Protein AF-A0A077ZGN5-F1 (afdb_monomer)

Radius of gyration: 46.31 Å; Cα contacts (8 Å, |Δi|>4): 3207; chains: 1; bounding box: 130×139×120 Å

InterPro domains:
  IPR006133 DNA-directed DNA polymerase, family B, exonuclease domain [PF03104] (182-387)
  IPR006172 DNA-directed DNA polymerase, family B [SM00486] (228-822)
  IPR012337 Ribonuclease H-like superfamily [SSF53098] (50-478)
  IPR013697 DNA polymerase epsilon, catalytic subunit A, C-terminal [PF08490] (1438-1797)
  IPR013697 DNA polymerase epsilon, catalytic subunit A, C-terminal [SM01159] (1409-1797)
  IPR023211 DNA polymerase, palm domain superfamily [G3DSA:3.90.1600.10] (574-827)
  IPR029703 DNA polymerase epsilon catalytic subunit [PTHR10670] (8-1166)
  IPR036397 Ribonuclease H superfamily [G3DSA:3.30.420.10] (228-456)
  IPR042087 DNA polymerase family B, thumb domain [G3DSA:1.10.132.60] (891-1021)
  IPR043502 DNA/RNA polymerase superfamily [SSF56672] (457-1084)
  IPR054475 DNA polymerase-epsilon, zinc finger domain [PF22912] (2025-2072)
  IPR055191 DNA polymerase epsilon ,catalytic subunit A, thumb domain [PF22634] (914-1092)

Structure (mmCIF, N/CA/C/O backbone):
data_AF-A0A077ZGN5-F1
#
_entry.id   AF-A0A077ZGN5-F1
#
loop_
_atom_site.group_PDB
_atom_site.id
_atom_site.type_symbol
_atom_site.label_atom_id
_atom_site.label_alt_id
_atom_site.label_comp_id
_atom_site.label_asym_id
_atom_site.label_entity_id
_atom_site.label_seq_id
_atom_site.pdbx_PDB_ins_code
_atom_site.Cartn_x
_atom_site.Cartn_y
_atom_site.Cartn_z
_atom_site.occupancy
_atom_site.B_iso_or_equiv
_atom_site.auth_seq_id
_atom_site.auth_comp_id
_atom_site.auth_asym_id
_atom_site.auth_atom_id
_atom_site.pdbx_PDB_model_num
ATOM 1 N N . MET A 1 1 ? 32.884 -0.379 -13.557 1.00 33.12 1 MET A N 1
ATOM 2 C CA . MET A 1 1 ? 32.643 -0.501 -15.014 1.00 33.12 1 MET A CA 1
ATOM 3 C C . MET A 1 1 ? 33.493 -1.662 -15.497 1.00 33.12 1 MET A C 1
ATOM 5 O O . MET A 1 1 ? 34.596 -1.796 -14.981 1.00 33.12 1 MET A O 1
ATOM 9 N N . SER A 1 2 ? 33.015 -2.511 -16.408 1.00 39.38 2 SER A N 1
ATOM 10 C CA . SER A 1 2 ? 33.924 -3.398 -17.147 1.00 39.38 2 SER A CA 1
ATOM 11 C C . SER A 1 2 ? 34.939 -2.524 -17.891 1.00 39.38 2 SER A C 1
ATOM 13 O O . SER A 1 2 ? 34.586 -1.433 -18.343 1.00 39.38 2 SER A O 1
ATOM 15 N N . LYS A 1 3 ? 36.203 -2.956 -17.979 1.00 46.12 3 LYS A N 1
ATOM 16 C CA . LYS A 1 3 ? 37.184 -2.264 -18.827 1.00 46.12 3 LYS A CA 1
ATOM 17 C C . LYS A 1 3 ? 36.670 -2.357 -20.266 1.00 46.12 3 LYS A C 1
ATOM 19 O O . LYS A 1 3 ? 36.548 -3.466 -20.777 1.00 46.12 3 LYS A O 1
ATOM 24 N N . GLU A 1 4 ? 36.330 -1.224 -20.884 1.00 55.44 4 GLU A N 1
ATOM 25 C CA . GLU A 1 4 ? 35.968 -1.194 -22.306 1.00 55.44 4 GLU A CA 1
ATOM 26 C C . GLU A 1 4 ? 37.134 -1.789 -23.102 1.00 55.44 4 GLU A C 1
ATOM 28 O O . GLU A 1 4 ? 38.270 -1.318 -22.995 1.00 55.44 4 GLU A O 1
ATOM 33 N N . THR A 1 5 ? 36.862 -2.853 -23.858 1.00 67.31 5 THR A N 1
ATOM 34 C CA . THR A 1 5 ? 37.852 -3.482 -24.736 1.00 67.31 5 THR A CA 1
ATOM 35 C C . THR A 1 5 ? 38.357 -2.463 -25.763 1.00 67.31 5 THR A C 1
ATOM 37 O O . THR A 1 5 ? 37.595 -1.573 -26.151 1.00 67.31 5 THR A O 1
ATOM 40 N N . PRO A 1 6 ? 39.602 -2.579 -26.265 1.00 67.12 6 PRO A N 1
ATOM 41 C CA . PRO A 1 6 ? 40.129 -1.654 -27.274 1.00 67.12 6 PRO A CA 1
ATOM 42 C C . PRO A 1 6 ? 39.190 -1.493 -28.479 1.00 67.12 6 PRO A C 1
ATOM 44 O O . PRO A 1 6 ? 38.904 -0.374 -28.889 1.00 67.12 6 PRO A O 1
ATOM 47 N N . GLN A 1 7 ? 38.599 -2.601 -28.939 1.00 71.88 7 GLN A N 1
ATOM 48 C CA . GLN A 1 7 ? 37.568 -2.642 -29.985 1.00 71.88 7 GLN A CA 1
ATOM 49 C C . GLN A 1 7 ? 36.347 -1.757 -29.674 1.00 71.88 7 GLN A C 1
ATOM 51 O O . GLN A 1 7 ? 35.871 -1.049 -30.554 1.00 71.88 7 GLN A O 1
ATOM 56 N N . LEU A 1 8 ? 35.870 -1.744 -28.422 1.00 78.75 8 LEU A N 1
ATOM 57 C CA . LEU A 1 8 ? 34.728 -0.928 -27.987 1.00 78.75 8 LEU A CA 1
ATOM 58 C C . LEU A 1 8 ? 35.086 0.561 -27.967 1.00 78.75 8 LEU A C 1
ATOM 60 O O . LEU A 1 8 ? 34.256 1.390 -28.330 1.00 78.75 8 LEU A O 1
ATOM 64 N N . LYS A 1 9 ? 36.328 0.904 -27.597 1.00 78.31 9 LYS A N 1
ATOM 65 C CA . LYS A 1 9 ? 36.830 2.284 -27.664 1.00 78.31 9 LYS A CA 1
ATOM 66 C C . LYS A 1 9 ? 36.965 2.775 -29.108 1.00 78.31 9 LYS A C 1
ATOM 68 O O . LYS A 1 9 ? 36.558 3.897 -29.389 1.00 78.31 9 LYS A O 1
ATOM 73 N N . THR A 1 10 ? 37.480 1.945 -30.018 1.00 82.75 10 THR A N 1
ATOM 74 C CA . THR A 1 10 ? 37.566 2.271 -31.452 1.00 82.75 10 THR A CA 1
ATOM 75 C C . THR A 1 10 ? 36.180 2.409 -32.080 1.00 82.75 10 THR A C 1
ATOM 77 O O . THR A 1 10 ? 35.907 3.420 -32.717 1.00 82.75 10 THR A O 1
ATOM 80 N N . LEU A 1 11 ? 35.276 1.451 -31.843 1.00 88.69 11 LEU A N 1
ATOM 81 C CA . LEU A 1 11 ? 33.892 1.515 -32.322 1.00 88.69 11 LEU A CA 1
ATOM 82 C C . LEU A 1 11 ? 33.195 2.789 -31.832 1.00 88.69 11 LEU A C 1
ATOM 84 O O . LEU A 1 11 ? 32.582 3.504 -32.618 1.00 88.69 11 LEU A O 1
ATOM 88 N N . ARG A 1 12 ? 33.349 3.114 -30.546 1.00 88.56 12 ARG A N 1
ATOM 89 C CA . ARG A 1 12 ? 32.798 4.333 -29.958 1.00 88.56 12 ARG A CA 1
ATOM 90 C C . ARG A 1 12 ? 33.368 5.607 -30.585 1.00 88.56 12 ARG A C 1
ATOM 92 O O . ARG A 1 12 ? 32.591 6.508 -30.872 1.00 88.56 12 ARG A O 1
ATOM 99 N N . ALA A 1 13 ? 34.677 5.680 -30.824 1.00 86.81 13 ALA A N 1
ATOM 100 C CA . ALA A 1 13 ? 35.282 6.830 -31.495 1.00 86.81 13 ALA A CA 1
ATOM 101 C C . ALA A 1 13 ? 34.743 7.000 -32.927 1.00 86.81 13 ALA A C 1
ATOM 103 O O . ALA A 1 13 ? 34.440 8.118 -33.331 1.00 86.81 13 ALA A O 1
ATOM 104 N N . ASN A 1 14 ? 34.541 5.898 -33.659 1.00 90.38 14 ASN A N 1
ATOM 105 C CA . ASN A 1 14 ? 33.934 5.921 -34.992 1.00 90.38 14 ASN A CA 1
ATOM 106 C C . ASN A 1 14 ? 32.471 6.399 -34.950 1.00 90.38 14 ASN A C 1
ATOM 108 O O . ASN A 1 14 ? 32.060 7.184 -35.799 1.00 90.38 14 ASN A O 1
ATOM 112 N N . ILE A 1 15 ? 31.691 5.961 -33.954 1.00 91.81 15 ILE A N 1
ATOM 113 C CA . ILE A 1 15 ? 30.323 6.450 -33.726 1.00 91.81 15 ILE A CA 1
ATOM 114 C C . ILE A 1 15 ? 30.344 7.956 -33.428 1.00 91.81 15 ILE A C 1
ATOM 116 O O . ILE A 1 15 ? 29.611 8.712 -34.051 1.00 91.81 15 ILE A O 1
ATOM 120 N N . GLU A 1 16 ? 31.193 8.415 -32.508 1.00 91.75 16 GLU A N 1
ATOM 121 C CA . GLU A 1 16 ? 31.276 9.831 -32.129 1.00 91.75 16 GLU A CA 1
ATOM 122 C C . GLU A 1 16 ? 31.710 10.717 -33.310 1.00 91.75 16 GLU A C 1
ATOM 124 O O . GLU A 1 16 ? 31.123 11.781 -33.498 1.00 91.75 16 GLU A O 1
ATOM 129 N N . HIS A 1 17 ? 32.631 10.243 -34.158 1.00 92.19 17 HIS A N 1
ATOM 130 C CA . HIS A 1 17 ? 33.021 10.898 -35.411 1.00 92.19 17 HIS A CA 1
ATOM 131 C C . HIS A 1 17 ? 31.844 11.046 -36.391 1.00 92.19 17 HIS A C 1
ATOM 133 O O . HIS A 1 17 ? 31.600 12.143 -36.889 1.00 92.19 17 HIS A O 1
ATOM 139 N N . ARG A 1 18 ? 31.040 9.989 -36.610 1.00 91.50 18 ARG A N 1
ATOM 140 C CA . ARG A 1 18 ? 29.837 10.068 -37.472 1.00 91.50 18 ARG A CA 1
ATOM 141 C C . ARG A 1 18 ? 28.792 11.068 -36.970 1.00 91.50 18 ARG A C 1
ATOM 143 O O . ARG A 1 18 ? 28.032 11.590 -37.771 1.00 91.50 18 ARG A O 1
ATOM 150 N N . PHE A 1 19 ? 28.764 11.355 -35.668 1.00 91.94 19 PHE A N 1
ATOM 151 C CA . PHE A 1 19 ? 27.883 12.368 -35.077 1.00 91.94 19 PHE A CA 1
ATOM 152 C C . PHE A 1 19 ? 28.540 13.764 -34.975 1.00 91.94 19 PHE A C 1
ATOM 154 O O . PHE A 1 19 ? 27.957 14.676 -34.392 1.00 91.94 19 PHE A O 1
ATOM 161 N N . GLY A 1 20 ? 29.752 13.949 -35.513 1.00 91.38 20 GLY A N 1
ATOM 162 C CA . GLY A 1 20 ? 30.503 15.209 -35.468 1.00 91.38 20 GLY A CA 1
ATOM 163 C C . GLY A 1 20 ? 31.164 15.524 -34.119 1.00 91.38 20 GLY A C 1
ATOM 164 O O . GLY A 1 20 ? 31.721 16.602 -33.941 1.00 91.38 20 GLY A O 1
ATOM 165 N N . TYR A 1 21 ? 31.142 14.605 -33.153 1.00 93.56 21 TYR A N 1
ATOM 166 C CA . TYR A 1 21 ? 31.715 14.795 -31.817 1.00 93.56 21 TYR A CA 1
ATOM 167 C C . TYR A 1 21 ? 33.172 14.324 -31.731 1.00 93.56 21 TYR A C 1
ATOM 169 O O . TYR A 1 21 ? 33.561 13.556 -30.844 1.00 93.56 21 TYR A O 1
ATOM 177 N N . ASP A 1 22 ? 33.994 14.823 -32.651 1.00 90.44 22 ASP A N 1
ATOM 178 C CA . ASP A 1 22 ? 35.429 14.562 -32.667 1.00 90.44 22 ASP A CA 1
ATOM 179 C C . ASP A 1 22 ? 36.154 15.192 -31.472 1.00 90.44 22 ASP A C 1
ATOM 181 O O . ASP A 1 22 ? 35.799 16.262 -30.964 1.00 90.44 22 ASP A O 1
ATOM 185 N N . LEU A 1 23 ? 37.216 14.515 -31.024 1.00 90.19 23 LEU A N 1
ATOM 186 C CA . LEU A 1 23 ? 38.133 15.050 -30.023 1.00 90.19 23 LEU A CA 1
ATOM 187 C C . LEU A 1 23 ? 39.096 16.032 -30.704 1.00 90.19 23 LEU A C 1
ATOM 189 O O . LEU A 1 23 ? 39.974 15.614 -31.463 1.00 90.19 23 LEU A O 1
ATOM 193 N N . LEU A 1 24 ? 38.942 17.327 -30.417 1.00 87.12 24 LEU A N 1
ATOM 194 C CA . LEU A 1 24 ? 39.786 18.381 -30.994 1.00 87.12 24 LEU A CA 1
ATOM 195 C C . LEU A 1 24 ? 41.272 18.153 -30.680 1.00 87.12 24 LEU A C 1
ATOM 197 O O . LEU A 1 24 ? 41.619 17.738 -29.578 1.00 87.12 24 LEU A O 1
ATOM 201 N N . LYS A 1 25 ? 42.157 18.460 -31.633 1.00 85.75 25 LYS A N 1
ATOM 202 C CA . LYS A 1 25 ? 43.623 18.367 -31.487 1.00 85.75 25 LYS A CA 1
ATOM 203 C C . LYS A 1 25 ? 44.263 19.753 -31.596 1.00 85.75 25 LYS A C 1
ATOM 205 O O . LYS A 1 25 ? 43.663 20.652 -32.179 1.00 85.75 25 LYS A O 1
ATOM 210 N N . GLY A 1 26 ? 45.479 19.912 -31.074 1.00 87.25 26 GLY A N 1
ATOM 211 C CA . GLY A 1 26 ? 46.165 21.201 -31.011 1.00 87.25 26 GLY A CA 1
ATOM 212 C C . GLY A 1 26 ? 45.600 22.130 -29.934 1.00 87.25 26 GLY A C 1
ATOM 213 O O . GLY A 1 26 ? 44.792 21.720 -29.099 1.00 87.25 26 GLY A O 1
ATOM 214 N N . SER A 1 27 ? 46.062 23.383 -29.939 1.00 89.06 27 SER A N 1
ATOM 215 C CA . SER A 1 27 ? 45.557 24.442 -29.056 1.00 89.06 27 SER A CA 1
ATOM 216 C C . SER A 1 27 ? 44.293 25.059 -29.652 1.00 89.06 27 SER A C 1
ATOM 218 O O . SER A 1 27 ? 44.310 25.499 -30.802 1.00 89.06 27 SER A O 1
ATOM 220 N N . VAL A 1 28 ? 43.202 25.089 -28.888 1.00 87.44 28 VAL A N 1
ATOM 221 C CA . VAL A 1 28 ? 41.900 25.599 -29.335 1.00 87.44 28 VAL A CA 1
ATOM 222 C C . VAL A 1 28 ? 41.256 26.450 -28.246 1.00 87.44 28 VAL A C 1
ATOM 224 O O . VAL A 1 28 ? 41.211 26.048 -27.084 1.00 87.44 28 VAL A O 1
ATOM 227 N N . GLN A 1 29 ? 40.694 27.593 -28.640 1.00 92.62 29 GLN A N 1
ATOM 228 C CA . GLN A 1 29 ? 39.832 28.429 -27.808 1.00 92.62 29 GLN A CA 1
ATOM 229 C C . GLN A 1 29 ? 38.495 28.632 -28.534 1.00 92.62 29 GLN A C 1
ATOM 231 O O . GLN A 1 29 ? 38.480 29.119 -29.663 1.00 92.62 29 GLN A O 1
ATOM 236 N N . LYS A 1 30 ? 37.380 28.218 -27.920 1.00 92.69 30 LYS A N 1
ATOM 237 C CA . LYS A 1 30 ? 36.035 28.240 -28.528 1.00 92.69 30 LYS A CA 1
ATOM 238 C C . LYS A 1 30 ? 34.957 28.660 -27.530 1.00 92.69 30 LYS A C 1
ATOM 240 O O . LYS A 1 30 ? 35.049 28.337 -26.347 1.00 92.69 30 LYS A O 1
ATOM 245 N N . THR A 1 31 ? 33.908 29.317 -28.021 1.00 94.06 31 THR A N 1
ATOM 246 C CA . THR A 1 31 ? 32.672 29.589 -27.269 1.00 94.06 31 THR A CA 1
ATOM 247 C C . THR A 1 31 ? 31.606 28.583 -27.689 1.00 94.06 31 THR A C 1
ATOM 249 O O . THR A 1 31 ? 31.195 28.570 -28.848 1.00 94.06 31 THR A O 1
ATOM 252 N N . ALA A 1 32 ? 31.161 27.729 -26.767 1.00 94.38 32 ALA A N 1
ATOM 253 C CA . ALA A 1 32 ? 30.221 26.655 -27.074 1.00 94.38 32 ALA A CA 1
ATOM 254 C C . ALA A 1 32 ? 29.284 26.323 -25.903 1.00 94.38 32 ALA A C 1
ATOM 256 O O . ALA A 1 32 ? 29.592 26.560 -24.733 1.00 94.38 32 ALA A O 1
ATOM 257 N N . TRP A 1 33 ? 28.127 25.761 -26.228 1.00 94.44 33 TRP A N 1
ATOM 258 C CA . TRP A 1 33 ? 27.101 25.328 -25.290 1.00 94.44 33 TRP A CA 1
ATOM 259 C C . TRP A 1 33 ? 27.307 23.866 -24.905 1.00 94.44 33 TRP A C 1
ATOM 261 O O . TRP A 1 33 ? 27.490 23.009 -25.771 1.00 94.44 33 TRP A O 1
ATOM 271 N N . LEU A 1 34 ? 27.282 23.568 -23.607 1.00 95.06 34 LEU A N 1
ATOM 272 C CA . LEU A 1 34 ? 27.459 22.208 -23.103 1.00 95.06 34 LEU A CA 1
ATOM 273 C C . LEU A 1 34 ? 26.127 21.446 -23.143 1.00 95.06 34 LEU A C 1
ATOM 275 O O . LEU A 1 34 ? 25.253 21.702 -22.311 1.00 95.06 34 LEU A O 1
ATOM 279 N N . ILE A 1 35 ? 25.988 20.490 -24.068 1.00 94.69 35 ILE A N 1
ATOM 280 C CA . ILE A 1 35 ? 24.760 19.688 -24.214 1.00 94.69 35 ILE A CA 1
ATOM 281 C C . ILE A 1 35 ? 24.757 18.412 -23.363 1.00 94.69 35 ILE A C 1
ATOM 283 O O . ILE A 1 35 ? 23.716 18.038 -22.827 1.00 94.69 35 ILE A O 1
ATOM 287 N N . ASN A 1 36 ? 25.899 17.737 -23.220 1.00 94.44 36 ASN A N 1
ATOM 288 C CA . ASN A 1 36 ? 25.973 16.448 -22.528 1.00 94.44 36 ASN A CA 1
ATOM 289 C C . ASN A 1 36 ? 27.353 16.247 -21.882 1.00 94.44 36 ASN A C 1
ATOM 291 O O . ASN A 1 36 ? 28.352 16.793 -22.358 1.00 94.44 36 ASN A O 1
ATOM 295 N N . CYS A 1 37 ? 27.438 15.458 -20.809 1.00 94.69 37 CYS A N 1
ATOM 296 C CA . CYS A 1 37 ? 28.719 15.089 -20.205 1.00 94.69 37 CYS A CA 1
ATOM 297 C C . CYS A 1 37 ? 28.693 13.683 -19.587 1.00 94.69 37 CYS A C 1
ATOM 299 O O . CYS A 1 37 ? 27.693 13.260 -19.021 1.00 94.69 37 CYS A O 1
ATOM 301 N N . HIS A 1 38 ? 29.802 12.943 -19.709 1.00 93.50 38 HIS A N 1
ATOM 302 C CA . HIS A 1 38 ? 29.876 11.525 -19.324 1.00 93.50 38 HIS A CA 1
ATOM 303 C C . HIS A 1 38 ? 31.197 11.162 -18.646 1.00 93.50 38 HIS A C 1
ATOM 305 O O . HIS A 1 38 ? 32.275 11.548 -19.094 1.00 93.50 38 HIS A O 1
ATOM 311 N N . ALA A 1 39 ? 31.139 10.333 -17.602 1.00 92.69 39 ALA A N 1
ATOM 312 C CA . ALA A 1 39 ? 32.334 9.763 -16.974 1.00 92.69 39 ALA A CA 1
ATOM 313 C C . ALA A 1 39 ? 33.069 8.789 -17.920 1.00 92.69 39 ALA A C 1
ATOM 315 O O . ALA A 1 39 ? 32.441 7.982 -18.612 1.00 92.69 39 ALA A O 1
ATOM 316 N N . THR A 1 40 ? 34.400 8.817 -17.930 1.00 90.94 40 THR A N 1
ATOM 317 C CA . THR A 1 40 ? 35.251 7.988 -18.797 1.00 90.94 40 THR A CA 1
ATOM 318 C C . THR A 1 40 ? 36.558 7.577 -18.113 1.00 90.94 40 THR A C 1
ATOM 320 O O . THR A 1 40 ? 36.898 8.073 -17.035 1.00 90.94 40 THR A O 1
ATOM 323 N N . ALA A 1 41 ? 37.301 6.662 -18.741 1.00 88.19 41 ALA A N 1
ATOM 324 C CA . ALA A 1 41 ? 38.596 6.188 -18.255 1.00 88.19 41 ALA A CA 1
ATOM 325 C C . ALA A 1 41 ? 39.651 6.153 -19.375 1.00 88.19 41 ALA A C 1
ATOM 327 O O . ALA A 1 41 ? 39.541 5.401 -20.353 1.00 88.19 41 ALA A O 1
ATOM 328 N N . LEU A 1 42 ? 40.691 6.962 -19.195 1.00 87.12 42 LEU A N 1
ATOM 329 C CA . LEU A 1 42 ? 41.886 7.044 -20.030 1.00 87.12 42 LEU A CA 1
ATOM 330 C C . LEU A 1 42 ? 42.991 6.132 -19.474 1.00 87.12 42 LEU A C 1
ATOM 332 O O . LEU A 1 42 ? 42.871 5.595 -18.373 1.00 87.12 42 LEU A O 1
ATOM 336 N N . THR A 1 43 ? 44.080 5.991 -20.223 1.00 83.62 43 THR A N 1
ATOM 337 C CA . THR A 1 43 ? 45.317 5.346 -19.766 1.00 83.62 43 THR A CA 1
ATOM 338 C C . THR A 1 43 ? 46.424 6.400 -19.760 1.00 83.62 43 THR A C 1
ATOM 340 O O . THR A 1 43 ? 46.508 7.178 -20.711 1.00 83.62 43 THR A O 1
ATOM 343 N N . ASN A 1 44 ? 47.229 6.482 -18.696 1.00 81.81 44 ASN A N 1
ATOM 344 C CA . ASN A 1 44 ? 48.384 7.386 -18.652 1.00 81.81 44 ASN A CA 1
ATOM 345 C C . ASN A 1 44 ? 49.624 6.772 -19.335 1.00 81.81 44 ASN A C 1
ATOM 347 O O . ASN A 1 44 ? 49.578 5.645 -19.829 1.00 81.81 44 ASN A O 1
ATOM 351 N N . SER A 1 45 ? 50.732 7.519 -19.344 1.00 78.56 45 SER A N 1
ATOM 352 C CA . SER A 1 45 ? 52.051 7.075 -19.828 1.00 78.56 45 SER A CA 1
ATOM 353 C C . SER A 1 45 ? 52.516 5.750 -19.221 1.00 78.56 45 SER A C 1
ATOM 355 O O . SER A 1 45 ? 53.166 4.958 -19.895 1.00 78.56 45 SER A O 1
ATOM 357 N N . ASP A 1 46 ? 52.145 5.494 -17.969 1.00 78.88 46 ASP A N 1
ATOM 358 C CA . ASP A 1 46 ? 52.633 4.373 -17.160 1.00 78.88 46 ASP A CA 1
ATOM 359 C C . ASP A 1 46 ? 51.699 3.149 -17.252 1.00 78.88 46 ASP A C 1
ATOM 361 O O . ASP A 1 46 ? 51.802 2.210 -16.463 1.00 78.88 46 ASP A O 1
ATOM 365 N N . GLY A 1 47 ? 50.726 3.171 -18.172 1.00 79.81 47 GLY A N 1
ATOM 366 C CA . GLY A 1 47 ? 49.739 2.104 -18.354 1.00 79.81 47 GLY A CA 1
ATOM 367 C C . GLY A 1 47 ? 48.618 2.069 -17.303 1.00 79.81 47 GLY A C 1
ATOM 368 O O . GLY A 1 47 ? 47.746 1.198 -17.370 1.00 79.81 47 GLY A O 1
ATOM 369 N N . ARG A 1 48 ? 48.589 3.005 -16.345 1.00 83.44 48 ARG A N 1
ATOM 370 C CA . ARG A 1 48 ? 47.557 3.084 -15.297 1.00 83.44 48 ARG A CA 1
ATOM 371 C C . ARG A 1 48 ? 46.277 3.726 -15.822 1.00 83.44 48 ARG A C 1
ATOM 373 O O . ARG A 1 48 ? 46.301 4.608 -16.680 1.00 83.44 48 ARG A O 1
ATOM 380 N N . SER A 1 49 ? 45.137 3.300 -15.280 1.00 86.62 49 SER A N 1
ATOM 381 C CA . SER A 1 49 ? 43.839 3.901 -15.600 1.00 86.62 49 SER A CA 1
ATOM 382 C C . SER A 1 49 ? 43.699 5.261 -14.914 1.00 86.62 49 SER A C 1
ATOM 384 O O . SER A 1 49 ? 43.964 5.378 -13.724 1.00 86.62 49 SER A O 1
ATOM 386 N N . VAL A 1 50 ? 43.207 6.269 -15.633 1.00 91.62 50 VAL A N 1
ATOM 387 C CA . VAL A 1 50 ? 42.949 7.620 -15.109 1.00 91.62 50 VAL A CA 1
ATOM 388 C C . VAL A 1 50 ? 41.517 8.033 -15.426 1.00 91.62 50 VAL A C 1
ATOM 390 O O . VAL A 1 50 ? 41.046 7.835 -16.545 1.00 91.62 50 VAL A O 1
ATOM 393 N N . SER A 1 51 ? 40.811 8.604 -14.454 1.00 94.25 51 SER A N 1
ATOM 394 C CA . SER A 1 51 ? 39.437 9.084 -14.656 1.00 94.25 51 SER A CA 1
ATOM 395 C C . SER A 1 51 ? 39.417 10.422 -15.386 1.00 94.25 51 SER A C 1
ATOM 397 O O . SER A 1 51 ? 40.212 11.318 -15.090 1.00 94.25 51 SER A O 1
ATOM 399 N N . ALA A 1 52 ? 38.472 10.573 -16.307 1.00 93.38 52 ALA A N 1
ATOM 400 C CA . ALA A 1 52 ? 38.180 11.845 -16.952 1.00 93.38 52 ALA A CA 1
ATOM 401 C C . ALA A 1 52 ? 36.673 11.998 -17.187 1.00 93.38 52 ALA A C 1
ATOM 403 O O . ALA A 1 52 ? 35.929 11.016 -17.175 1.00 93.38 52 ALA A O 1
ATOM 404 N N . VAL A 1 53 ? 36.219 13.225 -17.417 1.00 94.62 53 VAL A N 1
ATOM 405 C CA . VAL A 1 53 ? 34.869 13.518 -17.915 1.00 94.62 53 VAL A CA 1
ATOM 406 C C . VAL A 1 53 ? 34.976 13.969 -19.365 1.00 94.62 53 VAL A C 1
ATOM 408 O O . VAL A 1 53 ? 35.837 14.780 -19.706 1.00 94.62 53 VAL A O 1
ATOM 411 N N . GLU A 1 54 ? 34.117 13.418 -20.213 1.00 94.25 54 GLU A N 1
ATOM 412 C CA . GLU A 1 54 ? 33.910 13.861 -21.589 1.00 94.25 54 GLU A CA 1
ATOM 413 C C . GLU A 1 54 ? 32.789 14.896 -21.612 1.00 94.25 54 GLU A C 1
ATOM 415 O O . GLU A 1 54 ? 31.727 14.662 -21.038 1.00 94.25 54 GLU A O 1
ATOM 420 N N . TYR A 1 55 ? 33.043 16.028 -22.260 1.00 95.00 55 TYR A N 1
ATOM 421 C CA . TYR A 1 55 ? 32.112 17.139 -22.432 1.00 95.00 55 TYR A CA 1
ATOM 422 C C . TYR A 1 55 ? 31.797 17.288 -23.919 1.00 95.00 55 TYR A C 1
ATOM 424 O O . TYR A 1 55 ? 32.721 17.408 -24.724 1.00 95.00 55 TYR A O 1
ATOM 432 N N . TYR A 1 56 ? 30.511 17.279 -24.265 1.00 95.31 56 TYR A N 1
ATOM 433 C CA . TYR A 1 56 ? 30.006 17.374 -25.634 1.00 95.31 56 TYR A CA 1
ATOM 434 C C . TYR A 1 56 ? 29.456 18.786 -25.862 1.00 95.31 56 TYR A C 1
ATOM 436 O O . TYR A 1 56 ? 28.577 19.238 -25.123 1.00 95.31 56 TYR A O 1
ATOM 444 N N . PHE A 1 57 ? 29.994 19.489 -26.856 1.00 94.81 57 PHE A N 1
ATOM 445 C CA . PHE A 1 57 ? 29.757 20.912 -27.088 1.00 94.81 57 PHE A CA 1
ATOM 446 C C . PHE A 1 57 ? 29.113 21.184 -28.450 1.00 94.81 57 PHE A C 1
ATOM 448 O O . PHE A 1 57 ? 29.416 20.504 -29.430 1.00 94.81 57 PHE A O 1
ATOM 455 N N . ILE A 1 58 ? 28.259 22.210 -28.495 1.00 93.69 58 ILE A N 1
ATOM 456 C CA . ILE A 1 58 ? 27.646 22.756 -29.713 1.00 93.69 58 ILE A CA 1
ATOM 457 C C . ILE A 1 58 ? 27.995 24.247 -29.817 1.00 93.69 58 ILE A C 1
ATOM 459 O O . ILE A 1 58 ? 27.745 25.024 -28.896 1.00 93.69 58 ILE A O 1
ATOM 463 N N . GLU A 1 59 ? 28.596 24.651 -30.927 1.00 91.62 59 GLU A N 1
ATOM 464 C CA . GLU A 1 59 ? 28.938 26.035 -31.260 1.00 91.62 59 GLU A CA 1
ATOM 465 C C . GLU A 1 59 ? 27.721 26.792 -31.812 1.00 91.62 59 GLU A C 1
ATOM 467 O O . GLU A 1 59 ? 26.780 26.199 -32.336 1.00 91.62 59 GLU A O 1
ATOM 472 N N . GLY A 1 60 ? 27.744 28.128 -31.754 1.00 83.12 60 GLY A N 1
ATOM 473 C CA . GLY A 1 60 ? 26.642 28.964 -32.260 1.00 83.12 60 GLY A CA 1
ATOM 474 C C . GLY A 1 60 ? 26.377 28.855 -33.770 1.00 83.12 60 GLY A C 1
ATOM 475 O O . GLY A 1 60 ? 25.330 29.293 -34.230 1.00 83.12 60 GLY A O 1
ATOM 476 N N . ASN A 1 61 ? 27.300 28.261 -34.532 1.00 82.94 61 ASN A N 1
ATOM 477 C CA . ASN A 1 61 ? 27.169 27.961 -35.961 1.00 82.94 61 ASN A CA 1
ATOM 478 C C . ASN A 1 61 ? 26.782 26.492 -36.249 1.00 82.94 61 ASN A C 1
ATOM 480 O O . ASN A 1 61 ? 26.886 26.058 -37.392 1.00 82.94 61 ASN A O 1
ATOM 484 N N . GLY A 1 62 ? 26.406 25.713 -35.228 1.00 83.69 62 GLY A N 1
ATOM 485 C CA . GLY A 1 62 ? 26.095 24.283 -35.352 1.00 83.69 62 GLY A CA 1
ATOM 486 C C . GLY A 1 62 ? 27.314 23.351 -35.349 1.00 83.69 62 GLY A C 1
ATOM 487 O O . GLY A 1 62 ? 27.140 22.136 -35.419 1.00 83.69 62 GLY A O 1
ATOM 488 N N . GLY A 1 63 ? 28.539 23.881 -35.239 1.00 89.75 63 GLY A N 1
ATOM 489 C CA . GLY A 1 63 ? 29.753 23.077 -35.090 1.00 89.75 63 GLY A CA 1
ATOM 490 C C . GLY A 1 63 ? 29.712 22.211 -33.828 1.00 89.75 63 GLY A C 1
ATOM 491 O O . GLY A 1 63 ? 29.347 22.684 -32.752 1.00 89.75 63 GLY A O 1
ATOM 492 N N . LYS A 1 64 ? 30.079 20.935 -33.952 1.00 93.62 64 LYS A N 1
ATOM 493 C CA . LYS A 1 64 ? 30.077 19.957 -32.854 1.00 93.62 64 LYS A CA 1
ATOM 494 C C . LYS A 1 64 ? 31.506 19.545 -32.536 1.00 93.62 64 LYS A C 1
ATOM 496 O O . LYS A 1 64 ? 32.357 19.507 -33.422 1.00 93.62 64 LYS A O 1
ATOM 501 N N . PHE A 1 65 ? 31.780 19.275 -31.264 1.00 94.38 65 PHE A N 1
ATOM 502 C CA . PHE A 1 65 ? 33.053 18.705 -30.826 1.00 94.38 65 PHE A CA 1
ATOM 503 C C . PHE A 1 65 ? 32.957 18.163 -29.399 1.00 94.38 65 PHE A C 1
ATOM 505 O O . PHE A 1 65 ? 32.049 18.521 -28.642 1.00 94.38 65 PHE A O 1
ATOM 512 N N . LYS A 1 66 ? 33.925 17.338 -28.991 1.00 94.50 66 LYS A N 1
ATOM 513 C CA . LYS A 1 66 ? 34.079 16.938 -27.587 1.00 94.50 66 LYS A CA 1
ATOM 514 C C . LYS A 1 66 ? 35.463 17.251 -27.030 1.00 94.50 66 LYS A C 1
ATOM 516 O O . LYS A 1 66 ? 36.450 17.331 -27.760 1.00 94.50 66 LYS A O 1
ATOM 521 N N . LEU A 1 67 ? 35.530 17.391 -25.708 1.00 94.94 67 LEU A N 1
ATOM 522 C CA . LEU A 1 67 ? 36.765 17.600 -24.952 1.00 94.94 67 LEU A CA 1
ATOM 523 C C . LEU A 1 67 ? 36.793 16.740 -23.681 1.00 94.94 67 LEU A C 1
ATOM 525 O O . LEU A 1 67 ? 35.759 16.349 -23.141 1.00 94.94 67 LEU A O 1
ATOM 529 N N . LEU A 1 68 ? 37.998 16.462 -23.193 1.00 93.94 68 LEU A N 1
ATOM 530 C CA . LEU A 1 68 ? 38.286 15.665 -22.004 1.00 93.94 68 LEU A CA 1
ATOM 531 C C . LEU A 1 68 ? 38.756 16.559 -20.855 1.00 93.94 68 LEU A C 1
ATOM 533 O O . LEU A 1 68 ? 39.677 17.354 -21.020 1.00 93.94 68 LEU A O 1
ATOM 537 N N . ARG A 1 69 ? 38.222 16.360 -19.649 1.00 92.56 69 ARG A N 1
ATOM 538 C CA . ARG A 1 69 ? 38.817 16.893 -18.414 1.00 92.56 69 ARG A CA 1
ATOM 539 C C . ARG A 1 69 ? 39.263 15.746 -17.523 1.00 92.56 69 ARG A C 1
ATOM 541 O O . ARG A 1 69 ? 38.428 15.013 -16.999 1.00 92.56 69 ARG A O 1
ATOM 548 N N . ILE A 1 70 ? 40.572 15.597 -17.337 1.00 91.81 70 ILE A N 1
ATOM 549 C CA . ILE A 1 70 ? 41.116 14.715 -16.299 1.00 91.81 70 ILE A CA 1
ATOM 550 C C . ILE A 1 70 ? 40.852 15.376 -14.944 1.00 91.81 70 ILE A C 1
ATOM 552 O O . ILE A 1 70 ? 41.140 16.557 -14.758 1.00 91.81 70 ILE A O 1
ATOM 556 N N . PHE A 1 71 ? 40.300 14.617 -14.001 1.00 93.06 71 PHE A N 1
ATOM 557 C CA . PHE A 1 71 ? 40.037 15.093 -12.644 1.00 93.06 71 PHE A CA 1
ATOM 558 C C . PHE A 1 71 ? 40.222 13.929 -11.670 1.00 93.06 71 PHE A C 1
ATOM 560 O O . PHE A 1 71 ? 39.577 12.892 -11.838 1.00 93.06 71 PHE A O 1
ATOM 567 N N . LYS A 1 72 ? 41.098 14.075 -10.670 1.00 94.00 72 LYS A N 1
ATOM 568 C CA . LYS A 1 72 ? 41.384 13.011 -9.694 1.00 94.00 72 LYS A CA 1
ATOM 569 C C . LYS A 1 72 ? 40.128 12.743 -8.842 1.00 94.00 72 LYS A C 1
ATOM 571 O O . LYS A 1 72 ? 39.665 13.666 -8.170 1.00 94.00 72 LYS A O 1
ATOM 576 N N . PRO A 1 73 ? 39.539 11.529 -8.856 1.00 96.12 73 PRO A N 1
ATOM 577 C CA . PRO A 1 73 ? 38.500 11.167 -7.895 1.00 96.12 73 PRO A CA 1
ATOM 578 C C . PRO A 1 73 ? 39.049 11.263 -6.468 1.00 96.12 73 PRO A C 1
ATOM 580 O O . PRO A 1 73 ? 40.228 10.982 -6.248 1.00 96.12 73 PRO A O 1
ATOM 583 N N . TYR A 1 74 ? 38.207 11.615 -5.497 1.00 97.12 74 TYR A N 1
ATOM 584 C CA .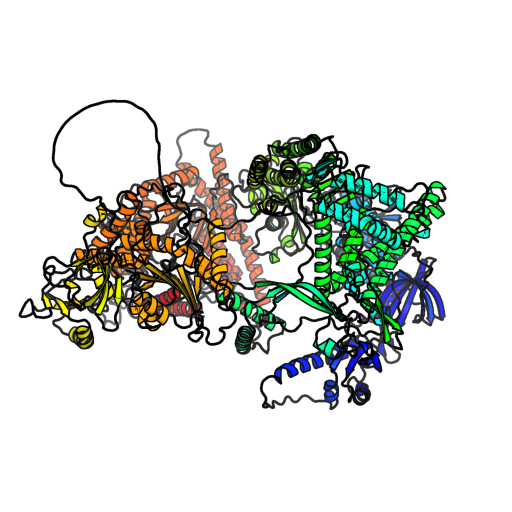 TYR A 1 74 ? 38.601 11.660 -4.089 1.00 97.12 74 TYR A CA 1
ATOM 585 C C . TYR A 1 74 ? 37.425 11.409 -3.141 1.00 97.12 74 TYR A C 1
ATOM 587 O O . TYR A 1 74 ? 36.261 11.550 -3.521 1.00 97.12 74 TYR A O 1
ATOM 595 N N . PHE A 1 75 ? 37.755 11.092 -1.891 1.00 96.94 75 PHE A N 1
ATOM 596 C CA . PHE A 1 75 ? 36.861 11.186 -0.735 1.00 96.94 75 PHE A CA 1
ATOM 597 C C . PHE A 1 75 ? 37.652 11.632 0.504 1.00 96.94 75 PHE A C 1
ATOM 599 O O . PHE A 1 75 ? 38.882 11.727 0.463 1.00 96.94 75 PHE A O 1
ATOM 606 N N . TYR A 1 76 ? 36.951 11.912 1.602 1.00 96.38 76 TYR A N 1
ATOM 607 C CA . TYR A 1 76 ? 37.562 12.345 2.860 1.00 96.38 76 TYR A CA 1
ATOM 608 C C . TYR A 1 76 ? 37.498 11.245 3.926 1.00 96.38 76 TYR A C 1
ATOM 610 O O . TYR A 1 76 ? 36.482 10.557 4.042 1.00 96.38 76 TYR A O 1
ATOM 618 N N . ILE A 1 77 ? 38.541 11.126 4.749 1.00 94.06 77 ILE A N 1
ATOM 619 C CA . ILE A 1 77 ? 38.556 10.304 5.970 1.00 94.06 77 ILE A CA 1
ATOM 620 C C . ILE A 1 77 ? 38.967 11.139 7.181 1.00 94.06 77 ILE A C 1
ATOM 622 O O . ILE A 1 77 ? 39.862 11.972 7.087 1.00 94.06 77 ILE A O 1
ATOM 626 N N . ALA A 1 78 ? 38.297 10.948 8.315 1.00 90.44 78 ALA A N 1
ATOM 627 C CA . ALA A 1 78 ? 38.694 11.552 9.582 1.00 90.44 78 ALA A CA 1
ATOM 628 C C . ALA A 1 78 ? 39.555 10.556 10.357 1.00 90.44 78 ALA A C 1
ATOM 630 O O . ALA A 1 78 ? 39.126 9.426 10.597 1.00 90.44 78 ALA A O 1
ATOM 631 N N . VAL A 1 79 ? 40.735 10.991 10.781 1.00 88.81 79 VAL A N 1
ATOM 632 C CA . VAL A 1 79 ? 41.650 10.230 11.640 1.00 88.81 79 VAL A CA 1
ATOM 633 C C . VAL A 1 79 ? 41.628 10.861 13.033 1.00 88.81 79 VAL A C 1
ATOM 635 O O . VAL A 1 79 ? 41.328 12.048 13.172 1.00 88.81 79 VAL A O 1
ATOM 638 N N . GLN A 1 80 ? 41.893 10.074 14.073 1.00 86.88 80 GLN A N 1
ATOM 639 C CA . GLN A 1 80 ? 42.112 10.598 15.423 1.00 86.88 80 GLN A CA 1
ATOM 640 C C . GLN A 1 80 ? 43.263 11.621 15.410 1.00 86.88 80 GLN A C 1
ATOM 642 O O . GLN A 1 80 ? 44.329 11.347 14.861 1.00 86.88 80 GLN A O 1
ATOM 647 N N . SER A 1 81 ? 43.041 12.809 15.984 1.00 80.19 81 SER A N 1
ATOM 648 C CA . SER A 1 81 ? 43.909 13.983 15.789 1.00 80.19 81 SER A CA 1
ATOM 649 C C . SER A 1 81 ? 45.373 13.752 16.171 1.00 80.19 81 SER A C 1
ATOM 651 O O . SER A 1 81 ? 46.261 14.296 15.525 1.00 80.19 81 SER A O 1
ATOM 653 N N . GLU A 1 82 ? 45.619 12.948 17.204 1.00 84.94 82 GLU A N 1
ATOM 654 C CA . GLU A 1 82 ? 46.958 12.634 17.722 1.00 84.94 82 GLU A CA 1
ATOM 655 C C . GLU A 1 82 ? 47.765 11.679 16.824 1.00 84.94 82 GLU A C 1
ATOM 657 O O . GLU A 1 82 ? 48.989 11.686 16.875 1.00 84.94 82 GLU A O 1
ATOM 662 N N . TYR A 1 83 ? 47.094 10.937 15.936 1.00 88.44 83 TYR A N 1
ATOM 663 C CA . TYR A 1 83 ? 47.708 10.021 14.965 1.00 88.44 83 TYR A CA 1
ATOM 664 C C . TYR A 1 83 ? 47.674 10.563 13.523 1.00 88.44 83 TYR A C 1
ATOM 666 O O . TYR A 1 83 ? 47.993 9.841 12.579 1.00 88.44 83 TYR A O 1
ATOM 674 N N . MET A 1 84 ? 47.267 11.823 13.315 1.00 85.81 84 MET A N 1
ATOM 675 C CA . MET A 1 84 ? 47.027 12.389 11.978 1.00 85.81 84 MET A CA 1
ATOM 676 C C . MET A 1 84 ? 48.287 12.369 11.094 1.00 85.81 84 MET A C 1
ATOM 678 O O . MET A 1 84 ? 48.219 11.918 9.949 1.00 85.81 84 MET A O 1
ATOM 682 N N . ASP A 1 85 ? 49.434 12.794 11.631 1.00 84.31 85 ASP A N 1
ATOM 683 C CA . ASP A 1 85 ? 50.708 12.877 10.895 1.00 84.31 85 ASP A CA 1
ATOM 684 C C . ASP A 1 85 ? 51.361 11.497 10.684 1.00 84.31 85 ASP A C 1
ATOM 686 O O . ASP A 1 85 ? 51.962 11.220 9.638 1.00 84.31 85 ASP A O 1
ATOM 690 N N . GLU A 1 86 ? 51.196 10.589 11.650 1.00 85.75 86 GLU A N 1
ATOM 691 C CA . GLU A 1 86 ? 51.677 9.207 11.553 1.00 85.75 86 GLU A CA 1
ATOM 692 C C . GLU A 1 86 ? 50.863 8.408 10.521 1.00 85.75 86 GLU A C 1
ATOM 694 O O . GLU A 1 86 ? 51.417 7.711 9.661 1.00 85.75 86 GLU A O 1
ATOM 699 N N . PHE A 1 87 ? 49.539 8.582 10.529 1.00 87.38 87 PHE A N 1
ATOM 700 C CA . PHE A 1 87 ? 48.652 8.033 9.511 1.00 87.38 87 PHE A CA 1
ATOM 701 C C . PHE A 1 87 ? 48.964 8.624 8.126 1.00 87.38 87 PHE A C 1
ATOM 703 O O . PHE A 1 87 ? 49.083 7.886 7.148 1.00 87.38 87 PHE A O 1
ATOM 710 N N . ALA A 1 88 ? 49.184 9.940 8.023 1.00 85.38 88 ALA A N 1
ATOM 711 C CA . ALA A 1 88 ? 49.583 10.583 6.768 1.00 85.38 88 ALA A CA 1
ATOM 712 C C . ALA A 1 88 ? 50.854 9.960 6.168 1.00 85.38 88 ALA A C 1
ATOM 714 O O . ALA A 1 88 ? 50.909 9.669 4.973 1.00 85.38 88 ALA A O 1
ATOM 715 N N . SER A 1 89 ? 51.841 9.686 7.021 1.00 85.31 89 SER A N 1
ATOM 716 C CA . SER A 1 89 ? 53.127 9.086 6.648 1.00 85.31 89 SER A CA 1
ATOM 717 C C . SER A 1 89 ? 53.039 7.593 6.288 1.00 85.31 89 SER A C 1
ATOM 719 O O . SER A 1 89 ? 53.973 7.037 5.698 1.00 85.31 89 SER A O 1
ATOM 721 N N . SER A 1 90 ? 51.937 6.919 6.635 1.00 84.62 90 SER A N 1
ATOM 722 C CA . SER A 1 90 ? 51.710 5.492 6.372 1.00 84.62 90 SER A CA 1
ATOM 723 C C . SER A 1 90 ? 50.721 5.213 5.233 1.00 84.62 90 SER A C 1
ATOM 725 O O . SER A 1 90 ? 50.820 4.143 4.635 1.00 84.62 90 SER A O 1
ATOM 727 N N . VAL A 1 91 ? 49.863 6.162 4.827 1.00 87.75 91 VAL A N 1
ATOM 728 C CA . VAL A 1 91 ? 48.931 6.016 3.680 1.00 87.75 91 VAL A CA 1
ATOM 729 C C . VAL A 1 91 ? 49.572 5.395 2.420 1.00 87.75 91 VAL A C 1
ATOM 731 O O . VAL A 1 91 ? 48.992 4.437 1.900 1.00 87.75 91 VAL A O 1
ATOM 734 N N . PRO A 1 92 ? 50.763 5.826 1.941 1.00 81.38 92 PRO A N 1
ATOM 735 C CA . PRO A 1 92 ? 51.397 5.231 0.755 1.00 81.38 92 PRO A CA 1
ATOM 736 C C . PRO A 1 92 ? 51.868 3.780 0.948 1.00 81.38 92 PRO A C 1
ATOM 738 O O . PRO A 1 92 ? 52.098 3.075 -0.031 1.00 81.38 92 PRO A O 1
ATOM 741 N N . LYS A 1 93 ? 52.033 3.331 2.200 1.00 83.19 93 LYS A N 1
ATOM 742 C CA . LYS A 1 93 ? 52.410 1.955 2.565 1.00 83.19 93 LYS A CA 1
ATOM 743 C C . LYS A 1 93 ? 51.172 1.066 2.700 1.00 83.19 93 LYS A C 1
ATOM 745 O O . LYS A 1 93 ? 51.191 -0.064 2.225 1.00 83.19 93 LYS A O 1
ATOM 750 N N . ILE A 1 94 ? 50.103 1.593 3.307 1.00 84.75 94 ILE A N 1
ATOM 751 C CA . ILE A 1 94 ? 48.822 0.898 3.516 1.00 84.75 94 ILE A CA 1
ATOM 752 C C . ILE A 1 94 ? 48.130 0.647 2.168 1.00 84.75 94 ILE A C 1
ATOM 754 O O . ILE A 1 94 ? 47.826 -0.491 1.829 1.00 84.75 94 ILE A O 1
ATOM 758 N N . PHE A 1 95 ? 47.940 1.699 1.366 1.00 87.62 95 PHE A N 1
ATOM 759 C CA . PHE A 1 95 ? 47.214 1.649 0.090 1.00 87.62 95 PHE A CA 1
ATOM 760 C C . PHE A 1 95 ? 48.160 1.748 -1.115 1.00 87.62 95 PHE A C 1
ATOM 762 O O . PHE A 1 95 ? 47.906 2.489 -2.072 1.00 87.62 95 PHE A O 1
ATOM 769 N N . SER A 1 96 ? 49.284 1.029 -1.040 1.00 80.56 96 SER A N 1
ATOM 770 C CA . SER A 1 96 ? 50.371 1.107 -2.019 1.00 80.56 96 SER A CA 1
ATOM 771 C C . SER A 1 96 ? 49.881 0.855 -3.449 1.00 80.56 96 SER A C 1
ATOM 773 O O . SER A 1 96 ? 49.240 -0.153 -3.744 1.00 80.56 96 SER A O 1
ATOM 775 N N . GLY A 1 97 ? 50.157 1.810 -4.341 1.00 83.75 97 GLY A N 1
ATOM 776 C CA . GLY A 1 97 ? 49.737 1.780 -5.744 1.00 83.75 97 GLY A CA 1
ATOM 777 C C . GLY A 1 97 ? 48.272 2.154 -6.021 1.00 83.75 97 GLY A C 1
ATOM 778 O O . GLY A 1 97 ? 47.932 2.307 -7.192 1.00 83.75 97 GLY A O 1
ATOM 779 N N . LEU A 1 98 ? 47.428 2.334 -4.995 1.00 89.94 98 LEU A N 1
ATOM 780 C CA . LEU A 1 98 ? 46.011 2.705 -5.140 1.00 89.94 98 LEU A CA 1
ATOM 781 C C . LEU A 1 98 ? 45.754 4.188 -4.846 1.00 89.94 98 LEU A C 1
ATOM 783 O O . LEU A 1 98 ? 45.055 4.854 -5.612 1.00 89.94 98 LEU A O 1
ATOM 787 N N . VAL A 1 99 ? 46.311 4.716 -3.751 1.00 91.94 99 VAL A N 1
ATOM 788 C CA . VAL A 1 99 ? 46.241 6.152 -3.435 1.00 91.94 99 VAL A CA 1
ATOM 789 C C . VAL A 1 99 ? 47.351 6.885 -4.183 1.00 91.94 99 VAL A C 1
ATOM 791 O O . VAL A 1 99 ? 48.521 6.524 -4.100 1.00 91.94 99 VAL A O 1
ATOM 794 N N . GLU A 1 100 ? 46.964 7.930 -4.907 1.00 89.75 100 GLU A N 1
ATOM 795 C CA . GLU A 1 100 ? 47.850 8.754 -5.732 1.00 89.75 100 GLU A CA 1
ATOM 796 C C . GLU A 1 100 ? 48.473 9.894 -4.918 1.00 89.75 100 GLU A C 1
ATOM 798 O O . GLU A 1 100 ? 49.667 10.159 -5.013 1.00 89.75 100 GLU A O 1
ATOM 803 N N . SER A 1 101 ? 47.664 10.582 -4.107 1.00 91.88 101 SER A N 1
ATOM 804 C CA . SER A 1 101 ? 48.145 11.626 -3.200 1.00 91.88 101 SER A CA 1
ATOM 805 C C . SER A 1 101 ? 47.163 11.870 -2.057 1.00 91.88 101 SER A C 1
ATOM 807 O O . SER A 1 101 ? 45.946 11.889 -2.257 1.00 91.88 101 SER A O 1
ATOM 809 N N . SER A 1 102 ? 47.686 12.114 -0.861 1.00 91.12 102 SER A N 1
ATOM 810 C CA . SER A 1 102 ? 46.912 12.428 0.341 1.00 91.12 102 SER A CA 1
ATOM 811 C C . SER A 1 102 ? 47.237 13.835 0.838 1.00 91.12 102 SER A C 1
ATOM 813 O O . SER A 1 102 ? 48.409 14.192 0.927 1.00 91.12 102 SER A O 1
ATOM 815 N N . GLU A 1 103 ? 46.217 14.627 1.165 1.00 92.44 103 GLU A N 1
ATOM 816 C CA . GLU A 1 103 ? 46.368 15.999 1.670 1.00 92.44 103 GLU A CA 1
ATOM 817 C C . GLU A 1 103 ? 45.485 16.237 2.905 1.00 92.44 103 GLU A C 1
ATOM 819 O O . GLU A 1 103 ? 44.320 15.826 2.944 1.00 92.44 103 GLU A O 1
ATOM 824 N N . VAL A 1 104 ? 46.037 16.898 3.924 1.00 91.44 104 VAL A N 1
ATOM 825 C CA . VAL A 1 104 ? 45.312 17.246 5.154 1.00 91.44 104 VAL A CA 1
ATOM 826 C C . VAL A 1 104 ? 44.501 18.517 4.909 1.00 91.44 104 VAL A C 1
ATOM 828 O O . VAL A 1 104 ? 45.053 19.554 4.548 1.00 91.44 104 VAL A O 1
ATOM 831 N N . VAL A 1 105 ? 43.185 18.447 5.109 1.00 93.19 105 VAL A N 1
ATOM 832 C CA . VAL A 1 105 ? 42.248 19.549 4.859 1.00 93.19 105 VAL A CA 1
ATOM 833 C C . VAL A 1 105 ? 41.316 19.784 6.043 1.00 93.19 105 VAL A C 1
ATOM 835 O O . VAL A 1 105 ? 40.926 18.867 6.762 1.00 93.19 105 VAL A O 1
ATOM 838 N N . TRP A 1 106 ? 40.904 21.037 6.215 1.00 93.38 106 TRP A N 1
ATOM 839 C CA . TRP A 1 106 ? 39.993 21.456 7.277 1.00 93.38 106 TRP A CA 1
ATOM 840 C C . TRP A 1 106 ? 38.656 21.871 6.673 1.00 93.38 106 TRP A C 1
ATOM 842 O O . TRP A 1 106 ? 38.584 22.892 5.988 1.00 93.38 106 TRP A O 1
ATOM 852 N N . LYS A 1 107 ? 37.599 21.098 6.943 1.00 93.81 107 LYS A N 1
ATOM 853 C CA . LYS A 1 107 ? 36.247 21.315 6.397 1.00 93.81 107 LYS A CA 1
ATOM 854 C C . LYS A 1 107 ? 35.283 21.818 7.470 1.00 93.81 107 LYS A C 1
ATOM 856 O O . LYS A 1 107 ? 35.394 21.442 8.641 1.00 93.81 107 LYS A O 1
ATOM 861 N N . ASN A 1 108 ? 34.300 22.622 7.066 1.00 92.25 108 ASN A N 1
ATOM 862 C CA . ASN A 1 108 ? 33.160 22.945 7.921 1.00 92.25 108 ASN A CA 1
ATOM 863 C C . ASN A 1 108 ? 32.303 21.681 8.083 1.00 92.25 108 ASN A C 1
ATOM 865 O O . ASN A 1 108 ? 31.695 21.214 7.123 1.00 92.25 108 ASN A O 1
ATOM 869 N N . ASP A 1 109 ? 32.262 21.108 9.283 1.00 92.06 109 ASP A N 1
ATOM 870 C CA . ASP A 1 109 ? 31.452 19.928 9.585 1.00 92.06 109 ASP A CA 1
ATOM 871 C C . ASP A 1 109 ? 30.343 20.317 10.559 1.00 92.06 109 ASP A C 1
ATOM 873 O O . ASP A 1 109 ? 30.593 20.543 11.741 1.00 92.06 109 ASP A O 1
ATOM 877 N N . LEU A 1 110 ? 29.114 20.425 10.050 1.00 91.44 110 LEU A N 1
ATOM 878 C CA . LEU A 1 110 ? 27.960 20.848 10.846 1.00 91.44 110 LEU A CA 1
ATOM 879 C C . LEU A 1 110 ? 27.515 19.777 11.862 1.00 91.44 110 LEU A C 1
ATOM 881 O O . LEU A 1 110 ? 26.759 20.092 12.777 1.00 91.44 110 LEU A O 1
ATOM 885 N N . GLU A 1 111 ? 28.012 18.537 11.755 1.00 87.94 111 GLU A N 1
ATOM 886 C CA . GLU A 1 111 ? 27.822 17.500 12.778 1.00 87.94 111 GLU A CA 1
ATOM 887 C C . GLU A 1 111 ? 28.822 17.634 13.947 1.00 87.94 111 GLU A C 1
ATOM 889 O O . GLU A 1 111 ? 28.674 16.946 14.962 1.00 87.94 111 GLU A O 1
ATOM 894 N N . LEU A 1 112 ? 29.834 18.514 13.863 1.00 86.50 112 LEU A N 1
ATOM 895 C CA . LEU A 1 112 ? 30.643 18.857 15.036 1.00 86.50 112 LEU A CA 1
ATOM 896 C C . LEU A 1 112 ? 29.787 19.591 16.073 1.00 86.50 112 LEU A C 1
ATOM 898 O O . LEU A 1 112 ? 29.197 20.646 15.813 1.00 86.50 112 LEU A O 1
ATOM 902 N N . ALA A 1 113 ? 29.816 19.086 17.306 1.00 79.31 113 ALA A N 1
ATOM 903 C CA . ALA A 1 113 ? 29.347 19.847 18.452 1.00 79.31 113 ALA A CA 1
ATOM 904 C C . ALA A 1 113 ? 30.135 21.166 18.541 1.00 79.31 113 ALA A C 1
ATOM 906 O O . ALA A 1 113 ? 31.364 21.156 18.509 1.00 79.31 113 ALA A O 1
ATOM 907 N N . ASN A 1 114 ? 29.422 22.290 18.670 1.00 84.50 114 ASN A N 1
ATOM 908 C CA . ASN A 1 114 ? 29.997 23.639 18.708 1.00 84.50 114 ASN A CA 1
ATOM 909 C C . ASN A 1 114 ? 30.716 24.104 17.419 1.00 84.50 114 ASN A C 1
ATOM 911 O O . ASN A 1 114 ? 31.593 24.967 17.489 1.00 84.50 114 ASN A O 1
ATOM 915 N N . HIS A 1 115 ? 30.329 23.617 16.233 1.00 86.81 115 HIS A N 1
ATOM 916 C CA . HIS A 1 115 ? 30.858 24.130 14.956 1.00 86.81 115 HIS A CA 1
ATOM 917 C C . HIS A 1 115 ? 30.696 25.666 14.808 1.00 86.81 115 HIS A C 1
ATOM 919 O O . HIS A 1 115 ? 31.519 26.317 14.169 1.00 86.81 115 HIS A O 1
ATOM 925 N N . LEU A 1 116 ? 29.696 26.278 15.467 1.00 87.94 116 LEU A N 1
ATOM 926 C CA . LEU A 1 116 ? 29.473 27.735 15.503 1.00 87.94 116 LEU A CA 1
ATOM 927 C C . LEU A 1 116 ? 30.626 28.541 16.128 1.00 87.94 116 LEU A C 1
ATOM 929 O O . LEU A 1 116 ? 30.741 29.739 15.876 1.00 87.94 116 LEU A O 1
ATOM 933 N N . SER A 1 117 ? 31.516 27.901 16.892 1.00 85.69 117 SER A N 1
ATOM 934 C CA . SER A 1 117 ? 32.787 28.506 17.317 1.00 85.69 117 SER A CA 1
ATOM 935 C C . SER A 1 117 ? 33.747 28.788 16.148 1.00 85.69 117 SER A C 1
ATOM 937 O O . SER A 1 117 ? 34.720 29.526 16.307 1.00 85.69 117 SER A O 1
ATOM 939 N N . GLY A 1 118 ? 33.480 28.240 14.958 1.00 83.00 118 GLY A N 1
ATOM 940 C CA . GLY A 1 118 ? 34.395 28.183 13.817 1.00 83.00 118 GLY A CA 1
ATOM 941 C C . GLY A 1 118 ? 35.338 26.977 13.848 1.00 83.00 118 GLY A C 1
ATOM 942 O O . GLY A 1 118 ? 36.257 26.919 13.035 1.00 83.00 118 GLY A O 1
ATOM 943 N N . ALA A 1 119 ? 35.135 26.031 14.771 1.00 84.50 119 ALA A N 1
ATOM 944 C CA . ALA A 1 119 ? 35.852 24.763 14.786 1.00 84.50 119 ALA A CA 1
ATOM 945 C C . ALA A 1 119 ? 35.545 23.955 13.513 1.00 84.50 119 ALA A C 1
ATOM 947 O O . ALA A 1 119 ? 34.411 23.530 13.287 1.00 84.50 119 ALA A O 1
ATOM 948 N N . LYS A 1 120 ? 36.576 23.733 12.695 1.00 89.00 120 LYS A N 1
ATOM 949 C CA . LYS A 1 120 ? 36.543 22.832 11.537 1.00 89.00 120 LYS A CA 1
ATOM 950 C C . LYS A 1 120 ? 36.976 21.425 11.946 1.00 89.00 120 LYS A C 1
ATOM 952 O O . LYS A 1 120 ? 37.774 21.272 12.870 1.00 89.00 120 LYS A O 1
ATOM 957 N N . ARG A 1 121 ? 36.506 20.395 11.236 1.00 90.62 121 ARG A N 1
ATOM 958 C CA . ARG A 1 121 ? 37.030 19.029 11.398 1.00 90.62 121 ARG A CA 1
ATOM 959 C C . ARG A 1 121 ? 38.202 18.828 10.439 1.00 90.62 121 ARG A C 1
ATOM 961 O O . ARG A 1 121 ? 38.103 19.172 9.259 1.00 90.62 121 ARG A O 1
ATOM 968 N N . CYS A 1 122 ? 39.290 18.270 10.961 1.00 91.19 122 CYS A N 1
ATOM 969 C CA . CYS A 1 122 ? 40.415 17.810 10.160 1.00 91.19 122 CYS A CA 1
ATOM 970 C C . CYS A 1 122 ? 40.035 16.509 9.437 1.00 91.19 122 CYS A C 1
ATOM 972 O O . CYS A 1 122 ? 39.475 15.592 10.043 1.00 91.19 122 CYS A O 1
ATOM 974 N N . TYR A 1 123 ? 40.322 16.448 8.143 1.00 94.00 123 TYR A N 1
ATOM 975 C CA . TYR A 1 123 ? 40.091 15.302 7.276 1.00 94.00 123 TYR A CA 1
ATOM 976 C C . TYR A 1 123 ? 41.327 15.091 6.396 1.00 94.00 123 TYR A C 1
ATOM 978 O O . TYR A 1 123 ? 41.878 16.049 5.859 1.00 94.00 123 TYR A O 1
ATOM 986 N N . MET A 1 124 ? 41.724 13.843 6.162 1.00 93.06 124 MET A N 1
ATOM 987 C CA . MET A 1 124 ? 42.616 13.511 5.054 1.00 93.06 124 MET A CA 1
ATOM 988 C C . MET A 1 124 ? 41.779 13.339 3.786 1.00 93.06 124 MET A C 1
ATOM 990 O O . MET A 1 124 ? 40.869 12.507 3.744 1.00 93.06 124 MET A O 1
ATOM 994 N N . LYS A 1 125 ? 42.084 14.102 2.737 1.00 95.44 125 LYS A N 1
ATOM 995 C CA . LYS A 1 125 ? 41.540 13.886 1.395 1.00 95.44 125 LYS A CA 1
ATOM 996 C C . LYS A 1 125 ? 42.443 12.902 0.661 1.00 95.44 125 LYS A C 1
ATOM 998 O O . LYS A 1 125 ? 43.607 13.199 0.397 1.00 95.44 125 LYS A O 1
ATOM 1003 N N . LEU A 1 126 ? 41.904 11.729 0.336 1.00 95.56 126 LEU A N 1
ATOM 1004 C CA . LEU A 1 126 ? 42.595 10.730 -0.476 1.00 95.56 126 LEU A CA 1
ATOM 1005 C C . LEU A 1 126 ? 42.223 10.948 -1.939 1.00 95.56 126 LEU A C 1
ATOM 1007 O O . LEU A 1 126 ? 41.052 10.835 -2.299 1.00 95.56 126 LEU A O 1
ATOM 1011 N N . ASN A 1 127 ? 43.211 11.275 -2.767 1.00 95.69 127 ASN A N 1
ATOM 1012 C CA . ASN A 1 127 ? 43.060 11.422 -4.208 1.00 95.69 127 ASN A CA 1
ATOM 1013 C C . ASN A 1 127 ? 43.515 10.133 -4.908 1.00 95.69 127 ASN A C 1
ATOM 1015 O O . ASN A 1 127 ? 44.501 9.507 -4.512 1.00 95.69 127 ASN A O 1
ATOM 1019 N N . PHE A 1 128 ? 42.818 9.771 -5.980 1.00 95.69 128 PHE A N 1
ATOM 1020 C CA . PHE A 1 128 ? 43.027 8.547 -6.753 1.00 95.69 128 PHE A CA 1
ATOM 1021 C C . PHE A 1 128 ? 43.312 8.880 -8.225 1.00 95.69 128 PHE A C 1
ATOM 1023 O O . PHE A 1 128 ? 42.964 9.963 -8.703 1.00 95.69 128 PHE A O 1
ATOM 1030 N N . LEU A 1 129 ? 43.906 7.944 -8.973 1.00 92.81 129 LEU A N 1
ATOM 1031 C CA . LEU A 1 129 ? 43.969 8.039 -10.437 1.00 92.81 129 LEU A CA 1
ATOM 1032 C C . LEU A 1 129 ? 42.633 7.605 -11.058 1.00 92.81 129 LEU A C 1
ATOM 1034 O O . LEU A 1 129 ? 42.038 8.347 -11.850 1.00 92.81 129 LEU A O 1
ATOM 1038 N N . SER A 1 130 ? 42.114 6.435 -10.670 1.00 93.56 130 SER A N 1
ATOM 1039 C CA . SER A 1 130 ? 40.853 5.905 -11.188 1.00 93.56 130 SER A CA 1
ATOM 1040 C C . SER A 1 130 ? 39.736 5.812 -10.138 1.00 93.56 130 SER A C 1
ATOM 1042 O O . SER A 1 130 ? 39.969 5.623 -8.945 1.00 93.56 130 SER A O 1
ATOM 1044 N N . VAL A 1 131 ? 38.479 5.862 -10.597 1.00 92.31 131 VAL A N 1
ATOM 1045 C CA . VAL A 1 131 ? 37.308 5.507 -9.771 1.00 92.31 131 VAL A CA 1
ATOM 1046 C C . VAL A 1 131 ? 37.380 4.041 -9.305 1.00 92.31 131 VAL A C 1
ATOM 1048 O O . VAL A 1 131 ? 36.786 3.697 -8.288 1.00 92.31 131 VAL A O 1
ATOM 1051 N N . SER A 1 132 ? 38.119 3.170 -10.006 1.00 90.62 132 SER A N 1
ATOM 1052 C CA . SER A 1 132 ? 38.322 1.774 -9.590 1.00 90.62 132 SER A CA 1
ATOM 1053 C C . SER A 1 132 ? 39.181 1.672 -8.327 1.00 90.62 132 SER A C 1
ATOM 1055 O O . SER A 1 132 ? 38.870 0.880 -7.437 1.00 90.62 132 SER A O 1
ATOM 1057 N N . ASP A 1 133 ? 40.227 2.493 -8.229 1.00 93.31 133 ASP A N 1
ATOM 1058 C CA . ASP A 1 133 ? 41.129 2.521 -7.070 1.00 93.31 133 ASP A CA 1
ATOM 1059 C C . ASP A 1 133 ? 40.398 3.128 -5.865 1.00 93.31 133 ASP A C 1
ATOM 1061 O O . ASP A 1 133 ? 40.410 2.552 -4.777 1.00 93.31 133 ASP A O 1
ATOM 1065 N N . LEU A 1 134 ? 39.641 4.210 -6.105 1.00 95.00 134 LEU A N 1
ATOM 1066 C CA . LEU A 1 134 ? 38.737 4.817 -5.124 1.00 95.00 134 LEU A CA 1
ATOM 1067 C C . LEU A 1 134 ? 37.761 3.786 -4.546 1.00 95.00 134 LEU A C 1
ATOM 1069 O O . LEU A 1 134 ? 37.632 3.681 -3.330 1.00 95.00 134 LEU A O 1
ATOM 1073 N N . VAL A 1 135 ? 37.076 3.020 -5.403 1.00 92.50 135 VAL A N 1
ATOM 1074 C CA . VAL A 1 135 ? 36.119 1.985 -4.976 1.00 92.50 135 VAL A CA 1
ATOM 1075 C C . VAL A 1 135 ? 36.805 0.890 -4.156 1.00 92.50 135 VAL A C 1
ATOM 1077 O O . VAL A 1 135 ? 36.269 0.492 -3.127 1.00 92.50 135 VAL A O 1
ATOM 1080 N N . SER A 1 136 ? 38.001 0.455 -4.560 1.00 91.50 136 SER A N 1
ATOM 1081 C CA . SER A 1 136 ? 38.752 -0.593 -3.855 1.00 91.50 136 SER A CA 1
ATOM 1082 C C . SER A 1 136 ? 39.109 -0.174 -2.424 1.00 91.50 136 SER A C 1
ATOM 1084 O O . SER A 1 136 ? 38.810 -0.902 -1.477 1.00 91.50 136 SER A O 1
ATOM 1086 N N . VAL A 1 137 ? 39.669 1.031 -2.258 1.00 92.75 137 VAL A N 1
ATOM 1087 C CA . VAL A 1 137 ? 40.055 1.574 -0.943 1.00 92.75 137 VAL A CA 1
ATOM 1088 C C . VAL A 1 137 ? 38.827 1.929 -0.099 1.00 92.75 137 VAL A C 1
ATOM 1090 O O . VAL A 1 137 ? 38.790 1.633 1.094 1.00 92.75 137 VAL A O 1
ATOM 1093 N N . ARG A 1 138 ? 37.774 2.492 -0.709 1.00 93.00 138 ARG A N 1
ATOM 1094 C CA . ARG A 1 138 ? 36.480 2.725 -0.045 1.00 93.00 138 ARG A CA 1
ATOM 1095 C C . ARG A 1 138 ? 35.933 1.435 0.564 1.00 93.00 138 ARG A C 1
ATOM 1097 O O . ARG A 1 138 ? 35.543 1.441 1.727 1.00 93.00 138 ARG A O 1
ATOM 1104 N N . ASP A 1 139 ? 35.884 0.351 -0.207 1.00 90.88 139 ASP A N 1
ATOM 1105 C CA . ASP A 1 139 ? 35.273 -0.903 0.239 1.00 90.88 139 ASP A CA 1
ATOM 1106 C C . ASP A 1 139 ? 36.084 -1.563 1.358 1.00 90.88 139 ASP A C 1
ATOM 1108 O O . ASP A 1 139 ? 35.520 -2.219 2.229 1.00 90.88 139 ASP A O 1
ATOM 1112 N N . GLU A 1 140 ? 37.406 -1.393 1.382 1.00 88.25 140 GLU A N 1
ATOM 1113 C CA . GLU A 1 140 ? 38.248 -1.787 2.518 1.00 88.25 140 GLU A CA 1
ATOM 1114 C C . GLU A 1 140 ? 37.961 -0.956 3.783 1.00 88.25 140 GLU A C 1
ATOM 1116 O O . GLU A 1 140 ? 37.694 -1.530 4.841 1.00 88.25 140 GLU A O 1
ATOM 1121 N N . ILE A 1 141 ? 37.925 0.377 3.670 1.00 89.62 141 ILE A N 1
ATOM 1122 C CA . ILE A 1 141 ? 37.676 1.280 4.806 1.00 89.62 141 ILE A CA 1
ATOM 1123 C C . ILE A 1 141 ? 36.260 1.106 5.374 1.00 89.62 141 ILE A C 1
ATOM 1125 O O . ILE A 1 141 ? 36.102 1.061 6.592 1.00 89.62 141 ILE A O 1
ATOM 1129 N N . ILE A 1 142 ? 35.233 0.964 4.526 1.00 85.50 142 ILE A N 1
ATOM 1130 C CA . ILE A 1 142 ? 33.851 0.729 4.979 1.00 85.50 142 ILE A CA 1
ATOM 1131 C C . ILE A 1 142 ? 33.765 -0.581 5.769 1.00 85.50 142 ILE A C 1
ATOM 1133 O O . ILE A 1 142 ? 33.298 -0.552 6.904 1.00 85.50 142 ILE A O 1
ATOM 1137 N N . ARG A 1 143 ? 34.311 -1.692 5.249 1.00 80.88 143 ARG A N 1
ATOM 1138 C CA . ARG A 1 143 ? 34.333 -2.982 5.968 1.00 80.88 143 ARG A CA 1
ATOM 1139 C C . ARG A 1 143 ? 35.026 -2.881 7.332 1.00 80.88 143 ARG A C 1
ATOM 1141 O O . ARG A 1 143 ? 34.556 -3.478 8.300 1.00 80.88 143 ARG A O 1
ATOM 1148 N N . LYS A 1 144 ? 36.120 -2.115 7.437 1.00 79.88 144 LYS A N 1
ATOM 1149 C CA . LYS A 1 144 ? 36.815 -1.884 8.714 1.00 79.88 144 LYS A CA 1
ATOM 1150 C C . LYS A 1 144 ? 35.963 -1.048 9.679 1.00 79.88 144 LYS A C 1
ATOM 1152 O O . LYS A 1 144 ? 35.765 -1.480 10.813 1.00 79.88 144 LYS A O 1
ATOM 1157 N N . LEU A 1 145 ? 35.408 0.084 9.237 1.00 81.00 145 LEU A N 1
ATOM 1158 C CA . LEU A 1 145 ? 34.542 0.942 10.060 1.00 81.00 145 LEU A CA 1
ATOM 1159 C C . LEU A 1 145 ? 33.281 0.207 10.545 1.00 81.00 145 LEU A C 1
ATOM 1161 O O . LEU A 1 145 ? 32.898 0.350 11.706 1.00 81.00 145 LEU A O 1
ATOM 1165 N N . GLU A 1 146 ? 32.675 -0.621 9.691 1.00 74.75 146 GLU A N 1
ATOM 1166 C CA . GLU A 1 146 ? 31.565 -1.506 10.057 1.00 74.75 146 GLU A CA 1
ATOM 1167 C C . GLU A 1 146 ? 32.000 -2.495 11.152 1.00 74.75 146 GLU A C 1
ATOM 1169 O O . GLU A 1 146 ? 31.374 -2.527 12.212 1.00 74.75 146 GLU A O 1
ATOM 1174 N N . SER A 1 147 ? 33.130 -3.198 10.987 1.00 71.81 147 SER A N 1
ATOM 1175 C CA . SER A 1 147 ? 33.637 -4.137 12.007 1.00 71.81 147 SER A CA 1
ATOM 1176 C C . SER A 1 147 ? 33.958 -3.476 13.360 1.00 71.81 147 SER A C 1
ATOM 1178 O O . SER A 1 147 ? 33.617 -4.012 14.414 1.00 71.81 147 SER A O 1
ATOM 1180 N N . MET A 1 148 ? 34.534 -2.267 13.362 1.00 67.44 148 MET A N 1
ATOM 1181 C CA . MET A 1 148 ? 34.791 -1.506 14.594 1.00 67.44 148 MET A CA 1
ATOM 1182 C C . MET A 1 148 ? 33.492 -1.055 15.277 1.00 67.44 148 MET A C 1
ATOM 1184 O O . MET A 1 148 ? 33.444 -0.935 16.504 1.00 67.44 148 MET A O 1
ATOM 1188 N N . SER A 1 149 ? 32.433 -0.801 14.501 1.00 56.97 149 SER A N 1
ATOM 1189 C CA . SER A 1 149 ? 31.120 -0.451 15.047 1.00 56.97 149 SER A CA 1
ATOM 1190 C C . SER A 1 149 ? 30.434 -1.637 15.738 1.00 56.97 149 SER A C 1
ATOM 1192 O O . SER A 1 149 ? 29.756 -1.428 16.742 1.00 56.97 149 SER A O 1
ATOM 1194 N N . GLU A 1 150 ? 30.674 -2.871 15.277 1.00 53.50 150 GLU A N 1
ATOM 1195 C CA . GLU A 1 150 ? 30.183 -4.090 15.935 1.00 53.50 150 GLU A CA 1
ATOM 1196 C C . GLU A 1 150 ? 30.912 -4.350 17.267 1.00 53.50 150 GLU A C 1
ATOM 1198 O O . GLU A 1 150 ? 30.258 -4.584 18.285 1.00 53.50 150 GLU A O 1
ATOM 1203 N N . HIS A 1 151 ? 32.245 -4.212 17.314 1.00 46.59 151 HIS A N 1
ATOM 1204 C CA . HIS A 1 151 ? 33.027 -4.414 18.547 1.00 46.59 151 HIS A CA 1
ATOM 1205 C C . HIS A 1 151 ? 32.683 -3.419 19.671 1.00 46.59 151 HIS A C 1
ATOM 1207 O O . HIS A 1 151 ? 32.565 -3.803 20.834 1.00 46.59 151 HIS A O 1
ATOM 1213 N N . LYS A 1 152 ? 32.396 -2.149 19.352 1.00 40.94 152 LYS A N 1
ATOM 1214 C CA . LYS A 1 152 ? 31.948 -1.176 20.373 1.00 40.94 152 LYS A CA 1
ATOM 1215 C C . LYS A 1 152 ? 30.595 -1.523 21.014 1.00 40.94 152 LYS A C 1
ATOM 1217 O O . LYS A 1 152 ? 30.264 -0.957 22.054 1.00 40.94 152 LYS A O 1
ATOM 1222 N N . PHE A 1 153 ? 29.819 -2.441 20.430 1.00 36.34 153 PHE A N 1
ATOM 1223 C CA . PHE A 1 153 ? 28.602 -2.978 21.043 1.00 36.34 153 PHE A CA 1
ATOM 1224 C C . PHE A 1 153 ? 28.845 -4.212 21.929 1.00 36.34 153 PHE A C 1
ATOM 1226 O O . PHE A 1 153 ? 28.021 -4.454 22.815 1.00 36.34 153 PHE A O 1
ATOM 1233 N N . SER A 1 154 ? 29.940 -4.966 21.743 1.00 35.44 154 SER A N 1
ATOM 1234 C CA . SER A 1 154 ? 30.291 -6.078 22.641 1.00 35.44 154 SER A CA 1
ATOM 1235 C C . SER A 1 154 ? 30.871 -5.583 23.960 1.00 35.44 154 SER A C 1
ATOM 1237 O O . SER A 1 154 ? 30.409 -6.016 25.007 1.00 35.44 154 SER A O 1
ATOM 1239 N N . ASP A 1 155 ? 31.787 -4.613 23.938 1.00 32.31 155 ASP A N 1
ATOM 1240 C CA . ASP A 1 155 ? 32.544 -4.208 25.140 1.00 32.31 155 ASP A CA 1
ATOM 1241 C C . ASP A 1 155 ? 31.683 -3.524 26.222 1.00 32.31 155 ASP A C 1
ATOM 1243 O O . ASP A 1 155 ? 32.089 -3.399 27.376 1.00 32.31 155 ASP A O 1
ATOM 1247 N N . ALA A 1 156 ? 30.451 -3.131 25.882 1.00 38.38 156 ALA A N 1
ATOM 1248 C CA . ALA A 1 156 ? 29.451 -2.675 26.845 1.00 38.38 156 ALA A CA 1
ATOM 1249 C C . ALA A 1 156 ? 28.806 -3.818 27.666 1.00 38.38 156 ALA A C 1
ATOM 1251 O O . ALA A 1 156 ? 28.049 -3.535 28.595 1.00 38.38 156 ALA A O 1
ATOM 1252 N N . ASN A 1 157 ? 29.059 -5.092 27.337 1.00 29.66 157 ASN A N 1
ATOM 1253 C CA . ASN A 1 157 ? 28.579 -6.263 28.074 1.00 29.66 157 ASN A CA 1
ATOM 1254 C C . ASN A 1 157 ? 29.659 -7.353 28.174 1.00 29.66 157 ASN A C 1
ATOM 1256 O O . ASN A 1 157 ? 30.016 -7.976 27.181 1.00 29.66 157 ASN A O 1
ATOM 1260 N N . SER A 1 158 ? 30.040 -7.678 29.413 1.00 29.53 158 SER A N 1
ATOM 1261 C CA . SER A 1 158 ? 30.998 -8.721 29.824 1.00 29.53 158 SER A CA 1
ATOM 1262 C C . SER A 1 158 ? 32.465 -8.494 29.434 1.00 29.53 158 SER A C 1
ATOM 1264 O O . SER A 1 158 ? 32.837 -8.467 28.268 1.00 29.53 158 SER A O 1
ATOM 1266 N N . GLY A 1 159 ? 33.317 -8.399 30.457 1.00 30.03 159 GLY A N 1
ATOM 1267 C CA . GLY A 1 159 ? 34.747 -8.653 30.302 1.00 30.03 159 GLY A CA 1
ATOM 1268 C C . GLY A 1 159 ? 35.061 -10.155 30.319 1.00 30.03 159 GLY A C 1
ATOM 1269 O O . GLY A 1 159 ? 34.189 -10.973 30.607 1.00 30.03 159 GLY A O 1
ATOM 1270 N N . ILE A 1 160 ? 36.350 -10.462 30.136 1.00 27.75 160 ILE A N 1
ATOM 1271 C CA . ILE A 1 160 ? 36.989 -11.793 30.099 1.00 27.75 160 ILE A CA 1
ATOM 1272 C C . ILE A 1 160 ? 37.000 -12.467 28.709 1.00 27.75 160 ILE A C 1
ATOM 1274 O O . ILE A 1 160 ? 36.112 -13.221 28.333 1.00 27.75 160 ILE A O 1
ATOM 1278 N N . ASN A 1 161 ? 38.115 -12.223 28.009 1.00 31.14 161 ASN A N 1
ATOM 1279 C CA . ASN A 1 161 ? 38.902 -13.141 27.170 1.00 31.14 161 ASN A CA 1
ATOM 1280 C C . ASN A 1 161 ? 38.249 -14.413 26.591 1.00 31.14 161 ASN A C 1
ATOM 1282 O O . ASN A 1 161 ? 38.017 -15.380 27.315 1.00 31.14 161 ASN A O 1
ATOM 1286 N N . THR A 1 162 ? 38.333 -14.541 25.262 1.00 28.95 162 THR A N 1
ATOM 1287 C CA . THR A 1 162 ? 38.736 -15.809 24.622 1.00 28.95 162 THR A CA 1
ATOM 1288 C C . THR A 1 162 ? 39.700 -15.565 23.460 1.00 28.95 162 THR A C 1
ATOM 1290 O O . THR A 1 162 ? 39.314 -15.004 22.436 1.00 28.95 162 THR A O 1
ATOM 1293 N N . ASN A 1 163 ? 40.939 -16.048 23.593 1.00 31.98 163 ASN A N 1
ATOM 1294 C CA . ASN A 1 163 ? 41.877 -16.172 22.477 1.00 31.98 163 ASN A CA 1
ATOM 1295 C C . ASN A 1 163 ? 41.424 -17.307 21.545 1.00 31.98 163 ASN A C 1
ATOM 1297 O O . ASN A 1 163 ? 41.337 -18.454 21.978 1.00 31.98 163 ASN A O 1
ATOM 1301 N N . ALA A 1 164 ? 41.216 -17.012 20.263 1.00 28.89 164 ALA A N 1
ATOM 1302 C CA . ALA A 1 164 ? 41.047 -18.017 19.215 1.00 28.89 164 ALA A CA 1
ATOM 1303 C C . ALA A 1 164 ? 41.846 -17.590 17.977 1.00 28.89 164 ALA A C 1
ATOM 1305 O O . ALA A 1 164 ? 41.438 -16.707 17.224 1.00 28.89 164 ALA A O 1
ATOM 1306 N N . GLY A 1 165 ? 43.028 -18.183 17.802 1.00 30.69 165 GLY A N 1
ATOM 1307 C CA . GLY A 1 165 ? 43.954 -17.803 16.739 1.00 30.69 165 GLY A CA 1
ATOM 1308 C C . GLY A 1 165 ? 43.426 -18.159 15.350 1.00 30.69 165 GLY A C 1
ATOM 1309 O O . GLY A 1 165 ? 43.157 -19.322 15.064 1.00 30.69 165 GLY A O 1
ATOM 1310 N N . ASN A 1 166 ? 43.360 -17.165 14.464 1.00 29.94 166 ASN A N 1
ATOM 1311 C CA . ASN A 1 166 ? 43.248 -17.371 13.024 1.00 29.94 166 ASN A CA 1
ATOM 1312 C C . ASN A 1 166 ? 44.467 -16.737 12.355 1.00 29.94 166 ASN A C 1
ATOM 1314 O O . ASN A 1 166 ? 44.540 -15.522 12.185 1.00 29.94 166 ASN A O 1
ATOM 1318 N N . ILE A 1 167 ? 45.433 -17.579 11.990 1.00 30.16 167 ILE A N 1
ATOM 1319 C CA . ILE A 1 167 ? 46.659 -17.164 11.309 1.00 30.16 167 ILE A CA 1
ATOM 1320 C C . ILE A 1 167 ? 46.285 -16.673 9.906 1.00 30.16 167 ILE A C 1
ATOM 1322 O O . ILE A 1 167 ? 45.994 -17.460 9.005 1.00 30.16 167 ILE A O 1
ATOM 1326 N N . ARG A 1 168 ? 46.305 -15.354 9.715 1.00 31.91 168 ARG A N 1
ATOM 1327 C CA . ARG A 1 168 ? 46.347 -14.702 8.405 1.00 31.91 168 ARG A CA 1
ATOM 1328 C C . ARG A 1 168 ? 47.481 -13.693 8.438 1.00 31.91 168 ARG A C 1
ATOM 1330 O O . ARG A 1 168 ? 47.544 -12.891 9.360 1.00 31.91 168 ARG A O 1
ATOM 1337 N N . PHE A 1 169 ? 48.367 -13.781 7.451 1.00 32.19 169 PHE A N 1
ATOM 1338 C CA . PHE A 1 169 ? 49.577 -12.972 7.322 1.00 32.19 169 PHE A CA 1
ATOM 1339 C C . PHE A 1 169 ? 49.256 -11.470 7.391 1.00 32.19 169 PHE A C 1
ATOM 1341 O O . PHE A 1 169 ? 48.840 -10.868 6.402 1.00 32.19 169 PHE A O 1
ATOM 1348 N N . SER A 1 170 ? 49.422 -10.877 8.572 1.00 39.09 170 SER A N 1
ATOM 1349 C CA . SER A 1 170 ? 49.188 -9.459 8.819 1.00 39.09 170 SER A CA 1
ATOM 1350 C C . SER A 1 170 ? 50.433 -8.665 8.441 1.00 39.09 170 SER A C 1
ATOM 1352 O O . SER A 1 170 ? 51.443 -8.706 9.147 1.00 39.09 170 SER A O 1
ATOM 1354 N N . ASN A 1 171 ? 50.359 -7.904 7.348 1.00 48.59 171 ASN A N 1
ATOM 1355 C CA . ASN A 1 171 ? 51.291 -6.799 7.141 1.00 48.59 171 ASN A CA 1
ATOM 1356 C C . ASN A 1 171 ? 51.157 -5.847 8.339 1.00 48.59 171 ASN A C 1
ATOM 1358 O O . ASN A 1 171 ? 50.045 -5.414 8.644 1.00 48.59 171 ASN A O 1
ATOM 1362 N N . GLY A 1 172 ? 52.274 -5.489 8.982 1.00 56.97 172 GLY A N 1
ATOM 1363 C CA . GLY A 1 172 ? 52.321 -4.677 10.213 1.00 56.97 172 GLY A CA 1
ATOM 1364 C C . GLY A 1 172 ? 51.831 -3.225 10.088 1.00 56.97 172 GLY A C 1
ATOM 1365 O O . GLY A 1 172 ? 52.164 -2.396 10.919 1.00 56.97 172 GLY A O 1
ATOM 1366 N N . TYR A 1 173 ? 51.067 -2.905 9.042 1.00 60.84 173 TYR A N 1
ATOM 1367 C CA . TYR A 1 173 ? 50.439 -1.606 8.807 1.00 60.84 173 TYR A CA 1
ATOM 1368 C C . TYR A 1 173 ? 48.923 -1.615 9.081 1.00 60.84 173 TYR A C 1
ATOM 1370 O O . TYR A 1 173 ? 48.272 -0.588 8.913 1.00 60.84 173 TYR A O 1
ATOM 1378 N N . GLN A 1 174 ? 48.338 -2.751 9.484 1.00 67.19 174 GLN A N 1
ATOM 1379 C CA . GLN A 1 174 ? 46.895 -2.842 9.753 1.00 67.19 174 GLN A CA 1
ATOM 1380 C C . GLN A 1 174 ? 46.442 -2.076 11.005 1.00 67.19 174 GLN A C 1
ATOM 1382 O O . GLN A 1 174 ? 45.291 -1.648 11.038 1.00 67.19 174 GLN A O 1
ATOM 1387 N N . GLU A 1 175 ? 47.328 -1.837 11.975 1.00 74.81 175 GLU A N 1
ATOM 1388 C CA . GLU A 1 175 ? 47.036 -1.050 13.187 1.00 74.81 175 GLU A CA 1
ATOM 1389 C C . GLU A 1 175 ? 46.665 0.406 12.850 1.00 74.81 175 GLU A C 1
ATOM 1391 O O . GLU A 1 175 ? 45.743 0.968 13.436 1.00 74.81 175 GLU A O 1
ATOM 1396 N N . TYR A 1 176 ? 47.271 0.988 11.807 1.00 79.56 176 TYR A N 1
ATOM 1397 C CA . TYR A 1 176 ? 46.935 2.334 11.326 1.00 79.56 176 TYR A CA 1
ATOM 1398 C C . TYR A 1 176 ? 45.469 2.483 10.897 1.00 79.56 176 TYR A C 1
ATOM 1400 O O . TYR A 1 176 ? 44.895 3.568 10.999 1.00 79.56 176 TYR A O 1
ATOM 1408 N N . MET A 1 177 ? 44.831 1.402 10.437 1.00 82.62 177 MET A N 1
ATOM 1409 C CA . MET A 1 177 ? 43.426 1.431 10.016 1.00 82.62 177 MET A CA 1
ATOM 1410 C C . MET A 1 177 ? 42.463 1.619 11.198 1.00 82.62 177 MET A C 1
ATOM 1412 O O . MET A 1 177 ? 41.344 2.082 10.985 1.00 82.62 177 MET A O 1
ATOM 1416 N N . ASP A 1 178 ? 42.882 1.313 12.432 1.00 83.25 178 ASP A N 1
ATOM 1417 C CA . ASP A 1 178 ? 42.091 1.541 13.651 1.00 83.25 178 ASP A CA 1
ATOM 1418 C C . ASP A 1 178 ? 42.042 3.025 14.073 1.00 83.25 178 ASP A C 1
ATOM 1420 O O . ASP A 1 178 ? 41.184 3.427 14.864 1.00 83.25 178 ASP A O 1
ATOM 1424 N N . TYR A 1 179 ? 42.900 3.880 13.502 1.00 86.12 179 TYR A N 1
ATOM 1425 C CA . TYR A 1 179 ? 42.867 5.329 13.736 1.00 86.12 179 TYR A CA 1
ATOM 1426 C C . TYR A 1 179 ? 41.800 6.053 12.895 1.00 86.12 179 TYR A C 1
ATOM 1428 O O . TYR A 1 179 ? 41.480 7.214 13.174 1.00 86.12 179 TYR A O 1
ATOM 1436 N N . ILE A 1 180 ? 41.220 5.393 11.883 1.00 88.25 180 ILE A N 1
ATOM 1437 C CA . ILE A 1 180 ? 40.160 5.959 11.038 1.00 88.25 180 ILE A CA 1
ATOM 1438 C C . ILE A 1 180 ? 38.835 5.965 11.814 1.00 88.25 180 ILE A C 1
ATOM 1440 O O . ILE A 1 180 ? 38.355 4.938 12.283 1.00 88.25 180 ILE A O 1
ATOM 1444 N N . THR A 1 181 ? 38.205 7.136 11.920 1.00 86.88 181 THR A N 1
ATOM 1445 C CA . THR A 1 181 ? 36.947 7.334 12.666 1.00 86.88 181 THR A CA 1
ATOM 1446 C C . THR A 1 181 ? 35.728 7.499 11.762 1.00 86.88 181 THR A C 1
ATOM 1448 O O . THR A 1 181 ? 34.646 7.011 12.090 1.00 86.88 181 THR A O 1
ATOM 1451 N N . HIS A 1 182 ? 35.887 8.166 10.615 1.00 86.88 182 HIS A N 1
ATOM 1452 C CA . HIS A 1 182 ? 34.809 8.427 9.660 1.00 86.88 182 HIS A CA 1
ATOM 1453 C C . HIS A 1 182 ? 35.326 8.439 8.217 1.00 86.88 182 HIS A C 1
ATOM 1455 O O . HIS A 1 182 ? 36.478 8.781 7.965 1.00 86.88 182 HIS A O 1
ATOM 1461 N N . ILE A 1 183 ? 34.430 8.166 7.269 1.00 93.38 183 ILE A N 1
ATOM 1462 C CA . ILE A 1 183 ? 34.607 8.380 5.826 1.00 93.38 183 ILE A CA 1
ATOM 1463 C C . ILE A 1 183 ? 33.441 9.248 5.319 1.00 93.38 183 ILE A C 1
ATOM 1465 O O . ILE A 1 183 ? 32.315 9.087 5.796 1.00 93.38 183 ILE A O 1
ATOM 1469 N N . ARG A 1 184 ? 33.688 10.188 4.399 1.00 94.31 184 ARG A N 1
ATOM 1470 C CA . ARG A 1 184 ? 32.695 11.143 3.863 1.00 94.31 184 ARG A CA 1
ATOM 1471 C C . ARG A 1 184 ? 32.803 11.278 2.349 1.00 94.31 184 ARG A C 1
ATOM 1473 O O . ARG A 1 184 ? 33.889 11.154 1.792 1.00 94.31 184 ARG A O 1
ATOM 1480 N N . GLU A 1 185 ? 31.681 11.599 1.702 1.00 94.62 185 GLU A N 1
ATOM 1481 C CA . GLU A 1 185 ? 31.600 11.965 0.272 1.00 94.62 185 GLU A CA 1
ATOM 1482 C C . GLU A 1 185 ? 32.069 10.879 -0.725 1.00 94.62 185 GLU A C 1
ATOM 1484 O O . GLU A 1 185 ? 32.324 11.156 -1.896 1.00 94.62 185 GLU A O 1
ATOM 1489 N N . TYR A 1 186 ? 32.121 9.623 -0.278 1.00 93.25 186 TYR A N 1
ATOM 1490 C CA . TYR A 1 186 ? 32.580 8.456 -1.043 1.00 93.25 186 TYR A CA 1
ATOM 1491 C C . TYR A 1 186 ? 31.534 7.862 -2.008 1.00 93.25 186 TYR A C 1
ATOM 1493 O O . TYR A 1 186 ? 31.855 6.984 -2.810 1.00 93.25 186 TYR A O 1
ATOM 1501 N N . ASP A 1 187 ? 30.270 8.282 -1.898 1.00 91.75 187 ASP A N 1
ATOM 1502 C CA . ASP A 1 187 ? 29.115 7.745 -2.633 1.00 91.75 187 ASP A CA 1
ATOM 1503 C C . ASP A 1 187 ? 28.621 8.677 -3.758 1.00 91.75 187 ASP A C 1
ATOM 1505 O O . ASP A 1 187 ? 27.549 8.468 -4.328 1.00 91.75 187 ASP A O 1
ATOM 1509 N N . ILE A 1 188 ? 29.387 9.722 -4.084 1.00 93.81 188 ILE A N 1
ATOM 1510 C CA . ILE A 1 188 ? 29.025 10.702 -5.114 1.00 93.81 188 ILE A CA 1
ATOM 1511 C C . ILE A 1 188 ? 29.426 10.177 -6.502 1.00 93.81 188 ILE A C 1
ATOM 1513 O O . ILE A 1 188 ? 30.588 9.810 -6.698 1.00 93.81 188 ILE A O 1
ATOM 1517 N N . PRO A 1 189 ? 28.515 10.160 -7.497 1.00 93.44 189 PRO A N 1
ATOM 1518 C CA . PRO A 1 189 ? 28.871 9.806 -8.867 1.00 93.44 189 PRO A CA 1
ATOM 1519 C C . PRO A 1 189 ? 29.962 10.732 -9.414 1.00 93.44 189 PRO A C 1
ATOM 1521 O O . PRO A 1 189 ? 29.907 11.947 -9.245 1.00 93.44 189 PRO A O 1
ATOM 1524 N N . TYR A 1 190 ? 30.952 10.162 -10.099 1.00 95.12 190 TYR A N 1
ATOM 1525 C CA . TYR A 1 190 ? 32.167 10.890 -10.468 1.00 95.12 190 TYR A CA 1
ATOM 1526 C C . TYR A 1 190 ? 31.918 12.133 -11.344 1.00 95.12 190 TYR A C 1
ATOM 1528 O O . TYR A 1 190 ? 32.475 13.187 -11.058 1.00 95.12 190 TYR A O 1
ATOM 1536 N N . HIS A 1 191 ? 31.051 12.059 -12.359 1.00 94.19 191 HIS A N 1
ATOM 1537 C CA . HIS A 1 191 ? 30.740 13.224 -13.200 1.00 94.19 191 HIS A CA 1
ATOM 1538 C C . HIS A 1 191 ? 30.008 14.326 -12.406 1.00 94.19 191 HIS A C 1
ATOM 1540 O O . HIS A 1 191 ? 30.363 15.494 -12.533 1.00 94.19 191 HIS A O 1
ATOM 1546 N N . VAL A 1 192 ? 29.084 13.951 -11.506 1.00 95.38 192 VAL A N 1
ATOM 1547 C CA . VAL A 1 192 ? 28.413 14.869 -10.564 1.00 95.38 192 VAL A CA 1
ATOM 1548 C C . VAL A 1 192 ? 29.431 15.555 -9.650 1.00 95.38 192 VAL A C 1
ATOM 1550 O O . VAL A 1 192 ? 29.357 16.765 -9.458 1.00 95.38 192 VAL A O 1
ATOM 1553 N N . ARG A 1 193 ? 30.421 14.814 -9.130 1.00 95.25 193 ARG A N 1
ATOM 1554 C CA . ARG A 1 193 ? 31.548 15.376 -8.367 1.00 95.25 193 ARG A CA 1
ATOM 1555 C C . ARG A 1 193 ? 32.303 16.425 -9.188 1.00 95.25 193 ARG A C 1
ATOM 1557 O O . ARG A 1 193 ? 32.468 17.542 -8.716 1.00 95.25 193 ARG A O 1
ATOM 1564 N N . VAL A 1 194 ? 32.733 16.101 -10.410 1.00 95.12 194 VAL A N 1
ATOM 1565 C CA . VAL A 1 194 ? 33.464 17.067 -11.253 1.00 95.12 194 VAL A CA 1
ATOM 1566 C C . VAL A 1 194 ? 32.599 18.296 -11.551 1.00 95.12 194 VAL A C 1
ATOM 1568 O O . VAL A 1 194 ? 33.098 19.416 -11.477 1.00 95.12 194 VAL A O 1
ATOM 1571 N N . ALA A 1 195 ? 31.306 18.118 -11.829 1.00 95.38 195 ALA A N 1
ATOM 1572 C CA . ALA A 1 195 ? 30.372 19.215 -12.067 1.00 95.38 195 ALA A CA 1
ATOM 1573 C C . ALA A 1 195 ? 30.214 20.136 -10.840 1.00 95.38 195 ALA A C 1
ATOM 1575 O O . ALA A 1 195 ? 30.309 21.352 -10.995 1.00 95.38 195 ALA A O 1
ATOM 1576 N N . ILE A 1 196 ? 30.043 19.585 -9.629 1.00 94.94 196 ILE A N 1
ATOM 1577 C CA . ILE A 1 196 ? 29.998 20.350 -8.364 1.00 94.94 196 ILE A CA 1
ATOM 1578 C C . ILE A 1 196 ? 31.295 21.144 -8.171 1.00 94.94 196 ILE A C 1
ATOM 1580 O O . ILE A 1 196 ? 31.252 22.366 -8.017 1.00 94.94 196 ILE A O 1
ATOM 1584 N N . ASP A 1 197 ? 32.439 20.462 -8.220 1.00 94.25 197 ASP A N 1
ATOM 1585 C CA . ASP A 1 197 ? 33.737 21.045 -7.880 1.00 94.25 197 ASP A CA 1
ATOM 1586 C C . ASP A 1 197 ? 34.183 22.127 -8.874 1.00 94.25 197 ASP A C 1
ATOM 1588 O O . ASP A 1 197 ? 34.839 23.096 -8.496 1.00 94.25 197 ASP A O 1
ATOM 1592 N N . THR A 1 198 ? 33.819 21.973 -10.151 1.00 92.12 198 THR A N 1
ATOM 1593 C CA . THR A 1 198 ? 34.205 22.899 -11.230 1.00 92.12 198 THR A CA 1
ATOM 1594 C C . THR A 1 198 ? 33.126 23.923 -11.586 1.00 92.12 198 THR A C 1
ATOM 1596 O O . THR A 1 198 ? 33.411 24.851 -12.339 1.00 92.12 198 THR A O 1
ATOM 1599 N N . LYS A 1 199 ? 31.900 23.771 -11.061 1.00 91.88 199 LYS A N 1
ATOM 1600 C CA . LYS A 1 199 ? 30.696 24.549 -11.419 1.00 91.88 199 LYS A CA 1
ATOM 1601 C C . LYS A 1 199 ? 30.407 24.587 -12.932 1.00 91.88 199 LYS A C 1
ATOM 1603 O O . LYS A 1 199 ? 29.958 25.600 -13.471 1.00 91.88 199 LYS A O 1
ATOM 1608 N N . VAL A 1 200 ? 30.658 23.467 -13.614 1.00 94.06 200 VAL A N 1
ATOM 1609 C CA . VAL A 1 200 ? 30.358 23.271 -15.042 1.00 94.06 200 VAL A CA 1
ATOM 1610 C C . VAL A 1 200 ? 29.125 22.380 -15.182 1.00 94.06 200 VAL A C 1
ATOM 1612 O O . VAL A 1 200 ? 29.192 21.193 -14.863 1.00 94.06 200 VAL A O 1
ATOM 1615 N N . PHE A 1 201 ? 28.013 22.943 -15.662 1.00 95.12 201 PHE A N 1
ATOM 1616 C CA . PHE A 1 201 ? 26.711 22.279 -15.783 1.00 95.12 201 PHE A CA 1
ATOM 1617 C C . PHE A 1 201 ? 26.214 22.270 -17.234 1.00 95.12 201 PHE A C 1
ATOM 1619 O O . PHE A 1 201 ? 26.479 23.188 -18.011 1.00 95.12 201 PHE A O 1
ATOM 1626 N N . VAL A 1 202 ? 25.462 21.228 -17.589 1.00 95.00 202 VAL A N 1
ATOM 1627 C CA . VAL A 1 202 ? 24.782 21.127 -18.886 1.00 95.00 202 VAL A CA 1
ATOM 1628 C C . VAL A 1 202 ? 23.740 22.241 -19.030 1.00 95.00 202 VAL A C 1
ATOM 1630 O O . VAL A 1 202 ? 23.099 22.648 -18.063 1.00 95.00 202 VAL A O 1
ATOM 1633 N N . GLY A 1 203 ? 23.537 22.726 -20.252 1.00 92.00 203 GLY A N 1
ATOM 1634 C CA . GLY A 1 203 ? 22.545 23.755 -20.557 1.00 92.00 203 GLY A CA 1
ATOM 1635 C C . GLY A 1 203 ? 23.080 25.188 -20.527 1.00 92.00 203 GLY A C 1
ATOM 1636 O O . GLY A 1 203 ? 22.297 26.121 -20.717 1.00 92.00 203 GLY A O 1
ATOM 1637 N N . MET A 1 204 ? 24.387 25.379 -20.318 1.00 93.31 204 MET A N 1
ATOM 1638 C CA . MET A 1 204 ? 25.043 26.690 -20.233 1.00 93.31 204 MET A CA 1
ATOM 1639 C C . MET A 1 204 ? 26.128 26.870 -21.308 1.00 93.31 204 MET A C 1
ATOM 1641 O O . MET A 1 204 ? 26.707 25.899 -21.800 1.00 93.31 204 MET A O 1
ATOM 1645 N N . TRP A 1 205 ? 26.407 28.128 -21.656 1.00 95.12 205 TRP A N 1
ATOM 1646 C CA . TRP A 1 205 ? 27.479 28.518 -22.576 1.00 95.12 205 TRP A CA 1
ATOM 1647 C C . TRP A 1 205 ? 28.806 28.718 -21.848 1.00 95.12 205 TRP A C 1
ATOM 1649 O O . TRP A 1 205 ? 28.856 29.334 -20.782 1.00 95.12 205 TRP A O 1
ATOM 1659 N N . TYR A 1 206 ? 29.891 28.255 -22.462 1.00 95.38 206 TYR A N 1
ATOM 1660 C CA . TYR A 1 206 ? 31.239 28.351 -21.922 1.00 95.38 206 TYR A CA 1
ATOM 1661 C C . TYR A 1 206 ? 32.236 28.830 -22.976 1.00 95.38 206 TYR A C 1
ATOM 1663 O O . TYR A 1 206 ? 32.203 28.385 -24.122 1.00 95.38 206 TYR A O 1
ATOM 1671 N N . ASN A 1 207 ? 33.177 29.672 -22.555 1.00 95.06 207 ASN A N 1
ATOM 1672 C CA . ASN A 1 207 ? 34.457 29.825 -23.238 1.00 95.06 207 ASN A CA 1
ATOM 1673 C C . ASN A 1 207 ? 35.376 28.703 -22.755 1.00 95.06 207 ASN A C 1
ATOM 1675 O O . ASN A 1 207 ? 35.605 28.573 -21.551 1.00 95.06 207 ASN A O 1
ATOM 1679 N N . VAL A 1 208 ? 35.873 27.885 -23.677 1.00 94.00 208 VAL A N 1
ATOM 1680 C CA . VAL A 1 208 ? 36.695 26.709 -23.383 1.00 94.00 208 VAL A CA 1
ATOM 1681 C C . VAL A 1 208 ? 38.038 26.846 -24.084 1.00 94.00 208 VAL A C 1
ATOM 1683 O O . VAL A 1 208 ? 38.084 27.035 -25.300 1.00 94.00 208 VAL A O 1
ATOM 1686 N N . THR A 1 209 ? 39.117 26.708 -23.318 1.00 93.56 209 THR A N 1
ATOM 1687 C CA . THR A 1 209 ? 40.494 26.651 -23.818 1.00 93.56 209 THR A CA 1
ATOM 1688 C C . THR A 1 209 ? 41.019 25.235 -23.603 1.00 93.56 209 THR A C 1
ATOM 1690 O O . THR A 1 209 ? 40.950 24.706 -22.491 1.00 93.56 209 THR A O 1
ATOM 1693 N N . ALA A 1 210 ? 41.537 24.600 -24.650 1.00 92.94 210 ALA A N 1
ATOM 1694 C CA . ALA A 1 210 ? 41.994 23.215 -24.622 1.00 92.94 210 ALA A CA 1
ATOM 1695 C C . ALA A 1 210 ? 43.287 23.016 -25.418 1.00 92.94 210 ALA A C 1
ATOM 1697 O O . ALA A 1 210 ? 43.550 23.735 -26.378 1.00 92.94 210 ALA A O 1
ATOM 1698 N N . LEU A 1 211 ? 44.065 22.004 -25.032 1.00 91.69 211 LEU A N 1
ATOM 1699 C CA . LEU A 1 211 ? 45.257 21.547 -25.744 1.00 91.69 211 LEU A CA 1
ATOM 1700 C C . LEU A 1 211 ? 45.179 20.030 -25.935 1.00 91.69 211 LEU A C 1
ATOM 1702 O O . LEU A 1 211 ? 45.007 19.290 -24.964 1.00 91.69 211 LEU A O 1
ATOM 1706 N N . ASP A 1 212 ? 45.273 19.573 -27.183 1.00 89.25 212 ASP A N 1
ATOM 1707 C CA . ASP A 1 212 ? 45.214 18.155 -27.572 1.00 89.25 212 ASP A CA 1
ATOM 1708 C C . ASP A 1 212 ? 44.036 17.403 -26.933 1.00 89.25 212 ASP A C 1
ATOM 1710 O O . ASP A 1 212 ? 44.167 16.342 -26.313 1.00 89.25 212 ASP A O 1
ATOM 1714 N N . GLY A 1 213 ? 42.860 18.019 -27.047 1.00 88.00 213 GLY A N 1
ATOM 1715 C CA . GLY A 1 213 ? 41.584 17.482 -26.587 1.00 88.00 213 GLY A CA 1
ATOM 1716 C C . GLY A 1 213 ? 41.357 17.600 -25.086 1.00 88.00 213 GLY A C 1
ATOM 1717 O O . GLY A 1 213 ? 40.273 17.260 -24.615 1.00 88.00 213 GLY A O 1
ATOM 1718 N N . LYS A 1 214 ? 42.341 18.083 -24.319 1.00 90.81 214 LYS A N 1
ATOM 1719 C CA . LYS A 1 214 ? 42.256 18.238 -22.864 1.00 90.81 214 LYS A CA 1
ATOM 1720 C C . LYS A 1 214 ? 41.904 19.679 -22.508 1.00 90.81 214 LYS A C 1
ATOM 1722 O O . LYS A 1 214 ? 42.612 20.602 -22.903 1.00 90.81 214 LYS A O 1
ATOM 1727 N N . ILE A 1 215 ? 40.829 19.869 -21.744 1.00 91.38 215 ILE A N 1
ATOM 1728 C CA . ILE A 1 215 ? 40.411 21.182 -21.236 1.00 91.38 215 ILE A CA 1
ATOM 1729 C C . ILE A 1 215 ? 41.492 21.719 -20.291 1.00 91.38 215 ILE A C 1
ATOM 1731 O O . ILE A 1 215 ? 41.783 21.093 -19.269 1.00 91.38 215 ILE A O 1
ATOM 1735 N N . LEU A 1 216 ? 42.044 22.886 -20.625 1.00 89.62 216 LEU A N 1
ATOM 1736 C CA . LEU A 1 216 ? 42.911 23.682 -19.756 1.00 89.62 216 LEU A CA 1
ATOM 1737 C C . LEU A 1 216 ? 42.064 24.619 -18.886 1.00 89.62 216 LEU A C 1
ATOM 1739 O O . LEU A 1 216 ? 42.229 24.660 -17.669 1.00 89.62 216 LEU A O 1
ATOM 1743 N N . GLU A 1 217 ? 41.112 25.319 -19.505 1.00 90.81 217 GLU A N 1
ATOM 1744 C CA . GLU A 1 217 ? 40.246 26.307 -18.859 1.00 90.81 217 GLU A CA 1
ATOM 1745 C C . GLU A 1 217 ? 38.815 26.223 -19.406 1.00 90.81 217 GLU A C 1
ATOM 1747 O O . GLU A 1 217 ? 38.597 25.891 -20.573 1.00 90.81 217 GLU A O 1
ATOM 1752 N N . ILE A 1 218 ? 37.827 26.508 -18.555 1.00 92.56 218 ILE A N 1
ATOM 1753 C CA . ILE A 1 218 ? 36.410 26.546 -18.922 1.00 92.56 218 ILE A CA 1
ATOM 1754 C C . ILE A 1 218 ? 35.670 27.587 -18.073 1.00 92.56 218 ILE A C 1
ATOM 1756 O O . ILE A 1 218 ? 35.578 27.452 -16.853 1.00 92.56 218 ILE A O 1
ATOM 1760 N N . CYS A 1 219 ? 35.144 28.624 -18.726 1.00 92.94 219 CYS A N 1
ATOM 1761 C CA . CYS A 1 219 ? 34.614 29.831 -18.088 1.00 92.94 219 CYS A CA 1
ATOM 1762 C C . CYS A 1 219 ? 33.178 30.125 -18.546 1.00 92.94 219 CYS A C 1
ATOM 1764 O O . CYS A 1 219 ? 32.894 30.160 -19.741 1.00 92.94 219 CYS A O 1
ATOM 1766 N N . LEU A 1 220 ? 32.263 30.310 -17.588 1.00 93.06 220 LEU A N 1
ATOM 1767 C CA . LEU A 1 220 ? 30.820 30.467 -17.822 1.00 93.06 220 LEU A CA 1
ATOM 1768 C C . LEU A 1 220 ? 30.465 31.827 -18.449 1.00 93.06 220 LEU A C 1
ATOM 1770 O O . LEU A 1 220 ? 30.755 32.873 -17.868 1.00 93.06 220 LEU A O 1
ATOM 1774 N N . MET A 1 221 ? 29.718 31.802 -19.554 1.00 91.19 221 MET A N 1
ATOM 1775 C CA . MET A 1 221 ? 29.150 32.984 -20.210 1.00 91.19 221 MET A CA 1
ATOM 1776 C C . MET A 1 221 ? 27.768 33.311 -19.626 1.00 91.19 221 MET A C 1
ATOM 1778 O O . MET A 1 221 ? 26.750 32.793 -20.080 1.00 91.19 221 MET A O 1
ATOM 1782 N N . LYS A 1 222 ? 27.725 34.161 -18.592 1.00 79.25 222 LYS A N 1
ATOM 1783 C CA . LYS A 1 222 ? 26.493 34.459 -17.829 1.00 79.25 222 LYS A CA 1
ATOM 1784 C C . LYS A 1 222 ? 25.409 35.187 -18.631 1.00 79.25 222 LYS A C 1
ATOM 1786 O O . LYS A 1 222 ? 24.229 34.964 -18.377 1.00 79.25 222 LYS A O 1
ATOM 1791 N N . ASP A 1 223 ? 25.805 36.028 -19.583 1.00 79.00 223 ASP A N 1
ATOM 1792 C CA . ASP A 1 223 ? 24.880 36.906 -20.315 1.00 79.00 223 ASP A CA 1
ATOM 1793 C C . ASP A 1 223 ? 24.192 36.198 -21.498 1.00 79.00 223 ASP A C 1
ATOM 1795 O O . ASP A 1 223 ? 23.170 36.661 -22.008 1.00 79.00 223 ASP A O 1
ATOM 1799 N N . MET A 1 224 ? 24.714 35.040 -21.925 1.00 81.81 224 MET A N 1
ATOM 1800 C CA . MET A 1 224 ? 24.174 34.268 -23.045 1.00 81.81 224 MET A CA 1
ATOM 1801 C C . MET A 1 224 ? 23.137 33.247 -22.549 1.00 81.81 224 MET A C 1
ATOM 1803 O O . MET A 1 224 ? 23.439 32.083 -22.304 1.00 81.81 224 MET A O 1
ATOM 1807 N N . LEU A 1 225 ? 21.891 33.699 -22.378 1.00 75.31 225 LEU A N 1
ATOM 1808 C CA . LEU A 1 225 ? 20.771 32.861 -21.913 1.00 75.31 225 LEU A CA 1
ATOM 1809 C C . LEU A 1 225 ? 20.005 32.146 -23.045 1.00 75.31 225 LEU A C 1
ATOM 1811 O O . LEU A 1 225 ? 19.240 31.216 -22.783 1.00 75.31 225 LEU A O 1
ATOM 1815 N N . SER A 1 226 ? 20.178 32.578 -24.295 1.00 74.44 226 SER A N 1
ATOM 1816 C CA . SER A 1 226 ? 19.602 31.932 -25.481 1.00 74.44 226 SER A CA 1
ATOM 1817 C C . SER A 1 226 ? 20.221 30.551 -25.699 1.00 74.44 226 SER A C 1
ATOM 1819 O O . SER A 1 226 ? 21.443 30.420 -25.692 1.00 74.44 226 SER A O 1
ATOM 1821 N N . ARG A 1 227 ? 19.401 29.522 -25.921 1.00 79.00 227 ARG A N 1
ATOM 1822 C CA . ARG A 1 227 ? 19.886 28.175 -26.273 1.00 79.00 227 ARG A CA 1
ATOM 1823 C C . ARG A 1 227 ? 20.272 28.120 -27.761 1.00 79.00 227 ARG A C 1
ATOM 1825 O O . ARG A 1 227 ? 19.651 28.846 -28.537 1.00 79.00 227 ARG A O 1
ATOM 1832 N N . PRO A 1 228 ? 21.251 27.288 -28.162 1.00 80.75 228 PRO A N 1
ATOM 1833 C CA . PRO A 1 228 ? 21.418 26.923 -29.568 1.00 80.75 228 PRO A CA 1
ATOM 1834 C C . PRO A 1 228 ? 20.220 26.082 -30.042 1.00 80.75 228 PRO A C 1
ATOM 1836 O O . PRO A 1 228 ? 19.419 25.620 -29.225 1.00 80.75 228 PRO A O 1
ATOM 1839 N N . GLU A 1 229 ? 20.133 25.842 -31.347 1.00 80.38 229 GLU A N 1
ATOM 1840 C CA . GLU A 1 229 ? 19.196 24.888 -31.950 1.00 80.38 229 GLU A CA 1
ATOM 1841 C C . GLU A 1 229 ? 19.937 23.553 -32.184 1.00 80.38 229 GLU A C 1
ATOM 1843 O O . GLU A 1 229 ? 20.647 23.422 -33.181 1.00 80.38 229 GLU A O 1
ATOM 1848 N N . PRO A 1 230 ? 19.878 22.579 -31.249 1.00 90.06 230 PRO A N 1
ATOM 1849 C CA . PRO A 1 230 ? 20.459 21.255 -31.468 1.00 90.06 230 PRO A CA 1
ATOM 1850 C C . PRO A 1 230 ? 19.662 20.485 -32.527 1.00 90.06 230 PRO A C 1
ATOM 1852 O O . PRO A 1 230 ? 18.451 20.668 -32.644 1.00 90.06 230 PRO A O 1
ATOM 1855 N N . SER A 1 231 ? 20.321 19.568 -33.237 1.00 92.31 231 SER A N 1
ATOM 1856 C CA . SER A 1 231 ? 19.651 18.655 -34.164 1.00 92.31 231 SER A CA 1
ATOM 1857 C C . SER A 1 231 ? 18.804 17.653 -33.374 1.00 92.31 231 SER A C 1
ATOM 1859 O O . SER A 1 231 ? 19.328 16.885 -32.563 1.00 92.31 231 SER A O 1
ATOM 1861 N N . ILE A 1 232 ? 17.490 17.681 -33.574 1.00 95.19 232 ILE A N 1
ATOM 1862 C CA . ILE A 1 232 ? 16.507 16.892 -32.830 1.00 95.19 232 ILE A CA 1
ATOM 1863 C C . ILE A 1 232 ? 15.799 15.944 -33.791 1.00 95.19 232 ILE A C 1
ATOM 1865 O O . ILE A 1 232 ? 15.166 16.388 -34.750 1.00 95.19 232 ILE A O 1
ATOM 1869 N N . LEU A 1 233 ? 15.862 14.647 -33.481 1.00 97.44 233 LEU A N 1
ATOM 1870 C CA . LEU A 1 233 ? 15.111 13.596 -34.162 1.00 97.44 233 LEU A CA 1
ATOM 1871 C C . LEU A 1 233 ? 14.055 13.033 -33.206 1.00 97.44 233 LEU A C 1
ATOM 1873 O O . LEU A 1 233 ? 14.394 12.433 -32.189 1.00 97.44 233 LEU A O 1
ATOM 1877 N N . ALA A 1 234 ? 12.776 13.217 -33.513 1.00 97.62 234 ALA A N 1
ATOM 1878 C CA . ALA A 1 234 ? 11.681 12.552 -32.808 1.00 97.62 234 ALA A CA 1
ATOM 1879 C C . ALA A 1 234 ? 11.147 11.415 -33.671 1.00 97.62 234 ALA A C 1
ATOM 1881 O O . ALA A 1 234 ? 10.875 11.668 -34.838 1.00 97.62 234 ALA A O 1
ATOM 1882 N N . PHE A 1 235 ? 10.994 10.205 -33.135 1.00 97.31 235 PHE A N 1
ATOM 1883 C CA . PHE A 1 235 ? 10.464 9.074 -33.901 1.00 97.31 235 PHE A CA 1
ATOM 1884 C C . PHE A 1 235 ? 9.444 8.252 -33.120 1.00 97.31 235 PHE A C 1
ATOM 1886 O O . PHE A 1 235 ? 9.402 8.296 -31.888 1.00 97.31 235 PHE A O 1
ATOM 1893 N N . ASP A 1 236 ? 8.651 7.512 -33.884 1.00 96.81 236 ASP A N 1
ATOM 1894 C CA . ASP A 1 236 ? 7.640 6.560 -33.447 1.00 96.81 236 ASP A CA 1
ATOM 1895 C C . ASP A 1 236 ? 7.632 5.375 -34.439 1.00 96.81 236 ASP A C 1
ATOM 1897 O O . ASP A 1 236 ? 8.009 5.542 -35.610 1.00 96.81 236 ASP A O 1
ATOM 1901 N N . ILE A 1 237 ? 7.288 4.167 -33.980 1.00 96.50 237 ILE A N 1
ATOM 1902 C CA . ILE A 1 237 ? 7.272 2.963 -34.825 1.00 96.50 237 ILE A CA 1
ATOM 1903 C C . ILE A 1 237 ? 5.918 2.275 -34.777 1.00 96.50 237 ILE A C 1
ATOM 1905 O O . ILE A 1 237 ? 5.340 2.079 -33.712 1.00 96.50 237 ILE A O 1
ATOM 1909 N N . GLU A 1 238 ? 5.482 1.798 -35.938 1.00 95.19 238 GLU A N 1
ATOM 1910 C CA . GLU A 1 238 ? 4.343 0.898 -36.036 1.00 95.19 238 GLU A CA 1
ATOM 1911 C C . GLU A 1 238 ? 4.812 -0.490 -36.462 1.00 95.19 238 GLU A C 1
ATOM 1913 O O . GLU A 1 238 ? 5.662 -0.644 -37.349 1.00 95.19 238 GLU A O 1
ATOM 1918 N N . CYS A 1 239 ? 4.248 -1.513 -35.823 1.00 94.94 239 CYS A N 1
ATOM 1919 C CA . CYS A 1 239 ? 4.646 -2.911 -35.971 1.00 94.94 239 CYS A CA 1
ATOM 1920 C C . CYS A 1 239 ? 3.456 -3.778 -36.386 1.00 94.94 239 CYS A C 1
ATOM 1922 O O . CYS A 1 239 ? 2.311 -3.504 -36.020 1.00 94.94 239 CYS A O 1
ATOM 1924 N N . THR A 1 240 ? 3.723 -4.886 -37.082 1.00 92.62 240 THR A N 1
ATOM 1925 C CA . THR A 1 240 ? 2.729 -5.956 -37.174 1.00 92.62 240 THR A CA 1
ATOM 1926 C C . THR A 1 240 ? 2.415 -6.494 -35.783 1.00 92.62 240 THR A C 1
ATOM 1928 O O . THR A 1 240 ? 3.195 -6.350 -34.839 1.00 92.62 240 THR A O 1
ATOM 1931 N N . LYS A 1 241 ? 1.249 -7.119 -35.653 1.00 86.44 241 LYS A N 1
ATOM 1932 C CA . LYS A 1 241 ? 0.890 -7.900 -34.474 1.00 86.44 241 LYS A CA 1
ATOM 1933 C C . LYS A 1 241 ? -0.132 -8.957 -34.830 1.00 86.44 241 LYS A C 1
ATOM 1935 O O . LYS A 1 241 ? -0.967 -8.761 -35.718 1.00 86.44 241 LYS A O 1
ATOM 1940 N N . ALA A 1 242 ? -0.130 -10.049 -34.078 1.00 76.94 242 ALA A N 1
ATOM 1941 C CA . ALA A 1 242 ? -1.277 -10.943 -34.049 1.00 76.94 242 ALA A CA 1
ATOM 1942 C C . ALA A 1 242 ? -2.516 -10.212 -33.490 1.00 76.94 242 ALA A C 1
ATOM 1944 O O . ALA A 1 242 ? -2.417 -9.398 -32.565 1.00 76.94 242 ALA A O 1
ATOM 1945 N N . ALA A 1 243 ? -3.695 -10.528 -34.032 1.00 70.69 243 ALA A N 1
ATOM 1946 C CA . ALA A 1 243 ? -4.957 -9.926 -33.605 1.00 70.69 243 ALA A CA 1
ATOM 1947 C C . ALA A 1 243 ? -5.153 -10.048 -32.082 1.00 70.69 243 ALA A C 1
ATOM 1949 O O . ALA A 1 243 ? -4.948 -11.112 -31.493 1.00 70.69 243 ALA A O 1
ATOM 1950 N N . LEU A 1 244 ? -5.547 -8.939 -31.456 1.00 71.00 244 LEU A N 1
ATOM 1951 C CA . LEU A 1 244 ? -5.782 -8.755 -30.021 1.00 71.00 244 LEU A CA 1
ATOM 1952 C C . LEU A 1 244 ? -4.555 -8.965 -29.110 1.00 71.00 244 LEU A C 1
ATOM 1954 O O . LEU A 1 244 ? -4.694 -8.936 -27.886 1.00 71.00 244 LEU A O 1
ATOM 1958 N N . LYS A 1 245 ? -3.348 -9.118 -29.673 1.00 73.00 245 LYS A N 1
ATOM 1959 C CA . LYS A 1 245 ? -2.077 -9.155 -28.929 1.00 73.00 245 LYS A CA 1
ATOM 1960 C C . LYS A 1 245 ? -1.315 -7.831 -29.025 1.00 73.00 245 LYS A C 1
ATOM 1962 O O . LYS A 1 245 ? -1.593 -7.000 -29.890 1.00 73.00 245 LYS A O 1
ATOM 1967 N N . PHE A 1 246 ? -0.343 -7.654 -28.131 1.00 78.31 246 PHE A N 1
ATOM 1968 C CA . PHE A 1 246 ? 0.742 -6.685 -28.313 1.00 78.31 246 PHE A CA 1
ATOM 1969 C C . PHE A 1 246 ? 1.777 -7.236 -29.314 1.00 78.31 246 PHE A C 1
ATOM 1971 O O . PHE A 1 246 ? 1.936 -8.458 -29.353 1.00 78.31 246 PHE A O 1
ATOM 1978 N N . PRO A 1 247 ? 2.479 -6.375 -30.078 1.00 83.00 247 PRO A N 1
ATOM 1979 C CA . PRO A 1 247 ? 3.570 -6.791 -30.963 1.00 83.00 247 PRO A CA 1
ATOM 1980 C C . PRO A 1 247 ? 4.667 -7.564 -30.213 1.00 83.00 247 PRO A C 1
ATOM 1982 O O . PRO A 1 247 ? 5.117 -7.114 -29.154 1.00 83.00 247 PRO A O 1
ATOM 1985 N N . ASP A 1 248 ? 5.129 -8.688 -30.766 1.00 86.75 248 ASP A N 1
ATOM 1986 C CA . ASP A 1 248 ? 6.255 -9.467 -30.230 1.00 86.75 248 ASP A CA 1
ATOM 1987 C C . ASP A 1 248 ? 7.478 -9.367 -31.160 1.00 86.75 248 ASP A C 1
ATOM 1989 O O . ASP A 1 248 ? 7.462 -9.930 -32.258 1.00 86.75 248 ASP A O 1
ATOM 1993 N N . PRO A 1 249 ? 8.584 -8.721 -30.742 1.00 89.69 249 PRO A N 1
ATOM 1994 C CA . PRO A 1 249 ? 9.738 -8.511 -31.615 1.00 89.69 249 PRO A CA 1
ATOM 1995 C C . PRO A 1 249 ? 10.437 -9.805 -32.061 1.00 89.69 249 PRO A C 1
ATOM 1997 O O . PRO A 1 249 ? 11.270 -9.764 -32.967 1.00 89.69 249 PRO A O 1
ATOM 2000 N N . SER A 1 250 ? 10.133 -10.964 -31.469 1.00 86.94 250 SER A N 1
ATOM 2001 C CA . SER A 1 250 ? 10.695 -12.240 -31.920 1.00 86.94 250 SER A CA 1
ATOM 2002 C C . SER A 1 250 ? 10.177 -12.691 -33.292 1.00 86.94 250 SER A C 1
ATOM 2004 O O . SER A 1 250 ? 10.883 -13.434 -33.975 1.00 86.94 250 SER A O 1
ATOM 2006 N N . PHE A 1 251 ? 9.003 -12.221 -33.737 1.00 88.12 251 PHE A N 1
ATOM 2007 C CA . PHE A 1 251 ? 8.439 -12.570 -35.051 1.00 88.12 251 PHE A CA 1
ATOM 2008 C C . PHE A 1 251 ? 7.640 -11.457 -35.745 1.00 88.12 251 PHE A C 1
ATOM 2010 O O . PHE A 1 251 ? 7.519 -11.516 -36.966 1.00 88.12 251 PHE A O 1
ATOM 2017 N N . ASP A 1 252 ? 7.115 -10.463 -35.026 1.00 94.38 252 ASP A N 1
ATOM 2018 C CA . ASP A 1 252 ? 6.440 -9.316 -35.637 1.00 94.38 252 ASP A CA 1
ATOM 2019 C C . ASP A 1 252 ? 7.448 -8.339 -36.255 1.00 94.38 252 ASP A C 1
ATOM 2021 O O . ASP A 1 252 ? 8.496 -8.056 -35.674 1.00 94.38 252 ASP A O 1
ATOM 2025 N N . ASN A 1 253 ? 7.114 -7.806 -37.430 1.00 94.44 253 ASN A N 1
ATOM 2026 C CA . ASN A 1 253 ? 7.975 -6.920 -38.208 1.00 94.44 253 ASN A CA 1
ATOM 2027 C C . ASN A 1 253 ? 7.606 -5.451 -37.966 1.00 94.44 253 ASN A C 1
ATOM 2029 O O . ASN A 1 253 ? 6.428 -5.112 -37.838 1.00 94.44 253 ASN A O 1
ATOM 2033 N N . ILE A 1 254 ? 8.583 -4.549 -38.022 1.00 97.25 254 ILE A N 1
ATOM 2034 C CA . ILE A 1 254 ? 8.325 -3.108 -38.133 1.00 97.25 254 ILE A CA 1
ATOM 2035 C C . ILE A 1 254 ? 7.712 -2.831 -39.516 1.00 97.25 254 ILE A C 1
ATOM 2037 O O . ILE A 1 254 ? 8.272 -3.215 -40.548 1.00 97.25 254 ILE A O 1
ATOM 2041 N N . MET A 1 255 ? 6.542 -2.189 -39.542 1.00 94.88 255 MET A N 1
ATOM 2042 C CA . MET A 1 255 ? 5.803 -1.862 -40.768 1.00 94.88 255 MET A CA 1
ATOM 2043 C C . MET A 1 255 ? 6.000 -0.411 -41.213 1.00 94.88 255 MET A C 1
ATOM 2045 O O . MET A 1 255 ? 6.026 -0.147 -42.416 1.00 94.88 255 MET A O 1
ATOM 2049 N N . MET A 1 256 ? 6.163 0.515 -40.263 1.00 97.12 256 MET A N 1
ATOM 2050 C CA . MET A 1 256 ? 6.461 1.921 -40.535 1.00 97.12 256 MET A CA 1
ATOM 2051 C C . MET A 1 256 ? 7.385 2.499 -39.457 1.00 97.12 256 MET A C 1
ATOM 2053 O O . MET A 1 256 ? 7.250 2.163 -38.281 1.00 97.12 256 MET A O 1
ATOM 2057 N N . ILE A 1 257 ? 8.284 3.407 -39.845 1.00 98.00 257 ILE A N 1
ATOM 2058 C CA . ILE A 1 257 ? 8.984 4.305 -38.912 1.00 98.00 257 ILE A CA 1
ATOM 2059 C C . ILE A 1 257 ? 8.682 5.734 -39.343 1.00 98.00 257 ILE A C 1
ATOM 2061 O O . ILE A 1 257 ? 9.113 6.159 -40.419 1.00 98.00 257 ILE A O 1
ATOM 2065 N N . SER A 1 258 ? 7.952 6.471 -38.511 1.00 97.50 258 SER A N 1
ATOM 2066 C CA . SER A 1 258 ? 7.686 7.892 -38.722 1.00 97.50 258 SER A CA 1
ATOM 2067 C C . SER A 1 258 ? 8.614 8.720 -37.841 1.00 97.50 258 SER A C 1
ATOM 2069 O O . SER A 1 258 ? 8.897 8.369 -36.694 1.00 97.50 258 SER A O 1
ATOM 2071 N N . TYR A 1 259 ? 9.157 9.809 -38.381 1.00 97.38 259 TYR A N 1
ATOM 2072 C CA . TYR A 1 259 ? 10.077 10.652 -37.629 1.00 97.38 259 TYR A CA 1
ATOM 2073 C C . TYR A 1 259 ? 10.126 12.083 -38.144 1.00 97.38 259 TYR A C 1
ATOM 2075 O O . TYR A 1 259 ? 9.924 12.357 -39.322 1.00 97.38 259 TYR A O 1
ATOM 2083 N N . MET A 1 260 ? 10.418 13.013 -37.240 1.00 97.25 260 MET A N 1
ATOM 2084 C CA . MET A 1 260 ? 10.687 14.409 -37.554 1.00 97.25 260 MET A CA 1
ATOM 2085 C C . MET A 1 260 ? 12.133 14.750 -37.232 1.00 97.25 260 MET A C 1
ATOM 2087 O O . MET A 1 260 ? 12.617 14.433 -36.146 1.00 97.25 260 MET A O 1
ATOM 2091 N N . VAL A 1 261 ? 12.789 15.457 -38.146 1.00 95.56 261 VAL A N 1
ATOM 2092 C CA . VAL A 1 261 ? 14.133 16.012 -37.989 1.00 95.56 261 VAL A CA 1
ATOM 2093 C C . VAL A 1 261 ? 14.032 17.523 -38.116 1.00 95.56 261 VAL A C 1
ATOM 2095 O O . VAL A 1 261 ? 13.745 18.036 -39.195 1.00 95.56 261 VAL A O 1
ATOM 2098 N N . ASN A 1 262 ? 14.254 18.246 -37.018 1.00 91.19 262 ASN A N 1
ATOM 2099 C CA . ASN A 1 262 ? 14.249 19.718 -36.986 1.00 91.19 262 ASN A CA 1
ATOM 2100 C C . ASN A 1 262 ? 12.984 20.375 -37.593 1.00 91.19 262 ASN A C 1
ATOM 2102 O O . ASN A 1 262 ? 13.036 21.504 -38.072 1.00 91.19 262 ASN A O 1
ATOM 2106 N N . GLY A 1 263 ? 11.840 19.680 -37.559 1.00 89.69 263 GLY A N 1
ATOM 2107 C CA . GLY A 1 263 ? 10.558 20.129 -38.121 1.00 89.69 263 GLY A CA 1
ATOM 2108 C C . GLY A 1 263 ? 10.210 19.549 -39.498 1.00 89.69 263 GLY A C 1
ATOM 2109 O O . GLY A 1 263 ? 9.045 19.576 -39.872 1.00 89.69 263 GLY A O 1
ATOM 2110 N N . GLN A 1 264 ? 11.163 18.948 -40.216 1.00 94.56 264 GLN A N 1
ATOM 2111 C CA . GLN A 1 264 ? 10.877 18.200 -41.444 1.00 94.56 264 GLN A CA 1
ATOM 2112 C C . GLN A 1 264 ? 10.470 16.762 -41.104 1.00 94.56 264 GLN A C 1
ATOM 2114 O O . GLN A 1 264 ? 11.181 16.072 -40.373 1.00 94.56 264 GLN A O 1
ATOM 2119 N N . GLY A 1 265 ? 9.346 16.301 -41.646 1.00 96.44 265 GLY A N 1
ATOM 2120 C CA . GLY A 1 265 ? 8.854 14.938 -41.488 1.00 96.44 265 GLY A CA 1
ATOM 2121 C C . GLY A 1 265 ? 9.447 13.955 -42.501 1.00 96.44 265 GLY A C 1
ATOM 2122 O O . GLY A 1 265 ? 9.718 14.295 -43.659 1.00 96.44 265 GLY A O 1
ATOM 2123 N N . TYR A 1 266 ? 9.598 12.710 -42.058 1.00 98.12 266 TYR A N 1
ATOM 2124 C CA . TYR A 1 266 ? 9.979 11.549 -42.852 1.00 98.12 266 TYR A CA 1
ATOM 2125 C C . TYR A 1 266 ? 9.179 10.316 -42.420 1.00 98.12 266 TYR A C 1
ATOM 2127 O O . TYR A 1 266 ? 8.828 10.164 -41.247 1.00 98.12 266 TYR A O 1
ATOM 2135 N N . LEU A 1 267 ? 8.896 9.428 -43.368 1.00 97.94 267 LEU A N 1
ATOM 2136 C CA . LEU A 1 267 ? 8.197 8.167 -43.128 1.00 97.94 267 LEU A CA 1
ATOM 2137 C C . LEU A 1 267 ? 8.864 7.066 -43.951 1.00 97.94 267 LEU A C 1
ATOM 2139 O O . LEU A 1 267 ? 8.987 7.202 -45.164 1.00 97.94 267 LEU A O 1
ATOM 2143 N N . ILE A 1 268 ? 9.293 5.980 -43.313 1.00 98.19 268 ILE A N 1
ATOM 2144 C CA . ILE A 1 268 ? 9.801 4.794 -44.014 1.00 98.19 268 ILE A CA 1
ATOM 2145 C C . ILE A 1 268 ? 8.737 3.704 -43.943 1.00 98.19 268 ILE A C 1
ATOM 2147 O O . ILE A 1 268 ? 8.228 3.408 -42.862 1.00 98.19 268 ILE A O 1
ATOM 2151 N N . ILE A 1 269 ? 8.418 3.120 -45.095 1.00 97.75 269 ILE A N 1
ATOM 2152 C CA . ILE A 1 269 ? 7.374 2.117 -45.303 1.00 97.75 269 ILE A CA 1
ATOM 2153 C C . ILE A 1 269 ? 8.015 0.766 -45.621 1.00 97.75 269 ILE A C 1
ATOM 2155 O O . ILE A 1 269 ? 8.871 0.685 -46.497 1.00 97.75 269 ILE A O 1
ATOM 2159 N N . ASN A 1 270 ? 7.554 -0.298 -44.962 1.00 96.88 270 ASN A N 1
ATOM 2160 C CA . ASN A 1 270 ? 7.885 -1.682 -45.301 1.00 96.88 270 ASN A CA 1
ATOM 2161 C C . ASN A 1 270 ? 6.857 -2.243 -46.300 1.00 96.88 270 ASN A C 1
ATOM 2163 O O . ASN A 1 270 ? 5.740 -2.625 -45.926 1.00 96.88 270 ASN A O 1
ATOM 2167 N N . ARG A 1 271 ? 7.237 -2.318 -47.577 1.00 96.06 271 ARG A N 1
ATOM 2168 C CA . ARG A 1 271 ? 6.372 -2.775 -48.678 1.00 96.06 271 ARG A CA 1
ATOM 2169 C C . ARG A 1 271 ? 6.071 -4.278 -48.662 1.00 96.06 271 ARG A C 1
ATOM 2171 O O . ARG A 1 271 ? 5.171 -4.707 -49.375 1.00 96.06 271 ARG A O 1
ATOM 2178 N N . ALA A 1 272 ? 6.732 -5.066 -47.810 1.00 92.81 272 ALA A N 1
ATOM 2179 C CA . ALA A 1 272 ? 6.340 -6.452 -47.549 1.00 92.81 272 ALA A CA 1
ATOM 2180 C C . ALA A 1 272 ? 5.098 -6.573 -46.635 1.00 92.81 272 ALA A C 1
ATOM 2182 O O . ALA A 1 272 ? 4.514 -7.654 -46.535 1.00 92.81 272 ALA A O 1
ATOM 2183 N N . VAL A 1 273 ? 4.688 -5.487 -45.962 1.00 92.12 273 VAL A N 1
ATOM 2184 C CA . VAL A 1 273 ? 3.503 -5.443 -45.080 1.00 92.12 273 VAL A CA 1
ATOM 2185 C C . VAL A 1 273 ? 2.414 -4.525 -45.636 1.00 92.12 273 VAL A C 1
ATOM 2187 O O . VAL A 1 273 ? 1.244 -4.914 -45.669 1.00 92.12 273 VAL A O 1
ATOM 2190 N N . VAL A 1 274 ? 2.802 -3.317 -46.047 1.00 94.06 274 VAL A N 1
ATOM 2191 C CA . VAL A 1 274 ? 1.915 -2.299 -46.630 1.00 94.06 274 VAL A CA 1
ATOM 2192 C C . VAL A 1 274 ? 1.586 -2.677 -48.081 1.00 94.06 274 VAL A C 1
ATOM 2194 O O . VAL A 1 274 ? 2.432 -3.273 -48.739 1.00 94.06 274 VAL A O 1
ATOM 2197 N N . SER A 1 275 ? 0.389 -2.380 -48.603 1.00 91.56 275 SER A N 1
ATOM 2198 C CA . SER A 1 275 ? -0.046 -2.844 -49.941 1.00 91.56 275 SER A CA 1
ATOM 2199 C C . SER A 1 275 ? 0.422 -1.991 -51.126 1.00 91.56 275 SER A C 1
ATOM 2201 O O . SER A 1 275 ? 0.904 -2.555 -52.113 1.00 91.56 275 SER A O 1
ATOM 2203 N N . GLU A 1 276 ? 0.357 -0.663 -51.033 1.00 92.00 276 GLU A N 1
ATOM 2204 C CA . GLU A 1 276 ? 0.756 0.273 -52.099 1.00 92.00 276 GLU A CA 1
ATOM 2205 C C . GLU A 1 276 ? 1.897 1.217 -51.675 1.00 92.00 276 GLU A C 1
ATOM 2207 O O . GLU A 1 276 ? 2.260 1.283 -50.498 1.00 92.00 276 GLU A O 1
ATOM 2212 N N . ASP A 1 277 ? 2.510 1.889 -52.652 1.00 94.50 277 ASP A N 1
ATOM 2213 C CA . ASP A 1 277 ? 3.522 2.920 -52.408 1.00 94.50 277 ASP A CA 1
ATOM 2214 C C . ASP A 1 277 ? 2.824 4.188 -51.900 1.00 94.50 277 ASP A C 1
ATOM 2216 O O . ASP A 1 277 ? 1.833 4.628 -52.479 1.00 94.50 277 ASP A O 1
ATOM 2220 N N . ILE A 1 278 ? 3.352 4.793 -50.837 1.00 94.44 278 ILE A N 1
ATOM 2221 C CA . ILE A 1 278 ? 2.818 6.036 -50.272 1.00 94.44 278 ILE A CA 1
ATOM 2222 C C . ILE A 1 278 ? 3.594 7.232 -50.835 1.00 94.44 278 ILE A C 1
ATOM 2224 O O . ILE A 1 278 ? 4.825 7.258 -50.780 1.00 94.44 278 ILE A O 1
ATOM 2228 N N . GLU A 1 279 ? 2.877 8.217 -51.381 1.00 93.12 279 GLU A N 1
ATOM 2229 C CA . GLU A 1 279 ? 3.449 9.467 -51.899 1.00 93.12 279 GLU A CA 1
ATOM 2230 C C . GLU A 1 279 ? 3.771 10.468 -50.774 1.00 93.12 279 GLU A C 1
ATOM 2232 O O . GLU A 1 279 ? 3.262 10.366 -49.657 1.00 93.12 279 GLU A O 1
ATOM 2237 N N . ASN A 1 280 ? 4.602 11.475 -51.068 1.00 95.81 280 ASN A N 1
ATOM 2238 C CA . ASN A 1 280 ? 4.883 12.573 -50.138 1.00 95.81 280 ASN A CA 1
ATOM 2239 C C . ASN A 1 280 ? 3.606 13.369 -49.826 1.00 95.81 280 ASN A C 1
ATOM 2241 O O . ASN A 1 280 ? 2.873 13.752 -50.737 1.00 95.81 280 ASN A O 1
ATOM 2245 N N . PHE A 1 281 ? 3.368 13.679 -48.550 1.00 95.56 281 PHE A N 1
ATOM 2246 C CA . PHE A 1 281 ? 2.149 14.363 -48.108 1.00 95.56 281 PHE A CA 1
ATOM 2247 C C . PHE A 1 281 ? 2.405 15.329 -46.945 1.00 95.56 281 PHE A C 1
ATOM 2249 O O . PHE A 1 281 ? 3.491 15.372 -46.370 1.00 95.56 281 PHE A O 1
ATOM 2256 N N . GLU A 1 282 ? 1.397 16.126 -46.596 1.00 91.75 282 GLU A N 1
ATOM 2257 C CA . GLU A 1 282 ? 1.440 17.054 -45.466 1.00 91.75 282 GLU A CA 1
ATOM 2258 C C . GLU A 1 282 ? 0.461 16.631 -44.365 1.00 91.75 282 GLU A C 1
ATOM 2260 O O . GLU A 1 282 ? -0.703 16.327 -44.625 1.00 91.75 282 GLU A O 1
ATOM 2265 N N . TYR A 1 283 ? 0.931 16.668 -43.119 1.00 92.50 283 TYR A N 1
ATOM 2266 C CA . TYR A 1 283 ? 0.140 16.526 -41.907 1.00 92.50 283 TYR A CA 1
ATOM 2267 C C . TYR A 1 283 ? 0.414 17.703 -40.955 1.00 92.50 283 TYR A C 1
ATOM 2269 O O . TYR A 1 283 ? 1.253 17.631 -40.057 1.00 92.50 283 TYR A O 1
ATOM 2277 N N . THR A 1 284 ? -0.330 18.793 -41.153 1.00 92.06 284 THR A N 1
ATOM 2278 C CA . THR A 1 284 ? -0.241 20.031 -40.360 1.00 92.06 284 THR A CA 1
ATOM 2279 C C . THR A 1 284 ? -1.523 20.218 -39.531 1.00 92.06 284 THR A C 1
ATOM 2281 O O . THR A 1 284 ? -2.459 20.888 -39.973 1.00 92.06 284 THR A O 1
ATOM 2284 N N . PRO A 1 285 ? -1.633 19.636 -38.316 1.00 88.69 285 PRO A N 1
ATOM 2285 C CA . PRO A 1 285 ? -2.857 19.708 -37.504 1.00 88.69 285 PRO A CA 1
ATOM 2286 C C . PRO A 1 285 ? -3.199 21.122 -37.001 1.00 88.69 285 PRO A C 1
ATOM 2288 O O . PRO A 1 285 ? -4.342 21.388 -36.628 1.00 88.69 285 PRO A O 1
ATOM 2291 N N . LYS A 1 286 ? -2.221 22.038 -36.965 1.00 87.75 286 LYS A N 1
ATOM 2292 C CA . LYS A 1 286 ? -2.409 23.487 -36.767 1.00 87.75 286 LYS A CA 1
ATOM 2293 C C . LYS A 1 286 ? -1.304 24.256 -37.499 1.00 87.75 286 LYS A C 1
ATOM 2295 O O . LYS A 1 286 ? -0.191 23.745 -37.530 1.00 87.75 286 LYS A O 1
ATOM 2300 N N . PRO A 1 287 ? -1.515 25.525 -37.901 1.00 79.56 287 PRO A N 1
ATOM 2301 C CA . PRO A 1 287 ? -0.494 26.352 -38.570 1.00 79.56 287 PRO A CA 1
ATOM 2302 C C . PRO A 1 287 ? 0.825 26.575 -37.805 1.00 79.56 287 PRO A C 1
ATOM 2304 O O . PRO A 1 287 ? 1.764 27.134 -38.343 1.00 79.56 287 PRO A O 1
ATOM 2307 N N . GLN A 1 288 ? 0.891 26.211 -36.523 1.00 81.19 288 GLN A N 1
ATOM 2308 C CA . GLN A 1 288 ? 2.102 26.296 -35.692 1.00 81.19 288 GLN A CA 1
ATOM 2309 C C . GLN A 1 288 ? 2.789 24.936 -35.466 1.00 81.19 288 GLN A C 1
ATOM 2311 O O . GLN A 1 288 ? 3.760 24.866 -34.715 1.00 81.19 288 GLN A O 1
ATOM 2316 N N . PHE A 1 289 ? 2.227 23.869 -36.038 1.00 89.62 289 PHE A N 1
ATOM 2317 C CA . PHE A 1 289 ? 2.647 22.475 -35.921 1.00 89.62 289 PHE A CA 1
ATOM 2318 C C . PHE A 1 289 ? 2.693 21.866 -37.332 1.00 89.62 289 PHE A C 1
ATOM 2320 O O . PHE A 1 289 ? 1.892 20.996 -37.663 1.00 89.62 289 PHE A O 1
ATOM 2327 N N . GLU A 1 290 ? 3.565 22.416 -38.175 1.00 88.44 290 GLU A N 1
ATOM 2328 C CA . GLU A 1 290 ? 3.780 21.986 -39.561 1.00 88.44 290 GLU A CA 1
ATOM 2329 C C . GLU A 1 290 ? 4.372 20.570 -39.617 1.00 88.44 290 GLU A C 1
ATOM 2331 O O . GLU A 1 290 ? 5.123 20.153 -38.732 1.00 88.44 290 GLU A O 1
ATOM 2336 N N . GLY A 1 291 ? 4.027 19.818 -40.659 1.00 90.31 291 GLY A N 1
ATOM 2337 C CA . GLY A 1 291 ? 4.496 18.446 -40.826 1.00 90.31 291 GLY A CA 1
ATOM 2338 C C . GLY A 1 291 ? 4.479 18.014 -42.282 1.00 90.31 291 GLY A C 1
ATOM 2339 O O . GLY A 1 291 ? 3.608 17.256 -42.689 1.00 90.31 291 GLY A O 1
ATOM 2340 N N . HIS A 1 292 ? 5.437 18.478 -43.080 1.00 92.81 292 HIS A N 1
ATOM 2341 C CA . HIS A 1 292 ? 5.636 17.966 -44.439 1.00 92.81 292 HIS A CA 1
ATOM 2342 C C . HIS A 1 292 ? 6.426 16.653 -44.374 1.00 92.81 292 HIS A C 1
ATOM 2344 O O . HIS A 1 292 ? 7.492 16.629 -43.764 1.00 92.81 292 HIS A O 1
ATOM 2350 N N . PHE A 1 293 ? 5.930 15.575 -44.987 1.00 97.12 293 PHE A N 1
ATOM 2351 C CA . PHE A 1 293 ? 6.525 14.238 -44.918 1.00 97.12 293 PHE A CA 1
ATOM 2352 C C . PHE A 1 293 ? 7.080 13.771 -46.265 1.00 97.12 293 PHE A C 1
ATOM 2354 O O . PHE A 1 293 ? 6.346 13.611 -47.241 1.00 97.12 293 PHE A O 1
ATOM 2361 N N . THR A 1 294 ? 8.386 13.493 -46.280 1.00 97.06 294 THR A N 1
ATOM 2362 C CA . THR A 1 294 ? 9.055 12.765 -47.366 1.00 97.06 294 THR A CA 1
ATOM 2363 C C . THR A 1 294 ? 9.002 11.269 -47.074 1.00 97.06 294 THR A C 1
ATOM 2365 O O . THR A 1 294 ? 9.419 10.833 -45.998 1.00 97.06 294 THR A O 1
ATOM 2368 N N . VAL A 1 295 ? 8.500 10.480 -48.018 1.00 97.38 295 VAL A N 1
ATOM 2369 C CA . VAL A 1 295 ? 8.204 9.060 -47.816 1.00 97.38 295 VAL A CA 1
ATOM 2370 C C . VAL A 1 295 ? 9.200 8.177 -48.570 1.00 97.38 295 VAL A C 1
ATOM 2372 O O . VAL A 1 295 ? 9.529 8.425 -49.728 1.00 97.38 295 VAL A O 1
ATOM 2375 N N . PHE A 1 296 ? 9.684 7.131 -47.901 1.00 97.44 296 PHE A N 1
ATOM 2376 C CA . PHE A 1 296 ? 10.597 6.132 -48.448 1.00 97.44 296 PHE A CA 1
ATOM 2377 C C . PHE A 1 296 ? 9.904 4.765 -48.472 1.00 97.44 296 PHE A C 1
ATOM 2379 O O . PHE A 1 296 ? 9.686 4.155 -47.425 1.00 97.44 296 PHE A O 1
ATOM 2386 N N . ASN A 1 297 ? 9.558 4.285 -49.666 1.00 97.19 297 ASN A N 1
ATOM 2387 C CA . ASN A 1 297 ? 8.942 2.974 -49.870 1.00 97.19 297 ASN A CA 1
ATOM 2388 C C . ASN A 1 297 ? 10.040 1.908 -50.023 1.00 97.19 297 ASN A C 1
ATOM 2390 O O . ASN A 1 297 ? 10.576 1.712 -51.110 1.00 97.19 297 ASN A O 1
ATOM 2394 N N . GLU A 1 298 ? 10.405 1.254 -48.918 1.00 98.00 298 GLU A N 1
ATOM 2395 C CA . GLU A 1 298 ? 11.470 0.246 -48.862 1.00 98.00 298 GLU A CA 1
ATOM 2396 C C . GLU A 1 298 ? 10.900 -1.174 -49.009 1.00 98.00 298 GLU A C 1
ATOM 2398 O O . GLU A 1 298 ? 9.791 -1.470 -48.563 1.00 98.00 298 GLU A O 1
ATOM 2403 N N . ALA A 1 299 ? 11.654 -2.072 -49.650 1.00 95.56 299 ALA A N 1
ATOM 2404 C CA . ALA A 1 299 ? 11.138 -3.375 -50.084 1.00 95.56 299 ALA A CA 1
ATOM 2405 C C . ALA A 1 299 ? 10.727 -4.314 -48.929 1.00 95.56 299 ALA A C 1
ATOM 2407 O O . ALA A 1 299 ? 9.745 -5.045 -49.053 1.00 95.56 299 ALA A O 1
ATOM 2408 N N . ASP A 1 300 ? 11.471 -4.295 -47.821 1.00 96.00 300 ASP A N 1
ATOM 2409 C CA . ASP A 1 300 ? 11.272 -5.154 -46.652 1.00 96.00 300 ASP A CA 1
ATOM 2410 C C . ASP A 1 300 ? 11.720 -4.465 -45.340 1.00 96.00 300 ASP A C 1
ATOM 2412 O O . ASP A 1 300 ? 12.124 -3.299 -45.326 1.00 96.00 300 ASP A O 1
ATOM 2416 N N . GLU A 1 301 ? 11.639 -5.178 -44.209 1.00 96.94 301 GLU A N 1
ATOM 2417 C CA . GLU A 1 301 ? 12.033 -4.657 -42.888 1.00 96.94 301 GLU A CA 1
ATOM 2418 C C . GLU A 1 301 ? 13.542 -4.364 -42.781 1.00 96.94 301 GLU A C 1
ATOM 2420 O O . GLU A 1 301 ? 13.942 -3.425 -42.090 1.00 96.94 301 GLU A O 1
ATOM 2425 N N . LEU A 1 302 ? 14.386 -5.140 -43.471 1.00 96.88 302 LEU A N 1
ATOM 2426 C CA . LEU A 1 302 ? 15.839 -4.959 -43.460 1.00 96.88 302 LEU A CA 1
ATOM 2427 C C . LEU A 1 302 ? 16.223 -3.681 -44.215 1.00 96.88 302 LEU A C 1
ATOM 2429 O O . LEU A 1 302 ? 17.031 -2.896 -43.717 1.00 96.88 302 LEU A O 1
ATOM 2433 N N . ALA A 1 303 ? 15.603 -3.438 -45.370 1.00 97.44 303 ALA A N 1
ATOM 2434 C CA . ALA A 1 303 ? 15.740 -2.199 -46.125 1.00 97.44 303 ALA A CA 1
ATOM 2435 C C . ALA A 1 303 ? 15.198 -0.989 -45.339 1.00 97.44 303 ALA A C 1
ATOM 2437 O O . ALA A 1 303 ? 15.865 0.045 -45.281 1.00 97.44 303 ALA A O 1
ATOM 2438 N N . LEU A 1 304 ? 14.058 -1.133 -44.648 1.00 98.00 304 LEU A N 1
ATOM 2439 C CA . LEU A 1 304 ? 13.503 -0.098 -43.765 1.00 98.00 304 LEU A CA 1
ATOM 2440 C C . LEU A 1 304 ? 14.462 0.271 -42.620 1.00 98.00 304 LEU A C 1
ATOM 2442 O O . LEU A 1 304 ? 14.720 1.457 -42.395 1.00 98.00 304 LEU A O 1
ATOM 2446 N N . LEU A 1 305 ? 15.024 -0.716 -41.912 1.00 97.62 305 LEU A N 1
ATOM 2447 C CA . LEU A 1 305 ? 15.971 -0.460 -40.820 1.00 97.62 305 LEU A CA 1
ATOM 2448 C C . LEU A 1 305 ? 17.300 0.098 -41.340 1.00 97.62 305 LEU A C 1
ATOM 2450 O O . LEU A 1 305 ? 17.847 1.016 -40.730 1.00 97.62 305 LEU A O 1
ATOM 2454 N N . GLY A 1 306 ? 17.781 -0.388 -42.488 1.00 96.44 306 GLY A N 1
ATOM 2455 C CA . GLY A 1 306 ? 18.942 0.170 -43.183 1.00 96.44 306 GLY A CA 1
ATOM 2456 C C . GLY A 1 306 ? 18.744 1.650 -43.523 1.00 96.44 306 GLY A C 1
ATOM 2457 O O . GLY A 1 306 ? 19.535 2.488 -43.093 1.00 96.44 306 GLY A O 1
ATOM 2458 N N . ARG A 1 307 ? 17.633 1.999 -44.190 1.00 97.38 307 ARG A N 1
ATOM 2459 C CA . ARG A 1 307 ? 17.262 3.388 -44.511 1.00 97.38 307 ARG A CA 1
ATOM 2460 C C . ARG A 1 307 ? 17.188 4.266 -43.267 1.00 97.38 307 ARG A C 1
ATOM 2462 O O . ARG A 1 307 ? 17.704 5.386 -43.289 1.00 97.38 307 ARG A O 1
ATOM 2469 N N . PHE A 1 308 ? 16.558 3.776 -42.198 1.00 97.56 308 PHE A N 1
ATOM 2470 C CA . PHE A 1 308 ? 16.457 4.517 -40.944 1.00 97.56 308 PHE A CA 1
ATOM 2471 C C . PHE A 1 308 ? 17.843 4.769 -40.351 1.00 97.56 308 PHE A C 1
ATOM 2473 O O . PHE A 1 308 ? 18.164 5.910 -40.027 1.00 97.56 308 PHE A O 1
ATOM 2480 N N . PHE A 1 309 ? 18.695 3.744 -40.269 1.00 96.94 309 PHE A N 1
ATOM 2481 C CA . PHE A 1 309 ? 20.030 3.870 -39.690 1.00 96.94 309 PHE A CA 1
ATOM 2482 C C . PHE A 1 309 ? 20.962 4.752 -40.529 1.00 96.94 309 PHE A C 1
ATOM 2484 O O . PHE A 1 309 ? 21.731 5.528 -39.957 1.00 96.94 309 PHE A O 1
ATOM 2491 N N . ASP A 1 310 ? 20.888 4.682 -41.857 1.00 95.62 310 ASP A N 1
ATOM 2492 C CA . ASP A 1 310 ? 21.659 5.536 -42.764 1.00 95.62 310 ASP A CA 1
ATOM 2493 C C . ASP A 1 310 ? 21.234 7.003 -42.641 1.00 95.62 310 ASP A C 1
ATOM 2495 O O . ASP A 1 310 ? 22.078 7.886 -42.467 1.00 95.62 310 ASP A O 1
ATOM 2499 N N . HIS A 1 311 ? 19.926 7.283 -42.666 1.00 95.94 311 HIS A N 1
ATOM 2500 C CA . HIS A 1 311 ? 19.436 8.656 -42.559 1.00 95.94 311 HIS A CA 1
ATOM 2501 C C . HIS A 1 311 ? 19.683 9.240 -41.156 1.00 95.94 311 HIS A C 1
ATOM 2503 O O . HIS A 1 311 ? 20.105 10.387 -41.036 1.00 95.94 311 HIS A O 1
ATOM 2509 N N . PHE A 1 312 ? 19.528 8.446 -40.092 1.00 95.56 312 PHE A N 1
ATOM 2510 C CA . PHE A 1 312 ? 19.868 8.845 -38.721 1.00 95.56 312 PHE A CA 1
ATOM 2511 C C . PHE A 1 312 ? 21.353 9.216 -38.591 1.00 95.56 312 PHE A C 1
ATOM 2513 O O . PHE A 1 312 ? 21.685 10.224 -37.968 1.00 95.56 312 PHE A O 1
ATOM 2520 N N . GLN A 1 313 ? 22.254 8.438 -39.205 1.00 93.19 313 GLN A N 1
ATOM 2521 C CA . GLN A 1 313 ? 23.684 8.758 -39.252 1.00 93.19 313 GLN A CA 1
ATOM 2522 C C . GLN A 1 313 ? 23.963 10.031 -40.065 1.00 93.19 313 GLN A C 1
ATOM 2524 O O . GLN A 1 313 ? 24.758 10.853 -39.622 1.00 93.19 313 GLN A O 1
ATOM 2529 N N . GLY A 1 314 ? 23.288 10.234 -41.202 1.00 92.19 314 GLY A N 1
ATOM 2530 C CA . GLY A 1 314 ? 23.426 11.450 -42.017 1.00 92.19 314 GLY A CA 1
ATOM 2531 C C . GLY A 1 314 ? 22.909 12.726 -41.336 1.00 92.19 314 GLY A C 1
ATOM 2532 O O . GLY A 1 314 ? 23.486 13.795 -41.512 1.00 92.19 314 GLY A O 1
ATOM 2533 N N . VAL A 1 315 ? 21.853 12.614 -40.524 1.00 92.38 315 VAL A N 1
ATOM 2534 C CA . VAL A 1 315 ? 21.278 13.712 -39.722 1.00 92.38 315 VAL A CA 1
ATOM 2535 C C . VAL A 1 315 ? 22.110 14.027 -38.477 1.00 92.38 315 VAL A C 1
ATOM 2537 O O . VAL A 1 315 ? 22.086 15.164 -37.997 1.00 92.38 315 VAL A O 1
ATOM 2540 N N . ALA A 1 316 ? 22.819 13.027 -37.941 1.00 93.56 316 ALA A N 1
ATOM 2541 C CA . ALA A 1 316 ? 23.637 13.126 -36.734 1.00 93.56 316 ALA A CA 1
ATOM 2542 C C . ALA A 1 316 ? 22.913 13.862 -35.579 1.00 93.56 316 ALA A C 1
ATOM 2544 O O . ALA A 1 316 ? 23.385 14.917 -35.137 1.00 93.56 316 ALA A O 1
ATOM 2545 N N . PRO A 1 317 ? 21.749 13.371 -35.103 1.00 95.00 317 PRO A N 1
ATOM 2546 C CA . PRO A 1 317 ? 20.962 14.074 -34.097 1.00 95.00 317 PRO A CA 1
ATOM 2547 C C . PRO A 1 317 ? 21.715 14.174 -32.766 1.00 95.00 317 PRO A C 1
ATOM 2549 O O . PRO A 1 317 ? 22.338 13.221 -32.300 1.00 95.00 317 PRO A O 1
ATOM 2552 N N . ASP A 1 318 ? 21.602 15.330 -32.126 1.00 94.56 318 ASP A N 1
ATOM 2553 C CA . ASP A 1 318 ? 22.145 15.620 -30.797 1.00 94.56 318 ASP A CA 1
ATOM 2554 C C . ASP A 1 318 ? 21.201 15.136 -29.690 1.00 94.56 318 ASP A C 1
ATOM 2556 O O . ASP A 1 318 ? 21.614 14.801 -28.575 1.00 94.56 318 ASP A O 1
ATOM 2560 N N . ILE A 1 319 ? 19.906 15.096 -30.007 1.00 95.94 319 ILE A N 1
ATOM 2561 C CA . ILE A 1 319 ? 18.845 14.642 -29.118 1.00 95.94 319 ILE A CA 1
ATOM 2562 C C . ILE A 1 319 ? 17.887 13.759 -29.906 1.00 95.94 319 ILE A C 1
ATOM 2564 O O . ILE A 1 319 ? 17.397 14.152 -30.965 1.00 95.94 319 ILE A O 1
ATOM 2568 N N . VAL A 1 320 ? 17.572 12.595 -29.345 1.00 97.31 320 VAL A N 1
ATOM 2569 C CA . VAL A 1 320 ? 16.530 11.710 -29.862 1.00 97.31 320 VAL A CA 1
ATOM 2570 C C . VAL A 1 320 ? 15.361 11.676 -28.896 1.00 97.31 320 VAL A C 1
ATOM 2572 O O . VAL A 1 320 ? 15.541 11.578 -27.681 1.00 97.31 320 VAL A O 1
ATOM 2575 N N . VAL A 1 321 ? 14.156 11.777 -29.438 1.00 97.88 321 VAL A N 1
ATOM 2576 C CA . VAL A 1 321 ? 12.905 11.915 -28.699 1.00 97.88 321 VAL A CA 1
ATOM 2577 C C . VAL A 1 321 ? 11.993 10.747 -29.056 1.00 97.88 321 VAL A C 1
ATOM 2579 O O . VAL A 1 321 ? 11.812 10.436 -30.229 1.00 97.88 321 VAL A O 1
ATOM 2582 N N . THR A 1 322 ? 11.401 10.128 -28.041 1.00 97.06 322 THR A N 1
ATOM 2583 C CA . THR A 1 322 ? 10.391 9.068 -28.184 1.00 97.06 322 THR A CA 1
ATOM 2584 C C . THR A 1 322 ? 9.248 9.324 -27.207 1.00 97.06 322 THR A C 1
ATOM 2586 O O . THR A 1 322 ? 9.373 10.149 -26.289 1.00 97.06 322 THR A O 1
ATOM 2589 N N . TYR A 1 323 ? 8.145 8.592 -27.348 1.00 94.69 323 TYR A N 1
ATOM 2590 C CA . TYR A 1 323 ? 7.097 8.546 -26.336 1.00 94.69 323 TYR A CA 1
ATOM 2591 C C . TYR A 1 323 ? 6.940 7.114 -25.824 1.00 94.69 323 TYR A C 1
ATOM 2593 O O . TYR A 1 323 ? 6.269 6.305 -26.443 1.00 94.69 323 TYR A O 1
ATOM 2601 N N . ASN A 1 324 ? 7.509 6.815 -24.648 1.00 91.56 324 ASN A N 1
ATOM 2602 C CA . ASN A 1 324 ? 7.603 5.467 -24.065 1.00 91.56 324 ASN A CA 1
ATOM 2603 C C . ASN A 1 324 ? 8.652 4.544 -24.739 1.00 91.56 324 ASN A C 1
ATOM 2605 O O . ASN A 1 324 ? 8.693 3.343 -24.458 1.00 91.56 324 ASN A O 1
ATOM 2609 N N . GLY A 1 325 ? 9.589 5.098 -25.515 1.00 92.31 325 GLY A N 1
ATOM 2610 C CA . GLY A 1 325 ? 10.600 4.321 -26.244 1.00 92.31 325 GLY A CA 1
ATOM 2611 C C . GLY A 1 325 ? 11.654 3.606 -25.405 1.00 92.31 325 GLY A C 1
ATOM 2612 O O . GLY A 1 325 ? 12.245 2.643 -25.880 1.00 92.31 325 GLY A O 1
ATOM 2613 N N . ASP A 1 326 ? 11.856 3.975 -24.132 1.00 91.06 326 ASP A N 1
ATOM 2614 C CA . ASP A 1 326 ? 12.641 3.144 -23.195 1.00 91.06 326 ASP A CA 1
ATOM 2615 C C . ASP A 1 326 ? 11.994 1.754 -22.968 1.00 91.06 326 ASP A C 1
ATOM 2617 O O . ASP A 1 326 ? 12.674 0.828 -22.526 1.00 91.06 326 ASP A O 1
ATOM 2621 N N . ALA A 1 327 ? 10.683 1.616 -23.209 1.00 87.56 327 ALA A N 1
ATOM 2622 C CA . ALA A 1 327 ? 9.895 0.421 -22.901 1.00 87.56 327 ALA A CA 1
ATOM 2623 C C . ALA A 1 327 ? 9.308 -0.296 -24.130 1.00 87.56 327 ALA A C 1
ATOM 2625 O O . ALA A 1 327 ? 8.955 -1.467 -23.994 1.00 87.56 327 ALA A O 1
ATOM 2626 N N . PHE A 1 328 ? 9.207 0.366 -25.288 1.00 92.00 328 PHE A N 1
ATOM 2627 C CA . PHE A 1 328 ? 8.690 -0.226 -26.528 1.00 92.00 328 PHE A CA 1
ATOM 2628 C C . PHE A 1 328 ? 9.638 -0.012 -27.718 1.00 92.00 328 PHE A C 1
ATOM 2630 O O . PHE A 1 328 ? 10.338 -0.955 -28.080 1.00 92.00 328 PHE A O 1
ATOM 2637 N N . ASP A 1 329 ? 9.729 1.211 -28.251 1.00 95.50 329 ASP A N 1
ATOM 2638 C CA . ASP A 1 329 ? 10.393 1.508 -29.535 1.00 95.50 329 ASP A CA 1
ATOM 2639 C C . ASP A 1 329 ? 11.835 0.989 -29.622 1.00 95.50 329 ASP A C 1
ATOM 2641 O O . ASP A 1 329 ? 12.175 0.210 -30.514 1.00 95.50 329 ASP A O 1
ATOM 2645 N N . TRP A 1 330 ? 12.694 1.366 -28.665 1.00 96.25 330 TRP A N 1
ATOM 2646 C CA . TRP A 1 330 ? 14.089 0.927 -28.674 1.00 96.25 330 TRP A CA 1
ATOM 2647 C C . TRP A 1 330 ? 14.251 -0.577 -28.418 1.00 96.25 330 TRP A C 1
ATOM 2649 O O . TRP A 1 330 ? 14.966 -1.197 -29.201 1.00 96.25 330 TRP A O 1
ATOM 2659 N N . PRO A 1 331 ? 13.618 -1.201 -27.396 1.00 94.56 331 PRO A N 1
ATOM 2660 C CA . PRO A 1 331 ? 13.623 -2.658 -27.253 1.00 94.56 331 PRO A CA 1
ATOM 2661 C C . PRO A 1 331 ? 13.197 -3.415 -28.515 1.00 94.56 331 PRO A C 1
ATOM 2663 O O . PRO A 1 331 ? 13.774 -4.460 -28.813 1.00 94.56 331 PRO A O 1
ATOM 2666 N N . PHE A 1 332 ? 12.197 -2.907 -29.243 1.00 96.44 332 PHE A N 1
ATOM 2667 C CA . PHE A 1 332 ? 11.689 -3.548 -30.453 1.00 96.44 332 PHE A CA 1
ATOM 2668 C C . PHE A 1 332 ? 12.698 -3.421 -31.601 1.00 96.44 332 PHE A C 1
ATOM 2670 O O . PHE A 1 332 ? 13.104 -4.438 -32.159 1.00 96.44 332 PHE A O 1
ATOM 2677 N N . ILE A 1 333 ? 13.187 -2.206 -31.886 1.00 96.94 333 ILE A N 1
ATOM 2678 C CA . ILE A 1 333 ? 14.233 -1.968 -32.897 1.00 96.94 333 ILE A CA 1
ATOM 2679 C C . ILE A 1 333 ? 15.492 -2.792 -32.598 1.00 96.94 333 ILE A C 1
ATOM 2681 O O . ILE A 1 333 ? 16.020 -3.422 -33.504 1.00 96.94 333 ILE A O 1
ATOM 2685 N N . ASP A 1 334 ? 15.967 -2.822 -31.350 1.00 96.06 334 ASP A N 1
ATOM 2686 C CA . ASP A 1 334 ? 17.178 -3.551 -30.935 1.00 96.06 334 ASP A CA 1
ATOM 2687 C C . ASP A 1 334 ? 17.054 -5.062 -31.204 1.00 96.06 334 ASP A C 1
ATOM 2689 O O . ASP A 1 334 ? 17.958 -5.694 -31.757 1.00 96.06 334 ASP A O 1
ATOM 2693 N N . ALA A 1 335 ? 15.891 -5.637 -30.887 1.00 95.69 335 ALA A N 1
ATOM 2694 C CA . ALA A 1 335 ? 15.594 -7.043 -31.129 1.00 95.69 335 ALA A CA 1
ATOM 2695 C C . ALA A 1 335 ? 15.418 -7.372 -32.625 1.00 95.69 335 ALA A C 1
ATOM 2697 O O . ALA A 1 335 ? 15.974 -8.372 -33.082 1.00 95.69 335 ALA A O 1
ATOM 2698 N N . ARG A 1 336 ? 14.712 -6.533 -33.401 1.00 96.38 336 ARG A N 1
ATOM 2699 C CA . ARG A 1 336 ? 14.539 -6.718 -34.857 1.00 96.38 336 ARG A CA 1
ATOM 2700 C C . ARG A 1 336 ? 15.838 -6.532 -35.627 1.00 96.38 336 ARG A C 1
ATOM 2702 O O . ARG A 1 336 ? 16.184 -7.381 -36.442 1.00 96.38 336 ARG A O 1
ATOM 2709 N N . ALA A 1 337 ? 16.600 -5.488 -35.305 1.00 95.56 337 ALA A N 1
ATOM 2710 C CA . ALA A 1 337 ? 17.945 -5.272 -35.825 1.00 95.56 337 ALA A CA 1
ATOM 2711 C C . ALA A 1 337 ? 18.823 -6.505 -35.564 1.00 95.56 337 ALA A C 1
ATOM 2713 O O . ALA A 1 337 ? 19.358 -7.080 -36.510 1.00 95.56 337 ALA A O 1
ATOM 2714 N N . SER A 1 338 ? 18.870 -6.986 -34.315 1.00 94.38 338 SER A N 1
ATOM 2715 C CA . SER A 1 338 ? 19.641 -8.180 -33.945 1.00 94.38 338 SER A CA 1
ATOM 2716 C C . SER A 1 338 ? 19.204 -9.437 -34.710 1.00 94.38 338 SER A C 1
ATOM 2718 O O . SER A 1 338 ? 20.055 -10.205 -35.159 1.00 94.38 338 SER A O 1
ATOM 2720 N N . ALA A 1 339 ? 17.895 -9.651 -34.890 1.00 93.19 339 ALA A N 1
ATOM 2721 C CA . ALA A 1 339 ? 17.350 -10.781 -35.649 1.00 93.19 339 ALA A CA 1
ATOM 2722 C C . ALA A 1 339 ? 17.702 -10.723 -37.149 1.00 93.19 339 ALA A C 1
ATOM 2724 O O . ALA A 1 339 ? 17.873 -11.765 -37.780 1.00 93.19 339 ALA A O 1
ATOM 2725 N N . LEU A 1 340 ? 17.858 -9.514 -37.696 1.00 94.25 340 LEU A N 1
ATOM 2726 C CA . LEU A 1 340 ? 18.235 -9.239 -39.086 1.00 94.25 340 LEU A CA 1
ATOM 2727 C C . LEU A 1 340 ? 19.754 -9.041 -39.286 1.00 94.25 340 LEU A C 1
ATOM 2729 O O . LEU A 1 340 ? 20.194 -8.716 -40.386 1.00 94.25 340 LEU A O 1
ATOM 2733 N N . GLY A 1 341 ? 20.574 -9.259 -38.249 1.00 92.88 341 GLY A N 1
ATOM 2734 C CA . GLY A 1 341 ? 22.039 -9.174 -38.325 1.00 92.88 341 GLY A CA 1
ATOM 2735 C C . GLY A 1 341 ? 22.631 -7.760 -38.222 1.00 92.88 341 GLY A C 1
ATOM 2736 O O . GLY A 1 341 ? 23.815 -7.576 -38.502 1.00 92.88 341 GLY A O 1
ATOM 2737 N N . LEU A 1 342 ? 21.837 -6.771 -37.807 1.00 93.69 342 LEU A N 1
ATOM 2738 C CA . LEU A 1 342 ? 22.255 -5.392 -37.553 1.00 93.69 342 LEU A CA 1
ATOM 2739 C C . LEU A 1 342 ? 22.541 -5.169 -36.054 1.00 93.69 342 LEU A C 1
ATOM 2741 O O . LEU A 1 342 ? 21.766 -5.582 -35.196 1.00 93.69 342 LEU A O 1
ATOM 2745 N N . ASP A 1 343 ? 23.623 -4.457 -35.724 1.00 92.69 343 ASP A N 1
ATOM 2746 C CA . ASP A 1 343 ? 23.953 -4.051 -34.346 1.00 92.69 343 ASP A CA 1
ATOM 2747 C C . ASP A 1 343 ? 23.550 -2.582 -34.121 1.00 92.69 343 ASP A C 1
ATOM 2749 O O . ASP A 1 343 ? 24.155 -1.656 -34.674 1.00 92.69 343 ASP A O 1
ATOM 2753 N N . LEU A 1 344 ? 22.526 -2.370 -33.285 1.00 94.75 344 LEU A N 1
ATOM 2754 C CA . LEU A 1 344 ? 21.977 -1.050 -32.962 1.00 94.75 344 LEU A CA 1
ATOM 2755 C C . LEU A 1 344 ? 23.014 -0.111 -32.321 1.00 94.75 344 LEU A C 1
ATOM 2757 O O . LEU A 1 344 ? 23.036 1.091 -32.611 1.00 94.75 344 LEU A O 1
ATOM 2761 N N . TYR A 1 345 ? 23.894 -0.644 -31.470 1.00 94.38 345 TYR A N 1
ATOM 2762 C CA . TYR A 1 345 ? 24.943 0.146 -30.836 1.00 94.38 345 TYR A CA 1
ATOM 2763 C C . TYR A 1 345 ? 26.034 0.504 -31.844 1.00 94.38 345 TYR A C 1
ATOM 2765 O O . TYR A 1 345 ? 26.475 1.653 -31.876 1.00 94.38 345 TYR A O 1
ATOM 2773 N N . ALA A 1 346 ? 26.440 -0.436 -32.700 1.00 91.19 346 ALA A N 1
ATOM 2774 C CA . ALA A 1 346 ? 27.436 -0.186 -33.738 1.00 91.19 346 ALA A CA 1
ATOM 2775 C C . ALA A 1 346 ? 26.949 0.795 -34.818 1.00 91.19 346 ALA A C 1
ATOM 2777 O O . ALA A 1 346 ? 27.772 1.529 -35.372 1.00 91.19 346 ALA A O 1
ATOM 2778 N N . ALA A 1 347 ? 25.641 0.844 -35.096 1.00 92.06 347 ALA A N 1
ATOM 2779 C CA . ALA A 1 347 ? 25.024 1.815 -35.998 1.00 92.06 347 ALA A CA 1
ATOM 2780 C C . ALA A 1 347 ? 24.838 3.195 -35.333 1.00 92.06 347 ALA A C 1
ATOM 2782 O O . ALA A 1 347 ? 25.438 4.183 -35.765 1.00 92.06 347 ALA A O 1
ATOM 2783 N N . LEU A 1 348 ? 24.042 3.271 -34.259 1.00 94.06 348 LEU A N 1
ATOM 2784 C CA . LEU A 1 348 ? 23.520 4.539 -33.721 1.00 94.06 348 LEU A CA 1
ATOM 2785 C C . LEU A 1 348 ? 24.137 4.960 -32.375 1.00 94.06 348 LEU A C 1
ATOM 2787 O O . LEU A 1 348 ? 23.921 6.077 -31.904 1.00 94.06 348 LEU A O 1
ATOM 2791 N N . GLY A 1 349 ? 24.894 4.079 -31.718 1.00 92.94 349 GLY A N 1
ATOM 2792 C CA . GLY A 1 349 ? 25.469 4.322 -30.391 1.00 92.94 349 GLY A CA 1
ATOM 2793 C C . GLY A 1 349 ? 24.485 4.215 -29.222 1.00 92.94 349 GLY A C 1
ATOM 2794 O O . GLY A 1 349 ? 24.879 4.477 -28.083 1.00 92.94 349 GLY A O 1
ATOM 2795 N N . PHE A 1 350 ? 23.238 3.808 -29.470 1.00 95.06 350 PHE A N 1
ATOM 2796 C CA . PHE A 1 350 ? 22.253 3.525 -28.427 1.00 95.06 350 PHE A CA 1
ATOM 2797 C C . PHE A 1 350 ? 22.384 2.094 -27.918 1.00 95.06 350 PHE A C 1
ATOM 2799 O O . PHE A 1 350 ? 22.607 1.164 -28.685 1.00 95.06 350 PHE A O 1
ATOM 2806 N N . ARG A 1 351 ? 22.260 1.917 -26.602 1.00 92.69 351 ARG A N 1
ATOM 2807 C CA . ARG A 1 351 ? 22.202 0.599 -25.960 1.00 92.69 351 ARG A CA 1
ATOM 2808 C C . ARG A 1 351 ? 21.431 0.660 -24.652 1.00 92.69 351 ARG A C 1
ATOM 2810 O O . ARG A 1 351 ? 21.393 1.705 -23.996 1.00 92.69 351 ARG A O 1
ATOM 2817 N N . ARG A 1 352 ? 20.893 -0.485 -24.243 1.00 91.06 352 ARG A N 1
ATOM 2818 C CA . ARG A 1 352 ? 20.217 -0.655 -22.958 1.00 91.06 352 ARG A CA 1
ATOM 2819 C C . ARG A 1 352 ? 21.206 -0.621 -21.790 1.00 91.06 352 ARG A C 1
ATOM 2821 O O . ARG A 1 352 ? 22.236 -1.297 -21.812 1.00 91.06 352 ARG A O 1
ATOM 2828 N N . ASP A 1 353 ? 20.898 0.152 -20.754 1.00 87.44 353 ASP A N 1
ATOM 2829 C CA . ASP A 1 353 ? 21.689 0.222 -19.525 1.00 87.44 353 ASP A CA 1
ATOM 2830 C C . ASP A 1 353 ? 21.192 -0.745 -18.426 1.00 87.44 353 ASP A C 1
ATOM 2832 O O . ASP A 1 353 ? 20.280 -1.550 -18.620 1.00 87.44 353 ASP A O 1
ATOM 2836 N N . LYS A 1 354 ? 21.799 -0.673 -17.233 1.00 77.81 354 LYS A N 1
ATOM 2837 C CA . LYS A 1 354 ? 21.440 -1.528 -16.083 1.00 77.81 354 LYS A CA 1
ATOM 2838 C C . LYS A 1 354 ? 20.056 -1.250 -15.480 1.00 77.81 354 LYS A C 1
ATOM 2840 O O . LYS A 1 354 ? 19.563 -2.091 -14.737 1.00 77.81 354 LYS A O 1
ATOM 2845 N N . MET A 1 355 ? 19.474 -0.079 -15.736 1.00 80.75 355 MET A N 1
ATOM 2846 C CA . MET A 1 355 ? 18.104 0.279 -15.348 1.00 80.75 355 MET A CA 1
ATOM 2847 C C . MET A 1 355 ? 17.091 -0.160 -16.419 1.00 80.75 355 MET A C 1
ATOM 2849 O O . MET A 1 355 ? 15.887 -0.021 -16.220 1.00 80.75 355 MET A O 1
ATOM 2853 N N . GLY A 1 356 ? 17.571 -0.717 -17.537 1.00 83.81 356 GLY A N 1
ATOM 2854 C CA . GLY A 1 356 ? 16.758 -1.127 -18.672 1.00 83.81 356 GLY A CA 1
ATOM 2855 C C . GLY A 1 356 ? 16.469 0.001 -19.661 1.00 83.81 356 GLY A C 1
ATOM 2856 O O . GLY A 1 356 ? 15.617 -0.200 -20.519 1.00 83.81 356 GLY A O 1
ATOM 2857 N N . GLU A 1 357 ? 17.151 1.144 -19.543 1.00 91.38 357 GLU A N 1
ATOM 2858 C CA . GLU A 1 357 ? 16.881 2.390 -20.273 1.00 91.38 357 GLU A CA 1
ATOM 2859 C C . GLU A 1 357 ? 17.844 2.531 -21.461 1.00 91.38 357 GLU A C 1
ATOM 2861 O O . GLU A 1 357 ? 19.030 2.218 -21.326 1.00 91.38 357 GLU A O 1
ATOM 2866 N N . TYR A 1 358 ? 17.366 3.000 -22.615 1.00 94.75 358 TYR A N 1
ATOM 2867 C CA . TYR A 1 358 ? 18.206 3.148 -23.808 1.00 94.75 358 TYR A CA 1
ATOM 2868 C C . TYR A 1 358 ? 18.870 4.519 -23.812 1.00 94.75 358 TYR A C 1
ATOM 2870 O O . TYR A 1 358 ? 18.200 5.547 -23.705 1.00 94.75 358 TYR A O 1
ATOM 2878 N N . LYS A 1 359 ? 20.204 4.533 -23.887 1.00 93.19 359 LYS A N 1
ATOM 2879 C CA . LYS A 1 359 ? 21.021 5.751 -23.800 1.00 93.19 359 LYS A CA 1
ATOM 2880 C C . LYS A 1 359 ? 22.188 5.699 -24.779 1.00 93.19 359 LYS A C 1
ATOM 2882 O O . LYS A 1 359 ? 22.726 4.629 -25.067 1.00 93.19 359 LYS A O 1
ATOM 2887 N N . SER A 1 360 ? 22.601 6.880 -25.219 1.00 92.94 360 SER A N 1
ATOM 2888 C CA . SER A 1 360 ? 23.830 7.143 -25.965 1.00 92.94 360 SER A CA 1
ATOM 2889 C C . SER A 1 360 ? 24.627 8.235 -25.228 1.00 92.94 360 SER A C 1
ATOM 2891 O O . SER A 1 360 ? 24.147 8.814 -24.250 1.00 92.94 360 SER A O 1
ATOM 2893 N N . ARG A 1 361 ? 25.889 8.459 -25.613 1.00 90.44 361 ARG A N 1
ATOM 2894 C CA . ARG A 1 361 ? 26.756 9.478 -24.984 1.00 90.44 361 ARG A CA 1
ATOM 2895 C C . ARG A 1 361 ? 26.786 10.775 -25.778 1.00 90.44 361 ARG A C 1
ATOM 2897 O O . ARG A 1 361 ? 26.688 11.851 -25.198 1.00 90.44 361 ARG A O 1
ATOM 2904 N N . GLN A 1 362 ? 26.911 10.648 -27.094 1.00 88.31 362 GLN A N 1
ATOM 2905 C CA . GLN A 1 362 ? 26.924 11.763 -28.034 1.00 88.31 362 GLN A CA 1
ATOM 2906 C C . GLN A 1 362 ? 25.516 12.257 -28.397 1.00 88.31 362 GLN A C 1
ATOM 2908 O O . GLN A 1 362 ? 25.372 13.390 -28.828 1.00 88.31 362 GLN A O 1
ATOM 2913 N N . CYS A 1 363 ? 24.486 11.432 -28.180 1.00 94.19 363 CYS A N 1
ATOM 2914 C CA . CYS A 1 363 ? 23.089 11.782 -28.422 1.00 94.19 363 CYS A CA 1
ATOM 2915 C C . CYS A 1 363 ? 22.251 11.511 -27.161 1.00 94.19 363 CYS A C 1
ATOM 2917 O O . CYS A 1 363 ? 22.305 10.409 -26.610 1.00 94.19 363 CYS A O 1
ATOM 2919 N N . SER A 1 364 ? 21.505 12.500 -26.668 1.00 94.81 364 SER A N 1
ATOM 2920 C CA . SER A 1 364 ? 20.691 12.356 -25.447 1.00 94.81 364 SER A CA 1
ATOM 2921 C C . SER A 1 364 ? 19.320 11.737 -25.740 1.00 94.81 364 SER A C 1
ATOM 2923 O O . SER A 1 364 ? 18.662 12.157 -26.690 1.00 94.81 364 SER A O 1
ATOM 2925 N N . HIS A 1 365 ? 18.835 10.799 -24.910 1.00 96.56 365 HIS A N 1
ATOM 2926 C CA . HIS A 1 365 ? 17.521 10.169 -25.114 1.00 96.56 365 HIS A CA 1
ATOM 2927 C C . HIS A 1 365 ? 16.427 10.799 -24.243 1.00 96.56 365 HIS A C 1
ATOM 2929 O O . HIS A 1 365 ? 16.357 10.599 -23.027 1.00 96.56 365 HIS A O 1
ATOM 2935 N N . MET A 1 366 ? 15.515 11.512 -24.897 1.00 96.19 366 MET A N 1
ATOM 2936 C CA . MET A 1 366 ? 14.397 12.221 -24.289 1.00 96.19 366 MET A CA 1
ATOM 2937 C C . MET A 1 366 ? 13.078 11.460 -24.462 1.00 96.19 366 MET A C 1
ATOM 2939 O O . MET A 1 366 ? 12.218 11.866 -25.239 1.00 96.19 366 MET A O 1
ATOM 2943 N N . ASP A 1 367 ? 12.892 10.387 -23.689 1.00 95.25 367 ASP A N 1
ATOM 2944 C CA . ASP A 1 367 ? 11.584 9.734 -23.540 1.00 95.25 367 ASP A CA 1
ATOM 2945 C C . ASP A 1 367 ? 10.586 10.703 -22.864 1.00 95.25 367 ASP A C 1
ATOM 2947 O O . ASP A 1 367 ? 10.579 10.900 -21.639 1.00 95.25 367 ASP A O 1
ATOM 2951 N N . VAL A 1 368 ? 9.722 11.321 -23.677 1.00 94.44 368 VAL A N 1
ATOM 2952 C CA . VAL A 1 368 ? 8.709 12.311 -23.270 1.00 94.44 368 VAL A CA 1
ATOM 2953 C C . VAL A 1 368 ? 7.782 11.743 -22.195 1.00 94.44 368 VAL A C 1
ATOM 2955 O O . VAL A 1 368 ? 7.345 12.473 -21.296 1.00 94.44 368 VAL A O 1
ATOM 2958 N N . TYR A 1 369 ? 7.539 10.431 -22.202 1.00 92.44 369 TYR A N 1
ATOM 2959 C CA . TYR A 1 369 ? 6.667 9.770 -21.238 1.00 92.44 369 TYR A CA 1
ATOM 2960 C C . TYR A 1 369 ? 7.207 9.848 -19.798 1.00 92.44 369 TYR A C 1
ATOM 2962 O O . TYR A 1 369 ? 6.430 9.915 -18.837 1.00 92.44 369 TYR A O 1
ATOM 2970 N N . ARG A 1 370 ? 8.534 9.939 -19.610 1.00 90.19 370 ARG A N 1
ATOM 2971 C CA . ARG A 1 370 ? 9.156 10.180 -18.291 1.00 90.19 370 ARG A CA 1
ATOM 2972 C C . ARG A 1 370 ? 8.822 11.570 -17.750 1.00 90.19 370 ARG A C 1
ATOM 2974 O O . ARG A 1 370 ? 8.530 11.709 -16.560 1.00 90.19 370 ARG A O 1
ATOM 2981 N N . TRP A 1 371 ? 8.799 12.587 -18.615 1.00 89.19 371 TRP A N 1
ATOM 2982 C CA . TRP A 1 371 ? 8.372 13.940 -18.248 1.00 89.19 371 TRP A CA 1
ATOM 2983 C C . TRP A 1 371 ? 6.866 13.986 -17.954 1.00 89.19 371 TRP A C 1
ATOM 2985 O O . TRP A 1 371 ? 6.465 14.512 -16.915 1.00 89.19 371 TRP A O 1
ATOM 2995 N N . VAL A 1 372 ? 6.045 13.352 -18.799 1.00 84.62 372 VAL A N 1
ATOM 2996 C CA . VAL A 1 372 ? 4.582 13.230 -18.636 1.00 84.62 372 VAL A CA 1
ATOM 2997 C C . VAL A 1 372 ? 4.214 12.596 -17.291 1.00 84.62 372 VAL A C 1
ATOM 2999 O O . VAL A 1 372 ? 3.382 13.133 -16.561 1.00 84.62 372 VAL A O 1
ATOM 3002 N N . LYS A 1 373 ? 4.894 11.508 -16.900 1.00 78.06 373 LYS A N 1
ATOM 3003 C CA . LYS A 1 373 ? 4.732 10.862 -15.583 1.00 78.06 373 LYS A CA 1
ATOM 3004 C C . LYS A 1 373 ? 5.066 11.778 -14.397 1.00 78.06 373 LYS A C 1
ATOM 3006 O O . LYS A 1 373 ? 4.561 11.540 -13.300 1.00 78.06 373 LYS A O 1
ATOM 3011 N N . ARG A 1 374 ? 5.911 12.799 -14.592 1.00 75.00 374 ARG A N 1
ATOM 3012 C CA . ARG A 1 374 ? 6.323 13.770 -13.563 1.00 75.00 374 ARG A CA 1
ATOM 3013 C C . ARG A 1 374 ? 5.404 14.996 -13.487 1.00 75.00 374 ARG A C 1
ATOM 3015 O O . ARG A 1 374 ? 5.363 15.636 -12.434 1.00 75.00 374 ARG A O 1
ATOM 3022 N N . ASP A 1 375 ? 4.667 15.333 -14.547 1.00 69.62 375 ASP A N 1
ATOM 3023 C CA . ASP A 1 375 ? 3.746 16.474 -14.532 1.00 69.62 375 ASP A CA 1
ATOM 3024 C C . ASP A 1 375 ? 2.512 16.199 -13.653 1.00 69.62 375 ASP A C 1
ATOM 3026 O O . ASP A 1 375 ? 1.584 15.479 -14.016 1.00 69.62 375 ASP A O 1
ATOM 3030 N N . SER A 1 376 ? 2.494 16.838 -12.482 1.00 58.00 376 SER A N 1
ATOM 3031 C CA . SER A 1 376 ? 1.404 16.753 -11.501 1.00 58.00 376 SER A CA 1
ATOM 3032 C C . SER A 1 376 ? 0.117 17.498 -11.889 1.00 58.00 376 SER A C 1
ATOM 3034 O O . SER A 1 376 ? -0.901 17.321 -11.215 1.00 58.00 376 SER A O 1
ATOM 3036 N N . TYR A 1 377 ? 0.134 18.326 -12.940 1.00 58.16 377 TYR A N 1
ATOM 3037 C CA . TYR A 1 377 ? -1.048 19.043 -13.434 1.00 58.16 377 TYR A CA 1
ATOM 3038 C C . TYR A 1 377 ? -1.767 18.281 -14.551 1.00 58.16 377 TYR A C 1
ATOM 3040 O O . TYR A 1 377 ? -2.989 18.408 -14.680 1.00 58.16 377 TYR A O 1
ATOM 3048 N N . LEU A 1 378 ? -1.035 17.477 -15.328 1.00 61.72 378 LEU A N 1
ATOM 3049 C CA . LEU A 1 378 ? -1.603 16.611 -16.356 1.00 61.72 378 LEU A CA 1
ATOM 3050 C C . LEU A 1 378 ? -2.308 15.416 -15.685 1.00 61.72 378 LEU A C 1
ATOM 3052 O O . LEU A 1 378 ? -1.663 14.663 -14.948 1.00 61.72 378 LEU A O 1
ATOM 3056 N N . PRO A 1 379 ? -3.624 15.211 -15.900 1.00 57.47 379 PRO A N 1
ATOM 3057 C CA . PRO A 1 379 ? -4.334 14.081 -15.318 1.00 57.47 379 PRO A CA 1
ATOM 3058 C C . PRO A 1 379 ? -3.665 12.771 -15.713 1.00 57.47 379 PRO A C 1
ATOM 3060 O O . PRO A 1 379 ? -3.323 12.578 -16.874 1.00 57.47 379 PRO A O 1
ATOM 3063 N N . MET A 1 380 ? -3.551 11.827 -14.778 1.00 56.34 380 MET A N 1
ATOM 3064 C CA . MET A 1 380 ? -2.934 10.531 -15.071 1.00 56.34 380 MET A CA 1
ATOM 3065 C C . MET A 1 380 ? -3.618 9.801 -16.246 1.00 56.34 380 MET A C 1
ATOM 3067 O O . MET A 1 380 ? -2.964 9.040 -16.954 1.00 56.34 380 MET A O 1
ATOM 3071 N N . GLY A 1 381 ? -4.922 10.007 -16.474 1.00 57.16 381 GLY A N 1
ATOM 3072 C CA . GLY A 1 381 ? -5.636 9.454 -17.636 1.00 57.16 381 GLY A CA 1
ATOM 3073 C C . GLY A 1 381 ? -5.218 10.054 -18.985 1.00 57.16 381 GLY A C 1
ATOM 3074 O O . GLY A 1 381 ? -5.401 9.407 -20.004 1.00 57.16 381 GLY A O 1
ATOM 3075 N N . SER A 1 382 ? -4.607 11.239 -18.980 1.00 63.59 382 SER A N 1
ATOM 3076 C CA . SER A 1 382 ? -4.095 11.963 -20.150 1.00 63.59 382 SER A CA 1
ATOM 3077 C C . SER A 1 382 ? -2.594 11.715 -20.376 1.00 63.59 382 SER A C 1
ATOM 3079 O O . SER A 1 382 ? -1.889 12.584 -20.874 1.00 63.59 382 SER A O 1
ATOM 3081 N N . HIS A 1 383 ? -2.085 10.559 -19.932 1.00 76.88 383 HIS A N 1
ATOM 3082 C CA . HIS A 1 383 ? -0.676 10.147 -20.064 1.00 76.88 383 HIS A CA 1
ATOM 3083 C C . HIS A 1 383 ? -0.431 9.198 -21.255 1.00 76.88 383 HIS A C 1
ATOM 3085 O O . HIS A 1 383 ? 0.629 8.589 -21.313 1.00 76.88 383 HIS A O 1
ATOM 3091 N N . ASN A 1 384 ? -1.393 9.013 -22.162 1.00 80.31 384 ASN A N 1
ATOM 3092 C CA . ASN A 1 384 ? -1.096 8.487 -23.499 1.00 80.31 384 ASN A CA 1
ATOM 3093 C C . ASN A 1 384 ? -0.788 9.664 -24.440 1.00 80.31 384 ASN A C 1
ATOM 3095 O O . ASN A 1 384 ? -1.154 10.804 -24.136 1.00 80.31 384 ASN A O 1
ATOM 3099 N N . LEU A 1 385 ? -0.112 9.400 -25.560 1.00 85.44 385 LEU A N 1
ATOM 3100 C CA . LEU A 1 385 ? 0.337 10.439 -26.489 1.00 85.44 385 LEU A CA 1
ATOM 3101 C C . LEU A 1 385 ? -0.837 11.303 -26.973 1.00 85.44 385 LEU A C 1
ATOM 3103 O O . LEU A 1 385 ? -0.847 12.508 -26.724 1.00 85.44 385 LEU A O 1
ATOM 3107 N N . LYS A 1 386 ? -1.889 10.676 -27.514 1.00 85.69 386 LYS A N 1
ATOM 3108 C CA . LYS A 1 386 ? -3.077 11.358 -28.056 1.00 85.69 386 LYS A CA 1
ATOM 3109 C C . LYS A 1 386 ? -3.744 12.318 -27.055 1.00 85.69 386 LYS A C 1
ATOM 3111 O O . LYS A 1 386 ? -3.934 13.498 -27.353 1.00 85.69 386 LYS A O 1
ATOM 3116 N N . ALA A 1 387 ? -4.052 11.871 -25.830 1.00 76.06 387 ALA A N 1
ATOM 3117 C CA . ALA A 1 387 ? -4.696 12.738 -24.837 1.00 76.06 387 ALA A CA 1
ATOM 3118 C C . ALA A 1 387 ? -3.722 13.723 -24.166 1.00 76.06 387 ALA A C 1
ATOM 3120 O O . ALA A 1 387 ? -4.160 14.774 -23.697 1.00 76.06 387 ALA A O 1
ATOM 3121 N N . CYS A 1 388 ? -2.419 13.426 -24.127 1.00 82.75 388 CYS A N 1
ATOM 3122 C CA . CYS A 1 388 ? -1.398 14.397 -23.735 1.00 82.75 388 CYS A CA 1
ATOM 3123 C C . CYS A 1 388 ? -1.361 15.553 -24.746 1.00 82.75 388 CYS A C 1
ATOM 3125 O O . CYS A 1 388 ? -1.473 16.712 -24.351 1.00 82.75 388 CYS A O 1
ATOM 3127 N N . THR A 1 389 ? -1.323 15.239 -26.042 1.00 86.81 389 THR A N 1
ATOM 3128 C CA . THR A 1 389 ? -1.398 16.187 -27.164 1.00 86.81 389 THR A CA 1
ATOM 3129 C C . THR A 1 389 ? -2.665 17.035 -27.113 1.00 86.81 389 THR A C 1
ATOM 3131 O O . THR A 1 389 ? -2.558 18.261 -27.072 1.00 86.81 389 THR A O 1
ATOM 3134 N N . ARG A 1 390 ? -3.848 16.424 -26.959 1.00 82.81 390 ARG A N 1
ATOM 3135 C CA . ARG A 1 390 ? -5.117 17.147 -26.745 1.00 82.81 390 ARG A CA 1
ATOM 3136 C C . ARG A 1 390 ? -5.050 18.127 -25.570 1.00 82.81 390 ARG A C 1
ATOM 3138 O O . ARG A 1 390 ? -5.501 19.260 -25.683 1.00 82.81 390 ARG A O 1
ATOM 3145 N N . MET A 1 391 ? -4.458 17.723 -24.445 1.00 76.31 391 MET A N 1
ATOM 3146 C CA . MET A 1 391 ? -4.371 18.548 -23.229 1.00 76.31 391 MET A CA 1
ATOM 3147 C C . MET A 1 391 ? -3.250 19.602 -23.239 1.00 76.31 391 MET A C 1
ATOM 3149 O O . MET A 1 391 ? -3.298 20.531 -22.432 1.00 76.31 391 MET A O 1
ATOM 3153 N N . LYS A 1 392 ? -2.216 19.439 -24.073 1.00 82.44 392 LYS A N 1
ATOM 3154 C CA . LYS A 1 392 ? -1.005 20.280 -24.083 1.00 82.44 392 LYS A CA 1
ATOM 3155 C C . LYS A 1 392 ? -0.862 21.101 -25.363 1.00 82.44 392 LYS A C 1
ATOM 3157 O O . LYS A 1 392 ? -0.678 22.306 -25.283 1.00 82.44 392 LYS A O 1
ATOM 3162 N N . LEU A 1 393 ? -0.977 20.473 -26.530 1.00 86.62 393 LEU A N 1
ATOM 3163 C CA . LEU A 1 393 ? -0.919 21.131 -27.843 1.00 86.62 393 LEU A CA 1
ATOM 3164 C C . LEU A 1 393 ? -2.312 21.602 -28.322 1.00 86.62 393 LEU A C 1
ATOM 3166 O O . LEU A 1 393 ? -2.433 22.471 -29.193 1.00 86.62 393 LEU A O 1
ATOM 3170 N N . GLY A 1 394 ? -3.383 21.084 -27.711 1.00 81.38 394 GLY A N 1
ATOM 3171 C CA . GLY A 1 394 ? -4.746 21.592 -27.887 1.00 81.38 394 GLY A CA 1
ATOM 3172 C C . GLY A 1 394 ? -5.372 21.257 -29.239 1.00 81.38 394 GLY A C 1
ATOM 3173 O O . GLY A 1 394 ? -6.200 22.035 -29.711 1.00 81.38 394 GLY A O 1
ATOM 3174 N N . TYR A 1 395 ? -4.925 20.190 -29.898 1.00 86.12 395 TYR A N 1
ATOM 3175 C CA . TYR A 1 395 ? -5.533 19.637 -31.111 1.00 86.12 395 TYR A CA 1
ATOM 3176 C C . TYR A 1 395 ? -5.815 18.146 -30.919 1.00 86.12 395 TYR A C 1
ATOM 3178 O O . TYR A 1 395 ? -5.246 17.521 -30.022 1.00 86.12 395 TYR A O 1
ATOM 3186 N N . ASP A 1 396 ? -6.682 17.597 -31.762 1.00 81.69 396 ASP A N 1
ATOM 3187 C CA . ASP A 1 396 ? -6.989 16.173 -31.811 1.00 81.69 396 ASP A CA 1
ATOM 3188 C C . ASP A 1 396 ? -6.085 15.477 -32.837 1.00 81.69 396 ASP A C 1
ATOM 3190 O O . ASP A 1 396 ? -6.262 15.703 -34.033 1.00 81.69 396 ASP A O 1
ATOM 3194 N N . PRO A 1 397 ? -5.076 14.693 -32.408 1.00 84.19 397 PRO A N 1
ATOM 3195 C CA . PRO A 1 397 ? -4.286 13.882 -33.327 1.00 84.19 397 PRO A CA 1
ATOM 3196 C C . PRO A 1 397 ? -5.135 12.740 -33.893 1.00 84.19 397 PRO A C 1
ATOM 3198 O O . PRO A 1 397 ? -6.031 12.241 -33.208 1.00 84.19 397 PRO A O 1
ATOM 3201 N N . VAL A 1 398 ? -4.818 12.303 -35.116 1.00 81.75 398 VAL A N 1
ATOM 3202 C CA . VAL A 1 398 ? -5.446 11.132 -35.748 1.00 81.75 398 VAL A CA 1
ATOM 3203 C C . VAL A 1 398 ? -5.279 9.920 -34.833 1.00 81.75 398 VAL A C 1
ATOM 3205 O O . VAL A 1 398 ? -4.168 9.631 -34.394 1.00 81.75 398 VAL A O 1
ATOM 3208 N N . ASP A 1 399 ? -6.372 9.220 -34.546 1.00 79.44 399 ASP A N 1
ATOM 3209 C CA . ASP A 1 399 ? -6.413 8.044 -33.674 1.00 79.44 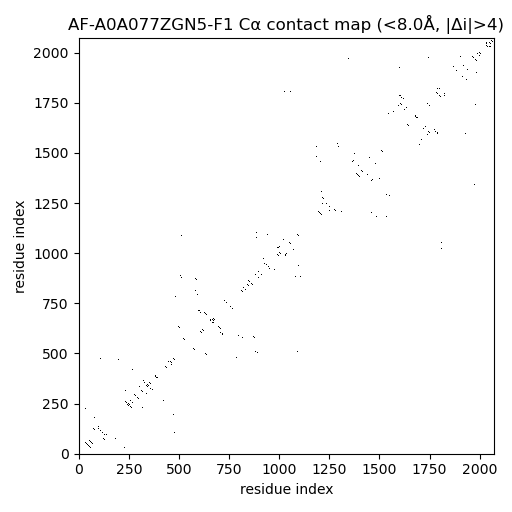399 ASP A CA 1
ATOM 3210 C C . ASP A 1 399 ? -6.966 6.867 -34.489 1.00 79.44 399 ASP A C 1
ATOM 3212 O O . ASP A 1 399 ? -7.999 7.007 -35.146 1.00 79.44 399 ASP A O 1
ATOM 3216 N N . LEU A 1 400 ? -6.263 5.735 -34.483 1.00 77.88 400 LEU A N 1
ATOM 3217 C CA . LEU A 1 400 ? -6.700 4.480 -35.097 1.00 77.88 400 LEU A CA 1
ATOM 3218 C C . LEU A 1 400 ? -6.744 3.401 -34.023 1.00 77.88 400 LEU A C 1
ATOM 3220 O O . LEU A 1 400 ? -5.962 3.413 -33.071 1.00 77.88 400 LEU A O 1
ATOM 3224 N N . ASP A 1 401 ? -7.655 2.445 -34.180 1.00 74.38 401 ASP A N 1
ATOM 3225 C CA . ASP A 1 401 ? -7.664 1.291 -33.299 1.00 74.38 401 ASP A CA 1
ATOM 3226 C C . ASP A 1 401 ? -6.444 0.404 -33.604 1.00 74.38 401 ASP A C 1
ATOM 3228 O O . ASP A 1 401 ? -6.226 0.071 -34.771 1.00 74.38 401 ASP A O 1
ATOM 3232 N N . PRO A 1 402 ? -5.655 -0.034 -32.604 1.00 75.06 402 PRO A N 1
ATOM 3233 C CA . PRO A 1 402 ? -4.491 -0.877 -32.861 1.00 75.06 402 PRO A CA 1
ATOM 3234 C C . PRO A 1 402 ? -4.808 -2.184 -33.600 1.00 75.06 402 PRO A C 1
ATOM 3236 O O . PRO A 1 402 ? -3.924 -2.746 -34.237 1.00 75.06 402 PRO A O 1
ATOM 3239 N N . GLU A 1 403 ? -6.046 -2.687 -33.526 1.00 79.06 403 GLU A N 1
ATOM 3240 C CA . GLU A 1 403 ? -6.469 -3.864 -34.300 1.00 79.06 403 GLU A CA 1
ATOM 3241 C C . GLU A 1 403 ? -6.684 -3.573 -35.791 1.00 79.06 403 GLU A C 1
ATOM 3243 O O . GLU A 1 403 ? -6.511 -4.470 -36.615 1.00 79.06 403 GLU A O 1
ATOM 3248 N N . ASP A 1 404 ? -7.006 -2.328 -36.142 1.00 83.19 404 ASP A N 1
ATOM 3249 C CA . ASP A 1 404 ? -7.274 -1.911 -37.517 1.00 83.19 404 ASP A CA 1
ATOM 3250 C C . ASP A 1 404 ? -5.983 -1.608 -38.295 1.00 83.19 404 ASP A C 1
ATOM 3252 O O . ASP A 1 404 ? -6.001 -1.615 -39.523 1.00 83.19 404 ASP A O 1
ATOM 3256 N N . LEU A 1 405 ? -4.847 -1.397 -37.616 1.00 85.50 405 LEU A N 1
ATOM 3257 C CA . LEU A 1 405 ? -3.573 -1.005 -38.239 1.00 85.50 405 LEU A CA 1
ATOM 3258 C C . LEU A 1 405 ? -3.090 -1.979 -39.321 1.00 85.50 405 LEU A C 1
ATOM 3260 O O . LEU A 1 405 ? -2.788 -1.556 -40.436 1.00 85.50 405 LEU A O 1
ATOM 3264 N N . VAL A 1 406 ? -3.033 -3.282 -39.025 1.00 87.38 406 VAL A N 1
ATOM 3265 C CA . VAL A 1 406 ? -2.520 -4.290 -39.974 1.00 87.38 406 VAL A CA 1
ATOM 3266 C C . VAL A 1 406 ? -3.499 -4.551 -41.137 1.00 87.38 406 VAL A C 1
ATOM 3268 O O . VAL A 1 406 ? -3.035 -4.626 -42.277 1.00 87.38 406 VAL A O 1
ATOM 3271 N N . PRO A 1 407 ? -4.831 -4.646 -40.926 1.00 85.94 407 PRO A N 1
ATOM 3272 C CA . PRO A 1 407 ? -5.803 -4.654 -42.023 1.00 85.94 407 PRO A CA 1
ATOM 3273 C C . PRO A 1 407 ? -5.769 -3.377 -42.876 1.00 85.94 407 PRO A C 1
ATOM 3275 O O . PRO A 1 407 ? -5.650 -3.455 -44.099 1.00 85.94 407 PRO A O 1
ATOM 3278 N N . MET A 1 408 ? -5.795 -2.188 -42.262 1.00 88.69 408 MET A N 1
ATOM 3279 C CA . MET A 1 408 ? -5.775 -0.919 -42.997 1.00 88.69 408 MET A CA 1
ATOM 3280 C C . MET A 1 408 ? -4.436 -0.661 -43.696 1.00 88.69 408 MET A C 1
ATOM 3282 O O . MET A 1 408 ? -4.433 -0.006 -44.731 1.00 88.69 408 MET A O 1
ATOM 3286 N N . ALA A 1 409 ? -3.316 -1.230 -43.240 1.00 89.50 409 ALA A N 1
ATOM 3287 C CA . ALA A 1 409 ? -2.055 -1.199 -43.988 1.00 89.50 409 ALA A CA 1
ATOM 3288 C C . ALA A 1 409 ? -2.145 -1.934 -45.340 1.00 89.50 409 ALA A C 1
ATOM 3290 O O . ALA A 1 409 ? -1.298 -1.729 -46.207 1.00 89.50 409 ALA A O 1
ATOM 3291 N N . ARG A 1 410 ? -3.171 -2.772 -45.537 1.00 88.69 410 ARG A N 1
ATOM 3292 C CA . ARG A 1 410 ? -3.465 -3.448 -46.807 1.00 88.69 410 ARG A CA 1
ATOM 3293 C C . ARG A 1 410 ? -4.622 -2.809 -47.574 1.00 88.69 410 ARG A C 1
ATOM 3295 O O . ARG A 1 410 ? -4.587 -2.795 -48.799 1.00 88.69 410 ARG A O 1
ATOM 3302 N N . GLU A 1 411 ? -5.631 -2.293 -46.877 1.00 89.94 411 GLU A N 1
ATOM 3303 C CA . GLU A 1 411 ? -6.856 -1.762 -47.499 1.00 89.94 411 GLU A CA 1
ATOM 3304 C C . GLU A 1 411 ? -6.867 -0.238 -47.699 1.00 89.94 411 GLU A C 1
ATOM 3306 O O . GLU A 1 411 ? -7.539 0.255 -48.602 1.00 89.94 411 GLU A O 1
ATOM 3311 N N . LYS A 1 412 ? -6.195 0.518 -46.821 1.00 91.50 412 LYS A N 1
ATOM 3312 C CA . LYS A 1 412 ? -6.215 1.993 -46.740 1.00 91.50 412 LYS A CA 1
ATOM 3313 C C . LYS A 1 412 ? -4.865 2.549 -46.248 1.00 91.50 412 LYS A C 1
ATOM 3315 O O . LYS A 1 412 ? -4.824 3.283 -45.251 1.00 91.50 412 LYS A O 1
ATOM 3320 N N . PRO A 1 413 ? -3.736 2.204 -46.886 1.00 92.25 413 PRO A N 1
ATOM 3321 C CA . PRO A 1 413 ? -2.420 2.453 -46.308 1.00 92.25 413 PRO A CA 1
ATOM 3322 C C . PRO A 1 413 ? -2.090 3.948 -46.174 1.00 92.25 413 PRO A C 1
ATOM 3324 O O . PRO A 1 413 ? -1.438 4.319 -45.200 1.00 92.25 413 PRO A O 1
ATOM 3327 N N . GLN A 1 414 ? -2.632 4.831 -47.026 1.00 90.56 414 GLN A N 1
ATOM 3328 C CA . GLN A 1 414 ? -2.520 6.291 -46.854 1.00 90.56 414 GLN A CA 1
ATOM 3329 C C . GLN A 1 414 ? -3.122 6.790 -45.523 1.00 90.56 414 GLN A C 1
ATOM 3331 O O . GLN A 1 414 ? -2.609 7.732 -44.910 1.00 90.56 414 GLN A O 1
ATOM 3336 N N . THR A 1 415 ? -4.200 6.163 -45.038 1.00 89.38 415 THR A N 1
ATOM 3337 C CA . THR A 1 415 ? -4.804 6.493 -43.735 1.00 89.38 415 THR A CA 1
ATOM 3338 C C . THR A 1 415 ? -3.896 6.059 -42.584 1.00 89.38 415 THR A C 1
ATOM 3340 O O . THR A 1 415 ? -3.712 6.821 -41.637 1.00 89.38 415 THR A O 1
ATOM 3343 N N . VAL A 1 416 ? -3.270 4.882 -42.690 1.00 91.75 416 VAL A N 1
ATOM 3344 C CA . VAL A 1 416 ? -2.310 4.387 -41.687 1.00 91.75 416 VAL A CA 1
ATOM 3345 C C . VAL A 1 416 ? -1.031 5.226 -41.677 1.00 91.75 416 VAL A C 1
ATOM 3347 O O . VAL A 1 416 ? -0.558 5.591 -40.605 1.00 91.75 416 VAL A O 1
ATOM 3350 N N . ALA A 1 417 ? -0.530 5.625 -42.849 1.00 92.50 417 ALA A N 1
ATOM 3351 C CA . ALA A 1 417 ? 0.582 6.564 -42.978 1.00 92.50 417 ALA A CA 1
ATOM 3352 C C . ALA A 1 417 ? 0.275 7.899 -42.278 1.00 92.50 417 ALA A C 1
ATOM 3354 O O . ALA A 1 417 ? 1.078 8.369 -41.474 1.00 92.50 417 ALA A O 1
ATOM 3355 N N . SER A 1 418 ? -0.916 8.466 -42.509 1.00 90.88 418 SER A N 1
ATOM 3356 C CA . SER A 1 418 ? -1.371 9.715 -41.870 1.00 90.88 418 SER A CA 1
ATOM 3357 C C . SER A 1 418 ? -1.494 9.601 -40.343 1.00 90.88 418 SER A C 1
ATOM 3359 O O . SER A 1 418 ? -1.197 10.550 -39.619 1.00 90.88 418 SER A O 1
ATOM 3361 N N . TYR A 1 419 ? -1.911 8.437 -39.841 1.00 91.69 419 TYR A N 1
ATOM 3362 C CA . TYR A 1 419 ? -1.940 8.145 -38.409 1.00 91.69 419 TYR A CA 1
ATOM 3363 C C . TYR A 1 419 ? -0.524 8.027 -37.820 1.00 91.69 419 TYR A C 1
ATOM 3365 O O . TYR A 1 419 ? -0.240 8.699 -36.830 1.00 91.69 419 TYR A O 1
ATOM 3373 N N . SER A 1 420 ? 0.374 7.258 -38.450 1.00 92.56 420 SER A N 1
ATOM 3374 C CA . SER A 1 420 ? 1.734 7.031 -37.940 1.00 92.56 420 SER A CA 1
ATOM 3375 C C . SER A 1 420 ? 2.508 8.347 -37.835 1.00 92.56 420 SER A C 1
ATOM 3377 O O . SER A 1 420 ? 3.046 8.673 -36.777 1.00 92.56 420 SER A O 1
ATOM 3379 N N . VAL A 1 421 ? 2.474 9.187 -38.879 1.00 94.69 421 VAL A N 1
ATOM 3380 C CA . VAL A 1 421 ? 3.139 10.501 -38.827 1.00 94.69 421 VAL A CA 1
ATOM 3381 C C . VAL A 1 421 ? 2.547 11.431 -37.768 1.00 94.69 421 VAL A C 1
ATOM 3383 O O . VAL A 1 421 ? 3.269 12.270 -37.225 1.00 94.69 421 VAL A O 1
ATOM 3386 N N . SER A 1 422 ? 1.267 11.269 -37.405 1.00 93.25 422 SER A N 1
ATOM 3387 C CA . SER A 1 422 ? 0.656 12.072 -36.346 1.00 93.25 422 SER A CA 1
ATOM 3388 C C . SER A 1 422 ? 1.319 11.865 -34.987 1.00 93.25 422 SER A C 1
ATOM 3390 O O . SER A 1 422 ? 1.282 12.797 -34.179 1.00 93.25 422 SER A O 1
ATOM 3392 N N . ASP A 1 423 ? 1.898 10.697 -34.708 1.00 91.62 423 ASP A N 1
ATOM 3393 C CA . ASP A 1 423 ? 2.558 10.436 -33.428 1.00 91.62 423 ASP A CA 1
ATOM 3394 C C . ASP A 1 423 ? 4.003 10.937 -33.393 1.00 91.62 423 ASP A C 1
ATOM 3396 O O . ASP A 1 423 ? 4.409 11.517 -32.379 1.00 91.62 423 ASP A O 1
ATOM 3400 N N . ALA A 1 424 ? 4.726 10.908 -34.518 1.00 93.25 424 ALA A N 1
ATOM 3401 C CA . ALA A 1 424 ? 5.974 11.659 -34.657 1.00 93.25 424 ALA A CA 1
ATOM 3402 C C . ALA A 1 424 ? 5.753 13.177 -34.479 1.00 93.25 424 ALA A C 1
ATOM 3404 O O . ALA A 1 424 ? 6.456 13.806 -33.683 1.00 93.25 424 ALA A O 1
ATOM 3405 N N . VAL A 1 425 ? 4.734 13.762 -35.132 1.00 95.06 425 VAL A N 1
ATOM 3406 C CA . VAL A 1 425 ? 4.369 15.189 -34.982 1.00 95.06 425 VAL A CA 1
ATOM 3407 C C . VAL A 1 425 ? 3.985 15.526 -33.540 1.00 95.06 425 VAL A C 1
ATOM 3409 O O . VAL A 1 425 ? 4.491 16.492 -32.958 1.00 95.06 425 VAL A O 1
ATOM 3412 N N . ALA A 1 426 ? 3.126 14.717 -32.920 1.00 94.56 426 ALA A N 1
ATOM 3413 C CA . ALA A 1 426 ? 2.735 14.892 -31.527 1.00 94.56 426 ALA A CA 1
ATOM 3414 C C . ALA A 1 426 ? 3.943 14.831 -30.573 1.00 94.56 426 ALA A C 1
ATOM 3416 O O . ALA A 1 426 ? 4.104 15.709 -29.719 1.00 94.56 426 ALA A O 1
ATOM 3417 N N . THR A 1 427 ? 4.812 13.833 -30.735 1.00 95.19 427 THR A N 1
ATOM 3418 C CA . THR A 1 427 ? 6.001 13.615 -29.900 1.00 95.19 427 THR A CA 1
ATOM 3419 C C . THR A 1 427 ? 7.018 14.745 -30.053 1.00 95.19 427 THR A C 1
ATOM 3421 O O . THR A 1 427 ? 7.475 15.295 -29.043 1.00 95.19 427 THR A O 1
ATOM 3424 N N . TYR A 1 428 ? 7.305 15.166 -31.290 1.00 96.12 428 TYR A N 1
ATOM 3425 C CA . TYR A 1 428 ? 8.201 16.283 -31.594 1.00 96.12 428 TYR A CA 1
ATOM 3426 C C . TYR A 1 428 ? 7.731 17.587 -30.936 1.00 96.12 428 TYR A C 1
ATOM 3428 O O . TYR A 1 428 ? 8.473 18.209 -30.170 1.00 96.12 428 TYR A O 1
ATOM 3436 N N . TYR A 1 429 ? 6.473 17.985 -31.152 1.00 94.88 429 TYR A N 1
ATOM 3437 C CA . TYR A 1 429 ? 5.972 19.255 -30.625 1.00 94.88 429 TYR A CA 1
ATOM 3438 C C . TYR A 1 429 ? 5.703 19.236 -29.115 1.00 94.88 429 TYR A C 1
ATOM 3440 O O . TYR A 1 429 ? 5.879 20.272 -28.464 1.00 94.88 429 TYR A O 1
ATOM 3448 N N . LEU A 1 430 ? 5.363 18.088 -28.511 1.00 92.69 430 LEU A N 1
ATOM 3449 C CA . LEU A 1 430 ? 5.345 17.943 -27.049 1.00 92.69 430 LEU A CA 1
ATOM 3450 C C . LEU A 1 430 ? 6.742 18.164 -26.461 1.00 92.69 430 LEU A C 1
ATOM 3452 O O . LEU A 1 430 ? 6.887 18.879 -25.461 1.00 92.69 430 LEU A O 1
ATOM 3456 N N . TYR A 1 431 ? 7.770 17.589 -27.091 1.00 94.06 431 TYR A N 1
ATOM 3457 C CA . TYR A 1 431 ? 9.150 17.777 -26.672 1.00 94.06 431 TYR A CA 1
ATOM 3458 C C . TYR A 1 431 ? 9.588 19.237 -26.801 1.00 94.06 431 TYR A C 1
ATOM 3460 O O . TYR A 1 431 ? 9.962 19.840 -25.793 1.00 94.06 431 TYR A O 1
ATOM 3468 N N . MET A 1 432 ? 9.464 19.826 -27.992 1.00 90.31 432 MET A N 1
ATOM 3469 C CA . MET A 1 432 ? 9.891 21.201 -28.274 1.00 90.31 432 MET A CA 1
ATOM 3470 C C . MET A 1 432 ? 9.181 22.240 -27.402 1.00 90.31 432 MET A C 1
ATOM 3472 O O . MET A 1 432 ? 9.817 23.159 -26.886 1.00 90.31 432 MET A O 1
ATOM 3476 N N . THR A 1 433 ? 7.873 22.080 -27.181 1.00 86.00 433 THR A N 1
ATOM 3477 C CA . THR A 1 433 ? 7.070 23.067 -26.441 1.00 86.00 433 THR A CA 1
ATOM 3478 C C . THR A 1 433 ? 7.255 22.961 -24.924 1.00 86.00 433 THR A C 1
ATOM 3480 O O . THR A 1 433 ? 7.273 23.983 -24.237 1.00 86.00 433 THR A O 1
ATOM 3483 N N . TYR A 1 434 ? 7.389 21.744 -24.374 1.00 85.88 434 TYR A N 1
ATOM 3484 C CA . TYR A 1 434 ? 7.313 21.519 -22.921 1.00 85.88 434 TYR A CA 1
ATOM 3485 C C . TYR A 1 434 ? 8.523 20.817 -22.302 1.00 85.88 434 TYR A C 1
ATOM 3487 O O . TYR A 1 434 ? 8.947 21.199 -21.208 1.00 85.88 434 TYR A O 1
ATOM 3495 N N . VAL A 1 435 ? 9.077 19.793 -22.954 1.00 90.38 435 VAL A N 1
ATOM 3496 C CA . VAL A 1 435 ? 10.132 18.960 -22.351 1.00 90.38 435 VAL A CA 1
ATOM 3497 C C . VAL A 1 435 ? 11.503 19.601 -22.523 1.00 90.38 435 VAL A C 1
ATOM 3499 O O . VAL A 1 435 ? 12.180 19.820 -21.518 1.00 90.38 435 VAL A O 1
ATOM 3502 N N . HIS A 1 436 ? 11.891 19.961 -23.751 1.00 91.88 436 HIS A N 1
ATOM 3503 C CA . HIS A 1 436 ? 13.172 20.601 -24.054 1.00 91.88 436 HIS A CA 1
ATOM 3504 C C . HIS A 1 436 ? 13.423 21.826 -23.163 1.00 91.88 436 HIS A C 1
ATOM 3506 O O . HIS A 1 436 ? 14.452 21.855 -22.475 1.00 91.88 436 HIS A O 1
ATOM 3512 N N . PRO A 1 437 ? 12.494 22.806 -23.059 1.00 88.44 437 PRO A N 1
ATOM 3513 C CA . PRO A 1 437 ? 12.765 24.001 -22.276 1.00 88.44 437 PRO A CA 1
ATOM 3514 C C . PRO A 1 437 ? 12.893 23.687 -20.784 1.00 88.44 437 PRO A C 1
ATOM 3516 O O . PRO A 1 437 ? 13.720 24.278 -20.096 1.00 88.44 437 PRO A O 1
ATOM 3519 N N . PHE A 1 438 ? 12.105 22.737 -20.277 1.00 89.31 438 PHE A N 1
ATOM 3520 C CA . PHE A 1 438 ? 12.093 22.388 -18.861 1.00 89.31 438 PHE A CA 1
ATOM 3521 C C . PHE A 1 438 ? 13.314 21.565 -18.427 1.00 89.31 438 PHE A C 1
ATOM 3523 O O . PHE A 1 438 ? 13.880 21.838 -17.369 1.00 89.31 438 PHE A O 1
ATOM 3530 N N . ILE A 1 439 ? 13.736 20.575 -19.224 1.00 92.69 439 ILE A N 1
ATOM 3531 C CA . ILE A 1 439 ? 14.884 19.717 -18.896 1.00 92.69 439 ILE A CA 1
ATOM 3532 C C . ILE A 1 439 ? 16.174 20.531 -18.874 1.00 92.69 439 ILE A C 1
ATOM 3534 O O . ILE A 1 439 ? 16.882 20.493 -17.869 1.00 92.69 439 ILE A O 1
ATOM 3538 N N . PHE A 1 440 ? 16.455 21.335 -19.903 1.00 92.31 440 PHE A N 1
ATOM 3539 C CA . PHE A 1 440 ? 17.681 22.135 -19.904 1.00 92.31 440 PHE A CA 1
ATOM 3540 C C . PHE A 1 440 ? 17.660 23.253 -18.849 1.00 92.31 440 PHE A C 1
ATOM 3542 O O . PHE A 1 440 ? 18.692 23.501 -18.237 1.00 92.31 440 PHE A O 1
ATOM 3549 N N . SER A 1 441 ? 16.501 23.843 -18.518 1.00 90.81 441 SER A N 1
ATOM 3550 C CA . SER A 1 441 ? 16.382 24.748 -17.355 1.00 90.81 441 SER A CA 1
ATOM 3551 C C . SER A 1 441 ? 16.601 24.075 -15.995 1.00 90.81 441 SER A C 1
ATOM 3553 O O . SER A 1 441 ? 16.928 24.761 -15.029 1.00 90.81 441 SER A O 1
ATOM 3555 N N . LEU A 1 442 ? 16.422 22.755 -15.885 1.00 91.44 442 LEU A N 1
ATOM 3556 C CA . LEU A 1 442 ? 16.856 22.000 -14.707 1.00 91.44 442 LEU A CA 1
ATOM 3557 C C . LEU A 1 442 ? 18.356 21.672 -14.771 1.00 91.44 442 LEU A C 1
ATOM 3559 O O . LEU A 1 442 ? 19.015 21.722 -13.738 1.00 91.44 442 LEU A O 1
ATOM 3563 N N . CYS A 1 443 ? 18.919 21.399 -15.950 1.00 93.31 443 CYS A N 1
ATOM 3564 C CA . CYS A 1 443 ? 20.356 21.141 -16.106 1.00 93.31 443 CYS A CA 1
ATOM 3565 C C . CYS A 1 443 ? 21.212 22.361 -15.718 1.00 93.31 443 CYS A C 1
ATOM 3567 O O . CYS A 1 443 ? 22.207 22.200 -15.024 1.00 93.31 443 CYS A O 1
ATOM 3569 N N . THR A 1 444 ? 20.766 23.594 -16.002 1.00 90.06 444 THR A N 1
ATOM 3570 C CA . THR A 1 444 ? 21.460 24.825 -15.552 1.00 90.06 444 THR A CA 1
ATOM 3571 C C . THR A 1 444 ? 21.517 25.001 -14.024 1.00 90.06 444 THR A C 1
ATOM 3573 O O . THR A 1 444 ? 22.148 25.930 -13.527 1.00 90.06 444 THR A O 1
ATOM 3576 N N . ILE A 1 445 ? 20.802 24.159 -13.273 1.00 87.75 445 ILE A N 1
ATOM 3577 C CA . ILE A 1 445 ? 20.674 24.184 -11.808 1.00 87.75 445 ILE A CA 1
ATOM 3578 C C . ILE A 1 445 ? 21.316 22.944 -11.169 1.00 87.75 445 ILE A C 1
ATOM 3580 O O . ILE A 1 445 ? 21.825 23.011 -10.051 1.00 87.75 445 ILE A O 1
ATOM 3584 N N . ILE A 1 446 ? 21.221 21.798 -11.843 1.00 94.25 446 ILE A N 1
ATOM 3585 C CA . ILE A 1 446 ? 21.541 20.480 -11.304 1.00 94.25 446 ILE A CA 1
ATOM 3586 C C . ILE A 1 446 ? 22.838 19.969 -11.946 1.00 94.25 446 ILE A C 1
ATOM 3588 O O . ILE A 1 446 ? 22.925 19.947 -13.169 1.00 94.25 446 ILE A O 1
ATOM 3592 N N . PRO A 1 447 ? 23.816 19.475 -11.161 1.00 94.81 447 PRO A N 1
ATOM 3593 C CA . PRO A 1 447 ? 25.091 18.944 -11.659 1.00 94.81 447 PRO A CA 1
ATOM 3594 C C . PRO A 1 447 ? 24.949 17.551 -12.318 1.00 94.81 447 PRO A C 1
ATOM 3596 O O . PRO A 1 447 ? 25.618 16.607 -11.905 1.00 94.81 447 PRO A O 1
ATOM 3599 N N . MET A 1 448 ? 24.035 17.391 -13.280 1.00 95.19 448 MET A N 1
ATOM 3600 C CA . MET A 1 448 ? 23.696 16.128 -13.957 1.00 95.19 448 MET A CA 1
ATOM 3601 C C . MET A 1 448 ? 23.372 16.369 -15.436 1.00 95.19 448 MET A C 1
ATOM 3603 O O . MET A 1 448 ? 22.921 17.449 -15.821 1.00 95.19 448 MET A O 1
ATOM 3607 N N . GLU A 1 449 ? 23.575 15.344 -16.254 1.00 93.94 449 GLU A N 1
ATOM 3608 C CA . GLU A 1 449 ? 23.253 15.311 -17.677 1.00 93.94 449 GLU A CA 1
ATOM 3609 C C . GLU A 1 449 ? 21.733 15.167 -17.933 1.00 93.94 449 GLU A C 1
ATOM 3611 O O . GLU A 1 449 ? 20.977 14.750 -17.042 1.00 93.94 449 GLU A O 1
ATOM 3616 N N . PRO A 1 450 ? 21.222 15.514 -19.133 1.00 94.38 450 PRO A N 1
ATOM 3617 C CA . PRO A 1 450 ? 19.787 15.708 -19.322 1.00 94.38 450 PRO A CA 1
ATOM 3618 C C . PRO A 1 450 ? 19.015 14.378 -19.255 1.00 94.38 450 PRO A C 1
ATOM 3620 O O . PRO A 1 450 ? 17.880 14.351 -18.772 1.00 94.38 450 PRO A O 1
ATOM 3623 N N . ASP A 1 451 ? 19.650 13.264 -19.636 1.00 93.12 451 ASP A N 1
ATOM 3624 C CA . ASP A 1 451 ? 19.135 11.899 -19.478 1.00 93.12 451 ASP A CA 1
ATOM 3625 C C . ASP A 1 451 ? 18.850 11.524 -18.015 1.00 93.12 451 ASP A C 1
ATOM 3627 O O . ASP A 1 451 ? 17.847 10.858 -17.733 1.00 93.12 451 ASP A O 1
ATOM 3631 N N . GLU A 1 452 ? 19.700 11.957 -17.077 1.00 92.69 452 GLU A N 1
ATOM 3632 C CA . GLU A 1 452 ? 19.489 11.767 -15.640 1.00 92.69 452 GLU A CA 1
ATOM 3633 C C . GLU A 1 452 ? 18.447 12.746 -15.089 1.00 92.69 452 GLU A C 1
ATOM 3635 O O . GLU A 1 452 ? 17.582 12.348 -14.304 1.00 92.69 452 GLU A O 1
ATOM 3640 N N . VAL A 1 453 ? 18.483 14.014 -15.509 1.00 93.94 453 VAL A N 1
ATOM 3641 C CA . VAL A 1 453 ? 17.537 15.060 -15.072 1.00 93.94 453 VAL A CA 1
ATOM 3642 C C . VAL A 1 453 ? 16.098 14.756 -15.507 1.00 93.94 453 VAL A C 1
ATOM 3644 O O . VAL A 1 453 ? 15.148 15.090 -14.790 1.00 93.94 453 VAL A O 1
ATOM 3647 N N . LEU A 1 454 ? 15.906 14.089 -16.646 1.00 93.00 454 LEU A N 1
ATOM 3648 C CA . LEU A 1 454 ? 14.609 13.582 -17.096 1.00 93.00 454 LEU A CA 1
ATOM 3649 C C . LEU A 1 454 ? 14.071 12.471 -16.181 1.00 93.00 454 LEU A C 1
ATOM 3651 O O . LEU A 1 454 ? 12.884 12.471 -15.846 1.00 93.00 454 LEU A O 1
ATOM 3655 N N . ARG A 1 455 ? 14.941 11.546 -15.764 1.00 89.75 455 ARG A N 1
ATOM 3656 C CA . ARG A 1 455 ? 14.556 10.275 -15.129 1.00 89.75 455 ARG A CA 1
ATOM 3657 C C . ARG A 1 455 ? 14.596 10.303 -13.593 1.00 89.75 455 ARG A C 1
ATOM 3659 O O . ARG A 1 455 ? 13.881 9.537 -12.948 1.00 89.75 455 ARG A O 1
ATOM 3666 N N . LYS A 1 456 ? 15.363 11.210 -12.976 1.00 89.12 456 LYS A N 1
ATOM 3667 C CA . LYS A 1 456 ? 15.457 11.362 -11.511 1.00 89.12 456 LYS A CA 1
ATOM 3668 C C . LYS A 1 456 ? 14.293 12.168 -10.919 1.00 89.12 456 LYS A C 1
ATOM 3670 O O . LYS A 1 456 ? 13.842 13.186 -11.448 1.00 89.12 456 LYS A O 1
ATOM 3675 N N . GLY A 1 457 ? 13.818 11.720 -9.754 1.00 85.38 457 GLY A N 1
ATOM 3676 C CA . GLY A 1 457 ? 12.755 12.390 -9.000 1.00 85.38 457 GLY A CA 1
ATOM 3677 C C . GLY A 1 457 ? 13.220 13.696 -8.344 1.00 85.38 457 GLY A C 1
ATOM 3678 O O . GLY A 1 457 ? 14.374 13.824 -7.938 1.00 85.38 457 GLY A O 1
ATOM 3679 N N . SER A 1 458 ? 12.304 14.652 -8.161 1.00 84.62 458 SER A N 1
ATOM 3680 C CA . SER A 1 458 ? 12.627 16.029 -7.740 1.00 84.62 458 SER A CA 1
ATOM 3681 C C . SER A 1 458 ? 13.401 16.151 -6.417 1.00 84.62 458 SER A C 1
ATOM 3683 O O . SER A 1 458 ? 14.216 17.054 -6.268 1.00 84.62 458 SER A O 1
ATOM 3685 N N . GLY A 1 459 ? 13.209 15.227 -5.469 1.00 88.12 459 GLY A N 1
ATOM 3686 C CA . GLY A 1 459 ? 13.991 15.186 -4.226 1.00 88.12 459 GLY A CA 1
ATOM 3687 C C . GLY A 1 459 ? 15.456 14.761 -4.415 1.00 88.12 459 GLY A C 1
ATOM 3688 O O . GLY A 1 459 ? 16.304 15.184 -3.644 1.00 88.12 459 GLY A O 1
ATOM 3689 N N . THR A 1 460 ? 15.777 13.976 -5.448 1.00 89.75 460 THR A N 1
ATOM 3690 C CA . THR A 1 460 ? 17.169 13.639 -5.805 1.00 89.75 460 THR A CA 1
ATOM 3691 C C . THR A 1 460 ? 17.850 14.821 -6.496 1.00 89.75 460 THR A C 1
ATOM 3693 O O . THR A 1 460 ? 19.016 15.094 -6.235 1.00 89.75 460 THR A O 1
ATOM 3696 N N . LEU A 1 461 ? 17.101 15.575 -7.309 1.00 92.19 461 LEU A N 1
ATOM 3697 C CA . LEU A 1 461 ? 17.559 16.859 -7.849 1.00 92.19 461 LEU A CA 1
ATOM 3698 C C . LEU A 1 461 ? 17.799 17.869 -6.701 1.00 92.19 461 LEU A C 1
ATOM 3700 O O . LEU A 1 461 ? 18.829 18.530 -6.654 1.00 92.19 461 LEU A O 1
ATOM 3704 N N . CYS A 1 462 ? 16.906 17.919 -5.707 1.00 92.00 462 CYS A N 1
ATOM 3705 C CA . CYS A 1 462 ? 17.081 18.739 -4.503 1.00 92.00 462 CYS A CA 1
ATOM 3706 C C . CYS A 1 462 ? 18.352 18.379 -3.704 1.00 92.00 462 CYS A C 1
ATOM 3708 O O . CYS A 1 462 ? 19.049 19.280 -3.245 1.00 92.00 462 CYS A O 1
ATOM 3710 N N . GLU A 1 463 ? 18.684 17.088 -3.560 1.00 93.62 463 GLU A N 1
ATOM 3711 C CA . GLU A 1 463 ? 19.952 16.644 -2.951 1.00 93.62 463 GLU A CA 1
ATOM 3712 C C . GLU A 1 463 ? 21.166 17.143 -3.747 1.00 93.62 463 GLU A C 1
ATOM 3714 O O . GLU A 1 463 ? 22.125 17.637 -3.161 1.00 93.62 463 GLU A O 1
ATOM 3719 N N . ALA A 1 464 ? 21.112 17.050 -5.078 1.00 94.25 464 ALA A N 1
ATOM 3720 C CA . ALA A 1 464 ? 22.192 17.474 -5.963 1.00 94.25 464 ALA A CA 1
ATOM 3721 C C . ALA A 1 464 ? 22.459 18.987 -5.890 1.00 94.25 464 ALA A C 1
ATOM 3723 O O . ALA A 1 464 ? 23.614 19.390 -5.776 1.00 94.25 464 ALA A O 1
ATOM 3724 N N . LEU A 1 465 ? 21.404 19.810 -5.862 1.00 94.19 465 LEU A N 1
ATOM 3725 C CA . LEU A 1 465 ? 21.517 21.250 -5.618 1.00 94.19 465 LEU A CA 1
ATOM 3726 C C . LEU A 1 465 ? 22.156 21.545 -4.251 1.00 94.19 465 LEU A C 1
ATOM 3728 O O . LEU A 1 465 ? 23.090 22.335 -4.158 1.00 94.19 465 LEU A O 1
ATOM 3732 N N . LEU A 1 466 ? 21.684 20.888 -3.188 1.00 95.06 466 LEU A N 1
ATOM 3733 C CA . LEU A 1 466 ? 22.223 21.098 -1.842 1.00 95.06 466 LEU A CA 1
ATOM 3734 C C . LEU A 1 466 ? 23.696 20.676 -1.721 1.00 95.06 466 LEU A C 1
ATOM 3736 O O . LEU A 1 466 ? 24.420 21.279 -0.938 1.00 95.06 466 LEU A O 1
ATOM 3740 N N . MET A 1 467 ? 24.164 19.699 -2.509 1.00 95.69 467 MET A N 1
ATOM 3741 C CA . MET A 1 467 ? 25.593 19.365 -2.609 1.00 95.69 467 MET A CA 1
ATOM 3742 C C . MET A 1 467 ? 26.411 20.470 -3.298 1.00 95.69 467 MET A C 1
ATOM 3744 O O . MET A 1 467 ? 27.490 20.798 -2.810 1.00 95.69 467 MET A O 1
ATOM 3748 N N . VAL A 1 468 ? 25.906 21.093 -4.374 1.00 94.88 468 VAL A N 1
ATOM 3749 C CA . VAL A 1 468 ? 26.566 22.257 -5.010 1.00 94.88 468 VAL A CA 1
ATOM 3750 C C . VAL A 1 468 ? 26.729 23.400 -4.006 1.00 94.88 468 VAL A C 1
ATOM 3752 O O . VAL A 1 468 ? 27.826 23.936 -3.842 1.00 94.88 468 VAL A O 1
ATOM 3755 N N . GLU A 1 469 ? 25.647 23.750 -3.312 1.00 94.31 469 GLU A N 1
ATOM 3756 C CA . GLU A 1 469 ? 25.626 24.882 -2.382 1.00 94.31 469 GLU A CA 1
ATOM 3757 C C . GLU A 1 469 ? 26.426 24.580 -1.101 1.00 94.31 469 GLU A C 1
ATOM 3759 O O . GLU A 1 469 ? 27.144 25.448 -0.607 1.00 94.31 469 GLU A O 1
ATOM 3764 N N . ALA A 1 470 ? 26.398 23.346 -0.582 1.00 94.81 470 ALA A N 1
ATOM 3765 C CA . ALA A 1 470 ? 27.256 22.934 0.533 1.00 94.81 470 ALA A CA 1
ATOM 3766 C C . ALA A 1 470 ? 28.750 23.023 0.169 1.00 94.81 470 ALA A C 1
ATOM 3768 O O . ALA A 1 470 ? 29.543 23.552 0.952 1.00 94.81 470 ALA A O 1
ATOM 3769 N N . PHE A 1 471 ? 29.129 22.583 -1.039 1.00 95.12 471 PHE A N 1
ATOM 3770 C CA . PHE A 1 471 ? 30.515 22.643 -1.508 1.00 95.12 471 PHE A CA 1
ATOM 3771 C C . PHE A 1 471 ? 31.031 24.082 -1.570 1.00 95.12 471 PHE A C 1
ATOM 3773 O O . PHE A 1 471 ? 32.123 24.365 -1.078 1.00 95.12 471 PHE A O 1
ATOM 3780 N N . SER A 1 472 ? 30.231 25.018 -2.097 1.00 92.44 472 SER A N 1
ATOM 3781 C CA . SER A 1 472 ? 30.631 26.429 -2.171 1.00 92.44 472 SER A CA 1
ATOM 3782 C C . SER A 1 472 ? 30.744 27.141 -0.821 1.00 92.44 472 SER A C 1
ATOM 3784 O O . SER A 1 472 ? 31.336 28.214 -0.773 1.00 92.44 472 SER A O 1
ATOM 3786 N N . HIS A 1 473 ? 30.225 26.551 0.259 1.00 91.12 473 HIS A N 1
ATOM 3787 C CA . HIS A 1 473 ? 30.387 27.035 1.635 1.00 91.12 473 HIS A CA 1
ATOM 3788 C C . HIS A 1 473 ? 31.443 26.232 2.432 1.00 91.12 473 HIS A C 1
ATOM 3790 O O . HIS A 1 473 ? 31.513 26.332 3.658 1.00 91.12 473 HIS A O 1
ATOM 3796 N N . ASP A 1 474 ? 32.269 25.427 1.749 1.00 93.69 474 ASP A N 1
ATOM 3797 C CA . ASP A 1 474 ? 33.303 24.564 2.341 1.00 93.69 474 ASP A CA 1
ATOM 3798 C C . ASP A 1 474 ? 32.762 23.521 3.351 1.00 93.69 474 ASP A C 1
ATOM 3800 O O . ASP A 1 474 ? 33.476 23.034 4.232 1.00 93.69 474 ASP A O 1
ATOM 3804 N N . ILE A 1 475 ? 31.486 23.147 3.214 1.00 95.00 475 ILE A N 1
ATOM 3805 C CA . ILE A 1 475 ? 30.802 22.196 4.098 1.00 95.00 475 ILE A CA 1
ATOM 3806 C C . ILE A 1 475 ? 31.055 20.765 3.614 1.00 95.00 475 ILE A C 1
ATOM 3808 O O . ILE A 1 475 ? 30.838 20.468 2.440 1.00 95.00 475 ILE A O 1
ATOM 3812 N N . VAL A 1 476 ? 31.493 19.876 4.513 1.00 94.69 476 VAL A N 1
ATOM 3813 C CA . VAL A 1 476 ? 31.579 18.431 4.227 1.00 94.69 476 VAL A CA 1
ATOM 3814 C C . VAL A 1 476 ? 30.176 17.825 4.198 1.00 94.69 476 VAL A C 1
ATOM 3816 O O . VAL A 1 476 ? 29.341 18.124 5.055 1.00 94.69 476 VAL A O 1
ATOM 3819 N N . PHE A 1 477 ? 29.873 16.990 3.208 1.00 94.81 477 PHE A N 1
ATOM 3820 C CA . PHE A 1 477 ? 28.511 16.475 3.067 1.00 94.81 477 PHE A CA 1
ATOM 3821 C C . PHE A 1 477 ? 28.233 15.374 4.102 1.00 94.81 477 PHE A C 1
ATOM 3823 O O . PHE A 1 477 ? 29.088 14.508 4.332 1.00 94.81 477 PHE A O 1
ATOM 3830 N N . PRO A 1 478 ? 27.016 15.320 4.674 1.00 91.50 478 PRO A N 1
ATOM 3831 C CA . PRO A 1 478 ? 26.610 14.182 5.480 1.00 91.50 478 PRO A CA 1
ATOM 3832 C C . PRO A 1 478 ? 26.657 12.891 4.657 1.00 91.50 478 PRO A C 1
ATOM 3834 O O . PRO A 1 478 ? 26.370 12.870 3.449 1.00 91.50 478 PRO A O 1
ATOM 3837 N N . ASN A 1 479 ? 26.951 11.783 5.332 1.00 89.19 479 ASN A N 1
ATOM 3838 C CA . ASN A 1 479 ? 26.657 10.480 4.754 1.00 89.19 479 ASN A CA 1
ATOM 3839 C C . ASN A 1 479 ? 25.136 10.322 4.682 1.00 89.19 479 ASN A C 1
ATOM 3841 O O . ASN A 1 479 ? 24.407 10.845 5.526 1.00 89.19 479 ASN A O 1
ATOM 3845 N N . LYS A 1 480 ? 24.640 9.602 3.675 1.00 85.50 480 LYS A N 1
ATOM 3846 C CA . LYS A 1 480 ? 23.218 9.251 3.629 1.00 85.50 480 LYS A CA 1
ATOM 3847 C C . LYS A 1 480 ? 22.892 8.439 4.871 1.00 85.50 480 LYS A C 1
ATOM 3849 O O . LYS A 1 480 ? 23.583 7.459 5.152 1.00 85.50 480 LYS A O 1
ATOM 3854 N N . LYS A 1 481 ? 21.860 8.843 5.614 1.00 67.25 481 LYS A N 1
ATOM 3855 C CA . LYS A 1 481 ? 21.418 8.055 6.760 1.00 67.25 481 LYS A CA 1
ATOM 3856 C C . LYS A 1 481 ? 20.978 6.678 6.259 1.00 67.25 481 LYS A C 1
ATOM 3858 O O . LYS A 1 481 ? 20.084 6.561 5.420 1.00 67.25 481 LYS A O 1
ATOM 3863 N N . GLY A 1 482 ? 21.659 5.641 6.741 1.00 57.00 482 GLY A N 1
ATOM 3864 C CA . GLY A 1 482 ? 21.266 4.259 6.499 1.00 57.00 482 GLY A CA 1
ATOM 3865 C C . GLY A 1 482 ? 19.966 3.921 7.230 1.00 57.00 482 GLY A C 1
ATOM 3866 O O . GLY A 1 482 ? 19.311 4.780 7.825 1.00 57.00 482 GLY A O 1
ATOM 3867 N N . PHE A 1 483 ? 19.607 2.640 7.245 1.00 51.72 483 PHE A N 1
ATOM 3868 C CA . PHE A 1 483 ? 18.650 2.160 8.238 1.00 51.72 483 PHE A CA 1
ATOM 3869 C C . PHE A 1 483 ? 19.313 2.268 9.617 1.00 51.72 483 PHE A C 1
ATOM 3871 O O . PHE A 1 483 ? 20.143 1.433 9.966 1.00 51.72 483 PHE A O 1
ATOM 3878 N N . GLU A 1 484 ? 18.992 3.334 10.358 1.00 49.81 484 GLU A N 1
ATOM 3879 C CA . GLU A 1 484 ? 19.494 3.539 11.719 1.00 49.81 484 GLU A CA 1
ATOM 3880 C C . GLU A 1 484 ? 19.195 2.321 12.606 1.00 49.81 484 GLU A C 1
ATOM 3882 O O . GLU A 1 484 ? 18.212 1.595 12.410 1.00 49.81 484 GLU A O 1
ATOM 3887 N N . THR A 1 485 ? 20.048 2.113 13.611 1.00 52.53 485 THR A N 1
ATOM 3888 C CA . THR A 1 485 ? 19.865 1.094 14.645 1.00 52.53 485 THR A CA 1
ATOM 3889 C C . THR A 1 485 ? 18.462 1.190 15.237 1.00 52.53 485 THR A C 1
ATOM 3891 O O . THR A 1 485 ? 17.990 2.281 15.552 1.00 52.53 485 THR A O 1
ATOM 3894 N N . LYS A 1 486 ? 17.803 0.034 15.396 1.00 67.06 486 LYS A N 1
ATOM 3895 C CA . LYS A 1 486 ? 16.417 -0.101 15.873 1.00 67.06 486 LYS A CA 1
ATOM 3896 C C . LYS A 1 486 ? 16.115 0.835 17.054 1.00 67.06 486 LYS A C 1
ATOM 3898 O O . LYS A 1 486 ? 16.548 0.590 18.181 1.00 67.06 486 LYS A O 1
ATOM 3903 N N . GLN A 1 487 ? 15.386 1.914 16.765 1.00 73.00 487 GLN A N 1
ATOM 3904 C CA . GLN A 1 487 ? 15.057 2.953 17.735 1.00 73.00 487 GLN A CA 1
ATOM 3905 C C . GLN A 1 487 ? 13.931 2.503 18.668 1.00 73.00 487 GLN A C 1
ATOM 3907 O O . GLN A 1 487 ? 12.993 1.817 18.260 1.00 73.00 487 GLN A O 1
ATOM 3912 N N . PHE A 1 488 ? 13.995 2.958 19.916 1.00 81.81 488 PHE A N 1
ATOM 3913 C CA . PHE A 1 488 ? 12.943 2.754 20.903 1.00 81.81 488 PHE A CA 1
ATOM 3914 C C . PHE A 1 488 ? 12.326 4.099 21.280 1.00 81.81 488 PHE A C 1
ATOM 3916 O O . PHE A 1 488 ? 13.029 5.107 21.352 1.00 81.81 488 PHE A O 1
ATOM 3923 N N . THR A 1 489 ? 11.026 4.110 21.561 1.00 82.50 489 THR A N 1
ATOM 3924 C CA . THR A 1 489 ? 10.369 5.234 22.236 1.00 82.50 489 THR A CA 1
ATOM 3925 C C . THR A 1 489 ? 10.980 5.458 23.626 1.00 82.50 489 THR A C 1
ATOM 3927 O O . THR A 1 489 ? 11.674 4.593 24.166 1.00 82.50 489 THR A O 1
ATOM 3930 N N . THR A 1 490 ? 10.720 6.615 24.240 1.00 75.38 490 THR A N 1
ATOM 3931 C CA . THR A 1 490 ? 11.237 6.955 25.582 1.00 75.38 490 THR A CA 1
ATOM 3932 C C . THR A 1 490 ? 10.756 6.000 26.680 1.00 75.38 490 THR A C 1
ATOM 3934 O O . THR A 1 490 ? 11.479 5.773 27.644 1.00 75.38 490 THR A O 1
ATOM 3937 N N . ASP A 1 491 ? 9.583 5.389 26.506 1.00 81.50 491 ASP A N 1
ATOM 3938 C CA . ASP A 1 491 ? 9.027 4.312 27.338 1.00 81.50 491 ASP A CA 1
ATOM 3939 C C . ASP A 1 491 ? 9.446 2.893 26.891 1.00 81.50 491 ASP A C 1
ATOM 3941 O O . ASP A 1 491 ? 9.028 1.897 27.477 1.00 81.50 491 ASP A O 1
ATOM 3945 N N . GLY A 1 492 ? 10.341 2.780 25.905 1.00 82.50 492 GLY A N 1
ATOM 3946 C CA . GLY A 1 492 ? 11.065 1.548 25.598 1.00 82.50 492 GLY A CA 1
ATOM 3947 C C . GLY A 1 492 ? 10.398 0.597 24.603 1.00 82.50 492 GLY A C 1
ATOM 3948 O O . GLY A 1 492 ? 10.773 -0.574 24.589 1.00 82.50 492 GLY A O 1
ATOM 3949 N N . HIS A 1 493 ? 9.466 1.053 23.763 1.00 87.44 493 HIS A N 1
ATOM 3950 C CA . HIS A 1 493 ? 8.845 0.251 22.697 1.00 87.44 493 HIS A CA 1
ATOM 3951 C C . HIS A 1 493 ? 9.569 0.410 21.357 1.00 87.44 493 HIS A C 1
ATOM 3953 O O . HIS A 1 493 ? 9.991 1.509 21.002 1.00 87.44 493 HIS A O 1
ATOM 3959 N N . LEU A 1 494 ? 9.716 -0.676 20.595 1.00 84.75 494 LEU A N 1
ATOM 3960 C CA . LEU A 1 494 ? 10.438 -0.660 19.317 1.00 84.75 494 LEU A CA 1
ATOM 3961 C C . LEU A 1 494 ? 9.631 0.058 18.221 1.00 84.75 494 LEU A C 1
ATOM 3963 O O . LEU A 1 494 ? 8.509 -0.338 17.907 1.00 84.75 494 LEU A O 1
ATOM 3967 N N . ILE A 1 495 ? 10.220 1.071 17.585 1.00 86.25 495 ILE A N 1
ATOM 3968 C CA . ILE A 1 495 ? 9.607 1.813 16.476 1.00 86.25 495 ILE A CA 1
ATOM 3969 C C . ILE A 1 495 ? 9.842 1.047 15.163 1.00 86.25 495 ILE A C 1
ATOM 3971 O O . ILE A 1 495 ? 10.983 0.836 14.754 1.00 86.25 495 ILE A O 1
ATOM 3975 N N . MET A 1 496 ? 8.769 0.627 14.482 1.00 82.38 496 MET A N 1
ATOM 3976 C CA . MET A 1 496 ? 8.848 -0.023 13.163 1.00 82.38 496 MET A CA 1
ATOM 3977 C C . MET A 1 496 ? 8.950 1.005 12.035 1.00 82.38 496 MET A C 1
ATOM 3979 O O . MET A 1 496 ? 9.828 0.939 11.171 1.00 82.38 496 MET A O 1
ATOM 3983 N N . SER A 1 497 ? 8.022 1.958 12.033 1.00 83.12 497 SER A N 1
ATOM 3984 C CA . SER A 1 497 ? 7.968 3.056 11.075 1.00 83.12 497 SER A CA 1
ATOM 3985 C C . SER A 1 497 ? 7.568 4.336 11.799 1.00 83.12 497 SER A C 1
ATOM 3987 O O . SER A 1 497 ? 6.934 4.304 12.850 1.00 83.12 497 SER A O 1
ATOM 3989 N N . GLU A 1 498 ? 7.982 5.482 11.276 1.00 85.25 498 GLU A N 1
ATOM 3990 C CA . GLU A 1 498 ? 7.618 6.774 11.848 1.00 85.25 498 GLU A CA 1
ATOM 3991 C C . GLU A 1 498 ? 7.587 7.863 10.780 1.00 85.25 498 GLU A C 1
ATOM 3993 O O . GLU A 1 498 ? 8.248 7.783 9.743 1.00 85.25 498 GLU A O 1
ATOM 3998 N N . THR A 1 499 ? 6.741 8.853 11.034 1.00 87.56 499 THR A N 1
ATOM 3999 C CA . THR A 1 499 ? 6.435 9.993 10.174 1.00 87.56 499 THR A CA 1
ATOM 4000 C C . THR A 1 499 ? 5.914 11.138 11.050 1.00 87.56 499 THR A C 1
ATOM 4002 O O . THR A 1 499 ? 5.774 11.001 12.263 1.00 87.56 499 THR A O 1
ATOM 4005 N N . TYR A 1 500 ? 5.572 12.272 10.451 1.00 88.25 500 TYR A N 1
ATOM 4006 C CA . TYR A 1 500 ? 4.779 13.327 11.085 1.00 88.25 500 TYR A CA 1
ATOM 4007 C C . TYR A 1 500 ? 3.332 13.332 10.556 1.00 88.25 500 TYR A C 1
ATOM 4009 O O . TYR A 1 500 ? 3.019 12.701 9.539 1.00 88.25 500 TYR A O 1
ATOM 4017 N N . VAL A 1 501 ? 2.435 14.063 11.223 1.00 79.81 501 VAL A N 1
ATOM 4018 C CA . VAL A 1 501 ? 1.079 14.343 10.722 1.00 79.81 501 VAL A CA 1
ATOM 4019 C C . VAL A 1 501 ? 1.122 15.548 9.781 1.00 79.81 501 VAL A C 1
ATOM 4021 O O . VAL A 1 501 ? 1.358 16.679 10.203 1.00 79.81 501 VAL A O 1
ATOM 4024 N N . GLY A 1 502 ? 0.913 15.297 8.488 1.00 69.75 502 GLY A N 1
ATOM 4025 C CA . GLY A 1 502 ? 0.844 16.339 7.462 1.00 69.75 502 GLY A CA 1
ATOM 4026 C C . GLY A 1 502 ? -0.408 17.224 7.563 1.00 69.75 502 GLY A C 1
ATOM 4027 O O . GLY A 1 502 ? -1.379 16.887 8.240 1.00 69.75 502 GLY A O 1
ATOM 4028 N N . GLY A 1 503 ? -0.398 18.349 6.841 1.00 63.28 503 GLY A N 1
ATOM 4029 C CA . GLY A 1 503 ? -1.503 19.313 6.835 1.00 63.28 503 GLY A CA 1
ATOM 4030 C C . GLY A 1 503 ? -2.843 18.715 6.379 1.00 63.28 503 GLY A C 1
ATOM 4031 O O . GLY A 1 503 ? -2.923 17.980 5.390 1.00 63.28 503 GLY A O 1
ATOM 4032 N N . HIS A 1 504 ? -3.916 19.055 7.095 1.00 57.88 504 HIS A N 1
ATOM 4033 C CA . HIS A 1 504 ? -5.272 18.560 6.851 1.00 57.88 504 HIS A CA 1
ATOM 4034 C C . HIS A 1 504 ? -6.112 19.651 6.174 1.00 57.88 504 HIS A C 1
ATOM 4036 O O . HIS A 1 504 ? -6.225 20.753 6.698 1.00 57.88 504 HIS A O 1
ATOM 4042 N N . VAL A 1 505 ? -6.676 19.349 5.001 1.00 57.19 505 VAL A N 1
ATOM 4043 C CA . VAL A 1 505 ? -7.470 20.286 4.184 1.00 57.19 505 VAL A CA 1
ATOM 4044 C C . VAL A 1 505 ? -8.855 19.689 3.976 1.00 57.19 505 VAL A C 1
ATOM 4046 O O . VAL A 1 505 ? -8.957 18.588 3.432 1.00 57.19 505 VAL A O 1
ATOM 4049 N N . GLU A 1 506 ? -9.898 20.406 4.384 1.00 62.06 506 GLU A N 1
ATOM 4050 C CA . GLU A 1 506 ? -11.299 19.985 4.301 1.00 62.06 506 GLU A CA 1
ATOM 4051 C C . GLU A 1 506 ? -12.169 21.123 3.765 1.00 62.06 506 GLU A C 1
ATOM 4053 O O . GLU A 1 506 ? -11.961 22.270 4.154 1.00 62.06 506 GLU A O 1
ATOM 4058 N N . ALA A 1 507 ? -13.173 20.804 2.946 1.00 65.25 507 ALA A N 1
ATOM 4059 C CA . ALA A 1 507 ? -14.270 21.735 2.688 1.00 65.25 507 ALA A CA 1
ATOM 4060 C C . ALA A 1 507 ? -15.172 21.839 3.935 1.00 65.25 507 ALA A C 1
ATOM 4062 O O . ALA A 1 507 ? -15.438 20.830 4.599 1.00 65.25 507 ALA A O 1
ATOM 4063 N N . LEU A 1 508 ? -15.606 23.057 4.259 1.00 63.94 508 LEU A N 1
ATOM 4064 C CA . LEU A 1 508 ? -16.532 23.337 5.359 1.00 63.94 508 LEU A CA 1
ATOM 4065 C C . LEU A 1 508 ? -17.971 23.039 4.968 1.00 63.94 508 LEU A C 1
ATOM 4067 O O . LEU A 1 508 ? -18.667 22.277 5.639 1.00 63.94 508 LEU A O 1
ATOM 4071 N N . GLU A 1 509 ? -18.350 23.621 3.841 1.00 75.56 509 GLU A N 1
ATOM 4072 C CA . GLU A 1 509 ? -19.656 23.523 3.224 1.00 75.56 509 GLU A CA 1
ATOM 4073 C C . GLU A 1 509 ? -19.521 22.877 1.845 1.00 75.56 509 GLU A C 1
ATOM 4075 O O . GLU A 1 509 ? -18.429 22.759 1.278 1.00 75.56 509 GLU A O 1
ATOM 4080 N N . CYS A 1 510 ? -20.647 22.417 1.320 1.00 85.12 510 CYS A N 1
ATOM 4081 C CA . CYS A 1 510 ? -20.769 21.868 -0.020 1.00 85.12 510 CYS A CA 1
ATOM 4082 C C . CYS A 1 510 ? -22.005 22.479 -0.669 1.00 85.12 510 CYS A C 1
ATOM 4084 O O . CYS A 1 510 ? -23.043 22.606 -0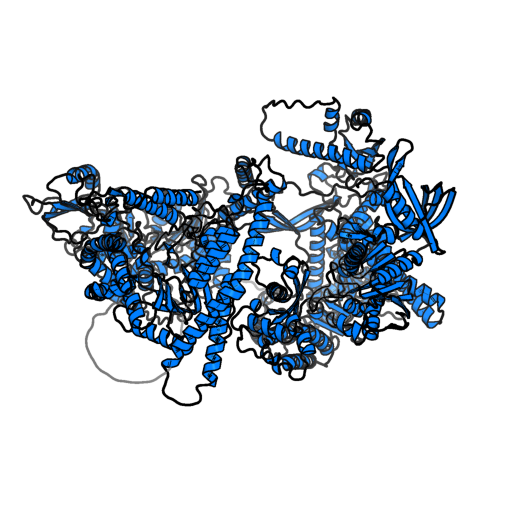.021 1.00 85.12 510 CYS A O 1
ATOM 4086 N N . GLY A 1 511 ? -21.885 22.856 -1.932 1.00 90.00 511 GLY A N 1
ATOM 4087 C CA . GLY A 1 511 ? -22.844 23.723 -2.585 1.00 90.00 511 GLY A CA 1
ATOM 4088 C C . GLY A 1 511 ? -22.302 24.314 -3.874 1.00 90.00 511 GLY A C 1
ATOM 4089 O O . GLY A 1 511 ? -21.147 24.090 -4.257 1.00 90.00 511 GLY A O 1
ATOM 4090 N N . VAL A 1 512 ? -23.155 25.096 -4.516 1.00 90.88 512 VAL A N 1
ATOM 4091 C CA . VAL A 1 512 ? -22.793 26.000 -5.602 1.00 90.88 512 VAL A CA 1
ATOM 4092 C C . VAL A 1 512 ? -22.831 27.413 -5.047 1.00 90.88 512 VAL A C 1
ATOM 4094 O O . VAL A 1 512 ? -23.807 27.804 -4.409 1.00 90.88 512 VAL A O 1
ATOM 4097 N N . PHE A 1 513 ? -21.772 28.169 -5.296 1.00 89.94 513 PHE A N 1
ATOM 4098 C CA . PHE A 1 513 ? -21.642 29.568 -4.916 1.00 89.94 513 PHE A CA 1
ATOM 4099 C C . PHE A 1 513 ? -21.415 30.350 -6.213 1.00 89.94 513 PHE A C 1
ATOM 4101 O O . PHE A 1 513 ? -20.523 29.988 -6.984 1.00 89.94 513 PHE A O 1
ATOM 4108 N N . LYS A 1 514 ? -22.224 31.380 -6.491 1.00 91.00 514 LYS A N 1
ATOM 4109 C CA . LYS A 1 514 ? -22.073 32.262 -7.664 1.00 91.00 514 LYS A CA 1
ATOM 4110 C C . LYS A 1 514 ? -22.111 33.723 -7.222 1.00 91.00 514 LYS A C 1
ATOM 4112 O O . LYS A 1 514 ? -22.942 34.079 -6.396 1.00 91.00 514 LYS A O 1
ATOM 4117 N N . ALA A 1 515 ? -21.267 34.564 -7.813 1.00 88.69 515 ALA A N 1
ATOM 4118 C CA . ALA A 1 515 ? -21.153 35.987 -7.477 1.00 88.69 515 ALA A CA 1
ATOM 4119 C C . ALA A 1 515 ? -22.386 36.838 -7.865 1.00 88.69 515 ALA A C 1
ATOM 4121 O O . ALA A 1 515 ? -22.476 38.010 -7.512 1.00 88.69 515 ALA A O 1
ATOM 4122 N N . ASP A 1 516 ? -23.340 36.278 -8.615 1.00 87.94 516 ASP A N 1
ATOM 4123 C CA . ASP A 1 516 ? -24.567 36.954 -9.045 1.00 87.94 516 ASP A CA 1
ATOM 4124 C C . ASP A 1 516 ? -25.812 36.611 -8.202 1.00 87.94 516 ASP A C 1
ATOM 4126 O O . ASP A 1 516 ? -26.801 37.347 -8.296 1.00 87.94 516 ASP A O 1
ATOM 4130 N N . ILE A 1 517 ? -25.754 35.567 -7.362 1.00 89.19 517 ILE A N 1
ATOM 4131 C CA . ILE A 1 517 ? -26.856 35.093 -6.505 1.00 89.19 517 ILE A CA 1
ATOM 4132 C C . ILE A 1 517 ? -26.609 35.519 -5.046 1.00 89.19 517 ILE A C 1
ATOM 4134 O O . ILE A 1 517 ? -25.534 35.227 -4.529 1.00 89.19 517 ILE A O 1
ATOM 4138 N N . PRO A 1 518 ? -27.570 36.167 -4.357 1.00 84.12 518 PRO A N 1
ATOM 4139 C CA . PRO A 1 518 ? -27.420 36.519 -2.945 1.00 84.12 518 PRO A CA 1
ATOM 4140 C C . PRO A 1 518 ? -27.268 35.303 -2.018 1.00 84.12 518 PRO A C 1
ATOM 4142 O O . PRO A 1 518 ? -28.002 34.325 -2.157 1.00 84.12 518 PRO A O 1
ATOM 4145 N N . ASN A 1 519 ? -26.372 35.411 -1.036 1.00 83.31 519 ASN A N 1
ATOM 4146 C CA . ASN A 1 519 ? -26.185 34.453 0.056 1.00 83.31 519 ASN A CA 1
ATOM 4147 C C . ASN A 1 519 ? -26.546 35.101 1.402 1.00 83.31 519 ASN A C 1
ATOM 4149 O O . ASN A 1 519 ? -26.388 36.309 1.571 1.00 83.31 519 ASN A O 1
ATOM 4153 N N . GLU A 1 520 ? -27.003 34.299 2.365 1.00 81.56 520 GLU A N 1
ATOM 4154 C CA . GLU A 1 520 ? -27.176 34.730 3.759 1.00 81.56 520 GLU A CA 1
ATOM 4155 C C . GLU A 1 520 ? -25.823 34.703 4.492 1.00 81.56 520 GLU A C 1
ATOM 4157 O O . GLU A 1 520 ? -25.108 33.701 4.454 1.00 81.56 520 GLU A O 1
ATOM 4162 N N . PHE A 1 521 ? -25.479 35.800 5.169 1.00 79.38 521 PHE A N 1
ATOM 4163 C CA . PHE A 1 521 ? -24.276 35.939 5.988 1.00 79.38 521 PHE A CA 1
ATOM 4164 C C . PHE A 1 521 ? -24.656 36.213 7.445 1.00 79.38 521 PHE A C 1
ATOM 4166 O O . PHE A 1 521 ? -25.567 36.997 7.713 1.00 79.38 521 PHE A O 1
ATOM 4173 N N . HIS A 1 522 ? -23.912 35.596 8.367 1.00 82.50 522 HIS A N 1
ATOM 4174 C CA . HIS A 1 522 ? -24.058 35.742 9.816 1.00 82.50 522 HIS A CA 1
ATOM 4175 C C . HIS A 1 522 ? -22.715 36.169 10.416 1.00 82.50 522 HIS A C 1
ATOM 4177 O O . HIS A 1 522 ? -21.849 35.332 10.678 1.00 82.50 522 HIS A O 1
ATOM 4183 N N . LEU A 1 523 ? -22.515 37.475 10.579 1.00 84.12 523 LEU A N 1
ATOM 4184 C CA . LEU A 1 523 ? -21.222 38.052 10.940 1.00 84.12 523 LEU A CA 1
ATOM 4185 C C . LEU A 1 523 ? -21.044 38.198 12.458 1.00 84.12 523 LEU A C 1
ATOM 4187 O O . LEU A 1 523 ? -21.974 38.501 13.204 1.00 84.12 523 LEU A O 1
ATOM 4191 N N . ASN A 1 524 ? -19.812 38.042 12.934 1.00 87.81 524 ASN A N 1
ATOM 4192 C CA . ASN A 1 524 ? -19.463 38.242 14.333 1.00 87.81 524 ASN A CA 1
ATOM 4193 C C . ASN A 1 524 ? -19.115 39.719 14.594 1.00 87.81 524 ASN A C 1
ATOM 4195 O O . ASN A 1 524 ? -17.985 40.156 14.362 1.00 87.81 524 ASN A O 1
ATOM 4199 N N . SER A 1 525 ? -20.072 40.490 15.126 1.00 87.31 525 SER A N 1
ATOM 4200 C CA . SER A 1 525 ? -19.891 41.920 15.433 1.00 87.31 525 SER A CA 1
ATOM 4201 C C . SER A 1 525 ? -18.691 42.219 16.346 1.00 87.31 525 SER A C 1
ATOM 4203 O O . SER A 1 525 ? -18.112 43.296 16.237 1.00 87.31 525 SER A O 1
ATOM 4205 N N . ALA A 1 526 ? -18.271 41.289 17.216 1.00 89.19 526 ALA A N 1
ATOM 4206 C CA . ALA A 1 526 ? -17.085 41.486 18.057 1.00 89.19 526 ALA A CA 1
ATOM 4207 C C . ALA A 1 526 ? -15.782 41.397 17.243 1.00 89.19 526 ALA A C 1
ATOM 4209 O O . ALA A 1 526 ? -14.873 42.205 17.431 1.00 89.19 526 ALA A O 1
ATOM 4210 N N . THR A 1 527 ? -15.707 40.460 16.295 1.00 87.44 527 THR A N 1
ATOM 4211 C CA . THR A 1 527 ? -14.554 40.326 15.394 1.00 87.44 527 THR A CA 1
ATOM 4212 C C . THR A 1 527 ? -14.502 41.490 14.399 1.00 87.44 527 THR A C 1
ATOM 4214 O O . THR A 1 527 ? -13.427 42.026 14.145 1.00 87.44 527 THR A O 1
ATOM 4217 N N . LEU A 1 528 ? -15.656 41.970 13.919 1.00 88.44 528 LEU A N 1
ATOM 4218 C CA . LEU A 1 528 ? -15.740 43.192 13.108 1.00 88.44 528 LEU A CA 1
ATOM 4219 C C . LEU A 1 528 ? -15.317 44.451 13.880 1.00 88.44 528 LEU A C 1
ATOM 4221 O O . LEU A 1 528 ? -14.607 45.280 13.318 1.00 88.44 528 LEU A O 1
ATOM 4225 N N . GLN A 1 529 ? -15.675 44.581 15.164 1.00 92.94 529 GLN A N 1
ATOM 4226 C CA . GLN A 1 529 ? -15.177 45.678 16.001 1.00 92.94 529 GLN A CA 1
ATOM 4227 C C . GLN A 1 529 ? -13.646 45.636 16.117 1.00 92.94 529 GLN A C 1
ATOM 4229 O O . GLN A 1 529 ? -12.997 46.647 15.872 1.00 92.94 529 GLN A O 1
ATOM 4234 N N . SER A 1 530 ? -13.058 44.457 16.349 1.00 89.31 530 SER A N 1
ATOM 4235 C CA . SER A 1 530 ? -11.596 44.299 16.365 1.00 89.31 530 SER A CA 1
ATOM 4236 C C . SER A 1 530 ? -10.931 44.715 15.044 1.00 89.31 530 SER A C 1
ATOM 4238 O O . SER A 1 530 ? -9.819 45.232 15.075 1.00 89.31 530 SER A O 1
ATOM 4240 N N . LEU A 1 531 ? -11.581 44.516 13.889 1.00 89.00 531 LEU A N 1
ATOM 4241 C CA . LEU A 1 531 ? -11.061 44.983 12.596 1.00 89.00 531 LEU A CA 1
ATOM 4242 C C . LEU A 1 531 ? -11.173 46.501 12.414 1.00 89.00 531 LEU A C 1
ATOM 4244 O O . LEU A 1 531 ? -10.306 47.086 11.770 1.00 89.00 531 LEU A O 1
ATOM 4248 N N . ILE A 1 532 ? -12.208 47.139 12.973 1.00 88.56 532 ILE A N 1
ATOM 4249 C CA . ILE A 1 532 ? -12.343 48.606 13.008 1.00 88.56 532 ILE A CA 1
ATOM 4250 C C . ILE A 1 532 ? -11.224 49.214 13.861 1.00 88.56 532 ILE A C 1
ATOM 4252 O O . ILE A 1 532 ? -10.608 50.200 13.450 1.00 88.56 532 ILE A O 1
ATOM 4256 N N . ASP A 1 533 ? -10.946 48.603 15.014 1.00 91.56 533 ASP A N 1
ATOM 4257 C CA . ASP A 1 533 ? -9.932 49.059 15.967 1.00 91.56 533 ASP A CA 1
ATOM 4258 C C . ASP A 1 533 ? -8.505 48.880 15.401 1.00 91.56 533 ASP A C 1
ATOM 4260 O O . ASP A 1 533 ? -7.679 49.788 15.491 1.00 91.56 533 ASP A O 1
ATOM 4264 N N . GLU A 1 534 ? -8.222 47.751 14.733 1.00 90.00 534 GLU A N 1
ATOM 4265 C CA . GLU A 1 534 ? -6.921 47.446 14.101 1.00 90.00 534 GLU A CA 1
ATOM 4266 C C . GLU A 1 534 ? -6.775 47.995 12.658 1.00 90.00 534 GLU A C 1
ATOM 4268 O O . GLU A 1 534 ? -5.756 47.760 11.996 1.00 90.00 534 GLU A O 1
ATOM 4273 N N . LEU A 1 535 ? -7.765 48.736 12.136 1.00 88.12 535 LEU A N 1
ATOM 4274 C CA . LEU A 1 535 ? -7.829 49.162 10.729 1.00 88.12 535 LEU A CA 1
ATOM 4275 C C . LEU A 1 535 ? -6.608 49.981 10.290 1.00 88.12 535 LEU A C 1
ATOM 4277 O O . LEU A 1 535 ? -5.942 49.628 9.314 1.00 88.12 535 LEU A O 1
ATOM 4281 N N . SER A 1 536 ? -6.305 51.063 11.010 1.00 84.88 536 SER A N 1
ATOM 4282 C CA . SER A 1 536 ? -5.226 51.988 10.641 1.00 84.88 536 SER A CA 1
ATOM 4283 C C . SER A 1 536 ? -3.856 51.296 10.657 1.00 84.88 536 SER A C 1
ATOM 4285 O O . SER A 1 536 ? -3.046 51.519 9.758 1.00 84.88 536 SER A O 1
ATOM 4287 N N . GLU A 1 537 ? -3.610 50.414 11.633 1.00 86.06 537 GLU A N 1
ATOM 4288 C CA . GLU A 1 537 ? -2.382 49.611 11.710 1.00 86.06 537 GLU A CA 1
ATOM 4289 C C . GLU A 1 537 ? -2.295 48.614 10.544 1.00 86.06 537 GLU A C 1
ATOM 4291 O O . GLU A 1 537 ? -1.245 48.482 9.913 1.00 86.06 537 GLU A O 1
ATOM 4296 N N . THR A 1 538 ? -3.412 47.965 10.203 1.00 86.75 538 THR A N 1
ATOM 4297 C CA . THR A 1 538 ? -3.496 46.988 9.109 1.00 86.75 538 THR A CA 1
ATOM 4298 C C . THR A 1 538 ? -3.186 47.617 7.747 1.00 86.75 538 THR A C 1
ATOM 4300 O O . THR A 1 538 ? -2.406 47.052 6.975 1.00 86.75 538 THR A O 1
ATOM 4303 N N . VAL A 1 539 ? -3.741 48.800 7.448 1.00 81.75 539 VAL A N 1
ATOM 4304 C CA . VAL A 1 539 ? -3.461 49.507 6.183 1.00 81.75 539 VAL A CA 1
ATOM 4305 C C . VAL A 1 539 ? -2.017 50.018 6.155 1.00 81.75 539 VAL A C 1
ATOM 4307 O O . VAL A 1 539 ? -1.315 49.770 5.176 1.00 81.75 539 VAL A O 1
ATOM 4310 N N . GLN A 1 540 ? -1.518 50.629 7.241 1.00 81.25 540 GLN A N 1
ATOM 4311 C CA . GLN A 1 540 ? -0.106 51.037 7.337 1.00 81.25 540 GLN A CA 1
ATOM 4312 C C . GLN A 1 540 ? 0.856 49.860 7.132 1.00 81.25 540 GLN A C 1
ATOM 4314 O O . GLN A 1 540 ? 1.884 50.006 6.469 1.00 81.25 540 GLN A O 1
ATOM 4319 N N . TYR A 1 541 ? 0.543 48.689 7.692 1.00 81.44 541 TYR A N 1
ATOM 4320 C CA . TYR A 1 541 ? 1.352 47.490 7.513 1.00 81.44 541 TYR A CA 1
ATOM 4321 C C . TYR A 1 541 ? 1.390 47.033 6.050 1.00 81.44 541 TYR A C 1
ATOM 4323 O O . TYR A 1 541 ? 2.471 46.717 5.548 1.00 81.44 541 TYR A O 1
ATOM 4331 N N . ALA A 1 542 ? 0.253 47.018 5.355 1.00 79.38 542 ALA A N 1
ATOM 4332 C CA . ALA A 1 542 ? 0.212 46.621 3.952 1.00 79.38 542 ALA A CA 1
ATOM 4333 C C . ALA A 1 542 ? 0.974 47.601 3.045 1.00 79.38 542 ALA A C 1
ATOM 4335 O O . ALA A 1 542 ? 1.797 47.148 2.255 1.00 79.38 542 ALA A O 1
ATOM 4336 N N . CYS A 1 543 ? 0.825 48.917 3.226 1.00 76.19 543 CYS A N 1
ATOM 4337 C CA . CYS A 1 543 ? 1.604 49.904 2.464 1.00 76.19 543 CYS A CA 1
ATOM 4338 C C . CYS A 1 543 ? 3.120 49.745 2.680 1.00 76.19 543 CYS A C 1
ATOM 4340 O O . CYS A 1 543 ? 3.880 49.669 1.716 1.00 76.19 543 CYS A O 1
ATOM 4342 N N . ARG A 1 544 ? 3.558 49.574 3.939 1.00 75.38 544 ARG A N 1
ATOM 4343 C CA . ARG A 1 544 ? 4.967 49.287 4.273 1.00 75.38 544 ARG A CA 1
ATOM 4344 C C . ARG A 1 544 ? 5.467 47.963 3.682 1.00 75.38 544 ARG A C 1
ATOM 4346 O O . ARG A 1 544 ? 6.656 47.836 3.413 1.00 75.38 544 ARG A O 1
ATOM 4353 N N . SER A 1 545 ? 4.590 46.972 3.507 1.00 73.25 545 SER A N 1
ATOM 4354 C CA . SER A 1 545 ? 4.946 45.660 2.940 1.00 73.25 545 SER A CA 1
ATOM 4355 C C . SER A 1 545 ? 5.157 45.706 1.427 1.00 73.25 545 SER A C 1
ATOM 4357 O O . SER A 1 545 ? 5.983 44.957 0.914 1.00 73.25 545 SER A O 1
ATOM 4359 N N . GLU A 1 546 ? 4.466 46.613 0.736 1.00 69.19 546 GLU A N 1
ATOM 4360 C CA . GLU A 1 546 ? 4.674 46.928 -0.685 1.00 69.19 546 GLU A CA 1
ATOM 4361 C C . GLU A 1 546 ? 5.817 47.949 -0.906 1.00 69.19 546 GLU A C 1
ATOM 4363 O O . GLU A 1 546 ? 6.097 48.335 -2.038 1.00 69.19 546 GLU A O 1
ATOM 4368 N N . GLY A 1 547 ? 6.506 48.376 0.162 1.00 68.00 547 GLY A N 1
ATOM 4369 C CA . GLY A 1 547 ? 7.670 49.270 0.097 1.00 68.00 547 GLY A CA 1
ATOM 4370 C C . GLY A 1 547 ? 7.350 50.758 -0.079 1.00 68.00 547 GLY A C 1
ATOM 4371 O O . GLY A 1 547 ? 8.263 51.529 -0.358 1.00 68.00 547 GLY A O 1
ATOM 4372 N N . ILE A 1 548 ? 6.088 51.155 0.092 1.00 70.62 548 ILE A N 1
ATOM 4373 C CA . ILE A 1 548 ? 5.605 52.527 -0.116 1.00 70.62 548 ILE A CA 1
ATOM 4374 C C . ILE A 1 548 ? 5.822 53.345 1.160 1.00 70.62 548 ILE A C 1
ATOM 4376 O O . ILE A 1 548 ? 5.491 52.892 2.265 1.00 70.62 548 ILE A O 1
ATOM 4380 N N . SER A 1 549 ? 6.376 54.546 1.011 1.00 69.62 549 SER A N 1
ATOM 4381 C CA . SER A 1 549 ? 6.573 55.490 2.113 1.00 69.62 549 SER A CA 1
ATOM 4382 C C . SER A 1 549 ? 5.219 56.075 2.540 1.00 69.62 549 SER A C 1
ATOM 4384 O O . SER A 1 549 ? 4.316 56.241 1.726 1.00 69.62 549 SER A O 1
ATOM 4386 N N . PHE A 1 550 ? 5.021 56.367 3.830 1.00 68.62 550 PHE A N 1
ATOM 4387 C CA . PHE A 1 550 ? 3.727 56.902 4.290 1.00 68.62 550 PHE A CA 1
ATOM 4388 C C . PHE A 1 550 ? 3.474 58.315 3.738 1.00 68.62 550 PHE A C 1
ATOM 4390 O O . PHE A 1 550 ? 2.335 58.711 3.511 1.00 68.62 550 PHE A O 1
ATOM 4397 N N . GLU A 1 551 ? 4.559 59.035 3.474 1.00 70.69 551 GLU A N 1
ATOM 4398 C CA . GLU A 1 551 ? 4.615 60.366 2.882 1.00 70.69 551 GLU A CA 1
ATOM 4399 C C . GLU A 1 551 ? 4.169 60.380 1.404 1.00 70.69 551 GLU A C 1
ATOM 4401 O O . GLU A 1 551 ? 3.760 61.425 0.908 1.00 70.69 551 GLU A O 1
ATOM 4406 N N . GLU A 1 552 ? 4.191 59.233 0.713 1.00 69.12 552 GLU A N 1
ATOM 4407 C CA . GLU A 1 552 ? 3.717 59.068 -0.674 1.00 69.12 552 GLU A CA 1
ATOM 4408 C C . GLU A 1 552 ? 2.188 58.843 -0.772 1.00 69.12 552 GLU A C 1
ATOM 4410 O O . GLU A 1 552 ? 1.643 58.762 -1.874 1.00 69.12 552 GLU A O 1
ATOM 4415 N N . ILE A 1 553 ? 1.475 58.709 0.357 1.00 68.75 553 ILE A N 1
ATOM 4416 C CA . ILE A 1 553 ? 0.061 58.294 0.401 1.00 68.75 553 ILE A CA 1
ATOM 4417 C C . ILE A 1 553 ? -0.856 59.477 0.735 1.00 68.75 553 ILE A C 1
ATOM 4419 O O . ILE A 1 553 ? -1.351 59.616 1.855 1.00 68.75 553 ILE A O 1
ATOM 4423 N N . GLU A 1 554 ? -1.140 60.304 -0.270 1.00 72.94 554 GLU A N 1
ATOM 4424 C CA . GLU A 1 554 ? -1.956 61.523 -0.130 1.00 72.94 554 GLU A CA 1
ATOM 4425 C C . GLU A 1 554 ? -3.356 61.275 0.471 1.00 72.94 554 GLU A C 1
ATOM 4427 O O . GLU A 1 554 ? -3.839 62.079 1.267 1.00 72.94 554 GLU A O 1
ATOM 4432 N N . ASN A 1 555 ? -4.008 60.152 0.138 1.00 75.94 555 ASN A N 1
ATOM 4433 C CA . ASN A 1 555 ? -5.398 59.866 0.521 1.00 75.94 555 ASN A CA 1
ATOM 4434 C C . ASN A 1 555 ? -5.566 58.813 1.637 1.00 75.94 555 ASN A C 1
ATOM 4436 O O . ASN A 1 555 ? -6.619 58.180 1.745 1.00 75.94 555 ASN A O 1
ATOM 4440 N N . PHE A 1 556 ? -4.552 58.614 2.490 1.00 78.62 556 PHE A N 1
ATOM 4441 C CA . PHE A 1 556 ? -4.578 57.568 3.525 1.00 78.62 556 PHE A CA 1
ATOM 4442 C C . PHE A 1 556 ? -5.800 57.645 4.463 1.00 78.62 556 PHE A C 1
ATOM 4444 O O . PHE A 1 556 ? -6.400 56.609 4.763 1.00 78.62 556 PHE A O 1
ATOM 4451 N N . SER A 1 557 ? -6.179 58.847 4.929 1.00 79.00 557 SER A N 1
ATOM 4452 C CA . SER A 1 557 ? -7.329 58.999 5.840 1.00 79.00 557 SER A CA 1
ATOM 4453 C C . SER A 1 557 ? -8.635 58.638 5.144 1.00 79.00 557 SER A C 1
ATOM 4455 O O . SER A 1 557 ? -9.360 57.791 5.647 1.00 79.00 557 SER A O 1
ATOM 4457 N N . GLU A 1 558 ? -8.883 59.197 3.956 1.00 78.19 558 GLU A N 1
ATOM 4458 C CA . GLU A 1 558 ? -10.082 58.935 3.148 1.00 78.19 558 GLU A CA 1
ATOM 4459 C C . GLU A 1 558 ? -10.265 57.431 2.882 1.00 78.19 558 GLU A C 1
ATOM 4461 O O . GLU A 1 558 ? -11.342 56.879 3.109 1.00 78.19 558 GLU A O 1
ATOM 4466 N N . ALA A 1 559 ? -9.188 56.742 2.492 1.00 76.00 559 ALA A N 1
ATOM 4467 C CA . ALA A 1 559 ? -9.190 55.297 2.287 1.00 76.00 559 ALA A CA 1
ATOM 4468 C C . ALA A 1 559 ? -9.521 54.511 3.572 1.00 76.00 559 ALA A C 1
ATOM 4470 O O . ALA A 1 559 ? -10.250 53.518 3.526 1.00 76.00 559 ALA A O 1
ATOM 4471 N N . CYS A 1 560 ? -9.010 54.946 4.729 1.00 82.12 560 CYS A N 1
ATOM 4472 C CA . CYS A 1 560 ? -9.346 54.333 6.013 1.00 82.12 560 CYS A CA 1
ATOM 4473 C C . CYS A 1 560 ? -10.786 54.642 6.444 1.00 82.12 560 CYS A C 1
ATOM 4475 O O . CYS A 1 560 ? -11.449 53.764 6.988 1.00 82.12 560 CYS A O 1
ATOM 4477 N N . ASP A 1 561 ? -11.287 55.850 6.204 1.00 84.50 561 ASP A N 1
ATOM 4478 C CA . ASP A 1 561 ? -12.643 56.258 6.571 1.00 84.50 561 ASP A CA 1
ATOM 4479 C C . ASP A 1 561 ? -13.705 55.531 5.727 1.00 84.50 561 ASP A C 1
ATOM 4481 O O . ASP A 1 561 ? -14.694 55.048 6.282 1.00 84.50 561 ASP A O 1
ATOM 4485 N N . ASP A 1 562 ? -13.459 55.313 4.430 1.00 81.69 562 ASP A N 1
ATOM 4486 C CA . ASP A 1 562 ? -14.309 54.477 3.568 1.00 81.69 562 ASP A CA 1
ATOM 4487 C C . ASP A 1 562 ? -14.372 53.010 4.041 1.00 81.69 562 ASP A C 1
ATOM 4489 O O . ASP A 1 562 ? -15.459 52.434 4.168 1.00 81.69 562 ASP A O 1
ATOM 4493 N N . ILE A 1 563 ? -13.225 52.398 4.372 1.00 83.50 563 ILE A N 1
ATOM 4494 C CA . ILE A 1 563 ? -13.198 51.031 4.925 1.00 83.50 563 ILE A CA 1
ATOM 4495 C C . ILE A 1 563 ? -13.900 50.991 6.294 1.00 83.50 563 ILE A C 1
ATOM 4497 O O . ILE A 1 563 ? -14.681 50.074 6.557 1.00 83.50 563 ILE A O 1
ATOM 4501 N N . ARG A 1 564 ? -13.681 51.995 7.153 1.00 88.00 564 ARG A N 1
ATOM 4502 C CA . ARG A 1 564 ? -14.291 52.102 8.489 1.00 88.00 564 ARG A CA 1
ATOM 4503 C C . ARG A 1 564 ? -15.813 52.168 8.417 1.00 88.00 564 ARG A C 1
ATOM 4505 O O . ARG A 1 564 ? -16.475 51.414 9.126 1.00 88.00 564 ARG A O 1
ATOM 4512 N N . LEU A 1 565 ? -16.371 53.013 7.548 1.00 86.94 565 LEU A N 1
ATOM 4513 C CA . LEU A 1 565 ? -17.820 53.134 7.348 1.00 86.94 565 LEU A CA 1
ATOM 4514 C C . LEU A 1 565 ? -18.450 51.805 6.903 1.00 86.94 565 LEU A C 1
ATOM 4516 O O . LEU A 1 565 ? -19.523 51.431 7.381 1.00 86.94 565 LEU A O 1
ATOM 4520 N N . LYS A 1 566 ? -17.761 51.050 6.042 1.00 85.12 566 LYS A N 1
ATOM 4521 C CA . LYS A 1 566 ? -18.225 49.740 5.560 1.00 85.12 566 LYS A CA 1
ATOM 4522 C C . LYS A 1 566 ? -18.142 48.660 6.639 1.00 85.12 566 LYS A C 1
ATOM 4524 O O . LYS A 1 566 ? -19.091 47.896 6.796 1.00 85.12 566 LYS A O 1
ATOM 4529 N N . LEU A 1 567 ? -17.072 48.633 7.437 1.00 87.44 567 LEU A N 1
ATOM 4530 C CA . LEU A 1 567 ? -16.965 47.736 8.595 1.00 87.44 567 LEU A CA 1
ATOM 4531 C C . LEU A 1 567 ? -18.013 48.050 9.676 1.00 87.44 567 LEU A C 1
ATOM 4533 O O . LEU A 1 567 ? -18.589 47.123 10.241 1.00 87.44 567 LEU A O 1
ATOM 4537 N N . ILE A 1 568 ? -18.318 49.329 9.923 1.00 88.88 568 ILE A N 1
ATOM 4538 C CA . ILE A 1 568 ? -19.418 49.756 10.808 1.00 88.88 568 ILE A CA 1
ATOM 4539 C C . ILE A 1 568 ? -20.762 49.232 10.281 1.00 88.88 568 ILE A C 1
ATOM 4541 O O . ILE A 1 568 ? -21.510 48.602 11.025 1.00 88.88 568 ILE A O 1
ATOM 4545 N N . ASN A 1 569 ? -21.042 49.401 8.984 1.00 87.00 569 ASN A N 1
ATOM 4546 C CA . ASN A 1 569 ? -22.270 48.898 8.366 1.00 87.00 569 ASN A CA 1
ATOM 4547 C C . ASN A 1 569 ? -22.423 47.366 8.498 1.00 87.00 569 ASN A C 1
ATOM 4549 O O . ASN A 1 569 ? -23.528 46.887 8.767 1.00 87.00 569 ASN A O 1
ATOM 4553 N N . LEU A 1 570 ? -21.327 46.611 8.352 1.00 86.69 570 LEU A N 1
ATOM 4554 C CA . LEU A 1 570 ? -21.282 45.159 8.574 1.00 86.69 570 LEU A CA 1
ATOM 4555 C C . LEU A 1 570 ? -21.503 44.796 10.054 1.00 86.69 570 LEU A C 1
ATOM 4557 O O . LEU A 1 570 ? -22.265 43.880 10.346 1.00 86.69 570 LEU A O 1
ATOM 4561 N N . ARG A 1 571 ? -20.875 45.523 10.990 1.00 88.06 571 ARG A N 1
ATOM 4562 C CA . ARG A 1 571 ? -20.975 45.286 12.443 1.00 88.06 571 ARG A CA 1
ATOM 4563 C C . ARG A 1 571 ? -22.398 45.490 12.959 1.00 88.06 571 ARG A C 1
ATOM 4565 O O . ARG A 1 571 ? -22.857 44.696 13.782 1.00 88.06 571 ARG A O 1
ATOM 4572 N N . ASP A 1 572 ? -23.051 46.545 12.475 1.00 90.25 572 ASP A N 1
ATOM 4573 C CA . ASP A 1 572 ? -24.371 46.999 12.925 1.00 90.25 572 ASP A CA 1
ATOM 4574 C C . ASP A 1 572 ? -25.522 46.254 12.228 1.00 90.25 572 ASP A C 1
ATOM 4576 O O . ASP A 1 572 ? -26.638 46.229 12.739 1.00 90.25 572 ASP A O 1
ATOM 4580 N N . ASN A 1 573 ? -25.246 45.599 11.094 1.00 86.75 573 ASN A N 1
ATOM 4581 C CA . ASN A 1 573 ? -26.190 44.740 10.374 1.00 86.75 573 ASN A CA 1
ATOM 4582 C C . ASN A 1 573 ? -25.519 43.378 10.075 1.00 86.75 573 ASN A C 1
ATOM 4584 O O . ASN A 1 573 ? -25.188 43.107 8.914 1.00 86.75 573 ASN A O 1
ATOM 4588 N N . PRO A 1 574 ? -25.248 42.554 11.111 1.00 84.00 574 PRO A N 1
ATOM 4589 C CA . PRO A 1 574 ? -24.442 41.338 10.983 1.00 84.00 574 PRO A CA 1
ATOM 4590 C C . PRO A 1 574 ? -25.170 40.188 10.277 1.00 84.00 574 PRO A C 1
ATOM 4592 O O . PRO A 1 574 ? -24.513 39.346 9.670 1.00 84.00 574 PRO A O 1
ATOM 4595 N N . ASP A 1 575 ? -26.502 40.159 10.342 1.00 86.00 575 ASP A N 1
ATOM 4596 C CA . ASP A 1 575 ? -27.352 39.225 9.603 1.00 86.00 575 ASP A CA 1
ATOM 4597 C C . ASP A 1 575 ? -27.848 39.916 8.325 1.00 86.00 575 ASP A C 1
ATOM 4599 O O . ASP A 1 575 ? -28.599 40.893 8.395 1.00 86.00 575 ASP A O 1
ATOM 4603 N N . ARG A 1 576 ? -27.405 39.450 7.152 1.00 82.69 576 ARG A N 1
ATOM 4604 C CA . ARG A 1 576 ? -27.643 40.128 5.861 1.00 82.69 576 ARG A CA 1
ATOM 4605 C C . ARG A 1 576 ? -27.689 39.163 4.678 1.00 82.69 576 ARG A C 1
ATOM 4607 O O . ARG A 1 576 ? -27.166 38.056 4.755 1.00 82.69 576 ARG A O 1
ATOM 4614 N N . SER A 1 577 ? -28.304 39.598 3.576 1.00 82.25 577 SER A N 1
ATOM 4615 C CA . SER A 1 577 ? -28.387 38.846 2.318 1.00 82.25 577 SER A CA 1
ATOM 4616 C C . SER A 1 577 ? -27.812 39.678 1.171 1.00 82.25 577 SER A C 1
ATOM 4618 O O . SER A 1 577 ? -28.481 40.567 0.650 1.00 82.25 577 SER A O 1
ATOM 4620 N N . ASP A 1 578 ? -26.561 39.398 0.807 1.00 82.62 578 ASP A N 1
ATOM 4621 C CA . ASP A 1 578 ? -25.776 40.167 -0.167 1.00 82.62 578 ASP A CA 1
ATOM 4622 C C . ASP A 1 578 ? -25.227 39.246 -1.272 1.00 82.62 578 ASP A C 1
ATOM 4624 O O . ASP A 1 578 ? -25.147 38.026 -1.112 1.00 82.62 578 ASP A O 1
ATOM 4628 N N . LYS A 1 579 ? -24.840 39.813 -2.422 1.00 82.44 579 LYS A N 1
ATOM 4629 C CA . LYS A 1 579 ? -24.166 39.050 -3.490 1.00 82.44 579 LYS A CA 1
ATOM 4630 C C . LYS A 1 579 ? -22.699 38.788 -3.102 1.00 82.44 579 LYS A C 1
ATOM 4632 O O . LYS A 1 579 ? -21.988 39.760 -2.848 1.00 82.44 579 LYS A O 1
ATOM 4637 N N . PRO A 1 580 ? -22.238 37.523 -3.063 1.00 83.19 580 PRO A N 1
ATOM 4638 C CA . PRO A 1 580 ? -20.908 37.166 -2.580 1.00 83.19 580 PRO A CA 1
ATOM 4639 C C . PRO A 1 580 ? -19.811 37.580 -3.563 1.00 83.19 580 PRO A C 1
ATOM 4641 O O . PRO A 1 580 ? -20.036 37.687 -4.773 1.00 83.19 580 PRO A O 1
ATOM 4644 N N . LEU A 1 581 ? -18.586 37.722 -3.060 1.00 80.00 581 LEU A N 1
ATOM 4645 C CA . LEU A 1 581 ? -17.396 37.853 -3.895 1.00 80.00 581 LEU A CA 1
ATOM 4646 C C . LEU A 1 581 ? -16.487 36.652 -3.641 1.00 80.00 581 LEU A C 1
ATOM 4648 O O . LEU A 1 581 ? -15.849 36.534 -2.601 1.00 80.00 581 LEU A O 1
ATOM 4652 N N . ILE A 1 582 ? -16.403 35.768 -4.631 1.00 83.44 582 ILE A N 1
ATOM 4653 C CA . ILE A 1 582 ? -15.739 34.472 -4.490 1.00 83.44 582 ILE A CA 1
ATOM 4654 C C . ILE A 1 582 ? -14.238 34.629 -4.742 1.00 83.44 582 ILE A C 1
ATOM 4656 O O . ILE A 1 582 ? -13.835 35.016 -5.839 1.00 83.44 582 ILE A O 1
ATOM 4660 N N . TYR A 1 583 ? -13.399 34.274 -3.769 1.00 80.38 583 TYR A N 1
ATOM 4661 C CA . TYR A 1 583 ? -11.937 34.343 -3.886 1.00 80.38 583 TYR A CA 1
ATOM 4662 C C . TYR A 1 583 ? -11.251 33.049 -3.457 1.00 80.38 583 TYR A C 1
ATOM 4664 O O . TYR A 1 583 ? -11.753 32.291 -2.628 1.00 80.38 583 TYR A O 1
ATOM 4672 N N . HIS A 1 584 ? -10.051 32.832 -3.991 1.00 77.75 584 HIS A N 1
ATOM 4673 C CA . HIS A 1 584 ? -9.136 31.795 -3.536 1.00 77.75 584 HIS A CA 1
ATOM 4674 C C . HIS A 1 584 ? -8.028 32.441 -2.692 1.00 77.75 584 HIS A C 1
ATOM 4676 O O . HIS A 1 584 ? -7.276 33.289 -3.170 1.00 77.75 584 HIS A O 1
ATOM 4682 N N . LEU A 1 585 ? -7.966 32.056 -1.416 1.00 78.69 585 LEU A N 1
ATOM 4683 C CA . LEU A 1 585 ? -6.995 32.548 -0.438 1.00 78.69 585 LEU A CA 1
ATOM 4684 C C . LEU A 1 585 ? -5.855 31.522 -0.321 1.00 78.69 585 LEU A C 1
ATOM 4686 O O . LEU A 1 585 ? -6.003 30.524 0.389 1.00 78.69 585 LEU A O 1
ATOM 4690 N N . ASP A 1 586 ? -4.735 31.741 -1.014 1.00 80.50 586 ASP A N 1
ATOM 4691 C CA . ASP A 1 586 ? -3.556 30.858 -0.955 1.00 80.50 586 ASP A CA 1
ATOM 4692 C C . ASP A 1 586 ? -2.430 31.493 -0.132 1.00 80.50 586 ASP A C 1
ATOM 4694 O O . ASP A 1 586 ? -2.345 32.711 -0.008 1.00 80.50 586 ASP A O 1
ATOM 4698 N N . VAL A 1 587 ? -1.529 30.680 0.420 1.00 83.50 587 VAL A N 1
ATOM 4699 C CA . VAL A 1 587 ? -0.319 31.172 1.090 1.00 83.50 587 VAL A CA 1
ATOM 4700 C C . VAL A 1 587 ? 0.856 31.057 0.124 1.00 83.50 587 VAL A C 1
ATOM 4702 O O . VAL A 1 587 ? 1.386 29.963 -0.117 1.00 83.50 587 VAL A O 1
ATOM 4705 N N . GLY A 1 588 ? 1.291 32.205 -0.398 1.00 78.25 588 GLY A N 1
ATOM 4706 C CA . GLY A 1 588 ? 2.370 32.327 -1.371 1.00 78.25 588 GLY A CA 1
ATOM 4707 C C . GLY A 1 588 ? 3.615 31.564 -0.924 1.00 78.25 588 GLY A C 1
ATOM 4708 O O . GLY A 1 588 ? 4.212 31.869 0.109 1.00 78.25 588 GLY A O 1
ATOM 4709 N N . ALA A 1 589 ? 3.983 30.520 -1.678 1.00 80.75 589 ALA A N 1
ATOM 4710 C CA . ALA A 1 589 ? 5.108 29.624 -1.385 1.00 80.75 589 ALA A CA 1
ATOM 4711 C C . ALA A 1 589 ? 5.189 29.167 0.095 1.00 80.75 589 ALA A C 1
ATOM 4713 O O . ALA A 1 589 ? 6.271 29.159 0.686 1.00 80.75 589 ALA A O 1
ATOM 4714 N N . MET A 1 590 ? 4.051 28.767 0.684 1.00 88.75 590 MET A N 1
ATOM 4715 C CA . MET A 1 590 ? 3.887 28.462 2.115 1.00 88.75 590 MET A CA 1
ATOM 4716 C C . MET A 1 590 ? 5.053 27.704 2.768 1.00 88.75 590 MET A C 1
ATOM 4718 O O . MET A 1 590 ? 5.634 28.197 3.730 1.00 88.75 590 MET A O 1
ATOM 4722 N N . TYR A 1 591 ? 5.411 26.511 2.278 1.00 90.50 591 TYR A N 1
ATOM 4723 C CA . TYR A 1 591 ? 6.447 25.693 2.924 1.00 90.50 591 TYR A CA 1
ATOM 4724 C C . TYR A 1 591 ? 7.848 26.340 2.871 1.00 90.50 591 TYR A C 1
ATOM 4726 O O . TYR A 1 591 ? 8.460 26.454 3.933 1.00 90.50 591 TYR A O 1
ATOM 4734 N N . PRO A 1 592 ? 8.348 26.828 1.713 1.00 91.75 592 PRO A N 1
ATOM 4735 C CA . PRO A 1 592 ? 9.536 27.683 1.658 1.00 91.75 592 PRO A CA 1
ATOM 4736 C C . PRO A 1 592 ? 9.499 28.864 2.631 1.00 91.75 592 PRO A C 1
ATOM 4738 O O . PRO A 1 592 ? 10.446 29.052 3.384 1.00 91.75 592 PRO A O 1
ATOM 4741 N N . ASN A 1 593 ? 8.411 29.632 2.679 1.00 92.81 593 ASN A N 1
ATOM 4742 C CA . ASN A 1 593 ? 8.345 30.824 3.525 1.00 92.81 593 ASN A CA 1
ATOM 4743 C C . ASN A 1 593 ? 8.238 30.493 5.028 1.00 92.81 593 ASN A C 1
ATOM 4745 O O . ASN A 1 593 ? 8.794 31.219 5.850 1.00 92.81 593 ASN A O 1
ATOM 4749 N N . ILE A 1 594 ? 7.636 29.362 5.416 1.00 94.69 594 ILE A N 1
ATOM 4750 C CA . ILE A 1 594 ? 7.716 28.838 6.794 1.00 94.69 594 ILE A CA 1
ATOM 4751 C C . ILE A 1 594 ? 9.160 28.463 7.152 1.00 94.69 594 ILE A C 1
ATOM 4753 O O . ILE A 1 594 ? 9.613 28.784 8.256 1.00 94.69 594 ILE A O 1
ATOM 4757 N N . ILE A 1 595 ? 9.878 27.817 6.223 1.00 94.56 595 ILE A N 1
ATOM 4758 C CA . ILE A 1 595 ? 11.290 27.450 6.385 1.00 94.56 595 ILE A CA 1
ATOM 4759 C C . ILE A 1 595 ? 12.158 28.695 6.582 1.00 94.56 595 ILE A C 1
ATOM 4761 O O . ILE A 1 595 ? 12.901 28.765 7.561 1.00 94.56 595 ILE A O 1
ATOM 4765 N N . LEU A 1 596 ? 12.024 29.682 5.693 1.00 94.75 596 LEU A N 1
ATOM 4766 C CA . LEU A 1 596 ? 12.777 30.933 5.745 1.00 94.75 596 LEU A CA 1
ATOM 4767 C C . LEU A 1 596 ? 12.482 31.711 7.029 1.00 94.75 596 LEU A C 1
ATOM 4769 O O . LEU A 1 596 ? 13.408 32.046 7.756 1.00 94.75 596 LEU A O 1
ATOM 4773 N N . THR A 1 597 ? 11.204 31.907 7.362 1.00 95.56 597 THR A N 1
ATOM 4774 C CA . THR A 1 597 ? 10.767 32.654 8.555 1.00 95.56 597 THR A CA 1
ATOM 4775 C C . THR A 1 597 ? 11.336 32.082 9.853 1.00 95.56 597 THR A C 1
ATOM 4777 O O . THR A 1 597 ? 11.748 32.833 10.731 1.00 95.56 597 THR A O 1
ATOM 4780 N N . ASN A 1 598 ? 11.403 30.755 9.987 1.00 95.50 598 ASN A N 1
ATOM 4781 C CA . ASN A 1 598 ? 11.816 30.090 11.229 1.00 95.50 598 ASN A CA 1
ATOM 4782 C C . ASN A 1 598 ? 13.259 29.547 11.205 1.00 95.50 598 ASN A C 1
ATOM 4784 O O . ASN A 1 598 ? 13.650 28.822 12.122 1.00 95.50 598 ASN A O 1
ATOM 4788 N N . ARG A 1 599 ? 14.041 29.892 10.167 1.00 94.88 599 ARG A N 1
ATOM 4789 C CA . ARG A 1 599 ? 15.414 29.409 9.911 1.00 94.88 599 ARG A CA 1
ATOM 4790 C C . ARG A 1 599 ? 15.530 27.872 9.966 1.00 94.88 599 ARG A C 1
ATOM 4792 O O . ARG A 1 599 ? 16.488 27.325 10.505 1.00 94.88 599 ARG A O 1
ATOM 4799 N N . LEU A 1 600 ? 14.524 27.168 9.437 1.00 95.06 600 LEU A N 1
ATOM 4800 C CA . LEU A 1 600 ? 14.411 25.709 9.540 1.00 95.06 600 LEU A CA 1
ATOM 4801 C C . LEU A 1 600 ? 15.374 25.006 8.580 1.00 95.06 600 LEU A C 1
ATOM 4803 O O . LEU A 1 600 ? 15.237 25.085 7.363 1.00 95.06 600 LEU A O 1
ATOM 4807 N N . GLN A 1 601 ? 16.321 24.265 9.137 1.00 94.19 601 GLN A N 1
ATOM 4808 C CA . GLN A 1 601 ? 17.275 23.457 8.385 1.00 94.19 601 GLN A CA 1
ATOM 4809 C C . GLN A 1 601 ? 17.744 22.278 9.247 1.00 94.19 601 GLN A C 1
ATOM 4811 O O . 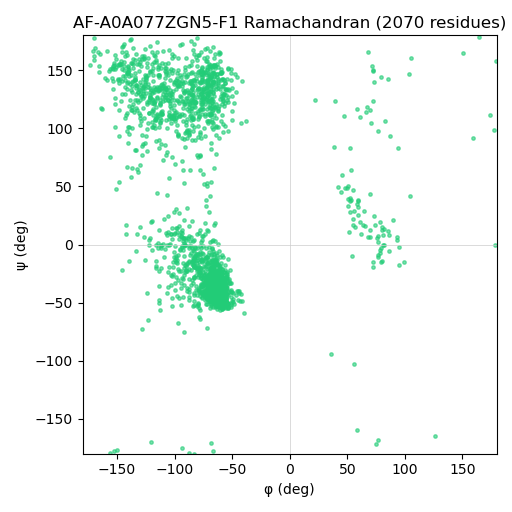GLN A 1 601 ? 17.726 22.402 10.474 1.00 94.19 601 GLN A O 1
ATOM 4816 N N . PRO A 1 602 ? 18.169 21.143 8.662 1.00 93.50 602 PRO A N 1
ATOM 4817 C CA . PRO A 1 602 ? 18.419 19.929 9.442 1.00 93.50 602 PRO A CA 1
ATOM 4818 C C . PRO A 1 602 ? 19.518 20.063 10.506 1.00 93.50 602 PRO A C 1
ATOM 4820 O O . PRO A 1 602 ? 19.368 19.490 11.577 1.00 93.50 602 PRO A O 1
ATOM 4823 N N . SER A 1 603 ? 20.565 20.868 10.282 1.00 92.12 603 SER A N 1
ATOM 4824 C CA . SER A 1 603 ? 21.592 21.128 11.308 1.00 92.12 603 SER A CA 1
ATOM 4825 C C . SER A 1 603 ? 21.127 22.070 12.430 1.00 92.12 603 SER A C 1
ATOM 4827 O O . SER A 1 603 ? 21.690 22.043 13.518 1.00 92.12 603 SER A O 1
ATOM 4829 N N . ALA A 1 604 ? 20.059 22.853 12.218 1.00 94.06 604 ALA A N 1
ATOM 4830 C CA . ALA A 1 604 ? 19.498 23.723 13.255 1.00 94.06 604 ALA A CA 1
ATOM 4831 C C . ALA A 1 604 ? 18.665 22.947 14.286 1.00 94.06 604 ALA A C 1
ATOM 4833 O O . ALA A 1 604 ? 18.329 23.506 15.329 1.00 94.06 604 ALA A O 1
ATOM 4834 N N . VAL A 1 605 ? 18.310 21.689 14.007 1.00 93.75 605 VAL A N 1
ATOM 4835 C CA . VAL A 1 605 ? 17.609 20.807 14.945 1.00 93.75 605 VAL A CA 1
ATOM 4836 C C . VAL A 1 605 ? 18.604 20.336 16.004 1.00 93.75 605 VAL A C 1
ATOM 4838 O O . VAL A 1 605 ? 19.406 19.435 15.773 1.00 93.75 605 VAL A O 1
ATOM 4841 N N . VAL A 1 606 ? 18.562 20.974 17.174 1.00 92.06 606 VAL A N 1
ATOM 4842 C CA . VAL A 1 606 ? 19.517 20.747 18.267 1.00 92.06 606 VAL A CA 1
ATOM 4843 C C . VAL A 1 606 ? 18.834 20.179 19.509 1.00 92.06 606 VAL A C 1
ATOM 4845 O O . VAL A 1 606 ? 17.634 20.341 19.723 1.00 92.06 606 VAL A O 1
ATOM 4848 N N . ASN A 1 607 ? 19.622 19.512 20.349 1.00 89.44 607 ASN A N 1
ATOM 4849 C CA . ASN A 1 607 ? 19.208 19.021 21.661 1.00 89.44 607 ASN A CA 1
ATOM 4850 C C . ASN A 1 607 ? 20.092 19.623 22.766 1.00 89.44 607 ASN A C 1
ATOM 4852 O O . ASN A 1 607 ? 21.121 20.244 22.485 1.00 89.44 607 ASN A O 1
ATOM 4856 N N . GLU A 1 608 ? 19.716 19.405 24.025 1.00 86.62 608 GLU A N 1
ATOM 4857 C CA . GLU A 1 608 ? 20.424 19.943 25.194 1.00 86.62 608 GLU A CA 1
ATOM 4858 C C . GLU A 1 608 ? 21.917 19.581 25.217 1.00 86.62 608 GLU A C 1
ATOM 4860 O O . GLU A 1 608 ? 22.732 20.418 25.588 1.00 86.62 608 GLU A O 1
ATOM 4865 N N . SER A 1 609 ? 22.312 18.391 24.745 1.00 87.50 609 SER A N 1
ATOM 4866 C CA . SER A 1 609 ? 23.725 17.974 24.711 1.00 87.50 609 SER A CA 1
ATOM 4867 C C . SER A 1 609 ? 24.565 18.721 23.664 1.00 87.50 609 SER A C 1
ATOM 4869 O O . SER A 1 609 ? 25.770 18.902 23.852 1.00 87.50 609 SER A O 1
ATOM 4871 N N . ILE A 1 610 ? 23.937 19.175 22.572 1.00 87.69 610 ILE A N 1
ATOM 4872 C CA . ILE A 1 610 ? 24.567 20.019 21.547 1.00 87.69 610 ILE A CA 1
ATOM 4873 C C . ILE A 1 610 ? 24.648 21.460 22.063 1.00 87.69 610 ILE A C 1
ATOM 4875 O O . ILE A 1 610 ? 25.710 22.079 21.980 1.00 87.69 610 ILE A O 1
ATOM 4879 N N . CYS A 1 611 ? 23.564 21.968 22.664 1.00 89.25 611 CYS A N 1
ATOM 4880 C CA . CYS A 1 611 ? 23.546 23.283 23.303 1.00 89.25 611 CYS A CA 1
ATOM 4881 C C . CYS A 1 611 ? 24.587 23.380 24.428 1.00 89.25 611 CYS A C 1
ATOM 4883 O O . CYS A 1 611 ? 25.375 24.316 24.423 1.00 89.25 611 CYS A O 1
ATOM 4885 N N . ALA A 1 612 ? 24.683 22.395 25.324 1.00 88.62 612 ALA A N 1
ATOM 4886 C CA . ALA A 1 612 ? 25.633 22.385 26.441 1.00 88.62 612 ALA A CA 1
ATOM 4887 C C . ALA A 1 612 ? 27.104 22.524 26.009 1.00 88.62 612 ALA A C 1
ATOM 4889 O O . ALA A 1 612 ? 27.913 23.074 26.751 1.00 88.62 612 ALA A O 1
ATOM 4890 N N . LYS A 1 613 ? 27.451 22.058 24.802 1.00 89.19 613 LYS A N 1
ATOM 4891 C CA . LYS A 1 613 ? 28.802 22.174 24.227 1.00 89.19 613 LYS A CA 1
ATOM 4892 C C . LYS A 1 613 ? 29.022 23.483 23.458 1.00 89.19 613 LYS A C 1
ATOM 4894 O O . LYS A 1 613 ? 30.159 23.805 23.131 1.00 89.19 613 LYS A O 1
ATOM 4899 N N . CYS A 1 614 ? 27.960 24.220 23.129 1.00 89.69 614 CYS A N 1
ATOM 4900 C CA . CYS A 1 614 ? 28.014 25.423 22.304 1.00 89.69 614 CYS A CA 1
ATOM 4901 C C . CYS A 1 614 ? 28.583 26.627 23.074 1.00 89.69 614 CYS A C 1
ATOM 4903 O O . CYS A 1 614 ? 28.078 26.991 24.134 1.00 89.69 614 CYS A O 1
ATOM 4905 N N . ILE A 1 615 ? 29.553 27.334 22.484 1.00 88.25 615 ILE A N 1
ATOM 4906 C CA . ILE A 1 615 ? 30.197 28.532 23.061 1.00 88.25 615 ILE A CA 1
ATOM 4907 C C . ILE A 1 615 ? 29.213 29.688 23.333 1.00 88.25 615 ILE A C 1
ATOM 4909 O O . ILE A 1 615 ? 29.477 30.578 24.141 1.00 88.25 615 ILE A O 1
ATOM 4913 N N . TYR A 1 616 ? 28.058 29.667 22.665 1.00 88.44 616 TYR A N 1
ATOM 4914 C CA . TYR A 1 616 ? 26.987 30.651 22.812 1.00 88.44 616 TYR A CA 1
ATOM 4915 C C . TYR A 1 616 ? 25.906 30.257 23.830 1.00 88.44 616 TYR A C 1
ATOM 4917 O O . TYR A 1 616 ? 24.971 31.032 24.024 1.00 88.44 616 TYR A O 1
ATOM 4925 N N . ASN A 1 617 ? 25.995 29.085 24.467 1.00 87.56 617 ASN A N 1
ATOM 4926 C CA . ASN A 1 617 ? 25.006 28.613 25.438 1.00 87.56 617 ASN A CA 1
ATOM 4927 C C . ASN A 1 617 ? 25.216 29.257 26.816 1.00 87.56 617 ASN A C 1
ATOM 4929 O O . ASN A 1 617 ? 25.742 28.653 27.747 1.00 87.56 617 ASN A O 1
ATOM 4933 N N . ARG A 1 618 ? 24.815 30.524 26.908 1.00 85.38 618 ARG A N 1
ATOM 4934 C CA . ARG A 1 618 ? 24.760 31.322 28.136 1.00 85.38 618 ARG A CA 1
ATOM 4935 C C . ARG A 1 618 ? 23.315 31.381 28.665 1.00 85.38 618 ARG A C 1
ATOM 4937 O O . ARG A 1 618 ? 22.394 31.143 27.883 1.00 85.38 618 ARG A O 1
ATOM 4944 N N . PRO A 1 619 ? 23.078 31.735 29.943 1.00 80.75 619 PRO A N 1
ATOM 4945 C CA . PRO A 1 619 ? 21.720 31.846 30.496 1.00 80.75 619 PRO A CA 1
ATOM 4946 C C . PRO A 1 619 ? 20.794 32.820 29.741 1.00 80.75 619 PRO A C 1
ATOM 4948 O O . PRO A 1 619 ? 19.579 32.666 29.777 1.00 80.75 619 PRO A O 1
ATOM 4951 N N . ASP A 1 620 ? 21.359 33.799 29.029 1.00 82.88 620 ASP A N 1
ATOM 4952 C CA . ASP A 1 620 ? 20.667 34.802 28.210 1.00 82.88 620 ASP A CA 1
ATOM 4953 C C . ASP A 1 620 ? 20.546 34.423 26.714 1.00 82.88 620 ASP A C 1
ATOM 4955 O O . ASP A 1 620 ? 20.184 35.258 25.880 1.00 82.88 620 ASP A O 1
ATOM 4959 N N . ALA A 1 621 ? 20.854 33.177 26.330 1.00 85.62 621 ALA A N 1
ATOM 4960 C CA . ALA A 1 621 ? 20.953 32.748 24.933 1.00 85.62 621 ALA A CA 1
ATOM 4961 C C . ALA A 1 621 ? 19.605 32.716 24.178 1.00 85.62 621 ALA A C 1
ATOM 4963 O O . ALA A 1 621 ? 18.980 31.671 23.996 1.00 85.62 621 ALA A O 1
ATOM 4964 N N . LYS A 1 622 ? 19.218 33.859 23.599 1.00 90.31 622 LYS A N 1
ATOM 4965 C CA . LYS A 1 622 ? 18.002 34.044 22.775 1.00 90.31 622 LYS A CA 1
ATOM 4966 C C . LYS A 1 622 ? 17.935 33.221 21.474 1.00 90.31 622 LYS A C 1
ATOM 4968 O O . LYS A 1 622 ? 16.987 33.374 20.715 1.00 90.31 622 LYS A O 1
ATOM 4973 N N . CYS A 1 623 ? 18.925 32.388 21.149 1.00 92.12 623 CYS A N 1
ATOM 4974 C CA . CYS A 1 623 ? 18.955 31.636 19.887 1.00 92.12 623 CYS A CA 1
ATOM 4975 C C . CYS A 1 623 ? 18.147 30.328 19.894 1.00 92.12 623 CYS A C 1
ATOM 4977 O O . CYS A 1 623 ? 17.989 29.719 18.838 1.00 92.12 623 CYS A O 1
ATOM 4979 N N . GLN A 1 624 ? 17.656 29.876 21.048 1.00 92.00 624 GLN A N 1
ATOM 4980 C CA . GLN A 1 624 ? 16.941 28.606 21.180 1.00 92.00 624 GLN A CA 1
ATOM 4981 C C . GLN A 1 624 ? 15.435 28.804 20.943 1.00 92.00 624 GLN A C 1
ATOM 4983 O O . GLN A 1 624 ? 14.708 29.201 21.851 1.00 92.00 624 GLN A O 1
ATOM 4988 N N . LYS A 1 625 ? 14.942 28.530 19.725 1.00 93.31 625 LYS A N 1
ATOM 4989 C CA . LYS A 1 625 ? 13.504 28.618 19.414 1.00 93.31 625 LYS A CA 1
ATOM 4990 C C . LYS A 1 625 ? 12.834 27.252 19.536 1.00 93.31 625 LYS A C 1
ATOM 4992 O O . LYS A 1 625 ? 13.051 26.383 18.697 1.00 93.31 625 LYS A O 1
ATOM 4997 N N . MET A 1 626 ? 11.987 27.068 20.547 1.00 93.75 626 MET A N 1
ATOM 4998 C CA . MET A 1 626 ? 11.168 25.857 20.683 1.00 93.75 626 MET A CA 1
ATOM 4999 C C . MET A 1 626 ? 10.011 25.876 19.679 1.00 93.75 626 MET A C 1
ATOM 5001 O O . MET A 1 626 ? 9.236 26.832 19.653 1.00 93.75 626 MET A O 1
ATOM 5005 N N . MET A 1 627 ? 9.867 24.820 18.876 1.00 95.94 627 MET A N 1
ATOM 5006 C CA . MET A 1 627 ? 8.766 24.673 17.917 1.00 95.94 627 MET A CA 1
ATOM 5007 C C . MET A 1 627 ? 8.038 23.338 18.080 1.00 95.94 627 MET A C 1
ATOM 5009 O O . MET A 1 627 ? 8.653 22.305 18.348 1.00 95.94 627 MET A O 1
ATOM 5013 N N . GLU A 1 628 ? 6.715 23.373 17.916 1.00 94.75 628 GLU A N 1
ATOM 5014 C CA . GLU A 1 628 ? 5.831 22.210 18.011 1.00 94.75 628 GLU A CA 1
ATOM 5015 C C . GLU A 1 628 ? 5.632 21.530 16.652 1.00 94.75 628 GLU A C 1
ATOM 5017 O O . GLU A 1 628 ? 5.450 22.177 15.618 1.00 94.75 628 GLU A O 1
ATOM 5022 N N . TRP A 1 629 ? 5.620 20.200 16.670 1.00 94.38 629 TRP A N 1
ATOM 5023 C CA . TRP A 1 629 ? 5.252 19.353 15.540 1.00 94.38 629 TRP A CA 1
ATOM 5024 C C . TRP A 1 629 ? 4.550 18.094 16.031 1.00 94.38 629 TRP A C 1
ATOM 5026 O O . TRP A 1 629 ? 4.584 17.768 17.215 1.00 94.38 629 TRP A O 1
ATOM 5036 N N . VAL A 1 630 ? 3.894 17.376 15.121 1.00 92.25 630 VAL A N 1
ATOM 5037 C CA . VAL A 1 630 ? 3.117 16.185 15.477 1.00 92.25 630 VAL A CA 1
ATOM 5038 C C . VAL A 1 630 ? 3.785 14.948 14.895 1.00 92.25 630 VAL A C 1
ATOM 5040 O O . VAL A 1 630 ? 3.695 14.707 13.692 1.00 92.25 630 VAL A O 1
ATOM 5043 N N . TRP A 1 631 ? 4.448 14.169 15.744 1.00 93.19 631 TRP A N 1
ATOM 5044 C CA . TRP A 1 631 ? 5.017 12.866 15.402 1.00 93.19 631 TRP A CA 1
ATOM 5045 C C . TRP A 1 631 ? 3.921 11.804 15.309 1.00 93.19 631 TRP A C 1
ATOM 5047 O O . TRP A 1 631 ? 2.921 11.865 16.027 1.00 93.19 631 TRP A O 1
ATOM 5057 N N . ARG A 1 632 ? 4.116 10.810 14.442 1.00 88.00 632 ARG A N 1
ATOM 5058 C CA . ARG A 1 632 ? 3.266 9.628 14.307 1.00 88.00 632 ARG A CA 1
ATOM 5059 C C . ARG A 1 632 ? 4.113 8.385 14.024 1.00 88.00 632 ARG A C 1
ATOM 5061 O O . ARG A 1 632 ? 4.641 8.237 12.924 1.00 88.00 632 ARG A O 1
ATOM 5068 N N . GLY A 1 633 ? 4.178 7.471 14.987 1.00 87.94 633 GLY A N 1
ATOM 5069 C CA . GLY A 1 633 ? 4.885 6.194 14.867 1.00 87.94 633 GLY A CA 1
ATOM 5070 C C . GLY A 1 633 ? 3.955 4.993 14.735 1.00 87.94 633 GLY A C 1
ATOM 5071 O O . GLY A 1 633 ? 2.880 4.963 15.334 1.00 87.94 633 GLY A O 1
ATOM 5072 N N . GLU A 1 634 ? 4.402 3.996 13.978 1.00 90.25 634 GLU A N 1
ATOM 5073 C CA . GLU A 1 634 ? 3.995 2.596 14.075 1.00 90.25 634 GLU A CA 1
ATOM 5074 C C . GLU A 1 634 ? 4.992 1.889 15.002 1.00 90.25 634 GLU A C 1
ATOM 5076 O O . GLU A 1 634 ? 6.172 1.749 14.666 1.00 90.25 634 GLU A O 1
ATOM 5081 N N . ILE A 1 635 ? 4.541 1.467 16.179 1.00 90.38 635 ILE A N 1
ATOM 5082 C CA . ILE A 1 635 ? 5.384 0.834 17.200 1.00 90.38 635 ILE A CA 1
ATOM 5083 C C . ILE A 1 635 ? 4.980 -0.625 17.407 1.00 90.38 635 ILE A C 1
ATOM 5085 O O . ILE A 1 635 ? 3.803 -0.970 17.328 1.00 90.38 635 ILE A O 1
ATOM 5089 N N . LEU A 1 636 ? 5.947 -1.494 17.695 1.00 87.94 636 LEU A N 1
ATOM 5090 C CA . LEU A 1 636 ? 5.675 -2.816 18.253 1.00 87.94 636 LEU A CA 1
ATOM 5091 C C . LEU A 1 636 ? 5.325 -2.639 19.736 1.00 87.94 636 LEU A C 1
ATOM 5093 O O . LEU A 1 636 ? 6.107 -2.016 20.454 1.00 87.94 636 LEU A O 1
ATOM 5097 N N . PRO A 1 637 ? 4.214 -3.211 20.238 1.00 87.69 637 PRO A N 1
ATOM 5098 C CA . PRO A 1 637 ? 3.885 -3.089 21.655 1.00 87.69 637 PRO A CA 1
ATOM 5099 C C . PRO A 1 637 ? 4.832 -3.885 22.578 1.00 87.69 637 PRO A C 1
ATOM 5101 O O . PRO A 1 637 ? 4.770 -3.715 23.791 1.00 87.69 637 PRO A O 1
ATOM 5104 N N . ALA A 1 638 ? 5.755 -4.688 22.029 1.00 86.50 638 ALA A N 1
ATOM 5105 C CA . ALA A 1 638 ? 6.862 -5.285 22.780 1.00 86.50 638 ALA A CA 1
ATOM 5106 C C . ALA A 1 638 ? 7.850 -4.222 23.274 1.00 86.50 638 ALA A C 1
ATOM 5108 O O . ALA A 1 638 ? 8.273 -3.343 22.517 1.00 86.50 638 ALA A O 1
ATOM 5109 N N . ASN A 1 639 ? 8.236 -4.320 24.544 1.00 87.19 639 ASN A N 1
ATOM 5110 C CA . ASN A 1 639 ? 9.221 -3.430 25.147 1.00 87.19 639 ASN A CA 1
ATOM 5111 C C . ASN A 1 639 ? 10.669 -3.919 24.918 1.00 87.19 639 ASN A C 1
ATOM 5113 O O . ASN A 1 639 ? 10.930 -5.003 24.390 1.00 87.19 639 ASN A O 1
ATOM 5117 N N . LYS A 1 640 ? 11.642 -3.112 25.350 1.00 84.56 640 LYS A N 1
ATOM 5118 C CA . LYS A 1 640 ? 13.080 -3.346 25.155 1.00 84.56 640 LYS A CA 1
ATOM 5119 C C . LYS A 1 640 ? 13.625 -4.608 25.841 1.00 84.56 640 LYS A C 1
ATOM 5121 O O . LYS A 1 640 ? 14.625 -5.143 25.362 1.00 84.56 640 LYS A O 1
ATOM 5126 N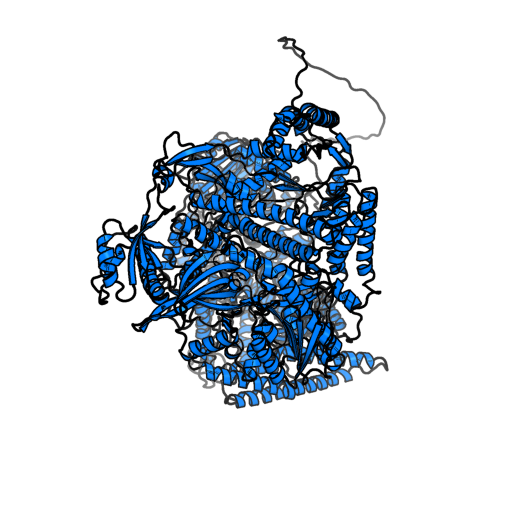 N . SER A 1 641 ? 13.024 -5.098 26.931 1.00 83.88 641 SER A N 1
ATOM 5127 C CA . SER A 1 641 ? 13.455 -6.354 27.570 1.00 83.88 641 SER A CA 1
ATOM 5128 C C . SER A 1 641 ? 12.848 -7.577 26.881 1.00 83.88 641 SER A C 1
ATOM 5130 O O . SER A 1 641 ? 13.575 -8.522 26.593 1.00 83.88 641 SER A O 1
ATOM 5132 N N . GLU A 1 642 ? 11.570 -7.528 26.504 1.00 89.56 642 GLU A N 1
ATOM 5133 C CA . GLU A 1 642 ? 10.913 -8.569 25.697 1.00 89.56 642 GLU A CA 1
ATOM 5134 C C . GLU A 1 642 ? 11.609 -8.729 24.334 1.00 89.56 642 GLU A C 1
ATOM 5136 O O . GLU A 1 642 ? 11.928 -9.842 23.918 1.00 89.56 642 GLU A O 1
ATOM 5141 N N . TYR A 1 643 ? 11.960 -7.610 23.695 1.00 85.56 643 TYR A N 1
ATOM 5142 C CA . TYR A 1 643 ? 12.791 -7.561 22.492 1.00 85.56 643 TYR A CA 1
ATOM 5143 C C . TYR A 1 643 ? 14.157 -8.245 22.679 1.00 85.56 643 TYR A C 1
ATOM 5145 O O . TYR A 1 643 ? 14.539 -9.090 21.870 1.00 85.56 643 TYR A O 1
ATOM 5153 N N . ARG A 1 644 ? 14.888 -7.925 23.761 1.00 85.31 644 ARG A N 1
ATOM 5154 C CA . ARG A 1 644 ? 16.182 -8.561 24.081 1.00 85.31 644 ARG A CA 1
ATOM 5155 C C . ARG A 1 644 ? 16.039 -10.067 24.308 1.00 85.31 644 ARG A C 1
ATOM 5157 O O . ARG A 1 644 ? 16.874 -10.824 23.823 1.00 85.31 644 ARG A O 1
ATOM 5164 N N . ASN A 1 645 ? 14.977 -10.500 24.985 1.00 86.31 645 ASN A N 1
ATOM 5165 C CA . ASN A 1 645 ? 14.700 -11.917 25.221 1.00 86.31 645 ASN A CA 1
ATOM 5166 C C . ASN A 1 645 ? 14.428 -12.664 23.906 1.00 86.31 645 ASN A C 1
ATOM 5168 O O . ASN A 1 645 ? 14.958 -13.752 23.702 1.00 86.31 645 ASN A O 1
ATOM 5172 N N . ILE A 1 646 ? 13.670 -12.064 22.982 1.00 87.06 646 ILE A N 1
ATOM 5173 C CA . ILE A 1 646 ? 13.435 -12.621 21.641 1.00 87.06 646 ILE A CA 1
ATOM 5174 C C . ILE A 1 646 ? 14.744 -12.708 20.846 1.00 87.06 646 ILE A C 1
ATOM 5176 O O . ILE A 1 646 ? 15.006 -13.729 20.217 1.00 87.06 646 ILE A O 1
ATOM 5180 N N . LEU A 1 647 ? 15.603 -11.688 20.918 1.00 84.50 647 LEU A N 1
ATOM 5181 C CA . LEU A 1 647 ? 16.931 -11.715 20.297 1.00 84.50 647 LEU A CA 1
ATOM 5182 C C . LEU A 1 647 ? 17.837 -12.813 20.878 1.00 84.50 647 LEU A C 1
ATOM 5184 O O . LEU A 1 647 ? 18.562 -13.455 20.123 1.00 84.50 647 LEU A O 1
ATOM 5188 N N . HIS A 1 648 ? 17.760 -13.073 22.186 1.00 84.31 648 HIS A N 1
ATOM 5189 C CA . HIS A 1 648 ? 18.483 -14.168 22.839 1.00 84.31 648 HIS A CA 1
ATOM 5190 C C . HIS A 1 648 ? 17.910 -15.555 22.484 1.00 84.31 648 HIS A C 1
ATOM 5192 O O . HIS A 1 648 ? 18.654 -16.529 22.382 1.00 84.31 648 HIS A O 1
ATOM 5198 N N . GLN A 1 649 ? 16.597 -15.679 22.269 1.00 86.25 649 GLN A N 1
ATOM 5199 C CA . GLN A 1 649 ? 16.016 -16.914 21.730 1.00 86.25 649 GLN A CA 1
ATOM 5200 C C . GLN A 1 649 ? 16.538 -17.159 20.311 1.00 86.25 649 GLN A C 1
ATOM 5202 O O . GLN A 1 649 ? 17.154 -18.192 20.050 1.00 86.25 649 GLN A O 1
ATOM 5207 N N . LEU A 1 650 ? 16.403 -16.161 19.432 1.00 87.50 650 LEU A N 1
ATOM 5208 C CA . LEU A 1 650 ? 16.883 -16.232 18.053 1.00 87.50 650 LEU A CA 1
ATOM 5209 C C . LEU A 1 650 ? 18.384 -16.549 17.987 1.00 87.50 650 LEU A C 1
ATOM 5211 O O . LEU A 1 650 ? 18.767 -17.421 17.217 1.00 87.50 650 LEU A O 1
ATOM 5215 N N . SER A 1 651 ? 19.234 -15.932 18.818 1.00 80.81 651 SER A N 1
ATOM 5216 C CA . SER A 1 651 ? 20.687 -16.178 18.801 1.00 80.81 651 SER A CA 1
ATOM 5217 C C . SER A 1 651 ? 21.079 -17.640 19.066 1.00 80.81 651 SER A C 1
ATOM 5219 O O . SER A 1 651 ? 22.092 -18.098 18.531 1.00 80.81 651 SER A O 1
ATOM 5221 N N . SER A 1 652 ? 20.262 -18.375 19.830 1.00 81.62 652 SER A N 1
ATOM 5222 C CA . SER A 1 652 ? 20.446 -19.802 20.129 1.00 81.62 652 SER A CA 1
ATOM 5223 C C . SER A 1 652 ? 19.915 -20.754 19.043 1.00 81.62 652 SER A C 1
ATOM 5225 O O . SER A 1 652 ? 20.324 -21.916 18.975 1.00 81.62 652 SER A O 1
ATOM 5227 N N . GLU A 1 653 ? 19.027 -20.277 18.168 1.00 87.19 653 GLU A N 1
ATOM 5228 C CA . GLU A 1 653 ? 18.338 -21.085 17.161 1.00 87.19 653 GLU A CA 1
ATOM 5229 C C . GLU A 1 653 ? 19.150 -21.262 15.860 1.00 87.19 653 GLU A C 1
ATOM 5231 O O . GLU A 1 653 ? 20.028 -20.464 15.514 1.00 87.19 653 GLU A O 1
ATOM 5236 N N . ARG A 1 654 ? 18.828 -22.325 15.103 1.00 83.00 654 ARG A N 1
ATOM 5237 C CA . ARG A 1 654 ? 19.375 -22.598 13.761 1.00 83.00 654 ARG A CA 1
ATOM 5238 C C . ARG A 1 654 ? 18.299 -22.471 12.684 1.00 83.00 654 ARG A C 1
ATOM 5240 O O . ARG A 1 654 ? 17.305 -23.196 12.694 1.00 83.00 654 ARG A O 1
ATOM 5247 N N . PHE A 1 655 ? 18.563 -21.629 11.697 1.00 79.94 655 PHE A N 1
ATOM 5248 C CA . PHE A 1 655 ? 17.630 -21.226 10.651 1.00 79.94 655 PHE A CA 1
ATOM 5249 C C . PHE A 1 655 ? 17.993 -21.869 9.315 1.00 79.94 655 PHE A C 1
ATOM 5251 O O . PHE A 1 655 ? 19.165 -22.127 9.027 1.00 79.94 655 PHE A O 1
ATOM 5258 N N . ALA A 1 656 ? 16.981 -22.142 8.492 1.00 73.62 656 ALA A N 1
ATOM 5259 C CA . ALA A 1 656 ? 17.200 -22.578 7.120 1.00 73.62 656 ALA A CA 1
ATOM 5260 C C . ALA A 1 656 ? 17.720 -21.405 6.280 1.00 73.62 656 ALA A C 1
ATOM 5262 O O . ALA A 1 656 ? 17.218 -20.284 6.395 1.00 73.62 656 ALA A O 1
ATOM 5263 N N . SER A 1 657 ? 18.722 -21.679 5.447 1.00 54.03 657 SER A N 1
ATOM 5264 C CA . SER A 1 657 ? 19.172 -20.736 4.428 1.00 54.03 657 SER A CA 1
ATOM 5265 C C . SER A 1 657 ? 18.132 -20.659 3.312 1.00 54.03 657 SER A C 1
ATOM 5267 O O . SER A 1 657 ? 17.467 -21.646 3.003 1.00 54.03 657 SER A O 1
ATOM 5269 N N . SER A 1 658 ? 18.047 -19.497 2.674 1.00 56.28 658 SER A N 1
ATOM 5270 C CA . SER A 1 658 ? 17.277 -19.250 1.446 1.00 56.28 658 SER A CA 1
ATOM 5271 C C . SER A 1 658 ? 17.565 -20.238 0.292 1.00 56.28 658 SER A C 1
ATOM 5273 O O . SER A 1 658 ? 16.714 -20.429 -0.574 1.00 56.28 658 SER A O 1
ATOM 5275 N N . SER A 1 659 ? 18.720 -20.917 0.291 1.00 50.22 659 SER A N 1
ATOM 5276 C CA . SER A 1 659 ? 19.021 -22.041 -0.609 1.00 50.22 659 SER A CA 1
ATOM 5277 C C . SER A 1 659 ? 18.686 -23.394 0.030 1.00 50.22 659 SER A C 1
ATOM 5279 O O . SER A 1 659 ? 19.258 -23.757 1.060 1.00 50.22 659 SER A O 1
ATOM 5281 N N . VAL A 1 660 ? 17.833 -24.178 -0.642 1.00 53.44 660 VAL A N 1
ATOM 5282 C CA . VAL A 1 660 ? 17.311 -25.495 -0.207 1.00 53.44 660 VAL A CA 1
ATOM 5283 C C . VAL A 1 660 ? 18.411 -26.525 0.119 1.00 53.44 660 VAL A C 1
ATOM 5285 O O . VAL A 1 660 ? 18.169 -27.469 0.866 1.00 53.44 660 VAL A O 1
ATOM 5288 N N . VAL A 1 661 ? 19.624 -26.346 -0.415 1.00 51.44 661 VAL A N 1
ATOM 5289 C CA . VAL A 1 661 ? 20.747 -27.296 -0.284 1.00 51.44 661 VAL A CA 1
ATOM 5290 C C . VAL A 1 661 ? 21.736 -26.900 0.829 1.00 51.44 661 VAL A C 1
ATOM 5292 O O . VAL A 1 661 ? 22.573 -27.705 1.233 1.00 51.44 661 VAL A O 1
ATOM 5295 N N . ALA A 1 662 ? 21.669 -25.673 1.358 1.00 49.72 662 ALA A N 1
ATOM 5296 C CA . ALA A 1 662 ? 22.654 -25.182 2.323 1.00 49.72 662 ALA A CA 1
ATOM 5297 C C . ALA A 1 662 ? 22.321 -25.583 3.782 1.00 49.72 662 ALA A C 1
ATOM 5299 O O . ALA A 1 662 ? 21.159 -25.531 4.194 1.00 49.72 662 ALA A O 1
ATOM 5300 N N . PRO A 1 663 ? 23.327 -25.942 4.608 1.00 67.19 663 PRO A N 1
ATOM 5301 C CA . PRO A 1 663 ? 23.106 -26.362 5.992 1.00 67.19 663 PRO A CA 1
ATOM 5302 C C . PRO A 1 663 ? 22.500 -25.242 6.849 1.00 67.19 663 PRO A C 1
ATOM 5304 O O . PRO A 1 663 ? 22.819 -24.062 6.674 1.00 67.19 663 PRO A O 1
ATOM 5307 N N . LYS A 1 664 ? 21.652 -25.621 7.819 1.00 75.75 664 LYS A N 1
ATOM 5308 C CA . LYS A 1 664 ? 21.042 -24.674 8.766 1.00 75.75 664 LYS A CA 1
ATOM 5309 C C . LYS A 1 664 ? 22.119 -23.952 9.578 1.00 75.75 664 LYS A C 1
ATOM 5311 O O . LYS A 1 664 ? 22.921 -24.600 10.253 1.00 75.75 664 LYS A O 1
ATOM 5316 N N . ARG A 1 665 ? 22.099 -22.620 9.552 1.00 79.75 665 ARG A N 1
ATOM 5317 C CA . ARG A 1 665 ? 23.080 -21.753 10.222 1.00 79.75 665 ARG A CA 1
ATOM 5318 C C . ARG A 1 665 ? 22.483 -21.197 11.510 1.00 79.75 665 ARG A C 1
ATOM 5320 O O . ARG A 1 665 ? 21.281 -20.953 11.570 1.00 79.75 665 ARG A O 1
ATOM 5327 N N . TYR A 1 666 ? 23.302 -20.981 12.535 1.00 85.69 666 TYR A N 1
ATOM 5328 C CA . TYR A 1 666 ? 22.871 -20.191 13.692 1.00 85.69 666 TYR A CA 1
ATOM 5329 C C . TYR A 1 666 ? 22.564 -18.749 13.273 1.00 85.69 666 TYR A C 1
ATOM 5331 O O . TYR A 1 666 ? 23.144 -18.262 12.303 1.00 85.69 666 TYR A O 1
ATOM 5339 N N . PHE A 1 667 ? 21.712 -18.048 14.025 1.00 82.44 667 PHE A N 1
ATOM 5340 C CA . PHE A 1 667 ? 21.333 -16.657 13.733 1.00 82.44 667 PHE A CA 1
ATOM 5341 C C . PHE A 1 667 ? 22.527 -15.729 13.485 1.00 82.44 667 PHE A C 1
ATOM 5343 O O . PHE A 1 667 ? 22.500 -14.935 12.551 1.00 82.44 667 PHE A O 1
ATOM 5350 N N . HIS A 1 668 ? 23.610 -15.860 14.261 1.00 81.12 668 HIS A N 1
ATOM 5351 C CA . HIS A 1 668 ? 24.818 -15.046 14.083 1.00 81.12 668 HIS A CA 1
ATOM 5352 C C . HIS A 1 668 ? 25.475 -15.227 12.696 1.00 81.12 668 HIS A C 1
ATOM 5354 O O . HIS A 1 668 ? 26.032 -14.267 12.165 1.00 81.12 668 HIS A O 1
ATOM 5360 N N . ALA A 1 669 ? 25.334 -16.410 12.085 1.00 79.19 669 ALA A N 1
ATOM 5361 C CA . ALA A 1 669 ? 25.892 -16.796 10.784 1.00 79.19 669 ALA A CA 1
ATOM 5362 C C . ALA A 1 669 ? 24.910 -16.644 9.592 1.00 79.19 669 ALA A C 1
ATOM 5364 O O . ALA A 1 669 ? 25.211 -17.087 8.477 1.00 79.19 669 ALA A O 1
ATOM 5365 N N . LEU A 1 670 ? 23.738 -16.040 9.812 1.00 78.94 670 LEU A N 1
ATOM 5366 C CA . LEU A 1 670 ? 22.835 -15.569 8.753 1.00 78.94 670 LEU A CA 1
ATOM 5367 C C . LEU A 1 670 ? 23.276 -14.206 8.194 1.00 78.94 670 LEU A C 1
ATOM 5369 O O . LEU A 1 670 ? 24.001 -13.460 8.862 1.00 78.94 670 LEU A O 1
ATOM 5373 N N . SER A 1 671 ? 22.791 -13.848 6.998 1.00 74.75 671 SER A N 1
ATOM 5374 C CA . SER A 1 671 ? 22.941 -12.476 6.486 1.00 74.75 671 SER A CA 1
ATOM 5375 C C . SER A 1 671 ? 22.149 -11.472 7.339 1.00 74.75 671 SER A C 1
ATOM 5377 O O . SER A 1 671 ? 21.219 -11.846 8.054 1.00 74.75 671 SER A O 1
ATOM 5379 N N . ASN A 1 672 ? 22.488 -10.181 7.272 1.00 67.88 672 ASN A N 1
ATOM 5380 C CA . ASN A 1 672 ? 21.763 -9.154 8.033 1.00 67.88 672 ASN A CA 1
ATOM 5381 C C . ASN A 1 672 ? 20.299 -8.997 7.578 1.00 67.88 672 ASN A C 1
ATOM 5383 O O . ASN A 1 672 ? 19.436 -8.712 8.405 1.00 67.88 672 ASN A O 1
ATOM 5387 N N . GLU A 1 673 ? 20.004 -9.270 6.306 1.00 68.56 673 GLU A N 1
ATOM 5388 C CA . GLU A 1 673 ? 18.639 -9.304 5.765 1.00 68.56 673 GLU A CA 1
ATOM 5389 C C . GLU A 1 673 ? 17.859 -10.513 6.306 1.00 68.56 673 GLU A C 1
ATOM 5391 O O . GLU A 1 673 ? 16.768 -10.339 6.847 1.00 68.56 673 GLU A O 1
ATOM 5396 N N . GLU A 1 674 ? 18.449 -11.718 6.268 1.00 76.50 674 GLU A N 1
ATOM 5397 C CA . GLU A 1 674 ? 17.855 -12.936 6.843 1.00 76.50 674 GLU A CA 1
ATOM 5398 C C . GLU A 1 674 ? 17.602 -12.757 8.355 1.00 76.50 674 GLU A C 1
ATOM 5400 O O . GLU A 1 674 ? 16.498 -13.029 8.832 1.00 76.50 674 GLU A O 1
ATOM 5405 N N . LYS A 1 675 ? 18.581 -12.227 9.110 1.00 78.25 675 LYS A N 1
ATOM 5406 C CA . LYS A 1 675 ? 18.434 -11.882 10.539 1.00 78.25 675 LYS A CA 1
ATOM 5407 C C . LYS A 1 675 ? 17.229 -10.971 10.762 1.00 78.25 675 LYS A C 1
ATOM 5409 O O . LYS A 1 675 ? 16.357 -11.296 11.566 1.00 78.25 675 LYS A O 1
ATOM 5414 N N . GLN A 1 676 ? 17.168 -9.849 10.044 1.00 72.38 676 GLN A N 1
ATOM 5415 C CA . GLN A 1 676 ? 16.133 -8.831 10.219 1.00 72.38 676 GLN A CA 1
ATOM 5416 C C . GLN A 1 676 ? 14.740 -9.350 9.825 1.00 72.38 676 GLN A C 1
ATOM 5418 O O . GLN A 1 676 ? 13.748 -8.981 10.458 1.00 72.38 676 GLN A O 1
ATOM 5423 N N . GLU A 1 677 ? 14.647 -10.238 8.832 1.00 77.81 677 GLU A N 1
ATOM 5424 C CA . GLU A 1 677 ? 13.393 -10.875 8.433 1.00 77.81 677 GLU A CA 1
ATOM 5425 C C . GLU A 1 677 ? 12.877 -11.850 9.503 1.00 77.81 677 GLU A C 1
ATOM 5427 O O . GLU A 1 677 ? 11.740 -11.705 9.963 1.00 77.81 677 GLU A O 1
ATOM 5432 N N . TYR A 1 678 ? 13.708 -12.800 9.957 1.00 83.94 678 TYR A N 1
ATOM 5433 C CA . TYR A 1 678 ? 13.338 -13.748 11.017 1.00 83.94 678 TYR A CA 1
ATOM 5434 C C . TYR A 1 678 ? 12.998 -13.035 12.330 1.00 83.94 678 TYR A C 1
ATOM 5436 O O . TYR A 1 678 ? 12.021 -13.389 12.993 1.00 83.94 678 TYR A O 1
ATOM 5444 N N . GLU A 1 679 ? 13.755 -11.997 12.682 1.00 82.88 679 GLU A N 1
ATOM 5445 C CA . GLU A 1 679 ? 13.536 -11.198 13.883 1.00 82.88 679 GLU A CA 1
ATOM 5446 C C . GLU A 1 679 ? 12.216 -10.414 13.812 1.00 82.88 679 GLU A C 1
ATOM 5448 O O . GLU A 1 679 ? 11.391 -10.512 14.720 1.00 82.88 679 GLU A O 1
ATOM 5453 N N . ASN A 1 680 ? 11.945 -9.708 12.706 1.00 79.69 680 ASN A N 1
ATOM 5454 C CA . ASN A 1 680 ? 10.679 -8.994 12.513 1.00 79.69 680 ASN A CA 1
ATOM 5455 C C . ASN A 1 680 ? 9.475 -9.951 12.465 1.00 79.69 680 ASN A C 1
ATOM 5457 O O . ASN A 1 680 ? 8.395 -9.603 12.948 1.00 79.69 680 ASN A O 1
ATOM 5461 N N . ARG A 1 681 ? 9.645 -11.160 11.909 1.00 82.12 681 ARG A N 1
ATOM 5462 C CA . ARG A 1 681 ? 8.624 -12.221 11.888 1.00 82.12 681 ARG A CA 1
ATOM 5463 C C . ARG A 1 681 ? 8.325 -12.717 13.307 1.00 82.12 681 ARG A C 1
ATOM 5465 O O . ARG A 1 681 ? 7.165 -12.729 13.717 1.00 82.12 681 ARG A O 1
ATOM 5472 N N . ARG A 1 682 ? 9.363 -13.040 14.090 1.00 89.06 682 ARG A N 1
ATOM 5473 C CA . ARG A 1 682 ? 9.234 -13.487 15.489 1.00 89.06 682 ARG A CA 1
ATOM 5474 C C . ARG A 1 682 ? 8.638 -12.396 16.382 1.00 89.06 682 ARG A C 1
ATOM 5476 O O . ARG A 1 682 ? 7.741 -12.701 17.162 1.00 89.06 682 ARG A O 1
ATOM 5483 N N . LEU A 1 683 ? 9.052 -11.137 16.220 1.00 84.50 683 LEU A N 1
ATOM 5484 C CA . LEU A 1 683 ? 8.493 -9.985 16.938 1.00 84.50 683 LEU A CA 1
ATOM 5485 C C . LEU A 1 683 ? 7.018 -9.742 16.598 1.00 84.50 683 LEU A C 1
ATOM 5487 O O . LEU A 1 683 ? 6.217 -9.560 17.508 1.00 84.50 683 LEU A O 1
ATOM 5491 N N . LYS A 1 684 ? 6.618 -9.783 15.318 1.00 84.06 684 LYS A N 1
ATOM 5492 C CA . LYS A 1 684 ? 5.202 -9.635 14.930 1.00 84.06 684 LYS A CA 1
ATOM 5493 C C . LYS A 1 684 ? 4.328 -10.760 15.480 1.00 84.06 684 LYS A C 1
ATOM 5495 O O . LYS A 1 684 ? 3.221 -10.478 15.936 1.00 84.06 684 LYS A O 1
ATOM 5500 N N . ASN A 1 685 ? 4.815 -12.002 15.471 1.00 84.06 685 ASN A N 1
ATOM 5501 C CA . ASN A 1 685 ? 4.088 -13.137 16.044 1.00 84.06 685 ASN A CA 1
ATOM 5502 C C . ASN A 1 685 ? 4.001 -13.029 17.573 1.00 84.06 685 ASN A C 1
ATOM 5504 O O . ASN A 1 685 ? 2.911 -13.171 18.121 1.00 84.06 685 ASN A O 1
ATOM 5508 N N . TYR A 1 686 ? 5.094 -12.672 18.259 1.00 88.69 686 TYR A N 1
ATOM 5509 C CA . TYR A 1 686 ? 5.069 -12.372 19.695 1.00 88.69 686 TYR A CA 1
ATOM 5510 C C . TYR A 1 686 ? 4.071 -11.254 20.019 1.00 88.69 686 TYR A C 1
ATOM 5512 O O . TYR A 1 686 ? 3.239 -11.419 20.904 1.00 88.69 686 TYR A O 1
ATOM 5520 N N . CYS A 1 687 ? 4.074 -10.153 19.264 1.00 83.44 687 CYS A N 1
ATOM 5521 C CA . CYS A 1 687 ? 3.146 -9.049 19.493 1.00 83.44 687 CYS A CA 1
ATOM 5522 C C . CYS A 1 687 ? 1.681 -9.417 19.210 1.00 83.44 687 CYS A C 1
ATOM 5524 O O . CYS A 1 687 ? 0.801 -8.965 19.939 1.00 83.44 687 CYS A O 1
ATOM 5526 N N . ARG A 1 688 ? 1.399 -10.273 18.216 1.00 81.25 688 ARG A N 1
ATOM 5527 C CA . ARG A 1 688 ? 0.054 -10.845 18.022 1.00 81.25 688 ARG A CA 1
ATOM 5528 C C . ARG A 1 688 ? -0.363 -11.722 19.204 1.00 81.25 688 ARG A C 1
ATOM 5530 O O . ARG A 1 688 ? -1.463 -11.525 19.705 1.00 81.25 688 ARG A O 1
ATOM 5537 N N . LYS A 1 689 ? 0.500 -12.642 19.657 1.00 83.94 689 LYS A N 1
ATOM 5538 C CA . LYS A 1 689 ? 0.217 -13.559 20.779 1.00 83.94 689 LYS A CA 1
ATOM 5539 C C . LYS A 1 689 ? 0.030 -12.835 22.104 1.00 83.94 689 LYS A C 1
ATOM 5541 O O . LYS A 1 689 ? -0.921 -13.114 22.818 1.00 83.94 689 LYS A O 1
ATOM 5546 N N . ALA A 1 690 ? 0.933 -11.915 22.426 1.00 82.25 690 ALA A N 1
ATOM 5547 C CA . ALA A 1 690 ? 0.830 -11.102 23.621 1.00 82.25 690 ALA A CA 1
ATOM 5548 C C . ALA A 1 690 ? -0.305 -10.075 23.458 1.00 82.25 690 ALA A C 1
ATOM 5550 O O . ALA A 1 690 ? -1.357 -10.176 24.079 1.00 82.25 690 ALA A O 1
ATOM 5551 N N . TYR A 1 691 ? -0.120 -9.060 22.621 1.00 81.00 691 TYR A N 1
ATOM 5552 C CA . TYR A 1 691 ? -0.936 -7.841 22.664 1.00 81.00 691 TYR A CA 1
ATOM 5553 C C . TYR A 1 691 ? -2.189 -7.879 21.781 1.00 81.00 691 TYR A C 1
ATOM 5555 O O . TYR A 1 691 ? -2.876 -6.863 21.662 1.00 81.00 691 TYR A O 1
ATOM 5563 N N . GLY A 1 692 ? -2.473 -9.007 21.121 1.00 78.56 692 GLY A N 1
ATOM 5564 C CA . GLY A 1 692 ? -3.592 -9.158 20.185 1.00 78.56 692 GLY A CA 1
ATOM 5565 C C . GLY A 1 692 ? -3.448 -8.346 18.890 1.00 78.56 692 GLY A C 1
ATOM 5566 O O . GLY A 1 692 ? -4.384 -8.286 18.094 1.00 78.56 692 GLY A O 1
ATOM 5567 N N . ARG A 1 693 ? -2.296 -7.695 18.664 1.00 77.56 693 ARG A N 1
ATOM 5568 C CA . ARG A 1 693 ? -2.050 -6.781 17.536 1.00 77.56 693 ARG A CA 1
ATOM 5569 C C . ARG A 1 693 ? -0.570 -6.716 17.172 1.00 77.56 693 ARG A C 1
ATOM 5571 O O . ARG A 1 693 ? 0.298 -6.718 18.037 1.00 77.56 693 ARG A O 1
ATOM 5578 N N . SER A 1 694 ? -0.268 -6.654 15.876 1.00 82.12 694 SER A N 1
ATOM 5579 C CA . SER A 1 694 ? 1.117 -6.666 15.379 1.00 82.12 694 SER A CA 1
ATOM 5580 C C . SER A 1 694 ? 1.844 -5.322 15.479 1.00 82.12 694 SER A C 1
ATOM 5582 O O . SER A 1 694 ? 3.065 -5.311 15.376 1.00 82.12 694 SER A O 1
ATOM 5584 N N . HIS A 1 695 ? 1.117 -4.216 15.636 1.00 83.25 695 HIS A N 1
ATOM 5585 C CA . HIS A 1 695 ? 1.645 -2.862 15.806 1.00 83.25 695 HIS A CA 1
ATOM 5586 C C . HIS A 1 695 ? 0.594 -1.959 16.469 1.00 83.25 695 HIS A C 1
ATOM 5588 O O . HIS A 1 695 ? -0.589 -2.302 16.482 1.00 83.25 695 HIS A O 1
ATOM 5594 N N . ASP A 1 696 ? 1.020 -0.790 16.937 1.00 84.62 696 ASP A N 1
ATOM 5595 C CA . ASP A 1 696 ? 0.178 0.325 17.372 1.00 84.62 696 ASP A CA 1
ATOM 5596 C C . ASP A 1 696 ? 0.539 1.613 16.629 1.00 84.62 696 ASP A C 1
ATOM 5598 O O . ASP A 1 696 ? 1.712 1.874 16.365 1.00 84.62 696 ASP A O 1
ATOM 5602 N N . TYR A 1 697 ? -0.458 2.456 16.346 1.00 85.69 697 TYR A N 1
ATOM 5603 C CA . TYR A 1 697 ? -0.232 3.812 15.841 1.00 85.69 697 TYR A CA 1
ATOM 5604 C C . TYR A 1 697 ? -0.340 4.829 16.975 1.00 85.69 697 TYR A C 1
ATOM 5606 O O . TYR A 1 697 ? -1.425 5.065 17.505 1.00 85.69 697 TYR A O 1
ATOM 5614 N N . ARG A 1 698 ? 0.773 5.486 17.301 1.00 85.75 698 ARG A N 1
ATOM 5615 C CA . ARG A 1 698 ? 0.851 6.539 18.322 1.00 85.75 698 ARG A CA 1
ATOM 5616 C C . ARG A 1 698 ? 1.068 7.889 17.651 1.00 85.75 698 ARG A C 1
ATOM 5618 O O . ARG A 1 698 ? 1.808 7.974 16.679 1.00 85.75 698 ARG A O 1
ATOM 5625 N N . THR A 1 699 ? 0.396 8.934 18.127 1.00 88.31 699 THR A N 1
ATOM 5626 C CA . THR A 1 699 ? 0.524 10.308 17.609 1.00 88.31 699 THR A CA 1
ATOM 5627 C C . THR A 1 699 ? 0.758 11.257 18.777 1.00 88.31 699 THR A C 1
ATOM 5629 O O . THR A 1 699 ? 0.022 11.197 19.757 1.00 88.31 699 THR A O 1
ATOM 5632 N N . GLU A 1 700 ? 1.780 12.106 18.692 1.00 89.88 700 GLU A N 1
ATOM 5633 C CA . GLU A 1 700 ? 2.247 12.946 19.803 1.00 89.88 700 GLU A CA 1
ATOM 5634 C C . GLU A 1 700 ? 2.600 14.348 19.319 1.00 89.88 700 GLU A C 1
ATOM 5636 O O . GLU A 1 700 ? 3.270 14.491 18.297 1.00 89.88 700 GLU A O 1
ATOM 5641 N N . ILE A 1 701 ? 2.228 15.381 20.079 1.00 92.06 701 ILE A N 1
ATOM 5642 C CA . ILE A 1 701 ? 2.822 16.711 19.903 1.00 92.06 701 ILE A CA 1
ATOM 5643 C C . ILE A 1 701 ? 4.194 16.683 20.578 1.00 92.06 701 ILE A C 1
ATOM 5645 O O . ILE A 1 701 ? 4.289 16.497 21.790 1.00 92.06 701 ILE A O 1
ATOM 5649 N N . ARG A 1 702 ? 5.255 16.854 19.791 1.00 92.62 702 ARG A N 1
ATOM 5650 C CA . ARG A 1 702 ? 6.640 16.954 20.256 1.00 92.62 702 ARG A CA 1
ATOM 5651 C C . ARG A 1 702 ? 7.136 18.386 20.096 1.00 92.62 702 ARG A C 1
ATOM 5653 O O . ARG A 1 702 ? 6.682 19.121 19.218 1.00 92.62 702 ARG A O 1
ATOM 5660 N N . LYS A 1 703 ? 8.075 18.775 20.958 1.00 93.25 703 LYS A N 1
ATOM 5661 C CA . LYS A 1 703 ? 8.766 20.066 20.902 1.00 93.25 703 LYS A CA 1
ATOM 5662 C C . LYS A 1 703 ? 10.220 19.835 20.528 1.00 93.25 703 LYS A C 1
ATOM 5664 O O . LYS A 1 703 ? 10.848 18.924 21.059 1.00 93.25 703 LYS A O 1
ATOM 5669 N N . THR A 1 704 ? 10.739 20.666 19.636 1.00 94.19 704 THR A N 1
ATOM 5670 C CA . THR A 1 704 ? 12.119 20.586 19.151 1.00 94.19 704 THR A CA 1
ATOM 5671 C C . THR A 1 704 ? 12.751 21.970 19.171 1.00 94.19 704 THR A C 1
ATOM 5673 O O . THR A 1 704 ? 12.114 22.951 18.781 1.00 94.19 704 THR A O 1
ATOM 5676 N N . THR A 1 705 ? 14.001 22.044 19.623 1.00 94.81 705 THR A N 1
ATOM 5677 C CA . THR A 1 705 ? 14.784 23.279 19.659 1.00 94.81 705 THR A CA 1
ATOM 5678 C C . THR A 1 705 ? 15.394 23.549 18.288 1.00 94.81 705 THR A C 1
ATOM 5680 O O . THR A 1 705 ? 16.152 22.732 17.766 1.00 94.81 705 THR A O 1
ATOM 5683 N N . ILE A 1 706 ? 15.086 24.709 17.712 1.00 96.06 706 ILE A N 1
ATOM 5684 C CA . ILE A 1 706 ? 15.670 25.194 16.461 1.00 96.06 706 ILE A CA 1
ATOM 5685 C C . ILE A 1 706 ? 16.678 26.295 16.780 1.00 96.06 706 ILE A C 1
ATOM 5687 O O . ILE A 1 706 ? 16.304 27.377 17.246 1.00 96.06 706 ILE A O 1
ATOM 5691 N N . CYS A 1 707 ? 17.956 26.031 16.510 1.00 95.12 707 CYS A N 1
ATOM 5692 C CA . CYS A 1 707 ? 19.036 26.988 16.696 1.00 95.12 707 CYS A CA 1
ATOM 5693 C C . CYS A 1 707 ? 18.954 28.115 15.661 1.00 95.12 707 CYS A C 1
ATOM 5695 O O . CYS A 1 707 ? 19.322 27.965 14.498 1.00 95.12 707 CYS A O 1
ATOM 5697 N N . GLN A 1 708 ? 18.532 29.295 16.107 1.00 95.19 708 GLN A N 1
ATOM 5698 C CA . GLN A 1 708 ? 18.417 30.483 15.266 1.00 95.19 708 GLN A CA 1
ATOM 5699 C C . GLN A 1 708 ? 19.771 31.107 14.896 1.00 95.19 708 GLN A C 1
ATOM 5701 O O . GLN A 1 708 ? 19.778 32.061 14.126 1.00 95.19 708 GLN A O 1
ATOM 5706 N N . ARG A 1 709 ? 20.904 30.582 15.401 1.00 92.56 709 ARG A N 1
ATOM 5707 C CA . ARG A 1 709 ? 22.286 30.986 15.045 1.00 92.56 709 ARG A CA 1
ATOM 5708 C C . ARG A 1 709 ? 22.984 30.053 14.046 1.00 92.56 709 ARG A C 1
ATOM 5710 O O . ARG A 1 709 ? 24.063 30.406 13.591 1.00 92.56 709 ARG A O 1
ATOM 5717 N N . GLU A 1 710 ? 22.371 28.925 13.692 1.00 93.19 710 GLU A N 1
ATOM 5718 C CA . GLU A 1 710 ? 22.935 27.888 12.816 1.00 93.19 710 GLU A CA 1
ATOM 5719 C C . GLU A 1 710 ? 23.494 28.416 11.473 1.00 93.19 710 GLU A C 1
ATOM 5721 O O . GLU A 1 710 ? 22.985 29.398 10.929 1.00 93.19 710 GLU A O 1
ATOM 5726 N N . HIS A 1 711 ? 24.499 27.748 10.891 1.00 91.12 711 HIS A N 1
ATOM 5727 C CA . HIS A 1 711 ? 25.039 28.104 9.571 1.00 91.12 711 HIS A CA 1
ATOM 5728 C C . HIS A 1 711 ? 23.949 28.039 8.480 1.00 91.12 711 HIS A C 1
ATOM 5730 O O . HIS A 1 711 ? 23.347 26.991 8.266 1.00 91.12 711 HIS A O 1
ATOM 5736 N N . SER A 1 712 ? 23.655 29.136 7.771 1.00 91.12 712 SER A N 1
ATOM 5737 C CA . SER A 1 712 ? 22.405 29.257 6.992 1.00 91.12 712 SER A CA 1
ATOM 5738 C C . SER A 1 712 ? 22.402 28.727 5.560 1.00 91.12 712 SER A C 1
ATOM 5740 O O . SER A 1 712 ? 21.380 28.888 4.903 1.00 91.12 712 SER A O 1
ATOM 5742 N N . PHE A 1 713 ? 23.452 28.050 5.080 1.00 92.88 713 PHE A N 1
ATOM 5743 C CA . PHE A 1 713 ? 23.567 27.615 3.670 1.00 92.88 713 PHE A CA 1
ATOM 5744 C C . PHE A 1 713 ? 22.275 27.001 3.080 1.00 92.88 713 PHE A C 1
ATOM 5746 O O . PHE A 1 713 ? 21.913 27.298 1.944 1.00 92.88 713 PHE A O 1
ATOM 5753 N N . TYR A 1 714 ? 21.544 26.187 3.851 1.00 94.62 714 TYR A N 1
ATOM 5754 C CA . TYR A 1 714 ? 20.309 25.529 3.419 1.00 94.62 714 TYR A CA 1
ATOM 5755 C C . TYR A 1 714 ? 19.142 26.527 3.294 1.00 94.62 714 TYR A C 1
ATOM 5757 O O . TYR A 1 714 ? 18.422 26.538 2.294 1.00 94.62 714 TYR A O 1
ATOM 5765 N N . VAL A 1 715 ? 18.971 27.403 4.289 1.00 93.56 715 VAL A N 1
ATOM 5766 C CA . VAL A 1 715 ? 17.981 28.497 4.279 1.00 93.56 715 VAL A CA 1
ATOM 5767 C C . VAL A 1 715 ? 18.307 29.512 3.176 1.00 93.56 715 VAL A C 1
ATOM 5769 O O . VAL A 1 715 ? 17.412 29.963 2.464 1.00 93.56 715 VAL A O 1
ATOM 5772 N N . ASP A 1 716 ? 19.585 29.825 2.984 1.00 92.81 716 ASP A N 1
ATOM 5773 C CA . ASP A 1 716 ? 20.071 30.778 1.987 1.00 92.81 716 ASP A CA 1
ATOM 5774 C C . ASP A 1 716 ? 19.906 30.221 0.562 1.00 92.81 716 ASP A C 1
ATOM 5776 O O . ASP A 1 716 ? 19.454 30.949 -0.323 1.00 92.81 716 ASP A O 1
ATOM 5780 N N . THR A 1 717 ? 20.115 28.911 0.367 1.00 93.69 717 THR A N 1
ATOM 5781 C CA . THR A 1 717 ? 19.761 28.189 -0.871 1.00 93.69 717 THR A CA 1
ATOM 5782 C C . THR A 1 717 ? 18.274 28.353 -1.194 1.00 93.69 717 THR A C 1
ATOM 5784 O O . THR A 1 717 ? 17.916 28.735 -2.308 1.00 93.69 717 THR A O 1
ATOM 5787 N N . ILE A 1 718 ? 17.383 28.106 -0.224 1.00 93.25 718 ILE A N 1
ATOM 5788 C CA . ILE A 1 718 ? 15.930 28.242 -0.426 1.00 93.25 718 ILE A CA 1
ATOM 5789 C C . ILE A 1 718 ? 15.550 29.692 -0.746 1.00 93.25 718 ILE A C 1
ATOM 5791 O O . ILE A 1 718 ? 14.716 29.912 -1.628 1.00 93.25 718 ILE A O 1
ATOM 5795 N N . ARG A 1 719 ? 16.172 30.674 -0.079 1.00 93.19 719 ARG A N 1
ATOM 5796 C CA . ARG A 1 719 ? 15.937 32.103 -0.330 1.00 93.19 719 ARG A CA 1
ATOM 5797 C C . ARG A 1 719 ? 16.334 32.462 -1.759 1.00 93.19 719 ARG A C 1
ATOM 5799 O O . ARG A 1 719 ? 15.486 32.914 -2.520 1.00 93.19 719 ARG A O 1
ATOM 5806 N N . ALA A 1 720 ? 17.565 32.141 -2.160 1.00 90.50 720 ALA A N 1
ATOM 5807 C CA . ALA A 1 720 ? 18.055 32.376 -3.515 1.00 90.50 720 ALA A CA 1
ATOM 5808 C C . ALA A 1 720 ? 17.165 31.710 -4.583 1.00 90.50 720 ALA A C 1
ATOM 5810 O O . ALA A 1 720 ? 16.871 32.321 -5.607 1.00 90.50 720 ALA A O 1
ATOM 5811 N N . PHE A 1 721 ? 16.675 30.490 -4.341 1.00 89.06 721 PHE A N 1
ATOM 5812 C CA . PHE A 1 721 ? 15.788 29.789 -5.277 1.00 89.06 721 PHE A CA 1
ATOM 5813 C C . PHE A 1 721 ? 14.385 30.387 -5.375 1.00 89.06 721 PHE A C 1
ATOM 5815 O O . PHE A 1 721 ? 13.816 30.445 -6.470 1.00 89.06 721 PHE A O 1
ATOM 5822 N N . ARG A 1 722 ? 13.819 30.833 -4.250 1.00 89.81 722 ARG A N 1
ATOM 5823 C CA . ARG A 1 722 ? 12.545 31.559 -4.216 1.00 89.81 722 ARG A CA 1
ATOM 5824 C C . ARG A 1 722 ? 12.666 32.892 -4.955 1.00 89.81 722 ARG A C 1
ATOM 5826 O O . ARG A 1 722 ? 11.797 33.213 -5.762 1.00 89.81 722 ARG A O 1
ATOM 5833 N N . ASP A 1 723 ? 13.751 33.618 -4.722 1.00 89.81 723 ASP A N 1
ATOM 5834 C CA . ASP A 1 723 ? 13.919 34.982 -5.217 1.00 89.81 723 ASP A CA 1
ATOM 5835 C C . ASP A 1 723 ? 14.245 34.987 -6.720 1.00 89.81 723 ASP A C 1
ATOM 5837 O O . ASP A 1 723 ? 13.559 35.674 -7.476 1.00 89.81 723 ASP A O 1
ATOM 5841 N N . ARG A 1 724 ? 15.130 34.094 -7.203 1.00 87.75 724 ARG A N 1
ATOM 5842 C CA . ARG A 1 724 ? 15.318 33.844 -8.651 1.00 87.75 724 ARG A CA 1
ATOM 5843 C C . ARG A 1 724 ? 14.016 33.424 -9.338 1.00 87.75 724 ARG A C 1
ATOM 5845 O O . ARG A 1 724 ? 13.726 33.852 -10.451 1.00 87.75 724 ARG A O 1
ATOM 5852 N N . ARG A 1 725 ? 13.172 32.607 -8.689 1.00 88.88 725 ARG A N 1
ATOM 5853 C CA . ARG A 1 725 ? 11.849 32.256 -9.242 1.00 88.88 725 ARG A CA 1
ATOM 5854 C C . ARG A 1 725 ? 10.964 33.494 -9.415 1.00 88.88 725 ARG A C 1
ATOM 5856 O O . ARG A 1 725 ? 10.232 33.566 -10.403 1.00 88.88 725 ARG A O 1
ATOM 5863 N N . TYR A 1 726 ? 10.986 34.434 -8.472 1.00 85.38 726 TYR A N 1
ATOM 5864 C CA . TYR A 1 726 ? 10.233 35.685 -8.585 1.00 85.38 726 TYR A CA 1
ATOM 5865 C C . TYR A 1 726 ? 10.807 36.598 -9.671 1.00 85.38 726 TYR A C 1
ATOM 5867 O O . TYR A 1 726 ? 10.032 37.116 -10.473 1.00 85.38 726 TYR A O 1
ATOM 5875 N N . GLU A 1 727 ? 12.131 36.693 -9.787 1.00 87.62 727 GLU A N 1
ATOM 5876 C CA . GLU A 1 727 ? 12.812 37.373 -10.893 1.00 87.62 727 GLU A CA 1
ATOM 5877 C C . GLU A 1 727 ? 12.357 36.817 -12.253 1.00 87.62 727 GLU A C 1
ATOM 5879 O O . GLU A 1 727 ? 11.840 37.565 -13.082 1.00 87.62 727 GLU A O 1
ATOM 5884 N N . TYR A 1 728 ? 12.408 35.495 -12.460 1.00 88.75 728 TYR A N 1
ATOM 5885 C CA . TYR A 1 728 ? 11.925 34.869 -13.696 1.00 88.75 728 TYR A CA 1
ATOM 5886 C C . TYR A 1 728 ? 10.409 35.044 -13.914 1.00 88.75 728 TYR A C 1
ATOM 5888 O O . TYR A 1 728 ? 9.986 35.235 -15.053 1.00 88.75 728 TYR A O 1
ATOM 5896 N N . LYS A 1 729 ? 9.577 35.060 -12.857 1.00 84.38 729 LYS A N 1
ATOM 5897 C CA . LYS A 1 729 ? 8.133 35.390 -12.946 1.00 84.38 729 LYS A CA 1
ATOM 5898 C C . LYS A 1 729 ? 7.928 36.839 -13.430 1.00 84.38 729 LYS A C 1
ATOM 5900 O O . LYS A 1 729 ? 7.008 37.099 -14.205 1.00 84.38 729 LYS A O 1
ATOM 5905 N N . CYS A 1 730 ? 8.785 37.776 -13.021 1.00 85.69 730 CYS A N 1
ATOM 5906 C CA . CYS A 1 730 ? 8.767 39.168 -13.479 1.00 85.69 730 CYS A CA 1
ATOM 5907 C C . CYS A 1 730 ? 9.313 39.326 -14.908 1.00 85.69 730 CYS A C 1
ATOM 5909 O O . CYS A 1 730 ? 8.686 40.003 -15.724 1.00 85.69 730 CYS A O 1
ATOM 5911 N N . LEU A 1 731 ? 10.411 38.649 -15.255 1.00 88.06 731 LEU A N 1
ATOM 5912 C CA . LEU A 1 731 ? 10.966 38.630 -16.612 1.00 88.06 731 LEU A CA 1
ATOM 5913 C C . LEU A 1 731 ? 9.995 37.992 -17.618 1.00 88.06 731 LEU A C 1
ATOM 5915 O O . LEU A 1 731 ? 9.822 38.528 -18.709 1.00 88.06 731 LEU A O 1
ATOM 5919 N N . GLN A 1 732 ? 9.270 36.933 -17.237 1.00 88.88 732 GLN A N 1
ATOM 5920 C CA . GLN A 1 732 ? 8.187 36.361 -18.047 1.00 88.88 732 GLN A CA 1
ATOM 5921 C C . GLN A 1 732 ? 7.062 37.386 -18.287 1.00 88.88 732 GLN A C 1
ATOM 5923 O O . GLN A 1 732 ? 6.598 37.526 -19.417 1.00 88.88 732 GLN A O 1
ATOM 5928 N N . LYS A 1 733 ? 6.635 38.142 -17.259 1.00 85.06 733 LYS A N 1
ATOM 5929 C CA . LYS A 1 733 ? 5.643 39.228 -17.418 1.00 85.06 733 LYS A CA 1
ATOM 5930 C C . LYS A 1 733 ? 6.146 40.332 -18.356 1.00 85.06 733 LYS A C 1
ATOM 5932 O O . LYS A 1 733 ? 5.380 40.800 -19.194 1.00 85.06 733 LYS A O 1
ATOM 5937 N N . LYS A 1 734 ? 7.418 40.734 -18.242 1.00 85.19 734 LYS A N 1
ATOM 5938 C CA . LYS A 1 734 ? 8.038 41.722 -19.141 1.00 85.19 734 LYS A CA 1
ATOM 5939 C C . LYS A 1 734 ? 8.085 41.207 -20.583 1.00 85.19 734 LYS A C 1
ATOM 5941 O O . LYS A 1 734 ? 7.635 41.907 -21.480 1.00 85.19 734 LYS A O 1
ATOM 5946 N N . ALA A 1 735 ? 8.526 39.967 -20.790 1.00 85.50 735 ALA A N 1
ATOM 5947 C CA . ALA A 1 735 ? 8.577 39.335 -22.107 1.00 85.50 735 ALA A CA 1
ATOM 5948 C C . ALA A 1 735 ? 7.183 39.171 -22.748 1.00 85.50 735 ALA A C 1
ATOM 5950 O O . ALA A 1 735 ? 7.062 39.308 -23.960 1.00 85.50 735 ALA A O 1
ATOM 5951 N N . LYS A 1 736 ? 6.120 38.943 -21.957 1.00 86.44 736 LYS A N 1
ATOM 5952 C CA . LYS A 1 736 ? 4.734 38.933 -22.467 1.00 86.44 736 LYS A CA 1
ATOM 5953 C C . LYS A 1 736 ? 4.298 40.309 -22.981 1.00 86.44 736 LYS A C 1
ATOM 5955 O O . LYS A 1 736 ? 3.789 40.383 -24.091 1.00 86.44 736 LYS A O 1
ATOM 5960 N N . ARG A 1 737 ? 4.607 41.393 -22.258 1.00 84.69 737 ARG A N 1
ATOM 5961 C CA . ARG A 1 737 ? 4.371 42.773 -22.734 1.00 84.69 737 ARG A CA 1
ATOM 5962 C C . ARG A 1 737 ? 5.208 43.121 -23.972 1.00 84.69 737 ARG A C 1
ATOM 5964 O O . ARG A 1 737 ? 4.708 43.771 -24.883 1.00 84.69 737 ARG A O 1
ATOM 5971 N N . GLU A 1 738 ? 6.469 42.676 -24.025 1.00 86.31 738 GLU A N 1
ATOM 5972 C CA . GLU A 1 738 ? 7.324 42.811 -25.220 1.00 86.31 738 GLU A CA 1
ATOM 5973 C C . GLU A 1 738 ? 6.714 42.073 -26.427 1.00 86.31 738 GLU A C 1
ATOM 5975 O O . GLU A 1 738 ? 6.715 42.615 -27.528 1.00 86.31 738 GLU A O 1
ATOM 5980 N N . LEU A 1 739 ? 6.147 40.877 -26.222 1.00 87.31 739 LEU A N 1
ATOM 5981 C CA . LEU A 1 739 ? 5.468 40.099 -27.262 1.00 87.31 739 LEU A CA 1
ATOM 5982 C C . LEU A 1 739 ? 4.155 40.752 -27.719 1.00 87.31 739 LEU A C 1
ATOM 5984 O O . LEU A 1 739 ? 3.920 40.838 -28.920 1.00 87.31 739 LEU A O 1
ATOM 5988 N N . GLU A 1 740 ? 3.322 41.233 -26.794 1.00 85.00 740 GLU A N 1
ATOM 5989 C CA . GLU A 1 740 ? 2.084 41.970 -27.095 1.00 85.00 740 GLU A CA 1
ATOM 5990 C C . GLU A 1 740 ? 2.383 43.210 -27.956 1.00 85.00 740 GLU A C 1
ATOM 5992 O O . GLU A 1 740 ? 1.793 43.379 -29.023 1.00 85.00 740 GLU A O 1
ATOM 5997 N N . GLY A 1 741 ? 3.372 44.021 -27.559 1.00 84.38 741 GLY A N 1
ATOM 5998 C CA . GLY A 1 741 ? 3.806 45.196 -28.321 1.00 84.38 741 GLY A CA 1
ATOM 5999 C C . GLY A 1 741 ? 4.442 44.859 -29.675 1.00 84.38 741 GLY A C 1
ATOM 6000 O O . GLY A 1 741 ? 4.148 45.516 -30.670 1.00 84.38 741 GLY A O 1
ATOM 6001 N N . ALA A 1 742 ? 5.277 43.818 -29.754 1.00 84.50 742 ALA A N 1
ATOM 6002 C CA . ALA A 1 742 ? 5.862 43.373 -31.022 1.00 84.50 742 ALA A CA 1
ATOM 6003 C C . ALA A 1 742 ? 4.798 42.844 -31.999 1.00 84.50 742 ALA A C 1
ATOM 6005 O O . ALA A 1 742 ? 4.865 43.134 -33.192 1.00 84.50 742 ALA A O 1
ATOM 6006 N N . THR A 1 743 ? 3.792 42.126 -31.486 1.00 83.44 743 THR A N 1
ATOM 6007 C CA . THR A 1 743 ? 2.674 41.595 -32.282 1.00 83.44 743 THR A CA 1
ATOM 6008 C C . THR A 1 743 ? 1.799 42.729 -32.817 1.00 83.44 743 THR A C 1
ATOM 6010 O O . THR A 1 743 ? 1.445 42.712 -33.990 1.00 83.44 743 THR A O 1
ATOM 6013 N N . ALA A 1 744 ? 1.515 43.751 -32.000 1.00 84.25 744 ALA A N 1
ATOM 6014 C CA . ALA A 1 744 ? 0.790 44.947 -32.437 1.00 84.25 744 ALA A CA 1
ATOM 6015 C C . ALA A 1 744 ? 1.546 45.754 -33.513 1.00 84.25 744 ALA A C 1
ATOM 6017 O O . ALA A 1 744 ? 0.917 46.359 -34.377 1.00 84.25 744 ALA A O 1
ATOM 6018 N N . ASN A 1 745 ? 2.884 45.731 -33.488 1.00 83.62 745 ASN A N 1
ATOM 6019 C CA . ASN A 1 745 ? 3.738 46.421 -34.460 1.00 83.62 745 ASN A CA 1
ATOM 6020 C C . ASN A 1 745 ? 4.029 45.608 -35.741 1.00 83.62 745 ASN A C 1
ATOM 6022 O O . ASN A 1 745 ? 4.641 46.148 -36.659 1.00 83.62 745 ASN A O 1
ATOM 6026 N N . GLY A 1 746 ? 3.659 44.323 -35.807 1.00 79.38 746 GLY A N 1
ATOM 6027 C CA . GLY A 1 746 ? 3.935 43.452 -36.962 1.00 79.38 746 GLY A CA 1
ATOM 6028 C C . GLY A 1 746 ? 5.412 43.069 -37.175 1.00 79.38 746 GLY A C 1
ATOM 6029 O O . GLY A 1 746 ? 5.762 42.545 -38.230 1.00 79.38 746 GLY A O 1
ATOM 6030 N N . ASP A 1 747 ? 6.288 43.311 -36.196 1.00 83.00 747 ASP A N 1
ATOM 6031 C CA . ASP A 1 747 ? 7.734 43.048 -36.278 1.00 83.00 747 ASP A CA 1
ATOM 6032 C C . ASP A 1 747 ? 8.020 41.552 -36.038 1.00 83.00 747 ASP A C 1
ATOM 6034 O O . ASP A 1 747 ? 8.144 41.100 -34.896 1.00 83.00 747 ASP A O 1
ATOM 6038 N N . PHE A 1 748 ? 8.074 40.766 -37.121 1.00 77.56 748 PHE A N 1
ATOM 6039 C CA . PHE A 1 748 ? 8.180 39.300 -37.074 1.00 77.56 748 PHE A CA 1
ATOM 6040 C C . PHE A 1 748 ? 9.411 38.796 -36.301 1.00 77.56 748 PHE A C 1
ATOM 6042 O O . PHE A 1 748 ? 9.294 37.871 -35.493 1.00 77.56 748 PHE A O 1
ATOM 6049 N N . GLU A 1 749 ? 10.574 39.430 -36.482 1.00 77.06 749 GLU A N 1
ATOM 6050 C CA . GLU A 1 749 ? 11.801 39.066 -35.763 1.00 77.06 749 GLU A CA 1
ATOM 6051 C C . GLU A 1 749 ? 11.675 39.359 -34.264 1.00 77.06 749 GLU A C 1
ATOM 6053 O O . GLU A 1 749 ? 11.935 38.478 -33.434 1.00 77.06 749 GLU A O 1
ATOM 6058 N N . ARG A 1 750 ? 11.166 40.540 -33.874 1.00 79.31 750 ARG A N 1
ATOM 6059 C CA . ARG A 1 750 ? 10.873 40.791 -32.452 1.00 79.31 750 ARG A CA 1
ATOM 6060 C C . ARG A 1 750 ? 9.828 39.839 -31.890 1.00 79.31 750 ARG A C 1
ATOM 6062 O O . ARG A 1 750 ? 9.984 39.426 -30.743 1.00 79.31 750 ARG A O 1
ATOM 6069 N N . VAL A 1 751 ? 8.791 39.478 -32.647 1.00 78.88 751 VAL A N 1
ATOM 6070 C CA . VAL A 1 751 ? 7.781 38.499 -32.214 1.00 78.88 751 VAL A CA 1
ATOM 6071 C C . VAL A 1 751 ? 8.439 37.143 -31.947 1.00 78.88 751 VAL A C 1
ATOM 6073 O O . VAL A 1 751 ? 8.237 36.581 -30.867 1.00 78.88 751 VAL A O 1
ATOM 6076 N N . LYS A 1 752 ? 9.291 36.646 -32.855 1.00 75.88 752 LYS A N 1
ATOM 6077 C CA . LYS A 1 752 ? 10.046 35.391 -32.681 1.00 75.88 752 LYS A CA 1
ATOM 6078 C C . LYS A 1 752 ? 10.948 35.446 -31.439 1.00 75.88 752 LYS A C 1
ATOM 6080 O O . LYS A 1 752 ? 10.864 34.565 -30.576 1.00 75.88 752 LYS A O 1
ATOM 6085 N N . MET A 1 753 ? 11.740 36.512 -31.283 1.00 78.25 753 MET A N 1
ATOM 6086 C CA . MET A 1 753 ? 12.617 36.708 -30.120 1.00 78.25 753 MET A CA 1
ATOM 6087 C C . MET A 1 753 ? 11.840 36.821 -28.797 1.00 78.25 753 MET A C 1
ATOM 6089 O O . MET A 1 753 ? 12.202 36.181 -27.807 1.00 78.25 753 MET A O 1
ATOM 6093 N N . ALA A 1 754 ? 10.767 37.615 -28.752 1.00 82.25 754 ALA A N 1
ATOM 6094 C CA . ALA A 1 754 ? 9.962 37.818 -27.549 1.00 82.25 754 ALA A CA 1
ATOM 6095 C C . ALA A 1 754 ? 9.228 36.532 -27.139 1.00 82.25 754 ALA A C 1
ATOM 6097 O O . ALA A 1 754 ? 9.237 36.170 -25.961 1.00 82.25 754 ALA A O 1
ATOM 6098 N N . ARG A 1 755 ? 8.675 35.781 -28.101 1.00 80.88 755 ARG A N 1
ATOM 6099 C CA . ARG A 1 755 ? 8.023 34.484 -27.853 1.00 80.88 755 ARG A CA 1
ATOM 6100 C C . ARG A 1 755 ? 9.008 33.461 -27.279 1.00 80.88 755 ARG A C 1
ATOM 6102 O O . ARG A 1 755 ? 8.681 32.795 -26.296 1.00 80.88 755 ARG A O 1
ATOM 6109 N N . SER A 1 756 ? 10.231 33.408 -27.813 1.00 79.94 756 SER A N 1
ATOM 6110 C CA . SER A 1 756 ? 11.317 32.577 -27.273 1.00 79.94 756 SER A CA 1
ATOM 6111 C C . SER A 1 756 ? 11.683 32.966 -25.830 1.00 79.94 756 SER A C 1
ATOM 6113 O O . SER A 1 756 ? 11.725 32.105 -24.948 1.00 79.94 756 SER A O 1
ATOM 6115 N N . LYS A 1 757 ? 11.825 34.269 -25.529 1.00 83.50 757 LYS A N 1
ATOM 6116 C CA . LYS A 1 757 ? 12.043 34.764 -24.153 1.00 83.50 757 LYS A CA 1
ATOM 6117 C C . LYS A 1 757 ? 10.910 34.383 -23.191 1.00 83.50 757 LYS A C 1
ATOM 6119 O O . LYS A 1 757 ? 11.195 33.998 -22.057 1.00 83.50 757 LYS A O 1
ATOM 6124 N N . VAL A 1 758 ? 9.642 34.473 -23.612 1.00 84.38 758 VAL A N 1
ATOM 6125 C CA . VAL A 1 758 ? 8.491 34.064 -22.782 1.00 84.38 758 VAL A CA 1
ATOM 6126 C C . VAL A 1 758 ? 8.611 32.590 -22.392 1.00 84.38 758 VAL A C 1
ATOM 6128 O O . VAL A 1 758 ? 8.531 32.279 -21.203 1.00 84.38 758 VAL A O 1
ATOM 6131 N N . ILE A 1 759 ? 8.871 31.703 -23.361 1.00 84.12 759 ILE A N 1
ATOM 6132 C CA . ILE A 1 759 ? 9.049 30.259 -23.127 1.00 84.12 759 ILE A CA 1
ATOM 6133 C C . ILE A 1 759 ? 10.263 29.994 -22.222 1.00 84.12 759 ILE A C 1
ATOM 6135 O O . ILE A 1 759 ? 10.180 29.189 -21.292 1.00 84.12 759 ILE A O 1
ATOM 6139 N N . LEU A 1 760 ? 11.380 30.696 -22.438 1.00 84.12 760 LEU A N 1
ATOM 6140 C CA . LEU A 1 760 ? 12.591 30.560 -21.629 1.00 84.12 760 LEU A CA 1
ATOM 6141 C C . LEU A 1 760 ? 12.340 30.916 -20.156 1.00 84.12 760 LEU A C 1
ATOM 6143 O O . LEU A 1 760 ? 12.560 30.073 -19.283 1.00 84.12 760 LEU A O 1
ATOM 6147 N N . PHE A 1 761 ? 11.836 32.119 -19.861 1.00 88.69 761 PHE A N 1
ATOM 6148 C CA . PHE A 1 761 ? 11.592 32.552 -18.479 1.00 88.69 761 PHE A CA 1
ATOM 6149 C C . PHE A 1 761 ? 10.473 31.755 -17.795 1.00 88.69 761 PHE A C 1
ATOM 6151 O O . PHE A 1 761 ? 10.554 31.482 -16.595 1.00 88.69 761 PHE A O 1
ATOM 6158 N N . GLU A 1 762 ? 9.470 31.303 -18.553 1.00 86.81 762 GLU A N 1
ATOM 6159 C CA . GLU A 1 762 ? 8.474 30.350 -18.067 1.00 86.81 762 GLU A CA 1
ATOM 6160 C C . GLU A 1 762 ? 9.119 29.016 -17.666 1.00 86.81 762 GLU A C 1
ATOM 6162 O O . GLU A 1 762 ? 8.924 28.551 -16.541 1.00 86.81 762 GLU A O 1
ATOM 6167 N N . SER A 1 763 ? 9.962 28.434 -18.523 1.00 85.44 763 SER A N 1
ATOM 6168 C CA . SER A 1 763 ? 10.657 27.179 -18.216 1.00 85.44 763 SER A CA 1
ATOM 6169 C C . SER A 1 763 ? 11.581 27.295 -16.994 1.00 85.44 763 SER A C 1
ATOM 6171 O O . SER A 1 763 ? 11.569 26.413 -16.131 1.00 85.44 763 SER A O 1
ATOM 6173 N N . LEU A 1 764 ? 12.283 28.425 -16.841 1.00 87.31 764 LEU A N 1
ATOM 6174 C CA . LEU A 1 764 ? 13.147 28.714 -15.693 1.00 87.31 764 LEU A CA 1
ATOM 6175 C C . LEU A 1 764 ? 12.357 28.861 -14.382 1.00 87.31 764 LEU A C 1
ATOM 6177 O O . LEU A 1 764 ? 12.742 28.250 -13.380 1.00 87.31 764 LEU A O 1
ATOM 6181 N N . GLN A 1 765 ? 11.235 29.598 -14.358 1.00 88.94 765 GLN A N 1
ATOM 6182 C CA . GLN A 1 765 ? 10.438 29.729 -13.126 1.00 88.94 765 GLN A CA 1
ATOM 6183 C C . GLN A 1 765 ? 9.734 28.419 -12.739 1.00 88.94 765 GLN A C 1
ATOM 6185 O O . GLN A 1 765 ? 9.637 28.117 -11.546 1.00 88.94 765 GLN A O 1
ATOM 6190 N N . ILE A 1 766 ? 9.309 27.594 -13.710 1.00 84.38 766 ILE A N 1
ATOM 6191 C CA . ILE A 1 766 ? 8.741 26.262 -13.433 1.00 84.38 766 ILE A CA 1
ATOM 6192 C C . ILE A 1 766 ? 9.829 25.312 -12.906 1.00 84.38 766 ILE A C 1
ATOM 6194 O O . ILE A 1 766 ? 9.578 24.601 -11.929 1.00 84.38 766 ILE A O 1
ATOM 6198 N N . ALA A 1 767 ? 11.043 25.328 -13.472 1.00 85.38 767 ALA A N 1
ATOM 6199 C CA . ALA A 1 767 ? 12.181 24.546 -12.973 1.00 85.38 767 ALA A CA 1
ATOM 6200 C C . ALA A 1 767 ? 12.507 24.899 -11.510 1.00 85.38 767 ALA A C 1
ATOM 6202 O O . ALA A 1 767 ? 12.557 24.012 -10.652 1.00 85.38 767 ALA A O 1
ATOM 6203 N N . HIS A 1 768 ? 12.588 26.195 -11.185 1.00 88.69 768 HIS A N 1
ATOM 6204 C CA . HIS A 1 768 ? 12.768 26.645 -9.803 1.00 88.69 768 HIS A CA 1
ATOM 6205 C C . HIS A 1 768 ? 11.582 26.247 -8.908 1.00 88.69 768 HIS A C 1
ATOM 6207 O O . HIS A 1 768 ? 11.804 25.740 -7.813 1.00 88.69 768 HIS A O 1
ATOM 6213 N N . LYS A 1 769 ? 10.323 26.380 -9.364 1.00 85.56 769 LYS A N 1
ATOM 6214 C CA . LYS A 1 769 ? 9.123 25.936 -8.616 1.00 85.56 769 LYS A CA 1
ATOM 6215 C C . LYS A 1 769 ? 9.163 24.431 -8.301 1.00 85.56 769 LYS A C 1
ATOM 6217 O O . LYS A 1 769 ? 8.765 24.030 -7.208 1.00 85.56 769 LYS A O 1
ATOM 6222 N N . CYS A 1 770 ? 9.653 23.606 -9.227 1.00 83.38 770 CYS A N 1
ATOM 6223 C CA . CYS A 1 770 ? 9.782 22.156 -9.061 1.00 83.38 770 CYS A CA 1
ATOM 6224 C C . CYS A 1 770 ? 10.754 21.785 -7.925 1.00 83.38 770 CYS A C 1
ATOM 6226 O O . CYS A 1 770 ? 10.422 20.959 -7.067 1.00 83.38 770 CYS A O 1
ATOM 6228 N N . ILE A 1 771 ? 11.930 22.419 -7.879 1.00 87.00 771 ILE A N 1
ATOM 6229 C CA . ILE A 1 771 ? 12.909 22.199 -6.805 1.00 87.00 771 ILE A CA 1
ATOM 6230 C C . ILE A 1 771 ? 12.430 22.826 -5.487 1.00 87.00 771 ILE A C 1
ATOM 6232 O O . ILE A 1 771 ? 12.427 22.157 -4.455 1.00 87.00 771 ILE A O 1
ATOM 6236 N N . LEU A 1 772 ? 11.920 24.062 -5.525 1.00 86.25 772 LEU A N 1
ATOM 6237 C CA . LEU A 1 772 ? 11.454 24.810 -4.353 1.00 86.25 772 LEU A CA 1
ATOM 6238 C C . LEU A 1 772 ? 10.344 24.073 -3.577 1.00 86.25 772 LEU A C 1
ATOM 6240 O O . LEU A 1 772 ? 10.363 24.024 -2.348 1.00 86.25 772 LEU A O 1
ATOM 6244 N N . ASN A 1 773 ? 9.417 23.421 -4.283 1.00 79.44 773 ASN A N 1
ATOM 6245 C CA . ASN A 1 773 ? 8.366 22.604 -3.667 1.00 79.44 773 ASN A CA 1
ATOM 6246 C C . ASN A 1 773 ? 8.875 21.279 -3.062 1.00 79.44 773 ASN A C 1
ATOM 6248 O O . ASN A 1 773 ? 8.118 20.602 -2.365 1.00 79.44 773 ASN A O 1
ATOM 6252 N N . SER A 1 774 ? 10.125 20.887 -3.328 1.00 86.00 774 SER A N 1
ATOM 6253 C CA . SER A 1 774 ? 10.676 19.581 -2.948 1.00 86.00 774 SER A CA 1
ATOM 6254 C C . SER A 1 774 ? 11.483 19.590 -1.644 1.00 86.00 774 SER A C 1
ATOM 6256 O O . SER A 1 774 ? 11.589 18.532 -1.031 1.00 86.00 774 SER A O 1
ATOM 6258 N N . PHE A 1 775 ? 11.992 20.737 -1.172 1.00 90.81 775 PHE A N 1
ATOM 6259 C CA . PHE A 1 775 ? 12.873 20.823 0.011 1.00 90.81 775 PHE A CA 1
ATOM 6260 C C . PHE A 1 775 ? 12.293 20.163 1.278 1.00 90.81 775 PHE A C 1
ATOM 6262 O O . PHE A 1 775 ? 12.922 19.281 1.859 1.00 90.81 775 PHE A O 1
ATOM 6269 N N . TYR A 1 776 ? 11.074 20.527 1.696 1.00 87.75 776 TYR A N 1
ATOM 6270 C CA . TYR A 1 776 ? 10.473 19.972 2.924 1.00 87.75 776 TYR A CA 1
ATOM 6271 C C . TYR A 1 776 ? 10.158 18.464 2.812 1.00 87.75 776 TYR A C 1
ATOM 6273 O O . TYR A 1 776 ? 10.208 17.736 3.800 1.00 87.75 776 TYR A O 1
ATOM 6281 N N . GLY A 1 777 ? 9.848 17.984 1.601 1.00 87.00 777 GLY A N 1
ATOM 6282 C CA . GLY A 1 777 ? 9.599 16.568 1.323 1.00 87.00 777 GLY A CA 1
ATOM 6283 C C . GLY A 1 777 ? 10.878 15.755 1.096 1.00 87.00 777 GLY A C 1
ATOM 6284 O O . GLY A 1 777 ? 10.845 14.528 1.180 1.00 87.00 777 GLY A O 1
ATOM 6285 N N . TYR A 1 778 ? 11.999 16.417 0.801 1.00 91.44 778 TYR A N 1
ATOM 6286 C CA . TYR A 1 778 ? 13.318 15.808 0.664 1.00 91.44 778 TYR A CA 1
ATOM 6287 C C . TYR A 1 778 ? 13.876 15.398 2.032 1.00 91.44 778 TYR A C 1
ATOM 6289 O O . TYR A 1 778 ? 14.200 14.225 2.201 1.00 91.44 778 TYR A O 1
ATOM 6297 N N . VAL A 1 779 ? 13.886 16.305 3.018 1.00 90.31 779 VAL A N 1
ATOM 6298 C CA . VAL A 1 779 ? 14.477 16.056 4.354 1.00 90.31 779 VAL A CA 1
ATOM 6299 C C . VAL A 1 779 ? 13.782 14.943 5.153 1.00 90.31 779 VAL A C 1
ATOM 6301 O O . VAL A 1 779 ? 14.374 14.382 6.067 1.00 90.31 779 VAL A O 1
ATOM 6304 N N . MET A 1 780 ? 12.550 14.563 4.791 1.00 85.06 780 MET A N 1
ATOM 6305 C CA . MET A 1 780 ? 11.840 13.413 5.374 1.00 85.06 780 MET A CA 1
ATOM 6306 C C . MET A 1 780 ? 12.336 12.056 4.829 1.00 85.06 780 MET A C 1
ATOM 6308 O O . MET A 1 780 ? 12.115 11.013 5.445 1.00 85.06 780 MET A O 1
ATOM 6312 N N . ARG A 1 781 ? 12.976 12.007 3.656 1.00 83.38 781 ARG A N 1
ATOM 6313 C CA . ARG A 1 781 ? 13.381 10.733 3.037 1.00 83.38 781 ARG A CA 1
ATOM 6314 C C . ARG A 1 781 ? 14.525 10.132 3.849 1.00 83.38 781 ARG A C 1
ATOM 6316 O O . ARG A 1 781 ? 15.554 10.773 3.982 1.00 83.38 781 ARG A O 1
ATOM 6323 N N . ARG A 1 782 ? 14.390 8.900 4.357 1.00 76.19 782 ARG A N 1
ATOM 6324 C CA . ARG A 1 782 ? 15.441 8.271 5.191 1.00 76.19 782 ARG A CA 1
ATOM 6325 C C . ARG A 1 782 ? 16.825 8.290 4.523 1.00 76.19 782 ARG A C 1
ATOM 6327 O O . ARG A 1 782 ? 17.791 8.655 5.167 1.00 76.19 782 ARG A O 1
ATOM 6334 N N . GLY A 1 783 ? 16.898 8.023 3.216 1.00 80.75 783 GLY A N 1
ATOM 6335 C CA . GLY A 1 783 ? 18.150 8.062 2.446 1.00 80.75 783 GLY A CA 1
ATOM 6336 C C . GLY A 1 783 ? 18.659 9.450 2.015 1.00 80.75 783 GLY A C 1
ATOM 6337 O O . GLY A 1 783 ? 19.552 9.500 1.174 1.00 80.75 783 GLY A O 1
ATOM 6338 N N . SER A 1 784 ? 18.096 10.563 2.506 1.00 88.75 784 SER A N 1
ATOM 6339 C CA . SER A 1 784 ? 18.641 11.909 2.257 1.00 88.75 784 SER A CA 1
ATOM 6340 C C . SER A 1 784 ? 19.882 12.170 3.111 1.00 88.75 784 SER A C 1
ATOM 6342 O O . SER A 1 784 ? 19.886 11.801 4.287 1.00 88.75 784 SER A O 1
ATOM 6344 N N . ARG A 1 785 ? 20.882 12.890 2.589 1.00 91.00 785 ARG A N 1
ATOM 6345 C CA . ARG A 1 785 ? 22.026 13.356 3.406 1.00 91.00 785 ARG A CA 1
ATOM 6346 C C . ARG A 1 785 ? 21.588 14.256 4.566 1.00 91.00 785 ARG A C 1
ATOM 6348 O O . ARG A 1 785 ? 21.909 13.999 5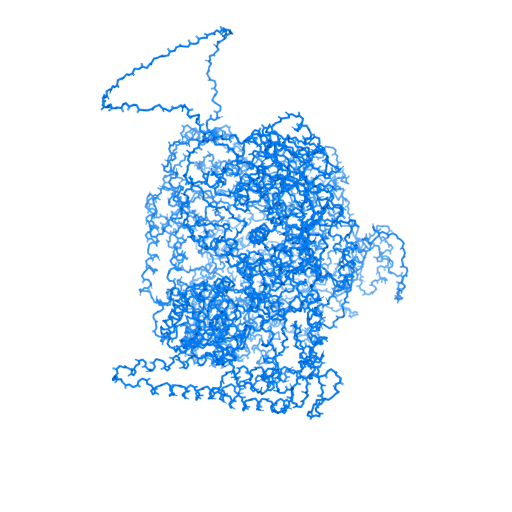.719 1.00 91.00 785 ARG A O 1
ATOM 6355 N N . TRP A 1 786 ? 20.798 15.287 4.272 1.00 92.88 786 TRP A N 1
ATOM 6356 C CA . TRP A 1 786 ? 20.286 16.235 5.270 1.00 92.88 786 TRP A CA 1
ATOM 6357 C C . TRP A 1 786 ? 18.906 15.793 5.780 1.00 92.88 786 TRP A C 1
ATOM 6359 O O . TRP A 1 786 ? 17.897 16.448 5.533 1.00 92.88 786 TRP A O 1
ATOM 6369 N N . HIS A 1 787 ? 18.858 14.639 6.446 1.00 90.62 787 HIS A N 1
ATOM 6370 C CA . HIS A 1 787 ? 17.619 14.079 6.989 1.00 90.62 787 HIS A CA 1
ATOM 6371 C C . HIS A 1 787 ? 17.188 14.769 8.294 1.00 90.62 787 HIS A C 1
ATOM 6373 O O . HIS A 1 787 ? 17.956 14.799 9.254 1.00 90.62 787 HIS A O 1
ATOM 6379 N N . SER A 1 788 ? 15.940 15.242 8.361 1.00 91.94 788 SER A N 1
ATOM 6380 C CA . SER A 1 788 ? 15.260 15.619 9.608 1.00 91.94 788 SER A CA 1
ATOM 6381 C C . SER A 1 788 ? 13.747 15.451 9.465 1.00 91.94 788 SER A C 1
ATOM 6383 O O . SER A 1 788 ? 13.098 16.083 8.623 1.00 91.94 788 SER A O 1
ATOM 6385 N N . MET A 1 789 ? 13.172 14.609 10.325 1.00 89.50 789 MET A N 1
ATOM 6386 C CA . MET A 1 789 ? 11.724 14.421 10.419 1.00 89.50 789 MET A CA 1
ATOM 6387 C C . MET A 1 789 ? 11.058 15.580 11.164 1.00 89.50 789 MET A C 1
ATOM 6389 O O . MET A 1 789 ? 9.965 16.008 10.791 1.00 89.50 789 MET A O 1
ATOM 6393 N N . GLU A 1 790 ? 11.740 16.104 12.181 1.00 93.25 790 GLU A N 1
ATOM 6394 C CA . GLU A 1 790 ? 11.323 17.224 13.020 1.00 93.25 790 GLU A CA 1
ATOM 6395 C C . GLU A 1 790 ? 11.078 18.457 12.153 1.00 93.25 790 GLU A C 1
ATOM 6397 O O . GLU A 1 790 ? 10.003 19.048 12.202 1.00 93.25 790 GLU A O 1
ATOM 6402 N N . MET A 1 791 ? 12.038 18.797 11.286 1.00 93.56 791 MET A N 1
ATOM 6403 C CA . MET A 1 791 ? 11.937 19.925 10.365 1.00 93.56 791 MET A CA 1
ATOM 6404 C C . MET A 1 791 ? 10.701 19.803 9.459 1.00 93.56 791 MET A C 1
ATOM 6406 O O . MET A 1 791 ? 9.905 20.740 9.369 1.00 93.56 791 MET A O 1
ATOM 6410 N N . ALA A 1 792 ? 10.503 18.652 8.809 1.00 92.25 792 ALA A N 1
ATOM 6411 C CA . ALA A 1 792 ? 9.349 18.433 7.934 1.00 92.25 792 ALA A CA 1
ATOM 6412 C C . ALA A 1 792 ? 8.014 18.466 8.707 1.00 92.25 792 ALA A C 1
ATOM 6414 O O . ALA A 1 792 ? 7.023 19.021 8.216 1.00 92.25 792 ALA A O 1
ATOM 6415 N N . GLY A 1 793 ? 8.007 17.937 9.935 1.00 93.25 793 GLY A N 1
ATOM 6416 C CA . GLY A 1 793 ? 6.877 17.989 10.857 1.00 93.25 793 GLY A CA 1
ATOM 6417 C C . GLY A 1 793 ? 6.518 19.409 11.285 1.00 93.25 793 GLY A C 1
ATOM 6418 O O . GLY A 1 793 ? 5.343 19.770 11.228 1.00 93.25 793 GLY A O 1
ATOM 6419 N N . ILE A 1 794 ? 7.505 20.235 11.649 1.00 95.31 794 ILE A N 1
ATOM 6420 C CA . ILE A 1 794 ? 7.312 21.647 12.018 1.00 95.31 794 ILE A CA 1
ATOM 6421 C C . ILE A 1 794 ? 6.729 22.421 10.833 1.00 95.31 794 ILE A C 1
ATOM 6423 O O . ILE A 1 794 ? 5.736 23.133 10.997 1.00 95.31 794 ILE A O 1
ATOM 6427 N N . VAL A 1 795 ? 7.292 22.250 9.631 1.00 93.88 795 VAL A N 1
ATOM 6428 C CA . VAL A 1 795 ? 6.820 22.923 8.408 1.00 93.88 795 VAL A CA 1
ATOM 6429 C C . VAL A 1 795 ? 5.351 22.590 8.127 1.00 93.88 795 VAL A C 1
ATOM 6431 O O . VAL A 1 795 ? 4.546 23.485 7.860 1.00 93.88 795 VAL A O 1
ATOM 6434 N N . CYS A 1 796 ? 4.972 21.316 8.247 1.00 90.25 796 CYS A N 1
ATOM 6435 C CA . CYS A 1 796 ? 3.593 20.886 8.029 1.00 90.25 796 CYS A CA 1
ATOM 6436 C C . CYS A 1 796 ? 2.638 21.315 9.151 1.00 90.25 796 CYS A C 1
ATOM 6438 O O . CYS A 1 796 ? 1.503 21.698 8.858 1.00 90.25 796 CYS A O 1
ATOM 6440 N N . HIS A 1 797 ? 3.080 21.284 10.411 1.00 92.62 797 HIS A N 1
ATOM 6441 C CA . HIS A 1 797 ? 2.262 21.697 11.549 1.00 92.62 797 HIS A CA 1
ATOM 6442 C C . HIS A 1 797 ? 2.005 23.207 11.541 1.00 92.62 797 HIS A C 1
ATOM 6444 O O . HIS A 1 797 ? 0.856 23.632 11.639 1.00 92.62 797 HIS A O 1
ATOM 6450 N N . THR A 1 798 ? 3.045 24.014 11.322 1.00 92.56 798 THR A N 1
ATOM 6451 C CA . THR A 1 798 ? 2.933 25.477 11.204 1.00 92.56 798 THR A CA 1
ATOM 6452 C C . THR A 1 798 ? 1.986 25.859 10.068 1.00 92.56 798 THR A C 1
ATOM 6454 O O . THR A 1 798 ? 1.074 26.655 10.275 1.00 92.56 798 THR A O 1
ATOM 6457 N N . GLY A 1 799 ? 2.112 25.215 8.900 1.00 91.00 799 GLY A N 1
ATOM 6458 C CA . GLY A 1 799 ? 1.189 25.412 7.777 1.00 91.00 799 GLY A CA 1
ATOM 6459 C C . GLY A 1 799 ? -0.267 25.090 8.132 1.00 91.00 799 GLY A C 1
ATOM 6460 O O . GLY A 1 799 ? -1.172 25.853 7.799 1.00 91.00 799 GLY A O 1
ATOM 6461 N N . ALA A 1 800 ? -0.508 24.006 8.877 1.00 88.81 800 ALA A N 1
ATOM 6462 C CA . ALA A 1 800 ? -1.848 23.665 9.352 1.00 88.81 800 ALA A CA 1
ATOM 6463 C C . ALA A 1 800 ? -2.410 24.698 10.350 1.00 88.81 800 ALA A C 1
ATOM 6465 O O . ALA A 1 800 ? -3.602 24.999 10.296 1.00 88.81 800 ALA A O 1
ATOM 6466 N N . GLN A 1 801 ? -1.577 25.270 11.228 1.00 89.88 801 GLN A N 1
ATOM 6467 C CA . GLN A 1 801 ? -2.003 26.312 12.172 1.00 89.88 801 GLN A CA 1
ATOM 6468 C C . GLN A 1 801 ? -2.305 27.648 11.477 1.00 89.88 801 GLN A C 1
ATOM 6470 O O . GLN A 1 801 ? -3.266 28.313 11.860 1.00 89.88 801 GLN A O 1
ATOM 6475 N N . ILE A 1 802 ? -1.542 28.023 10.440 1.00 90.12 802 ILE A N 1
ATOM 6476 C CA . ILE A 1 802 ? -1.813 29.213 9.611 1.00 90.12 802 ILE A CA 1
ATOM 6477 C C . ILE A 1 802 ? -3.193 29.088 8.959 1.00 90.12 802 ILE A C 1
ATOM 6479 O O . ILE A 1 802 ? -4.042 29.957 9.150 1.00 90.12 802 ILE A O 1
ATOM 6483 N N . ILE A 1 803 ? -3.449 27.968 8.273 1.00 85.38 803 ILE A N 1
ATOM 6484 C CA . ILE A 1 803 ? -4.741 27.688 7.627 1.00 85.38 803 ILE A CA 1
ATOM 6485 C C . ILE A 1 803 ? -5.875 27.655 8.664 1.00 85.38 803 ILE A C 1
ATOM 6487 O O . ILE A 1 803 ? -6.946 28.204 8.421 1.00 85.38 803 ILE A O 1
ATOM 6491 N N . LYS A 1 804 ? -5.648 27.058 9.843 1.00 85.50 804 LYS A N 1
ATOM 6492 C CA . LYS A 1 804 ? -6.648 27.006 10.920 1.00 85.50 804 LYS A CA 1
ATOM 6493 C C . LYS A 1 804 ? -7.000 28.397 11.461 1.00 85.50 804 LYS A C 1
ATOM 6495 O O . LYS A 1 804 ? -8.181 28.668 11.645 1.00 85.50 804 LYS A O 1
ATOM 6500 N N . LYS A 1 805 ? -6.013 29.270 11.706 1.00 87.06 805 LYS A N 1
ATOM 6501 C CA . LYS A 1 805 ? -6.254 30.647 12.177 1.00 87.06 805 LYS A CA 1
ATOM 6502 C C . LYS A 1 805 ? -6.940 31.503 11.112 1.00 87.06 805 LYS A C 1
ATOM 6504 O O . LYS A 1 805 ? -7.929 32.151 11.431 1.00 87.06 805 LYS A O 1
ATOM 6509 N N . ALA A 1 806 ? -6.481 31.437 9.860 1.00 86.12 806 ALA A N 1
ATOM 6510 C CA . ALA A 1 806 ? -7.123 32.135 8.745 1.00 86.12 806 ALA A CA 1
ATOM 6511 C C . ALA A 1 806 ? -8.588 31.703 8.583 1.00 86.12 806 ALA A C 1
ATOM 6513 O O . ALA A 1 806 ? -9.469 32.548 8.481 1.00 86.12 806 ALA A O 1
ATOM 6514 N N . ARG A 1 807 ? -8.865 30.394 8.662 1.00 81.75 807 ARG A N 1
ATOM 6515 C CA . ARG A 1 807 ? -10.230 29.859 8.657 1.00 81.75 807 ARG A CA 1
ATOM 6516 C C . ARG A 1 807 ? -11.081 30.416 9.801 1.00 81.75 807 ARG A C 1
ATOM 6518 O O . ARG A 1 807 ? -12.190 30.844 9.530 1.00 81.75 807 ARG A O 1
ATOM 6525 N N . MET A 1 808 ? -10.581 30.421 11.041 1.00 83.12 808 MET A N 1
ATOM 6526 C CA . MET A 1 808 ? -11.335 30.953 12.189 1.00 83.12 808 MET A CA 1
ATOM 6527 C C . MET A 1 808 ? -11.709 32.430 11.999 1.00 83.12 808 MET A C 1
ATOM 6529 O O . MET A 1 808 ? -12.815 32.819 12.346 1.00 83.12 808 MET A O 1
ATOM 6533 N N . LEU A 1 809 ? -10.810 33.236 11.423 1.00 83.69 809 LEU A N 1
ATOM 6534 C CA . LEU A 1 809 ? -11.092 34.637 11.117 1.00 83.69 809 LEU A CA 1
ATOM 6535 C C . LEU A 1 809 ? -12.123 34.781 9.986 1.00 83.69 809 LEU A C 1
ATOM 6537 O O . LEU A 1 809 ? -13.057 35.562 10.113 1.00 83.69 809 LEU A O 1
ATOM 6541 N N . VAL A 1 810 ? -11.985 34.013 8.900 1.00 80.69 810 VAL A N 1
ATOM 6542 C CA . VAL A 1 810 ? -12.915 34.049 7.754 1.00 80.69 810 VAL A CA 1
ATOM 6543 C C . VAL A 1 810 ? -14.319 33.554 8.133 1.00 80.69 810 VAL A C 1
ATOM 6545 O O . VAL A 1 810 ? -15.296 34.139 7.673 1.00 80.69 810 VAL A O 1
ATOM 6548 N N . GLU A 1 811 ? -14.428 32.540 9.002 1.00 78.56 811 GLU A N 1
ATOM 6549 C CA . GLU A 1 811 ? -15.701 32.056 9.570 1.00 78.56 811 GLU A CA 1
ATOM 6550 C C . GLU A 1 811 ? -16.442 33.137 10.382 1.00 78.56 811 GLU A C 1
ATOM 6552 O O . GLU A 1 811 ? -17.665 33.087 10.459 1.00 78.56 811 GLU A O 1
ATOM 6557 N N . ASP A 1 812 ? -15.730 34.111 10.961 1.00 79.38 812 ASP A N 1
ATOM 6558 C CA . ASP A 1 812 ? -16.312 35.198 11.761 1.00 79.38 812 ASP A CA 1
ATOM 6559 C C . ASP A 1 812 ? -16.745 36.426 10.930 1.00 79.38 812 ASP A C 1
ATOM 6561 O O . ASP A 1 812 ? -17.646 37.148 11.358 1.00 79.38 812 ASP A O 1
ATOM 6565 N N . ILE A 1 813 ? -16.086 36.726 9.798 1.00 73.19 813 ILE A N 1
ATOM 6566 C CA . ILE A 1 813 ? -16.187 38.054 9.139 1.00 73.19 813 ILE A CA 1
ATOM 6567 C C . ILE A 1 813 ? -16.734 38.072 7.706 1.00 73.19 813 ILE A C 1
ATOM 6569 O O . ILE A 1 813 ? -16.877 39.164 7.167 1.00 73.19 813 ILE A O 1
ATOM 6573 N N . GLY A 1 814 ? -17.005 36.917 7.087 1.00 57.03 814 GLY A N 1
ATOM 6574 C CA . GLY A 1 814 ? -17.777 36.783 5.837 1.00 57.03 814 GLY A CA 1
ATOM 6575 C C . GLY A 1 814 ? -17.559 37.850 4.743 1.00 57.03 814 GLY A C 1
ATOM 6576 O O . GLY A 1 814 ? -18.356 38.769 4.609 1.00 57.03 814 GLY A O 1
ATOM 6577 N N . GLU A 1 815 ? -16.524 37.674 3.911 1.00 47.06 815 GLU A N 1
ATOM 6578 C CA . GLU A 1 815 ? -16.363 38.318 2.584 1.00 47.06 815 GLU A CA 1
ATOM 6579 C C . GLU A 1 815 ? -16.465 39.866 2.483 1.00 47.06 815 GLU A C 1
ATOM 6581 O O . GLU A 1 815 ? -17.261 40.407 1.721 1.00 47.06 815 GLU A O 1
ATOM 6586 N N . ALA A 1 816 ? -15.546 40.609 3.115 1.00 39.47 816 ALA A N 1
ATOM 6587 C CA . ALA A 1 816 ? -15.407 42.066 2.923 1.00 39.47 816 ALA A CA 1
ATOM 6588 C C . ALA A 1 816 ? -14.188 42.480 2.054 1.00 39.47 816 ALA A C 1
ATOM 6590 O O . ALA A 1 816 ? -13.316 43.227 2.507 1.00 39.47 816 ALA A O 1
ATOM 6591 N N . ILE A 1 817 ? -14.072 41.999 0.802 1.00 44.03 817 ILE A N 1
ATOM 6592 C CA . ILE A 1 817 ? -12.933 42.358 -0.079 1.00 44.03 817 ILE A CA 1
ATOM 6593 C C . ILE A 1 817 ? -13.144 43.707 -0.777 1.00 44.03 817 ILE A C 1
ATOM 6595 O O . ILE A 1 817 ? -13.622 43.813 -1.906 1.00 44.03 817 ILE A O 1
ATOM 6599 N N . LEU A 1 818 ? -12.683 44.754 -0.094 1.00 41.47 818 LEU A N 1
ATOM 6600 C CA . LEU A 1 818 ? -12.463 46.075 -0.670 1.00 41.47 818 LEU A CA 1
ATOM 6601 C C . LEU A 1 818 ? -11.109 46.123 -1.389 1.00 41.47 818 LEU A C 1
ATOM 6603 O O . LEU A 1 818 ? -10.051 45.963 -0.774 1.00 41.47 818 LEU A O 1
ATOM 6607 N N . LYS A 1 819 ? -11.153 46.379 -2.703 1.00 39.50 819 LYS A N 1
ATOM 6608 C CA . LYS A 1 819 ? -10.014 46.917 -3.457 1.00 39.50 819 LYS A CA 1
ATOM 6609 C C . LYS A 1 819 ? -10.071 48.436 -3.359 1.00 39.50 819 LYS A C 1
ATOM 6611 O O . LYS A 1 819 ? -11.016 49.031 -3.875 1.00 39.50 819 LYS A O 1
ATOM 6616 N N . LEU A 1 820 ? -9.049 49.052 -2.769 1.00 37.53 820 LEU A N 1
ATOM 6617 C CA . LEU A 1 820 ? -8.846 50.494 -2.898 1.00 37.53 820 LEU A CA 1
ATOM 6618 C C . LEU A 1 820 ? -8.490 50.790 -4.364 1.00 37.53 820 LEU A C 1
ATOM 6620 O O . LEU A 1 820 ? -7.396 50.465 -4.826 1.00 37.53 820 LEU A O 1
ATOM 6624 N N . LYS A 1 821 ? -9.448 51.340 -5.118 1.00 34.78 821 LYS A N 1
ATOM 6625 C CA . LYS A 1 821 ? -9.223 51.899 -6.456 1.00 34.78 821 LYS A CA 1
ATOM 6626 C C . LYS A 1 821 ? -8.920 53.389 -6.308 1.00 34.78 821 LYS A C 1
ATOM 6628 O O . LYS A 1 821 ? -9.841 54.198 -6.344 1.00 34.78 821 LYS A O 1
ATOM 6633 N N . ASN A 1 822 ? -7.646 53.744 -6.179 1.00 40.97 822 ASN A N 1
ATOM 6634 C CA . ASN A 1 822 ? -7.240 55.143 -6.290 1.00 40.97 822 ASN A CA 1
ATOM 6635 C C . ASN A 1 822 ? -7.341 55.611 -7.751 1.00 40.97 822 ASN A C 1
ATOM 6637 O O . ASN A 1 822 ? -7.014 54.869 -8.681 1.00 40.97 822 ASN A O 1
ATOM 6641 N N . GLY A 1 823 ? -7.786 56.852 -7.960 1.00 35.38 823 GLY A N 1
ATOM 6642 C CA . GLY A 1 823 ? -7.712 57.502 -9.268 1.00 35.38 823 GLY A CA 1
ATOM 6643 C C . GLY A 1 823 ? -6.253 57.758 -9.650 1.00 35.38 823 GLY A C 1
ATOM 6644 O O . GLY A 1 823 ? -5.499 58.280 -8.838 1.00 35.38 823 GLY A O 1
ATOM 6645 N N . ALA A 1 824 ? -5.866 57.374 -10.870 1.00 42.44 824 ALA A N 1
ATOM 6646 C CA . ALA A 1 824 ? -4.577 57.636 -11.540 1.00 42.44 824 ALA A CA 1
ATOM 6647 C C . ALA A 1 824 ? -3.248 57.246 -10.829 1.00 42.44 824 ALA A C 1
ATOM 6649 O O . ALA A 1 824 ? -2.206 57.262 -11.482 1.00 42.44 824 ALA A O 1
ATOM 6650 N N . GLY A 1 825 ? -3.253 56.858 -9.549 1.00 44.75 825 GLY A N 1
ATOM 6651 C CA . GLY A 1 825 ? -2.071 56.451 -8.772 1.00 44.75 825 GLY A CA 1
ATOM 6652 C C . GLY A 1 825 ? -1.692 54.967 -8.913 1.00 44.75 825 GLY A C 1
ATOM 6653 O O . GLY A 1 825 ? -2.532 54.117 -9.201 1.00 44.75 825 GLY A O 1
ATOM 6654 N N . GLN A 1 826 ? -0.413 54.637 -8.693 1.00 55.12 826 GLN A N 1
ATOM 6655 C CA . GLN A 1 826 ? 0.173 53.329 -9.050 1.00 55.12 826 GLN A CA 1
ATOM 6656 C C . GLN A 1 826 ? -0.088 52.165 -8.066 1.00 55.12 826 GLN A C 1
ATOM 6658 O O . GLN A 1 826 ? 0.320 51.038 -8.349 1.00 55.12 826 GLN A O 1
ATOM 6663 N N . VAL A 1 827 ? -0.754 52.394 -6.930 1.00 56.28 827 VAL A N 1
ATOM 6664 C CA . VAL A 1 827 ? -0.862 51.416 -5.828 1.00 56.28 827 VAL A CA 1
ATOM 6665 C C . VAL A 1 827 ? -2.282 50.860 -5.707 1.00 56.28 827 VAL A C 1
ATOM 6667 O O . VAL A 1 827 ? -3.231 51.608 -5.489 1.00 56.28 827 VAL A O 1
ATOM 6670 N N . GLY A 1 828 ? -2.427 49.533 -5.786 1.00 61.12 828 GLY A N 1
ATOM 6671 C CA . GLY A 1 828 ? -3.692 48.830 -5.546 1.00 61.12 828 GLY A CA 1
ATOM 6672 C C . GLY A 1 828 ? -3.592 47.860 -4.369 1.00 61.12 828 GLY A C 1
ATOM 6673 O O . GLY A 1 828 ? -2.883 46.862 -4.456 1.00 61.12 828 GLY A O 1
ATOM 6674 N N . LEU A 1 829 ? -4.338 48.125 -3.292 1.00 67.00 829 LEU A N 1
ATOM 6675 C CA . LEU A 1 829 ? -4.292 47.365 -2.036 1.00 67.00 829 LEU A CA 1
ATOM 6676 C C . LEU A 1 829 ? -5.587 46.556 -1.827 1.00 67.00 829 LEU A C 1
ATOM 6678 O O . LEU A 1 829 ? -6.692 47.058 -2.044 1.00 67.00 829 LEU A O 1
ATOM 6682 N N . SER A 1 830 ? -5.447 45.294 -1.402 1.00 74.75 830 SER A N 1
ATOM 6683 C CA . SER A 1 830 ? -6.560 44.397 -1.047 1.00 74.75 830 SER A CA 1
ATOM 6684 C C . SER A 1 830 ? -6.683 44.292 0.471 1.00 74.75 830 SER A C 1
ATOM 6686 O O . SER A 1 830 ? -5.810 43.711 1.121 1.00 74.75 830 SER A O 1
ATOM 6688 N N . TYR A 1 831 ? -7.749 44.851 1.054 1.00 79.75 831 TYR A N 1
ATOM 6689 C CA . TYR A 1 831 ? -7.846 44.957 2.513 1.00 79.75 831 TYR A CA 1
ATOM 6690 C C . TYR A 1 831 ? -7.863 43.586 3.229 1.00 79.75 831 TYR A C 1
ATOM 6692 O O . TYR A 1 831 ? -7.093 43.415 4.170 1.00 79.75 831 TYR A O 1
ATOM 6700 N N . PRO A 1 832 ? -8.580 42.540 2.770 1.00 77.44 832 PRO A N 1
ATOM 6701 C CA . PRO A 1 832 ? -8.484 41.234 3.434 1.00 77.44 832 PRO A CA 1
ATOM 6702 C C . PRO A 1 832 ? -7.160 40.495 3.232 1.00 77.44 832 PRO A C 1
ATOM 6704 O O . PRO A 1 832 ? -6.804 39.678 4.078 1.00 77.44 832 PRO A O 1
ATOM 6707 N N . ALA A 1 833 ? -6.384 40.814 2.187 1.00 80.75 833 ALA A N 1
ATOM 6708 C CA . ALA A 1 833 ? -4.998 40.348 2.113 1.00 80.75 833 ALA A CA 1
ATOM 6709 C C . ALA A 1 833 ? -4.176 41.006 3.230 1.00 80.75 833 ALA A C 1
ATOM 6711 O O . ALA A 1 833 ? -3.453 40.318 3.945 1.00 80.75 833 ALA A O 1
ATOM 6712 N N . ALA A 1 834 ? -4.353 42.316 3.442 1.00 84.56 834 ALA A N 1
ATOM 6713 C CA . ALA A 1 834 ? -3.734 43.047 4.545 1.00 84.56 834 ALA A CA 1
ATOM 6714 C C . ALA A 1 834 ? -4.129 42.473 5.918 1.00 84.56 834 ALA A C 1
ATOM 6716 O O . ALA A 1 834 ? -3.245 42.210 6.727 1.00 84.56 834 ALA A O 1
ATOM 6717 N N . VAL A 1 835 ? -5.416 42.192 6.157 1.00 87.69 835 VAL A N 1
ATOM 6718 C CA . VAL A 1 835 ? -5.924 41.580 7.402 1.00 87.69 835 VAL A CA 1
ATOM 6719 C C . VAL A 1 835 ? -5.320 40.190 7.640 1.00 87.69 835 VAL A C 1
ATOM 6721 O O . VAL A 1 835 ? -4.801 39.913 8.723 1.00 87.69 835 VAL A O 1
ATOM 6724 N N . LEU A 1 836 ? -5.327 39.308 6.633 1.00 88.75 836 LEU A N 1
ATOM 6725 C CA . LEU A 1 836 ? -4.734 37.971 6.753 1.00 88.75 836 LEU A CA 1
ATOM 6726 C C . LEU A 1 836 ? -3.216 38.037 6.965 1.00 88.75 836 LEU A C 1
ATOM 6728 O O . LEU A 1 836 ? -2.678 37.281 7.775 1.00 88.75 836 LEU A O 1
ATOM 6732 N N . ASN A 1 837 ? -2.527 38.966 6.303 1.00 90.38 837 ASN A N 1
ATOM 6733 C CA . ASN A 1 837 ? -1.089 39.168 6.466 1.00 90.38 837 ASN A CA 1
ATOM 6734 C C . ASN A 1 837 ? -0.753 39.780 7.833 1.00 90.38 837 ASN A C 1
ATOM 6736 O O . ASN A 1 837 ? 0.210 39.347 8.464 1.00 90.38 837 ASN A O 1
ATOM 6740 N N . ALA A 1 838 ? -1.568 40.703 8.351 1.00 88.31 838 ALA A N 1
ATOM 6741 C CA . ALA A 1 838 ? -1.442 41.241 9.705 1.00 88.31 838 ALA A CA 1
ATOM 6742 C C . ALA A 1 838 ? -1.648 40.135 10.753 1.00 88.31 838 ALA A C 1
ATOM 6744 O O . ALA A 1 838 ? -0.830 39.978 11.660 1.00 88.31 838 ALA A O 1
ATOM 6745 N N . MET A 1 839 ? -2.661 39.278 10.575 1.00 90.44 839 MET A N 1
ATOM 6746 C CA . MET A 1 839 ? -2.866 38.084 11.400 1.00 90.44 839 MET A CA 1
ATOM 6747 C C . MET A 1 839 ? -1.654 37.137 11.336 1.00 90.44 839 MET A C 1
ATOM 6749 O O . MET A 1 839 ? -1.200 36.655 12.378 1.00 90.44 839 MET A O 1
ATOM 6753 N N . VAL A 1 840 ? -1.097 36.874 10.148 1.00 91.00 840 VAL A N 1
ATOM 6754 C CA . VAL A 1 840 ? 0.106 36.037 9.996 1.00 91.00 840 VAL A CA 1
ATOM 6755 C C . VAL A 1 840 ? 1.315 36.672 10.687 1.00 91.00 840 VAL A C 1
ATOM 6757 O O . VAL A 1 840 ? 2.015 35.981 11.430 1.00 91.00 840 VAL A O 1
ATOM 6760 N N . ARG A 1 841 ? 1.522 37.984 10.535 1.00 88.81 841 ARG A N 1
ATOM 6761 C CA . ARG A 1 841 ? 2.569 38.743 11.229 1.00 88.81 841 ARG A CA 1
ATOM 6762 C C . ARG A 1 841 ? 2.419 38.637 12.748 1.00 88.81 841 ARG A C 1
ATOM 6764 O O . ARG A 1 841 ? 3.371 38.247 13.420 1.00 88.81 841 ARG A O 1
ATOM 6771 N N . LYS A 1 842 ? 1.228 38.895 13.286 1.00 89.25 842 LYS A N 1
ATOM 6772 C CA . LYS A 1 842 ? 0.929 38.874 14.729 1.00 89.25 842 LYS A CA 1
ATOM 6773 C C . LYS A 1 842 ? 1.134 37.496 15.377 1.00 89.25 842 LYS A C 1
ATOM 6775 O O . LYS A 1 842 ? 1.421 37.423 16.565 1.00 89.25 842 LYS A O 1
ATOM 6780 N N . ASN A 1 843 ? 0.986 36.402 14.619 1.00 92.06 843 ASN A N 1
ATOM 6781 C CA . ASN A 1 843 ? 0.981 35.035 15.164 1.00 92.06 843 ASN A CA 1
ATOM 6782 C C . ASN A 1 843 ? 2.187 34.155 14.778 1.00 92.06 843 ASN A C 1
ATOM 6784 O O . ASN A 1 843 ? 2.414 33.147 15.444 1.00 92.06 843 ASN A O 1
ATOM 6788 N N . PHE A 1 844 ? 2.920 34.473 13.704 1.00 94.50 844 PHE A N 1
ATOM 6789 C CA . PHE A 1 844 ? 3.954 33.587 13.137 1.00 94.50 844 PHE A CA 1
ATOM 6790 C C . PHE A 1 844 ? 5.295 34.277 12.830 1.00 94.50 844 PHE A C 1
ATOM 6792 O O . PHE A 1 844 ? 6.173 33.656 12.227 1.00 94.50 844 PHE A O 1
ATOM 6799 N N . THR A 1 845 ? 5.479 35.531 13.252 1.00 94.69 845 THR A N 1
ATOM 6800 C CA . THR A 1 845 ? 6.776 36.224 13.151 1.00 94.69 845 THR A CA 1
ATOM 6801 C C . THR A 1 845 ? 7.832 35.571 14.046 1.00 94.69 845 THR A C 1
ATOM 6803 O O . THR A 1 845 ? 7.535 34.888 15.029 1.00 94.69 845 THR A O 1
ATOM 6806 N N . ASN A 1 846 ? 9.096 35.723 13.659 1.00 95.38 846 ASN A N 1
ATOM 6807 C CA . ASN A 1 846 ? 10.239 35.180 14.365 1.00 95.38 846 ASN A CA 1
ATOM 6808 C C . ASN A 1 846 ? 11.148 36.292 14.901 1.00 95.38 846 ASN A C 1
ATOM 6810 O O . ASN A 1 846 ? 12.102 36.681 14.236 1.00 95.38 846 ASN A O 1
ATOM 6814 N N . ASP A 1 847 ? 10.878 36.760 16.119 1.00 94.44 847 ASP A N 1
ATOM 6815 C CA . ASP A 1 847 ? 11.592 37.874 16.772 1.00 94.44 847 ASP A CA 1
ATOM 6816 C C . ASP A 1 847 ? 12.985 37.509 17.324 1.00 94.44 847 ASP A C 1
ATOM 6818 O O . ASP A 1 847 ? 13.658 38.323 17.953 1.00 94.44 847 ASP A O 1
ATOM 6822 N N . VAL A 1 848 ? 13.433 36.271 17.095 1.00 93.00 848 VAL A N 1
ATOM 6823 C CA . VAL A 1 848 ? 14.744 35.749 17.515 1.00 93.00 848 VAL A CA 1
ATOM 6824 C C . VAL A 1 848 ? 15.599 35.276 16.331 1.00 93.00 848 VAL A C 1
ATOM 6826 O O . VAL A 1 848 ? 16.560 34.525 16.517 1.00 93.00 848 VAL A O 1
ATOM 6829 N N . TYR A 1 849 ? 15.291 35.721 15.108 1.00 94.69 849 TYR A N 1
ATOM 6830 C CA . TYR A 1 849 ? 16.075 35.390 13.917 1.00 94.69 849 TYR A CA 1
ATOM 6831 C C . TYR A 1 849 ? 17.455 36.064 13.992 1.00 94.69 849 TYR A C 1
ATOM 6833 O O . TYR A 1 849 ? 17.555 37.289 13.910 1.00 94.69 849 TYR A O 1
ATOM 6841 N N . HIS A 1 850 ? 18.531 35.281 14.144 1.00 94.12 850 HIS A N 1
ATOM 6842 C CA . HIS A 1 850 ? 19.889 35.835 14.161 1.00 94.12 850 HIS A CA 1
ATOM 6843 C C . HIS A 1 850 ? 20.492 35.863 12.752 1.00 94.12 850 HIS A C 1
ATOM 6845 O O . HIS A 1 850 ? 20.494 34.853 12.046 1.00 94.12 850 HIS A O 1
ATOM 6851 N N . VAL A 1 851 ? 21.067 37.003 12.379 1.00 91.38 851 VAL A N 1
ATOM 6852 C CA . VAL A 1 851 ? 21.851 37.201 11.154 1.00 91.38 851 VAL A CA 1
ATOM 6853 C C . VAL A 1 851 ? 23.319 37.341 11.545 1.00 91.38 851 VAL A C 1
ATOM 6855 O O . VAL A 1 851 ? 23.627 38.040 12.504 1.00 91.38 851 VAL A O 1
ATOM 6858 N N . LEU A 1 852 ? 24.221 36.661 10.836 1.00 89.19 852 LEU A N 1
ATOM 6859 C CA . LEU A 1 852 ? 25.664 36.844 11.000 1.00 89.19 852 LEU A CA 1
ATOM 6860 C C . LEU A 1 852 ? 26.092 38.070 10.185 1.00 89.19 852 LEU A C 1
ATOM 6862 O O . LEU A 1 852 ? 26.017 38.027 8.960 1.00 89.19 852 LEU A O 1
ATOM 6866 N N . GLU A 1 853 ? 26.530 39.142 10.845 1.00 85.19 853 GLU A N 1
ATOM 6867 C CA . GLU A 1 853 ? 26.946 40.378 10.158 1.00 85.19 853 GLU A CA 1
ATOM 6868 C C . GLU A 1 853 ? 28.441 40.402 9.856 1.00 85.19 853 GLU A C 1
ATOM 6870 O O . GLU A 1 853 ? 28.846 40.725 8.742 1.00 85.19 853 GLU A O 1
ATOM 6875 N N . ASN A 1 854 ? 29.273 40.027 10.830 1.00 83.31 854 ASN A N 1
ATOM 6876 C CA . ASN A 1 854 ? 30.719 39.957 10.655 1.00 83.31 854 ASN A CA 1
ATOM 6877 C C . ASN A 1 854 ? 31.190 38.507 10.853 1.00 83.31 854 ASN A C 1
ATOM 6879 O O . ASN A 1 854 ? 31.306 38.063 11.998 1.00 83.31 854 ASN A O 1
ATOM 6883 N N . PRO A 1 855 ? 31.494 37.759 9.775 1.00 80.00 855 PRO A N 1
ATOM 6884 C CA . PRO A 1 855 ? 31.973 36.379 9.872 1.00 80.00 855 PRO A CA 1
ATOM 6885 C C . PRO A 1 855 ? 33.307 36.215 10.615 1.00 80.00 855 PRO A C 1
ATOM 6887 O O . PRO A 1 855 ? 33.558 35.154 11.184 1.00 80.00 855 PRO A O 1
ATOM 6890 N N . VAL A 1 856 ? 34.151 37.254 10.636 1.00 78.31 856 VAL A N 1
ATOM 6891 C CA . VAL A 1 856 ? 35.468 37.233 11.294 1.00 78.31 856 VAL A CA 1
ATOM 6892 C C . VAL A 1 856 ? 35.314 37.443 12.801 1.00 78.31 856 VAL A C 1
ATOM 6894 O O . VAL A 1 856 ? 35.785 36.625 13.589 1.00 78.31 856 VAL A O 1
ATOM 6897 N N . ALA A 1 857 ? 34.591 38.491 13.207 1.00 82.19 857 ALA A N 1
ATOM 6898 C CA . ALA A 1 857 ? 34.295 38.775 14.616 1.00 82.19 857 ALA A CA 1
ATOM 6899 C C . ALA A 1 857 ? 33.193 37.868 15.207 1.00 82.19 857 ALA A C 1
ATOM 6901 O O . ALA A 1 857 ? 32.993 37.844 16.420 1.00 82.19 857 ALA A O 1
ATOM 6902 N N . LYS A 1 858 ? 32.469 37.132 14.352 1.00 82.75 858 LYS A N 1
ATOM 6903 C CA . LYS A 1 858 ? 31.319 36.269 14.677 1.00 82.75 858 LYS A CA 1
ATOM 6904 C C . LYS A 1 858 ? 30.236 36.998 15.482 1.00 82.75 858 LYS A C 1
ATOM 6906 O O . LYS A 1 858 ? 29.649 36.439 16.414 1.00 82.75 858 LYS A O 1
ATOM 6911 N N . THR A 1 859 ? 29.978 38.254 15.114 1.00 86.12 859 THR A N 1
ATOM 6912 C CA . THR A 1 859 ? 28.902 39.075 15.679 1.00 86.12 859 THR A CA 1
ATOM 6913 C C . THR A 1 859 ? 27.590 38.815 14.946 1.00 86.12 859 THR A C 1
ATOM 6915 O O . THR A 1 859 ? 27.553 38.675 13.720 1.00 86.12 859 THR A O 1
ATOM 6918 N N . TYR A 1 860 ? 26.504 38.749 15.716 1.00 89.12 860 TYR A N 1
ATOM 6919 C CA . TYR A 1 860 ? 25.162 38.489 15.211 1.00 89.12 860 TYR A CA 1
ATOM 6920 C C . TYR A 1 860 ? 24.207 39.589 15.660 1.00 89.12 860 TYR A C 1
ATOM 6922 O O . TYR A 1 860 ? 24.166 39.900 16.853 1.00 89.12 860 TYR A O 1
ATOM 6930 N N . THR A 1 861 ? 23.383 40.091 14.748 1.00 92.06 861 THR A N 1
ATOM 6931 C CA . THR A 1 861 ? 22.208 40.902 15.087 1.00 92.06 861 THR A CA 1
ATOM 6932 C C . THR A 1 861 ? 20.956 40.037 15.117 1.00 92.06 861 THR A C 1
ATOM 6934 O O . THR A 1 861 ? 20.869 38.998 14.457 1.00 92.06 861 THR A O 1
ATOM 6937 N N . ILE A 1 862 ? 19.994 40.433 15.949 1.00 92.88 862 ILE A N 1
ATOM 6938 C CA . ILE A 1 862 ? 18.696 39.767 16.077 1.00 92.88 862 ILE A CA 1
ATOM 6939 C C . ILE A 1 862 ? 17.661 40.675 15.429 1.00 92.88 862 ILE A C 1
ATOM 6941 O O . ILE A 1 862 ? 17.585 41.852 15.776 1.00 92.88 862 ILE A O 1
ATOM 6945 N N . LYS A 1 863 ? 16.858 40.125 14.518 1.00 93.31 863 LYS A N 1
ATOM 6946 C CA . LYS A 1 863 ? 15.738 40.830 13.891 1.00 93.31 863 LYS A CA 1
ATOM 6947 C C . LYS A 1 863 ? 14.457 40.001 13.941 1.00 93.31 863 LYS A C 1
ATOM 6949 O O . LYS A 1 863 ? 14.508 38.775 14.038 1.00 93.31 863 LYS A O 1
ATOM 6954 N N . SER A 1 864 ? 13.320 40.673 13.796 1.00 91.62 864 SER A N 1
ATOM 6955 C CA . SER A 1 864 ? 12.047 40.022 13.482 1.00 91.62 864 SER A CA 1
ATOM 6956 C C . SER A 1 864 ? 12.013 39.643 12.002 1.00 91.62 864 SER A C 1
ATOM 6958 O O . SER A 1 864 ? 12.125 40.510 11.139 1.00 91.62 864 SER A O 1
ATOM 6960 N N . GLU A 1 865 ? 11.850 38.354 11.701 1.00 93.19 865 GLU A N 1
ATOM 6961 C CA . GLU A 1 865 ? 11.692 37.839 10.331 1.00 93.19 865 GLU A CA 1
ATOM 6962 C C . GLU A 1 865 ? 10.279 37.269 10.147 1.00 93.19 865 GLU A C 1
ATOM 6964 O O . GLU A 1 865 ? 9.812 36.481 10.972 1.00 93.19 865 GLU A O 1
ATOM 6969 N N . ASN A 1 866 ? 9.608 37.621 9.047 1.00 92.56 866 ASN A N 1
ATOM 6970 C CA . ASN A 1 866 ? 8.430 36.913 8.548 1.00 92.56 866 ASN A CA 1
ATOM 6971 C C . ASN A 1 866 ? 8.333 37.087 7.029 1.00 92.56 866 ASN A C 1
ATOM 6973 O O . ASN A 1 866 ? 8.366 38.204 6.525 1.00 92.56 866 ASN A O 1
ATOM 6977 N N . THR A 1 867 ? 8.234 35.976 6.304 1.00 89.12 867 THR A N 1
ATOM 6978 C CA . THR A 1 867 ? 8.118 35.942 4.834 1.00 89.12 867 THR A CA 1
ATOM 6979 C C . THR A 1 867 ? 6.844 35.239 4.365 1.00 89.12 867 THR A C 1
ATOM 6981 O O . THR A 1 867 ? 6.665 35.006 3.172 1.00 89.12 867 THR A O 1
ATOM 6984 N N . ILE A 1 868 ? 5.969 34.858 5.297 1.00 91.94 868 ILE A N 1
ATOM 6985 C CA . ILE A 1 868 ? 4.715 34.161 5.021 1.00 91.94 868 ILE A CA 1
ATOM 6986 C C . ILE A 1 868 ? 3.652 35.219 4.724 1.00 91.94 868 ILE A C 1
ATOM 6988 O O . ILE A 1 868 ? 3.353 36.049 5.578 1.00 91.94 868 ILE A O 1
ATOM 6992 N N . ALA A 1 869 ? 3.062 35.161 3.533 1.00 87.12 869 ALA A N 1
ATOM 6993 C CA . ALA A 1 869 ? 1.972 36.038 3.124 1.00 87.12 869 ALA A CA 1
ATOM 6994 C C . ALA A 1 869 ? 0.897 35.245 2.370 1.00 87.12 869 ALA A C 1
ATOM 6996 O O . ALA A 1 869 ? 1.200 34.290 1.649 1.00 87.12 869 ALA A O 1
ATOM 6997 N N . PHE A 1 870 ? -0.354 35.652 2.544 1.00 86.81 870 PHE A N 1
ATOM 6998 C CA . PHE A 1 870 ? -1.471 35.271 1.700 1.00 86.81 870 PHE A CA 1
ATOM 6999 C C . PHE A 1 870 ? -1.444 36.067 0.389 1.00 86.81 870 PHE A C 1
ATOM 7001 O O . PHE A 1 870 ? -1.318 37.293 0.393 1.00 86.81 870 PHE A O 1
ATOM 7008 N N . GLU A 1 871 ? -1.598 35.350 -0.722 1.00 77.75 871 GLU A N 1
ATOM 7009 C CA . GLU A 1 871 ? -1.955 35.881 -2.038 1.00 77.75 871 GLU A CA 1
ATOM 7010 C C . GLU A 1 871 ? -3.478 35.666 -2.209 1.00 77.75 871 GLU A C 1
ATOM 7012 O O . GLU A 1 871 ? -4.012 34.622 -1.823 1.00 77.75 871 GLU A O 1
ATOM 7017 N N . ILE A 1 872 ? -4.200 36.663 -2.737 1.00 76.50 872 ILE A N 1
ATOM 7018 C CA . ILE A 1 872 ? -5.647 36.566 -3.000 1.00 76.50 872 ILE A CA 1
ATOM 7019 C C . ILE A 1 872 ? -5.875 36.546 -4.509 1.00 76.50 872 ILE A C 1
ATOM 7021 O O . ILE A 1 872 ? -5.683 37.565 -5.177 1.00 76.50 872 ILE A O 1
ATOM 7025 N N . ASP A 1 873 ? -6.344 35.411 -5.022 1.00 76.62 873 ASP A N 1
ATOM 7026 C CA . ASP A 1 873 ? -6.750 35.257 -6.416 1.00 76.62 873 ASP A CA 1
ATOM 7027 C C . ASP A 1 873 ? -8.272 35.449 -6.561 1.00 76.62 873 ASP A C 1
ATOM 7029 O O . ASP A 1 873 ? -9.060 34.933 -5.763 1.00 76.62 873 ASP A O 1
ATOM 7033 N N . GLY A 1 874 ? -8.690 36.198 -7.589 1.00 78.44 874 GLY A N 1
ATOM 7034 C CA . GLY A 1 874 ? -10.095 36.498 -7.896 1.00 78.44 874 GLY A CA 1
ATOM 7035 C C . GLY A 1 874 ? -10.412 38.004 -8.043 1.00 78.44 874 GLY A C 1
ATOM 7036 O O . GLY A 1 874 ? -9.503 38.839 -8.165 1.00 78.44 874 GLY A O 1
ATOM 7037 N N . PRO A 1 875 ? -11.701 38.399 -8.021 1.00 83.75 875 PRO A N 1
ATOM 7038 C CA . PRO A 1 875 ? -12.863 37.549 -7.758 1.00 83.75 875 PRO A CA 1
ATOM 7039 C C . PRO A 1 875 ? -13.170 36.587 -8.911 1.00 83.75 875 PRO A C 1
ATOM 7041 O O . PRO A 1 875 ? -12.808 36.833 -10.061 1.00 83.75 875 PRO A O 1
ATOM 7044 N N . TYR A 1 876 ? -13.875 35.512 -8.584 1.00 89.12 876 TYR A N 1
ATOM 7045 C CA . TYR A 1 876 ? -14.357 34.482 -9.497 1.00 89.12 876 TYR A CA 1
ATOM 7046 C C . TYR A 1 876 ? -15.874 34.575 -9.685 1.00 89.12 876 TYR A C 1
ATOM 7048 O O . TYR A 1 876 ? -16.593 35.056 -8.811 1.00 89.12 876 TYR A O 1
ATOM 7056 N N . GLN A 1 877 ? -16.369 34.078 -10.819 1.00 91.25 877 GLN A N 1
ATOM 7057 C CA . GLN A 1 877 ? -17.799 34.040 -11.127 1.00 91.25 877 GLN A CA 1
ATOM 7058 C C . GLN A 1 877 ? -18.531 33.004 -10.271 1.00 91.25 877 GLN A C 1
ATOM 7060 O O . GLN A 1 877 ? -19.637 33.260 -9.797 1.00 91.25 877 GLN A O 1
ATOM 7065 N N . ALA A 1 878 ? -17.929 31.823 -10.104 1.00 90.88 878 ALA A N 1
ATOM 7066 C CA . ALA A 1 878 ? -18.545 30.701 -9.409 1.00 90.88 878 ALA A CA 1
ATOM 7067 C C . ALA A 1 878 ? -17.511 29.750 -8.792 1.00 90.88 878 ALA A C 1
ATOM 7069 O O . ALA A 1 878 ? -16.418 29.561 -9.333 1.00 90.88 878 ALA A O 1
ATOM 7070 N N . MET A 1 879 ? -17.904 29.090 -7.701 1.00 90.06 879 MET A N 1
ATOM 7071 C CA . MET A 1 879 ? -17.188 27.973 -7.088 1.00 90.06 879 MET A CA 1
ATOM 7072 C C . MET A 1 879 ? -18.157 26.831 -6.760 1.00 90.06 879 MET A C 1
ATOM 7074 O O . MET A 1 879 ? -19.233 27.046 -6.206 1.00 90.06 879 MET A O 1
ATOM 7078 N N . VAL A 1 880 ? -17.767 25.599 -7.092 1.00 89.56 880 VAL A N 1
ATOM 7079 C CA . VAL A 1 880 ? -18.571 24.388 -6.862 1.00 89.56 880 VAL A CA 1
ATOM 7080 C C . VAL A 1 880 ? -17.837 23.449 -5.911 1.00 89.56 880 VAL A C 1
ATOM 7082 O O . VAL A 1 880 ? -16.724 22.995 -6.202 1.00 89.56 880 VAL A O 1
ATOM 7085 N N . LEU A 1 881 ? -18.485 23.129 -4.790 1.00 89.12 881 LEU A N 1
ATOM 7086 C CA . LEU A 1 881 ? -17.976 22.280 -3.714 1.00 89.12 881 LEU A CA 1
ATOM 7087 C C . LEU A 1 881 ? -18.842 21.010 -3.578 1.00 89.12 881 LEU A C 1
ATOM 7089 O O . LEU A 1 881 ? -19.970 21.091 -3.096 1.00 89.12 881 LEU A O 1
ATOM 7093 N N . PRO A 1 882 ? -18.352 19.820 -3.977 1.00 89.50 882 PRO A N 1
ATOM 7094 C CA . PRO A 1 882 ? -19.100 18.571 -3.842 1.00 89.50 882 PRO A CA 1
ATOM 7095 C C . PRO A 1 882 ? -19.158 18.084 -2.385 1.00 89.50 882 PRO A C 1
ATOM 7097 O O . PRO A 1 882 ? -18.395 18.528 -1.526 1.00 89.50 882 PRO A O 1
ATOM 7100 N N . SER A 1 883 ? -20.015 17.100 -2.116 1.00 87.94 883 SER A N 1
ATOM 7101 C CA . SER A 1 883 ? -20.184 16.453 -0.810 1.00 87.94 883 SER A CA 1
ATOM 7102 C C . SER A 1 883 ? -19.675 15.001 -0.785 1.00 87.94 883 SER A C 1
ATOM 7104 O O . SER A 1 883 ? -19.408 14.378 -1.818 1.00 87.94 883 SER A O 1
ATOM 7106 N N . ALA A 1 884 ? -19.540 14.427 0.414 1.00 85.00 884 ALA A N 1
ATOM 7107 C CA . ALA A 1 884 ? -19.327 12.990 0.582 1.00 85.00 884 ALA A CA 1
ATOM 7108 C C . ALA A 1 884 ? -20.661 12.222 0.655 1.00 85.00 884 ALA A C 1
ATOM 7110 O O . ALA A 1 884 ? -21.671 12.755 1.106 1.00 85.00 884 ALA A O 1
ATOM 7111 N N . LYS A 1 885 ? -20.648 10.938 0.261 1.00 82.12 885 LYS A N 1
ATOM 7112 C CA . LYS A 1 885 ? -21.797 10.015 0.410 1.00 82.12 885 LYS A CA 1
ATOM 7113 C C . LYS A 1 885 ? -22.015 9.590 1.874 1.00 82.12 885 LYS A C 1
ATOM 7115 O O . LYS A 1 885 ? -23.140 9.291 2.266 1.00 82.12 885 LYS A O 1
ATOM 7120 N N . GLU A 1 886 ? -20.947 9.569 2.671 1.00 80.81 886 GLU A N 1
ATOM 7121 C CA . GLU A 1 886 ? -20.930 9.144 4.078 1.00 80.81 886 GLU A CA 1
ATOM 7122 C C . GLU A 1 886 ? -21.016 10.339 5.037 1.00 80.81 886 GLU A C 1
ATOM 7124 O O . GLU A 1 886 ? -20.361 11.361 4.822 1.00 80.81 886 GLU A O 1
ATOM 7129 N N . GLU A 1 887 ? -21.766 10.181 6.128 1.00 77.19 887 GLU A N 1
ATOM 7130 C CA . GLU A 1 887 ? -21.872 11.175 7.197 1.00 77.19 887 GLU A CA 1
ATOM 7131 C C . GLU A 1 887 ? -20.513 11.432 7.875 1.00 77.19 887 GLU A C 1
ATOM 7133 O O . GLU A 1 887 ? -19.697 10.525 8.051 1.00 77.19 887 GLU A O 1
ATOM 7138 N N . GLY A 1 888 ? -20.237 12.686 8.243 1.00 68.38 888 GLY A N 1
ATOM 7139 C CA . GLY A 1 888 ? -19.019 13.084 8.962 1.00 68.38 888 GLY A CA 1
ATOM 7140 C C . GLY A 1 888 ? -17.715 13.065 8.146 1.00 68.38 888 GLY A C 1
ATOM 7141 O O . GLY A 1 888 ? -16.762 13.753 8.518 1.00 68.38 888 GLY A O 1
ATOM 7142 N N . ARG A 1 889 ? -17.645 12.359 7.007 1.00 69.06 889 ARG A N 1
ATOM 7143 C CA . ARG A 1 889 ? -16.499 12.445 6.088 1.00 69.06 889 ARG A CA 1
ATOM 7144 C C . ARG A 1 889 ? -16.550 13.743 5.286 1.00 69.06 889 ARG A C 1
ATOM 7146 O O . ARG A 1 889 ? -17.366 13.894 4.386 1.00 69.06 889 ARG A O 1
ATOM 7153 N N . LYS A 1 890 ? -15.610 14.653 5.528 1.00 64.62 890 LYS A N 1
ATOM 7154 C CA . LYS A 1 890 ? -15.403 15.820 4.659 1.00 64.62 890 LYS A CA 1
ATOM 7155 C C . LYS A 1 890 ? -14.504 15.480 3.473 1.00 64.62 890 LYS A C 1
ATOM 7157 O O . LYS A 1 890 ? -13.597 14.647 3.568 1.00 64.62 890 LYS A O 1
ATOM 7162 N N . LEU A 1 891 ? -14.733 16.141 2.340 1.00 61.88 891 LEU A N 1
ATOM 7163 C CA . LEU A 1 891 ? -13.909 15.957 1.149 1.00 61.88 891 LEU A CA 1
ATOM 7164 C C . LEU A 1 891 ? -12.606 16.759 1.232 1.00 61.88 891 LEU A C 1
ATOM 7166 O O . LEU A 1 891 ? -12.600 17.955 1.518 1.00 61.88 891 LEU A O 1
ATOM 7170 N N . LYS A 1 892 ? -11.494 16.092 0.906 1.00 61.94 892 LYS A N 1
ATOM 7171 C CA . LYS A 1 892 ? -10.184 16.727 0.736 1.00 61.94 892 LYS A CA 1
ATOM 7172 C C . LYS A 1 892 ? -9.992 17.172 -0.714 1.00 61.94 892 LYS A C 1
ATOM 7174 O O . LYS A 1 892 ? -10.082 16.340 -1.617 1.00 61.94 892 LYS A O 1
ATOM 7179 N N . LYS A 1 893 ? -9.662 18.454 -0.916 1.00 66.44 893 LYS A N 1
ATOM 7180 C CA . LYS A 1 893 ? -9.196 19.040 -2.192 1.00 66.44 893 LYS A CA 1
ATOM 7181 C C . LYS A 1 893 ? -10.073 18.702 -3.417 1.00 66.44 893 LYS A C 1
ATOM 7183 O O . LYS A 1 893 ? -9.550 18.285 -4.452 1.00 66.44 893 LYS A O 1
ATOM 7188 N N . ARG A 1 894 ? -11.397 18.861 -3.303 1.00 76.19 894 ARG A N 1
ATOM 7189 C CA . ARG A 1 894 ? -12.326 18.786 -4.444 1.00 76.19 894 ARG A CA 1
ATOM 7190 C C . ARG A 1 894 ? -13.068 20.106 -4.600 1.00 76.19 894 ARG A C 1
ATOM 7192 O O . ARG A 1 894 ? -13.809 20.461 -3.694 1.00 76.19 894 ARG A O 1
ATOM 7199 N N . TYR A 1 895 ? -12.842 20.805 -5.706 1.00 85.19 895 TYR A N 1
ATOM 7200 C CA . TYR A 1 895 ? -13.502 22.072 -6.024 1.00 85.19 895 TYR A CA 1
ATOM 7201 C C . TYR A 1 895 ? -13.289 22.443 -7.500 1.00 85.19 895 TYR A C 1
ATOM 7203 O O . TYR A 1 895 ? -12.327 21.980 -8.129 1.00 85.19 895 TYR A O 1
ATOM 7211 N N . ALA A 1 896 ? -14.219 23.222 -8.053 1.00 86.88 896 ALA A N 1
ATOM 7212 C CA . ALA A 1 896 ? -14.163 23.797 -9.397 1.00 86.88 896 ALA A CA 1
ATOM 7213 C C . ALA A 1 896 ? -14.398 25.308 -9.292 1.00 86.88 896 ALA A C 1
ATOM 7215 O O . ALA A 1 896 ? -15.295 25.711 -8.554 1.00 86.88 896 ALA A O 1
ATOM 7216 N N . VAL A 1 897 ? -13.604 26.118 -9.991 1.00 86.81 897 VAL A N 1
ATOM 7217 C CA . VAL A 1 897 ? -13.638 2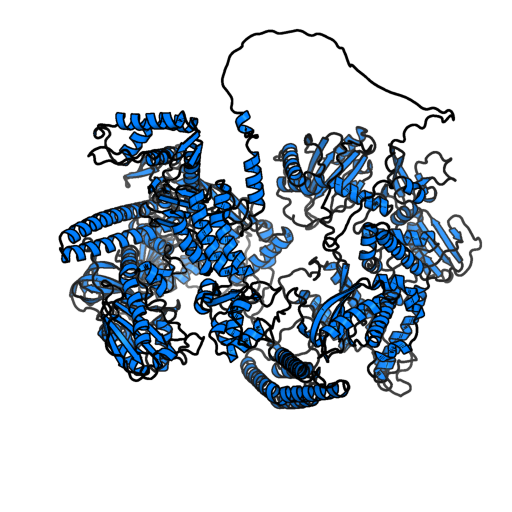7.590 -9.942 1.00 86.81 897 VAL A CA 1
ATOM 7218 C C . VAL A 1 897 ? -13.714 28.143 -11.360 1.00 86.81 897 VAL A C 1
ATOM 7220 O O . VAL A 1 897 ? -12.991 27.655 -12.230 1.00 86.81 897 VAL A O 1
ATOM 7223 N N . TYR A 1 898 ? -14.546 29.161 -11.582 1.00 88.38 898 TYR A N 1
ATOM 7224 C CA . TYR A 1 898 ? -14.789 29.766 -12.896 1.00 88.38 898 TYR A CA 1
ATOM 7225 C C . TYR A 1 898 ? -14.493 31.267 -12.896 1.00 88.38 898 TYR A C 1
ATOM 7227 O O . TYR A 1 898 ? -14.860 31.986 -11.967 1.00 88.38 898 TYR A O 1
ATOM 7235 N N . ASN A 1 899 ? -13.851 31.744 -13.957 1.00 87.81 899 ASN A N 1
ATOM 7236 C CA . ASN A 1 899 ? -13.648 33.160 -14.250 1.00 87.81 899 ASN A CA 1
ATOM 7237 C C . ASN A 1 899 ? -14.936 33.797 -14.809 1.00 87.81 899 ASN A C 1
ATOM 7239 O O . ASN A 1 899 ? -15.846 33.097 -15.241 1.00 87.81 899 ASN A O 1
ATOM 7243 N N . PHE A 1 900 ? -15.004 35.132 -14.850 1.00 85.56 900 PHE A N 1
ATOM 7244 C CA . PHE A 1 900 ? -16.160 35.878 -15.385 1.00 85.56 900 PHE A CA 1
ATOM 7245 C C . PHE A 1 900 ? -16.376 35.746 -16.902 1.00 85.56 900 PHE A C 1
ATOM 7247 O O . PHE A 1 900 ? -17.457 36.069 -17.383 1.00 85.56 900 PHE A O 1
ATOM 7254 N N . ASP A 1 901 ? -15.393 35.235 -17.644 1.00 82.44 901 ASP A N 1
ATOM 7255 C CA . ASP A 1 901 ? -15.534 34.835 -19.053 1.00 82.44 901 ASP A CA 1
ATOM 7256 C C . ASP A 1 901 ? -16.125 33.414 -19.218 1.00 82.44 901 ASP A C 1
ATOM 7258 O O . ASP A 1 901 ? -16.222 32.904 -20.333 1.00 82.44 901 ASP A O 1
ATOM 7262 N N . GLY A 1 902 ? -16.503 32.755 -18.114 1.00 77.56 902 GLY A N 1
ATOM 7263 C CA . GLY A 1 902 ? -16.979 31.371 -18.071 1.00 77.56 902 GLY A CA 1
ATOM 7264 C C . GLY A 1 902 ? -15.874 30.309 -18.126 1.00 77.56 902 GLY A C 1
ATOM 7265 O O . GLY A 1 902 ? -16.174 29.117 -18.014 1.00 77.56 902 GLY A O 1
ATOM 7266 N N . SER A 1 903 ? -14.598 30.689 -18.269 1.00 78.12 903 SER A N 1
ATOM 7267 C CA . SER A 1 903 ? -13.490 29.732 -18.318 1.00 78.12 903 SER A CA 1
ATOM 7268 C C . SER A 1 903 ? -13.230 29.096 -16.948 1.00 78.12 903 SER A C 1
ATOM 7270 O O . SER A 1 903 ? -13.311 29.731 -15.895 1.00 78.12 903 SER A O 1
ATOM 7272 N N . LEU A 1 904 ? -12.903 27.803 -16.951 1.00 77.75 904 LEU A N 1
ATOM 7273 C CA . LEU A 1 904 ? -12.629 27.027 -15.743 1.00 77.75 904 LEU A CA 1
ATOM 7274 C C . LEU A 1 904 ? -11.215 27.339 -15.217 1.00 77.75 904 LEU A C 1
ATOM 7276 O O . LEU A 1 904 ? -10.235 26.732 -15.651 1.00 77.75 904 LEU A O 1
ATOM 7280 N N . ALA A 1 905 ? -11.121 28.272 -14.269 1.00 76.19 905 ALA A N 1
ATOM 7281 C CA . ALA A 1 905 ? -9.876 28.731 -13.655 1.00 76.19 905 ALA A CA 1
ATOM 7282 C C . ALA A 1 905 ? -9.114 27.605 -12.937 1.00 76.19 905 ALA A C 1
ATOM 7284 O O . ALA A 1 905 ? -7.902 27.459 -13.100 1.00 76.19 905 ALA A O 1
ATOM 7285 N N . GLU A 1 906 ? -9.816 26.781 -12.151 1.00 74.38 906 GLU A N 1
ATOM 7286 C CA . GLU A 1 906 ? -9.202 25.637 -11.479 1.00 74.38 906 GLU A CA 1
ATOM 7287 C C . GLU A 1 906 ? -10.177 24.466 -11.285 1.00 74.38 906 GLU A C 1
ATOM 7289 O O . GLU A 1 906 ? -11.350 24.647 -10.973 1.00 74.38 906 GLU A O 1
ATOM 7294 N N . LEU A 1 907 ? -9.673 23.233 -11.439 1.00 76.81 907 LEU A N 1
ATOM 7295 C CA . LEU A 1 907 ? -10.426 21.994 -11.218 1.00 76.81 907 LEU A CA 1
ATOM 7296 C C . LEU A 1 907 ? -9.577 20.968 -10.456 1.00 76.81 907 LEU A C 1
ATOM 7298 O O . LEU A 1 907 ? -8.574 20.472 -10.993 1.00 76.81 907 LEU A O 1
ATOM 7302 N N . LYS A 1 908 ? -9.986 20.610 -9.231 1.00 73.62 908 LYS A N 1
ATOM 7303 C CA . LYS A 1 908 ? -9.290 19.641 -8.360 1.00 73.62 908 LYS A CA 1
ATOM 7304 C C . LYS A 1 908 ? -10.177 18.478 -7.934 1.00 73.62 908 LYS A C 1
ATOM 7306 O O . LYS A 1 908 ? -11.363 18.637 -7.673 1.00 73.62 908 LYS A O 1
ATOM 7311 N N . GLY A 1 909 ? -9.566 17.299 -7.797 1.00 73.19 909 GLY A N 1
ATOM 7312 C CA . GLY A 1 909 ? -10.108 16.147 -7.061 1.00 73.19 909 GLY A CA 1
ATOM 7313 C C . GLY A 1 909 ? -11.288 15.390 -7.690 1.00 73.19 909 GLY A C 1
ATOM 7314 O O . GLY A 1 909 ? -11.562 14.261 -7.264 1.00 73.19 909 GLY A O 1
ATOM 7315 N N . PHE A 1 910 ? -11.947 15.976 -8.690 1.00 82.56 910 PHE A N 1
ATOM 7316 C CA . PHE A 1 910 ? -13.054 15.404 -9.454 1.00 82.56 910 PHE A CA 1
ATOM 7317 C C . PHE A 1 910 ? -12.677 14.196 -10.314 1.00 82.56 910 PHE A C 1
ATOM 7319 O O . PHE A 1 910 ? -11.531 14.016 -10.729 1.00 82.56 910 PHE A O 1
ATOM 7326 N N . GLU A 1 911 ? -13.688 13.374 -10.568 1.00 78.25 911 GLU A N 1
ATOM 7327 C CA . GLU A 1 911 ? -13.663 12.141 -11.342 1.00 78.25 911 GLU A CA 1
ATOM 7328 C C . GLU A 1 911 ? -13.213 12.342 -12.805 1.00 78.25 911 GLU A C 1
ATOM 7330 O O . GLU A 1 911 ? -12.467 11.498 -13.297 1.00 78.25 911 GLU A O 1
ATOM 7335 N N . VAL A 1 912 ? -13.495 13.493 -13.442 1.00 74.88 912 VAL A N 1
ATOM 7336 C CA . VAL A 1 912 ? -12.931 13.889 -14.763 1.00 74.88 912 VAL A CA 1
ATOM 7337 C C . VAL A 1 912 ? -11.418 13.662 -14.860 1.00 74.88 912 VAL A C 1
ATOM 7339 O O . VAL A 1 912 ? -10.922 13.196 -15.882 1.00 74.88 912 VAL A O 1
ATOM 7342 N N . LYS A 1 913 ? -10.664 13.957 -13.791 1.00 64.69 913 LYS A N 1
ATOM 7343 C CA . LYS A 1 913 ? -9.194 13.847 -13.777 1.00 64.69 913 LYS A CA 1
ATOM 7344 C C . LYS A 1 913 ? -8.670 12.480 -13.297 1.00 64.69 913 LYS A C 1
ATOM 7346 O O . LYS A 1 913 ? -7.460 12.325 -13.123 1.00 64.69 913 LYS A O 1
ATOM 7351 N N . ARG A 1 914 ? -9.534 11.485 -13.049 1.00 62.28 914 ARG A N 1
ATOM 7352 C CA . ARG A 1 914 ? -9.147 10.172 -12.489 1.00 62.28 914 ARG A CA 1
ATOM 7353 C C . ARG A 1 914 ? -8.947 9.104 -13.571 1.00 62.28 914 ARG A C 1
ATOM 7355 O O . ARG A 1 914 ? -9.734 8.991 -14.507 1.00 62.28 914 ARG A O 1
ATOM 7362 N N . ARG A 1 915 ? -7.910 8.267 -13.406 1.00 58.56 915 ARG A N 1
ATOM 7363 C CA . ARG A 1 915 ? -7.727 7.037 -14.203 1.00 58.56 915 ARG A CA 1
ATOM 7364 C C . ARG A 1 915 ? -8.818 6.014 -13.885 1.00 58.56 915 ARG A C 1
ATOM 7366 O O . ARG A 1 915 ? -9.156 5.823 -12.718 1.00 58.56 915 ARG A O 1
ATOM 7373 N N . GLY A 1 916 ? -9.289 5.326 -14.922 1.00 63.16 916 GLY A N 1
ATOM 7374 C CA . GLY A 1 916 ? -10.178 4.165 -14.812 1.00 63.16 916 GLY A CA 1
ATOM 7375 C C . GLY A 1 916 ? -11.601 4.444 -14.334 1.00 63.16 916 GLY A C 1
ATOM 7376 O O . GLY A 1 916 ? -12.336 3.496 -14.099 1.00 63.16 916 GLY A O 1
ATOM 7377 N N . GLU A 1 917 ? -11.993 5.708 -14.182 1.00 79.81 917 GLU A N 1
ATOM 7378 C CA . GLU A 1 917 ? -13.395 6.070 -13.971 1.00 79.81 917 GLU A CA 1
ATOM 7379 C C . GLU A 1 917 ? -14.163 6.036 -15.300 1.00 79.81 917 GLU A C 1
ATOM 7381 O O . GLU A 1 917 ? -13.592 6.382 -16.343 1.00 79.81 917 GLU A O 1
ATOM 7386 N N . LEU A 1 918 ? -15.442 5.648 -15.232 1.00 86.00 918 LEU A N 1
ATOM 7387 C CA . LEU A 1 918 ? -16.351 5.525 -16.377 1.00 86.00 918 LEU A CA 1
ATOM 7388 C C . LEU A 1 918 ? -16.395 6.818 -17.196 1.00 86.00 918 LEU A C 1
ATOM 7390 O O . LEU A 1 918 ? -16.554 7.909 -16.636 1.00 86.00 918 LEU A O 1
ATOM 7394 N N . GLN A 1 919 ? -16.299 6.706 -18.521 1.00 83.31 919 GLN A N 1
ATOM 7395 C CA . GLN A 1 919 ? -16.340 7.865 -19.414 1.00 83.31 919 GLN A CA 1
ATOM 7396 C C . GLN A 1 919 ? -17.682 8.602 -19.316 1.00 83.31 919 GLN A C 1
ATOM 7398 O O . GLN A 1 919 ? -17.684 9.829 -19.286 1.00 83.31 919 GLN A O 1
ATOM 7403 N N . LEU A 1 920 ? -18.787 7.876 -19.114 1.00 90.38 920 LEU A N 1
ATOM 7404 C CA . LEU A 1 920 ? -20.107 8.414 -18.776 1.00 90.38 920 LEU A CA 1
ATOM 7405 C C . LEU A 1 920 ? -20.053 9.410 -17.604 1.00 90.38 920 LEU A C 1
ATOM 7407 O O . LEU A 1 920 ? -20.591 10.508 -17.690 1.00 90.38 920 LEU A O 1
ATOM 7411 N N . ILE A 1 921 ? -19.359 9.060 -16.513 1.00 90.06 921 ILE A N 1
ATOM 7412 C CA . ILE A 1 921 ? -19.234 9.926 -15.329 1.00 90.06 921 ILE A CA 1
ATOM 7413 C C . ILE A 1 921 ? -18.361 11.147 -15.639 1.00 90.06 921 ILE A C 1
ATOM 7415 O O . ILE A 1 921 ? -18.631 12.234 -15.124 1.00 90.06 921 ILE A O 1
ATOM 7419 N N . LYS A 1 922 ? -17.335 11.000 -16.488 1.00 84.75 922 LYS A N 1
ATOM 7420 C CA . LYS A 1 922 ? -16.516 12.137 -16.929 1.00 84.75 922 LYS A CA 1
ATOM 7421 C C . LYS A 1 922 ? -17.311 13.086 -17.820 1.00 84.75 922 LYS A C 1
ATOM 7423 O O . LYS A 1 922 ? -17.265 14.281 -17.569 1.00 84.75 922 LYS A O 1
ATOM 7428 N N . LEU A 1 923 ? -18.059 12.581 -18.801 1.00 86.94 923 LEU A N 1
ATOM 7429 C CA . LEU A 1 923 ? -18.896 13.392 -19.690 1.00 86.94 923 LEU A CA 1
ATOM 7430 C C . LEU A 1 923 ? -20.059 14.047 -18.940 1.00 86.94 923 LEU A C 1
ATOM 7432 O O . LEU A 1 923 ? -20.300 15.236 -19.144 1.00 86.94 923 LEU A O 1
ATOM 7436 N N . PHE A 1 924 ? -20.694 13.343 -17.997 1.00 93.19 924 PHE A N 1
ATOM 7437 C CA . PHE A 1 924 ? -21.631 13.943 -17.044 1.00 93.19 924 PHE A CA 1
ATOM 7438 C C . PHE A 1 924 ? -20.979 15.105 -16.287 1.00 93.19 924 PHE A C 1
ATOM 7440 O O . PHE A 1 924 ? -21.528 16.204 -16.279 1.00 93.19 924 PHE A O 1
ATOM 7447 N N . GLN A 1 925 ? -19.792 14.910 -15.698 1.00 88.50 925 GLN A N 1
ATOM 7448 C CA . GLN A 1 925 ? -19.102 15.984 -14.979 1.00 88.50 925 GLN A CA 1
ATOM 7449 C C . GLN A 1 925 ? -18.694 17.150 -15.896 1.00 88.50 925 GLN A C 1
ATOM 7451 O O . GLN A 1 925 ? -18.933 18.299 -15.543 1.00 88.50 925 GLN A O 1
ATOM 7456 N N . THR A 1 926 ? -18.163 16.893 -17.092 1.00 84.56 926 THR A N 1
ATOM 7457 C CA . THR A 1 926 ? -17.848 17.938 -18.083 1.00 84.56 926 THR A CA 1
ATOM 7458 C C . THR A 1 926 ? -19.096 18.732 -18.485 1.00 84.56 926 THR A C 1
ATOM 7460 O O . THR A 1 926 ? -19.047 19.959 -18.530 1.00 84.56 926 THR A O 1
ATOM 7463 N N . SER A 1 927 ? -20.229 18.058 -18.706 1.00 86.38 927 SER A N 1
ATOM 7464 C CA . SER A 1 927 ? -21.504 18.693 -19.071 1.00 86.38 927 SER A CA 1
ATOM 7465 C C . SER A 1 927 ? -22.071 19.529 -17.917 1.00 86.38 927 SER A C 1
ATOM 7467 O O . SER A 1 927 ? -22.462 20.684 -18.094 1.00 86.38 927 SER A O 1
ATOM 7469 N N . VAL A 1 928 ? -22.100 18.957 -16.709 1.00 90.44 928 VAL A N 1
ATOM 7470 C CA . VAL A 1 928 ? -22.709 19.581 -15.526 1.00 90.44 928 VAL A CA 1
ATOM 7471 C C . VAL A 1 928 ? -21.906 20.791 -15.036 1.00 90.44 928 VAL A C 1
ATOM 7473 O O . VAL A 1 928 ? -22.492 21.725 -14.498 1.00 90.44 928 VAL A O 1
ATOM 7476 N N . PHE A 1 929 ? -20.594 20.833 -15.301 1.00 87.06 929 PHE A N 1
ATOM 7477 C CA . PHE A 1 929 ? -19.736 21.988 -15.028 1.00 87.06 929 PHE A CA 1
ATOM 7478 C C . PHE A 1 929 ? -20.207 23.263 -15.741 1.00 87.06 929 PHE A C 1
ATOM 7480 O O . PHE A 1 929 ? -20.389 24.283 -15.079 1.00 87.06 929 PHE A O 1
ATOM 7487 N N . GLY A 1 930 ? -20.530 23.199 -17.038 1.00 82.06 930 GLY A N 1
ATOM 7488 C CA . GLY A 1 930 ? -21.171 24.324 -17.735 1.00 82.06 930 GLY A CA 1
ATOM 7489 C C . GLY A 1 930 ? -22.609 24.594 -17.263 1.00 82.06 930 GLY A C 1
ATOM 7490 O O . GLY A 1 930 ? -23.078 25.730 -17.301 1.00 82.06 930 GLY A O 1
ATOM 7491 N N . GLY A 1 931 ? -23.309 23.565 -16.775 1.00 88.12 931 GLY A N 1
ATOM 7492 C CA . GLY A 1 931 ? -24.654 23.682 -16.204 1.00 88.12 931 GLY A CA 1
ATOM 7493 C C . GLY A 1 931 ? -24.725 24.535 -14.933 1.00 88.12 931 GLY A C 1
ATOM 7494 O O . GLY A 1 931 ? -25.706 25.258 -14.762 1.00 88.12 931 GLY A O 1
ATOM 7495 N N . PHE A 1 932 ? -23.684 24.508 -14.090 1.00 90.69 932 PHE A N 1
ATOM 7496 C CA . PHE A 1 932 ? -23.606 25.296 -12.850 1.00 90.69 932 PHE A CA 1
ATOM 7497 C C . PHE A 1 932 ? -23.527 26.815 -13.066 1.00 90.69 932 PHE A C 1
ATOM 7499 O O . PHE A 1 932 ? -23.820 27.568 -12.142 1.00 90.69 932 PHE A O 1
ATOM 7506 N N . LEU A 1 933 ? -23.144 27.280 -14.259 1.00 89.25 933 LEU A N 1
ATOM 7507 C CA . LEU A 1 933 ? -23.084 28.713 -14.576 1.00 89.25 933 LEU A CA 1
ATOM 7508 C C . LEU A 1 933 ? -24.439 29.292 -15.018 1.00 89.25 933 LEU A C 1
ATOM 7510 O O . LEU A 1 933 ? -24.599 30.510 -15.049 1.00 89.25 933 LEU A O 1
ATOM 7514 N N . LYS A 1 934 ? -25.416 28.439 -15.348 1.00 89.38 934 LYS A N 1
ATOM 7515 C CA . LYS A 1 934 ? -26.739 28.840 -15.846 1.00 89.38 934 LYS A CA 1
ATOM 7516 C C . LYS A 1 934 ? -27.724 29.044 -14.693 1.00 89.38 934 LYS A C 1
ATOM 7518 O O . LYS A 1 934 ? -27.709 28.275 -13.739 1.00 89.38 934 LYS A O 1
ATOM 7523 N N . GLY A 1 935 ? -28.631 30.011 -14.834 1.00 88.06 935 GLY A N 1
ATOM 7524 C CA . GLY A 1 935 ? -29.708 30.277 -13.874 1.00 88.06 935 GLY A CA 1
ATOM 7525 C C . GLY A 1 935 ? -29.467 31.500 -12.981 1.00 88.06 935 GLY A C 1
ATOM 7526 O O . GLY A 1 935 ? -28.328 31.818 -12.625 1.00 88.06 935 GLY A O 1
ATOM 7527 N N . SER A 1 936 ? -30.567 32.177 -12.641 1.00 87.81 936 SER A N 1
ATOM 7528 C CA . SER A 1 936 ? -30.640 33.426 -11.863 1.00 87.81 936 SER A CA 1
ATOM 7529 C C . SER A 1 936 ? -30.769 33.228 -10.348 1.00 87.81 936 SER A C 1
ATOM 7531 O O . SER A 1 936 ? -30.489 34.145 -9.582 1.00 87.81 936 SER A O 1
ATOM 7533 N N . SER A 1 937 ? -31.183 32.041 -9.911 1.00 91.75 937 SER A N 1
ATOM 7534 C CA . SER A 1 937 ? -31.327 31.637 -8.510 1.00 91.75 937 SER A CA 1
ATOM 7535 C C . SER A 1 937 ? -30.718 30.250 -8.281 1.00 91.75 937 SER A C 1
ATOM 7537 O O . SER A 1 937 ? -30.505 29.498 -9.234 1.00 91.75 937 SER A O 1
ATOM 7539 N N . LEU A 1 938 ? -30.465 29.864 -7.021 1.00 90.44 938 LEU A N 1
ATOM 7540 C CA . LEU A 1 938 ? -29.982 28.507 -6.710 1.00 90.44 938 LEU A CA 1
ATOM 7541 C C . LEU A 1 938 ? -30.957 27.426 -7.209 1.00 90.44 938 LEU A C 1
ATOM 7543 O O . LEU A 1 938 ? -30.514 26.376 -7.670 1.00 90.44 938 LEU A O 1
ATOM 7547 N N . GLY A 1 939 ? -32.267 27.696 -7.182 1.00 91.75 939 GLY A N 1
ATOM 7548 C CA . GLY A 1 939 ? -33.284 26.809 -7.754 1.00 91.75 939 GLY A CA 1
ATOM 7549 C C . GLY A 1 939 ? -33.112 26.612 -9.263 1.00 91.75 939 GLY A C 1
ATOM 7550 O O . GLY A 1 939 ? -33.126 25.474 -9.733 1.00 91.75 939 GLY A O 1
ATOM 7551 N N . ASP A 1 940 ? -32.863 27.689 -10.014 1.00 93.25 940 ASP A N 1
ATOM 7552 C CA . ASP A 1 940 ? -32.621 27.627 -11.465 1.00 93.25 940 ASP A CA 1
ATOM 7553 C C . ASP A 1 940 ? -31.324 26.873 -11.787 1.00 93.25 940 ASP A C 1
ATOM 7555 O O . ASP A 1 940 ? -31.298 26.024 -12.679 1.00 93.25 940 ASP A O 1
ATOM 7559 N N . VAL A 1 941 ? -30.255 27.141 -11.026 1.00 93.94 941 VAL A N 1
ATOM 7560 C CA . VAL A 1 941 ? -28.956 26.460 -11.156 1.00 93.94 941 VAL A CA 1
ATOM 7561 C C . VAL A 1 941 ? -29.122 24.957 -10.936 1.00 93.94 941 VAL A C 1
ATOM 7563 O O . VAL A 1 941 ? -28.708 24.157 -11.778 1.00 93.94 941 VAL A O 1
ATOM 7566 N N . TYR A 1 942 ? -29.774 24.553 -9.840 1.00 96.69 942 TYR A N 1
ATOM 7567 C CA . TYR A 1 942 ? -30.016 23.139 -9.551 1.00 96.69 942 TYR A CA 1
ATOM 7568 C C . TYR A 1 942 ? -31.001 22.482 -10.528 1.00 96.69 942 TYR A C 1
ATOM 7570 O O . TYR A 1 942 ? -30.855 21.292 -10.804 1.00 96.69 942 TYR A O 1
ATOM 7578 N N . SER A 1 943 ? -31.923 23.237 -11.130 1.00 92.06 943 SER A N 1
ATOM 7579 C CA . SER A 1 943 ? -32.802 22.755 -12.207 1.00 92.06 943 SER A CA 1
ATOM 7580 C C . SER A 1 943 ? -32.043 22.539 -13.525 1.00 92.06 943 SER A C 1
ATOM 7582 O O . SER A 1 943 ? -32.228 21.517 -14.189 1.00 92.06 943 SER A O 1
ATOM 7584 N N . SER A 1 944 ? -31.113 23.439 -13.868 1.00 93.12 944 SER A N 1
ATOM 7585 C CA . SER A 1 944 ? -30.184 23.302 -15.001 1.00 93.12 944 SER A CA 1
ATOM 7586 C C . SER A 1 944 ? -29.333 22.032 -14.870 1.00 93.12 944 SER A C 1
ATOM 7588 O O . SER A 1 944 ? -29.343 21.176 -15.760 1.00 93.12 944 SER A O 1
ATOM 7590 N N . VAL A 1 945 ? -28.660 21.836 -13.729 1.00 94.44 945 VAL A N 1
ATOM 7591 C CA . VAL A 1 945 ? -27.841 20.628 -13.523 1.00 94.44 945 VAL A CA 1
ATOM 7592 C C . VAL A 1 945 ? -28.663 19.359 -13.297 1.00 94.44 945 VAL A C 1
ATOM 7594 O O . VAL A 1 945 ? -28.194 18.275 -13.644 1.00 94.44 945 VAL A O 1
ATOM 7597 N N . SER A 1 946 ? -29.897 19.466 -12.795 1.00 92.88 946 SER A N 1
ATOM 7598 C CA . SER A 1 946 ? -30.846 18.347 -12.740 1.00 92.88 946 SER A CA 1
ATOM 7599 C C . SER A 1 946 ? -31.279 17.893 -14.130 1.00 92.88 946 SER A C 1
ATOM 7601 O O . SER A 1 946 ? -31.339 16.693 -14.380 1.00 92.88 946 SER A O 1
ATOM 7603 N N . SER A 1 947 ? -31.509 18.818 -15.064 1.00 93.12 947 SER A N 1
ATOM 7604 C CA . SER A 1 947 ? -31.848 18.478 -16.453 1.00 93.12 947 SER A CA 1
ATOM 7605 C C . SER A 1 947 ? -30.719 17.672 -17.110 1.00 93.12 947 SER A C 1
ATOM 7607 O O . SER A 1 947 ? -30.964 16.636 -17.722 1.00 93.12 947 SER A O 1
ATOM 7609 N N . ILE A 1 948 ? -29.464 18.078 -16.882 1.00 94.25 948 ILE A N 1
ATOM 7610 C CA . ILE A 1 948 ? -28.269 17.345 -17.335 1.00 94.25 948 ILE A CA 1
ATOM 7611 C C . ILE A 1 948 ? -28.153 15.981 -16.634 1.00 94.25 948 ILE A C 1
ATOM 7613 O O . ILE A 1 948 ? -27.862 14.977 -17.280 1.00 94.25 948 ILE A O 1
ATOM 7617 N N . ALA A 1 949 ? -28.383 15.916 -15.319 1.00 95.12 949 ALA A N 1
ATOM 7618 C CA . ALA A 1 949 ? -28.342 14.659 -14.574 1.00 95.12 949 ALA A CA 1
ATOM 7619 C C . ALA A 1 949 ? -29.431 13.674 -15.030 1.00 95.12 949 ALA A C 1
ATOM 7621 O O . ALA A 1 949 ? -29.152 12.484 -15.142 1.00 95.12 949 ALA A O 1
ATOM 7622 N N . ASN A 1 950 ? -30.642 14.159 -15.322 1.00 94.94 950 ASN A N 1
ATOM 7623 C CA . ASN A 1 950 ? -31.725 13.344 -15.862 1.00 94.94 950 ASN A CA 1
ATOM 7624 C C . ASN A 1 950 ? -31.395 12.841 -17.266 1.00 94.94 950 ASN A C 1
ATOM 7626 O O . ASN A 1 950 ? -31.476 11.639 -17.449 1.00 94.94 950 ASN A O 1
ATOM 7630 N N . TYR A 1 951 ? -30.892 13.680 -18.180 1.00 94.00 951 TYR A N 1
ATOM 7631 C CA . TYR A 1 951 ? -30.437 13.232 -19.506 1.00 94.00 951 TYR A CA 1
ATOM 7632 C C . TYR A 1 951 ? -29.454 12.048 -19.426 1.00 94.00 951 TYR A C 1
ATOM 7634 O O . TYR A 1 951 ? -29.664 11.010 -20.049 1.00 94.00 951 TYR A O 1
ATOM 7642 N N . TRP A 1 952 ? -28.406 12.152 -18.599 1.00 94.00 952 TRP A N 1
ATOM 7643 C CA . TRP A 1 952 ? -27.431 11.063 -18.451 1.00 94.00 952 TRP A CA 1
ATOM 7644 C C . TRP A 1 952 ? -27.990 9.836 -17.711 1.00 94.00 952 TRP A C 1
ATOM 7646 O O . TRP A 1 952 ? -27.516 8.723 -17.938 1.00 94.00 952 TRP A O 1
ATOM 7656 N N . LEU A 1 953 ? -28.997 10.008 -16.846 1.00 93.75 953 LEU A N 1
ATOM 7657 C CA . LEU A 1 953 ? -29.764 8.886 -16.299 1.00 93.75 953 LEU A CA 1
ATOM 7658 C C . LEU A 1 953 ? -30.646 8.251 -17.381 1.00 93.75 953 LEU A C 1
ATOM 7660 O O . LEU A 1 953 ? -30.715 7.030 -17.441 1.00 93.75 953 LEU A O 1
ATOM 7664 N N . ASP A 1 954 ? -31.279 9.037 -18.249 1.00 92.94 954 ASP A N 1
ATOM 7665 C CA . ASP A 1 954 ? -32.162 8.563 -19.315 1.00 92.94 954 ASP A CA 1
ATOM 7666 C C . ASP A 1 954 ? -31.404 7.718 -20.335 1.00 92.94 954 ASP A C 1
ATOM 7668 O O . ASP A 1 954 ? -31.907 6.659 -20.685 1.00 92.94 954 ASP A O 1
ATOM 7672 N N . VAL A 1 955 ? -30.156 8.065 -20.676 1.00 90.69 955 VAL A N 1
ATOM 7673 C CA . VAL A 1 955 ? -29.250 7.196 -21.459 1.00 90.69 955 VAL A CA 1
ATOM 7674 C C . VAL A 1 955 ? -29.082 5.803 -20.824 1.00 90.69 955 VAL A C 1
ATOM 7676 O O . VAL A 1 955 ? -29.023 4.804 -21.536 1.00 90.69 955 VAL A O 1
ATOM 7679 N N . LEU A 1 956 ? -29.025 5.699 -19.490 1.00 92.75 956 LEU A N 1
ATOM 7680 C CA . LEU A 1 956 ? -28.928 4.404 -18.800 1.00 92.75 956 LEU A CA 1
ATOM 7681 C C . LEU A 1 956 ? -30.282 3.698 -18.646 1.00 92.75 956 LEU A C 1
ATOM 7683 O O . LEU A 1 956 ? -30.351 2.478 -18.775 1.00 92.75 956 LEU A O 1
ATOM 7687 N N . TYR A 1 957 ? -31.358 4.435 -18.362 1.00 92.44 957 TYR A N 1
ATOM 7688 C CA . TYR A 1 957 ? -32.701 3.870 -18.192 1.00 92.44 957 TYR A CA 1
ATOM 7689 C C . TYR A 1 957 ? -33.327 3.430 -19.528 1.00 92.44 957 TYR A C 1
ATOM 7691 O O . TYR A 1 957 ? -34.064 2.446 -19.541 1.00 92.44 957 TYR A O 1
ATOM 7699 N N . SER A 1 958 ? -32.989 4.085 -20.646 1.00 91.38 958 SER A N 1
ATOM 7700 C CA . SER A 1 958 ? -33.308 3.645 -22.015 1.00 91.38 958 SER A CA 1
ATOM 7701 C C . SER A 1 958 ? -32.388 2.531 -22.524 1.00 91.38 958 SER A C 1
ATOM 7703 O O . SER A 1 958 ? -32.552 2.069 -23.651 1.00 91.38 958 SER A O 1
ATOM 7705 N N . LYS A 1 959 ? -31.408 2.101 -21.712 1.00 91.69 959 LYS A N 1
ATOM 7706 C CA . LYS A 1 959 ? -30.369 1.127 -22.073 1.00 91.69 959 LYS A CA 1
ATOM 7707 C C . LYS A 1 959 ? -29.548 1.524 -23.312 1.00 91.69 959 LYS A C 1
ATOM 7709 O O . LYS A 1 959 ? -29.050 0.655 -24.022 1.00 91.69 959 LYS A O 1
ATOM 7714 N N . GLY A 1 960 ? -29.399 2.822 -23.585 1.00 87.75 960 GLY A N 1
ATOM 7715 C CA . GLY A 1 960 ? -28.632 3.328 -24.726 1.00 87.75 960 GLY A CA 1
ATOM 7716 C C . GLY A 1 960 ? -29.159 2.846 -26.080 1.00 87.75 960 GLY A C 1
ATOM 7717 O O . GLY A 1 960 ? -28.355 2.517 -26.950 1.00 87.75 960 GLY A O 1
ATOM 7718 N N . VAL A 1 961 ? -30.484 2.743 -26.242 1.00 86.25 961 VAL A N 1
ATOM 7719 C CA . VAL A 1 961 ? -31.130 2.234 -27.469 1.00 86.25 961 VAL A CA 1
ATOM 7720 C C . VAL A 1 961 ? -30.738 3.018 -28.730 1.00 86.25 961 VAL A C 1
ATOM 7722 O O . VAL A 1 961 ? -30.492 2.407 -29.763 1.00 86.25 961 VAL A O 1
ATOM 7725 N N . ASP A 1 962 ? -30.579 4.341 -28.626 1.00 84.50 962 ASP A N 1
ATOM 7726 C CA . ASP A 1 962 ? -30.234 5.223 -29.754 1.00 84.50 962 ASP A CA 1
ATOM 7727 C C . ASP A 1 962 ? -28.716 5.376 -29.997 1.00 84.50 962 ASP A C 1
ATOM 7729 O O . ASP A 1 962 ? -28.304 6.095 -30.905 1.00 84.50 962 ASP A O 1
ATOM 7733 N N . LEU A 1 963 ? -27.866 4.736 -29.181 1.00 86.44 963 LEU A N 1
ATOM 7734 C CA . LEU A 1 963 ? -26.404 4.797 -29.311 1.00 86.44 963 LEU A CA 1
ATOM 7735 C C . LEU A 1 963 ? -25.875 3.551 -30.033 1.00 86.44 963 LEU A C 1
ATOM 7737 O O . LEU A 1 963 ? -26.327 2.454 -29.707 1.00 86.44 963 LEU A O 1
ATOM 7741 N N . PRO A 1 964 ? -24.868 3.647 -30.920 1.00 87.69 964 PRO A N 1
ATOM 7742 C CA . PRO A 1 964 ? -24.167 2.473 -31.432 1.00 87.69 964 PRO A CA 1
ATOM 7743 C C . PRO A 1 964 ? -23.344 1.780 -30.329 1.00 87.69 964 PRO A C 1
ATOM 7745 O O . PRO A 1 964 ? -22.884 2.409 -29.373 1.00 87.69 964 PRO A O 1
ATOM 7748 N N . ASP A 1 965 ? -23.120 0.470 -30.471 1.00 84.31 965 ASP A N 1
ATOM 7749 C CA . ASP A 1 965 ? -22.442 -0.361 -29.457 1.00 84.31 965 ASP A CA 1
ATOM 7750 C C . ASP A 1 965 ? -21.026 0.133 -29.112 1.00 84.31 965 ASP A C 1
ATOM 7752 O O . ASP A 1 965 ? -20.602 0.048 -27.959 1.00 84.31 965 ASP A O 1
ATOM 7756 N N . SER A 1 966 ? -20.304 0.682 -30.093 1.00 80.25 966 SER A N 1
ATOM 7757 C CA . SER A 1 966 ? -18.982 1.291 -29.908 1.00 80.25 966 SER A CA 1
ATOM 7758 C C . SER A 1 966 ? -19.030 2.470 -28.932 1.00 80.25 966 SER A C 1
ATOM 7760 O O . SER A 1 966 ? -18.302 2.470 -27.938 1.00 80.25 966 SER A O 1
ATOM 7762 N N . GLU A 1 967 ? -19.925 3.431 -29.166 1.00 83.12 967 GLU A N 1
ATOM 7763 C CA . GLU A 1 967 ? -20.110 4.611 -28.315 1.00 83.12 967 GLU A CA 1
ATOM 7764 C C . GLU A 1 967 ? -20.607 4.216 -26.917 1.00 83.12 967 GLU A C 1
ATOM 7766 O O . GLU A 1 967 ? -20.066 4.672 -25.905 1.00 83.12 967 GLU A O 1
ATOM 7771 N N . LEU A 1 968 ? -21.560 3.279 -26.834 1.00 89.94 968 LEU A N 1
ATOM 7772 C CA . LEU A 1 968 ? -22.022 2.732 -25.559 1.00 89.94 968 LEU A CA 1
ATOM 7773 C C . LEU A 1 968 ? -20.864 2.114 -24.754 1.00 89.94 968 LEU A C 1
ATOM 7775 O O . LEU A 1 968 ? -20.722 2.391 -23.558 1.00 89.94 968 LEU A O 1
ATOM 7779 N N . PHE A 1 969 ? -19.998 1.320 -25.391 1.00 88.44 969 PHE A N 1
ATOM 7780 C CA . PHE A 1 969 ? -18.826 0.741 -24.735 1.00 88.44 969 PHE A CA 1
ATOM 7781 C C . PHE A 1 969 ? -17.797 1.782 -24.294 1.00 88.44 969 PHE A C 1
ATOM 7783 O O . PHE A 1 969 ? -17.154 1.590 -23.254 1.00 88.44 969 PHE A O 1
ATOM 7790 N N . GLU A 1 970 ? -17.625 2.886 -25.021 1.00 83.12 970 GLU A N 1
ATOM 7791 C CA . GLU A 1 970 ? -16.792 3.988 -24.545 1.00 83.12 970 GLU A CA 1
ATOM 7792 C C . GLU A 1 970 ? -17.337 4.575 -23.247 1.00 83.12 970 GLU A C 1
ATOM 7794 O O . GLU A 1 970 ? -16.581 4.686 -22.279 1.00 83.12 970 GLU A O 1
ATOM 7799 N N . LEU A 1 971 ? -18.644 4.858 -23.185 1.00 87.62 971 LEU A N 1
ATOM 7800 C CA . LEU A 1 971 ? -19.309 5.409 -22.002 1.00 87.62 971 LEU A CA 1
ATOM 7801 C C . LEU A 1 971 ? -19.129 4.529 -20.752 1.00 87.62 971 LEU A C 1
ATOM 7803 O O . LEU A 1 971 ? -18.824 5.052 -19.672 1.00 87.62 971 LEU A O 1
ATOM 7807 N N . ILE A 1 972 ? -19.307 3.209 -20.883 1.00 90.25 972 ILE A N 1
ATOM 7808 C CA . ILE A 1 972 ? -19.473 2.292 -19.737 1.00 90.25 972 ILE A CA 1
ATOM 7809 C C . ILE A 1 972 ? -18.267 1.383 -19.432 1.00 90.25 972 ILE A C 1
ATOM 7811 O O . ILE A 1 972 ? -18.323 0.598 -18.480 1.00 90.25 972 ILE A O 1
ATOM 7815 N N . SER A 1 973 ? -17.173 1.458 -20.196 1.00 87.62 973 SER A N 1
ATOM 7816 C CA . SER A 1 973 ? -15.960 0.684 -19.886 1.00 87.62 973 SER A CA 1
ATOM 7817 C C . SER A 1 973 ? -15.084 1.361 -18.821 1.00 87.62 973 SER A C 1
ATOM 7819 O O . SER A 1 973 ? -14.834 2.567 -18.849 1.00 87.62 973 SER A O 1
ATOM 7821 N N . GLU A 1 974 ? -14.569 0.573 -17.873 1.00 81.25 974 GLU A N 1
ATOM 7822 C CA . GLU A 1 974 ? -13.477 0.996 -16.988 1.00 81.25 974 GLU A CA 1
ATOM 7823 C C . GLU A 1 974 ? -12.135 0.544 -17.565 1.00 81.25 974 GLU A C 1
ATOM 7825 O O . GLU A 1 974 ? -12.034 -0.548 -18.114 1.00 81.25 974 GLU A O 1
ATOM 7830 N N . ASN A 1 975 ? -11.077 1.345 -17.410 1.00 73.12 975 ASN A N 1
ATOM 7831 C CA . ASN A 1 975 ? -9.729 0.972 -17.851 1.00 73.12 975 ASN A CA 1
ATOM 7832 C C . ASN A 1 975 ? -8.776 0.868 -16.650 1.00 73.12 975 ASN A C 1
ATOM 7834 O O . ASN A 1 975 ? -8.588 1.843 -15.912 1.00 73.12 975 ASN A O 1
ATOM 7838 N N . ARG A 1 976 ? -8.217 -0.321 -16.410 1.00 72.06 976 ARG A N 1
ATOM 7839 C CA . ARG A 1 976 ? -7.487 -0.670 -15.183 1.00 72.06 976 ARG A CA 1
ATOM 7840 C C . ARG A 1 976 ? -6.213 -1.445 -15.522 1.00 72.06 976 ARG A C 1
ATOM 7842 O O . ARG A 1 976 ? -6.284 -2.549 -16.047 1.00 72.06 976 ARG A O 1
ATOM 7849 N N . SER A 1 977 ? -5.058 -0.887 -15.165 1.00 66.88 977 SER A N 1
ATOM 7850 C CA . SER A 1 977 ? -3.746 -1.513 -15.386 1.00 66.88 977 SER A CA 1
ATOM 7851 C C . SER A 1 977 ? -3.236 -2.208 -14.120 1.00 66.88 977 SER A C 1
ATOM 7853 O O . SER A 1 977 ? -3.268 -1.616 -13.037 1.00 66.88 977 SER A O 1
ATOM 7855 N N . LEU A 1 978 ? -2.746 -3.442 -14.251 1.00 66.50 978 LEU A N 1
ATOM 7856 C CA . LEU A 1 978 ? -2.085 -4.182 -13.171 1.00 66.50 978 LEU A CA 1
ATOM 7857 C C . LEU A 1 978 ? -0.630 -3.714 -13.024 1.00 66.50 978 LEU A C 1
ATOM 7859 O O . LEU A 1 978 ? 0.075 -3.553 -14.012 1.00 66.50 978 LEU A O 1
ATOM 7863 N N . SER A 1 979 ? -0.156 -3.476 -11.798 1.00 60.19 979 SER A N 1
ATOM 7864 C CA . SER A 1 979 ? 1.186 -2.917 -11.543 1.00 60.19 979 SER A CA 1
ATOM 7865 C C . SER A 1 979 ? 2.292 -3.960 -11.351 1.00 60.19 979 SER A C 1
ATOM 7867 O O . SER A 1 979 ? 3.445 -3.591 -11.132 1.00 60.19 979 SER A O 1
ATOM 7869 N N . ARG A 1 980 ? 1.944 -5.247 -11.408 1.00 68.50 980 ARG A N 1
ATOM 7870 C CA . ARG A 1 980 ? 2.830 -6.417 -11.294 1.00 68.50 980 ARG A CA 1
ATOM 7871 C C . ARG A 1 980 ? 2.419 -7.471 -12.329 1.00 68.50 980 ARG A C 1
ATOM 7873 O O . ARG A 1 980 ? 1.444 -7.237 -13.046 1.00 68.50 980 ARG A O 1
ATOM 7880 N N . SER A 1 981 ? 3.149 -8.585 -12.424 1.00 70.50 981 SER A N 1
ATOM 7881 C CA . SER A 1 981 ? 2.714 -9.729 -13.243 1.00 70.50 981 SER A CA 1
ATOM 7882 C C . SER A 1 981 ? 1.429 -10.340 -12.675 1.00 70.50 981 SER A C 1
ATOM 7884 O O . SER A 1 981 ? 1.066 -10.073 -11.526 1.00 70.50 981 SER A O 1
ATOM 7886 N N . LEU A 1 982 ? 0.728 -11.166 -13.453 1.00 68.31 982 LEU A N 1
ATOM 7887 C CA . LEU A 1 982 ? -0.496 -11.814 -12.979 1.00 68.31 982 LEU A CA 1
ATOM 7888 C C . LEU A 1 982 ? -0.204 -12.833 -11.858 1.00 68.31 982 LEU A C 1
ATOM 7890 O O . LEU A 1 982 ? -0.986 -12.949 -10.913 1.00 68.31 982 LEU A O 1
ATOM 7894 N N . GLU A 1 983 ? 0.953 -13.503 -11.927 1.00 71.81 983 GLU A N 1
ATOM 7895 C CA . GLU A 1 983 ? 1.458 -14.447 -10.916 1.00 71.81 983 GLU A CA 1
ATOM 7896 C C . GLU A 1 983 ? 1.642 -13.779 -9.541 1.00 71.81 983 GLU A C 1
ATOM 7898 O O . GLU A 1 983 ? 1.210 -14.328 -8.524 1.00 71.81 983 GLU A O 1
ATOM 7903 N N . ASP A 1 984 ? 2.179 -12.551 -9.502 1.00 70.38 984 ASP A N 1
ATOM 7904 C CA . ASP A 1 984 ? 2.422 -11.790 -8.261 1.00 70.38 984 ASP A CA 1
ATOM 7905 C C . ASP A 1 984 ? 1.147 -11.498 -7.443 1.00 70.38 984 ASP A C 1
ATOM 7907 O O . ASP A 1 984 ? 1.229 -11.152 -6.258 1.00 70.38 984 ASP A O 1
ATOM 7911 N N . TYR A 1 985 ? -0.037 -11.591 -8.061 1.00 69.88 985 TYR A N 1
ATOM 7912 C CA . TYR A 1 985 ? -1.323 -11.369 -7.394 1.00 69.88 985 TYR A CA 1
ATOM 7913 C C . TYR A 1 985 ? -1.963 -12.643 -6.830 1.00 69.88 985 TYR A C 1
ATOM 7915 O O . TYR A 1 985 ? -2.852 -12.511 -5.986 1.00 69.88 985 TYR A O 1
ATOM 7923 N N . SER A 1 986 ? -1.511 -13.834 -7.249 1.00 63.12 986 SER A N 1
ATOM 7924 C CA . SER A 1 986 ? -1.963 -15.168 -6.801 1.00 63.12 986 SER A CA 1
ATOM 7925 C C . SER A 1 986 ? -3.471 -15.276 -6.496 1.00 63.12 986 SER A C 1
ATOM 7927 O O . SER A 1 986 ? -4.284 -15.493 -7.397 1.00 63.12 986 SER A O 1
ATOM 7929 N N . ASN A 1 987 ? -3.846 -15.093 -5.226 1.00 66.12 987 ASN A N 1
ATOM 7930 C CA . ASN A 1 987 ? -5.185 -15.353 -4.690 1.00 66.12 987 ASN A CA 1
ATOM 7931 C C . ASN A 1 987 ? -6.085 -14.098 -4.616 1.00 66.12 987 ASN A C 1
ATOM 7933 O O . ASN A 1 987 ? -7.188 -14.159 -4.073 1.00 66.12 987 ASN A O 1
ATOM 7937 N N . GLN A 1 988 ? -5.640 -12.938 -5.113 1.00 71.69 988 GLN A N 1
ATOM 7938 C CA . GLN A 1 988 ? -6.431 -11.703 -5.074 1.00 71.69 988 GLN A CA 1
ATOM 7939 C C . GLN A 1 988 ? -7.488 -11.672 -6.189 1.00 71.69 988 GLN A C 1
ATOM 7941 O O . GLN A 1 988 ? -7.166 -11.539 -7.367 1.00 71.69 988 GLN A O 1
ATOM 7946 N N . ARG A 1 989 ? -8.770 -11.728 -5.816 1.00 73.56 989 ARG A N 1
ATOM 7947 C CA . ARG A 1 989 ? -9.907 -11.686 -6.751 1.00 73.56 989 ARG A CA 1
ATOM 7948 C C . ARG A 1 989 ? -10.479 -10.271 -6.859 1.00 73.56 989 ARG A C 1
ATOM 7950 O O . ARG A 1 989 ? -11.286 -9.841 -6.041 1.00 73.56 989 ARG A O 1
ATOM 7957 N N . SER A 1 990 ? -10.019 -9.509 -7.851 1.00 82.44 990 SER A N 1
ATOM 7958 C CA . SER A 1 990 ? -10.542 -8.169 -8.163 1.00 82.44 990 SER A CA 1
ATOM 7959 C C . SER A 1 990 ? -10.875 -8.055 -9.649 1.00 82.44 990 SER A C 1
ATOM 7961 O O . SER A 1 990 ? -10.266 -8.749 -10.458 1.00 82.44 990 SER A O 1
ATOM 7963 N N . ALA A 1 991 ? -11.811 -7.171 -10.019 1.00 84.94 991 ALA A N 1
ATOM 7964 C CA . ALA A 1 991 ? -12.306 -7.049 -11.398 1.00 84.94 991 ALA A CA 1
ATOM 7965 C C . ALA A 1 991 ? -11.198 -6.957 -12.477 1.00 84.94 991 ALA A C 1
ATOM 7967 O O . ALA A 1 991 ? -11.311 -7.649 -13.487 1.00 84.94 991 ALA A O 1
ATOM 7968 N N . PRO A 1 992 ? -10.095 -6.196 -12.282 1.00 82.56 992 PRO A N 1
ATOM 7969 C CA . PRO A 1 992 ? -8.997 -6.169 -13.250 1.00 82.56 992 PRO A CA 1
ATOM 7970 C C . PRO A 1 992 ? -8.212 -7.484 -13.316 1.00 82.56 992 PRO A C 1
ATOM 7972 O O . PRO A 1 992 ? -7.774 -7.861 -14.392 1.00 82.56 992 PRO A O 1
ATOM 7975 N N . ILE A 1 993 ? -8.046 -8.195 -12.194 1.00 83.00 993 ILE A N 1
ATOM 7976 C CA . ILE A 1 993 ? -7.330 -9.483 -12.152 1.00 83.00 993 ILE A CA 1
ATOM 7977 C C . ILE A 1 993 ? -8.164 -10.574 -12.831 1.00 83.00 993 ILE A C 1
ATOM 7979 O O . ILE A 1 993 ? -7.621 -11.354 -13.607 1.00 83.00 993 ILE A O 1
ATOM 7983 N N . VAL A 1 994 ? -9.482 -10.602 -12.603 1.00 87.31 994 VAL A N 1
ATOM 7984 C CA . VAL A 1 994 ? -10.391 -11.537 -13.287 1.00 87.31 994 VAL A CA 1
ATOM 7985 C C . VAL A 1 994 ? -10.401 -11.266 -14.790 1.00 87.31 994 VAL A C 1
ATOM 7987 O O . VAL A 1 994 ? -10.213 -12.186 -15.579 1.00 87.31 994 VAL A O 1
ATOM 7990 N N . ALA A 1 995 ? -10.541 -10.005 -15.209 1.00 86.38 995 ALA A N 1
ATOM 7991 C CA . ALA A 1 995 ? -10.500 -9.659 -16.627 1.00 86.38 995 ALA A CA 1
ATOM 7992 C C . ALA A 1 995 ? -9.132 -9.936 -17.280 1.00 86.38 995 ALA A C 1
ATOM 7994 O O . ALA A 1 995 ? -9.088 -10.308 -18.448 1.00 86.38 995 ALA A O 1
ATOM 7995 N N . ALA A 1 996 ? -8.031 -9.806 -16.534 1.00 82.25 996 ALA A N 1
ATOM 7996 C CA . ALA A 1 996 ? -6.689 -10.168 -16.985 1.00 82.25 996 ALA A CA 1
ATOM 7997 C C . ALA A 1 996 ? -6.501 -11.687 -17.138 1.00 82.25 996 ALA A C 1
ATOM 7999 O O . ALA A 1 996 ? -5.954 -12.128 -18.146 1.00 82.25 996 ALA A O 1
ATOM 8000 N N . LYS A 1 997 ? -7.014 -12.494 -16.194 1.00 84.31 997 LYS A N 1
ATOM 8001 C CA . LYS A 1 997 ? -7.100 -13.959 -16.342 1.00 84.31 997 LYS A CA 1
ATOM 8002 C C . LYS A 1 997 ? -7.922 -14.328 -17.580 1.00 84.31 997 LYS A C 1
ATOM 8004 O O . LYS A 1 997 ? -7.457 -15.097 -18.409 1.00 84.31 997 LYS A O 1
ATOM 8009 N N . ARG A 1 998 ? -9.079 -13.688 -17.775 1.00 88.62 998 ARG A N 1
ATOM 8010 C CA . ARG A 1 998 ? -9.931 -13.860 -18.965 1.00 88.62 998 ARG A CA 1
ATOM 8011 C C . ARG A 1 998 ? -9.241 -13.449 -20.271 1.00 88.62 998 ARG A C 1
ATOM 8013 O O . ARG A 1 998 ? -9.407 -14.136 -21.267 1.00 88.62 998 ARG A O 1
ATOM 8020 N N . LEU A 1 999 ? -8.433 -12.386 -20.286 1.00 82.50 999 LEU A N 1
ATOM 8021 C CA . LEU A 1 999 ? -7.589 -12.044 -21.442 1.00 82.50 999 LEU A CA 1
ATOM 8022 C C . LEU A 1 999 ? -6.568 -13.150 -21.735 1.00 82.50 999 LEU A C 1
ATOM 8024 O O . LEU A 1 999 ? -6.458 -13.583 -22.880 1.00 82.50 999 LEU A O 1
ATOM 8028 N N . ALA A 1 1000 ? -5.871 -13.651 -20.711 1.00 81.25 1000 ALA A N 1
ATOM 8029 C CA . ALA A 1 1000 ? -4.929 -14.759 -20.864 1.00 81.25 1000 ALA A CA 1
ATOM 8030 C C . ALA A 1 1000 ? -5.608 -16.054 -21.357 1.00 81.25 1000 ALA A C 1
ATOM 8032 O O . ALA A 1 1000 ? -5.039 -16.737 -22.202 1.00 81.25 1000 ALA A O 1
ATOM 8033 N N . GLU A 1 1001 ? -6.841 -16.354 -20.923 1.00 83.88 1001 GLU A N 1
ATOM 8034 C CA . GLU A 1 1001 ? -7.595 -17.545 -21.356 1.00 83.88 1001 GLU A CA 1
ATOM 8035 C C . GLU A 1 1001 ? -7.793 -17.648 -22.880 1.00 83.88 1001 GLU A C 1
ATOM 8037 O O . GLU A 1 1001 ? -7.861 -18.768 -23.388 1.00 83.88 1001 GLU A O 1
ATOM 8042 N N . PHE A 1 1002 ? -7.905 -16.524 -23.608 1.00 79.94 1002 PHE A N 1
ATOM 8043 C CA . PHE A 1 1002 ? -8.137 -16.541 -25.064 1.00 79.94 1002 PHE A CA 1
ATOM 8044 C C . PHE A 1 1002 ? -6.986 -15.994 -25.915 1.00 79.94 1002 PHE A C 1
ATOM 8046 O O . PHE A 1 1002 ? -6.871 -16.364 -27.082 1.00 79.94 1002 PHE A O 1
ATOM 8053 N N . LEU A 1 1003 ? -6.115 -15.152 -25.349 1.00 77.25 1003 LEU A N 1
ATOM 8054 C CA . LEU A 1 1003 ? -4.912 -14.650 -26.027 1.00 77.25 1003 LEU A CA 1
ATOM 8055 C C . LEU A 1 1003 ? -3.679 -15.534 -25.765 1.00 77.25 1003 LEU A C 1
ATOM 8057 O O . LEU A 1 1003 ? -2.730 -15.522 -26.554 1.00 77.25 1003 LEU A O 1
ATOM 8061 N N . GLY A 1 1004 ? -3.702 -16.333 -24.697 1.00 72.62 1004 GLY A N 1
ATOM 8062 C CA . GLY A 1 1004 ? -2.659 -17.279 -24.307 1.00 72.62 1004 GLY A CA 1
ATOM 8063 C C . GLY A 1 1004 ? -1.806 -16.828 -23.116 1.00 72.62 1004 GLY A C 1
ATOM 8064 O O . GLY A 1 1004 ? -1.707 -15.643 -22.785 1.00 72.62 1004 GLY A O 1
ATOM 8065 N N . ASP A 1 1005 ? -1.141 -17.812 -22.504 1.00 70.38 1005 ASP A N 1
ATOM 8066 C CA . ASP A 1 1005 ? -0.410 -17.721 -21.228 1.00 70.38 1005 ASP A CA 1
ATOM 8067 C C . ASP A 1 1005 ? 0.681 -16.638 -21.164 1.00 70.38 1005 ASP A C 1
ATOM 8069 O O . ASP A 1 1005 ? 1.129 -16.260 -20.084 1.00 70.38 1005 ASP A O 1
ATOM 8073 N N . GLU A 1 1006 ? 1.152 -16.112 -22.292 1.00 66.06 1006 GLU A N 1
ATOM 8074 C CA . GLU A 1 1006 ? 2.203 -15.086 -22.301 1.00 66.06 1006 GLU A CA 1
ATOM 8075 C C . GLU A 1 1006 ? 1.745 -13.766 -21.670 1.00 66.06 1006 GLU A C 1
ATOM 8077 O O . GLU A 1 1006 ? 2.556 -13.059 -21.069 1.00 66.06 1006 GLU A O 1
ATOM 8082 N N . MET A 1 1007 ? 0.434 -13.496 -21.673 1.00 65.44 1007 MET A N 1
ATOM 8083 C CA . MET A 1 1007 ? -0.166 -12.363 -20.960 1.00 65.44 1007 MET A CA 1
ATOM 8084 C C . MET A 1 1007 ? -0.008 -12.453 -19.433 1.00 65.44 1007 MET A C 1
ATOM 8086 O O . MET A 1 1007 ? -0.008 -11.425 -18.759 1.00 65.44 1007 MET A O 1
ATOM 8090 N N . ILE A 1 1008 ? 0.175 -13.656 -18.875 1.00 63.56 1008 ILE A N 1
ATOM 8091 C CA . ILE A 1 1008 ? 0.336 -13.890 -17.428 1.00 63.56 1008 ILE A CA 1
ATOM 8092 C C . ILE A 1 1008 ? 1.670 -13.306 -16.927 1.00 63.56 1008 ILE A C 1
ATOM 8094 O O . ILE A 1 1008 ? 1.743 -12.735 -15.834 1.00 63.56 1008 ILE A O 1
ATOM 8098 N N . LYS A 1 1009 ? 2.718 -13.400 -17.758 1.00 61.38 1009 LYS A N 1
ATOM 8099 C CA . LYS A 1 1009 ? 4.097 -12.997 -17.434 1.00 61.38 1009 LYS A CA 1
ATOM 8100 C C . LYS A 1 1009 ? 4.329 -11.487 -17.525 1.00 61.38 1009 LYS A C 1
ATOM 8102 O O . LYS A 1 1009 ? 5.307 -10.982 -16.975 1.00 61.38 1009 LYS A O 1
ATOM 8107 N N . GLN A 1 1010 ? 3.468 -10.757 -18.234 1.00 56.50 1010 GLN A N 1
ATOM 8108 C CA . GLN A 1 1010 ? 3.647 -9.326 -18.466 1.00 56.50 1010 GLN A CA 1
ATOM 8109 C C . GLN A 1 1010 ? 3.150 -8.500 -17.271 1.00 56.50 1010 GLN A C 1
ATOM 8111 O O . GLN A 1 1010 ? 1.985 -8.558 -16.879 1.00 56.50 1010 GLN A O 1
ATOM 8116 N N . SER A 1 1011 ? 4.035 -7.678 -16.702 1.00 56.16 1011 SER A N 1
ATOM 8117 C CA . SER A 1 1011 ? 3.634 -6.627 -15.757 1.00 56.16 1011 SER A CA 1
ATOM 8118 C C . SER A 1 1011 ? 3.151 -5.385 -16.509 1.00 56.16 1011 SER A C 1
ATOM 8120 O O . SER A 1 1011 ? 3.657 -5.086 -17.587 1.00 56.16 1011 SER A O 1
ATOM 8122 N N . GLY A 1 1012 ? 2.184 -4.648 -15.955 1.00 57.41 1012 GLY A N 1
ATOM 8123 C CA . GLY A 1 1012 ? 1.608 -3.468 -16.617 1.00 57.41 1012 GLY A CA 1
ATOM 8124 C C . GLY A 1 1012 ? 0.326 -3.729 -17.418 1.00 57.41 1012 GLY A C 1
ATOM 8125 O O . GLY A 1 1012 ? -0.243 -2.766 -17.934 1.00 57.41 1012 GLY A O 1
ATOM 8126 N N . LEU A 1 1013 ? -0.144 -4.984 -17.505 1.00 66.50 1013 LEU A N 1
ATOM 8127 C CA . LEU A 1 1013 ? -1.280 -5.399 -18.341 1.00 66.50 1013 LEU A CA 1
ATOM 8128 C C . LEU A 1 1013 ? -2.502 -4.481 -18.152 1.00 66.50 1013 LEU A C 1
ATOM 8130 O O . LEU A 1 1013 ? -3.015 -4.329 -17.038 1.00 66.50 1013 LEU A O 1
ATOM 8134 N N . ASN A 1 1014 ? -2.968 -3.870 -19.243 1.00 65.69 1014 ASN A N 1
ATOM 8135 C CA . ASN A 1 1014 ? -4.026 -2.865 -19.221 1.00 65.69 1014 ASN A CA 1
ATOM 8136 C C . ASN A 1 1014 ? -5.376 -3.451 -19.654 1.00 65.69 1014 ASN A C 1
ATOM 8138 O O . ASN A 1 1014 ? -5.588 -3.744 -20.827 1.00 65.69 1014 ASN A O 1
ATOM 8142 N N . CYS A 1 1015 ? -6.304 -3.597 -18.711 1.00 73.75 1015 CYS A N 1
ATOM 8143 C CA . CYS A 1 1015 ? -7.606 -4.211 -18.948 1.00 73.75 1015 CYS A CA 1
ATOM 8144 C C . CYS A 1 1015 ? -8.696 -3.139 -19.099 1.00 73.75 1015 CYS A C 1
ATOM 8146 O O . CYS A 1 1015 ? -9.087 -2.509 -18.110 1.00 73.75 1015 CYS A O 1
ATOM 8148 N N . ARG A 1 1016 ? -9.245 -2.975 -20.314 1.00 81.75 1016 ARG A N 1
ATOM 8149 C CA . ARG A 1 1016 ? -10.577 -2.368 -20.498 1.00 81.75 1016 ARG A CA 1
ATOM 8150 C C . ARG A 1 1016 ? -11.628 -3.412 -20.140 1.00 81.75 1016 ARG A C 1
ATOM 8152 O O . ARG A 1 1016 ? -11.634 -4.487 -20.733 1.00 81.75 1016 ARG A O 1
ATOM 8159 N N . ILE A 1 1017 ? -12.496 -3.102 -19.184 1.00 89.12 1017 ILE A N 1
ATOM 8160 C CA . ILE A 1 1017 ? -13.493 -4.022 -18.631 1.00 89.12 1017 ILE A CA 1
ATOM 8161 C C . ILE A 1 1017 ? -14.895 -3.425 -18.710 1.00 89.12 1017 ILE A C 1
ATOM 8163 O O . ILE A 1 1017 ? -15.074 -2.219 -18.535 1.00 89.12 1017 ILE A O 1
ATOM 8167 N N . VAL A 1 1018 ? -15.886 -4.285 -18.918 1.00 92.12 1018 VAL A N 1
ATOM 8168 C CA . VAL A 1 1018 ? -17.310 -3.985 -18.728 1.00 92.12 1018 VAL A CA 1
ATOM 8169 C C . VAL A 1 1018 ? -17.888 -4.921 -17.673 1.00 92.12 1018 VAL A C 1
ATOM 8171 O O . VAL A 1 1018 ? -17.408 -6.044 -17.505 1.00 92.12 1018 VAL A O 1
ATOM 8174 N N . ILE A 1 1019 ? -18.888 -4.444 -16.934 1.00 93.56 1019 ILE A N 1
ATOM 8175 C CA . ILE A 1 1019 ? -19.588 -5.228 -15.918 1.00 93.56 1019 ILE A CA 1
ATOM 8176 C C . ILE A 1 1019 ? -20.895 -5.717 -16.529 1.00 93.56 1019 ILE A C 1
ATOM 8178 O O . ILE A 1 1019 ? -21.786 -4.930 -16.854 1.00 93.56 1019 ILE A O 1
ATOM 8182 N N . LEU A 1 1020 ? -20.987 -7.028 -16.702 1.00 92.25 1020 LEU A N 1
ATOM 8183 C CA . LEU A 1 1020 ? -22.169 -7.679 -17.248 1.00 92.25 1020 LEU A CA 1
ATOM 8184 C C . LEU A 1 1020 ? -23.099 -8.049 -16.090 1.00 92.25 1020 LEU A C 1
ATOM 8186 O O . LEU A 1 1020 ? -22.638 -8.264 -14.967 1.00 92.25 1020 LEU A O 1
ATOM 8190 N N . GLN A 1 1021 ? -24.413 -8.090 -16.315 1.00 88.12 1021 GLN A N 1
ATOM 8191 C CA . GLN A 1 1021 ? -25.371 -8.504 -15.281 1.00 88.12 1021 GLN A CA 1
ATOM 8192 C C . GLN A 1 1021 ? -25.064 -9.937 -14.818 1.00 88.12 1021 GLN A C 1
ATOM 8194 O O . GLN A 1 1021 ? -25.309 -10.305 -13.670 1.00 88.12 1021 GLN A O 1
ATOM 8199 N N . GLU A 1 1022 ? -24.464 -10.710 -15.720 1.00 85.75 1022 GLU A N 1
ATOM 8200 C CA . GLU A 1 1022 ? -24.192 -12.130 -15.619 1.00 85.75 1022 GLU A CA 1
ATOM 8201 C C . GLU A 1 1022 ? -22.708 -12.459 -15.339 1.00 85.75 1022 GLU A C 1
ATOM 8203 O O . GLU A 1 1022 ? -21.815 -11.734 -15.786 1.00 85.75 1022 GLU A O 1
ATOM 8208 N N . PRO A 1 1023 ? -22.427 -13.566 -14.625 1.00 86.06 1023 PRO A N 1
ATOM 8209 C CA . PRO A 1 1023 ? -23.405 -14.428 -13.966 1.00 86.06 1023 PRO A CA 1
ATOM 8210 C C . PRO A 1 1023 ? -23.959 -13.790 -12.674 1.00 86.06 1023 PRO A C 1
ATOM 8212 O O . PRO A 1 1023 ? -23.231 -13.405 -11.765 1.00 86.06 1023 PRO A O 1
ATOM 8215 N N . LYS A 1 1024 ? -25.282 -13.637 -12.628 1.00 77.62 1024 LYS A N 1
ATOM 8216 C CA . LYS A 1 1024 ? -26.087 -12.971 -11.605 1.00 77.62 1024 LYS A CA 1
ATOM 8217 C C . LYS A 1 1024 ? -26.032 -13.692 -10.253 1.00 77.62 1024 LYS A C 1
ATOM 8219 O O . LYS A 1 1024 ? -26.041 -14.921 -10.181 1.00 77.62 1024 LYS A O 1
ATOM 8224 N N . GLY A 1 1025 ? -26.057 -12.901 -9.182 1.00 79.81 1025 GLY A N 1
ATOM 8225 C CA . GLY A 1 1025 ? -25.835 -13.338 -7.797 1.00 79.81 1025 GLY A CA 1
ATOM 8226 C C . GLY A 1 1025 ? -24.384 -13.170 -7.334 1.00 79.81 1025 GLY A C 1
ATOM 8227 O O . GLY A 1 1025 ? -24.132 -13.112 -6.134 1.00 79.81 1025 GLY A O 1
ATOM 8228 N N . GLU A 1 1026 ? -23.448 -13.018 -8.272 1.00 87.19 1026 GLU A N 1
ATOM 8229 C CA . GLU A 1 1026 ? -22.016 -13.064 -7.989 1.00 87.19 1026 GLU A CA 1
ATOM 8230 C C . GLU A 1 1026 ? -21.372 -11.688 -7.805 1.00 87.19 1026 GLU A C 1
ATOM 8232 O O . GLU A 1 1026 ? -21.876 -10.642 -8.245 1.00 87.19 1026 GLU A O 1
ATOM 8237 N N . ALA A 1 1027 ? -20.200 -11.702 -7.166 1.00 85.50 1027 ALA A N 1
ATOM 8238 C CA . ALA A 1 1027 ? -19.405 -10.510 -6.919 1.00 85.50 1027 ALA A CA 1
ATOM 8239 C C . ALA A 1 1027 ? -19.081 -9.766 -8.227 1.00 85.50 1027 ALA A C 1
ATOM 8241 O O . ALA A 1 1027 ? -18.708 -10.360 -9.238 1.00 85.50 1027 ALA A O 1
ATOM 8242 N N . THR A 1 1028 ? -19.147 -8.432 -8.194 1.00 83.75 1028 THR A N 1
ATOM 8243 C CA . THR A 1 1028 ? -18.878 -7.562 -9.354 1.00 83.75 1028 THR A CA 1
ATOM 8244 C C . THR A 1 1028 ? -17.498 -7.797 -9.988 1.00 83.75 1028 THR A C 1
ATOM 8246 O O . THR A 1 1028 ? -17.317 -7.527 -11.170 1.00 83.75 1028 THR A O 1
ATOM 8249 N N . SER A 1 1029 ? -16.525 -8.316 -9.229 1.00 85.38 1029 SER A N 1
ATOM 8250 C CA . SER A 1 1029 ? -15.222 -8.746 -9.752 1.00 85.38 1029 SER A CA 1
ATOM 8251 C C . SER A 1 1029 ? -15.328 -9.880 -10.765 1.00 85.38 1029 SER A C 1
ATOM 8253 O O . SER A 1 1029 ? -14.670 -9.831 -11.798 1.00 85.38 1029 SER A O 1
ATOM 8255 N N . GLU A 1 1030 ? -16.175 -10.865 -10.493 1.00 86.88 1030 GLU A N 1
ATOM 8256 C CA . GLU A 1 1030 ? -16.309 -12.079 -11.297 1.00 86.88 1030 GLU A CA 1
ATOM 8257 C C . GLU A 1 1030 ? -17.253 -11.885 -12.497 1.00 86.88 1030 GLU A C 1
ATOM 8259 O O . GLU A 1 1030 ? -17.223 -12.641 -13.467 1.00 86.88 1030 GLU A O 1
ATOM 8264 N N . ARG A 1 1031 ? -18.035 -10.799 -12.493 1.00 91.56 1031 ARG A N 1
ATOM 8265 C CA . ARG A 1 1031 ? -18.873 -10.342 -13.618 1.00 91.56 1031 ARG A CA 1
ATOM 8266 C C . ARG A 1 1031 ? -18.157 -9.371 -14.573 1.00 91.56 1031 ARG A C 1
ATOM 8268 O O . ARG A 1 1031 ? -18.769 -8.823 -15.489 1.00 91.56 1031 ARG A O 1
ATOM 8275 N N . ALA A 1 1032 ? -16.857 -9.140 -14.365 1.00 91.50 1032 ALA A N 1
ATOM 8276 C CA . ALA A 1 1032 ? -16.042 -8.251 -15.191 1.00 91.50 1032 ALA A CA 1
ATOM 8277 C C . ALA A 1 1032 ? -15.486 -8.972 -16.431 1.00 91.50 1032 ALA A C 1
ATOM 8279 O O . ALA A 1 1032 ? -14.702 -9.917 -16.316 1.00 91.50 1032 ALA A O 1
ATOM 8280 N N . VAL A 1 1033 ? -15.864 -8.516 -17.623 1.00 90.62 1033 VAL A N 1
ATOM 8281 C CA . VAL A 1 1033 ? -15.434 -9.098 -18.904 1.00 90.62 1033 VAL A CA 1
ATOM 8282 C C . VAL A 1 1033 ? -14.507 -8.130 -19.646 1.00 90.62 1033 VAL A C 1
ATOM 8284 O O . VAL A 1 1033 ? -14.808 -6.933 -19.706 1.00 90.62 1033 VAL A O 1
ATOM 8287 N N . PRO A 1 1034 ? -13.376 -8.603 -20.207 1.00 89.69 1034 PRO A N 1
ATOM 8288 C CA . PRO A 1 1034 ? -12.480 -7.755 -20.983 1.00 89.69 1034 PRO A CA 1
ATOM 8289 C C . PRO A 1 1034 ? -13.124 -7.335 -22.308 1.00 89.69 1034 PRO A C 1
ATOM 8291 O O . PRO A 1 1034 ? -13.574 -8.175 -23.083 1.00 89.69 1034 PRO A O 1
ATOM 8294 N N . LEU A 1 1035 ? -13.106 -6.035 -22.607 1.00 87.06 1035 LEU A N 1
ATOM 8295 C CA . LEU A 1 1035 ? -13.744 -5.454 -23.794 1.00 87.06 1035 LEU A CA 1
ATOM 8296 C C . LEU A 1 1035 ? -13.204 -6.039 -25.116 1.00 87.06 1035 LEU A C 1
ATOM 8298 O O . LEU A 1 1035 ? -13.929 -6.110 -26.105 1.00 87.06 1035 LEU A O 1
ATOM 8302 N N . ALA A 1 1036 ? -11.954 -6.515 -25.116 1.00 83.69 1036 ALA A N 1
ATOM 8303 C CA . ALA A 1 1036 ? -11.312 -7.161 -26.260 1.00 83.69 1036 ALA A CA 1
ATOM 8304 C C . ALA A 1 1036 ? -12.111 -8.350 -26.827 1.00 83.69 1036 ALA A C 1
ATOM 8306 O O . ALA A 1 1036 ? -12.046 -8.594 -28.028 1.00 83.69 1036 ALA A O 1
ATOM 8307 N N . ILE A 1 1037 ? -12.911 -9.057 -26.012 1.00 86.50 1037 ILE A N 1
ATOM 8308 C CA . ILE A 1 1037 ? -13.683 -10.200 -26.517 1.00 86.50 1037 ILE A CA 1
ATOM 8309 C C . ILE A 1 1037 ? -14.771 -9.790 -27.514 1.00 86.50 1037 ILE A C 1
ATOM 8311 O O . ILE A 1 1037 ? -15.128 -10.576 -28.385 1.00 86.50 1037 ILE A O 1
ATOM 8315 N N . PHE A 1 1038 ? -15.285 -8.558 -27.434 1.00 84.94 1038 PHE A N 1
ATOM 8316 C CA . PHE A 1 1038 ? -16.334 -8.092 -28.344 1.00 84.94 1038 PHE A CA 1
ATOM 8317 C C . PHE A 1 1038 ? -15.809 -7.801 -29.758 1.00 84.94 1038 PHE A C 1
ATOM 8319 O O . PHE A 1 1038 ? -16.589 -7.887 -30.709 1.00 84.94 1038 PHE A O 1
ATOM 8326 N N . LYS A 1 1039 ? -14.496 -7.547 -29.878 1.00 77.81 1039 LYS A N 1
ATOM 8327 C CA . LYS A 1 1039 ? -13.739 -7.411 -31.134 1.00 77.81 1039 LYS A CA 1
ATOM 8328 C C . LYS A 1 1039 ? -13.200 -8.732 -31.687 1.00 77.81 1039 LYS A C 1
ATOM 8330 O O . LYS A 1 1039 ? -12.753 -8.767 -32.827 1.00 77.81 1039 LYS A O 1
ATOM 8335 N N . ALA A 1 1040 ? -13.183 -9.798 -30.887 1.00 79.75 1040 ALA A N 1
ATOM 8336 C CA . ALA A 1 1040 ? -12.747 -11.102 -31.366 1.00 79.75 1040 ALA A CA 1
ATOM 8337 C C . ALA A 1 1040 ? -13.706 -11.633 -32.438 1.00 79.75 1040 ALA A C 1
ATOM 8339 O O . ALA A 1 1040 ? -14.893 -11.292 -32.442 1.00 79.75 1040 ALA A O 1
ATOM 8340 N N . ASP A 1 1041 ? -13.189 -12.504 -33.308 1.00 75.50 1041 ASP A N 1
ATOM 8341 C CA . ASP A 1 1041 ? -13.985 -13.217 -34.308 1.00 75.50 1041 ASP A CA 1
ATOM 8342 C C . ASP A 1 1041 ? -15.269 -13.800 -33.686 1.00 75.50 1041 ASP A C 1
ATOM 8344 O O . ASP A 1 1041 ? -15.264 -14.249 -32.535 1.00 75.50 1041 ASP A O 1
ATOM 8348 N N . ARG A 1 1042 ? -16.378 -13.807 -34.439 1.00 74.00 1042 ARG A N 1
ATOM 8349 C CA . ARG A 1 1042 ? -17.711 -14.197 -33.943 1.00 74.00 1042 ARG A CA 1
ATOM 8350 C C . ARG A 1 1042 ? -17.704 -15.574 -33.265 1.00 74.00 1042 ARG A C 1
ATOM 8352 O O . ARG A 1 1042 ? -18.418 -15.743 -32.275 1.00 74.00 1042 ARG A O 1
ATOM 8359 N N . PHE A 1 1043 ? -16.875 -16.521 -33.713 1.00 76.31 1043 PHE A N 1
ATOM 8360 C CA . PHE A 1 1043 ? -16.701 -17.825 -33.067 1.00 76.31 1043 PHE A CA 1
ATOM 8361 C C . PHE A 1 1043 ? -15.936 -17.733 -31.740 1.00 76.31 1043 PHE A C 1
ATOM 8363 O O . PHE A 1 1043 ? -16.399 -18.279 -30.737 1.00 76.31 1043 PHE A O 1
ATOM 8370 N N . VAL A 1 1044 ? -14.812 -17.009 -31.697 1.00 80.94 1044 VAL A N 1
ATOM 8371 C CA . VAL A 1 1044 ? -14.012 -16.796 -30.472 1.00 80.94 1044 VAL A CA 1
ATOM 8372 C C . VAL A 1 1044 ? -14.827 -16.031 -29.427 1.00 80.94 1044 VAL A C 1
ATOM 8374 O O . VAL A 1 1044 ? -14.954 -16.474 -28.284 1.00 80.94 1044 VAL A O 1
ATOM 8377 N N . ARG A 1 1045 ? -15.466 -14.929 -29.835 1.00 83.94 1045 ARG A N 1
ATOM 8378 C CA . ARG A 1 1045 ? -16.363 -14.125 -29.000 1.00 83.94 1045 ARG A CA 1
ATOM 8379 C C . ARG A 1 1045 ? -17.472 -14.974 -28.396 1.00 83.94 1045 ARG A C 1
ATOM 8381 O O . ARG A 1 1045 ? -17.672 -14.949 -27.181 1.00 83.94 1045 ARG A O 1
ATOM 8388 N N . ARG A 1 1046 ? -18.173 -15.753 -29.229 1.00 79.62 1046 ARG A N 1
ATOM 8389 C CA . ARG A 1 1046 ? -19.234 -16.661 -28.779 1.00 79.62 1046 ARG A CA 1
ATOM 8390 C C . ARG A 1 1046 ? -18.692 -17.708 -27.807 1.00 79.62 1046 ARG A C 1
ATOM 8392 O O . ARG A 1 1046 ? -19.327 -17.930 -26.784 1.00 79.62 1046 ARG A O 1
ATOM 8399 N N . HIS A 1 1047 ? -17.532 -18.311 -28.077 1.00 81.88 1047 HIS A N 1
ATOM 8400 C CA . HIS A 1 1047 ? -16.930 -19.334 -27.216 1.00 81.88 1047 HIS A CA 1
ATOM 8401 C C . HIS A 1 1047 ? -16.661 -18.819 -25.793 1.00 81.88 1047 HIS A C 1
ATOM 8403 O O . HIS A 1 1047 ? -17.167 -19.389 -24.822 1.00 81.88 1047 HIS A O 1
ATOM 8409 N N . PHE A 1 1048 ? -15.907 -17.725 -25.651 1.00 88.62 1048 PHE A N 1
ATOM 8410 C CA . PHE A 1 1048 ? -15.506 -17.239 -24.328 1.00 88.62 1048 PHE A CA 1
ATOM 8411 C C . PHE A 1 1048 ? -16.630 -16.506 -23.590 1.00 88.62 1048 PHE A C 1
ATOM 8413 O O . PHE A 1 1048 ? -16.766 -16.703 -22.385 1.00 88.62 1048 PHE A O 1
ATOM 8420 N N . LEU A 1 1049 ? -17.512 -15.759 -24.271 1.00 86.81 1049 LEU A N 1
ATOM 8421 C CA . LEU A 1 1049 ? -18.694 -15.189 -23.606 1.00 86.81 1049 LEU A CA 1
ATOM 8422 C C . LEU A 1 1049 ? -19.630 -16.288 -23.082 1.00 86.81 1049 LEU A C 1
ATOM 8424 O O . LEU A 1 1049 ? -20.038 -16.217 -21.926 1.00 86.81 1049 LEU A O 1
ATOM 8428 N N . ARG A 1 1050 ? -19.886 -17.355 -23.857 1.00 83.25 1050 ARG A N 1
ATOM 8429 C CA . ARG A 1 1050 ? -20.658 -18.531 -23.405 1.00 83.25 1050 ARG A CA 1
ATOM 8430 C C . ARG A 1 1050 ? -20.056 -19.149 -22.133 1.00 83.25 1050 ARG A C 1
ATOM 8432 O O . ARG A 1 1050 ? -20.802 -19.545 -21.240 1.00 83.25 1050 ARG A O 1
ATOM 8439 N N . ARG A 1 1051 ? -18.718 -19.183 -22.022 1.00 86.06 1051 ARG A N 1
ATOM 8440 C CA . ARG A 1 1051 ? -17.973 -19.676 -20.847 1.00 86.06 1051 ARG A CA 1
ATOM 8441 C C . ARG A 1 1051 ? -17.978 -18.712 -19.652 1.00 86.06 1051 ARG A C 1
ATOM 8443 O O . ARG A 1 1051 ? -18.076 -19.191 -18.530 1.00 86.06 1051 ARG A O 1
ATOM 8450 N N . TRP A 1 1052 ? -17.858 -17.399 -19.854 1.00 90.38 1052 TRP A N 1
ATOM 8451 C CA . TRP A 1 1052 ? -17.740 -16.419 -18.758 1.00 90.38 1052 TRP A CA 1
ATOM 8452 C C . TRP A 1 1052 ? -19.089 -15.917 -18.230 1.00 90.38 1052 TRP A C 1
ATOM 8454 O O . TRP A 1 1052 ? -19.234 -15.751 -17.024 1.00 90.38 1052 TRP A O 1
ATOM 8464 N N . LEU A 1 1053 ? -20.074 -15.708 -19.113 1.00 86.31 1053 LEU A N 1
ATOM 8465 C CA . LEU A 1 1053 ? -21.472 -15.415 -18.751 1.00 86.31 1053 LEU A CA 1
ATOM 8466 C C . LEU A 1 1053 ? -22.193 -16.648 -18.212 1.00 86.31 1053 LEU A C 1
ATOM 8468 O O . LEU A 1 1053 ? -23.153 -16.544 -17.451 1.00 86.31 1053 LEU A O 1
ATOM 8472 N N . LYS A 1 1054 ? -21.734 -17.820 -18.665 1.00 85.38 1054 LYS A N 1
ATOM 8473 C CA . LYS A 1 1054 ? -22.303 -19.135 -18.368 1.00 85.38 1054 LYS A CA 1
ATOM 8474 C C . LYS A 1 1054 ? -23.747 -19.315 -18.789 1.00 85.38 1054 LYS A C 1
ATOM 8476 O O . LYS A 1 1054 ? -24.532 -20.021 -18.157 1.00 85.38 1054 LYS A O 1
ATOM 8481 N N . ARG A 1 1055 ? -24.027 -18.737 -19.947 1.00 76.81 1055 ARG A N 1
ATOM 8482 C CA . ARG A 1 1055 ? -25.212 -18.973 -20.752 1.00 76.81 1055 ARG A CA 1
ATOM 8483 C C . ARG A 1 1055 ? -24.892 -19.989 -21.841 1.00 76.81 1055 ARG A C 1
ATOM 8485 O O . ARG A 1 1055 ? -24.353 -19.604 -22.876 1.00 76.81 1055 ARG A O 1
ATOM 8492 N N . PRO A 1 1056 ? -25.156 -21.297 -21.645 1.00 72.50 1056 PRO A N 1
ATOM 8493 C CA . PRO A 1 1056 ? -24.939 -22.291 -22.693 1.00 72.50 1056 PRO A CA 1
ATOM 8494 C C . PRO A 1 1056 ? -25.862 -22.082 -23.906 1.00 72.50 1056 PRO A C 1
ATOM 8496 O O . PRO A 1 1056 ? -25.544 -22.582 -24.980 1.00 72.50 1056 PRO A O 1
ATOM 8499 N N . ASP A 1 1057 ? -26.942 -21.319 -23.769 1.00 70.69 1057 ASP A N 1
ATOM 8500 C CA . ASP A 1 1057 ? -27.894 -20.913 -24.811 1.00 70.69 1057 ASP A CA 1
ATOM 8501 C C . ASP A 1 1057 ? -27.397 -19.766 -25.715 1.00 70.69 1057 ASP A C 1
ATOM 8503 O O . ASP A 1 1057 ? -28.041 -19.439 -26.707 1.00 70.69 1057 ASP A O 1
ATOM 8507 N N . PHE A 1 1058 ? -26.245 -19.158 -25.411 1.00 69.69 1058 PHE A N 1
ATOM 8508 C CA . PHE A 1 1058 ? -25.743 -17.971 -26.108 1.00 69.69 1058 PHE A CA 1
ATOM 8509 C C . PHE A 1 1058 ? -25.522 -18.208 -27.621 1.00 69.69 1058 PHE A C 1
ATOM 8511 O O . PHE A 1 1058 ? -24.565 -18.864 -28.059 1.00 69.69 1058 PHE A O 1
ATOM 8518 N N . SER A 1 1059 ? -26.414 -17.636 -28.434 1.00 68.12 1059 SER A N 1
ATOM 8519 C CA . SER A 1 1059 ? -26.420 -17.681 -29.907 1.00 68.12 1059 SER A CA 1
ATOM 8520 C C . SER A 1 1059 ? -25.182 -17.035 -30.541 1.00 68.12 1059 SER A C 1
ATOM 8522 O O . SER A 1 1059 ? -24.814 -17.375 -31.662 1.00 68.12 1059 SER A O 1
ATOM 8524 N N . GLY A 1 1060 ? -24.527 -16.109 -29.831 1.00 65.00 1060 GLY A N 1
ATOM 8525 C CA . GLY A 1 1060 ? -23.529 -15.190 -30.392 1.00 65.00 1060 GLY A CA 1
ATOM 8526 C C . GLY A 1 1060 ? -24.146 -13.985 -31.117 1.00 65.00 1060 GLY A C 1
ATOM 8527 O O . GLY A 1 1060 ? -23.445 -12.990 -31.312 1.00 65.00 1060 GLY A O 1
ATOM 8528 N N . ASP A 1 1061 ? -25.446 -14.065 -31.412 1.00 65.50 1061 ASP A N 1
ATOM 8529 C CA . ASP A 1 1061 ? -26.304 -13.016 -31.958 1.00 65.50 1061 ASP A CA 1
ATOM 8530 C C . ASP A 1 1061 ? -27.251 -12.568 -30.842 1.00 65.50 1061 ASP A C 1
ATOM 8532 O O . ASP A 1 1061 ? -28.340 -13.109 -30.651 1.00 65.50 1061 ASP A O 1
ATOM 8536 N N . PHE A 1 1062 ? -26.752 -11.638 -30.041 1.00 70.62 1062 PHE A N 1
ATOM 8537 C CA . PHE A 1 1062 ? -27.413 -11.034 -28.893 1.00 70.62 1062 PHE A CA 1
ATOM 8538 C C . PHE A 1 1062 ? -27.180 -9.530 -28.998 1.00 70.62 1062 PHE A C 1
ATOM 8540 O O . PHE A 1 1062 ? -26.115 -9.103 -29.457 1.00 70.62 1062 PHE A O 1
ATOM 8547 N N . GLU A 1 1063 ? -28.126 -8.722 -28.535 1.00 75.56 1063 GLU A N 1
ATOM 8548 C CA . GLU A 1 1063 ? -27.824 -7.314 -28.322 1.00 75.56 1063 GLU A CA 1
ATOM 8549 C C . GLU A 1 1063 ? -27.017 -7.147 -27.035 1.00 75.56 1063 GLU A C 1
ATOM 8551 O O . GLU A 1 1063 ? -27.404 -7.607 -25.959 1.00 75.56 1063 GLU A O 1
ATOM 8556 N N . ILE A 1 1064 ? -25.902 -6.419 -27.117 1.00 83.12 1064 ILE A N 1
ATOM 8557 C CA . ILE A 1 1064 ? -25.062 -6.088 -25.958 1.00 83.12 1064 ILE A CA 1
ATOM 8558 C C . ILE A 1 1064 ? -25.874 -5.414 -24.836 1.00 83.12 1064 ILE A C 1
ATOM 8560 O O . ILE A 1 1064 ? -25.603 -5.641 -23.654 1.00 83.12 1064 ILE A O 1
ATOM 8564 N N . ARG A 1 1065 ? -26.933 -4.674 -25.188 1.00 86.94 1065 ARG A N 1
ATOM 8565 C CA . ARG A 1 1065 ? -27.870 -4.023 -24.254 1.00 86.94 1065 ARG A CA 1
ATOM 8566 C C . ARG A 1 1065 ? -28.621 -4.994 -23.341 1.00 86.94 1065 ARG A C 1
ATOM 8568 O O . ARG A 1 1065 ? -29.096 -4.571 -22.288 1.00 86.94 1065 ARG A O 1
ATOM 8575 N N . GLU A 1 1066 ? -28.713 -6.277 -23.682 1.00 83.56 1066 GLU A N 1
ATOM 8576 C CA . GLU A 1 1066 ? -29.392 -7.275 -22.848 1.00 83.56 1066 GLU A CA 1
ATOM 8577 C C . GLU A 1 1066 ? -28.512 -7.826 -21.719 1.00 83.56 1066 GLU A C 1
ATOM 8579 O O . GLU A 1 1066 ? -29.038 -8.190 -20.670 1.00 83.56 1066 GLU A O 1
ATOM 8584 N N . VAL A 1 1067 ? -27.185 -7.861 -21.900 1.00 86.12 1067 VAL A N 1
ATOM 8585 C CA . VAL A 1 1067 ? -26.248 -8.517 -20.961 1.00 86.12 1067 VAL A CA 1
ATOM 8586 C C . VAL A 1 1067 ? -25.525 -7.560 -20.006 1.00 86.12 1067 VAL A C 1
ATOM 8588 O O . VAL A 1 1067 ? -24.869 -8.012 -19.069 1.00 86.12 1067 VAL A O 1
ATOM 8591 N N . LEU A 1 1068 ? -25.608 -6.245 -20.215 1.00 90.69 1068 LEU A N 1
ATOM 8592 C CA . LEU A 1 1068 ? -24.960 -5.233 -19.366 1.00 90.69 1068 LEU A CA 1
ATOM 8593 C C . LEU A 1 1068 ? -25.647 -5.087 -17.994 1.00 90.69 1068 LEU A C 1
ATOM 8595 O O . LEU A 1 1068 ? -26.873 -5.083 -17.899 1.00 90.69 1068 LEU A 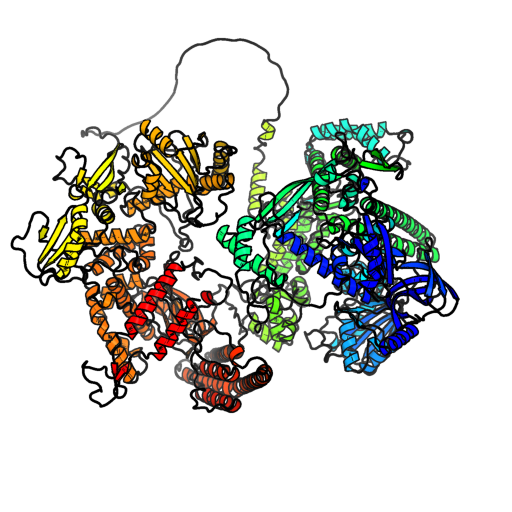O 1
ATOM 8599 N N . ASP A 1 1069 ? -24.869 -4.893 -16.918 1.00 93.19 1069 ASP A N 1
ATOM 8600 C CA . ASP A 1 1069 ? -25.424 -4.602 -15.584 1.00 93.19 1069 ASP A CA 1
ATOM 8601 C C . ASP A 1 1069 ? -25.862 -3.133 -15.475 1.00 93.19 1069 ASP A C 1
ATOM 8603 O O . ASP A 1 1069 ? -25.193 -2.289 -14.870 1.00 93.19 1069 ASP A O 1
ATOM 8607 N N . TRP A 1 1070 ? -27.008 -2.810 -16.073 1.00 93.94 1070 TRP A N 1
ATOM 8608 C CA . TRP A 1 1070 ? -27.573 -1.462 -16.023 1.00 93.94 1070 TRP A CA 1
ATOM 8609 C C . TRP A 1 1070 ? -27.781 -0.957 -14.591 1.00 93.94 1070 TRP A C 1
ATOM 8611 O O . TRP A 1 1070 ? -27.566 0.225 -14.336 1.00 93.94 1070 TRP A O 1
ATOM 8621 N N . ALA A 1 1071 ? -28.118 -1.828 -13.634 1.00 91.81 1071 ALA A N 1
ATOM 8622 C CA . ALA A 1 1071 ? -28.298 -1.437 -12.236 1.00 91.81 1071 ALA A CA 1
ATOM 8623 C C . ALA A 1 1071 ? -26.978 -0.975 -11.591 1.00 91.81 1071 ALA A C 1
ATOM 8625 O O . ALA A 1 1071 ? -26.951 0.054 -10.911 1.00 91.81 1071 ALA A O 1
ATOM 8626 N N . TYR A 1 1072 ? -25.868 -1.671 -11.857 1.00 93.62 1072 TYR A N 1
ATOM 8627 C CA . TYR A 1 1072 ? -24.527 -1.240 -11.447 1.00 93.62 1072 TYR A CA 1
ATOM 8628 C C . TYR A 1 1072 ? -24.149 0.122 -12.042 1.00 93.62 1072 TYR A C 1
ATOM 8630 O O . TYR A 1 1072 ? -23.685 1.009 -11.319 1.00 93.62 1072 TYR A O 1
ATOM 8638 N N . TYR A 1 1073 ? -24.368 0.316 -13.345 1.00 94.75 1073 TYR A N 1
ATOM 8639 C CA . TYR A 1 1073 ? -24.058 1.586 -14.004 1.00 94.75 1073 TYR A CA 1
ATOM 8640 C C . TYR A 1 1073 ? -24.941 2.735 -13.490 1.00 94.75 1073 TYR A C 1
ATOM 8642 O O . TYR A 1 1073 ? -24.437 3.841 -13.262 1.00 94.75 1073 TYR A O 1
ATOM 8650 N N . ILE A 1 1074 ? -26.218 2.460 -13.199 1.00 94.62 1074 ILE A N 1
ATOM 8651 C CA . ILE A 1 1074 ? -27.148 3.414 -12.586 1.00 94.62 1074 ILE A CA 1
ATOM 8652 C C . ILE A 1 1074 ? -26.709 3.785 -11.163 1.00 94.62 1074 ILE A C 1
ATOM 8654 O O . ILE A 1 1074 ? -26.688 4.979 -10.874 1.00 94.62 1074 ILE A O 1
ATOM 8658 N N . ASP A 1 1075 ? -26.294 2.860 -10.282 1.00 92.25 1075 ASP A N 1
ATOM 8659 C CA . ASP A 1 1075 ? -25.773 3.241 -8.947 1.00 92.25 1075 ASP A CA 1
ATOM 8660 C C . ASP A 1 1075 ? -24.457 4.030 -9.050 1.00 92.25 1075 ASP A C 1
ATOM 8662 O O . ASP A 1 1075 ? -24.257 5.009 -8.325 1.00 92.25 1075 ASP A O 1
ATOM 8666 N N . ARG A 1 1076 ? -23.575 3.686 -10.000 1.00 93.00 1076 ARG A N 1
ATOM 8667 C CA . ARG A 1 1076 ? -22.323 4.429 -10.227 1.00 93.00 1076 ARG A CA 1
ATOM 8668 C C . ARG A 1 1076 ? -22.577 5.876 -10.648 1.00 93.00 1076 ARG A C 1
ATOM 8670 O O . ARG A 1 1076 ? -21.992 6.781 -10.041 1.00 93.00 1076 ARG A O 1
ATOM 8677 N N . LEU A 1 1077 ? -23.469 6.116 -11.614 1.00 94.31 1077 LEU A N 1
ATOM 8678 C CA . LEU A 1 1077 ? -23.862 7.474 -12.005 1.00 94.31 1077 LEU A CA 1
ATOM 8679 C C . LEU A 1 1077 ? -24.650 8.173 -10.887 1.00 94.31 1077 LEU A C 1
ATOM 8681 O O . LEU A 1 1077 ? -24.315 9.299 -10.517 1.00 94.31 1077 LEU A O 1
ATOM 8685 N N . SER A 1 1078 ? -25.624 7.493 -10.277 1.00 94.88 1078 SER A N 1
ATOM 8686 C CA . SER A 1 1078 ? -26.423 8.018 -9.160 1.00 94.88 1078 SER A CA 1
ATOM 8687 C C . SER A 1 1078 ? -25.543 8.447 -7.993 1.00 94.88 1078 SER A C 1
ATOM 8689 O O . SER A 1 1078 ? -25.763 9.503 -7.411 1.00 94.88 1078 SER A O 1
ATOM 8691 N N . SER A 1 1079 ? -24.475 7.707 -7.681 1.00 92.31 1079 SER A N 1
ATOM 8692 C CA . SER A 1 1079 ? -23.521 8.110 -6.654 1.00 92.31 1079 SER A CA 1
ATOM 8693 C C . SER A 1 1079 ? -22.727 9.364 -7.035 1.00 92.31 1079 SER A C 1
ATOM 8695 O O . SER A 1 1079 ? -22.314 10.087 -6.126 1.00 92.31 1079 SER A O 1
ATOM 8697 N N . ALA A 1 1080 ? -22.474 9.631 -8.320 1.00 92.00 1080 ALA A N 1
ATOM 8698 C CA . ALA A 1 1080 ? -21.847 10.872 -8.777 1.00 92.00 1080 ALA A CA 1
ATOM 8699 C C . ALA A 1 1080 ? -22.825 12.055 -8.691 1.00 92.00 1080 ALA A C 1
ATOM 8701 O O . ALA A 1 1080 ? -22.478 13.072 -8.088 1.00 92.00 1080 ALA A O 1
ATOM 8702 N N . VAL A 1 1081 ? -24.054 11.883 -9.192 1.00 95.25 1081 VAL A N 1
ATOM 8703 C CA . VAL A 1 1081 ? -25.162 12.851 -9.087 1.00 95.25 1081 VAL A CA 1
ATOM 8704 C C . VAL A 1 1081 ? -25.449 13.195 -7.621 1.00 95.25 1081 VAL A C 1
ATOM 8706 O O . VAL A 1 1081 ? -25.553 14.365 -7.265 1.00 95.25 1081 VAL A O 1
ATOM 8709 N N . LEU A 1 1082 ? -25.470 12.201 -6.732 1.00 93.81 1082 LEU A N 1
ATOM 8710 C CA . LEU A 1 1082 ? -25.723 12.386 -5.305 1.00 93.81 1082 LEU A CA 1
ATOM 8711 C C . LEU A 1 1082 ? -24.670 13.284 -4.625 1.00 93.81 1082 LEU A C 1
ATOM 8713 O O . LEU A 1 1082 ? -25.031 14.196 -3.883 1.00 93.81 1082 LEU A O 1
ATOM 8717 N N . LYS A 1 1083 ? -23.376 13.042 -4.894 1.00 91.19 1083 LYS A N 1
ATOM 8718 C CA . LYS A 1 1083 ? -22.247 13.826 -4.348 1.00 91.19 1083 LYS A CA 1
ATOM 8719 C C . LYS A 1 1083 ? -22.186 15.257 -4.899 1.00 91.19 1083 LYS A C 1
ATOM 8721 O O . LYS A 1 1083 ? -21.698 16.150 -4.215 1.00 91.19 1083 LYS A O 1
ATOM 8726 N N . LEU A 1 1084 ? -22.574 15.454 -6.161 1.00 91.31 1084 LEU A N 1
ATOM 8727 C CA . LEU A 1 1084 ? -22.335 16.699 -6.901 1.00 91.31 1084 LEU A CA 1
ATOM 8728 C C . LEU A 1 1084 ? -23.572 17.602 -7.002 1.00 91.31 1084 LEU A C 1
ATOM 8730 O O . LEU A 1 1084 ? -23.422 18.811 -7.116 1.00 91.31 1084 LEU A O 1
ATOM 8734 N N . VAL A 1 1085 ? -24.773 17.026 -6.947 1.00 94.31 1085 VAL A N 1
ATOM 8735 C CA . VAL A 1 1085 ? -26.044 17.728 -7.166 1.00 94.31 1085 VAL A CA 1
ATOM 8736 C C . VAL A 1 1085 ? -26.968 17.562 -5.959 1.00 94.31 1085 VAL A C 1
ATOM 8738 O O . VAL A 1 1085 ? -27.228 18.536 -5.262 1.00 94.31 1085 VAL A O 1
ATOM 8741 N N . CYS A 1 1086 ? -27.430 16.343 -5.657 1.00 95.19 1086 CYS A N 1
ATOM 8742 C CA . CYS A 1 1086 ? -28.530 16.146 -4.702 1.00 95.19 1086 CYS A CA 1
ATOM 8743 C C . CYS A 1 1086 ? -28.188 16.542 -3.259 1.00 95.19 1086 CYS A C 1
ATOM 8745 O O . CYS A 1 1086 ? -28.955 17.262 -2.630 1.00 95.19 1086 CYS A O 1
ATOM 8747 N N . ILE A 1 1087 ? -27.063 16.067 -2.709 1.00 93.00 1087 ILE A N 1
ATOM 8748 C CA . ILE A 1 1087 ? -26.685 16.390 -1.323 1.00 93.00 1087 ILE A CA 1
ATOM 8749 C C . ILE A 1 1087 ? -26.307 17.878 -1.180 1.00 93.00 1087 ILE A C 1
ATOM 8751 O O . ILE A 1 1087 ? -26.798 18.489 -0.234 1.00 93.00 1087 ILE A O 1
ATOM 8755 N N . PRO A 1 1088 ? -25.500 18.487 -2.078 1.00 92.06 1088 PRO A N 1
ATOM 8756 C CA . PRO A 1 1088 ? -25.255 19.931 -2.059 1.00 92.06 1088 PRO A CA 1
ATOM 8757 C C . PRO A 1 1088 ? -26.538 20.774 -2.122 1.00 92.06 1088 PRO A C 1
ATOM 8759 O O . PRO A 1 1088 ? -26.728 21.622 -1.255 1.00 92.06 1088 PRO A O 1
ATOM 8762 N N . ALA A 1 1089 ? -27.459 20.481 -3.051 1.00 93.25 1089 ALA A N 1
ATOM 8763 C CA . ALA A 1 1089 ? -28.741 21.187 -3.175 1.00 93.25 1089 ALA A CA 1
ATOM 8764 C C . ALA A 1 1089 ? -29.529 21.174 -1.861 1.00 93.25 1089 ALA A C 1
ATOM 8766 O O . ALA A 1 1089 ? -29.930 22.214 -1.343 1.00 93.25 1089 ALA A O 1
ATOM 8767 N N . VAL A 1 1090 ? -29.672 19.981 -1.289 1.00 91.00 1090 VAL A N 1
ATOM 8768 C CA . VAL A 1 1090 ? -30.462 19.728 -0.085 1.00 91.00 1090 VAL A CA 1
ATOM 8769 C C . VAL A 1 1090 ? -29.837 20.337 1.171 1.00 91.00 1090 VAL A C 1
ATOM 8771 O O . VAL A 1 1090 ? -30.562 20.750 2.075 1.00 91.00 1090 VAL A O 1
ATOM 8774 N N . LEU A 1 1091 ? -28.508 20.449 1.231 1.00 87.44 1091 LEU A N 1
ATOM 8775 C CA . LEU A 1 1091 ? -27.818 21.158 2.312 1.00 87.44 1091 LEU A CA 1
ATOM 8776 C C . LEU A 1 1091 ? -27.844 22.686 2.140 1.00 87.44 1091 LEU A C 1
ATOM 8778 O O . LEU A 1 1091 ? -27.791 23.381 3.149 1.00 87.44 1091 LEU A O 1
ATOM 8782 N N . GLN A 1 1092 ? -28.017 23.194 0.915 1.00 89.12 1092 GLN A N 1
ATOM 8783 C CA . GLN A 1 1092 ? -28.337 24.599 0.612 1.00 89.12 1092 GLN A CA 1
ATOM 8784 C C . GLN A 1 1092 ? -29.857 24.894 0.626 1.00 89.12 1092 GLN A C 1
ATOM 8786 O O . GLN A 1 1092 ? -30.298 25.911 0.099 1.00 89.12 1092 GLN A O 1
ATOM 8791 N N . GLY A 1 1093 ? -30.681 24.012 1.207 1.00 87.06 1093 GLY A N 1
ATOM 8792 C CA . GLY A 1 1093 ? -32.123 24.236 1.396 1.00 87.06 1093 GLY A CA 1
ATOM 8793 C C . GLY A 1 1093 ? -33.019 23.969 0.178 1.00 87.06 1093 GLY A C 1
ATOM 8794 O O . GLY A 1 1093 ? -34.238 24.087 0.290 1.00 87.06 1093 GLY A O 1
ATOM 8795 N N . ILE A 1 1094 ? -32.461 23.559 -0.964 1.00 90.56 1094 ILE A N 1
ATOM 8796 C CA . ILE A 1 1094 ? -33.221 23.213 -2.172 1.00 90.56 1094 ILE A CA 1
ATOM 8797 C C . ILE A 1 1094 ? -33.694 21.746 -2.085 1.00 90.56 1094 ILE A C 1
ATOM 8799 O O . ILE A 1 1094 ? -32.861 20.855 -1.904 1.00 90.56 1094 ILE A O 1
ATOM 8803 N N . PRO A 1 1095 ? -35.003 21.438 -2.222 1.00 87.69 1095 PRO A N 1
ATOM 8804 C CA . PRO A 1 1095 ? -35.501 20.057 -2.245 1.00 87.69 1095 PRO A CA 1
ATOM 8805 C C . PRO A 1 1095 ? -34.786 19.196 -3.296 1.00 87.69 1095 PRO A C 1
ATOM 8807 O O . PRO A 1 1095 ? -34.353 19.725 -4.314 1.00 87.69 1095 PRO A O 1
ATOM 8810 N N . ASN A 1 1096 ? -34.676 17.876 -3.073 1.00 93.62 1096 ASN A N 1
ATOM 8811 C CA . ASN A 1 1096 ? -33.888 16.978 -3.936 1.00 93.62 1096 ASN A CA 1
ATOM 8812 C C . ASN A 1 1096 ? -34.241 17.161 -5.429 1.00 93.62 1096 ASN A C 1
ATOM 8814 O O . ASN A 1 1096 ? -35.303 16.694 -5.849 1.00 93.62 1096 ASN A O 1
ATOM 8818 N N . PRO A 1 1097 ? -33.362 17.779 -6.242 1.00 91.94 1097 PRO A N 1
ATOM 8819 C CA . PRO A 1 1097 ? -33.722 18.200 -7.590 1.00 91.94 1097 PRO A CA 1
ATOM 8820 C C . PRO A 1 1097 ? -33.722 17.032 -8.584 1.00 91.94 1097 PRO A C 1
ATOM 8822 O O . PRO A 1 1097 ? -34.214 17.186 -9.698 1.00 91.94 1097 PRO A O 1
ATOM 8825 N N . VAL A 1 1098 ? -33.207 15.856 -8.195 1.00 95.56 1098 VAL A N 1
ATOM 8826 C CA . VAL A 1 1098 ? -33.260 14.608 -8.977 1.00 95.56 1098 VAL A CA 1
ATOM 8827 C C . VAL A 1 1098 ? -33.920 13.510 -8.122 1.00 95.56 1098 VAL A C 1
ATOM 8829 O O . VAL A 1 1098 ? -33.218 12.678 -7.542 1.00 95.56 1098 VAL A O 1
ATOM 8832 N N . PRO A 1 1099 ? -35.266 13.464 -8.013 1.00 89.94 1099 PRO A N 1
ATOM 8833 C CA . PRO A 1 1099 ? -35.970 12.517 -7.136 1.00 89.94 1099 PRO A CA 1
ATOM 8834 C C . PRO A 1 1099 ? -35.685 11.035 -7.424 1.00 89.94 1099 PRO A C 1
ATOM 8836 O O . PRO A 1 1099 ? -35.766 10.212 -6.516 1.00 89.94 1099 PRO A O 1
ATOM 8839 N N . ARG A 1 1100 ? -35.294 10.705 -8.666 1.00 91.12 1100 ARG A N 1
ATOM 8840 C CA . ARG A 1 1100 ? -34.858 9.363 -9.105 1.00 91.12 1100 ARG A CA 1
ATOM 8841 C C . ARG A 1 1100 ? -33.617 8.855 -8.362 1.00 91.12 1100 ARG A C 1
ATOM 8843 O O . ARG A 1 1100 ? -33.394 7.651 -8.319 1.00 91.12 1100 ARG A O 1
ATOM 8850 N N . VAL A 1 1101 ? -32.818 9.753 -7.779 1.00 93.69 1101 VAL A N 1
ATOM 8851 C CA . VAL A 1 1101 ? -31.665 9.418 -6.935 1.00 93.69 1101 VAL A CA 1
ATOM 8852 C C . VAL A 1 1101 ? -32.064 9.629 -5.467 1.00 93.69 1101 VAL A C 1
ATOM 8854 O O . VAL A 1 1101 ? -32.154 10.776 -5.016 1.00 93.69 1101 VAL A O 1
ATOM 8857 N N . PRO A 1 1102 ? -32.326 8.558 -4.693 1.00 89.50 1102 PRO A N 1
ATOM 8858 C CA . PRO A 1 1102 ? -32.767 8.689 -3.310 1.00 89.50 1102 PRO A CA 1
ATOM 8859 C C . PRO A 1 1102 ? -31.640 9.204 -2.405 1.00 89.50 1102 PRO A C 1
ATOM 8861 O O . PRO A 1 1102 ? -30.492 8.760 -2.475 1.00 89.50 1102 PRO A O 1
ATOM 8864 N N . LEU A 1 1103 ? -31.981 10.125 -1.502 1.00 90.44 1103 LEU A N 1
ATOM 8865 C CA . LEU A 1 1103 ? -31.042 10.643 -0.505 1.00 90.44 1103 LEU A CA 1
ATOM 8866 C C . LEU A 1 1103 ? -30.663 9.563 0.532 1.00 90.44 1103 LEU A C 1
ATOM 8868 O O . LEU A 1 1103 ? -31.543 8.809 0.962 1.00 90.44 1103 LEU A O 1
ATOM 8872 N N . PRO A 1 1104 ? -29.408 9.532 1.022 1.00 90.62 1104 PRO A N 1
ATOM 8873 C CA . PRO A 1 1104 ? -29.035 8.777 2.213 1.00 90.62 1104 PRO A CA 1
ATOM 8874 C C . PRO A 1 1104 ? -29.831 9.220 3.440 1.00 90.62 1104 PRO A C 1
ATOM 8876 O O . PRO A 1 1104 ? -30.150 10.401 3.598 1.00 90.62 1104 PRO A O 1
ATOM 8879 N N . ASP A 1 1105 ? -30.089 8.292 4.357 1.00 86.88 1105 ASP A N 1
ATOM 8880 C CA . ASP A 1 1105 ? -30.938 8.569 5.520 1.00 86.88 1105 ASP A CA 1
ATOM 8881 C C . ASP A 1 1105 ? -30.337 9.608 6.473 1.00 86.88 1105 ASP A C 1
ATOM 8883 O O . ASP A 1 1105 ? -31.079 10.399 7.048 1.00 86.88 1105 ASP A O 1
ATOM 8887 N N . TRP A 1 1106 ? -29.005 9.706 6.569 1.00 90.12 1106 TRP A N 1
ATOM 8888 C CA . TRP A 1 1106 ? -28.351 10.774 7.336 1.00 90.12 1106 TRP A CA 1
ATOM 8889 C C . TRP A 1 1106 ? -28.672 12.173 6.786 1.00 90.12 1106 TRP A C 1
ATOM 8891 O O . TRP A 1 1106 ? -28.874 13.110 7.556 1.00 90.12 1106 TRP A O 1
ATOM 8901 N N . VAL A 1 1107 ? -28.808 12.312 5.461 1.00 86.94 1107 VAL A N 1
ATOM 8902 C CA . VAL A 1 1107 ? -29.189 13.576 4.814 1.00 86.94 1107 VAL A CA 1
ATOM 8903 C C . VAL A 1 1107 ? -30.655 13.880 5.103 1.00 86.94 1107 VAL A C 1
ATOM 8905 O O . VAL A 1 1107 ? -30.960 14.981 5.550 1.00 86.94 1107 VAL A O 1
ATOM 8908 N N . LYS A 1 1108 ? -31.557 12.897 4.948 1.00 85.62 1108 LYS A N 1
ATOM 8909 C CA . LYS A 1 1108 ? -32.984 13.046 5.307 1.00 85.62 1108 LYS A CA 1
ATOM 8910 C C . LYS A 1 1108 ? -33.151 13.475 6.770 1.00 85.62 1108 LYS A C 1
ATOM 8912 O O . LYS A 1 1108 ? -33.894 14.409 7.057 1.00 85.62 1108 LYS A O 1
ATOM 8917 N N . ASN A 1 1109 ? -32.421 12.831 7.681 1.00 83.44 1109 ASN A N 1
ATOM 8918 C CA . ASN A 1 1109 ? -32.434 13.138 9.110 1.00 83.44 1109 ASN A CA 1
ATOM 8919 C C . ASN A 1 1109 ? -31.909 14.551 9.396 1.00 83.44 1109 ASN A C 1
ATOM 8921 O O . ASN A 1 1109 ? -32.506 15.264 10.201 1.00 83.44 1109 ASN A O 1
ATOM 8925 N N . LYS A 1 1110 ? -30.837 14.981 8.715 1.00 79.56 1110 LYS A N 1
ATOM 8926 C CA . LYS A 1 1110 ? -30.284 16.335 8.850 1.00 79.56 1110 LYS A CA 1
ATOM 8927 C C . LYS A 1 1110 ? -31.235 17.410 8.309 1.00 79.56 1110 LYS A C 1
ATOM 8929 O O . LYS A 1 1110 ? -31.414 18.434 8.953 1.00 79.56 1110 LYS A O 1
ATOM 8934 N N . VAL A 1 1111 ? -31.918 17.168 7.192 1.00 77.50 1111 VAL A N 1
ATOM 8935 C CA . VAL A 1 1111 ? -32.963 18.076 6.675 1.00 77.50 1111 VAL A CA 1
ATOM 8936 C C . VAL A 1 1111 ? -34.140 18.162 7.646 1.00 77.50 1111 VAL A C 1
ATOM 8938 O O . VAL A 1 1111 ? -34.598 19.253 7.981 1.00 77.50 1111 VAL A O 1
ATOM 8941 N N . ALA A 1 1112 ? -34.601 17.018 8.157 1.00 75.00 1112 ALA A N 1
ATOM 8942 C CA . ALA A 1 1112 ? -35.681 16.965 9.137 1.00 75.00 1112 ALA A CA 1
ATOM 8943 C C . ALA A 1 1112 ? -35.312 17.640 10.472 1.00 75.00 1112 ALA A C 1
ATOM 8945 O O . ALA A 1 1112 ? -36.204 18.143 11.158 1.00 75.00 1112 ALA A O 1
ATOM 8946 N N . SER A 1 1113 ? -34.027 17.679 10.852 1.00 70.38 1113 SER A N 1
ATOM 8947 C CA . SER A 1 1113 ? -33.564 18.447 12.013 1.00 70.38 1113 SER A CA 1
ATOM 8948 C C . SER A 1 1113 ? -33.438 19.943 11.709 1.00 70.38 1113 SER A C 1
ATOM 8950 O O . SER A 1 1113 ? -33.884 20.745 12.525 1.00 70.38 1113 SER A O 1
ATOM 8952 N N . MET A 1 1114 ? -32.956 20.332 10.522 1.00 66.56 1114 MET A N 1
ATOM 8953 C CA . MET A 1 1114 ? -32.926 21.734 10.072 1.00 66.56 1114 MET A CA 1
ATOM 8954 C C . MET A 1 1114 ? -34.338 22.343 10.032 1.00 66.56 1114 MET A C 1
ATOM 8956 O O . MET A 1 1114 ? -34.554 23.413 10.597 1.00 66.56 1114 MET A O 1
ATOM 8960 N N . GLY A 1 1115 ? -35.333 21.618 9.507 1.00 58.22 1115 GLY A N 1
ATOM 8961 C CA . GLY A 1 1115 ? -36.741 22.042 9.527 1.00 58.22 1115 GLY A CA 1
ATOM 8962 C C . GLY A 1 1115 ? -37.354 22.172 10.932 1.00 58.22 1115 GLY A C 1
ATOM 8963 O O . GLY A 1 1115 ? -38.306 22.924 11.121 1.00 58.22 1115 GLY A O 1
ATOM 8964 N N . LYS A 1 1116 ? -36.791 21.491 11.941 1.00 49.31 1116 LYS A N 1
ATOM 8965 C CA . LYS A 1 1116 ? -37.184 21.613 13.359 1.00 49.31 1116 LYS A CA 1
ATOM 8966 C C . LYS A 1 1116 ? -36.357 22.646 14.136 1.00 49.31 1116 LYS A C 1
ATOM 8968 O O . LYS A 1 1116 ? -36.655 22.908 15.296 1.00 49.31 1116 LYS A O 1
ATOM 8973 N N . SER A 1 1117 ? -35.334 23.248 13.528 1.00 43.56 1117 SER A N 1
ATOM 8974 C CA . SER A 1 1117 ? -34.308 24.019 14.245 1.00 43.56 1117 SER A CA 1
ATOM 8975 C C . SER A 1 1117 ? -34.748 25.411 14.726 1.00 43.56 1117 SER A C 1
ATOM 8977 O O . SER A 1 1117 ? -33.967 26.085 15.399 1.00 43.56 1117 SER A O 1
ATOM 8979 N N . ARG A 1 1118 ? -35.983 25.858 14.454 1.00 43.22 1118 ARG A N 1
ATOM 8980 C CA . ARG A 1 1118 ? -36.498 27.168 14.911 1.00 43.22 1118 ARG A CA 1
ATOM 8981 C C . ARG A 1 1118 ? -36.799 27.258 16.424 1.00 43.22 1118 ARG A C 1
ATOM 8983 O O . ARG A 1 1118 ? -37.414 28.230 16.848 1.00 43.22 1118 ARG A O 1
ATOM 8990 N N . SER A 1 1119 ? -36.365 26.300 17.254 1.00 42.41 1119 SER A N 1
ATOM 8991 C CA . SER A 1 1119 ? -36.634 26.320 18.706 1.00 42.41 1119 SER A CA 1
ATOM 8992 C C . SER A 1 1119 ? -35.508 25.830 19.635 1.00 42.41 1119 SER A C 1
ATOM 8994 O O . SER A 1 1119 ? -35.791 25.532 20.794 1.00 42.41 1119 SER A O 1
ATOM 8996 N N . GLN A 1 1120 ? -34.245 25.730 19.194 1.00 35.69 1120 GLN A N 1
ATOM 8997 C CA . GLN A 1 1120 ? -33.144 25.336 20.096 1.00 35.69 1120 GLN A CA 1
ATOM 8998 C C . GLN A 1 1120 ? -31.854 26.139 19.845 1.00 35.69 1120 GLN A C 1
ATOM 9000 O O . GLN A 1 1120 ? -31.045 25.802 18.983 1.00 35.69 1120 GLN A O 1
ATOM 9005 N N . LYS A 1 1121 ? -31.660 27.220 20.619 1.00 43.25 1121 LYS A N 1
ATOM 9006 C CA . LYS A 1 1121 ? -30.390 27.973 20.677 1.00 43.25 1121 LYS A CA 1
ATOM 9007 C C . LYS A 1 1121 ? -29.310 27.133 21.374 1.00 43.25 1121 LYS A C 1
ATOM 9009 O O . LYS A 1 1121 ? -29.638 26.264 22.186 1.00 43.25 1121 LYS A O 1
ATOM 9014 N N . LYS A 1 1122 ? -28.024 27.362 21.072 1.00 46.66 1122 LYS A N 1
ATOM 9015 C CA . LYS A 1 1122 ? -26.941 26.581 21.697 1.00 46.66 1122 LYS A CA 1
ATOM 9016 C C . LYS A 1 1122 ? -26.841 26.956 23.173 1.00 46.66 1122 LYS A C 1
ATOM 9018 O O . LYS A 1 1122 ? -26.954 28.123 23.534 1.00 46.66 1122 LYS A O 1
ATOM 9023 N N . LEU A 1 1123 ? -26.554 25.974 24.027 1.00 47.72 1123 LEU A N 1
ATOM 9024 C CA . LEU A 1 1123 ? -26.436 26.185 25.475 1.00 47.72 1123 LEU A CA 1
ATOM 9025 C C . LEU A 1 1123 ? -25.361 27.236 25.832 1.00 47.72 1123 LEU A C 1
ATOM 9027 O O . LEU A 1 1123 ? -25.507 27.968 26.802 1.00 47.72 1123 LEU A O 1
ATOM 9031 N N . THR A 1 1124 ? -24.313 27.366 25.013 1.00 56.66 1124 THR A N 1
ATOM 9032 C CA . THR A 1 1124 ? -23.284 28.413 25.136 1.00 56.66 1124 THR A CA 1
ATOM 9033 C C . THR A 1 1124 ? -23.823 29.829 24.950 1.00 56.66 1124 THR A C 1
ATOM 9035 O O . THR A 1 1124 ? -23.304 30.759 25.560 1.00 56.66 1124 THR A O 1
ATOM 9038 N N . ASP A 1 1125 ? -24.871 30.003 24.143 1.00 57.66 1125 ASP A N 1
ATOM 9039 C CA . ASP A 1 1125 ? -25.475 31.311 23.877 1.00 57.66 1125 ASP A CA 1
ATOM 9040 C C . ASP A 1 1125 ? -26.320 31.776 25.076 1.00 57.66 1125 ASP A C 1
ATOM 9042 O O . ASP A 1 1125 ? -26.489 32.973 25.278 1.00 57.66 1125 ASP A O 1
ATOM 9046 N N . MET A 1 1126 ? -26.786 30.838 25.914 1.00 51.97 1126 MET A N 1
ATOM 9047 C CA . MET A 1 1126 ? -27.461 31.128 27.187 1.00 51.97 1126 MET A CA 1
ATOM 9048 C C . MET A 1 1126 ? -26.498 31.544 28.312 1.00 51.97 1126 MET A C 1
ATOM 9050 O O . MET A 1 1126 ? -26.954 32.050 29.332 1.00 51.97 1126 MET A O 1
ATOM 9054 N N . PHE A 1 1127 ? -25.186 31.340 28.144 1.00 45.25 1127 PHE A N 1
ATOM 9055 C CA . PHE A 1 1127 ? -24.165 31.633 29.161 1.00 45.25 1127 PHE A CA 1
ATOM 9056 C C . PHE A 1 1127 ? -23.198 32.766 28.769 1.00 45.25 1127 PHE A C 1
ATOM 9058 O O . PHE A 1 1127 ? -22.187 32.975 29.442 1.00 45.25 1127 PHE A O 1
ATOM 9065 N N . LYS A 1 1128 ? -23.491 33.538 27.711 1.00 38.16 1128 LYS A N 1
ATOM 9066 C CA . LYS A 1 1128 ? -22.781 34.803 27.457 1.00 38.16 1128 LYS A CA 1
ATOM 9067 C C . LYS A 1 1128 ? -23.214 35.843 28.495 1.00 38.16 1128 LYS A C 1
ATOM 9069 O O . LYS A 1 1128 ? -24.377 36.223 28.548 1.00 38.16 1128 LYS A O 1
ATOM 9074 N N . CYS A 1 1129 ? -22.264 36.290 29.316 1.00 30.39 1129 CYS A N 1
ATOM 9075 C CA . CYS A 1 1129 ? -22.498 37.236 30.406 1.00 30.39 1129 CYS A CA 1
ATOM 9076 C C . CYS A 1 1129 ? -22.962 38.606 29.877 1.00 30.39 1129 CYS A C 1
ATOM 9078 O O . CYS A 1 1129 ? -22.174 39.354 29.298 1.00 30.39 1129 CYS A O 1
ATOM 9080 N N . THR A 1 1130 ? -24.236 38.941 30.083 1.00 34.41 1130 THR A N 1
ATOM 9081 C CA . THR A 1 1130 ? -24.784 40.286 29.861 1.00 34.41 1130 THR A CA 1
ATOM 9082 C C . THR A 1 1130 ? -24.405 41.199 31.022 1.00 34.41 1130 THR A C 1
ATOM 9084 O O . THR A 1 1130 ? -24.832 40.976 32.155 1.00 34.41 1130 THR A O 1
ATOM 9087 N N . MET A 1 1131 ? -23.603 42.228 30.744 1.00 28.34 1131 MET A N 1
ATOM 9088 C CA . MET A 1 1131 ? -23.159 43.195 31.749 1.00 28.34 1131 MET A CA 1
ATOM 9089 C C . MET A 1 1131 ? -24.291 44.133 32.195 1.00 28.34 1131 MET A C 1
ATOM 9091 O O . MET A 1 1131 ? -24.997 44.699 31.367 1.00 28.34 1131 MET A O 1
ATOM 9095 N N . SER A 1 1132 ? -24.371 44.314 33.517 1.00 29.19 1132 SER A N 1
ATOM 9096 C CA . SER A 1 1132 ? -24.942 45.454 34.253 1.00 29.19 1132 SER A CA 1
ATOM 9097 C C . SER A 1 1132 ? -26.326 45.990 33.852 1.00 29.19 1132 SER A C 1
ATOM 9099 O O . SER A 1 1132 ? -26.457 46.778 32.921 1.00 29.19 1132 SER A O 1
ATOM 9101 N N . ASN A 1 1133 ? -27.303 45.773 34.735 1.00 28.67 1133 ASN A N 1
ATOM 9102 C CA . ASN A 1 1133 ? -28.103 46.892 35.235 1.00 28.67 1133 ASN A CA 1
ATOM 9103 C C . ASN A 1 1133 ? -28.314 46.753 36.749 1.00 28.67 1133 ASN A C 1
ATOM 9105 O O . ASN A 1 1133 ? -28.460 45.649 37.270 1.00 28.67 1133 ASN A O 1
ATOM 9109 N N . GLN A 1 1134 ? -28.227 47.883 37.446 1.00 27.33 1134 GLN A N 1
ATOM 9110 C CA . GLN A 1 1134 ? -28.157 47.979 38.904 1.00 27.33 1134 GLN A CA 1
ATOM 9111 C C . GLN A 1 1134 ? -29.540 47.804 39.541 1.00 27.33 1134 GLN A C 1
ATOM 9113 O O . GLN A 1 1134 ? -30.464 48.500 39.136 1.00 27.33 1134 GLN A O 1
ATOM 9118 N N . ILE A 1 1135 ? -29.641 47.003 40.607 1.00 29.78 1135 ILE A N 1
ATOM 9119 C CA . ILE A 1 1135 ? -30.437 47.356 41.796 1.00 29.78 1135 ILE A CA 1
ATOM 9120 C C . ILE A 1 1135 ? -29.645 46.890 43.023 1.00 29.78 1135 ILE A C 1
ATOM 9122 O O . ILE A 1 1135 ? -29.640 45.711 43.372 1.00 29.78 1135 ILE A O 1
ATOM 9126 N N . GLU A 1 1136 ? -28.966 47.826 43.681 1.00 25.83 1136 GLU A N 1
ATOM 9127 C CA . GLU A 1 1136 ? -28.603 47.657 45.086 1.00 25.83 1136 GLU A CA 1
ATOM 9128 C C . GLU A 1 1136 ? -29.880 47.775 45.921 1.00 25.83 1136 GLU A C 1
ATOM 9130 O O . GLU A 1 1136 ? -30.599 48.765 45.803 1.00 25.83 1136 GLU A O 1
ATOM 9135 N N . THR A 1 1137 ? -30.153 46.821 46.808 1.00 26.42 1137 THR A N 1
ATOM 9136 C CA . THR A 1 1137 ? -30.658 47.157 48.148 1.00 26.42 1137 THR A CA 1
ATOM 9137 C C . THR A 1 1137 ? -30.518 45.974 49.093 1.00 26.42 1137 THR A C 1
ATOM 9139 O O . THR A 1 1137 ? -31.106 44.910 48.928 1.00 26.42 1137 THR A O 1
ATOM 9142 N N . SER A 1 1138 ? -29.713 46.204 50.120 1.00 25.42 1138 SER A N 1
ATOM 9143 C CA . SER A 1 1138 ? -29.712 45.479 51.382 1.00 25.42 1138 SER A CA 1
ATOM 9144 C C . SER A 1 1138 ? -31.124 45.186 51.911 1.00 25.42 1138 SER A C 1
ATOM 9146 O O . SER A 1 1138 ? -31.933 46.108 51.994 1.00 25.42 1138 SER A O 1
ATOM 9148 N N . LEU A 1 1139 ? -31.347 43.999 52.476 1.00 23.86 1139 LEU A N 1
ATOM 9149 C CA . LEU A 1 1139 ? -31.285 43.836 53.935 1.00 23.86 1139 LEU A CA 1
ATOM 9150 C C . LEU A 1 1139 ? -31.408 42.370 54.361 1.00 23.86 1139 LEU A C 1
ATOM 9152 O O . LEU A 1 1139 ? -31.930 41.518 53.648 1.00 23.86 1139 LEU A O 1
ATOM 9156 N N . LYS A 1 1140 ? -30.842 42.112 55.538 1.00 22.80 1140 LYS A N 1
ATOM 9157 C CA . LYS A 1 1140 ? -30.873 40.839 56.251 1.00 22.80 1140 LYS A CA 1
ATOM 9158 C C . LYS A 1 1140 ? -32.264 40.543 56.822 1.00 22.80 1140 LYS A C 1
ATOM 9160 O O . LYS A 1 1140 ? -33.075 41.451 56.957 1.00 22.80 1140 LYS A O 1
ATOM 9165 N N . ASP A 1 1141 ? -32.391 39.300 57.284 1.00 26.08 1141 ASP A N 1
ATOM 9166 C CA . ASP A 1 1141 ? -33.313 38.827 58.318 1.00 26.08 1141 ASP A CA 1
ATOM 9167 C C . ASP A 1 1141 ? -34.810 38.877 57.967 1.00 26.08 1141 ASP A C 1
ATOM 9169 O O . ASP A 1 1141 ? -35.417 39.936 57.884 1.00 26.08 1141 ASP A O 1
ATOM 9173 N N . PHE A 1 1142 ? -35.428 37.697 57.857 1.00 24.88 1142 PHE A N 1
ATOM 9174 C CA . PHE A 1 1142 ? -36.468 37.300 58.813 1.00 24.88 1142 PHE A CA 1
ATOM 9175 C C . PHE A 1 1142 ? -36.715 35.783 58.748 1.00 24.88 1142 PHE A C 1
ATOM 9177 O O . PHE A 1 1142 ? -37.174 35.249 57.737 1.00 24.88 1142 PHE A O 1
ATOM 9184 N N . ASP A 1 1143 ? -36.427 35.096 59.855 1.00 22.56 1143 ASP A N 1
ATOM 9185 C CA . ASP A 1 1143 ? -36.999 33.782 60.158 1.00 22.56 1143 ASP A CA 1
ATOM 9186 C C . ASP A 1 1143 ? -38.530 33.879 60.234 1.00 22.56 1143 ASP A C 1
ATOM 9188 O O . ASP A 1 1143 ? -39.059 34.872 60.739 1.00 22.56 1143 ASP A O 1
ATOM 9192 N N . GLY A 1 1144 ? -39.258 32.827 59.842 1.00 22.39 1144 GLY A N 1
ATOM 9193 C CA . GLY A 1 1144 ? -40.682 32.759 60.188 1.00 22.39 1144 GLY A CA 1
ATOM 9194 C C . GLY A 1 1144 ? -41.580 31.846 59.359 1.00 22.39 1144 GLY A C 1
ATOM 9195 O O . GLY A 1 1144 ? -42.245 32.292 58.437 1.00 22.39 1144 GLY A O 1
ATOM 9196 N N . ALA A 1 1145 ? -41.713 30.603 59.823 1.00 22.06 1145 ALA A N 1
ATOM 9197 C CA . ALA A 1 1145 ? -43.016 30.011 60.151 1.00 22.06 1145 ALA A CA 1
ATOM 9198 C C . ALA A 1 1145 ? -44.149 29.885 59.087 1.00 22.06 1145 ALA A C 1
ATOM 9200 O O . ALA A 1 1145 ? -44.871 30.818 58.761 1.00 22.06 1145 ALA A O 1
ATOM 9201 N N . HIS A 1 1146 ? -44.473 28.613 58.818 1.00 22.80 1146 HIS A N 1
ATOM 9202 C CA . HIS A 1 1146 ? -45.836 28.051 58.892 1.00 22.80 1146 HIS A CA 1
ATOM 9203 C C . HIS A 1 1146 ? -46.897 28.322 57.794 1.00 22.80 1146 HIS A C 1
ATOM 9205 O O . HIS A 1 1146 ? -47.784 29.153 57.921 1.00 22.80 1146 HIS A O 1
ATOM 9211 N N . SER A 1 1147 ? -46.977 27.328 56.897 1.00 22.31 1147 SER A N 1
ATOM 9212 C CA . SER A 1 1147 ? -48.132 26.409 56.748 1.00 22.31 1147 SER A CA 1
ATOM 9213 C C . SER A 1 1147 ? -49.469 26.859 56.131 1.00 22.31 1147 SER A C 1
ATOM 9215 O O . SER A 1 1147 ? -50.098 27.810 56.576 1.00 22.31 1147 SER A O 1
ATOM 9217 N N . SER A 1 1148 ? -50.018 25.929 55.330 1.00 22.19 1148 SER A N 1
ATOM 9218 C CA . SER A 1 1148 ? -51.457 25.695 55.078 1.00 22.19 1148 SER A CA 1
ATOM 9219 C C . SER A 1 1148 ? -52.207 26.739 54.226 1.00 22.19 1148 SER A C 1
ATOM 9221 O O . SER A 1 1148 ? -51.847 27.905 54.205 1.00 22.19 1148 SER A O 1
ATOM 9223 N N . ALA A 1 1149 ? -53.289 26.411 53.511 1.00 22.84 1149 ALA A N 1
ATOM 9224 C CA . ALA A 1 1149 ? -53.752 25.142 52.929 1.00 22.84 1149 ALA A CA 1
ATOM 9225 C C . ALA A 1 1149 ? -54.945 25.430 51.990 1.00 22.84 1149 ALA A C 1
ATOM 9227 O O . ALA A 1 1149 ? -55.682 26.387 52.216 1.00 22.84 1149 ALA A O 1
ATOM 9228 N N . ALA A 1 1150 ? -55.221 24.504 51.060 1.00 22.84 1150 ALA A N 1
ATOM 9229 C CA . ALA A 1 1150 ? -56.488 24.400 50.315 1.00 22.84 1150 ALA A CA 1
ATOM 9230 C C . ALA A 1 1150 ? -56.762 25.560 49.305 1.00 22.84 1150 ALA A C 1
ATOM 9232 O O . ALA A 1 1150 ? -56.063 26.562 49.297 1.00 22.84 1150 ALA A O 1
ATOM 9233 N N . ARG A 1 1151 ? -57.709 25.467 48.356 1.00 23.80 1151 ARG A N 1
ATOM 9234 C CA . ARG A 1 1151 ? -58.926 24.632 48.285 1.00 23.80 1151 ARG A CA 1
ATOM 9235 C C . ARG A 1 1151 ? -59.218 24.080 46.879 1.00 23.80 1151 ARG A C 1
ATOM 9237 O O . ARG A 1 1151 ? -58.703 24.566 45.882 1.00 23.80 1151 ARG A O 1
ATOM 9244 N N . CYS A 1 1152 ? -60.076 23.060 46.849 1.00 21.66 1152 CYS A N 1
ATOM 9245 C CA . CYS A 1 1152 ? -60.584 22.342 45.677 1.00 21.66 1152 CYS A CA 1
ATOM 9246 C C . CYS A 1 1152 ? -62.096 22.598 45.515 1.00 21.66 1152 CYS A C 1
ATOM 9248 O O . CYS A 1 1152 ? -62.790 22.643 46.529 1.00 21.66 1152 CYS A O 1
ATOM 9250 N N . GLU A 1 1153 ? -62.587 22.698 44.273 1.00 25.95 1153 GLU A N 1
ATOM 9251 C CA . GLU A 1 1153 ? -64.003 22.703 43.844 1.00 25.95 1153 GLU A CA 1
ATOM 9252 C C . GLU A 1 1153 ? -64.076 22.260 42.355 1.00 25.95 1153 GLU A C 1
ATOM 9254 O O . GLU A 1 1153 ? -63.132 22.541 41.623 1.00 25.95 1153 GLU A O 1
ATOM 9259 N N . GLN A 1 1154 ? -65.112 21.603 41.795 1.00 23.45 1154 GLN A N 1
ATOM 9260 C CA . GLN A 1 1154 ? -66.288 20.874 42.323 1.00 23.45 1154 GLN A CA 1
ATOM 9261 C C . GLN A 1 1154 ? -67.009 20.097 41.173 1.00 23.45 1154 GLN A C 1
ATOM 9263 O O . GLN A 1 1154 ? -66.908 20.526 40.029 1.00 23.45 1154 GLN A O 1
ATOM 9268 N N . LYS A 1 1155 ? -67.856 19.096 41.522 1.00 23.75 1155 LYS A N 1
ATOM 9269 C CA . LYS A 1 1155 ? -69.040 18.549 40.771 1.00 23.75 1155 LYS A CA 1
ATOM 9270 C C . LYS A 1 1155 ? -68.824 17.690 39.489 1.00 23.75 1155 LYS A C 1
ATOM 9272 O O . LYS A 1 1155 ? -67.877 17.930 38.756 1.00 23.75 1155 LYS A O 1
ATOM 9277 N N . SER A 1 1156 ? -69.684 16.711 39.132 1.00 22.64 1156 SER A N 1
ATOM 9278 C CA . SER A 1 1156 ? -70.743 15.956 39.867 1.00 22.64 1156 SER A CA 1
ATOM 9279 C C . SER A 1 1156 ? -71.278 14.722 39.070 1.00 22.64 1156 SER A C 1
ATOM 9281 O O . SER A 1 1156 ? -71.017 14.611 37.878 1.00 22.64 1156 SER A O 1
ATOM 9283 N N . ASP A 1 1157 ? -72.060 13.856 39.751 1.00 27.83 1157 ASP A N 1
ATOM 9284 C CA . ASP A 1 1157 ? -73.138 12.946 39.253 1.00 27.83 1157 ASP A CA 1
ATOM 9285 C C . ASP A 1 1157 ? -72.833 11.585 38.552 1.00 27.83 1157 ASP A C 1
ATOM 9287 O O . ASP A 1 1157 ? -71.892 11.492 37.774 1.00 27.83 1157 ASP A O 1
ATOM 9291 N N . LEU A 1 1158 ? -73.604 10.474 38.703 1.00 24.20 1158 LEU A N 1
ATOM 9292 C CA . LEU A 1 1158 ? -74.606 9.995 39.707 1.00 24.20 1158 LEU A CA 1
ATOM 9293 C C . LEU A 1 1158 ? -74.910 8.458 39.538 1.00 24.20 1158 LEU A C 1
ATOM 9295 O O . LEU A 1 1158 ? -74.974 7.964 38.419 1.00 24.20 1158 LEU A O 1
ATOM 9299 N N . ASN A 1 1159 ? -75.213 7.770 40.657 1.00 24.02 1159 ASN A N 1
ATOM 9300 C CA . ASN A 1 1159 ? -76.129 6.611 40.889 1.00 24.02 1159 ASN A CA 1
ATOM 9301 C C . ASN A 1 1159 ? -75.933 5.112 40.470 1.00 24.02 1159 ASN A C 1
ATOM 9303 O O . ASN A 1 1159 ? -75.955 4.726 39.308 1.00 24.02 1159 ASN A O 1
ATOM 9307 N N . ASP A 1 1160 ? -76.004 4.279 41.533 1.00 24.05 1160 ASP A N 1
ATOM 9308 C CA . ASP A 1 1160 ? -76.825 3.062 41.782 1.00 24.05 1160 ASP A CA 1
ATOM 9309 C C . ASP A 1 1160 ? -76.634 1.701 41.063 1.00 24.05 1160 ASP A C 1
ATOM 9311 O O . ASP A 1 1160 ? -77.071 1.484 39.937 1.00 24.05 1160 ASP A O 1
ATOM 9315 N N . THR A 1 1161 ? -76.267 0.662 41.842 1.00 27.50 1161 THR A N 1
ATOM 9316 C CA . THR A 1 1161 ? -77.244 -0.316 42.414 1.00 27.50 1161 THR A CA 1
ATOM 9317 C C . THR A 1 1161 ? -76.614 -1.284 43.450 1.00 27.50 1161 THR A C 1
ATOM 9319 O O . THR A 1 1161 ? -75.401 -1.328 43.639 1.00 27.50 1161 THR A O 1
ATOM 9322 N N . ARG A 1 1162 ? -77.455 -2.011 44.212 1.00 22.70 1162 ARG A N 1
ATOM 9323 C CA . ARG A 1 1162 ? -77.136 -2.724 45.478 1.00 22.70 1162 ARG A CA 1
ATOM 9324 C C . ARG A 1 1162 ? -76.937 -4.246 45.307 1.00 22.70 1162 ARG A C 1
ATOM 9326 O O . ARG A 1 1162 ? -77.688 -4.839 44.543 1.00 22.70 1162 ARG A O 1
ATOM 9333 N N . ASN A 1 1163 ? -76.094 -4.895 46.139 1.00 26.31 1163 ASN A N 1
ATOM 9334 C CA . ASN A 1 1163 ? -76.542 -5.914 47.134 1.00 26.31 1163 ASN A CA 1
ATOM 9335 C C . ASN A 1 1163 ? -75.432 -6.677 47.918 1.00 26.31 1163 ASN A C 1
ATOM 9337 O O . ASN A 1 1163 ? -74.753 -7.558 47.409 1.00 26.31 1163 ASN A O 1
ATOM 9341 N N . SER A 1 1164 ? -75.371 -6.391 49.225 1.00 23.38 1164 SER A N 1
ATOM 9342 C CA . SER A 1 1164 ? -75.244 -7.308 50.385 1.00 23.38 1164 SER A CA 1
ATOM 9343 C C . SER A 1 1164 ? -74.355 -8.583 50.406 1.00 23.38 1164 SER A C 1
ATOM 9345 O O . SER A 1 1164 ? -74.687 -9.608 49.821 1.00 23.38 1164 SER A O 1
ATOM 9347 N N . LYS A 1 1165 ? -73.455 -8.586 51.412 1.00 23.98 1165 LYS A N 1
ATOM 9348 C CA . LYS A 1 1165 ? -73.072 -9.697 52.328 1.00 23.98 1165 LYS A CA 1
ATOM 9349 C C . LYS A 1 1165 ? -72.263 -10.904 51.797 1.00 23.98 1165 LYS A C 1
ATOM 9351 O O . LYS A 1 1165 ? -72.828 -11.920 51.406 1.00 23.98 1165 LYS A O 1
ATOM 9356 N N . LYS A 1 1166 ? -70.966 -10.920 52.146 1.00 24.47 1166 LYS A N 1
ATOM 9357 C CA . LYS A 1 1166 ? -70.375 -11.928 53.065 1.00 24.47 1166 LYS A CA 1
ATOM 9358 C C . LYS A 1 1166 ? -69.039 -11.434 53.639 1.00 24.47 1166 LYS A C 1
ATOM 9360 O O . LYS A 1 1166 ? -68.284 -10.752 52.958 1.00 24.47 1166 LYS A O 1
ATOM 9365 N N . VAL A 1 1167 ? -68.777 -11.754 54.907 1.00 25.81 1167 VAL A N 1
ATOM 9366 C CA . VAL A 1 1167 ? -67.585 -11.313 55.653 1.00 25.81 1167 VAL A CA 1
ATOM 9367 C C . VAL A 1 1167 ? -66.337 -12.046 55.151 1.00 25.81 1167 VAL A C 1
ATOM 9369 O O . VAL A 1 1167 ? -66.330 -13.275 55.110 1.00 25.81 1167 VAL A O 1
ATOM 9372 N N . LYS A 1 1168 ? -65.265 -11.305 54.845 1.00 24.03 1168 LYS A N 1
ATOM 9373 C CA . LYS A 1 1168 ? -63.889 -11.822 54.813 1.00 24.03 1168 LYS A CA 1
ATOM 9374 C C . LYS A 1 1168 ? -62.959 -10.858 55.552 1.00 24.03 1168 LYS A C 1
ATOM 9376 O O . LYS A 1 1168 ? -62.985 -9.654 55.323 1.00 24.03 1168 LYS A O 1
ATOM 9381 N N . ILE A 1 1169 ? -62.187 -11.438 56.466 1.00 23.38 1169 ILE A N 1
ATOM 9382 C CA . ILE A 1 1169 ? -61.160 -10.812 57.311 1.00 23.38 1169 ILE A CA 1
ATOM 9383 C C . ILE A 1 1169 ? -60.009 -10.317 56.404 1.00 23.38 1169 ILE A C 1
ATOM 9385 O O . ILE A 1 1169 ? -59.776 -10.942 55.365 1.00 23.38 1169 ILE A O 1
ATOM 9389 N N . PRO A 1 1170 ? -59.339 -9.186 56.712 1.00 26.02 1170 PRO A N 1
ATOM 9390 C CA . PRO A 1 1170 ? -58.501 -8.490 55.739 1.00 26.02 1170 PRO A CA 1
ATOM 9391 C C . PRO A 1 1170 ? -57.242 -9.281 55.372 1.00 26.02 1170 PRO A C 1
ATOM 9393 O O . PRO A 1 1170 ? -56.360 -9.499 56.200 1.00 26.02 1170 PRO A O 1
ATOM 9396 N N . LEU A 1 1171 ? -57.143 -9.650 54.094 1.00 24.89 1171 LEU A N 1
ATOM 9397 C CA . LEU A 1 1171 ? -55.887 -10.058 53.475 1.00 24.89 1171 LEU A CA 1
ATOM 9398 C C . LEU A 1 1171 ? -54.985 -8.827 53.371 1.00 24.89 1171 LEU A C 1
ATOM 9400 O O . LEU A 1 1171 ? -55.267 -7.900 52.611 1.00 24.89 1171 LEU A O 1
ATOM 9404 N N . ILE A 1 1172 ? -53.910 -8.831 54.158 1.00 25.44 1172 ILE A N 1
ATOM 9405 C CA . ILE A 1 1172 ? -52.788 -7.909 53.992 1.00 25.44 1172 ILE A CA 1
ATOM 9406 C C . ILE A 1 1172 ? -52.256 -8.109 52.571 1.00 25.44 1172 ILE A C 1
ATOM 9408 O O . ILE A 1 1172 ? -51.989 -9.237 52.161 1.00 25.44 1172 ILE A O 1
ATOM 9412 N N . SER A 1 1173 ? -52.155 -7.013 51.819 1.00 26.23 1173 SER A N 1
ATOM 9413 C CA . SER A 1 1173 ? -51.714 -7.006 50.425 1.00 26.23 1173 SER A CA 1
ATOM 9414 C C . SER A 1 1173 ? -50.367 -7.709 50.272 1.00 26.23 1173 SER A C 1
ATOM 9416 O O . SER A 1 1173 ? -49.391 -7.297 50.902 1.00 26.23 1173 SER A O 1
ATOM 9418 N N . GLU A 1 1174 ? -50.329 -8.737 49.426 1.00 25.52 1174 GLU A N 1
ATOM 9419 C CA . GLU A 1 1174 ? -49.153 -9.570 49.176 1.00 25.52 1174 GLU A CA 1
ATOM 9420 C C . GLU A 1 1174 ? -48.023 -8.747 48.540 1.00 25.52 1174 GLU A C 1
ATOM 9422 O O . GLU A 1 1174 ? -47.953 -8.563 47.326 1.00 25.52 1174 GLU A O 1
ATOM 9427 N N . THR A 1 1175 ? -47.116 -8.240 49.373 1.00 26.36 1175 THR A N 1
ATOM 9428 C CA . THR A 1 1175 ? -45.825 -7.731 48.919 1.00 26.36 1175 THR A CA 1
ATOM 9429 C C . THR A 1 1175 ? -44.965 -8.904 48.454 1.00 26.36 1175 THR A C 1
ATOM 9431 O O . THR A 1 1175 ? -44.736 -9.860 49.196 1.00 26.36 1175 THR A O 1
ATOM 9434 N N . GLU A 1 1176 ? -44.500 -8.844 47.204 1.00 27.92 1176 GLU A N 1
ATOM 9435 C CA . GLU A 1 1176 ? -43.697 -9.889 46.562 1.00 27.92 1176 GLU A CA 1
ATOM 9436 C C . GLU A 1 1176 ? -42.432 -10.207 47.383 1.00 27.92 1176 GLU A C 1
ATOM 9438 O O . GLU A 1 1176 ? -41.447 -9.468 47.355 1.00 27.92 1176 GLU A O 1
ATOM 9443 N N . ALA A 1 1177 ? -42.447 -11.316 48.131 1.00 30.09 1177 ALA A N 1
ATOM 9444 C CA . ALA A 1 1177 ? -41.287 -11.739 48.912 1.00 30.09 1177 ALA A CA 1
ATOM 9445 C C . ALA A 1 1177 ? -40.174 -12.256 47.971 1.00 30.09 1177 ALA A C 1
ATOM 9447 O O . ALA A 1 1177 ? -40.447 -13.178 47.191 1.00 30.09 1177 ALA A O 1
ATOM 9448 N N . PRO A 1 1178 ? -38.945 -11.705 48.030 1.00 34.72 1178 PRO A N 1
ATOM 9449 C CA . PRO A 1 1178 ? -37.864 -12.053 47.109 1.00 34.72 1178 PRO A CA 1
ATOM 9450 C C . PRO A 1 1178 ? -37.419 -13.516 47.255 1.00 34.72 1178 PRO A C 1
ATOM 9452 O O . PRO A 1 1178 ? -37.541 -14.113 48.323 1.00 34.72 1178 PRO A O 1
ATOM 9455 N N . ASN A 1 1179 ? -36.906 -14.098 46.162 1.00 40.62 1179 ASN A N 1
ATOM 9456 C CA . ASN A 1 1179 ? -36.516 -15.511 46.119 1.00 40.62 1179 ASN A CA 1
ATOM 9457 C C . ASN A 1 1179 ? -35.463 -15.835 47.199 1.00 40.62 1179 ASN A C 1
ATOM 9459 O O . ASN A 1 1179 ? -34.378 -15.245 47.159 1.00 40.62 1179 ASN A O 1
ATOM 9463 N N . PRO A 1 1180 ? -35.716 -16.806 48.100 1.00 44.00 1180 PRO A N 1
ATOM 9464 C CA . PRO A 1 1180 ? -34.687 -17.313 48.995 1.00 44.00 1180 PRO A CA 1
ATOM 9465 C C . PRO A 1 1180 ? -33.627 -18.040 48.159 1.00 44.00 1180 PRO A C 1
ATOM 9467 O O . PRO A 1 1180 ? -33.951 -18.934 47.379 1.00 44.00 1180 PRO A O 1
ATOM 9470 N N . ARG A 1 1181 ? -32.362 -17.627 48.271 1.00 59.25 1181 ARG A N 1
ATOM 9471 C CA . ARG A 1 1181 ? -31.261 -18.148 47.446 1.00 59.25 1181 ARG A CA 1
ATOM 9472 C C . ARG A 1 1181 ? -30.202 -18.801 48.310 1.00 59.25 1181 ARG A C 1
ATOM 9474 O O . ARG A 1 1181 ? -29.533 -18.124 49.088 1.00 59.25 1181 ARG A O 1
ATOM 9481 N N . ASN A 1 1182 ? -30.023 -20.101 48.117 1.00 62.03 1182 ASN A N 1
ATOM 9482 C CA . ASN A 1 1182 ? -28.954 -20.845 48.765 1.00 62.03 1182 ASN A CA 1
ATOM 9483 C C . ASN A 1 1182 ? -27.612 -20.661 48.030 1.00 62.03 1182 ASN A C 1
ATOM 9485 O O . ASN A 1 1182 ? -27.583 -20.434 46.817 1.00 62.03 1182 ASN A O 1
ATOM 9489 N N . ASN A 1 1183 ? -26.500 -20.806 48.756 1.00 75.50 1183 ASN A N 1
ATOM 9490 C CA . ASN A 1 1183 ? -25.143 -20.949 48.214 1.00 75.50 1183 ASN A CA 1
ATOM 9491 C C . ASN A 1 1183 ? -24.341 -21.933 49.082 1.00 75.50 1183 ASN A C 1
ATOM 9493 O O . ASN A 1 1183 ? -24.392 -21.846 50.307 1.00 75.50 1183 ASN A O 1
ATOM 9497 N N . VAL A 1 1184 ? -23.601 -22.860 48.474 1.00 75.31 1184 VAL A N 1
ATOM 9498 C CA . VAL A 1 1184 ? -22.866 -23.919 49.187 1.00 75.31 1184 VAL A CA 1
ATOM 9499 C C . VAL A 1 1184 ? -21.365 -23.706 49.007 1.00 75.31 1184 VAL A C 1
ATOM 9501 O O . VAL A 1 1184 ? -20.803 -24.038 47.966 1.00 75.31 1184 VAL A O 1
ATOM 9504 N N . SER A 1 1185 ? -20.695 -23.151 50.014 1.00 77.38 1185 SER A N 1
ATOM 9505 C CA . SER A 1 1185 ? -19.247 -22.907 49.971 1.00 77.38 1185 SER A CA 1
ATOM 9506 C C . SER A 1 1185 ? -18.479 -24.090 50.581 1.00 77.38 1185 SER A C 1
ATOM 9508 O O . SER A 1 1185 ? -18.849 -24.534 51.670 1.00 77.38 1185 SER A O 1
ATOM 9510 N N . PRO A 1 1186 ? -17.418 -24.619 49.943 1.00 73.12 1186 PRO A N 1
ATOM 9511 C CA . PRO A 1 1186 ? -16.563 -25.631 50.565 1.00 73.12 1186 PRO A CA 1
ATOM 9512 C C . PRO A 1 1186 ? -15.826 -25.065 51.787 1.00 73.12 1186 PRO A C 1
ATOM 9514 O O . PRO A 1 1186 ? -15.579 -23.861 51.877 1.00 73.12 1186 PRO A O 1
ATOM 9517 N N . THR A 1 1187 ? -15.470 -25.932 52.736 1.00 77.06 1187 THR A N 1
ATOM 9518 C CA . THR A 1 1187 ? -14.578 -25.585 53.855 1.00 77.06 1187 THR A CA 1
ATOM 9519 C C . THR A 1 1187 ? -13.277 -26.386 53.772 1.00 77.06 1187 THR A C 1
ATOM 9521 O O . THR A 1 1187 ? -13.126 -27.251 52.911 1.00 77.06 1187 THR A O 1
ATOM 9524 N N . ALA A 1 1188 ? -12.322 -26.096 54.660 1.00 70.44 1188 ALA A N 1
ATOM 9525 C CA . ALA A 1 1188 ? -11.071 -26.853 54.749 1.00 70.44 1188 ALA A CA 1
ATOM 9526 C C . ALA A 1 1188 ? -11.271 -28.309 55.228 1.00 70.44 1188 ALA A C 1
ATOM 9528 O O . ALA A 1 1188 ? -10.411 -29.152 54.990 1.00 70.44 1188 ALA A O 1
ATOM 9529 N N . GLU A 1 1189 ? -12.393 -28.611 55.890 1.00 74.06 1189 GLU A N 1
ATOM 9530 C CA . GLU A 1 1189 ? -12.742 -29.959 56.338 1.00 74.06 1189 GLU A CA 1
ATOM 9531 C C . GLU A 1 1189 ? -13.563 -30.672 55.250 1.00 74.06 1189 GLU A C 1
ATOM 9533 O O . GLU A 1 1189 ? -14.630 -30.205 54.840 1.00 74.06 1189 GLU A O 1
ATOM 9538 N N . ARG A 1 1190 ? -13.065 -31.814 54.759 1.00 72.00 1190 ARG A N 1
ATOM 9539 C CA . ARG A 1 1190 ? -13.745 -32.601 53.719 1.00 72.00 1190 ARG A CA 1
ATOM 9540 C C . ARG A 1 1190 ? -15.105 -33.107 54.201 1.00 72.00 1190 ARG A C 1
ATOM 9542 O O . ARG A 1 1190 ? -15.270 -33.531 55.342 1.00 72.00 1190 ARG A O 1
ATOM 9549 N N . GLY A 1 1191 ? -16.097 -33.014 53.319 1.00 78.50 1191 GLY A N 1
ATOM 9550 C CA . GLY A 1 1191 ? -17.502 -33.277 53.630 1.00 78.50 1191 GLY A CA 1
ATOM 9551 C C . GLY A 1 1191 ? -18.213 -32.156 54.397 1.00 78.50 1191 GLY A C 1
ATOM 9552 O O . GLY A 1 1191 ? -19.439 -32.196 54.479 1.00 78.50 1191 GLY A O 1
ATOM 9553 N N . LEU A 1 1192 ? -17.510 -31.144 54.918 1.00 84.94 1192 LEU A N 1
ATOM 9554 C CA . LEU A 1 1192 ? -18.125 -30.005 55.597 1.00 84.94 1192 LEU A CA 1
ATOM 9555 C C . LEU A 1 1192 ? -18.193 -28.789 54.665 1.00 84.94 1192 LEU A C 1
ATOM 9557 O O . LEU A 1 1192 ? -17.186 -28.309 54.138 1.00 84.94 1192 LEU A O 1
ATOM 9561 N N . PHE A 1 1193 ? -19.397 -28.257 54.495 1.00 87.06 1193 PHE A N 1
ATOM 9562 C CA . PHE A 1 1193 ? -19.683 -27.070 53.695 1.00 87.06 1193 PHE A CA 1
ATOM 9563 C C . PHE A 1 1193 ? -20.257 -25.961 54.582 1.00 87.06 1193 PHE A C 1
ATOM 9565 O O . PHE A 1 1193 ? -20.814 -26.223 55.646 1.00 87.06 1193 PHE A O 1
ATOM 9572 N N . THR A 1 1194 ? -20.146 -24.711 54.149 1.00 85.38 1194 THR A N 1
ATOM 9573 C CA . THR A 1 1194 ? -20.937 -23.601 54.688 1.00 85.38 1194 THR A CA 1
ATOM 9574 C C . THR A 1 1194 ? -22.139 -23.411 53.764 1.00 85.38 1194 THR A C 1
ATOM 9576 O O . THR A 1 1194 ? -21.977 -22.995 52.614 1.00 85.38 1194 THR A O 1
ATOM 9579 N N . LEU A 1 1195 ? -23.338 -23.736 54.248 1.00 85.75 1195 LEU A N 1
ATOM 9580 C CA . LEU A 1 1195 ? -24.590 -23.448 53.554 1.00 85.75 1195 LEU A CA 1
ATOM 9581 C C . LEU A 1 1195 ? -25.034 -22.039 53.938 1.00 85.75 1195 LEU A C 1
ATOM 9583 O O . LEU A 1 1195 ? -25.435 -21.803 55.076 1.00 85.75 1195 LEU A O 1
ATOM 9587 N N . TRP A 1 1196 ? -24.978 -21.123 52.979 1.00 84.81 1196 TRP A N 1
ATOM 9588 C CA . TRP A 1 1196 ? -25.658 -19.837 53.047 1.00 84.81 1196 TRP A CA 1
ATOM 9589 C C . TRP A 1 1196 ? -27.092 -20.018 52.567 1.00 84.81 1196 TRP A C 1
ATOM 9591 O O . TRP A 1 1196 ? -27.315 -20.639 51.526 1.00 84.81 1196 TRP A O 1
ATOM 9601 N N . PHE A 1 1197 ? -28.051 -19.469 53.298 1.00 78.50 1197 PHE A N 1
ATOM 9602 C CA . PHE A 1 1197 ? -29.472 -19.534 52.973 1.00 78.50 1197 PHE A CA 1
ATOM 9603 C C . PHE A 1 1197 ? -30.165 -18.249 53.422 1.00 78.50 1197 PHE A C 1
ATOM 9605 O O . PHE A 1 1197 ? -29.698 -17.545 54.320 1.00 78.50 1197 PHE A O 1
ATOM 9612 N N . MET A 1 1198 ? -31.284 -17.935 52.778 1.00 73.81 1198 MET A N 1
ATOM 9613 C CA . MET A 1 1198 ? -32.020 -16.698 53.013 1.00 73.81 1198 MET A CA 1
ATOM 9614 C C . MET A 1 1198 ? -33.430 -17.015 53.495 1.00 73.81 1198 MET A C 1
ATOM 9616 O O . MET A 1 1198 ? -34.174 -17.707 52.802 1.00 73.81 1198 MET A O 1
ATOM 9620 N N . ILE A 1 1199 ? -33.798 -16.515 54.673 1.00 69.19 1199 ILE A N 1
ATOM 9621 C CA . ILE A 1 1199 ? -35.146 -16.638 55.233 1.00 69.19 1199 ILE A CA 1
ATOM 9622 C C . ILE A 1 1199 ? -35.765 -15.245 55.237 1.00 69.19 1199 ILE A C 1
ATOM 9624 O O . ILE A 1 1199 ? -35.319 -14.362 55.966 1.00 69.19 1199 ILE A O 1
ATOM 9628 N N . LEU A 1 1200 ? -36.806 -15.049 54.423 1.00 66.56 1200 LEU A N 1
ATOM 9629 C CA . LEU A 1 1200 ? -37.428 -13.741 54.188 1.00 66.56 1200 LEU A CA 1
ATOM 9630 C C . LEU A 1 1200 ? -36.385 -12.711 53.708 1.00 66.56 1200 LEU A C 1
ATOM 9632 O O . LEU A 1 1200 ? -35.972 -12.762 52.554 1.00 66.56 1200 LEU A O 1
ATOM 9636 N N . ASN A 1 1201 ? -35.947 -11.818 54.600 1.00 67.00 1201 ASN A N 1
ATOM 9637 C CA . ASN A 1 1201 ? -34.955 -10.770 54.349 1.00 67.00 1201 ASN A CA 1
ATOM 9638 C C . ASN A 1 1201 ? -33.709 -10.916 55.249 1.00 67.00 1201 ASN A C 1
ATOM 9640 O O . ASN A 1 1201 ? -33.003 -9.934 55.460 1.00 67.00 1201 ASN A O 1
ATOM 9644 N N . ASP A 1 1202 ? -33.453 -12.098 55.815 1.00 66.06 1202 ASP A N 1
ATOM 9645 C CA . ASP A 1 1202 ? -32.249 -12.390 56.600 1.00 66.06 1202 ASP A CA 1
ATOM 9646 C C . ASP A 1 1202 ? -31.396 -13.460 55.902 1.00 66.06 1202 ASP A C 1
ATOM 9648 O O . ASP A 1 1202 ? -31.926 -14.448 55.390 1.00 66.06 1202 ASP A O 1
ATOM 9652 N N . LEU A 1 1203 ? -30.080 -13.245 55.852 1.00 78.19 1203 LEU A N 1
ATOM 9653 C CA . LEU A 1 1203 ? -29.107 -14.115 55.187 1.00 78.19 1203 LEU A CA 1
ATOM 9654 C C . LEU A 1 1203 ? -28.196 -14.716 56.247 1.00 78.19 1203 LEU A C 1
ATOM 9656 O O . LEU A 1 1203 ? -27.361 -14.023 56.825 1.00 78.19 1203 LEU A O 1
ATOM 9660 N N . GLN A 1 1204 ? -28.344 -16.016 56.461 1.00 77.88 1204 GLN A N 1
ATOM 9661 C CA . GLN A 1 1204 ? -27.626 -16.752 57.491 1.00 77.88 1204 GLN A CA 1
ATOM 9662 C C . GLN A 1 1204 ? -26.716 -17.810 56.865 1.00 77.88 1204 GLN A C 1
ATOM 9664 O O . GLN A 1 1204 ? -26.871 -18.191 55.701 1.00 77.88 1204 GLN A O 1
ATOM 9669 N N . SER A 1 1205 ? -25.755 -18.289 57.652 1.00 82.12 1205 SER A N 1
ATOM 9670 C CA . SER A 1 1205 ? -24.865 -19.382 57.274 1.00 82.12 1205 SER A CA 1
ATOM 9671 C C . SER A 1 1205 ? -24.808 -20.429 58.373 1.00 82.12 1205 SER A C 1
ATOM 9673 O O . SER A 1 1205 ? -24.595 -20.081 59.532 1.00 82.12 1205 SER A O 1
ATOM 9675 N N . VAL A 1 1206 ? -24.921 -21.701 58.002 1.00 83.69 1206 VAL A N 1
ATOM 9676 C CA . VAL A 1 1206 ? -24.759 -22.853 58.904 1.00 83.69 1206 VAL A CA 1
ATOM 9677 C C . VAL A 1 1206 ? -23.728 -23.816 58.337 1.00 83.69 1206 VAL A C 1
ATOM 9679 O O . VAL A 1 1206 ? -23.443 -23.810 57.133 1.00 83.69 1206 VAL A O 1
ATOM 9682 N N . LYS A 1 1207 ? -23.168 -24.675 59.190 1.00 86.75 1207 LYS A N 1
ATOM 9683 C CA . LYS A 1 1207 ? -22.362 -25.795 58.710 1.00 86.75 1207 LYS A CA 1
ATOM 9684 C C . LYS A 1 1207 ? -23.274 -26.893 58.175 1.00 86.75 1207 LYS A C 1
ATOM 9686 O O . LYS A 1 1207 ? -24.273 -27.239 58.793 1.00 86.75 1207 LYS A O 1
ATOM 9691 N N . LEU A 1 1208 ? -22.930 -27.423 57.008 1.00 87.12 1208 LEU A N 1
ATOM 9692 C CA . LEU A 1 1208 ? -23.635 -28.500 56.327 1.00 87.12 1208 LEU A CA 1
ATOM 9693 C C . LEU A 1 1208 ? -22.676 -29.678 56.167 1.00 87.12 1208 LEU A C 1
ATOM 9695 O O . LEU A 1 1208 ? -21.774 -29.648 55.328 1.00 87.12 1208 LEU A O 1
ATOM 9699 N N . ARG A 1 1209 ? -22.874 -30.715 56.977 1.00 87.38 1209 ARG A N 1
ATOM 9700 C CA . ARG A 1 1209 ? -22.099 -31.953 56.941 1.00 87.38 1209 ARG A CA 1
ATOM 9701 C C . ARG A 1 1209 ? -22.733 -32.923 55.944 1.00 87.38 1209 ARG A C 1
ATOM 9703 O O . ARG A 1 1209 ? -23.913 -33.276 56.033 1.00 87.38 1209 ARG A O 1
ATOM 9710 N N . VAL A 1 1210 ? -21.938 -33.337 54.967 1.00 87.50 1210 VAL A N 1
ATOM 9711 C CA . VAL A 1 1210 ? -22.332 -34.192 53.847 1.00 87.50 1210 VAL A CA 1
ATOM 9712 C C . VAL A 1 1210 ? -21.631 -35.538 54.026 1.00 87.50 1210 VAL A C 1
ATOM 9714 O O . VAL A 1 1210 ? -20.414 -35.609 53.850 1.00 87.50 1210 VAL A O 1
ATOM 9717 N N . PRO A 1 1211 ? -22.350 -36.608 54.408 1.00 86.56 1211 PRO A N 1
ATOM 9718 C CA . PRO A 1 1211 ? -21.744 -37.924 54.534 1.00 86.56 1211 PRO A CA 1
ATOM 9719 C C . PRO A 1 1211 ? -21.361 -38.464 53.153 1.00 86.56 1211 PRO A C 1
ATOM 9721 O O . PRO A 1 1211 ? -22.090 -38.279 52.169 1.00 86.56 1211 PRO A O 1
ATOM 9724 N N . ARG A 1 1212 ? -20.252 -39.205 53.077 1.00 88.69 1212 ARG A N 1
ATOM 9725 C CA . ARG A 1 1212 ? -19.973 -40.022 51.899 1.00 88.69 1212 ARG A CA 1
ATOM 9726 C C . ARG A 1 1212 ? -21.012 -41.134 51.859 1.00 88.69 1212 ARG A C 1
ATOM 9728 O O . ARG A 1 1212 ? -21.147 -41.911 52.802 1.00 88.69 1212 ARG A O 1
ATOM 9735 N N . THR A 1 1213 ? -21.753 -41.184 50.759 1.00 89.19 1213 THR A N 1
ATOM 9736 C CA . THR A 1 1213 ? -22.662 -42.288 50.448 1.00 89.19 1213 THR A CA 1
ATOM 9737 C C . THR A 1 1213 ? -22.048 -43.098 49.315 1.00 89.19 1213 THR A C 1
ATOM 9739 O O . THR A 1 1213 ? -21.701 -42.514 48.290 1.00 89.19 1213 THR A O 1
ATOM 9742 N N . PHE A 1 1214 ? -21.906 -44.404 49.508 1.00 90.19 1214 PHE A N 1
ATOM 9743 C CA . PHE A 1 1214 ? -21.434 -45.362 48.504 1.00 90.19 1214 PHE A CA 1
ATOM 9744 C C . PHE A 1 1214 ? -22.216 -46.673 48.659 1.00 90.19 1214 PHE A C 1
ATOM 9746 O O . PHE A 1 1214 ? -22.902 -46.864 49.665 1.00 90.19 1214 PHE A O 1
ATOM 9753 N N . TYR A 1 1215 ? -22.157 -47.570 47.677 1.00 92.06 1215 TYR A N 1
ATOM 9754 C CA . TYR A 1 1215 ? -22.939 -48.810 47.699 1.00 92.06 1215 TYR A CA 1
ATOM 9755 C C . TYR A 1 1215 ? -22.057 -50.027 47.454 1.00 92.06 1215 TYR A C 1
ATOM 9757 O O . TYR A 1 1215 ? -21.356 -50.081 46.450 1.00 92.06 1215 TYR A O 1
ATOM 9765 N N . VAL A 1 1216 ? -22.132 -51.025 48.332 1.00 88.94 1216 VAL A N 1
ATOM 9766 C CA . VAL A 1 1216 ? -21.409 -52.297 48.183 1.00 88.94 1216 VAL A CA 1
ATOM 9767 C C . VAL A 1 1216 ? -22.399 -53.364 47.727 1.00 88.94 1216 VAL A C 1
ATOM 9769 O O . VAL A 1 1216 ? -23.368 -53.644 48.435 1.00 88.94 1216 VAL A O 1
ATOM 9772 N N . ASN A 1 1217 ? -22.170 -53.955 46.555 1.00 90.38 1217 ASN A N 1
ATOM 9773 C CA . ASN A 1 1217 ? -22.894 -55.139 46.093 1.00 90.38 1217 ASN A CA 1
ATOM 9774 C C . ASN A 1 1217 ? -22.106 -56.381 46.526 1.00 90.38 1217 ASN A C 1
ATOM 9776 O O . ASN A 1 1217 ? -20.941 -56.524 46.157 1.00 90.38 1217 ASN A O 1
ATOM 9780 N N . GLN A 1 1218 ? -22.713 -57.265 47.317 1.00 87.38 1218 GLN A N 1
ATOM 9781 C CA . GLN A 1 1218 ? -22.090 -58.505 47.792 1.00 87.38 1218 GLN A CA 1
ATOM 9782 C C . GLN A 1 1218 ? -22.805 -59.734 47.222 1.00 87.38 1218 GLN A C 1
ATOM 9784 O O . GLN A 1 1218 ? -24.000 -59.695 46.930 1.00 87.38 1218 GLN A O 1
ATOM 9789 N N . ARG A 1 1219 ? -22.065 -60.837 47.087 1.00 85.31 1219 ARG A N 1
ATOM 9790 C CA . ARG A 1 1219 ? -22.546 -62.152 46.627 1.00 85.31 1219 ARG A CA 1
ATOM 9791 C C . ARG A 1 1219 ? -23.188 -62.987 47.731 1.00 85.31 1219 ARG A C 1
ATOM 9793 O O . ARG A 1 1219 ? -23.920 -63.931 47.448 1.00 85.31 1219 ARG A O 1
ATOM 9800 N N . VAL A 1 1220 ? -22.898 -62.651 48.984 1.00 85.25 1220 VAL A N 1
ATOM 9801 C CA . VAL A 1 1220 ? -23.399 -63.321 50.187 1.00 85.25 1220 VAL A CA 1
ATOM 9802 C C . VAL A 1 1220 ? -24.106 -62.264 51.043 1.00 85.25 1220 VAL A C 1
ATOM 9804 O O . VAL A 1 1220 ? -23.568 -61.163 51.183 1.00 85.25 1220 VAL A O 1
ATOM 9807 N N . PRO A 1 1221 ? -25.299 -62.538 51.601 1.00 85.56 1221 PRO A N 1
ATOM 9808 C CA . PRO A 1 1221 ? -25.970 -61.585 52.474 1.00 85.56 1221 PRO A CA 1
ATOM 9809 C C . PRO A 1 1221 ? -25.208 -61.438 53.792 1.00 85.56 1221 PRO A C 1
ATOM 9811 O O . PRO A 1 1221 ? -24.713 -62.415 54.358 1.00 85.56 1221 PRO A O 1
ATOM 9814 N N . LYS A 1 1222 ? -25.181 -60.220 54.332 1.00 83.06 1222 LYS A N 1
ATOM 9815 C CA . LYS A 1 1222 ? -24.746 -59.984 55.711 1.00 83.06 1222 LYS A CA 1
ATOM 9816 C C . LYS A 1 1222 ? -25.728 -60.603 56.703 1.00 83.06 1222 LYS A C 1
ATOM 9818 O O . LYS A 1 1222 ? -26.924 -60.686 56.439 1.00 83.06 1222 LYS A O 1
ATOM 9823 N N . ALA A 1 1223 ? -25.226 -60.949 57.889 1.00 83.25 1223 ALA A N 1
ATOM 9824 C CA . ALA A 1 1223 ? -26.028 -61.514 58.976 1.00 83.25 1223 ALA A CA 1
ATOM 9825 C C . ALA A 1 1223 ? -27.157 -60.586 59.475 1.00 83.25 1223 ALA A C 1
ATOM 9827 O O . ALA A 1 1223 ? -28.134 -61.067 60.043 1.00 83.25 1223 ALA A O 1
ATOM 9828 N N . VAL A 1 1224 ? -27.032 -59.270 59.267 1.00 83.44 1224 VAL A N 1
ATOM 9829 C CA . VAL A 1 1224 ? -28.064 -58.274 59.584 1.00 83.44 1224 VAL A CA 1
ATOM 9830 C C . VAL A 1 1224 ? -28.240 -57.352 58.378 1.00 83.44 1224 VAL A C 1
ATOM 9832 O O . VAL A 1 1224 ? -27.262 -56.832 57.842 1.00 83.44 1224 VAL A O 1
ATOM 9835 N N . ASP A 1 1225 ? -29.487 -57.134 57.954 1.00 81.75 1225 ASP A N 1
ATOM 9836 C CA . ASP A 1 1225 ? -29.802 -56.318 56.770 1.00 81.75 1225 ASP A CA 1
ATOM 9837 C C . ASP A 1 1225 ? -29.553 -54.805 56.977 1.00 81.75 1225 ASP A C 1
ATOM 9839 O O . ASP A 1 1225 ? -29.438 -54.071 55.996 1.00 81.75 1225 ASP A O 1
ATOM 9843 N N . SER A 1 1226 ? -29.402 -54.344 58.225 1.00 82.88 1226 SER A N 1
ATOM 9844 C CA . SER A 1 1226 ? -29.016 -52.969 58.576 1.00 82.88 1226 SER A CA 1
ATOM 9845 C C . SER A 1 1226 ? -28.101 -52.947 59.804 1.00 82.88 1226 SER A C 1
ATOM 9847 O O . SER A 1 1226 ? -28.436 -53.528 60.834 1.00 82.88 1226 SER A O 1
ATOM 9849 N N . GLY A 1 1227 ? -26.969 -52.253 59.700 1.00 82.25 1227 GLY A N 1
ATOM 9850 C CA . GLY A 1 1227 ? -26.048 -51.943 60.795 1.00 82.25 1227 GLY A CA 1
ATOM 9851 C C . GLY A 1 1227 ? -25.881 -50.431 60.981 1.00 82.25 1227 GLY A C 1
ATOM 9852 O O . GLY A 1 1227 ? -26.597 -49.642 60.373 1.00 82.25 1227 GLY A O 1
ATOM 9853 N N . GLU A 1 1228 ? -24.912 -50.019 61.802 1.00 80.62 1228 GLU A N 1
ATOM 9854 C CA . GLU A 1 1228 ? -24.682 -48.606 62.162 1.00 80.62 1228 GLU A CA 1
ATOM 9855 C C . GLU A 1 1228 ? -24.437 -47.692 60.946 1.00 80.62 1228 GLU A C 1
ATOM 9857 O O . GLU A 1 1228 ? -25.051 -46.634 60.827 1.00 80.62 1228 GLU A O 1
ATOM 9862 N N . PHE A 1 1229 ? -23.584 -48.129 60.013 1.00 82.81 1229 PHE A N 1
ATOM 9863 C CA . PHE A 1 1229 ? -23.170 -47.338 58.845 1.00 82.81 1229 PHE A CA 1
ATOM 9864 C C . PHE A 1 1229 ? -23.747 -47.821 57.512 1.00 82.81 1229 PHE A C 1
ATOM 9866 O O . PHE A 1 1229 ? -23.477 -47.206 56.482 1.00 82.81 1229 PHE A O 1
ATOM 9873 N N . TYR A 1 1230 ? -24.493 -48.931 57.492 1.00 88.06 1230 TYR A N 1
ATOM 9874 C CA . TYR A 1 1230 ? -24.973 -49.545 56.252 1.00 88.06 1230 TYR A CA 1
ATOM 9875 C C . TYR A 1 1230 ? -26.396 -50.086 56.378 1.00 88.06 1230 TYR A C 1
ATOM 9877 O O . TYR A 1 1230 ? -26.785 -50.611 57.417 1.00 88.06 1230 TYR A O 1
ATOM 9885 N N . LYS A 1 1231 ? -27.157 -50.037 55.285 1.00 91.69 1231 LYS A N 1
ATOM 9886 C CA . LYS A 1 1231 ? -28.493 -50.640 55.179 1.00 91.69 1231 LYS A CA 1
ATOM 9887 C C . LYS A 1 1231 ? -28.675 -51.289 53.811 1.00 91.69 1231 LYS A C 1
ATOM 9889 O O . LYS A 1 1231 ? -28.188 -50.768 52.810 1.00 91.69 1231 LYS A O 1
ATOM 9894 N N . LYS A 1 1232 ? -29.399 -52.398 53.740 1.00 90.44 1232 LYS A N 1
ATOM 9895 C CA . LYS A 1 1232 ? -29.766 -53.037 52.472 1.00 90.44 1232 LYS A CA 1
ATOM 9896 C C . LYS A 1 1232 ? -30.730 -52.153 51.686 1.00 90.44 1232 LYS A C 1
ATOM 9898 O O . LYS A 1 1232 ? -31.651 -51.570 52.260 1.00 90.44 1232 LYS A O 1
ATOM 9903 N N . VAL A 1 1233 ? -30.520 -52.038 50.379 1.00 90.94 1233 VAL A N 1
ATOM 9904 C CA . VAL A 1 1233 ? -31.336 -51.200 49.491 1.00 90.94 1233 VAL A CA 1
ATOM 9905 C C . VAL A 1 1233 ? -31.594 -51.879 48.154 1.00 90.94 1233 VAL A C 1
ATOM 9907 O O . VAL A 1 1233 ? -30.736 -52.570 47.615 1.00 90.94 1233 VAL A O 1
ATOM 9910 N N . ASN A 1 1234 ? -32.753 -51.587 47.570 1.00 88.69 1234 ASN A N 1
ATOM 9911 C CA . ASN A 1 1234 ? -33.059 -51.943 46.190 1.00 88.69 1234 ASN A CA 1
ATOM 9912 C C . ASN A 1 1234 ? -32.813 -50.705 45.315 1.00 88.69 1234 ASN A C 1
ATOM 9914 O O . ASN A 1 1234 ? -33.552 -49.723 45.399 1.00 88.69 1234 ASN A O 1
ATOM 9918 N N . ARG A 1 1235 ? -31.748 -50.734 44.510 1.00 91.44 1235 ARG A N 1
ATOM 9919 C CA . ARG A 1 1235 ? -31.372 -49.689 43.543 1.00 91.44 1235 ARG A CA 1
ATOM 9920 C C . ARG A 1 1235 ? -30.964 -50.341 42.226 1.00 91.44 1235 ARG A C 1
ATOM 9922 O O . ARG A 1 1235 ? -30.520 -51.487 42.215 1.00 91.44 1235 ARG A O 1
ATOM 9929 N N . ILE A 1 1236 ? -31.086 -49.602 41.129 1.00 89.56 1236 ILE A N 1
ATOM 9930 C CA . ILE A 1 1236 ? -30.675 -50.065 39.800 1.00 89.56 1236 ILE A CA 1
ATOM 9931 C C . ILE A 1 1236 ? -29.181 -49.771 39.633 1.00 89.56 1236 ILE A C 1
ATOM 9933 O O . ILE A 1 1236 ? -28.770 -48.608 39.674 1.00 89.56 1236 ILE A O 1
ATOM 9937 N N . LEU A 1 1237 ? -28.372 -50.820 39.466 1.00 88.69 1237 LEU A N 1
ATOM 9938 C CA . LEU A 1 1237 ? -26.937 -50.691 39.207 1.00 88.69 1237 LEU A CA 1
ATOM 9939 C C . LEU A 1 1237 ? -26.677 -50.131 37.794 1.00 88.69 1237 LEU A C 1
ATOM 9941 O O . LEU A 1 1237 ? -27.505 -50.329 36.894 1.00 88.69 1237 LEU A O 1
ATOM 9945 N N . PRO A 1 1238 ? -25.518 -49.485 37.557 1.00 84.75 1238 PRO A N 1
ATOM 9946 C CA . PRO A 1 1238 ? -25.108 -49.077 36.217 1.00 84.75 1238 PRO A CA 1
ATOM 9947 C C . PRO A 1 1238 ? -25.191 -50.242 35.219 1.00 84.75 1238 PRO A C 1
ATOM 9949 O O . PRO A 1 1238 ? -24.926 -51.398 35.554 1.00 84.75 1238 PRO A O 1
ATOM 9952 N N . HIS A 1 1239 ? -25.619 -49.934 33.992 1.00 78.12 1239 HIS A N 1
ATOM 9953 C CA . HIS A 1 1239 ? -25.875 -50.907 32.914 1.00 78.12 1239 HIS A CA 1
ATOM 9954 C C . HIS A 1 1239 ? -26.864 -52.038 33.273 1.00 78.12 1239 HIS A C 1
ATOM 9956 O O . HIS A 1 1239 ? -26.873 -53.071 32.614 1.00 78.12 1239 HIS A O 1
ATOM 9962 N N . SER A 1 1240 ? -27.725 -51.839 34.282 1.00 74.62 1240 SER A N 1
ATOM 9963 C CA . SER A 1 1240 ? -28.729 -52.817 34.750 1.00 74.62 1240 SER A CA 1
ATOM 9964 C C . SER A 1 1240 ? -28.148 -54.163 35.207 1.00 74.62 1240 SER A C 1
ATOM 9966 O O . SER A 1 1240 ? -28.769 -55.212 35.036 1.00 74.62 1240 SER A O 1
ATOM 9968 N N . ARG A 1 1241 ? -26.959 -54.142 35.824 1.00 77.62 1241 ARG A N 1
ATOM 9969 C CA . ARG A 1 1241 ? -26.394 -55.325 36.491 1.00 77.62 1241 ARG A CA 1
ATOM 9970 C C . ARG A 1 1241 ? -27.272 -55.793 37.656 1.00 77.62 1241 ARG A C 1
ATOM 9972 O O . ARG A 1 1241 ? -27.963 -54.999 38.296 1.00 77.62 1241 ARG A O 1
ATOM 9979 N N . ALA A 1 1242 ? -27.203 -57.088 37.962 1.00 79.12 1242 ALA A N 1
ATOM 9980 C CA . ALA A 1 1242 ? -27.952 -57.687 39.060 1.00 79.12 1242 ALA A CA 1
ATOM 9981 C C . ALA A 1 1242 ? -27.442 -57.199 40.431 1.00 79.12 1242 ALA A C 1
ATOM 9983 O O . ALA A 1 1242 ? -26.342 -57.552 40.863 1.00 79.12 1242 ALA A O 1
ATOM 9984 N N . ALA A 1 1243 ? -28.271 -56.427 41.136 1.00 84.31 1243 ALA A N 1
ATOM 9985 C CA . ALA A 1 1243 ? -28.107 -56.185 42.566 1.00 84.31 1243 ALA A CA 1
ATOM 9986 C C . ALA A 1 1243 ? -28.407 -57.492 43.319 1.00 84.31 1243 ALA A C 1
ATOM 9988 O O . ALA A 1 1243 ? -29.539 -57.972 43.285 1.00 84.31 1243 ALA A O 1
ATOM 9989 N N . GLN A 1 1244 ? -27.390 -58.087 43.948 1.00 86.19 1244 GLN A N 1
ATOM 9990 C CA . GLN A 1 1244 ? -27.511 -59.363 44.662 1.00 86.19 1244 GLN A CA 1
ATOM 9991 C C . GLN A 1 1244 ? -27.850 -59.087 46.129 1.00 86.19 1244 GLN A C 1
ATOM 9993 O O . GLN A 1 1244 ? -29.008 -59.175 46.535 1.00 86.19 1244 GLN A O 1
ATOM 9998 N N . PHE A 1 1245 ? -26.858 -58.641 46.901 1.00 88.81 1245 PHE A N 1
ATOM 9999 C CA . PHE A 1 1245 ? -27.040 -58.112 48.249 1.00 88.81 1245 PHE A CA 1
ATOM 10000 C C . PHE A 1 1245 ? -26.400 -56.728 48.310 1.00 88.81 1245 PHE A C 1
ATOM 10002 O O . PHE A 1 1245 ? -25.217 -56.571 48.606 1.00 88.81 1245 PHE A O 1
ATOM 10009 N N . LEU A 1 1246 ? -27.192 -55.724 47.935 1.00 92.31 1246 LEU A N 1
ATOM 10010 C CA . LEU A 1 1246 ? -26.751 -54.344 47.793 1.00 92.31 1246 LEU A CA 1
ATOM 10011 C C . LEU A 1 1246 ? -26.986 -53.556 49.085 1.00 92.31 1246 LEU A C 1
ATOM 10013 O O . LEU A 1 1246 ? -28.119 -53.436 49.555 1.00 92.31 1246 LEU A O 1
ATOM 10017 N N . TYR A 1 1247 ? -25.919 -52.975 49.625 1.00 92.00 1247 TYR A N 1
ATOM 10018 C CA . TYR A 1 1247 ? -25.944 -52.188 50.854 1.00 92.00 1247 TYR A CA 1
ATOM 10019 C C . TYR A 1 1247 ? -25.531 -50.736 50.575 1.00 92.00 1247 TYR A C 1
ATOM 10021 O O . TYR A 1 1247 ? -24.433 -50.490 50.084 1.00 92.00 1247 TYR A O 1
ATOM 10029 N N . GLU A 1 1248 ? -26.395 -49.771 50.907 1.00 93.19 1248 GLU A N 1
ATOM 10030 C CA . GLU A 1 1248 ? -26.059 -48.342 50.975 1.00 93.19 1248 GLU A CA 1
ATOM 10031 C C . GLU A 1 1248 ? -25.265 -48.103 52.258 1.00 93.19 1248 GLU A C 1
ATOM 10033 O O . GLU A 1 1248 ? -25.787 -48.325 53.352 1.00 93.19 1248 GLU A O 1
ATOM 10038 N N . TYR A 1 1249 ? -24.027 -47.642 52.121 1.00 89.25 1249 TYR A N 1
ATOM 10039 C CA . TYR A 1 1249 ? -23.197 -47.167 53.218 1.00 89.25 1249 TYR A CA 1
ATOM 10040 C C . TYR A 1 1249 ? -23.282 -45.646 53.302 1.00 89.25 1249 TYR A C 1
ATOM 10042 O O . TYR A 1 1249 ? -23.184 -44.955 52.286 1.00 89.25 1249 TYR A O 1
ATOM 10050 N N . LYS A 1 1250 ? -23.414 -45.123 54.521 1.00 88.12 1250 LYS A N 1
ATOM 10051 C CA . LYS A 1 1250 ? -23.343 -43.695 54.839 1.00 88.12 1250 LYS A CA 1
ATOM 10052 C C . LYS A 1 1250 ? -22.373 -43.486 55.991 1.00 88.12 1250 LYS A C 1
ATOM 10054 O O . LYS A 1 1250 ? -22.659 -43.867 57.121 1.00 88.12 1250 LYS A O 1
ATOM 10059 N N . VAL A 1 1251 ? -21.239 -42.858 55.700 1.00 87.94 1251 VAL A N 1
ATOM 10060 C CA . VAL A 1 1251 ? -20.173 -42.584 56.675 1.00 87.94 1251 VAL A CA 1
ATOM 10061 C C . VAL A 1 1251 ? -19.753 -41.112 56.619 1.00 87.94 1251 VAL A C 1
ATOM 10063 O O . VAL A 1 1251 ? -19.946 -40.459 55.588 1.00 87.94 1251 VAL A O 1
ATOM 10066 N N . PRO A 1 1252 ? -19.160 -40.551 57.687 1.00 83.25 1252 PRO A N 1
ATOM 10067 C CA . PRO A 1 1252 ? -18.490 -39.256 57.606 1.00 83.25 1252 PRO A CA 1
ATOM 10068 C C . PRO A 1 1252 ? -17.390 -39.274 56.531 1.00 83.25 1252 PRO A C 1
ATOM 10070 O O . PRO A 1 1252 ? -16.677 -40.266 56.386 1.00 83.25 1252 PRO A O 1
ATOM 10073 N N . ASP A 1 1253 ? -17.232 -38.180 55.780 1.00 80.88 1253 ASP A N 1
ATOM 10074 C CA . ASP A 1 1253 ? -16.303 -38.133 54.635 1.00 80.88 1253 ASP A CA 1
ATOM 10075 C C . ASP A 1 1253 ? -14.837 -38.364 55.054 1.00 80.88 1253 ASP A C 1
ATOM 10077 O O . ASP A 1 1253 ? -14.103 -39.097 54.395 1.00 80.88 1253 ASP A O 1
ATOM 10081 N N . ALA A 1 1254 ? -14.443 -37.841 56.221 1.00 77.00 1254 ALA A N 1
ATOM 10082 C CA . ALA A 1 1254 ? -13.133 -38.087 56.827 1.00 77.00 1254 ALA A CA 1
ATOM 10083 C C . ALA A 1 1254 ? -12.894 -39.570 57.191 1.00 77.00 1254 ALA A C 1
ATOM 10085 O O . ALA A 1 1254 ? -11.772 -40.062 57.076 1.00 77.00 1254 ALA A O 1
ATOM 10086 N N . THR A 1 1255 ? -13.942 -40.298 57.595 1.00 79.25 1255 THR A N 1
ATOM 10087 C CA . THR A 1 1255 ? -13.870 -41.743 57.872 1.00 79.25 1255 THR A CA 1
ATOM 10088 C C . THR A 1 1255 ? -13.705 -42.533 56.577 1.00 79.25 1255 THR A C 1
ATOM 10090 O O . THR A 1 1255 ? -12.912 -43.467 56.532 1.00 79.25 1255 THR A O 1
ATOM 10093 N N . PHE A 1 1256 ? -14.403 -42.141 55.505 1.00 82.00 1256 PHE A N 1
ATOM 10094 C CA . PHE A 1 1256 ? -14.216 -42.755 54.190 1.00 82.00 1256 PHE A CA 1
ATOM 10095 C C . PHE A 1 1256 ? -12.778 -42.591 53.689 1.00 82.00 1256 PHE A C 1
ATOM 10097 O O . PHE A 1 1256 ? -12.178 -43.573 53.268 1.00 82.00 1256 PHE A O 1
ATOM 10104 N N . GLU A 1 1257 ? -12.198 -41.392 53.794 1.00 76.31 1257 GLU A N 1
ATOM 10105 C CA . GLU A 1 1257 ? -10.813 -41.139 53.376 1.00 76.31 1257 GLU A CA 1
ATOM 10106 C C . GLU A 1 1257 ? -9.793 -42.004 54.136 1.00 76.31 1257 GLU A C 1
ATOM 10108 O O . GLU A 1 1257 ? -8.923 -42.598 53.508 1.00 76.31 1257 GLU A O 1
ATOM 10113 N N . HIS A 1 1258 ? -9.940 -42.162 55.456 1.00 75.50 1258 HIS A N 1
ATOM 10114 C CA . HIS A 1 1258 ? -9.057 -43.029 56.253 1.00 75.50 1258 HIS A CA 1
ATOM 10115 C C . HIS A 1 1258 ? -9.140 -44.521 55.888 1.00 75.50 1258 HIS A C 1
ATOM 10117 O O . HIS A 1 1258 ? -8.194 -45.266 56.136 1.00 75.50 1258 HIS A O 1
ATOM 10123 N N . HIS A 1 1259 ? -10.262 -44.968 55.318 1.00 74.62 1259 HIS A N 1
ATOM 10124 C CA . HIS A 1 1259 ? -10.513 -46.376 55.007 1.00 74.62 1259 HIS A CA 1
ATOM 10125 C C . HIS A 1 1259 ? -10.553 -46.690 53.504 1.00 74.62 1259 HIS A C 1
ATOM 10127 O O . HIS A 1 1259 ? -10.716 -47.856 53.152 1.00 74.62 1259 HIS A O 1
ATOM 10133 N N . ILE A 1 1260 ? -10.375 -45.713 52.605 1.00 72.69 1260 ILE A N 1
ATOM 10134 C CA . ILE A 1 1260 ? -10.517 -45.937 51.155 1.00 72.69 1260 ILE A CA 1
ATOM 10135 C C . ILE A 1 1260 ? -9.453 -46.892 50.595 1.00 72.69 1260 ILE A C 1
ATOM 10137 O O . ILE A 1 1260 ? -9.767 -47.721 49.746 1.00 72.69 1260 ILE A O 1
ATOM 10141 N N . GLU A 1 1261 ? -8.217 -46.852 51.104 1.00 70.50 1261 GLU A N 1
ATOM 10142 C CA . GLU A 1 1261 ? -7.179 -47.829 50.739 1.00 70.50 1261 GLU A CA 1
ATOM 10143 C C . GLU A 1 1261 ? -7.551 -49.245 51.210 1.00 70.50 1261 GLU A C 1
ATOM 10145 O O . GLU A 1 1261 ? -7.366 -50.213 50.473 1.00 70.50 1261 GLU A O 1
ATOM 10150 N N . GLY A 1 1262 ? -8.173 -49.354 52.390 1.00 68.12 1262 GLY A N 1
ATOM 10151 C CA . GLY A 1 1262 ? -8.745 -50.598 52.906 1.00 68.12 1262 GLY A CA 1
ATOM 10152 C C . GLY A 1 1262 ? -9.878 -51.125 52.023 1.00 68.12 1262 GLY A C 1
ATOM 10153 O O . GLY A 1 1262 ? -9.800 -52.260 51.565 1.00 68.12 1262 GLY A O 1
ATOM 10154 N N . LEU A 1 1263 ? -10.869 -50.290 51.694 1.00 66.94 1263 LEU A N 1
ATOM 10155 C CA . LEU A 1 1263 ? -11.985 -50.623 50.793 1.00 66.94 1263 LEU A CA 1
ATOM 10156 C C . LEU A 1 1263 ? -11.504 -51.038 49.393 1.00 66.94 1263 LEU A C 1
ATOM 10158 O O . LEU A 1 1263 ? -12.027 -51.985 48.810 1.00 66.94 1263 LEU A O 1
ATOM 10162 N N . ASN A 1 1264 ? -10.472 -50.376 48.863 1.00 67.88 1264 ASN A N 1
ATOM 10163 C CA . ASN A 1 1264 ? -9.843 -50.763 47.600 1.00 67.88 1264 ASN A CA 1
ATOM 10164 C C . ASN A 1 1264 ? -9.136 -52.125 47.701 1.00 67.88 1264 ASN A C 1
ATOM 10166 O O . ASN A 1 1264 ? -9.144 -52.881 46.732 1.00 67.88 1264 ASN A O 1
ATOM 10170 N N . SER A 1 1265 ? -8.568 -52.475 48.862 1.00 66.25 1265 SER A N 1
ATOM 10171 C CA . SER A 1 1265 ? -8.040 -53.824 49.104 1.00 66.25 1265 SER A CA 1
ATOM 10172 C C . SER A 1 1265 ? -9.160 -54.868 49.249 1.00 66.25 1265 SER A C 1
ATOM 10174 O O . SER A 1 1265 ? -9.056 -55.947 48.663 1.00 66.25 1265 SER A O 1
ATOM 10176 N N . GLU A 1 1266 ? -10.273 -54.525 49.914 1.00 60.81 1266 GLU A N 1
ATOM 10177 C CA . GLU A 1 1266 ? -11.470 -55.370 50.058 1.00 60.81 1266 GLU A CA 1
ATOM 10178 C C . GLU A 1 1266 ? -12.176 -55.647 48.722 1.00 60.81 1266 GLU A C 1
ATOM 10180 O O . GLU A 1 1266 ? -12.770 -56.711 48.575 1.00 60.81 1266 GLU A O 1
ATOM 10185 N N . MET A 1 1267 ? -12.044 -54.788 47.700 1.00 58.12 1267 MET A N 1
ATOM 10186 C CA . MET A 1 1267 ? -12.504 -55.106 46.332 1.00 58.12 1267 MET A CA 1
ATOM 10187 C C . MET A 1 1267 ? -11.807 -56.335 45.710 1.00 58.12 1267 MET A C 1
ATOM 10189 O O . MET A 1 1267 ? -12.262 -56.842 44.687 1.00 58.12 1267 MET A O 1
ATOM 10193 N N . SER A 1 1268 ? -10.737 -56.847 46.331 1.00 60.50 1268 SER A N 1
ATOM 10194 C CA . SER A 1 1268 ? -10.113 -58.136 45.986 1.00 60.50 1268 SER A CA 1
ATOM 10195 C C . SER A 1 1268 ? -10.836 -59.349 46.602 1.00 60.50 1268 SER A C 1
ATOM 10197 O O . SER A 1 1268 ? -10.503 -60.491 46.282 1.00 60.50 1268 SER A O 1
ATOM 10199 N N . GLY A 1 1269 ? -11.784 -59.123 47.518 1.00 65.12 1269 GLY A N 1
ATOM 10200 C CA . GLY A 1 1269 ? -12.538 -60.150 48.234 1.00 65.12 1269 GLY A CA 1
ATOM 10201 C C . GLY A 1 1269 ? -13.485 -60.924 47.318 1.00 65.12 1269 GLY A C 1
ATOM 10202 O O . GLY A 1 1269 ? -14.219 -60.350 46.518 1.00 65.12 1269 GLY A O 1
ATOM 10203 N N . LEU A 1 1270 ? -13.491 -62.256 47.442 1.00 70.31 1270 LEU A N 1
ATOM 10204 C CA . LEU A 1 1270 ? -14.297 -63.154 46.599 1.00 70.31 1270 LEU A CA 1
ATOM 10205 C C . LEU A 1 1270 ? -15.819 -62.993 46.791 1.00 70.31 1270 LEU A C 1
ATOM 10207 O O . LEU A 1 1270 ? -16.592 -63.496 45.969 1.00 70.31 1270 LEU A O 1
ATOM 10211 N N . ASP A 1 1271 ? -16.237 -62.331 47.868 1.00 81.25 1271 ASP A N 1
ATOM 10212 C CA . ASP A 1 1271 ? -17.613 -62.059 48.277 1.00 81.25 1271 ASP A CA 1
ATOM 10213 C C . ASP A 1 1271 ? -18.143 -60.691 47.808 1.00 81.25 1271 ASP A C 1
ATOM 10215 O O . ASP A 1 1271 ? -19.358 -60.542 47.668 1.00 81.25 1271 ASP A O 1
ATOM 10219 N N . ILE A 1 1272 ? -17.277 -59.715 47.517 1.00 81.38 1272 ILE A N 1
ATOM 10220 C CA . ILE A 1 1272 ? -17.673 -58.397 46.999 1.00 81.38 1272 ILE A CA 1
ATOM 10221 C C . ILE A 1 1272 ? -17.773 -58.454 45.464 1.00 81.38 1272 ILE A C 1
ATOM 10223 O O . ILE A 1 1272 ? -16.888 -58.952 44.773 1.00 81.38 1272 ILE A O 1
ATOM 10227 N N . GLU A 1 1273 ? -18.884 -57.967 44.904 1.00 83.06 1273 GLU A N 1
ATOM 10228 C CA . GLU A 1 1273 ? -19.093 -57.863 43.451 1.00 83.06 1273 GLU A CA 1
ATOM 10229 C C . GLU A 1 1273 ? -18.592 -56.524 42.895 1.00 83.06 1273 GLU A C 1
ATOM 10231 O O . GLU A 1 1273 ? -17.967 -56.510 41.833 1.00 83.06 1273 GLU A O 1
ATOM 10236 N N . GLY A 1 1274 ? -18.828 -55.430 43.629 1.00 85.81 1274 GLY A N 1
ATOM 10237 C CA . GLY A 1 1274 ? -18.374 -54.082 43.284 1.00 85.81 1274 GLY A CA 1
ATOM 10238 C C . GLY A 1 1274 ? -18.801 -53.015 44.302 1.00 85.81 1274 GLY A C 1
ATOM 10239 O O . GLY A 1 1274 ? -19.764 -53.212 45.053 1.00 85.81 1274 GLY A O 1
ATOM 10240 N N . ILE A 1 1275 ? -18.083 -51.883 44.327 1.00 87.88 1275 ILE A N 1
ATOM 10241 C CA . ILE A 1 1275 ? -18.314 -50.751 45.248 1.00 87.88 1275 ILE A CA 1
ATOM 10242 C C . ILE A 1 1275 ? -18.547 -49.450 44.465 1.00 87.88 1275 ILE A C 1
ATOM 10244 O O . ILE A 1 1275 ? -17.608 -48.862 43.944 1.00 87.88 1275 ILE A O 1
ATOM 10248 N N . TYR A 1 1276 ? -19.796 -48.994 44.395 1.00 89.88 1276 TYR A N 1
ATOM 10249 C CA . TYR A 1 1276 ? -20.276 -47.930 43.504 1.00 89.88 1276 TYR A CA 1
ATOM 10250 C C . TYR A 1 1276 ? -20.469 -46.575 44.224 1.00 89.88 1276 TYR A C 1
ATOM 10252 O O . TYR A 1 1276 ? -20.655 -46.526 45.441 1.00 89.88 1276 TYR A O 1
ATOM 10260 N N . GLU A 1 1277 ? -20.509 -45.472 43.464 1.00 90.19 1277 GLU A N 1
ATOM 10261 C CA . GLU A 1 1277 ? -20.619 -44.068 43.931 1.00 90.19 1277 GLU A CA 1
ATOM 10262 C C . GLU A 1 1277 ? -19.440 -43.537 44.776 1.00 90.19 1277 GLU A C 1
ATOM 10264 O O . GLU A 1 1277 ? -19.536 -42.475 45.401 1.00 90.19 1277 GLU A O 1
ATOM 10269 N N . THR A 1 1278 ? -18.291 -44.212 44.740 1.00 85.50 1278 THR A N 1
ATOM 10270 C CA . THR A 1 1278 ? -17.068 -43.805 45.457 1.00 85.50 1278 THR A CA 1
ATOM 10271 C C . THR A 1 1278 ? -16.576 -42.421 45.018 1.00 85.50 1278 THR A C 1
ATOM 10273 O O . THR A 1 1278 ? -16.213 -41.582 45.851 1.00 85.50 1278 THR A O 1
ATOM 10276 N N . ASN A 1 1279 ? -16.660 -42.143 43.713 1.00 86.44 1279 ASN A N 1
ATOM 10277 C CA . ASN A 1 1279 ? -16.113 -40.941 43.082 1.00 86.44 1279 ASN A CA 1
ATOM 10278 C C . ASN A 1 1279 ? -17.087 -39.747 43.002 1.00 86.44 1279 ASN A C 1
ATOM 10280 O O . ASN A 1 1279 ? -16.695 -38.678 42.532 1.00 86.44 1279 ASN A O 1
ATOM 10284 N N . VAL A 1 1280 ? -18.331 -39.868 43.493 1.00 89.44 1280 VAL A N 1
ATOM 10285 C CA . VAL A 1 1280 ? -19.312 -38.762 43.469 1.00 89.44 1280 VAL A CA 1
ATOM 10286 C C . VAL A 1 1280 ? -18.825 -37.601 44.355 1.00 89.44 1280 VAL A C 1
ATOM 10288 O O . VAL A 1 1280 ? -18.726 -37.781 45.574 1.00 89.44 1280 VAL A O 1
ATOM 10291 N N . PRO A 1 1281 ? -18.583 -36.386 43.819 1.00 88.81 1281 PRO A N 1
ATOM 10292 C CA . PRO A 1 1281 ? -18.140 -35.260 44.638 1.00 88.81 1281 PRO A CA 1
ATOM 10293 C C . PRO A 1 1281 ? -19.211 -34.861 45.673 1.00 88.81 1281 PRO A C 1
ATOM 10295 O O . PRO A 1 1281 ? -20.373 -34.684 45.286 1.00 88.81 1281 PRO A O 1
ATOM 10298 N N . PRO A 1 1282 ? -18.867 -34.638 46.960 1.00 86.62 1282 PRO A N 1
ATOM 10299 C CA . PRO A 1 1282 ? -19.849 -34.254 47.980 1.00 86.62 1282 PRO A CA 1
ATOM 10300 C C . PRO A 1 1282 ? -20.629 -32.981 47.621 1.00 86.62 1282 PRO A C 1
ATOM 10302 O O . PRO A 1 1282 ? -21.842 -32.930 47.813 1.00 86.62 1282 PRO A O 1
ATOM 10305 N N . LEU A 1 1283 ? -19.969 -31.996 46.995 1.00 87.25 1283 LEU A N 1
ATOM 10306 C CA . LEU A 1 1283 ? -20.631 -30.790 46.490 1.00 87.25 1283 LEU A CA 1
ATOM 10307 C C . LEU A 1 1283 ? -21.696 -31.125 45.432 1.00 87.25 1283 LEU A C 1
ATOM 10309 O O . LEU A 1 1283 ? -22.829 -30.666 45.541 1.00 87.25 1283 LEU A O 1
ATOM 10313 N N . PHE A 1 1284 ? -21.379 -31.971 44.446 1.00 90.00 1284 PHE A N 1
ATOM 10314 C CA . PHE A 1 1284 ? -22.343 -32.390 43.421 1.00 90.00 1284 PHE A CA 1
ATOM 10315 C C . PHE A 1 1284 ? -23.554 -33.104 44.037 1.00 90.00 1284 PHE A C 1
ATOM 10317 O O . PHE A 1 1284 ? -24.693 -32.819 43.666 1.00 90.00 1284 PHE A O 1
ATOM 10324 N N . ARG A 1 1285 ? -23.319 -33.968 45.037 1.00 89.56 1285 ARG A N 1
ATOM 10325 C CA . ARG A 1 1285 ? -24.380 -34.663 45.782 1.00 89.56 1285 ARG A CA 1
ATOM 10326 C C . ARG A 1 1285 ? -25.338 -33.672 46.461 1.00 89.56 1285 ARG A C 1
ATOM 10328 O O . ARG A 1 1285 ? -26.549 -33.829 46.320 1.00 89.56 1285 ARG A O 1
ATOM 10335 N N . VAL A 1 1286 ? -24.823 -32.612 47.094 1.00 87.81 1286 VAL A N 1
ATOM 10336 C CA . VAL A 1 1286 ? -25.649 -31.538 47.683 1.00 87.81 1286 VAL A CA 1
ATOM 10337 C C . VAL A 1 1286 ? -26.431 -30.763 46.622 1.00 87.81 1286 VAL A C 1
ATOM 10339 O O . VAL A 1 1286 ? -27.635 -30.570 46.776 1.00 87.81 1286 VAL A O 1
ATOM 10342 N N . LEU A 1 1287 ? -25.787 -30.338 45.530 1.00 88.62 1287 LEU A N 1
ATOM 10343 C CA . LEU A 1 1287 ? -26.446 -29.564 44.466 1.00 88.62 1287 LEU A CA 1
ATOM 10344 C C . LEU A 1 1287 ? -27.572 -30.365 43.790 1.00 88.62 1287 LEU A C 1
ATOM 10346 O O . LEU A 1 1287 ? -28.617 -29.811 43.429 1.00 88.62 1287 LEU A O 1
ATOM 10350 N N . MET A 1 1288 ? -27.384 -31.681 43.656 1.00 88.12 1288 MET A N 1
ATOM 10351 C CA . MET A 1 1288 ? -28.402 -32.609 43.170 1.00 88.12 1288 MET A CA 1
ATOM 10352 C C . MET A 1 1288 ? -29.595 -32.687 44.134 1.00 88.12 1288 MET A C 1
ATOM 10354 O O . MET A 1 1288 ? -30.732 -32.593 43.672 1.00 88.12 1288 MET A O 1
ATOM 10358 N N . GLN A 1 1289 ? -29.336 -32.842 45.440 1.00 84.19 1289 GLN A N 1
ATOM 10359 C CA . GLN A 1 1289 ? -30.346 -33.094 46.478 1.00 84.19 1289 GLN A CA 1
ATOM 10360 C C . GLN A 1 1289 ? -31.117 -31.853 46.948 1.00 84.19 1289 GLN A C 1
ATOM 10362 O O . GLN A 1 1289 ? -32.313 -31.963 47.213 1.00 84.19 1289 GLN A O 1
ATOM 10367 N N . LEU A 1 1290 ? -30.453 -30.699 47.086 1.00 83.25 1290 LEU A N 1
ATOM 10368 C CA . LEU A 1 1290 ? -31.030 -29.489 47.695 1.00 83.25 1290 LEU A CA 1
ATOM 10369 C C . LEU A 1 1290 ? -31.440 -28.418 46.676 1.00 83.25 1290 LEU A C 1
ATOM 10371 O O . LEU A 1 1290 ? -32.345 -27.635 46.954 1.00 83.25 1290 LEU A O 1
ATOM 10375 N N . GLY A 1 1291 ? -30.807 -28.378 45.498 1.00 81.44 1291 GLY A N 1
ATOM 10376 C CA . GLY A 1 1291 ? -31.060 -27.339 44.492 1.00 81.44 1291 GLY A CA 1
ATOM 10377 C C . GLY A 1 1291 ? -30.808 -25.911 45.001 1.00 81.44 1291 GLY A C 1
ATOM 10378 O O . GLY A 1 1291 ? -30.076 -25.704 45.966 1.00 81.44 1291 GLY A O 1
ATOM 10379 N N . ASN A 1 1292 ? -31.395 -24.913 44.333 1.00 78.31 1292 ASN A N 1
ATOM 10380 C CA . ASN A 1 1292 ? -31.296 -23.493 44.711 1.00 78.31 1292 ASN A CA 1
ATOM 10381 C C . ASN A 1 1292 ? -32.192 -23.097 45.902 1.00 78.31 1292 ASN A C 1
ATOM 10383 O O . ASN A 1 1292 ? -31.907 -22.085 46.543 1.00 78.31 1292 ASN A O 1
ATOM 10387 N N . VAL A 1 1293 ? -33.234 -23.885 46.199 1.00 77.50 1293 VAL A N 1
ATOM 10388 C CA . VAL A 1 1293 ? -34.205 -23.657 47.282 1.00 77.50 1293 VAL A CA 1
ATOM 10389 C C . VAL A 1 1293 ? -34.464 -24.971 48.023 1.00 77.50 1293 VAL A C 1
ATOM 10391 O O . VAL A 1 1293 ? -34.945 -25.936 47.425 1.00 77.50 1293 VAL A O 1
ATOM 10394 N N . CYS A 1 1294 ? -34.193 -24.995 49.329 1.00 80.75 1294 CYS A N 1
ATOM 10395 C CA . CYS A 1 1294 ? -34.402 -26.162 50.189 1.00 80.75 1294 CYS A CA 1
ATOM 10396 C C . CYS A 1 1294 ? -35.214 -25.825 51.444 1.00 80.75 1294 CYS A C 1
ATOM 10398 O O . CYS A 1 1294 ? -35.254 -24.676 51.879 1.00 80.75 1294 CYS A O 1
ATOM 10400 N N . GLN A 1 1295 ? -35.801 -26.851 52.054 1.00 80.88 1295 GLN A N 1
ATOM 10401 C CA . GLN A 1 1295 ? -36.528 -26.783 53.320 1.00 80.88 1295 GLN A CA 1
ATOM 10402 C C . GLN A 1 1295 ? -36.028 -27.845 54.307 1.00 80.88 1295 GLN A C 1
ATOM 10404 O O . GLN A 1 1295 ? -35.388 -28.824 53.917 1.00 80.88 1295 GLN A O 1
ATOM 10409 N N . VAL A 1 1296 ? -36.341 -27.661 55.591 1.00 79.88 1296 VAL A N 1
ATOM 10410 C CA . VAL A 1 1296 ? -36.143 -28.691 56.621 1.00 79.88 1296 VAL A CA 1
ATOM 10411 C C . VAL A 1 1296 ? -37.259 -29.728 56.496 1.00 79.88 1296 VAL A C 1
ATOM 10413 O O . VAL A 1 1296 ? -38.444 -29.378 56.559 1.00 79.88 1296 VAL A O 1
ATOM 10416 N N . LYS A 1 1297 ? -36.881 -31.002 56.344 1.00 79.25 1297 LYS A N 1
ATOM 10417 C CA . LYS A 1 1297 ? -37.817 -32.136 56.278 1.00 79.25 1297 LYS A CA 1
ATOM 10418 C C . LYS A 1 1297 ? -38.736 -32.144 57.496 1.00 79.25 1297 LYS A C 1
ATOM 10420 O O . LYS A 1 1297 ? -38.271 -31.911 58.610 1.00 79.25 1297 LYS A O 1
ATOM 10425 N N . GLN A 1 1298 ? -40.009 -32.500 57.302 1.00 75.12 1298 GLN A N 1
ATOM 10426 C CA . GLN A 1 1298 ? -41.048 -32.470 58.349 1.00 75.12 1298 GLN A CA 1
ATOM 10427 C C . GLN A 1 1298 ? -40.600 -33.100 59.682 1.00 75.12 1298 GLN A C 1
ATOM 10429 O O . GLN A 1 1298 ? -40.769 -32.496 60.738 1.00 75.12 1298 GLN A O 1
ATOM 10434 N N . ASN A 1 1299 ? -39.919 -34.249 59.627 1.00 74.69 1299 ASN A N 1
ATOM 10435 C CA . ASN A 1 1299 ? -39.426 -34.986 60.799 1.00 74.69 1299 ASN A CA 1
ATOM 10436 C C . ASN A 1 1299 ? -38.391 -34.219 61.655 1.00 74.69 1299 ASN A C 1
ATOM 10438 O O . ASN A 1 1299 ? -38.147 -34.604 62.794 1.00 74.69 1299 ASN A O 1
ATOM 10442 N N . PHE A 1 1300 ? -37.775 -33.160 61.121 1.00 71.19 1300 PHE A N 1
ATOM 10443 C CA . PHE A 1 1300 ? -36.739 -32.358 61.782 1.00 71.19 1300 PHE A CA 1
ATOM 10444 C C . PHE A 1 1300 ? -37.214 -30.927 62.114 1.00 71.19 1300 PHE A C 1
ATOM 10446 O O . PHE A 1 1300 ? -36.469 -30.167 62.725 1.00 71.19 1300 PHE A O 1
ATOM 10453 N N . GLN A 1 1301 ? -38.455 -30.546 61.775 1.00 66.38 1301 GLN A N 1
ATOM 10454 C CA . GLN A 1 1301 ? -38.972 -29.178 61.979 1.00 66.38 1301 GLN A CA 1
ATOM 10455 C C . GLN A 1 1301 ? -39.108 -28.759 63.454 1.00 66.38 1301 GLN A C 1
ATOM 10457 O O . GLN A 1 1301 ? -39.173 -27.569 63.747 1.00 66.38 1301 GLN A O 1
ATOM 10462 N N . GLN A 1 1302 ? -39.133 -29.714 64.390 1.00 59.31 1302 GLN A N 1
ATOM 10463 C CA . GLN A 1 1302 ? -39.158 -29.436 65.834 1.00 59.31 1302 GLN A CA 1
ATOM 10464 C C . GLN A 1 1302 ? -37.761 -29.194 66.436 1.00 59.31 1302 GLN A C 1
ATOM 10466 O O . GLN A 1 1302 ? -37.646 -28.881 67.621 1.00 59.31 1302 GLN A O 1
ATOM 10471 N N . ILE A 1 1303 ? -36.691 -29.341 65.648 1.00 56.84 1303 ILE A N 1
ATOM 10472 C CA . ILE A 1 1303 ? -35.318 -29.162 66.120 1.00 56.84 1303 ILE A CA 1
ATOM 10473 C C . ILE A 1 1303 ? -34.955 -27.677 66.055 1.00 56.84 1303 ILE A C 1
ATOM 10475 O O . ILE A 1 1303 ? -34.996 -27.048 64.998 1.00 56.84 1303 ILE A O 1
ATOM 10479 N N . LYS A 1 1304 ? -34.565 -27.115 67.202 1.00 62.84 1304 LYS A N 1
ATOM 10480 C CA . LYS A 1 1304 ? -33.981 -25.772 67.297 1.00 62.84 1304 LYS A CA 1
ATOM 10481 C C . LYS A 1 1304 ? -32.725 -25.726 66.418 1.00 62.84 1304 LYS A C 1
ATOM 10483 O O . LYS A 1 1304 ? -31.859 -26.569 66.623 1.00 62.84 1304 LYS A O 1
ATOM 10488 N N . ILE A 1 1305 ? -32.659 -24.776 65.474 1.00 62.66 1305 ILE A N 1
ATOM 10489 C CA . ILE A 1 1305 ? -31.616 -24.650 64.430 1.00 62.66 1305 ILE A CA 1
ATOM 10490 C C . ILE A 1 1305 ? -30.230 -25.032 64.994 1.00 62.66 1305 ILE A C 1
ATOM 10492 O O . ILE A 1 1305 ? -29.698 -24.265 65.800 1.00 62.66 1305 ILE A O 1
ATOM 10496 N N . PRO A 1 1306 ? -29.673 -26.207 64.639 1.00 63.44 1306 PRO A N 1
ATOM 10497 C CA . PRO A 1 1306 ? -28.366 -26.632 65.123 1.00 63.44 1306 PRO A CA 1
ATOM 10498 C C . PRO A 1 1306 ? -27.241 -25.893 64.388 1.00 63.44 1306 PRO A C 1
ATOM 10500 O O . PRO A 1 1306 ? -27.386 -25.536 63.218 1.00 63.44 1306 PRO A O 1
ATOM 10503 N N . ASP A 1 1307 ? -26.096 -25.722 65.056 1.00 71.50 1307 ASP A N 1
ATOM 10504 C CA . ASP A 1 1307 ? -24.901 -25.093 64.467 1.00 71.50 1307 ASP A CA 1
ATOM 10505 C C . ASP A 1 1307 ? -24.369 -25.883 63.249 1.00 71.50 1307 ASP A C 1
ATOM 10507 O O . ASP A 1 1307 ? -23.854 -25.302 62.285 1.00 71.50 1307 ASP A O 1
ATOM 10511 N N . GLU A 1 1308 ? -24.551 -27.211 63.268 1.00 78.00 1308 GLU A N 1
ATOM 10512 C CA . GLU A 1 1308 ? -24.307 -28.110 62.139 1.00 78.00 1308 GLU A CA 1
ATOM 10513 C C . GLU A 1 1308 ? -25.584 -28.861 61.722 1.00 78.00 1308 GLU A C 1
ATOM 10515 O O . GLU A 1 1308 ? -26.187 -29.595 62.507 1.00 78.00 1308 GLU A O 1
ATOM 10520 N N . PHE A 1 1309 ? -25.956 -28.751 60.447 1.00 80.44 1309 PHE A N 1
ATOM 10521 C CA . PHE A 1 1309 ? -26.952 -29.600 59.799 1.00 80.44 1309 PHE A CA 1
ATOM 10522 C C . PHE A 1 1309 ? -26.277 -30.790 59.115 1.00 80.44 1309 PHE A C 1
ATOM 10524 O O . PHE A 1 1309 ? -25.293 -30.629 58.394 1.00 80.44 1309 PHE A O 1
ATOM 10531 N N . SER A 1 1310 ? -26.871 -31.978 59.226 1.00 81.75 1310 SER A N 1
ATOM 10532 C CA . SER A 1 1310 ? -26.622 -33.039 58.245 1.00 81.75 1310 SER A CA 1
ATOM 10533 C C . SER A 1 1310 ? -27.437 -32.759 56.983 1.00 81.75 1310 SER A C 1
ATOM 10535 O O . SER A 1 1310 ? -28.613 -32.405 57.074 1.00 81.75 1310 SER A O 1
ATOM 10537 N N . SER A 1 1311 ? -26.854 -32.976 55.801 1.00 79.75 1311 SER A N 1
ATOM 10538 C CA . SER A 1 1311 ? -27.583 -32.872 54.521 1.00 79.75 1311 SER A CA 1
ATOM 10539 C C . SER A 1 1311 ? -28.852 -33.736 54.454 1.00 79.75 1311 SER A C 1
ATOM 10541 O O . SER A 1 1311 ? -29.808 -33.363 53.778 1.00 79.75 1311 SER A O 1
ATOM 10543 N N . ASP A 1 1312 ? -28.927 -34.824 55.229 1.00 79.38 1312 ASP A N 1
ATOM 10544 C CA . ASP A 1 1312 ? -30.124 -35.664 55.330 1.00 79.38 1312 ASP A CA 1
ATOM 10545 C C . ASP A 1 1312 ? -31.316 -34.988 56.035 1.00 79.38 1312 ASP A C 1
ATOM 10547 O O . ASP A 1 1312 ? -32.440 -35.470 55.888 1.00 79.38 1312 ASP A O 1
ATOM 10551 N N . MET A 1 1313 ? -31.115 -33.878 56.753 1.00 81.00 1313 MET A N 1
ATOM 10552 C CA . MET A 1 1313 ? -32.181 -33.099 57.413 1.00 81.00 1313 MET A CA 1
ATOM 10553 C C . MET A 1 1313 ? -32.919 -32.156 56.447 1.00 81.00 1313 MET A C 1
ATOM 10555 O O . MET A 1 1313 ? -34.006 -31.668 56.765 1.00 81.00 1313 MET A O 1
ATOM 10559 N N . LEU A 1 1314 ? -32.335 -31.898 55.273 1.00 85.38 1314 LEU A N 1
ATOM 10560 C CA . LEU A 1 1314 ? -32.823 -30.943 54.280 1.00 85.38 1314 LEU A CA 1
ATOM 10561 C C . LEU A 1 1314 ? -33.336 -31.659 53.020 1.00 85.38 1314 LEU A C 1
ATOM 10563 O O . LEU A 1 1314 ? -32.942 -32.787 52.713 1.00 85.38 1314 LEU A O 1
ATOM 10567 N N . GLU A 1 1315 ? -34.221 -30.999 52.278 1.00 82.06 1315 GLU A N 1
ATOM 10568 C CA . GLU A 1 1315 ? -34.726 -31.446 50.973 1.00 82.06 1315 GLU A CA 1
ATOM 10569 C C . GLU A 1 1315 ? -34.986 -30.261 50.033 1.00 82.06 1315 GLU A C 1
ATOM 10571 O O . GLU A 1 1315 ? -35.291 -29.160 50.492 1.00 82.06 1315 GLU A O 1
ATOM 10576 N N . ALA A 1 1316 ? -34.868 -30.466 48.719 1.00 80.44 1316 ALA A N 1
ATOM 10577 C CA . ALA A 1 1316 ? -35.249 -29.459 47.726 1.00 80.44 1316 ALA A CA 1
ATOM 10578 C C . ALA A 1 1316 ? -36.768 -29.211 47.718 1.00 80.44 1316 ALA A C 1
ATOM 10580 O O . ALA A 1 1316 ? -37.556 -30.156 47.761 1.00 80.44 1316 ALA A O 1
ATOM 10581 N N . VAL A 1 1317 ? -37.177 -27.948 47.570 1.00 71.56 1317 VAL A N 1
ATOM 10582 C CA . VAL A 1 1317 ? -38.597 -27.579 47.425 1.00 71.56 1317 VAL A CA 1
ATOM 10583 C C . VAL A 1 1317 ? -39.130 -28.022 46.056 1.00 71.56 1317 VAL A C 1
ATOM 10585 O O . VAL A 1 1317 ? -38.459 -27.895 45.022 1.00 71.56 1317 VAL A O 1
ATOM 10588 N N . ALA A 1 1318 ? -40.352 -28.559 46.027 1.00 61.06 1318 ALA A N 1
ATOM 10589 C CA . ALA A 1 1318 ? -40.961 -29.070 44.806 1.00 61.06 1318 ALA A CA 1
ATOM 10590 C C . ALA A 1 1318 ? -41.311 -27.925 43.839 1.00 61.06 1318 ALA A C 1
ATOM 10592 O O . ALA A 1 1318 ? -42.025 -26.984 44.168 1.00 61.06 1318 ALA A O 1
ATOM 10593 N N . GLY A 1 1319 ? -40.835 -28.017 42.594 1.00 53.06 1319 GLY A N 1
ATOM 10594 C CA . GLY A 1 1319 ? -40.943 -26.916 41.626 1.00 53.06 1319 GLY A CA 1
ATOM 10595 C C . GLY A 1 1319 ? -42.367 -26.501 41.232 1.00 53.06 1319 GLY A C 1
ATOM 10596 O O . GLY A 1 1319 ? -42.533 -25.411 40.694 1.00 53.06 1319 GLY A O 1
ATOM 10597 N N . ASP A 1 1320 ? -43.385 -27.325 41.492 1.00 49.06 1320 ASP A N 1
ATOM 10598 C CA . ASP A 1 1320 ? -44.786 -26.951 41.260 1.00 49.06 1320 ASP A CA 1
ATOM 10599 C C . ASP A 1 1320 ? -45.315 -25.959 42.313 1.00 49.06 1320 ASP A C 1
ATOM 10601 O O . ASP A 1 1320 ? -46.158 -25.128 41.982 1.00 49.06 1320 ASP A O 1
ATOM 10605 N N . GLU A 1 1321 ? -44.752 -25.943 43.528 1.00 42.78 1321 GLU A N 1
ATOM 10606 C CA . GLU A 1 1321 ? -45.044 -24.920 44.547 1.00 42.78 1321 GLU A CA 1
ATOM 10607 C C . GLU A 1 1321 ? -44.429 -23.558 44.170 1.00 42.78 1321 GLU A C 1
ATOM 10609 O O . GLU A 1 1321 ? -44.988 -22.504 44.467 1.00 42.78 1321 GLU A O 1
ATOM 10614 N N . LEU A 1 1322 ? -43.317 -23.568 43.425 1.00 42.72 1322 LEU A N 1
ATOM 10615 C CA . LEU A 1 1322 ? -42.647 -22.366 42.907 1.00 42.72 1322 LEU A CA 1
ATOM 10616 C C . LEU A 1 1322 ? -43.302 -21.793 41.631 1.00 42.72 1322 LEU A C 1
ATOM 10618 O O . LEU A 1 1322 ? -43.161 -20.600 41.353 1.00 42.72 1322 LEU A O 1
ATOM 10622 N N . LYS A 1 1323 ? -44.046 -22.598 40.854 1.00 37.62 1323 LYS A N 1
ATOM 10623 C CA . LYS A 1 1323 ? -44.639 -22.168 39.566 1.00 37.62 1323 LYS A CA 1
ATOM 10624 C C . LYS A 1 1323 ? -45.620 -20.999 39.684 1.00 37.62 1323 LYS A C 1
ATOM 10626 O O . LYS A 1 1323 ? -45.733 -20.221 38.738 1.00 37.62 1323 LYS A O 1
ATOM 10631 N N . TYR A 1 1324 ? -46.291 -20.837 40.825 1.00 31.91 1324 TYR A N 1
ATOM 10632 C CA . TYR A 1 1324 ? -47.289 -19.780 41.034 1.00 31.91 1324 TYR A CA 1
ATOM 10633 C C . TYR A 1 1324 ? -46.719 -18.350 41.136 1.00 31.91 1324 TYR A C 1
ATOM 10635 O O . TYR A 1 1324 ? -47.502 -17.411 41.235 1.00 31.91 1324 TYR A O 1
ATOM 10643 N N . ARG A 1 1325 ? -45.391 -18.149 41.074 1.00 34.16 1325 ARG A N 1
ATOM 10644 C CA . ARG A 1 1325 ? -44.756 -16.813 41.148 1.00 34.16 1325 ARG A CA 1
ATOM 10645 C C . ARG A 1 1325 ? -44.104 -16.291 39.857 1.00 34.16 1325 ARG A C 1
ATOM 10647 O O . ARG A 1 1325 ? -43.568 -15.189 39.868 1.00 34.16 1325 ARG A O 1
ATOM 10654 N N . ILE A 1 1326 ? -44.136 -17.033 38.745 1.00 33.50 1326 ILE A N 1
ATOM 10655 C CA . ILE A 1 1326 ? -43.450 -16.637 37.486 1.00 33.50 1326 ILE A CA 1
ATOM 10656 C C . ILE A 1 1326 ? -44.444 -16.343 36.334 1.00 33.50 1326 ILE A C 1
ATOM 10658 O O . ILE A 1 1326 ? -44.064 -15.912 35.247 1.00 33.50 1326 ILE A O 1
ATOM 10662 N N . THR A 1 1327 ? -45.747 -16.524 36.552 1.00 28.97 1327 THR A N 1
ATOM 10663 C CA . THR A 1 1327 ? -46.746 -16.675 35.479 1.00 28.97 1327 THR A CA 1
ATOM 10664 C C . THR A 1 1327 ? -47.204 -15.415 34.730 1.00 28.97 1327 THR A C 1
ATOM 10666 O O . THR A 1 1327 ? -47.931 -15.580 33.751 1.00 28.97 1327 THR A O 1
ATOM 10669 N N . ASP A 1 1328 ? -46.765 -14.197 35.081 1.00 28.06 1328 ASP A N 1
ATOM 10670 C CA . ASP A 1 1328 ? -47.250 -12.954 34.435 1.00 28.06 1328 ASP A CA 1
ATOM 10671 C C . ASP A 1 1328 ? -46.191 -12.153 33.644 1.00 28.06 1328 ASP A C 1
ATOM 10673 O O . ASP A 1 1328 ? -46.077 -10.928 33.715 1.00 28.06 1328 ASP A O 1
ATOM 10677 N N . ARG A 1 1329 ? -45.379 -12.861 32.843 1.00 29.75 1329 ARG A N 1
ATOM 10678 C CA . ARG A 1 1329 ? -44.511 -12.257 31.807 1.00 29.75 1329 ARG A CA 1
ATOM 10679 C C . ARG A 1 1329 ? -44.612 -12.977 30.462 1.00 29.75 1329 ARG A C 1
ATOM 10681 O O . ARG A 1 1329 ? -43.636 -13.527 29.956 1.00 29.75 1329 ARG A O 1
ATOM 10688 N N . ARG A 1 1330 ? -45.796 -12.928 29.841 1.00 27.34 1330 ARG A N 1
ATOM 10689 C CA . ARG A 1 1330 ? -46.022 -13.391 28.456 1.00 27.34 1330 ARG A CA 1
ATOM 10690 C C . ARG A 1 1330 ? -45.315 -12.485 27.433 1.00 27.34 1330 ARG A C 1
ATOM 10692 O O . ARG A 1 1330 ? -45.919 -11.595 26.841 1.00 27.34 1330 ARG A O 1
ATOM 10699 N N . LEU A 1 1331 ? -44.021 -12.721 27.224 1.00 29.42 1331 LEU A N 1
ATOM 10700 C CA . LEU A 1 1331 ? -43.204 -12.094 26.181 1.00 29.42 1331 LEU A CA 1
ATOM 10701 C C . LEU A 1 1331 ? -43.299 -12.896 24.874 1.00 29.42 1331 LEU A C 1
ATOM 10703 O O . LEU A 1 1331 ? -42.556 -13.848 24.669 1.00 29.42 1331 LEU A O 1
ATOM 10707 N N . SER A 1 1332 ? -44.192 -12.492 23.968 1.00 26.86 1332 SER A N 1
ATOM 10708 C CA . SER A 1 1332 ? -44.247 -13.040 22.606 1.00 26.86 1332 SER A CA 1
ATOM 10709 C C . SER A 1 1332 ? -43.037 -12.563 21.786 1.00 26.86 1332 SER A C 1
ATOM 10711 O O . SER A 1 1332 ? -42.990 -11.402 21.365 1.00 26.86 1332 SER A O 1
ATOM 10713 N N . LEU A 1 1333 ? -42.058 -13.444 21.573 1.00 28.31 1333 LEU A N 1
ATOM 10714 C CA . LEU A 1 1333 ? -40.791 -13.149 20.900 1.00 28.31 1333 LEU A CA 1
ATOM 10715 C C . LEU A 1 1333 ? -40.717 -13.895 19.558 1.00 28.31 1333 LEU A C 1
ATOM 10717 O O . LEU A 1 1333 ? -40.547 -15.109 19.517 1.00 28.31 1333 LEU A O 1
ATOM 10721 N N . ASN A 1 1334 ? -40.819 -13.167 18.443 1.00 27.25 1334 ASN A N 1
ATOM 10722 C CA . ASN A 1 1334 ? -40.619 -13.742 17.109 1.00 27.25 1334 ASN A CA 1
ATOM 10723 C C . ASN A 1 1334 ? -39.118 -13.799 16.783 1.00 27.25 1334 ASN A C 1
ATOM 10725 O O . ASN A 1 1334 ? -38.513 -12.790 16.413 1.00 27.25 1334 ASN A O 1
ATOM 10729 N N . TYR A 1 1335 ? -38.529 -14.985 16.925 1.00 29.77 1335 TYR A N 1
ATOM 10730 C CA . TYR A 1 1335 ? -37.127 -15.260 16.612 1.00 29.77 1335 TYR A CA 1
ATOM 10731 C C . TYR A 1 1335 ? -36.909 -15.494 15.109 1.00 29.77 1335 TYR A C 1
ATOM 10733 O O . TYR A 1 1335 ? -37.715 -16.142 14.446 1.00 29.77 1335 TYR A O 1
ATOM 10741 N N . ASN A 1 1336 ? -35.773 -15.027 14.580 1.00 27.44 1336 ASN A N 1
ATOM 10742 C CA . ASN A 1 1336 ? -35.240 -15.472 13.292 1.00 27.44 1336 ASN A CA 1
ATOM 10743 C C . ASN A 1 1336 ? -33.860 -16.108 13.535 1.00 27.44 1336 ASN A C 1
ATOM 10745 O O . ASN A 1 1336 ? -32.981 -15.492 14.139 1.00 27.44 1336 ASN A O 1
ATOM 10749 N N . ILE A 1 1337 ? -33.708 -17.358 13.097 1.00 30.42 1337 ILE A N 1
ATOM 10750 C CA . ILE A 1 1337 ? -32.678 -18.314 13.540 1.00 30.42 1337 ILE A CA 1
ATOM 10751 C C . ILE A 1 1337 ? -31.244 -17.868 13.189 1.00 30.42 1337 ILE A C 1
ATOM 10753 O O . ILE A 1 1337 ? -30.296 -18.213 13.892 1.00 30.42 1337 ILE A O 1
ATOM 10757 N N . ALA A 1 1338 ? -31.072 -17.012 12.176 1.00 29.52 1338 ALA A N 1
ATOM 10758 C CA . ALA A 1 1338 ? -29.768 -16.556 11.682 1.00 29.52 1338 ALA A CA 1
ATOM 10759 C C . ALA A 1 1338 ? -28.931 -15.678 12.652 1.00 29.52 1338 ALA A C 1
ATOM 10761 O O . ALA A 1 1338 ? -27.878 -15.179 12.258 1.00 29.52 1338 ALA A O 1
ATOM 10762 N N . GLN A 1 1339 ? -29.372 -15.440 13.897 1.00 29.14 1339 GLN A N 1
ATOM 10763 C CA . GLN A 1 1339 ? -28.666 -14.579 14.868 1.00 29.14 1339 GLN A CA 1
ATOM 10764 C C . GLN A 1 1339 ? -28.121 -15.304 16.117 1.00 29.14 1339 GLN A C 1
ATOM 10766 O O . GLN A 1 1339 ? -27.505 -14.653 16.960 1.00 29.14 1339 GLN A O 1
ATOM 10771 N N . LEU A 1 1340 ? -28.289 -16.627 16.241 1.00 31.05 1340 LEU A N 1
ATOM 10772 C CA . LEU A 1 1340 ? -27.964 -17.370 17.475 1.00 31.05 1340 LEU A CA 1
ATOM 10773 C C . LEU A 1 1340 ? -26.487 -17.794 17.646 1.00 31.05 1340 LEU A C 1
ATOM 10775 O O . LEU A 1 1340 ? -26.082 -18.115 18.760 1.00 31.05 1340 LEU A O 1
ATOM 10779 N N . GLU A 1 1341 ? -25.634 -17.737 16.616 1.00 28.94 1341 GLU A N 1
ATOM 10780 C CA . GLU A 1 1341 ? -24.249 -18.270 16.675 1.00 28.94 1341 GLU A CA 1
ATOM 10781 C C . GLU A 1 1341 ? -23.246 -17.480 17.558 1.00 28.94 1341 GLU A C 1
ATOM 10783 O O . GLU A 1 1341 ? -22.033 -17.699 17.492 1.00 28.94 1341 GLU A O 1
ATOM 10788 N N . ARG A 1 1342 ? -23.703 -16.535 18.392 1.00 34.38 1342 ARG A N 1
ATOM 10789 C CA . ARG A 1 1342 ? -22.835 -15.690 19.235 1.00 34.38 1342 ARG A CA 1
ATOM 10790 C C . ARG A 1 1342 ? -23.323 -15.599 20.678 1.00 34.38 1342 ARG A C 1
ATOM 10792 O O . ARG A 1 1342 ? -23.836 -14.565 21.102 1.00 34.38 1342 ARG A O 1
ATOM 10799 N N . TRP A 1 1343 ? -22.998 -16.621 21.469 1.00 31.86 1343 TRP A N 1
ATOM 10800 C CA . TRP A 1 1343 ? -23.104 -16.601 22.939 1.00 31.86 1343 TRP A CA 1
ATOM 10801 C C . TRP A 1 1343 ? -22.375 -15.414 23.619 1.00 31.86 1343 TRP A C 1
ATOM 10803 O O . TRP A 1 1343 ? -22.636 -15.116 24.778 1.00 31.86 1343 TRP A O 1
ATOM 10813 N N . SER A 1 1344 ? -21.519 -14.674 22.900 1.00 34.78 1344 SER A N 1
ATOM 10814 C CA . SER A 1 1344 ? -20.871 -13.436 23.368 1.00 34.78 1344 SER A CA 1
ATOM 10815 C C . SER A 1 1344 ? -21.608 -12.121 23.038 1.00 34.78 1344 SER A C 1
ATOM 10817 O O . SER A 1 1344 ? -21.104 -11.057 23.392 1.00 34.78 1344 SER A O 1
ATOM 10819 N N . TYR A 1 1345 ? -22.783 -12.137 22.386 1.00 28.27 1345 TYR A N 1
ATOM 10820 C CA . TYR A 1 1345 ? -23.568 -10.917 22.092 1.00 28.27 1345 TYR A CA 1
ATOM 10821 C C . TYR A 1 1345 ? -25.078 -11.081 22.318 1.00 28.27 1345 TYR A C 1
ATOM 10823 O O . TYR A 1 1345 ? -25.894 -10.798 21.440 1.00 28.27 1345 TYR A O 1
ATOM 10831 N N . PHE A 1 1346 ? -25.461 -11.443 23.544 1.00 28.34 1346 PHE A N 1
ATOM 10832 C CA . PHE A 1 1346 ? -26.853 -11.479 24.014 1.00 28.34 1346 PHE A CA 1
ATOM 10833 C C . PHE A 1 1346 ? -27.451 -10.061 24.224 1.00 28.34 1346 PHE A C 1
ATOM 10835 O O . PHE A 1 1346 ? -27.951 -9.722 25.292 1.00 28.34 1346 PHE A O 1
ATOM 10842 N N . PHE A 1 1347 ? -27.373 -9.186 23.210 1.00 28.42 1347 PHE A N 1
ATOM 10843 C CA . PHE A 1 1347 ? -27.818 -7.789 23.296 1.00 28.42 1347 PHE A CA 1
ATOM 10844 C C . PHE A 1 1347 ? -28.527 -7.285 22.032 1.00 28.42 1347 PHE A C 1
ATOM 10846 O O . PHE A 1 1347 ? -27.935 -6.579 21.210 1.00 28.42 1347 PHE A O 1
ATOM 10853 N N . ARG A 1 1348 ? -29.848 -7.499 21.944 1.00 26.28 1348 ARG A N 1
ATOM 10854 C CA . ARG A 1 1348 ? -30.726 -6.531 21.267 1.00 26.28 1348 ARG A CA 1
ATOM 10855 C C . ARG A 1 1348 ? -32.178 -6.564 21.763 1.00 26.28 1348 ARG A C 1
ATOM 10857 O O . ARG A 1 1348 ? -32.748 -7.620 21.976 1.00 26.28 1348 ARG A O 1
ATOM 10864 N N . VAL A 1 1349 ? -32.761 -5.360 21.817 1.00 28.89 1349 VAL A N 1
ATOM 10865 C CA . VAL A 1 1349 ? -34.191 -5.016 21.983 1.00 28.89 1349 VAL A CA 1
ATOM 10866 C C . VAL A 1 1349 ? -34.773 -5.000 23.412 1.00 28.89 1349 VAL A C 1
ATOM 10868 O O . VAL A 1 1349 ? -35.170 -6.010 23.978 1.00 28.89 1349 VAL A O 1
ATOM 10871 N N . LYS A 1 1350 ? -35.003 -3.775 23.911 1.00 29.34 1350 LYS A N 1
ATOM 10872 C CA . LYS A 1 1350 ? -36.139 -3.419 24.780 1.00 29.34 1350 LYS A CA 1
ATOM 10873 C C . LYS A 1 1350 ? -36.766 -2.108 24.299 1.00 29.34 1350 LYS A C 1
ATOM 10875 O O . LYS A 1 1350 ? -36.086 -1.087 24.241 1.00 29.34 1350 LYS A O 1
ATOM 10880 N N . ARG A 1 1351 ? -38.073 -2.110 24.015 1.00 26.22 1351 ARG A N 1
ATOM 10881 C CA . ARG A 1 1351 ? -38.921 -0.902 23.981 1.00 26.22 1351 ARG A CA 1
ATOM 10882 C C . ARG A 1 1351 ? -40.369 -1.308 24.281 1.00 26.22 1351 ARG A C 1
ATOM 10884 O O . ARG A 1 1351 ? -40.847 -2.250 23.665 1.00 26.22 1351 ARG A O 1
ATOM 10891 N N . LYS A 1 1352 ? -41.034 -0.550 25.167 1.00 26.45 1352 LYS A N 1
ATOM 10892 C CA . LYS A 1 1352 ? -42.341 -0.782 25.841 1.00 26.45 1352 LYS A CA 1
ATOM 10893 C C . LYS A 1 1352 ? -42.254 -1.443 27.225 1.00 26.45 1352 LYS A C 1
ATOM 10895 O O . LYS A 1 1352 ? -42.440 -2.642 27.359 1.00 26.45 1352 LYS A O 1
ATOM 10900 N N . LEU A 1 1353 ? -42.009 -0.606 28.235 1.00 25.55 1353 LEU A N 1
ATOM 10901 C CA . LEU A 1 1353 ? -42.710 -0.555 29.531 1.00 25.55 1353 LEU A CA 1
ATOM 10902 C C . LEU A 1 1353 ? -42.018 0.528 30.368 1.00 25.55 1353 LEU A C 1
ATOM 10904 O O . LEU A 1 1353 ? -40.939 0.314 30.914 1.00 25.55 1353 LEU A O 1
ATOM 10908 N N . GLY A 1 1354 ? -42.608 1.723 30.389 1.00 25.48 1354 GLY A N 1
ATOM 10909 C CA . GLY A 1 1354 ? -42.178 2.803 31.270 1.00 25.48 1354 GLY A CA 1
ATOM 10910 C C . GLY A 1 1354 ? -42.845 2.624 32.624 1.00 25.48 1354 GLY A C 1
ATOM 10911 O O . GLY A 1 1354 ? -43.948 3.118 32.819 1.00 25.48 1354 GLY A O 1
ATOM 10912 N N . ILE A 1 1355 ? -42.194 1.895 33.527 1.00 24.42 1355 ILE A N 1
ATOM 10913 C CA . ILE A 1 1355 ? -42.601 1.784 34.929 1.00 24.42 1355 ILE A CA 1
ATOM 10914 C C . ILE A 1 1355 ? -41.365 2.090 35.770 1.00 24.42 1355 ILE A C 1
ATOM 10916 O O . ILE A 1 1355 ? -40.423 1.299 35.830 1.00 24.42 1355 ILE A O 1
ATOM 10920 N N . ALA A 1 1356 ? -41.356 3.276 36.372 1.00 25.55 1356 ALA A N 1
ATOM 10921 C CA . ALA A 1 1356 ? -40.333 3.679 37.320 1.00 25.55 1356 ALA A CA 1
ATOM 10922 C C . ALA A 1 1356 ? -40.630 3.013 38.666 1.00 25.55 1356 ALA A C 1
ATOM 10924 O O . ALA A 1 1356 ? -41.443 3.513 39.436 1.00 25.55 1356 ALA A O 1
ATOM 10925 N N . MET A 1 1357 ? -39.982 1.880 38.942 1.00 24.14 1357 MET A N 1
ATOM 10926 C CA . MET A 1 1357 ? -39.960 1.304 40.284 1.00 24.14 1357 MET A CA 1
ATOM 10927 C C . MET A 1 1357 ? -38.529 0.976 40.700 1.00 24.14 1357 MET A C 1
ATOM 10929 O O . MET A 1 1357 ? -37.929 -0.018 40.288 1.00 24.14 1357 MET A O 1
ATOM 10933 N N . THR A 1 1358 ? -38.000 1.859 41.544 1.00 26.45 1358 THR A N 1
ATOM 10934 C CA . THR A 1 1358 ? -36.880 1.622 42.453 1.00 26.45 1358 THR A CA 1
ATOM 10935 C C . THR A 1 1358 ? -37.285 0.559 43.473 1.00 26.45 1358 THR A C 1
ATOM 10937 O O . THR A 1 1358 ? -37.635 0.872 44.609 1.00 26.45 1358 THR A O 1
ATOM 10940 N N . TYR A 1 1359 ? -37.266 -0.707 43.061 1.00 31.73 1359 TYR A N 1
ATOM 10941 C CA . TYR A 1 1359 ? -37.389 -1.818 43.994 1.00 31.73 1359 TYR A CA 1
ATOM 10942 C C . TYR A 1 1359 ? -36.048 -2.055 44.680 1.00 31.73 1359 TYR A C 1
ATOM 10944 O O . TYR A 1 1359 ? -35.083 -2.508 44.062 1.00 31.73 1359 TYR A O 1
ATOM 10952 N N . SER A 1 1360 ? -36.010 -1.750 45.973 1.00 33.50 1360 SER A N 1
ATOM 10953 C CA . SER A 1 1360 ? -34.957 -2.177 46.882 1.00 33.50 1360 SER A CA 1
ATOM 10954 C C . SER A 1 1360 ? -34.942 -3.704 46.957 1.00 33.50 1360 SER A C 1
ATOM 10956 O O . SER A 1 1360 ? -35.748 -4.304 47.669 1.00 33.50 1360 SER A O 1
ATOM 10958 N N . LEU A 1 1361 ? -34.014 -4.342 46.242 1.00 38.94 1361 LEU A N 1
ATOM 10959 C CA . LEU A 1 1361 ? -33.585 -5.688 46.611 1.00 38.94 1361 LEU A CA 1
ATOM 10960 C C . LEU A 1 1361 ? -33.032 -5.599 48.045 1.00 38.94 1361 LEU A C 1
ATOM 10962 O O . LEU A 1 1361 ? -32.129 -4.790 48.264 1.00 38.94 1361 LEU A O 1
ATOM 10966 N N . PRO A 1 1362 ? -33.506 -6.400 49.018 1.00 44.12 1362 PRO A N 1
ATOM 10967 C CA . PRO A 1 1362 ? -32.987 -6.381 50.392 1.00 44.12 1362 PRO A CA 1
ATOM 10968 C C . PRO A 1 1362 ? -31.598 -7.035 50.511 1.00 44.12 1362 PRO A C 1
ATOM 10970 O O . PRO A 1 1362 ? -31.186 -7.428 51.595 1.00 44.12 1362 PRO A O 1
ATOM 10973 N N . ILE A 1 1363 ? -30.892 -7.179 49.386 1.00 46.22 1363 ILE A N 1
ATOM 10974 C CA . ILE A 1 1363 ? -29.590 -7.815 49.253 1.00 46.22 1363 ILE A CA 1
ATOM 10975 C C . ILE A 1 1363 ? -28.646 -6.780 48.649 1.00 46.22 1363 ILE A C 1
ATOM 10977 O O . ILE A 1 1363 ? -28.795 -6.403 47.483 1.00 46.22 1363 ILE A O 1
ATOM 10981 N N . ALA A 1 1364 ? -27.662 -6.340 49.420 1.00 49.34 1364 ALA A N 1
ATOM 10982 C CA . ALA A 1 1364 ? -26.580 -5.521 48.909 1.00 49.34 1364 ALA A CA 1
ATOM 10983 C C . ALA A 1 1364 ? -25.643 -6.363 48.025 1.00 49.34 1364 ALA A C 1
ATOM 10985 O O . ALA A 1 1364 ? -25.324 -7.515 48.328 1.00 49.34 1364 ALA A O 1
ATOM 10986 N N . LEU A 1 1365 ? -25.213 -5.786 46.904 1.00 51.25 1365 LEU A N 1
ATOM 10987 C CA . LEU A 1 1365 ? -24.441 -6.474 45.870 1.00 51.25 1365 LEU A CA 1
ATOM 10988 C C . LEU A 1 1365 ? -23.049 -5.850 45.792 1.00 51.25 1365 LEU A C 1
ATOM 10990 O O . LEU A 1 1365 ? -22.915 -4.707 45.363 1.00 51.25 1365 LEU A O 1
ATOM 10994 N N . LEU A 1 1366 ? -22.019 -6.589 46.194 1.00 51.41 1366 LEU A N 1
ATOM 10995 C CA . LEU A 1 1366 ? -20.633 -6.120 46.147 1.00 51.41 1366 LEU A CA 1
ATOM 10996 C C . LEU A 1 1366 ? -19.926 -6.761 44.952 1.00 51.41 1366 LEU A C 1
ATOM 10998 O O . LEU A 1 1366 ? -19.676 -7.963 44.950 1.00 51.41 1366 LEU A O 1
ATOM 11002 N N . GLY A 1 1367 ? -19.636 -5.971 43.918 1.00 52.88 1367 GLY A N 1
ATOM 11003 C CA . GLY A 1 1367 ? -18.931 -6.452 42.725 1.00 52.88 1367 GLY A CA 1
ATOM 11004 C C . GLY A 1 1367 ? -17.417 -6.369 42.900 1.00 52.88 1367 GLY A C 1
ATOM 11005 O O . GLY A 1 1367 ? -16.935 -5.293 43.240 1.00 52.88 1367 GLY A O 1
ATOM 11006 N N . LEU A 1 1368 ? -16.687 -7.457 42.647 1.00 51.38 1368 LEU A N 1
ATOM 11007 C CA . LEU A 1 1368 ? -15.256 -7.616 42.924 1.00 51.38 1368 LEU A CA 1
ATOM 11008 C C . LEU A 1 1368 ? -14.503 -8.156 41.691 1.00 51.38 1368 LEU A C 1
ATOM 11010 O O . LEU A 1 1368 ? -14.723 -9.281 41.265 1.00 51.38 1368 LEU A O 1
ATOM 11014 N N . TYR A 1 1369 ? -13.613 -7.383 41.077 1.00 56.19 1369 TYR A N 1
ATOM 11015 C CA . TYR A 1 1369 ? -13.066 -7.728 39.750 1.00 56.19 1369 TYR A CA 1
ATOM 11016 C C . TYR A 1 1369 ? -11.547 -7.758 39.797 1.00 56.19 1369 TYR A C 1
ATOM 11018 O O . TYR A 1 1369 ? -10.968 -6.789 40.279 1.00 56.19 1369 TYR A O 1
ATOM 11026 N N . ALA A 1 1370 ? -10.911 -8.824 39.303 1.00 52.09 1370 ALA A N 1
ATOM 11027 C CA . ALA A 1 1370 ? -9.460 -9.001 39.361 1.00 52.09 1370 ALA A CA 1
ATOM 11028 C C . ALA A 1 1370 ? -8.870 -9.425 38.012 1.00 52.09 1370 ALA A C 1
ATOM 11030 O O . ALA A 1 1370 ? -9.238 -10.466 37.467 1.00 52.09 1370 ALA A O 1
ATOM 11031 N N . LYS A 1 1371 ? -7.891 -8.662 37.507 1.00 56.09 1371 LYS A N 1
ATOM 11032 C CA . LYS A 1 1371 ? -7.134 -9.012 36.290 1.00 56.09 1371 LYS A CA 1
ATOM 11033 C C . LYS A 1 1371 ? -5.648 -9.185 36.558 1.00 56.09 1371 LYS A C 1
ATOM 11035 O O . LYS A 1 1371 ? -5.019 -8.320 37.167 1.00 56.09 1371 LYS A O 1
ATOM 11040 N N . THR A 1 1372 ? -5.102 -10.290 36.053 1.00 52.62 1372 THR A N 1
ATOM 11041 C CA . THR A 1 1372 ? -3.683 -10.662 36.120 1.00 52.62 1372 THR A CA 1
ATOM 11042 C C . THR A 1 1372 ? -3.150 -11.118 34.770 1.00 52.62 1372 THR A C 1
ATOM 11044 O O . THR A 1 1372 ? -3.898 -11.525 33.880 1.00 52.62 1372 THR A O 1
ATOM 11047 N N . LYS A 1 1373 ? -1.831 -10.997 34.585 1.00 46.44 1373 LYS A N 1
ATOM 11048 C CA . LYS A 1 1373 ? -1.168 -11.327 33.322 1.00 46.44 1373 LYS A CA 1
ATOM 11049 C C . LYS A 1 1373 ? -0.983 -12.846 33.232 1.00 46.44 1373 LYS A C 1
ATOM 11051 O O . LYS A 1 1373 ? -0.131 -13.398 33.916 1.00 46.44 1373 LYS A O 1
ATOM 11056 N N . ALA A 1 1374 ? -1.740 -13.519 32.367 1.00 44.03 1374 ALA A N 1
ATOM 11057 C CA . ALA A 1 1374 ? -1.742 -14.984 32.224 1.00 44.03 1374 ALA A CA 1
ATOM 11058 C C . ALA A 1 1374 ? -0.479 -15.580 31.539 1.00 44.03 1374 ALA A C 1
ATOM 11060 O O . ALA A 1 1374 ? -0.577 -16.505 30.739 1.00 44.03 1374 ALA A O 1
ATOM 11061 N N . LEU A 1 1375 ? 0.716 -15.041 31.808 1.00 39.91 1375 LEU A N 1
ATOM 11062 C CA . LEU A 1 1375 ? 1.985 -15.428 31.174 1.00 39.91 1375 LEU A CA 1
ATOM 11063 C C . LEU A 1 1375 ? 3.061 -15.749 32.225 1.00 39.91 1375 LEU A C 1
ATOM 11065 O O . LEU A 1 1375 ? 3.986 -14.972 32.452 1.00 39.91 1375 LEU A O 1
ATOM 11069 N N . GLY A 1 1376 ? 2.945 -16.940 32.821 1.00 39.56 1376 GLY A N 1
ATOM 11070 C CA . GLY A 1 1376 ? 3.931 -17.523 33.739 1.00 39.56 1376 GLY A CA 1
ATOM 11071 C C . GLY A 1 1376 ? 3.785 -17.082 35.202 1.00 39.56 1376 GLY A C 1
ATOM 11072 O O . GLY A 1 1376 ? 3.492 -15.930 35.500 1.00 39.56 1376 GLY A O 1
ATOM 11073 N N . HIS A 1 1377 ? 4.027 -18.015 36.129 1.00 46.66 1377 HIS A N 1
ATOM 11074 C CA . HIS A 1 1377 ? 3.791 -17.896 37.581 1.00 46.66 1377 HIS A CA 1
ATOM 11075 C C . HIS A 1 1377 ? 4.723 -16.914 38.347 1.00 46.66 1377 HIS A C 1
ATOM 11077 O O . HIS A 1 1377 ? 5.221 -17.264 39.415 1.00 46.66 1377 HIS A O 1
ATOM 11083 N N . ARG A 1 1378 ? 5.044 -15.725 37.810 1.00 43.69 1378 ARG A N 1
ATOM 11084 C CA . ARG A 1 1378 ? 5.959 -14.749 38.453 1.00 43.69 1378 ARG A CA 1
ATOM 11085 C C . ARG A 1 1378 ? 5.589 -13.261 38.297 1.00 43.69 1378 ARG A C 1
ATOM 11087 O O . ARG A 1 1378 ? 6.414 -12.412 38.621 1.00 43.69 1378 ARG A O 1
ATOM 11094 N N . ASP A 1 1379 ? 4.408 -12.922 37.777 1.00 49.62 1379 ASP A N 1
ATOM 11095 C CA . ASP A 1 1379 ? 3.967 -11.522 37.622 1.00 49.62 1379 ASP A CA 1
ATOM 11096 C C . ASP A 1 1379 ? 2.771 -11.216 38.544 1.00 49.62 1379 ASP A C 1
ATOM 11098 O O . ASP A 1 1379 ? 1.616 -11.263 38.127 1.00 49.62 1379 ASP A O 1
ATOM 11102 N N . ASP A 1 1380 ? 3.060 -10.908 39.814 1.00 52.41 1380 ASP A N 1
ATOM 11103 C CA . ASP A 1 1380 ? 2.070 -10.711 40.895 1.00 52.41 1380 ASP A CA 1
ATOM 11104 C C . ASP A 1 1380 ? 1.176 -9.461 40.722 1.00 52.41 1380 ASP A C 1
ATOM 11106 O O . ASP A 1 1380 ? 0.284 -9.194 41.536 1.00 52.41 1380 ASP A O 1
ATOM 11110 N N . ARG A 1 1381 ? 1.412 -8.661 39.673 1.00 58.72 1381 ARG A N 1
ATOM 11111 C CA . ARG A 1 1381 ? 0.687 -7.411 39.421 1.00 58.72 1381 ARG A CA 1
ATOM 11112 C C . ARG A 1 1381 ? -0.774 -7.692 39.099 1.00 58.72 1381 ARG A C 1
ATOM 11114 O O . ARG A 1 1381 ? -1.106 -8.271 38.063 1.00 58.72 1381 ARG A O 1
ATOM 11121 N N . SER A 1 1382 ? -1.650 -7.219 39.980 1.00 59.31 1382 SER A N 1
ATOM 11122 C CA . SER A 1 1382 ? -3.096 -7.375 39.860 1.00 59.31 1382 SER A CA 1
ATOM 11123 C C . SER A 1 1382 ? -3.821 -6.066 40.150 1.00 59.31 1382 SER A C 1
ATOM 11125 O O . SER A 1 1382 ? -3.435 -5.306 41.037 1.00 59.31 1382 SER A O 1
ATOM 11127 N N . ILE A 1 1383 ? -4.880 -5.790 39.392 1.00 61.78 1383 ILE A N 1
ATOM 11128 C CA . ILE A 1 1383 ? -5.793 -4.676 39.668 1.00 61.78 1383 ILE A CA 1
ATOM 11129 C C . ILE A 1 1383 ? -7.096 -5.281 40.163 1.00 61.78 1383 ILE A C 1
ATOM 11131 O O . ILE A 1 1383 ? -7.670 -6.127 39.476 1.00 61.78 1383 ILE A O 1
ATOM 11135 N N . TRP A 1 1384 ? -7.521 -4.841 41.345 1.00 64.88 1384 TRP A N 1
ATOM 11136 C CA . TRP A 1 1384 ? -8.757 -5.237 42.002 1.00 64.88 1384 TRP A CA 1
ATOM 11137 C C . TRP A 1 1384 ? -9.689 -4.031 42.092 1.00 64.88 1384 TRP A C 1
ATOM 11139 O O . TRP A 1 1384 ? -9.272 -2.955 42.519 1.00 64.88 1384 TRP A O 1
ATOM 11149 N N . GLY A 1 1385 ? -10.953 -4.192 41.717 1.00 64.81 1385 GLY A N 1
ATOM 11150 C CA . GLY A 1 1385 ? -11.969 -3.150 41.871 1.00 64.81 1385 GLY A CA 1
ATOM 11151 C C . GLY A 1 1385 ? -13.179 -3.646 42.649 1.00 64.81 1385 GLY A C 1
ATOM 11152 O O . GLY A 1 1385 ? -13.578 -4.795 42.495 1.00 64.81 1385 GLY A O 1
ATOM 11153 N N . PHE A 1 1386 ? -13.753 -2.769 43.466 1.00 64.56 1386 PHE A N 1
ATOM 11154 C CA . PHE A 1 1386 ? -14.929 -2.978 44.306 1.00 64.56 1386 PHE A CA 1
ATOM 11155 C C . PHE A 1 1386 ? -15.905 -1.839 44.080 1.00 64.56 1386 PHE A C 1
ATOM 11157 O O . PHE A 1 1386 ? -15.509 -0.676 44.100 1.00 64.56 1386 PHE A O 1
ATOM 11164 N N . ILE A 1 1387 ? -17.179 -2.154 43.892 1.00 66.00 1387 ILE A N 1
ATOM 11165 C CA . ILE A 1 1387 ? -18.230 -1.143 43.777 1.00 66.00 1387 ILE A CA 1
ATOM 11166 C C . ILE A 1 1387 ? -19.327 -1.500 44.771 1.00 66.00 1387 ILE A C 1
ATOM 11168 O O . ILE A 1 1387 ? -19.942 -2.560 44.662 1.00 66.00 1387 ILE A O 1
ATOM 11172 N N . ASN A 1 1388 ? -19.558 -0.606 45.733 1.00 63.91 1388 ASN A N 1
ATOM 11173 C CA . ASN A 1 1388 ? -20.629 -0.703 46.712 1.00 63.91 1388 ASN A CA 1
ATOM 11174 C C . ASN A 1 1388 ? -21.793 0.214 46.288 1.00 63.91 1388 ASN A C 1
ATOM 11176 O O . ASN A 1 1388 ? -21.668 1.439 46.375 1.00 63.91 1388 ASN A O 1
ATOM 11180 N N . PRO A 1 1389 ? -22.927 -0.338 45.822 1.00 62.59 1389 PRO A N 1
ATOM 11181 C CA . PRO A 1 1389 ? -24.067 0.454 45.375 1.00 62.59 1389 PRO A CA 1
ATOM 11182 C C . PRO A 1 1389 ? -24.893 1.056 46.518 1.00 62.59 1389 PRO A C 1
ATOM 11184 O O . PRO A 1 1389 ? -25.673 1.967 46.261 1.00 62.59 1389 PRO A O 1
ATOM 11187 N N . VAL A 1 1390 ? -24.725 0.583 47.759 1.00 60.53 1390 VAL A N 1
ATOM 11188 C CA . VAL A 1 1390 ? -25.460 1.084 48.933 1.00 60.53 1390 VAL A CA 1
ATOM 11189 C C . VAL A 1 1390 ? -24.828 2.377 49.440 1.00 60.53 1390 VAL A C 1
ATOM 11191 O O . VAL A 1 1390 ? -25.504 3.395 49.551 1.00 60.53 1390 VAL A O 1
ATOM 11194 N N . THR A 1 1391 ? -23.516 2.365 49.693 1.00 64.31 1391 THR A N 1
ATOM 11195 C CA . THR A 1 1391 ? -22.781 3.560 50.151 1.00 64.31 1391 THR A CA 1
ATOM 11196 C C . THR A 1 1391 ? -22.361 4.482 49.008 1.00 64.31 1391 THR A C 1
ATOM 11198 O O . THR A 1 1391 ? -21.933 5.605 49.262 1.00 64.31 1391 THR A O 1
ATOM 11201 N N . LYS A 1 1392 ? -22.471 4.013 47.757 1.00 70.62 1392 LYS A N 1
ATOM 11202 C CA . LYS A 1 1392 ? -21.977 4.680 46.540 1.00 70.62 1392 LYS A CA 1
ATOM 11203 C C . LYS A 1 1392 ? -20.459 4.915 46.571 1.00 70.62 1392 LYS A C 1
ATOM 11205 O O . LYS A 1 1392 ? -19.956 5.877 46.003 1.00 70.62 1392 LYS A O 1
ATOM 11210 N N . ILE A 1 1393 ? -19.722 4.005 47.213 1.00 65.00 1393 ILE A N 1
ATOM 11211 C CA . ILE A 1 1393 ? -18.254 4.023 47.281 1.00 65.00 1393 ILE A CA 1
ATOM 11212 C C . ILE A 1 1393 ? -17.687 2.957 46.335 1.00 65.00 1393 ILE A C 1
ATOM 11214 O O . ILE A 1 1393 ? -18.041 1.779 46.417 1.00 65.00 1393 ILE A O 1
ATOM 11218 N N . GLY A 1 1394 ? -16.788 3.358 45.438 1.00 63.97 1394 GLY A N 1
ATOM 11219 C CA . GLY A 1 1394 ? -16.013 2.474 44.572 1.00 63.97 1394 GLY A CA 1
ATOM 11220 C C . GLY A 1 1394 ? -14.548 2.408 45.006 1.00 63.97 1394 GLY A C 1
ATOM 11221 O O . GLY A 1 1394 ? -13.795 3.351 44.794 1.00 63.97 1394 GLY A O 1
ATOM 11222 N N . ALA A 1 1395 ? -14.101 1.303 45.591 1.00 61.84 1395 ALA A N 1
ATOM 11223 C CA . ALA A 1 1395 ? -12.703 1.158 45.988 1.00 61.84 1395 ALA A CA 1
ATOM 11224 C C . ALA A 1 1395 ? -11.888 0.444 44.898 1.00 61.84 1395 ALA A C 1
ATOM 11226 O O . ALA A 1 1395 ? -12.363 -0.504 44.275 1.00 61.84 1395 ALA A O 1
ATOM 11227 N N . VAL A 1 1396 ? -10.665 0.906 44.631 1.00 63.12 1396 VAL A N 1
ATOM 11228 C CA . VAL A 1 1396 ? -9.790 0.329 43.594 1.00 63.12 1396 VAL A CA 1
ATOM 11229 C C . VAL A 1 1396 ? -8.396 0.116 44.172 1.00 63.12 1396 VAL A C 1
ATOM 11231 O O . VAL A 1 1396 ? -7.715 1.074 44.525 1.00 63.12 1396 VAL A O 1
ATOM 11234 N N . TRP A 1 1397 ? -7.969 -1.144 44.261 1.00 63.50 1397 TRP A N 1
ATOM 11235 C CA . TRP A 1 1397 ? -6.648 -1.545 44.744 1.00 63.50 1397 TRP A CA 1
ATOM 11236 C C . TRP A 1 1397 ? -5.787 -1.943 43.558 1.00 63.50 1397 TRP A C 1
ATOM 11238 O O . TRP A 1 1397 ? -6.184 -2.731 42.699 1.00 63.50 1397 TRP A O 1
ATOM 11248 N N . ILE A 1 1398 ? -4.569 -1.429 43.539 1.00 60.47 1398 ILE A N 1
ATOM 11249 C CA . ILE A 1 1398 ? -3.577 -1.760 42.529 1.00 60.47 1398 ILE A CA 1
ATOM 11250 C C . ILE A 1 1398 ? -2.446 -2.439 43.285 1.00 60.47 1398 ILE A C 1
ATOM 11252 O O . ILE A 1 1398 ? -1.723 -1.797 44.045 1.00 60.47 1398 ILE A O 1
ATOM 11256 N N . VAL A 1 1399 ? -2.332 -3.756 43.124 1.00 57.81 1399 VAL A N 1
ATOM 11257 C CA . VAL A 1 1399 ? -1.262 -4.555 43.724 1.00 57.81 1399 VAL A CA 1
ATOM 11258 C C . VAL A 1 1399 ? -0.006 -4.354 42.880 1.00 57.81 1399 VAL A C 1
ATOM 11260 O O . VAL A 1 1399 ? 0.372 -5.180 42.053 1.00 57.81 1399 VAL A O 1
ATOM 11263 N N . ASP A 1 1400 ? 0.615 -3.199 43.086 1.00 56.12 1400 ASP A N 1
ATOM 11264 C CA . ASP A 1 1400 ? 1.944 -2.845 42.615 1.00 56.12 1400 ASP A CA 1
ATOM 11265 C C . ASP A 1 1400 ? 2.752 -2.385 43.833 1.00 56.12 1400 ASP A C 1
ATOM 11267 O O . ASP A 1 1400 ? 2.506 -1.317 44.391 1.00 56.12 1400 ASP A O 1
ATOM 11271 N N . ARG A 1 1401 ? 3.727 -3.197 44.263 1.00 50.38 1401 ARG A N 1
ATOM 11272 C CA . ARG A 1 1401 ? 4.599 -2.862 45.405 1.00 50.38 1401 ARG A CA 1
ATOM 11273 C C . ARG A 1 1401 ? 5.522 -1.663 45.129 1.00 50.38 1401 ARG A C 1
ATOM 11275 O O . ARG A 1 1401 ? 6.227 -1.248 46.044 1.00 50.38 1401 ARG A O 1
ATOM 11282 N N . SER A 1 1402 ? 5.542 -1.127 43.906 1.00 47.84 1402 SER A N 1
ATOM 11283 C CA . SER A 1 1402 ? 6.560 -0.178 43.436 1.00 47.84 1402 SER A CA 1
ATOM 11284 C C . SER A 1 1402 ? 6.102 1.283 43.316 1.00 47.84 1402 SER A C 1
ATOM 11286 O O . SER A 1 1402 ? 6.959 2.166 43.328 1.00 47.84 1402 SER A O 1
ATOM 11288 N N . SER A 1 1403 ? 4.798 1.574 43.167 1.00 46.31 1403 SER A N 1
ATOM 11289 C CA . SER A 1 1403 ? 4.364 2.905 42.688 1.00 46.31 1403 SER A CA 1
ATOM 11290 C C . SER A 1 1403 ? 2.977 3.355 43.186 1.00 46.31 1403 SER A C 1
ATOM 11292 O O . SER A 1 1403 ? 1.957 2.999 42.607 1.00 46.31 1403 SER A O 1
ATOM 11294 N N . LEU A 1 1404 ? 2.928 4.232 44.199 1.00 44.44 1404 LEU A N 1
ATOM 11295 C CA . LEU A 1 1404 ? 1.676 4.775 44.779 1.00 44.44 1404 LEU A CA 1
ATOM 11296 C C . LEU A 1 1404 ? 1.311 6.218 44.346 1.00 44.44 1404 LEU A C 1
ATOM 11298 O O . LEU A 1 1404 ? 0.372 6.802 44.877 1.00 44.44 1404 LEU A O 1
ATOM 11302 N N . VAL A 1 1405 ? 2.067 6.843 43.432 1.00 44.34 1405 VAL A N 1
ATOM 11303 C CA . VAL A 1 1405 ? 2.137 8.324 43.365 1.00 44.34 1405 VAL A CA 1
ATOM 11304 C C . VAL A 1 1405 ? 1.250 8.996 42.294 1.00 44.34 1405 VAL A C 1
ATOM 11306 O O . VAL A 1 1405 ? 1.027 10.196 42.388 1.00 44.34 1405 VAL A O 1
ATOM 11309 N N . ASN A 1 1406 ? 0.703 8.287 41.294 1.00 54.16 1406 ASN A N 1
ATOM 11310 C CA . ASN A 1 1406 ? -0.054 8.927 40.192 1.00 54.16 1406 ASN A CA 1
ATOM 11311 C C . ASN A 1 1406 ? -1.296 8.133 39.732 1.00 54.16 1406 ASN A C 1
ATOM 11313 O O . ASN A 1 1406 ? -1.362 7.650 38.599 1.00 54.16 1406 ASN A O 1
ATOM 11317 N N . HIS A 1 1407 ? -2.312 8.015 40.590 1.00 57.81 1407 HIS A N 1
ATOM 11318 C CA . HIS A 1 1407 ? -3.611 7.456 40.192 1.00 57.81 1407 HIS A CA 1
ATOM 11319 C C . HIS A 1 1407 ? -4.517 8.533 39.561 1.00 57.81 1407 HIS A C 1
ATOM 11321 O O . HIS A 1 1407 ? -4.624 9.636 40.100 1.00 57.81 1407 HIS A O 1
ATOM 11327 N N . PRO A 1 1408 ? -5.188 8.255 38.424 1.00 62.12 1408 PRO A N 1
ATOM 11328 C CA . PRO A 1 1408 ? -6.120 9.204 37.823 1.00 62.12 1408 PRO A CA 1
ATOM 11329 C C . PRO A 1 1408 ? -7.381 9.359 38.689 1.00 62.12 1408 PRO A C 1
ATOM 11331 O O . PRO A 1 1408 ? -7.767 8.441 39.408 1.00 62.12 1408 PRO A O 1
ATOM 11334 N N . ASN A 1 1409 ? -8.065 10.505 38.592 1.00 70.06 1409 ASN A N 1
ATOM 11335 C CA . ASN A 1 1409 ? -9.313 10.746 39.327 1.00 70.06 1409 ASN A CA 1
ATOM 11336 C C . ASN A 1 1409 ? -10.416 9.775 38.855 1.00 70.06 1409 ASN A C 1
ATOM 11338 O O . ASN A 1 1409 ? -11.015 9.961 37.791 1.00 70.06 1409 ASN A O 1
ATOM 11342 N N . MET A 1 1410 ? -10.664 8.735 39.656 1.00 68.19 1410 MET A N 1
ATOM 11343 C CA . MET A 1 1410 ? -11.547 7.622 39.301 1.00 68.19 1410 MET A CA 1
ATOM 11344 C C . MET A 1 1410 ? -13.026 8.029 39.223 1.00 68.19 1410 MET A C 1
ATOM 11346 O O . MET A 1 1410 ? -13.697 7.603 38.286 1.00 68.19 1410 MET A O 1
ATOM 11350 N N . SER A 1 1411 ? -13.515 8.930 40.088 1.00 71.94 1411 SER A N 1
ATOM 11351 C CA . SER A 1 1411 ? -14.878 9.489 39.985 1.00 71.94 1411 SER A CA 1
ATOM 11352 C C . SER A 1 1411 ? -15.118 10.201 38.647 1.00 71.94 1411 SER A C 1
ATOM 11354 O O . SER A 1 1411 ? -16.165 10.018 38.019 1.00 71.94 1411 SER A O 1
ATOM 11356 N N . LYS A 1 1412 ? -14.137 10.976 38.157 1.00 77.44 1412 LYS A N 1
ATOM 11357 C CA . LYS A 1 1412 ? -14.227 11.651 36.851 1.00 77.44 1412 LYS A CA 1
ATOM 11358 C C . LYS A 1 1412 ? -14.257 10.648 35.692 1.00 77.44 1412 LYS A C 1
ATOM 11360 O O . LYS A 1 1412 ? -15.036 10.818 34.756 1.00 77.44 1412 LYS A O 1
ATOM 11365 N N . LEU A 1 1413 ? -13.433 9.603 35.773 1.00 72.56 1413 LEU A N 1
ATOM 11366 C CA . LEU A 1 1413 ? -13.353 8.512 34.795 1.00 72.56 1413 LEU A CA 1
ATOM 11367 C C . LEU A 1 1413 ? -14.659 7.709 34.709 1.00 72.56 1413 LEU A C 1
ATOM 11369 O O . LEU A 1 1413 ? -15.184 7.504 33.615 1.00 72.56 1413 LEU A O 1
ATOM 11373 N N . TYR A 1 1414 ? -15.208 7.327 35.862 1.00 70.94 1414 TYR A N 1
ATOM 11374 C CA . TYR A 1 1414 ? -16.494 6.645 35.981 1.00 70.94 1414 TYR A CA 1
ATOM 11375 C C . TYR A 1 1414 ? -17.630 7.472 35.363 1.00 70.94 1414 TYR A C 1
ATOM 11377 O O . TYR A 1 1414 ? -18.355 6.984 34.496 1.00 70.94 1414 TYR A O 1
ATOM 11385 N N . SER A 1 1415 ? -17.727 8.754 35.732 1.00 75.94 1415 SER A N 1
ATOM 11386 C CA . SER A 1 1415 ? -18.746 9.672 35.204 1.00 75.94 1415 SER A CA 1
ATOM 11387 C C . SER A 1 1415 ? -18.655 9.838 33.682 1.00 75.94 1415 SER A C 1
ATOM 11389 O O . SER A 1 1415 ? -19.678 9.945 33.004 1.00 75.94 1415 SER A O 1
ATOM 11391 N N . GLN A 1 1416 ? -17.441 9.836 33.121 1.00 78.81 1416 GLN A N 1
ATOM 11392 C CA . GLN A 1 1416 ? -17.230 9.947 31.679 1.00 78.81 1416 GLN A CA 1
ATOM 11393 C C . GLN A 1 1416 ? -17.702 8.691 30.926 1.00 78.81 1416 GLN A C 1
ATOM 11395 O O . GLN A 1 1416 ? -18.550 8.809 30.040 1.00 78.81 1416 GLN A O 1
ATOM 11400 N N . GLU A 1 1417 ? -17.221 7.495 31.293 1.00 72.00 1417 GLU A N 1
ATOM 11401 C CA . GLU A 1 1417 ? -17.618 6.248 30.608 1.00 72.00 1417 GLU A CA 1
ATOM 11402 C C . GLU A 1 1417 ? -19.114 5.954 30.807 1.00 72.00 1417 GLU A C 1
ATOM 11404 O O . GLU A 1 1417 ? -19.781 5.527 29.863 1.00 72.00 1417 GLU A O 1
ATOM 11409 N N . ARG A 1 1418 ? -19.682 6.271 31.983 1.00 74.75 1418 ARG A N 1
ATOM 11410 C CA . ARG A 1 1418 ? -21.132 6.211 32.237 1.00 74.75 1418 ARG A CA 1
ATOM 11411 C C . ARG A 1 1418 ? -21.912 7.024 31.206 1.00 74.75 1418 ARG A C 1
ATOM 11413 O O . ARG A 1 1418 ? -22.857 6.518 30.603 1.00 74.75 1418 ARG A O 1
ATOM 11420 N N . ASN A 1 1419 ? -21.518 8.277 30.988 1.00 80.06 1419 ASN A N 1
ATOM 11421 C CA . ASN A 1 1419 ? -22.206 9.175 30.065 1.00 80.06 1419 ASN A CA 1
ATOM 11422 C C . ASN A 1 1419 ? -22.086 8.710 28.606 1.00 80.06 1419 ASN A C 1
ATOM 11424 O O . ASN A 1 1419 ? -23.047 8.828 27.845 1.00 80.06 1419 ASN A O 1
ATOM 11428 N N . ASP A 1 1420 ? -20.952 8.132 28.210 1.00 77.81 1420 ASP A N 1
ATOM 11429 C CA . ASP A 1 1420 ? -20.784 7.570 26.866 1.00 77.81 1420 ASP A CA 1
ATOM 11430 C C . ASP A 1 1420 ? -21.548 6.243 26.683 1.00 77.81 1420 ASP A C 1
ATOM 11432 O O . ASP A 1 1420 ? -22.113 5.992 25.613 1.00 77.81 1420 ASP A O 1
ATOM 11436 N N . ARG A 1 1421 ? -21.690 5.436 27.742 1.00 67.94 1421 ARG A N 1
ATOM 11437 C CA . ARG A 1 1421 ? -22.545 4.238 27.764 1.00 67.94 1421 ARG A CA 1
ATOM 11438 C C . ARG A 1 1421 ? -24.040 4.569 27.733 1.00 67.94 1421 ARG A C 1
ATOM 11440 O O . ARG A 1 1421 ? -24.765 3.910 26.988 1.00 67.94 1421 ARG A O 1
ATOM 11447 N N . ILE A 1 1422 ? -24.486 5.619 28.428 1.00 71.38 1422 ILE A N 1
ATOM 11448 C CA . ILE A 1 1422 ? -25.858 6.154 28.334 1.00 71.38 1422 ILE A CA 1
ATOM 11449 C C . ILE A 1 1422 ? -26.168 6.610 26.899 1.00 71.38 1422 ILE A C 1
ATOM 11451 O O . ILE A 1 1422 ? -27.235 6.290 26.379 1.00 71.38 1422 ILE A O 1
ATOM 11455 N N . LYS A 1 1423 ? -25.231 7.290 26.217 1.00 76.44 1423 LYS A N 1
ATOM 11456 C CA . LYS A 1 1423 ? -25.393 7.670 24.798 1.00 76.44 1423 LYS A CA 1
ATOM 11457 C C . LYS A 1 1423 ? -25.480 6.454 23.871 1.00 76.44 1423 LYS A C 1
ATOM 11459 O O . LYS A 1 1423 ? -26.304 6.445 22.961 1.00 76.44 1423 LYS A O 1
ATOM 11464 N N . ALA A 1 1424 ? -24.630 5.446 24.076 1.00 71.31 1424 ALA A N 1
ATOM 11465 C CA . ALA A 1 1424 ? -24.581 4.257 23.224 1.00 71.31 1424 ALA A CA 1
ATOM 11466 C C . ALA A 1 1424 ? -25.782 3.313 23.428 1.00 71.31 1424 ALA A C 1
ATOM 11468 O O . ALA A 1 1424 ? -26.230 2.669 22.479 1.00 71.31 1424 ALA A O 1
ATOM 11469 N N . TYR A 1 1425 ? -26.312 3.233 24.653 1.00 65.00 1425 TYR A N 1
ATOM 11470 C CA . TYR A 1 1425 ? -27.380 2.307 25.032 1.00 65.00 1425 TYR A CA 1
ATOM 11471 C C . TYR A 1 1425 ? -28.438 2.993 25.919 1.00 65.00 1425 TYR A C 1
ATOM 11473 O O . TYR A 1 1425 ? -28.621 2.591 27.069 1.00 65.00 1425 TYR A O 1
ATOM 11481 N N . PRO A 1 1426 ? -29.198 3.982 25.411 1.00 61.78 1426 PRO A N 1
ATOM 11482 C CA . PRO A 1 1426 ? -30.123 4.793 26.218 1.00 61.78 1426 PRO A CA 1
ATOM 11483 C C . PRO A 1 1426 ? -31.294 4.010 26.840 1.00 61.78 1426 PRO A C 1
ATOM 11485 O O . PRO A 1 1426 ? -32.055 4.558 27.630 1.00 61.78 1426 PRO A O 1
ATOM 11488 N N . THR A 1 1427 ? -31.468 2.733 26.485 1.00 54.34 1427 THR A N 1
ATOM 11489 C CA . THR A 1 1427 ? -32.463 1.822 27.075 1.00 54.34 1427 THR A CA 1
ATOM 11490 C C . THR A 1 1427 ? -31.914 0.946 28.207 1.00 54.34 1427 THR A C 1
ATOM 11492 O O . THR A 1 1427 ? -32.671 0.152 28.767 1.00 54.34 1427 THR A O 1
ATOM 11495 N N . ARG A 1 1428 ? -30.611 1.014 28.509 1.00 57.22 1428 ARG A N 1
ATOM 11496 C CA . ARG A 1 1428 ? -29.991 0.317 29.645 1.00 57.22 1428 ARG A CA 1
ATOM 11497 C C . ARG A 1 1428 ? -30.027 1.203 30.887 1.00 57.22 1428 ARG A C 1
ATOM 11499 O O . ARG A 1 1428 ? -29.879 2.419 30.800 1.00 57.22 1428 ARG A O 1
ATOM 11506 N N . ILE A 1 1429 ? -30.226 0.570 32.039 1.00 57.31 1429 ILE A N 1
ATOM 11507 C CA . ILE A 1 1429 ? -30.166 1.229 33.342 1.00 57.31 1429 ILE A CA 1
ATOM 11508 C C . ILE A 1 1429 ? -28.716 1.143 33.810 1.00 57.31 1429 ILE A C 1
ATOM 11510 O O . ILE A 1 1429 ? -28.199 0.048 34.013 1.00 57.31 1429 ILE A O 1
ATOM 11514 N N . PHE A 1 1430 ? -28.074 2.295 33.959 1.00 65.50 1430 PHE A N 1
ATOM 11515 C CA . PHE A 1 1430 ? -26.724 2.413 34.505 1.00 65.50 1430 PHE A CA 1
ATOM 11516 C C . PHE A 1 1430 ? -26.805 2.920 35.954 1.00 65.50 1430 PHE A C 1
ATOM 11518 O O . PHE A 1 1430 ? -27.753 3.650 36.262 1.00 65.50 1430 PHE A O 1
ATOM 11525 N N . PRO A 1 1431 ? -25.852 2.572 36.842 1.00 64.88 1431 PRO A N 1
ATOM 11526 C CA . PRO A 1 1431 ? -25.853 3.075 38.216 1.00 64.88 1431 PRO A CA 1
ATOM 11527 C C . PRO A 1 1431 ? -25.731 4.608 38.239 1.00 64.88 1431 PRO A C 1
ATOM 11529 O O . PRO A 1 1431 ? -25.426 5.231 37.219 1.00 64.88 1431 PRO A O 1
ATOM 11532 N N . GLU A 1 1432 ? -26.002 5.246 39.376 1.00 70.06 1432 GLU A N 1
ATOM 11533 C CA . GLU A 1 1432 ? -25.909 6.711 39.522 1.00 70.06 1432 GLU A CA 1
ATOM 11534 C C . GLU A 1 1432 ? -24.475 7.238 39.287 1.00 70.06 1432 GLU A C 1
ATOM 11536 O O . GLU A 1 1432 ? -23.521 6.466 39.241 1.00 70.06 1432 GLU A O 1
ATOM 11541 N N . ASP A 1 1433 ? -24.305 8.543 39.058 1.00 75.25 1433 ASP A N 1
ATOM 11542 C CA . ASP A 1 1433 ? -23.008 9.194 38.786 1.00 75.25 1433 ASP A CA 1
ATOM 11543 C C . ASP A 1 1433 ? -22.245 9.635 40.045 1.00 75.25 1433 ASP A C 1
ATOM 11545 O O . ASP A 1 1433 ? -21.023 9.764 40.016 1.00 75.25 1433 ASP A O 1
ATOM 11549 N N . ASN A 1 1434 ? -22.951 9.805 41.157 1.00 74.00 1434 ASN A N 1
ATOM 11550 C CA . ASN A 1 1434 ? -22.472 10.261 42.465 1.00 74.00 1434 ASN A CA 1
ATOM 11551 C C . ASN A 1 1434 ? -21.621 9.235 43.253 1.00 74.00 1434 ASN A C 1
ATOM 11553 O O . ASN A 1 1434 ? -21.657 9.233 44.483 1.00 74.00 1434 ASN A O 1
ATOM 11557 N N . TYR A 1 1435 ? -20.834 8.391 42.574 1.00 68.50 1435 TYR A N 1
ATOM 11558 C CA . TYR A 1 1435 ? -19.922 7.455 43.241 1.00 68.50 1435 TYR A CA 1
ATOM 11559 C C . TYR A 1 1435 ? -18.588 8.124 43.618 1.00 68.50 1435 TYR A C 1
ATOM 11561 O O . TYR A 1 1435 ? -17.854 8.643 42.763 1.00 68.50 1435 TYR A O 1
ATOM 11569 N N . SER A 1 1436 ? -18.239 8.074 44.904 1.00 68.38 1436 SER A N 1
ATOM 11570 C CA . SER A 1 1436 ? -16.912 8.443 45.408 1.00 68.38 1436 SER A CA 1
ATOM 11571 C C . SER A 1 1436 ? -15.956 7.263 45.243 1.00 68.38 1436 SER A C 1
ATOM 11573 O O . SER A 1 1436 ? -16.358 6.116 45.418 1.00 68.38 1436 SER A O 1
ATOM 11575 N N . PHE A 1 1437 ? -14.694 7.514 44.877 1.00 69.00 1437 PHE A N 1
ATOM 11576 C CA . PHE A 1 1437 ? -13.714 6.441 44.685 1.00 69.00 1437 PHE A CA 1
ATOM 11577 C C . PHE A 1 1437 ? -12.490 6.582 45.593 1.00 69.00 1437 PHE A C 1
ATOM 11579 O O . PHE A 1 1437 ? -11.867 7.641 45.635 1.00 69.00 1437 PHE A O 1
ATOM 11586 N N . GLU A 1 1438 ? -12.123 5.492 46.271 1.00 62.72 1438 GLU A N 1
ATOM 11587 C CA . GLU A 1 1438 ? -11.035 5.435 47.258 1.00 62.72 1438 GLU A CA 1
ATOM 11588 C C . GLU A 1 1438 ? -9.968 4.402 46.842 1.00 62.72 1438 GLU A C 1
ATOM 11590 O O . GLU A 1 1438 ? -10.285 3.283 46.435 1.00 62.72 1438 GLU A O 1
ATOM 11595 N N . VAL A 1 1439 ? -8.685 4.767 46.933 1.00 57.16 1439 VAL A N 1
ATOM 11596 C CA . VAL A 1 1439 ? -7.558 3.875 46.602 1.00 57.16 1439 VAL A CA 1
ATOM 11597 C C . VAL A 1 1439 ? -6.912 3.404 47.901 1.00 57.16 1439 VAL A C 1
ATOM 11599 O O . VAL A 1 1439 ? -6.292 4.191 48.614 1.00 57.16 1439 VAL A O 1
ATOM 11602 N N . TYR A 1 1440 ? -7.072 2.120 48.215 1.00 54.69 1440 TYR A N 1
ATOM 11603 C CA . TYR A 1 1440 ? -6.606 1.507 49.462 1.00 54.69 1440 TYR A CA 1
ATOM 11604 C C . TYR A 1 1440 ? -5.513 0.457 49.216 1.00 54.69 1440 TYR A C 1
ATOM 11606 O O . TYR A 1 1440 ? -5.322 -0.023 48.101 1.00 54.69 1440 TYR A O 1
ATOM 11614 N N . SER A 1 1441 ? -4.813 0.057 50.283 1.00 52.72 1441 SER A N 1
ATOM 11615 C CA . SER A 1 1441 ? -3.754 -0.965 50.251 1.00 52.72 1441 SER A CA 1
ATOM 11616 C C . SER A 1 1441 ? -4.202 -2.372 50.682 1.00 52.72 1441 SER A C 1
ATOM 11618 O O . SER A 1 1441 ? -3.495 -3.334 50.395 1.00 52.72 1441 SER A O 1
ATOM 11620 N N . ALA A 1 1442 ? -5.361 -2.529 51.341 1.00 60.56 1442 ALA A N 1
ATOM 11621 C CA . ALA A 1 1442 ? -5.810 -3.819 51.882 1.00 60.56 1442 ALA A CA 1
ATOM 11622 C C . ALA A 1 1442 ? -7.321 -4.076 51.699 1.00 60.56 1442 ALA A C 1
ATOM 11624 O O . ALA A 1 1442 ? -8.158 -3.599 52.465 1.00 60.56 1442 ALA A O 1
ATOM 11625 N N . LEU A 1 1443 ? -7.664 -4.893 50.701 1.00 67.25 1443 LEU A N 1
ATOM 11626 C CA . LEU A 1 1443 ? -9.033 -5.305 50.348 1.00 67.25 1443 LEU A CA 1
ATOM 11627 C C . LEU A 1 1443 ? -9.770 -6.023 51.499 1.00 67.25 1443 LEU A C 1
ATOM 11629 O O . LEU A 1 1443 ? -10.942 -5.753 51.763 1.00 67.25 1443 LEU A O 1
ATOM 11633 N N . ASN A 1 1444 ? -9.051 -6.854 52.260 1.00 70.19 1444 ASN A N 1
ATOM 11634 C CA . ASN A 1 1444 ? -9.575 -7.554 53.437 1.00 70.19 1444 ASN A CA 1
ATOM 11635 C C . ASN A 1 1444 ? -10.078 -6.601 54.546 1.00 70.19 1444 ASN A C 1
ATOM 11637 O O . ASN A 1 1444 ? -11.033 -6.927 55.252 1.00 70.19 1444 ASN A O 1
ATOM 11641 N N . VAL A 1 1445 ? -9.470 -5.417 54.697 1.00 70.19 1445 VAL A N 1
ATOM 11642 C CA . VAL A 1 1445 ? -9.885 -4.424 55.707 1.00 70.19 1445 VAL A CA 1
ATOM 11643 C C . VAL A 1 1445 ? -11.202 -3.761 55.304 1.00 70.19 1445 VAL A C 1
ATOM 11645 O O . VAL A 1 1445 ? -12.081 -3.596 56.145 1.00 70.19 1445 VAL A O 1
ATOM 11648 N N . ALA A 1 1446 ? -11.378 -3.440 54.019 1.00 69.81 1446 ALA A N 1
ATOM 11649 C CA . ALA A 1 1446 ? -12.606 -2.826 53.513 1.00 69.81 1446 ALA A CA 1
ATOM 11650 C C . ALA A 1 1446 ? -13.822 -3.762 53.636 1.00 69.81 1446 ALA A C 1
ATOM 11652 O O . ALA A 1 1446 ? -14.873 -3.334 54.109 1.00 69.81 1446 ALA A O 1
ATOM 11653 N N . LEU A 1 1447 ? -13.666 -5.048 53.292 1.00 74.81 1447 LEU A N 1
ATOM 11654 C CA . LEU A 1 1447 ? -14.717 -6.057 53.487 1.00 74.81 1447 LEU A CA 1
ATOM 11655 C C . LEU A 1 1447 ? -15.048 -6.271 54.972 1.00 74.81 1447 LEU A C 1
ATOM 11657 O O . LEU A 1 1447 ? -16.221 -6.364 55.328 1.00 74.81 1447 LEU A O 1
ATOM 11661 N N . GLY A 1 1448 ? -14.036 -6.291 55.847 1.00 76.62 1448 GLY A N 1
ATOM 11662 C CA . GLY A 1 1448 ? -14.242 -6.403 57.295 1.00 76.62 1448 GLY A CA 1
ATOM 11663 C C . GLY A 1 1448 ? -14.986 -5.195 57.874 1.00 76.62 1448 GLY A C 1
ATOM 11664 O O . GLY A 1 1448 ? -15.927 -5.361 58.649 1.00 76.62 1448 GLY A O 1
ATOM 11665 N N . LYS A 1 1449 ? -14.629 -3.980 57.432 1.00 76.94 1449 LYS A N 1
ATOM 11666 C CA . LYS A 1 1449 ? -15.326 -2.738 57.793 1.00 76.94 1449 LYS A CA 1
ATOM 11667 C C . LYS A 1 1449 ? -16.786 -2.771 57.335 1.00 76.94 1449 LYS A C 1
ATOM 11669 O O . LYS A 1 1449 ? -17.674 -2.584 58.162 1.00 76.94 1449 LYS A O 1
ATOM 11674 N N . TYR A 1 1450 ? -17.042 -3.102 56.069 1.00 77.12 1450 TYR A N 1
ATOM 11675 C CA . TYR A 1 1450 ? -18.402 -3.223 55.540 1.00 77.12 1450 TYR A CA 1
ATOM 11676 C C . TYR A 1 1450 ? -19.241 -4.252 56.324 1.00 77.12 1450 TYR A C 1
ATOM 11678 O O . TYR A 1 1450 ? -20.399 -3.985 56.638 1.00 77.12 1450 TYR A O 1
ATOM 11686 N N . HIS A 1 1451 ? -18.664 -5.401 56.704 1.00 79.00 1451 HIS A N 1
ATOM 11687 C CA . HIS A 1 1451 ? -19.359 -6.372 57.558 1.00 79.00 1451 HIS A CA 1
ATOM 11688 C C . HIS A 1 1451 ? -19.709 -5.775 58.933 1.00 79.00 1451 HIS A C 1
ATOM 11690 O O . HIS A 1 1451 ? -20.838 -5.908 59.404 1.00 79.00 1451 HIS A O 1
ATOM 11696 N N . SER A 1 1452 ? -18.760 -5.070 59.562 1.00 78.38 1452 SER A N 1
ATOM 11697 C CA . SER A 1 1452 ? -18.954 -4.456 60.884 1.00 78.38 1452 SER A CA 1
ATOM 11698 C C . SER A 1 1452 ? -20.024 -3.355 60.911 1.00 78.38 1452 SER A C 1
ATOM 11700 O O . SER A 1 1452 ? -20.656 -3.147 61.945 1.00 78.38 1452 SER A O 1
ATOM 11702 N N . GLU A 1 1453 ? -20.275 -2.701 59.773 1.00 79.81 1453 GLU A N 1
ATOM 11703 C CA . GLU A 1 1453 ? -21.307 -1.668 59.599 1.00 79.81 1453 GLU A CA 1
ATOM 11704 C C . GLU A 1 1453 ? -22.736 -2.238 59.458 1.00 79.81 1453 GLU A C 1
ATOM 11706 O O . GLU A 1 1453 ? -23.698 -1.476 59.506 1.00 79.81 1453 GLU A O 1
ATOM 11711 N N . LYS A 1 1454 ? -22.898 -3.568 59.345 1.00 74.06 1454 LYS A N 1
ATOM 11712 C CA . LYS A 1 1454 ? -24.194 -4.280 59.339 1.00 74.06 1454 LYS A CA 1
ATOM 11713 C C . LYS A 1 1454 ? -25.208 -3.788 58.288 1.00 74.06 1454 LYS A C 1
ATOM 11715 O O . LYS A 1 1454 ? -26.397 -3.667 58.576 1.00 74.06 1454 LYS A O 1
ATOM 11720 N N . HIS A 1 1455 ? -24.771 -3.612 57.039 1.00 70.44 1455 HIS A N 1
ATOM 11721 C CA . HIS A 1 1455 ? -25.602 -3.215 55.878 1.00 70.44 1455 HIS A CA 1
ATOM 11722 C C . HIS A 1 1455 ? -26.685 -4.233 55.429 1.00 70.44 1455 HIS A C 1
ATOM 11724 O O . HIS A 1 1455 ? -27.200 -4.138 54.317 1.00 70.44 1455 HIS A O 1
ATOM 11730 N N . GLY A 1 1456 ? -27.047 -5.210 56.266 1.00 71.81 1456 GLY A N 1
ATOM 11731 C CA . GLY A 1 1456 ? -28.011 -6.268 55.943 1.00 71.81 1456 GLY A CA 1
ATOM 11732 C C . GLY A 1 1456 ? -27.459 -7.380 55.032 1.00 71.81 1456 GLY A C 1
ATOM 11733 O O . GLY A 1 1456 ? -26.240 -7.479 54.830 1.00 71.81 1456 GLY A O 1
ATOM 11734 N N . PRO A 1 1457 ? -28.341 -8.246 54.490 1.00 70.69 1457 PRO A N 1
ATOM 11735 C CA . PRO A 1 1457 ? -27.967 -9.336 53.591 1.00 70.69 1457 PRO A CA 1
ATOM 11736 C C . PRO A 1 1457 ? -27.072 -8.849 52.457 1.00 70.69 1457 PRO A C 1
ATOM 11738 O O . PRO A 1 1457 ? -27.408 -7.899 51.755 1.00 70.69 1457 PRO A O 1
ATOM 11741 N N . THR A 1 1458 ? -25.925 -9.491 52.257 1.00 74.44 1458 THR A N 1
ATOM 11742 C CA . THR A 1 1458 ? -24.951 -9.065 51.247 1.00 74.44 1458 THR A CA 1
ATOM 11743 C C . THR A 1 1458 ? -24.387 -10.268 50.505 1.00 74.44 1458 THR A C 1
ATOM 11745 O O . THR A 1 1458 ? -23.966 -11.236 51.133 1.00 74.44 1458 THR A O 1
ATOM 11748 N N . ILE A 1 1459 ? -24.338 -10.193 49.173 1.00 74.31 1459 ILE A N 1
ATOM 11749 C CA . ILE A 1 1459 ? -23.683 -11.186 48.309 1.00 74.31 1459 ILE A CA 1
ATOM 11750 C C . ILE A 1 1459 ? -22.544 -10.504 47.546 1.00 74.31 1459 ILE A C 1
ATOM 11752 O O . ILE A 1 1459 ? -22.711 -9.408 47.003 1.00 74.31 1459 ILE A O 1
ATOM 11756 N N . VAL A 1 1460 ? -21.387 -11.164 47.489 1.00 74.25 1460 VAL A N 1
ATOM 11757 C CA . VAL A 1 1460 ? -20.200 -10.673 46.782 1.00 74.25 1460 VAL A CA 1
ATOM 11758 C C . VAL A 1 1460 ? -20.072 -11.416 45.450 1.00 74.25 1460 VAL A C 1
ATOM 11760 O O . VAL A 1 1460 ? -19.774 -12.609 45.413 1.00 74.25 1460 VAL A O 1
ATOM 11763 N N . TYR A 1 1461 ? -20.283 -10.707 44.345 1.00 71.69 1461 TYR A N 1
ATOM 11764 C CA . TYR A 1 1461 ? -20.088 -11.231 42.993 1.00 71.69 1461 TYR A CA 1
ATOM 11765 C C . TYR A 1 1461 ? -18.686 -10.889 42.516 1.00 71.69 1461 TYR A C 1
ATOM 11767 O O . TYR A 1 1461 ? -18.265 -9.746 42.676 1.00 71.69 1461 TYR A O 1
ATOM 11775 N N . PHE A 1 1462 ? -17.977 -11.827 41.889 1.00 68.94 1462 PHE A N 1
ATOM 11776 C CA . PHE A 1 1462 ? -16.630 -11.566 41.399 1.00 68.94 1462 PHE A CA 1
ATOM 11777 C C . PHE A 1 1462 ? -16.351 -12.063 39.979 1.00 68.94 1462 PHE A C 1
ATOM 11779 O O . PHE A 1 1462 ? -16.825 -13.121 39.573 1.00 68.94 1462 PHE A O 1
ATOM 11786 N N . VAL A 1 1463 ? -15.553 -11.299 39.228 1.00 67.12 1463 VAL A N 1
ATOM 11787 C CA . VAL A 1 1463 ? -15.016 -11.683 37.911 1.00 67.12 1463 VAL A CA 1
ATOM 11788 C C . VAL A 1 1463 ? -13.497 -11.732 38.037 1.00 67.12 1463 VAL A C 1
ATOM 11790 O O . VAL A 1 1463 ? -12.836 -10.703 38.171 1.00 67.12 1463 VAL A O 1
ATOM 11793 N N . ALA A 1 1464 ? -12.940 -12.938 38.047 1.00 65.06 1464 ALA A N 1
ATOM 11794 C CA . ALA A 1 1464 ? -11.506 -13.168 38.176 1.00 65.06 1464 ALA A CA 1
ATOM 11795 C C . ALA A 1 1464 ? -11.114 -14.489 37.495 1.00 65.06 1464 ALA A C 1
ATOM 11797 O O . ALA A 1 1464 ? -11.939 -15.406 37.440 1.00 65.06 1464 ALA A O 1
ATOM 11798 N N . PRO A 1 1465 ? -9.853 -14.648 37.051 1.00 62.72 1465 PRO A N 1
ATOM 11799 C CA . PRO A 1 1465 ? -9.342 -15.947 36.610 1.00 62.72 1465 PRO A CA 1
ATOM 11800 C C . PRO A 1 1465 ? -9.261 -16.962 37.765 1.00 62.72 1465 PRO A C 1
ATOM 11802 O O . PRO A 1 1465 ? -9.275 -18.165 37.532 1.00 62.72 1465 PRO A O 1
ATOM 11805 N N . TYR A 1 1466 ? -9.221 -16.490 39.012 1.00 68.69 1466 TYR A N 1
ATOM 11806 C CA . TYR A 1 1466 ? -9.127 -17.304 40.223 1.00 68.69 1466 TYR A CA 1
ATOM 11807 C C . TYR A 1 1466 ? -10.437 -18.023 40.574 1.00 68.69 1466 TYR A C 1
ATOM 11809 O O . TYR A 1 1466 ? -11.521 -17.508 40.296 1.00 68.69 1466 TYR A O 1
ATOM 11817 N N . GLU A 1 1467 ? -10.355 -19.202 41.192 1.00 70.31 1467 GLU A N 1
ATOM 11818 C CA . GLU A 1 1467 ? -11.507 -19.859 41.830 1.00 70.31 1467 GLU A CA 1
ATOM 11819 C C . GLU A 1 1467 ? -11.746 -19.311 43.247 1.00 70.31 1467 GLU A C 1
ATOM 11821 O O . GLU A 1 1467 ? -10.893 -18.640 43.836 1.00 70.31 1467 GLU A O 1
ATOM 11826 N N . THR A 1 1468 ? -12.933 -19.579 43.786 1.00 71.31 1468 THR A N 1
ATOM 11827 C CA . THR A 1 1468 ? -13.429 -19.020 45.052 1.00 71.31 1468 THR A CA 1
ATOM 11828 C C . THR A 1 1468 ? -12.526 -19.340 46.247 1.00 71.31 1468 THR A C 1
ATOM 11830 O O . THR A 1 1468 ? -12.306 -18.492 47.111 1.00 71.31 1468 THR A O 1
ATOM 11833 N N . GLU A 1 1469 ? -11.935 -20.532 46.274 1.00 69.75 1469 GLU A N 1
ATOM 11834 C CA . GLU A 1 1469 ? -10.992 -20.985 47.298 1.00 69.75 1469 GLU A CA 1
ATOM 11835 C C . GLU A 1 1469 ? -9.747 -20.087 47.349 1.00 69.75 1469 GLU A C 1
ATOM 11837 O O . GLU A 1 1469 ? -9.286 -19.713 48.426 1.00 69.75 1469 GLU A O 1
ATOM 11842 N N . PHE A 1 1470 ? -9.240 -19.673 46.183 1.00 68.25 1470 PHE A N 1
ATOM 11843 C CA . PHE A 1 1470 ? -8.101 -18.762 46.088 1.00 68.25 1470 PHE A CA 1
ATOM 11844 C C . PHE A 1 1470 ? -8.485 -17.333 46.501 1.00 68.25 1470 PHE A C 1
ATOM 11846 O O . PHE A 1 1470 ? -7.671 -16.622 47.087 1.00 68.25 1470 PHE A O 1
ATOM 11853 N N . VAL A 1 1471 ? -9.738 -16.914 46.277 1.00 70.44 1471 VAL A N 1
ATOM 11854 C CA . VAL A 1 1471 ? -10.246 -15.615 46.757 1.00 70.44 1471 VAL A CA 1
ATOM 11855 C C . VAL A 1 1471 ? -10.278 -15.561 48.293 1.00 70.44 1471 VAL A C 1
ATOM 11857 O O . VAL A 1 1471 ? -9.880 -14.550 48.871 1.00 70.44 1471 VAL A O 1
ATOM 11860 N N . HIS A 1 1472 ? -10.643 -16.651 48.976 1.00 71.50 1472 HIS A N 1
ATOM 11861 C CA . HIS A 1 1472 ? -10.586 -16.712 50.445 1.00 71.50 1472 HIS A CA 1
ATOM 11862 C C . HIS A 1 1472 ? -9.163 -16.548 51.016 1.00 71.50 1472 HIS A C 1
ATOM 11864 O O . HIS A 1 1472 ? -9.010 -16.032 52.125 1.00 71.50 1472 HIS A O 1
ATOM 11870 N N . MET A 1 1473 ? -8.110 -16.901 50.266 1.00 67.44 1473 MET A N 1
ATOM 11871 C CA . MET A 1 1473 ? -6.718 -16.718 50.708 1.00 67.44 1473 MET A CA 1
ATOM 11872 C C . MET A 1 1473 ? -6.292 -15.242 50.821 1.00 67.44 1473 MET A C 1
ATOM 11874 O O . MET A 1 1473 ? -5.309 -14.951 51.500 1.00 67.44 1473 MET A O 1
ATOM 11878 N N . PHE A 1 1474 ? -7.026 -14.296 50.217 1.00 66.19 1474 PHE A N 1
ATOM 11879 C CA . PHE A 1 1474 ? -6.747 -12.857 50.359 1.00 66.19 1474 PHE A CA 1
ATOM 11880 C C . PHE A 1 1474 ? -7.138 -12.287 51.732 1.00 66.19 1474 PHE A C 1
ATOM 11882 O O . PHE A 1 1474 ? -6.741 -11.165 52.061 1.00 66.19 1474 PHE A O 1
ATOM 11889 N N . GLY A 1 1475 ? -7.883 -13.040 52.547 1.00 70.06 1475 GLY A N 1
ATOM 11890 C CA . GLY A 1 1475 ? -8.056 -12.757 53.969 1.00 70.06 1475 GLY A CA 1
ATOM 11891 C C . GLY A 1 1475 ? -9.399 -13.210 54.559 1.00 70.06 1475 GLY A C 1
ATOM 11892 O O . GLY A 1 1475 ? -10.357 -13.478 53.830 1.00 70.06 1475 GLY A O 1
ATOM 11893 N N . PRO A 1 1476 ? -9.498 -13.271 55.900 1.00 73.00 1476 PRO A N 1
ATOM 11894 C CA . PRO A 1 1476 ? -10.656 -13.833 56.596 1.00 73.00 1476 PRO A CA 1
ATOM 11895 C C . PRO A 1 1476 ? -11.975 -13.098 56.318 1.00 73.00 1476 PRO A C 1
ATOM 11897 O O . PRO A 1 1476 ? -13.031 -13.724 56.365 1.00 73.00 1476 PRO A O 1
ATOM 11900 N N . SER A 1 1477 ? -11.950 -11.807 55.969 1.00 80.25 1477 SER A N 1
ATOM 11901 C CA . SER A 1 1477 ? -13.167 -11.027 55.709 1.00 80.25 1477 SER A CA 1
ATOM 11902 C C . SER A 1 1477 ? -13.953 -11.510 54.486 1.00 80.25 1477 SER A C 1
ATOM 11904 O O . SER A 1 1477 ? -15.147 -11.247 54.391 1.00 80.25 1477 SER A O 1
ATOM 11906 N N . PHE A 1 1478 ? -13.322 -12.239 53.558 1.00 78.25 1478 PHE A N 1
ATOM 11907 C CA . PHE A 1 1478 ? -14.021 -12.866 52.431 1.00 78.25 1478 PHE A CA 1
ATOM 11908 C C . PHE A 1 1478 ? -14.910 -14.038 52.858 1.00 78.25 1478 PHE A C 1
ATOM 11910 O O . PHE A 1 1478 ? -15.890 -14.330 52.185 1.00 78.25 1478 PHE A O 1
ATOM 11917 N N . ALA A 1 1479 ? -14.597 -14.706 53.974 1.00 75.88 1479 ALA A N 1
ATOM 11918 C CA . ALA A 1 1479 ? -15.417 -15.793 54.512 1.00 75.88 1479 ALA A CA 1
ATOM 11919 C C . ALA A 1 1479 ? -16.690 -15.297 55.230 1.00 75.88 1479 ALA A C 1
ATOM 11921 O O . ALA A 1 1479 ? -17.538 -16.109 55.588 1.00 75.88 1479 ALA A O 1
ATOM 11922 N N . LEU A 1 1480 ? -16.839 -13.979 55.416 1.00 81.56 1480 LEU A N 1
ATOM 11923 C CA . LEU A 1 1480 ? -18.008 -13.344 56.037 1.00 81.56 1480 LEU A CA 1
ATOM 11924 C C . LEU A 1 1480 ? -19.185 -13.144 55.063 1.00 81.56 1480 LEU A C 1
ATOM 11926 O O . LEU A 1 1480 ? -20.230 -12.640 55.474 1.00 81.56 1480 LEU A O 1
ATOM 11930 N N . PHE A 1 1481 ? -19.021 -13.506 53.786 1.00 82.12 1481 PHE A N 1
ATOM 11931 C CA . PHE A 1 1481 ? -20.023 -13.322 52.736 1.00 82.12 1481 PHE A CA 1
ATOM 11932 C C . PHE A 1 1481 ? -20.082 -14.537 51.795 1.00 82.12 1481 PHE A C 1
ATOM 11934 O O . PHE A 1 1481 ? -19.049 -15.155 51.527 1.00 82.12 1481 PHE A O 1
ATOM 11941 N N . PRO A 1 1482 ? -21.247 -14.843 51.198 1.00 78.12 1482 PRO A N 1
ATOM 11942 C CA . PRO A 1 1482 ? -21.319 -15.750 50.062 1.00 78.12 1482 PRO A CA 1
ATOM 11943 C C . PRO A 1 1482 ? -20.643 -15.117 48.836 1.00 78.12 1482 PRO A C 1
ATOM 11945 O O . PRO A 1 1482 ? -21.076 -14.075 48.333 1.00 78.12 1482 PRO A O 1
ATOM 11948 N N . LEU A 1 1483 ? -19.595 -15.779 48.344 1.00 78.75 1483 LEU A N 1
ATOM 11949 C CA . LEU A 1 1483 ? -18.897 -15.438 47.104 1.00 78.75 1483 LEU A CA 1
ATOM 11950 C C . LEU A 1 1483 ? -19.573 -16.109 45.893 1.00 78.75 1483 LEU A C 1
ATOM 11952 O O . LEU A 1 1483 ? -19.986 -17.270 45.971 1.00 78.75 1483 LEU A O 1
ATOM 11956 N N . VAL A 1 1484 ? -19.659 -15.391 44.769 1.00 74.62 1484 VAL A N 1
ATOM 11957 C CA . VAL A 1 1484 ? -20.254 -15.866 43.507 1.00 74.62 1484 VAL A CA 1
ATOM 11958 C C . VAL A 1 1484 ? -19.376 -15.489 42.311 1.00 74.62 1484 VAL A C 1
ATOM 11960 O O . VAL A 1 1484 ? -19.257 -14.311 41.981 1.00 74.62 1484 VAL A O 1
ATOM 11963 N N . LYS A 1 1485 ? -18.791 -16.475 41.619 1.00 72.38 1485 LYS A N 1
ATOM 11964 C CA . LYS A 1 1485 ? -17.980 -16.240 40.413 1.00 72.38 1485 LYS A CA 1
ATOM 11965 C C . LYS A 1 1485 ? -18.868 -16.020 39.180 1.00 72.38 1485 LYS A C 1
ATOM 11967 O O . LYS A 1 1485 ? -19.544 -16.940 38.726 1.00 72.38 1485 LYS A O 1
ATOM 11972 N N . LEU A 1 1486 ? -18.828 -14.824 38.595 1.00 64.31 1486 LEU A N 1
ATOM 11973 C CA . LEU A 1 1486 ? -19.450 -14.512 37.306 1.00 64.31 1486 LEU A CA 1
ATOM 11974 C C . LEU A 1 1486 ? -18.487 -14.892 36.172 1.00 64.31 1486 LEU A C 1
ATOM 11976 O O . LEU A 1 1486 ? -17.518 -14.186 35.890 1.00 64.31 1486 LEU A O 1
ATOM 11980 N N . ARG A 1 1487 ? -18.750 -16.030 35.522 1.00 60.56 1487 ARG A N 1
ATOM 11981 C CA . ARG A 1 1487 ? -17.897 -16.584 34.459 1.00 60.56 1487 ARG A CA 1
ATOM 11982 C C . ARG A 1 1487 ? -18.236 -15.941 33.106 1.00 60.56 1487 ARG A C 1
ATOM 11984 O O . ARG A 1 1487 ? -19.204 -16.316 32.449 1.00 60.56 1487 ARG A O 1
ATOM 11991 N N . VAL A 1 1488 ? -17.449 -14.940 32.709 1.00 54.25 1488 VAL A N 1
ATOM 11992 C CA . VAL A 1 1488 ? -17.603 -14.190 31.450 1.00 54.25 1488 VAL A CA 1
ATOM 11993 C C . VAL A 1 1488 ? -16.572 -14.683 30.435 1.00 54.25 1488 VAL A C 1
ATOM 11995 O O . VAL A 1 1488 ? -15.384 -14.727 30.740 1.00 54.25 1488 VAL A O 1
ATOM 11998 N N . VAL A 1 1489 ? -17.004 -15.023 29.215 1.00 46.62 1489 VAL A N 1
ATOM 11999 C CA . VAL A 1 1489 ? -16.090 -15.446 28.138 1.00 46.62 1489 VAL A CA 1
ATOM 12000 C C . VAL A 1 1489 ? -15.326 -14.231 27.605 1.00 46.62 1489 VAL A C 1
ATOM 12002 O O . VAL A 1 1489 ? -15.802 -13.505 26.728 1.00 46.62 1489 VAL A O 1
ATOM 12005 N N . GLU A 1 1490 ? -14.141 -13.990 28.161 1.00 43.09 1490 GLU A N 1
ATOM 12006 C CA . GLU A 1 1490 ? -13.292 -12.868 27.774 1.00 43.09 1490 GLU A CA 1
ATOM 12007 C C . GLU A 1 1490 ? -12.729 -13.018 26.356 1.00 43.09 1490 GLU A C 1
ATOM 12009 O O . GLU A 1 1490 ? -12.177 -14.050 25.973 1.00 43.09 1490 GLU A O 1
ATOM 12014 N N . LYS A 1 1491 ? -12.750 -11.925 25.588 1.00 43.12 1491 LYS A N 1
ATOM 12015 C CA . LYS A 1 1491 ? -11.867 -11.788 24.426 1.00 43.12 1491 LYS A CA 1
ATOM 12016 C C . LYS A 1 1491 ? -10.484 -11.370 24.921 1.00 43.12 1491 LYS A C 1
ATOM 12018 O O . LYS A 1 1491 ? -10.282 -10.191 25.211 1.00 43.12 1491 LYS A O 1
ATOM 12023 N N . CYS A 1 1492 ? -9.534 -12.303 24.989 1.00 40.00 1492 CYS A N 1
ATOM 12024 C CA . CYS A 1 1492 ? -8.138 -12.006 25.330 1.00 40.00 1492 CYS A CA 1
ATOM 12025 C C . CYS A 1 1492 ? -7.523 -10.984 24.352 1.00 40.00 1492 CYS A C 1
ATOM 12027 O O . CYS A 1 1492 ? -7.058 -11.333 23.271 1.00 40.00 1492 CYS A O 1
ATOM 12029 N N . LEU A 1 1493 ? -7.522 -9.708 24.747 1.00 41.50 1493 LEU A N 1
ATOM 12030 C CA . LEU A 1 1493 ? -6.976 -8.574 23.985 1.00 41.50 1493 LEU A CA 1
ATOM 12031 C C . LEU A 1 1493 ? -6.027 -7.693 24.829 1.00 41.50 1493 LEU A C 1
ATOM 12033 O O . LEU A 1 1493 ? -5.696 -6.575 24.434 1.00 41.50 1493 LEU A O 1
ATOM 12037 N N . PHE A 1 1494 ? -5.571 -8.191 25.988 1.00 41.81 1494 PHE A N 1
ATOM 12038 C CA . PHE A 1 1494 ? -4.818 -7.421 26.987 1.00 41.81 1494 PHE A CA 1
ATOM 12039 C C . PHE A 1 1494 ? -3.578 -8.149 27.549 1.00 41.81 1494 PHE A C 1
ATOM 12041 O O . PHE A 1 1494 ? -3.601 -8.616 28.682 1.00 41.81 1494 PHE A O 1
ATOM 12048 N N . ALA A 1 1495 ? -2.442 -8.142 26.838 1.00 44.25 1495 ALA A N 1
ATOM 12049 C CA . ALA A 1 1495 ? -1.131 -8.375 27.484 1.00 44.25 1495 ALA A CA 1
ATOM 12050 C C . ALA A 1 1495 ? -0.383 -7.087 27.887 1.00 44.25 1495 ALA A C 1
ATOM 12052 O O . ALA A 1 1495 ? 0.766 -7.164 28.327 1.00 44.25 1495 ALA A O 1
ATOM 12053 N N . VAL A 1 1496 ? -1.013 -5.908 27.779 1.00 44.78 1496 VAL A N 1
ATOM 12054 C CA . VAL A 1 1496 ? -0.457 -4.631 28.273 1.00 44.78 1496 VAL A CA 1
ATOM 12055 C C . VAL A 1 1496 ? -1.201 -4.167 29.532 1.00 44.78 1496 VAL A C 1
ATOM 12057 O O . VAL A 1 1496 ? -1.990 -3.227 29.495 1.00 44.78 1496 VAL A O 1
ATOM 12060 N N . LEU A 1 1497 ? -0.900 -4.787 30.678 1.00 40.28 1497 LEU A N 1
ATOM 12061 C CA . LEU A 1 1497 ? -1.361 -4.334 32.006 1.00 40.28 1497 LEU A CA 1
ATOM 12062 C C . LEU A 1 1497 ? -0.734 -2.985 32.456 1.00 40.28 1497 LEU A C 1
ATOM 12064 O O . LEU A 1 1497 ? -1.011 -2.509 33.550 1.00 40.28 1497 LEU A O 1
ATOM 12068 N N . LEU A 1 1498 ? 0.089 -2.341 31.615 1.00 47.09 1498 LEU A N 1
ATOM 12069 C CA . LEU A 1 1498 ? 0.807 -1.092 31.923 1.00 47.09 1498 LEU A CA 1
ATOM 12070 C C . LEU A 1 1498 ? -0.023 0.195 31.740 1.00 47.09 1498 LEU A C 1
ATOM 12072 O O . LEU A 1 1498 ? 0.393 1.251 32.208 1.00 47.09 1498 LEU A O 1
ATOM 12076 N N . MET A 1 1499 ? -1.189 0.153 31.082 1.00 52.31 1499 MET A N 1
ATOM 12077 C CA . MET A 1 1499 ? -2.020 1.350 30.857 1.00 52.31 1499 MET A CA 1
ATOM 12078 C C . MET A 1 1499 ? -3.183 1.442 31.850 1.00 52.31 1499 MET A C 1
ATOM 12080 O O . MET A 1 1499 ? -4.346 1.310 31.470 1.00 52.31 1499 MET A O 1
ATOM 12084 N N . LEU A 1 1500 ? -2.867 1.707 33.120 1.00 48.97 1500 LEU A N 1
ATOM 12085 C CA . LEU A 1 1500 ? -3.824 1.826 34.234 1.00 48.97 1500 LEU A CA 1
ATOM 12086 C C . LEU A 1 1500 ? -5.126 2.591 33.899 1.00 48.97 1500 LEU A C 1
ATOM 12088 O O . LEU A 1 1500 ? -6.191 2.024 34.125 1.00 48.97 1500 LEU A O 1
ATOM 12092 N N . PRO A 1 1501 ? -5.115 3.788 33.270 1.00 50.81 1501 PRO A N 1
ATOM 12093 C CA . PRO A 1 1501 ? -6.354 4.481 32.896 1.00 50.81 1501 PRO A CA 1
ATOM 12094 C C . PRO A 1 1501 ? -7.197 3.725 31.857 1.00 50.81 1501 PRO A C 1
ATOM 12096 O O . PRO A 1 1501 ? -8.421 3.769 31.905 1.00 50.81 1501 PRO A O 1
ATOM 12099 N N . THR A 1 1502 ? -6.554 3.010 30.928 1.00 55.06 1502 THR A N 1
ATOM 12100 C CA . THR A 1 1502 ? -7.243 2.197 29.909 1.00 55.06 1502 THR A CA 1
ATOM 12101 C C . THR A 1 1502 ? -7.854 0.947 30.536 1.00 55.06 1502 THR A C 1
ATOM 12103 O O . THR A 1 1502 ? -8.941 0.538 30.148 1.00 55.06 1502 THR A O 1
ATOM 12106 N N . ILE A 1 1503 ? -7.192 0.369 31.540 1.00 50.62 1503 ILE A N 1
ATOM 12107 C CA . ILE A 1 1503 ? -7.700 -0.791 32.279 1.00 50.62 1503 ILE A CA 1
ATOM 12108 C C . ILE A 1 1503 ? -8.864 -0.370 33.180 1.00 50.62 1503 ILE A C 1
ATOM 12110 O O . ILE A 1 1503 ? -9.896 -1.028 33.148 1.00 50.62 1503 ILE A O 1
ATOM 12114 N N . SER A 1 1504 ? -8.767 0.772 33.871 1.00 50.00 1504 SER A N 1
ATOM 12115 C CA . SER A 1 1504 ? -9.889 1.394 34.590 1.00 50.00 1504 SER A CA 1
ATOM 12116 C C . SER A 1 1504 ? -11.082 1.687 33.672 1.00 50.00 1504 SER A C 1
ATOM 12118 O O . SER A 1 1504 ? -12.220 1.403 34.038 1.00 50.00 1504 SER A O 1
ATOM 12120 N N . LEU A 1 1505 ? -10.844 2.206 32.459 1.00 54.06 1505 LEU A N 1
ATOM 12121 C CA . LEU A 1 1505 ? -11.900 2.387 31.457 1.00 54.06 1505 LEU A CA 1
ATOM 12122 C C . LEU A 1 1505 ? -12.543 1.055 31.071 1.00 54.06 1505 LEU A C 1
ATOM 12124 O O . LEU A 1 1505 ? -13.761 0.964 31.071 1.00 54.06 1505 LEU A O 1
ATOM 12128 N N . VAL A 1 1506 ? -11.758 0.015 30.777 1.00 52.91 1506 VAL A N 1
ATOM 12129 C CA . VAL A 1 1506 ? -12.270 -1.314 30.391 1.00 52.91 1506 VAL A CA 1
ATOM 12130 C C . VAL A 1 1506 ? -13.041 -1.983 31.535 1.00 52.91 1506 VAL A C 1
ATOM 12132 O O . VAL A 1 1506 ? -14.111 -2.531 31.290 1.00 52.91 1506 VAL A O 1
ATOM 12135 N N . PHE A 1 1507 ? -12.554 -1.859 32.770 1.00 53.94 1507 PHE A N 1
ATOM 12136 C CA . PHE A 1 1507 ? -13.215 -2.284 34.008 1.00 53.94 1507 PHE A CA 1
ATOM 12137 C C . PHE A 1 1507 ? -14.613 -1.660 34.158 1.00 53.94 1507 PHE A C 1
ATOM 12139 O O . PHE A 1 1507 ? -15.592 -2.369 34.394 1.00 53.94 1507 PHE A O 1
ATOM 12146 N N . PHE A 1 1508 ? -14.749 -0.348 33.932 1.00 55.56 1508 PHE A N 1
ATOM 12147 C CA . PHE A 1 1508 ? -16.069 0.288 33.914 1.00 55.56 1508 PHE A CA 1
ATOM 12148 C C . PHE A 1 1508 ? -16.910 -0.171 32.712 1.00 55.56 1508 PHE A C 1
ATOM 12150 O O . PHE A 1 1508 ? -18.082 -0.523 32.851 1.00 55.56 1508 PHE A O 1
ATOM 12157 N N . ARG A 1 1509 ? -16.297 -0.175 31.527 1.00 53.47 1509 ARG A N 1
ATOM 12158 C CA . ARG A 1 1509 ? -16.932 -0.336 30.216 1.00 53.47 1509 ARG A CA 1
ATOM 12159 C C . ARG A 1 1509 ? -17.506 -1.728 29.979 1.00 53.47 1509 ARG A C 1
ATOM 12161 O O . ARG A 1 1509 ? -18.657 -1.828 29.560 1.00 53.47 1509 ARG A O 1
ATOM 12168 N N . GLU A 1 1510 ? -16.727 -2.781 30.192 1.00 52.00 1510 GLU A N 1
ATOM 12169 C CA . GLU A 1 1510 ? -17.169 -4.161 29.964 1.00 52.00 1510 GLU A CA 1
ATOM 12170 C C . GLU A 1 1510 ? -17.943 -4.700 31.170 1.00 52.00 1510 GLU A C 1
ATOM 12172 O O . GLU A 1 1510 ? -19.044 -5.219 30.991 1.00 52.00 1510 GLU A O 1
ATOM 12177 N N . GLU A 1 1511 ? -17.406 -4.536 32.381 1.00 51.88 1511 GLU A N 1
ATOM 12178 C CA . GLU A 1 1511 ? -17.855 -5.268 33.571 1.00 51.88 1511 GLU A CA 1
ATOM 12179 C C . GLU A 1 1511 ? -18.852 -4.461 34.418 1.00 51.88 1511 GLU A C 1
ATOM 12181 O O . GLU A 1 1511 ? -20.036 -4.805 34.439 1.00 51.88 1511 GLU A O 1
ATOM 12186 N N . ALA A 1 1512 ? -18.435 -3.359 35.056 1.00 52.81 1512 ALA A N 1
ATOM 12187 C CA . ALA A 1 1512 ? -19.260 -2.648 36.046 1.00 52.81 1512 ALA A CA 1
ATOM 12188 C C . ALA A 1 1512 ? -20.652 -2.226 35.528 1.00 52.81 1512 ALA A C 1
ATOM 12190 O O . ALA A 1 1512 ? -21.644 -2.321 36.252 1.00 52.81 1512 ALA A O 1
ATOM 12191 N N . PHE A 1 1513 ? -20.747 -1.794 34.266 1.00 58.97 1513 PHE A N 1
ATOM 12192 C CA . PHE A 1 1513 ? -22.015 -1.402 33.640 1.00 58.97 1513 PHE A CA 1
ATOM 12193 C C . PHE A 1 1513 ? -22.837 -2.564 33.052 1.00 58.97 1513 PHE A C 1
ATOM 12195 O O . PHE A 1 1513 ? -23.998 -2.352 32.699 1.00 58.97 1513 PHE A O 1
ATOM 12202 N N . SER A 1 1514 ? -22.275 -3.771 32.925 1.00 57.38 1514 SER A N 1
ATOM 12203 C CA . SER A 1 1514 ? -22.980 -4.949 32.387 1.00 57.38 1514 SER A CA 1
ATOM 12204 C C . SER A 1 1514 ? -23.457 -5.916 33.469 1.00 57.38 1514 SER A C 1
ATOM 12206 O O . SER A 1 1514 ? -24.369 -6.702 33.208 1.00 57.38 1514 SER A O 1
ATOM 12208 N N . VAL A 1 1515 ? -22.885 -5.854 34.675 1.00 55.91 1515 VAL A N 1
ATOM 12209 C CA . VAL A 1 1515 ? -23.126 -6.824 35.756 1.00 55.91 1515 VAL A CA 1
ATOM 12210 C C . VAL A 1 1515 ? -24.601 -6.981 36.119 1.00 55.91 1515 VAL A C 1
ATOM 12212 O O . VAL A 1 1515 ? -25.019 -8.110 36.317 1.00 55.91 1515 VAL A O 1
ATOM 12215 N N . LEU A 1 1516 ? -25.428 -5.929 36.100 1.00 57.28 1516 LEU A N 1
ATOM 12216 C CA . LEU A 1 1516 ? -26.876 -6.059 36.356 1.00 57.28 1516 LEU A CA 1
ATOM 12217 C C . LEU A 1 1516 ? -27.630 -6.855 35.267 1.00 57.28 1516 LEU A C 1
ATOM 12219 O O . LEU A 1 1516 ? -28.611 -7.538 35.566 1.00 57.28 1516 LEU A O 1
ATOM 12223 N N . ASP A 1 1517 ? -27.196 -6.783 34.004 1.00 58.19 1517 ASP A N 1
ATOM 12224 C CA . ASP A 1 1517 ? -27.790 -7.563 32.907 1.00 58.19 1517 ASP A CA 1
ATOM 12225 C C . ASP A 1 1517 ? -27.281 -9.013 32.924 1.00 58.19 1517 ASP A C 1
ATOM 12227 O O . ASP A 1 1517 ? -28.059 -9.953 32.732 1.00 58.19 1517 ASP A O 1
ATOM 12231 N N . TRP A 1 1518 ? -25.984 -9.202 33.198 1.00 59.78 1518 TRP A N 1
ATOM 12232 C CA . TRP A 1 1518 ? -25.382 -10.523 33.386 1.00 59.78 1518 TRP A CA 1
ATOM 12233 C C . TRP A 1 1518 ? -25.998 -11.241 34.581 1.00 59.78 1518 TRP A C 1
ATOM 12235 O O . TRP A 1 1518 ? -26.463 -12.362 34.419 1.00 59.78 1518 TRP A O 1
ATOM 12245 N N . GLN A 1 1519 ? -26.105 -10.568 35.729 1.00 58.50 1519 GLN A N 1
ATOM 12246 C CA . GLN A 1 1519 ? -26.783 -11.041 36.932 1.00 58.50 1519 GLN A CA 1
ATOM 12247 C C . GLN A 1 1519 ? -28.193 -11.524 36.601 1.00 58.50 1519 GLN A C 1
ATOM 12249 O O . GLN A 1 1519 ? -28.500 -12.671 36.874 1.00 58.50 1519 GLN A O 1
ATOM 12254 N N . ARG A 1 1520 ? -29.042 -10.717 35.952 1.00 61.91 1520 ARG A N 1
ATOM 12255 C CA . ARG A 1 1520 ? -30.417 -11.140 35.610 1.00 61.91 1520 ARG A CA 1
ATOM 12256 C C . ARG A 1 1520 ? -30.467 -12.371 34.705 1.00 61.91 1520 ARG A C 1
ATOM 12258 O O . ARG A 1 1520 ? -31.340 -13.218 34.872 1.00 61.91 1520 ARG A O 1
ATOM 12265 N N . THR A 1 1521 ? -29.544 -12.473 33.752 1.00 63.34 1521 THR A N 1
ATOM 12266 C CA . THR A 1 1521 ? -29.472 -13.611 32.821 1.00 63.34 1521 THR A CA 1
ATOM 12267 C C . THR A 1 1521 ? -28.960 -14.875 33.522 1.00 63.34 1521 THR A C 1
ATOM 12269 O O . THR A 1 1521 ? -29.484 -15.965 33.299 1.00 63.34 1521 THR A O 1
ATOM 12272 N N . PHE A 1 1522 ? -27.972 -14.712 34.402 1.00 66.81 1522 PHE A N 1
ATOM 12273 C CA . PHE A 1 1522 ? -27.347 -15.756 35.210 1.00 66.81 1522 PHE A CA 1
ATOM 12274 C C . PHE A 1 1522 ? -28.278 -16.254 36.321 1.00 66.81 1522 PHE A C 1
ATOM 12276 O O . PHE A 1 1522 ? -28.400 -17.455 36.513 1.00 66.81 1522 PHE A O 1
ATOM 12283 N N . GLU A 1 1523 ? -29.013 -15.359 36.982 1.00 66.19 1523 GLU A N 1
ATOM 12284 C CA . GLU A 1 1523 ? -30.096 -15.671 37.920 1.00 66.19 1523 GLU A CA 1
ATOM 12285 C C . GLU A 1 1523 ? -31.208 -16.459 37.229 1.00 66.19 1523 GLU A C 1
ATOM 12287 O O . GLU A 1 1523 ? -31.570 -17.529 37.700 1.00 66.19 1523 GLU A O 1
ATOM 12292 N N . SER A 1 1524 ? -31.689 -15.995 36.071 1.00 66.81 1524 SER A N 1
ATOM 12293 C CA . SER A 1 1524 ? -32.709 -16.707 35.291 1.00 66.81 1524 SER A CA 1
ATOM 12294 C C . SER A 1 1524 ? -32.234 -18.097 34.836 1.00 66.81 1524 SER A C 1
ATOM 12296 O O . SER A 1 1524 ? -33.025 -19.038 34.808 1.00 66.81 1524 SER A O 1
ATOM 12298 N N . PHE A 1 1525 ? -30.941 -18.259 34.532 1.00 74.25 1525 PHE A N 1
ATOM 12299 C CA . PHE A 1 1525 ? -30.329 -19.564 34.272 1.00 74.25 1525 PHE A CA 1
ATOM 12300 C C . PHE A 1 1525 ? -30.268 -20.438 35.539 1.00 74.25 1525 PHE A C 1
ATOM 12302 O O . PHE A 1 1525 ? -30.642 -21.609 35.493 1.00 74.25 1525 PHE A O 1
ATOM 12309 N N . CYS A 1 1526 ? -29.835 -19.879 36.673 1.00 74.88 1526 CYS A N 1
ATOM 12310 C CA . CYS A 1 1526 ? -29.761 -20.571 37.962 1.00 74.88 1526 CYS A CA 1
ATOM 12311 C C . CYS A 1 1526 ? -31.140 -21.033 38.445 1.00 74.88 1526 CYS A C 1
ATOM 12313 O O . CYS A 1 1526 ? -31.266 -22.152 38.938 1.00 74.88 1526 CYS A O 1
ATOM 12315 N N . ASP A 1 1527 ? -32.173 -20.210 38.257 1.00 70.00 1527 ASP A N 1
ATOM 12316 C CA . ASP A 1 1527 ? -33.558 -20.523 38.605 1.00 70.00 1527 ASP A CA 1
ATOM 12317 C C . ASP A 1 1527 ? -34.137 -21.608 37.676 1.00 70.00 1527 ASP A C 1
ATOM 12319 O O . ASP A 1 1527 ? -34.746 -22.561 38.165 1.00 70.00 1527 ASP A O 1
ATOM 12323 N N . HIS A 1 1528 ? -33.875 -21.545 36.360 1.00 72.94 1528 HIS A N 1
ATOM 12324 C CA . HIS A 1 1528 ? -34.267 -22.597 35.409 1.00 72.94 1528 HIS A CA 1
ATOM 12325 C C . HIS A 1 1528 ? -33.569 -23.942 35.718 1.00 72.94 1528 HIS A C 1
ATOM 12327 O O . HIS A 1 1528 ? -34.233 -24.972 35.839 1.00 72.94 1528 HIS A O 1
ATOM 12333 N N . MET A 1 1529 ? -32.245 -23.945 35.922 1.00 77.44 1529 MET A N 1
ATOM 12334 C CA . MET A 1 1529 ? -31.462 -25.161 36.213 1.00 77.44 1529 MET A CA 1
ATOM 12335 C C . MET A 1 1529 ? -31.547 -25.624 37.680 1.00 77.44 1529 MET A C 1
ATOM 12337 O O . MET A 1 1529 ? -31.054 -26.702 38.031 1.00 77.44 1529 MET A O 1
ATOM 12341 N N . ARG A 1 1530 ? -32.156 -24.821 38.561 1.00 79.25 1530 ARG A N 1
ATOM 12342 C CA . ARG A 1 1530 ? -32.175 -24.991 40.026 1.00 79.25 1530 ARG A CA 1
ATOM 12343 C C . ARG A 1 1530 ? -30.780 -25.198 40.619 1.00 79.25 1530 ARG A C 1
ATOM 12345 O O . ARG A 1 1530 ? -30.545 -26.164 41.350 1.00 79.25 1530 ARG A O 1
ATOM 12352 N N . ILE A 1 1531 ? -29.845 -24.320 40.267 1.00 81.69 1531 ILE A N 1
ATOM 12353 C CA . ILE A 1 1531 ? -28.465 -24.319 40.770 1.00 81.69 1531 ILE A CA 1
ATOM 12354 C C . ILE A 1 1531 ? -28.295 -23.129 41.726 1.00 81.69 1531 ILE A C 1
ATOM 12356 O O . ILE A 1 1531 ? -28.618 -22.007 41.339 1.00 81.69 1531 ILE A O 1
ATOM 12360 N N . PRO A 1 1532 ? -27.815 -23.336 42.967 1.00 81.31 1532 PRO A N 1
ATOM 12361 C CA . PRO A 1 1532 ? -27.330 -22.266 43.836 1.00 81.31 1532 PRO A CA 1
ATOM 12362 C C . PRO A 1 1532 ? -26.388 -21.307 43.105 1.00 81.31 1532 PRO A C 1
ATOM 12364 O O . PRO A 1 1532 ? -25.445 -21.734 42.442 1.00 81.31 1532 PRO A O 1
ATOM 12367 N N . ILE A 1 1533 ? -26.620 -20.004 43.237 1.00 75.06 1533 ILE A N 1
ATOM 12368 C CA . ILE A 1 1533 ? -26.026 -19.004 42.338 1.00 75.06 1533 ILE A CA 1
ATOM 12369 C C . ILE A 1 1533 ? -24.486 -18.952 42.373 1.00 75.06 1533 ILE A C 1
ATOM 12371 O O . ILE A 1 1533 ? -23.860 -18.664 41.358 1.00 75.06 1533 ILE A O 1
ATOM 12375 N N . GLY A 1 1534 ? -23.855 -19.284 43.505 1.00 75.38 1534 GLY A N 1
ATOM 12376 C CA . GLY A 1 1534 ? -22.393 -19.367 43.622 1.00 75.38 1534 GLY A CA 1
ATOM 12377 C C . GLY A 1 1534 ? -21.780 -20.712 43.214 1.00 75.38 1534 GLY A C 1
ATOM 12378 O O . GLY A 1 1534 ? -20.560 -20.843 43.233 1.00 75.38 1534 GLY A O 1
ATOM 12379 N N . ASN A 1 1535 ? -22.587 -21.701 42.815 1.00 80.81 1535 ASN A N 1
ATOM 12380 C CA . ASN A 1 1535 ? -22.146 -23.066 42.504 1.00 80.81 1535 ASN A CA 1
ATOM 12381 C C . ASN A 1 1535 ? -22.194 -23.421 41.005 1.00 80.81 1535 ASN A C 1
ATOM 12383 O O . ASN A 1 1535 ? -22.233 -24.597 40.643 1.00 80.81 1535 ASN A O 1
ATOM 12387 N N . VAL A 1 1536 ? -22.182 -22.420 40.123 1.00 78.06 1536 VAL A N 1
ATOM 12388 C CA . VAL A 1 1536 ? -22.140 -22.619 38.666 1.00 78.06 1536 VAL A CA 1
ATOM 12389 C C . VAL A 1 1536 ? -20.678 -22.781 38.179 1.00 78.06 1536 VAL A C 1
ATOM 12391 O O . VAL A 1 1536 ? -19.855 -21.894 38.437 1.00 78.06 1536 VAL A O 1
ATOM 12394 N N . PRO A 1 1537 ? -20.319 -23.876 37.475 1.00 73.00 1537 PRO A N 1
ATOM 12395 C CA . PRO A 1 1537 ? -18.955 -24.128 36.984 1.00 73.00 1537 PRO A CA 1
ATOM 12396 C C . PRO A 1 1537 ? -18.679 -23.516 35.594 1.00 73.00 1537 PRO A C 1
ATOM 12398 O O . PRO A 1 1537 ? -19.550 -22.870 35.016 1.00 73.00 1537 PRO A O 1
ATOM 12401 N N . ASP A 1 1538 ? -17.462 -23.716 35.062 1.00 66.88 1538 ASP A N 1
ATOM 12402 C CA . ASP A 1 1538 ? -16.970 -23.123 33.798 1.00 66.88 1538 ASP A CA 1
ATOM 12403 C C . ASP A 1 1538 ? -17.789 -23.456 32.551 1.00 66.88 1538 ASP A C 1
ATOM 12405 O O . ASP A 1 1538 ? -17.957 -22.607 31.679 1.00 66.88 1538 ASP A O 1
ATOM 12409 N N . GLU A 1 1539 ? -18.317 -24.675 32.471 1.00 73.00 1539 GLU A N 1
ATOM 12410 C CA . GLU A 1 1539 ? -19.171 -25.139 31.376 1.00 73.00 1539 GLU A CA 1
ATOM 12411 C C . GLU A 1 1539 ? -20.607 -25.311 31.907 1.00 73.00 1539 GLU A C 1
ATOM 12413 O O . GLU A 1 1539 ? -21.065 -26.439 32.118 1.00 73.00 1539 GLU A O 1
ATOM 12418 N N . PRO A 1 1540 ? -21.335 -24.204 32.169 1.00 75.81 1540 PRO A N 1
ATOM 12419 C CA . PRO A 1 1540 ? -22.607 -24.232 32.889 1.00 75.81 1540 PRO A CA 1
ATOM 12420 C C . PRO A 1 1540 ? -23.669 -25.069 32.174 1.00 75.81 1540 PRO A C 1
ATOM 12422 O O . PRO A 1 1540 ? -24.458 -25.742 32.830 1.00 75.81 1540 PRO A O 1
ATOM 12425 N N . ILE A 1 1541 ? -23.668 -25.066 30.837 1.00 81.38 1541 ILE A N 1
ATOM 12426 C CA . ILE A 1 1541 ? -24.599 -25.849 30.015 1.00 81.38 1541 ILE A CA 1
ATOM 12427 C C . ILE A 1 1541 ? -24.367 -27.348 30.249 1.00 81.38 1541 ILE A C 1
ATOM 12429 O O . ILE A 1 1541 ? -25.298 -28.069 30.601 1.00 81.38 1541 ILE A O 1
ATOM 12433 N N . LEU A 1 1542 ? -23.118 -27.806 30.109 1.00 87.00 1542 LEU A N 1
ATOM 12434 C CA . LEU A 1 1542 ? -22.782 -29.228 30.198 1.00 87.00 1542 LEU A CA 1
ATOM 12435 C C . LEU A 1 1542 ? -22.957 -29.758 31.632 1.00 87.00 1542 LEU A C 1
ATOM 12437 O O . LEU A 1 1542 ? -23.540 -30.820 31.829 1.00 87.00 1542 LEU A O 1
ATOM 12441 N N . PHE A 1 1543 ? -22.554 -28.982 32.643 1.00 87.06 1543 PHE A N 1
ATOM 12442 C CA . PHE A 1 1543 ? -22.799 -29.340 34.042 1.00 87.06 1543 PHE A CA 1
ATOM 12443 C C . PHE A 1 1543 ? -24.288 -29.359 34.397 1.00 87.06 1543 PHE A C 1
ATOM 12445 O O . PHE A 1 1543 ? -24.738 -30.192 35.181 1.00 87.06 1543 PHE A O 1
ATOM 12452 N N . ALA A 1 1544 ? -25.086 -28.457 33.826 1.00 85.81 1544 ALA A N 1
ATOM 12453 C CA . ALA A 1 1544 ? -26.522 -28.490 34.042 1.00 85.81 1544 ALA A CA 1
ATOM 12454 C C . ALA A 1 1544 ? -27.182 -29.722 33.393 1.00 85.81 1544 ALA A C 1
ATOM 12456 O O . ALA A 1 1544 ? -28.184 -30.203 33.925 1.00 85.81 1544 ALA A O 1
ATOM 12457 N N . ALA A 1 1545 ? -26.609 -30.286 32.323 1.00 91.00 1545 ALA A N 1
ATOM 12458 C CA . ALA A 1 1545 ? -27.022 -31.587 31.799 1.00 91.00 1545 ALA A CA 1
ATOM 12459 C C . ALA A 1 1545 ? -26.654 -32.732 32.765 1.00 91.00 1545 ALA A C 1
ATOM 12461 O O . ALA A 1 1545 ? -27.541 -33.515 33.105 1.00 91.00 1545 ALA A O 1
ATOM 12462 N N . ASP A 1 1546 ? -25.425 -32.768 33.305 1.00 92.56 1546 ASP A N 1
ATOM 12463 C CA . ASP A 1 1546 ? -25.030 -33.710 34.374 1.00 92.56 1546 ASP A CA 1
ATOM 12464 C C . ASP A 1 1546 ? -25.989 -33.643 35.570 1.00 92.56 1546 ASP A C 1
ATOM 12466 O O . ASP A 1 1546 ? -26.513 -34.659 36.022 1.00 92.56 1546 ASP A O 1
ATOM 12470 N N . LEU A 1 1547 ? -26.251 -32.440 36.082 1.00 90.81 1547 LEU A N 1
ATOM 12471 C CA . LEU A 1 1547 ? -27.087 -32.234 37.260 1.00 90.81 1547 LEU A CA 1
ATOM 12472 C C . LEU A 1 1547 ? -28.553 -32.607 37.005 1.00 90.81 1547 LEU A C 1
ATOM 12474 O O . LEU A 1 1547 ? -29.210 -33.188 37.872 1.00 90.81 1547 LEU A O 1
ATOM 12478 N N . THR A 1 1548 ? -29.076 -32.286 35.820 1.00 90.19 1548 THR A N 1
ATOM 12479 C CA . THR A 1 1548 ? -30.440 -32.659 35.426 1.00 90.19 1548 THR A CA 1
ATOM 12480 C C . THR A 1 1548 ? -30.552 -34.175 35.290 1.00 90.19 1548 THR A C 1
ATOM 12482 O O . THR A 1 1548 ? -31.461 -34.770 35.869 1.00 90.19 1548 THR A O 1
ATOM 12485 N N . TYR A 1 1549 ? -29.599 -34.825 34.617 1.00 94.69 1549 TYR A N 1
ATOM 12486 C CA . TYR A 1 1549 ? -29.607 -36.274 34.432 1.00 94.69 1549 TYR A CA 1
ATOM 12487 C C . TYR A 1 1549 ? -29.401 -37.025 35.754 1.00 94.69 1549 TYR A C 1
ATOM 12489 O O . TYR A 1 1549 ? -30.140 -37.967 36.033 1.00 94.69 1549 TYR A O 1
ATOM 12497 N N . ALA A 1 1550 ? -28.513 -36.551 36.635 1.00 92.69 1550 ALA A N 1
ATOM 12498 C CA . ALA A 1 1550 ? -28.349 -37.082 37.990 1.00 92.69 1550 ALA A CA 1
ATOM 12499 C C . ALA A 1 1550 ? -29.657 -37.031 38.792 1.00 92.69 1550 ALA A C 1
ATOM 12501 O O . ALA A 1 1550 ? -30.014 -38.005 39.453 1.00 92.69 1550 ALA A O 1
ATOM 12502 N N . ARG A 1 1551 ? -30.423 -35.934 38.691 1.00 91.69 1551 ARG A N 1
ATOM 12503 C CA . ARG A 1 1551 ? -31.750 -35.819 39.321 1.00 91.69 1551 ARG A CA 1
ATOM 12504 C C . ARG A 1 1551 ? -32.758 -36.811 38.733 1.00 91.69 1551 ARG A C 1
ATOM 12506 O O . ARG A 1 1551 ? -33.522 -37.394 39.501 1.00 91.69 1551 ARG A O 1
ATOM 12513 N N . TYR A 1 1552 ? -32.749 -37.050 37.417 1.00 92.38 1552 TYR A N 1
ATOM 12514 C CA . TYR A 1 1552 ? -33.568 -38.102 36.795 1.00 92.38 1552 TYR A CA 1
ATOM 12515 C C . TYR A 1 1552 ? -33.178 -39.500 37.294 1.00 92.38 1552 TYR A C 1
ATOM 12517 O O . TYR A 1 1552 ? -34.051 -40.238 37.751 1.00 92.38 1552 TYR A O 1
ATOM 12525 N N . LEU A 1 1553 ? -31.890 -39.848 37.270 1.00 93.56 1553 LEU A N 1
ATOM 12526 C CA . LEU A 1 1553 ? -31.369 -41.136 37.738 1.00 93.56 1553 LEU A CA 1
ATOM 12527 C C . LEU A 1 1553 ? -31.705 -41.375 39.218 1.00 93.56 1553 LEU A C 1
ATOM 12529 O O . LEU A 1 1553 ? -32.333 -42.378 39.559 1.00 93.56 1553 LEU A O 1
ATOM 12533 N N . HIS A 1 1554 ? -31.374 -40.419 40.088 1.00 88.94 1554 HIS A N 1
ATOM 12534 C CA . HIS A 1 1554 ? -31.576 -40.534 41.530 1.00 88.94 1554 HIS A CA 1
ATOM 12535 C C . HIS A 1 1554 ? -33.060 -40.670 41.908 1.00 88.94 1554 HIS A C 1
ATOM 12537 O O . HIS A 1 1554 ? -33.405 -41.503 42.750 1.00 88.94 1554 HIS A O 1
ATOM 12543 N N . ARG A 1 1555 ? -33.947 -39.900 41.252 1.00 87.06 1555 ARG A N 1
ATOM 12544 C CA . ARG A 1 1555 ? -35.406 -39.957 41.463 1.00 87.06 1555 ARG A CA 1
ATOM 12545 C C . ARG A 1 1555 ? -36.016 -41.301 41.054 1.00 87.06 1555 ARG A C 1
ATOM 12547 O O . ARG A 1 1555 ? -37.005 -41.705 41.653 1.00 87.06 1555 ARG A O 1
ATOM 12554 N N . ASN A 1 1556 ? -35.439 -41.982 40.064 1.00 90.94 1556 ASN A N 1
ATOM 12555 C CA . ASN A 1 1556 ? -35.911 -43.281 39.570 1.00 90.94 1556 ASN A CA 1
ATOM 12556 C C . ASN A 1 1556 ? -35.123 -44.469 40.161 1.00 90.94 1556 ASN A C 1
ATOM 12558 O O . ASN A 1 1556 ? -35.241 -45.593 39.688 1.00 90.94 1556 ASN A O 1
ATOM 12562 N N . GLY A 1 1557 ? -34.335 -44.247 41.221 1.00 89.56 1557 GLY A N 1
ATOM 12563 C CA . GLY A 1 1557 ? -33.677 -45.331 41.955 1.00 89.56 1557 GLY A CA 1
ATOM 12564 C C . GLY A 1 1557 ? -32.381 -45.862 41.332 1.00 89.56 1557 GLY A C 1
ATOM 12565 O O . GLY A 1 1557 ? -31.849 -46.849 41.839 1.00 89.56 1557 GLY A O 1
ATOM 12566 N N . CYS A 1 1558 ? -31.845 -45.218 40.293 1.00 92.44 1558 CYS A N 1
ATOM 12567 C CA . CYS A 1 1558 ? -30.552 -45.572 39.709 1.00 92.44 1558 CYS A CA 1
ATOM 12568 C C . CYS A 1 1558 ? -29.385 -45.089 40.582 1.00 92.44 1558 CYS A C 1
ATOM 12570 O O . CYS A 1 1558 ? -29.432 -43.995 41.150 1.00 92.44 1558 CYS A O 1
ATOM 12572 N N . ILE A 1 1559 ? -28.330 -45.902 40.648 1.00 92.00 1559 ILE A N 1
ATOM 12573 C CA . ILE A 1 1559 ? -27.022 -45.520 41.191 1.00 92.00 1559 ILE A CA 1
ATOM 12574 C C . ILE A 1 1559 ? -26.271 -44.673 40.159 1.00 92.00 1559 ILE A C 1
ATOM 12576 O O . ILE A 1 1559 ? -26.316 -44.952 38.959 1.00 92.00 1559 ILE A O 1
ATOM 12580 N N . LEU A 1 1560 ? -25.581 -43.635 40.628 1.00 93.56 1560 LEU A N 1
ATOM 12581 C CA . LEU A 1 1560 ? -24.755 -42.764 39.797 1.00 93.56 1560 LEU A CA 1
ATOM 12582 C C . LEU A 1 1560 ? -23.360 -43.370 39.580 1.00 93.56 1560 LEU A C 1
ATOM 12584 O O . LEU A 1 1560 ? -22.733 -43.867 40.508 1.00 93.56 1560 LEU A O 1
ATOM 12588 N N . TRP A 1 1561 ? -22.819 -43.237 38.375 1.00 92.56 1561 TRP A N 1
ATOM 12589 C CA . TRP A 1 1561 ? -21.431 -43.600 38.049 1.00 92.56 1561 TRP A CA 1
ATOM 12590 C C . TRP A 1 1561 ? -20.513 -42.366 38.011 1.00 92.56 1561 TRP A C 1
ATOM 12592 O O . TRP A 1 1561 ? -19.542 -42.342 37.252 1.00 92.56 1561 TRP A O 1
ATOM 12602 N N . CYS A 1 1562 ? -20.839 -41.314 38.784 1.00 90.19 1562 CYS A N 1
ATOM 12603 C CA . CYS A 1 1562 ? -20.138 -40.033 38.683 1.00 90.19 1562 CYS A CA 1
ATOM 12604 C C . CYS A 1 1562 ? -18.642 -40.180 38.955 1.00 90.19 1562 CYS A C 1
ATOM 12606 O O . CYS A 1 1562 ? -18.254 -40.707 39.997 1.00 90.19 1562 CYS A O 1
ATOM 12608 N N . SER A 1 1563 ? -17.822 -39.625 38.069 1.00 85.06 1563 SER A N 1
ATOM 12609 C CA . SER A 1 1563 ? -16.369 -39.702 38.147 1.00 85.06 1563 SER A CA 1
ATOM 12610 C C . SER A 1 1563 ? -15.737 -38.384 37.715 1.00 85.06 1563 SER A C 1
ATOM 12612 O O . SER A 1 1563 ? -16.181 -37.760 36.759 1.00 85.06 1563 SER A O 1
ATOM 12614 N N . SER A 1 1564 ? -14.694 -37.947 38.421 1.00 78.12 1564 SER A N 1
ATOM 12615 C CA . SER A 1 1564 ? -13.835 -36.833 37.992 1.00 78.12 1564 SER A CA 1
ATOM 12616 C C . SER A 1 1564 ? -12.716 -37.278 37.041 1.00 78.12 1564 SER A C 1
ATOM 12618 O O . SER A 1 1564 ? -11.944 -36.446 36.565 1.00 78.12 1564 SER A O 1
ATOM 12620 N N . THR A 1 1565 ? -12.608 -38.583 36.777 1.00 79.75 1565 THR A N 1
ATOM 12621 C CA . THR A 1 1565 ? -11.683 -39.157 35.793 1.00 79.75 1565 THR A CA 1
ATOM 12622 C C . THR A 1 1565 ? -12.392 -39.356 34.452 1.00 79.75 1565 THR A C 1
ATOM 12624 O O . THR A 1 1565 ? -13.611 -39.253 34.353 1.00 79.75 1565 THR A O 1
ATOM 12627 N N . ASN A 1 1566 ? -11.641 -39.710 33.410 1.00 71.19 1566 ASN A N 1
ATOM 12628 C CA . ASN A 1 1566 ? -12.194 -40.028 32.090 1.00 71.19 1566 ASN A CA 1
ATOM 12629 C C . ASN A 1 1566 ? -12.905 -41.399 32.009 1.00 71.19 1566 ASN A C 1
ATOM 12631 O O . ASN A 1 1566 ? -13.233 -41.837 30.904 1.00 71.19 1566 ASN A O 1
ATOM 12635 N N . GLN A 1 1567 ? -13.120 -42.087 33.136 1.00 76.81 1567 GLN A N 1
ATOM 12636 C CA . GLN A 1 1567 ? -13.779 -43.392 33.217 1.00 76.81 1567 GLN A CA 1
ATOM 12637 C C . GLN A 1 1567 ? -14.948 -43.362 34.220 1.00 76.81 1567 GLN A C 1
ATOM 12639 O O . GLN A 1 1567 ? -14.770 -42.826 35.317 1.00 76.81 1567 GLN A O 1
ATOM 12644 N N . PRO A 1 1568 ? -16.119 -43.947 33.898 1.00 86.69 1568 PRO A N 1
ATOM 12645 C CA . PRO A 1 1568 ? -17.264 -44.008 34.813 1.00 86.69 1568 PRO A CA 1
ATOM 12646 C C . PRO A 1 1568 ? -16.981 -44.895 36.034 1.00 86.69 1568 PRO A C 1
ATOM 12648 O O . PRO A 1 1568 ? -16.296 -45.911 35.923 1.00 86.69 1568 PRO A O 1
ATOM 12651 N N . ASP A 1 1569 ? -17.569 -44.568 37.189 1.00 86.62 1569 ASP A N 1
ATOM 12652 C CA . ASP A 1 1569 ? -17.525 -45.444 38.368 1.00 86.62 1569 ASP A CA 1
ATOM 12653 C C . ASP A 1 1569 ? -18.513 -46.616 38.216 1.00 86.62 1569 ASP A C 1
ATOM 12655 O O . ASP A 1 1569 ? -19.688 -46.523 38.575 1.00 86.62 1569 ASP A O 1
ATOM 12659 N N . LEU A 1 1570 ? -18.021 -47.732 37.665 1.00 85.31 1570 LEU A N 1
ATOM 12660 C CA . LEU A 1 1570 ? -18.753 -49.002 37.565 1.00 85.31 1570 LEU A CA 1
ATOM 12661 C C . LEU A 1 1570 ? -18.378 -49.998 38.676 1.00 85.31 1570 LEU A C 1
ATOM 12663 O O . LEU A 1 1570 ? -18.372 -51.207 38.443 1.00 85.31 1570 LEU A O 1
ATOM 12667 N N . GLY A 1 1571 ? -18.012 -49.520 39.867 1.00 80.06 1571 GLY A N 1
ATOM 12668 C CA . GLY A 1 1571 ? -17.778 -50.387 41.022 1.00 80.06 1571 GLY A CA 1
ATOM 12669 C C . GLY A 1 1571 ? -16.536 -51.270 40.911 1.00 80.06 1571 GLY A C 1
ATOM 12670 O O . GLY A 1 1571 ? -16.599 -52.466 41.178 1.00 80.06 1571 GLY A O 1
ATOM 12671 N N . GLY A 1 1572 ? -15.420 -50.707 40.439 1.00 73.56 1572 GLY A N 1
ATOM 12672 C CA . GLY A 1 1572 ? -14.160 -51.429 40.194 1.00 73.56 1572 GLY A CA 1
ATOM 12673 C C . GLY A 1 1572 ? -14.131 -52.239 38.888 1.00 73.56 1572 GLY A C 1
ATOM 12674 O O . GLY A 1 1572 ? -13.060 -52.566 38.380 1.00 73.56 1572 GLY A O 1
ATOM 12675 N N . LYS A 1 1573 ? -15.288 -52.485 38.264 1.00 71.50 1573 LYS A N 1
ATOM 12676 C CA . LYS A 1 1573 ? -15.440 -53.317 37.056 1.00 71.50 1573 LYS A CA 1
ATOM 12677 C C . LYS A 1 1573 ? -15.192 -52.587 35.732 1.00 71.50 1573 LYS A C 1
ATOM 12679 O O . LYS A 1 1573 ? -15.611 -53.052 34.676 1.00 71.50 1573 LYS A O 1
ATOM 12684 N N . VAL A 1 1574 ? -14.490 -51.460 35.795 1.00 69.25 1574 VAL A N 1
ATOM 12685 C CA . VAL A 1 1574 ? -14.153 -50.595 34.655 1.00 69.25 1574 VAL A CA 1
ATOM 12686 C C . VAL A 1 1574 ? -13.171 -51.279 33.699 1.00 69.25 1574 VAL A C 1
ATOM 12688 O O . VAL A 1 1574 ? -13.318 -51.178 32.486 1.00 69.25 1574 VAL A O 1
ATOM 12691 N N . ASN A 1 1575 ? -12.197 -52.020 34.238 1.00 63.66 1575 ASN A N 1
ATOM 12692 C CA . ASN A 1 1575 ? -11.210 -52.753 33.437 1.00 63.66 1575 ASN A CA 1
ATOM 12693 C C . ASN A 1 1575 ? -11.764 -54.062 32.843 1.00 63.66 1575 ASN A C 1
ATOM 12695 O O . ASN A 1 1575 ? -11.250 -54.526 31.828 1.00 63.66 1575 ASN A O 1
ATOM 12699 N N . ASP A 1 1576 ? -12.809 -54.630 33.454 1.00 61.16 1576 ASP A N 1
ATOM 12700 C CA . ASP A 1 1576 ? -13.474 -55.856 32.989 1.00 61.16 1576 ASP A CA 1
ATOM 12701 C C . ASP A 1 1576 ? -14.430 -55.574 31.810 1.00 61.16 1576 ASP A C 1
ATOM 12703 O O . ASP A 1 1576 ? -14.743 -56.470 31.025 1.00 61.16 1576 ASP A O 1
ATOM 12707 N N . ASP A 1 1577 ? -14.910 -54.333 31.671 1.00 62.41 1577 ASP A N 1
ATOM 12708 C CA . ASP A 1 1577 ? -15.841 -53.944 30.614 1.00 62.41 1577 ASP A CA 1
ATOM 12709 C C . ASP A 1 1577 ? -15.100 -53.519 29.339 1.00 62.41 1577 ASP A C 1
ATOM 12711 O O . ASP A 1 1577 ? -14.681 -52.371 29.164 1.00 62.41 1577 ASP A O 1
ATOM 12715 N N . VAL A 1 1578 ? -14.979 -54.466 28.406 1.00 59.28 1578 VAL A N 1
ATOM 12716 C CA . VAL A 1 1578 ? -14.344 -54.257 27.097 1.00 59.28 1578 VAL A CA 1
ATOM 12717 C C . VAL A 1 1578 ? -14.943 -53.054 26.356 1.00 59.28 1578 VAL A C 1
ATOM 12719 O O . VAL A 1 1578 ? -14.211 -52.371 25.649 1.00 59.28 1578 VAL A O 1
ATOM 12722 N N . ARG A 1 1579 ? -16.223 -52.705 26.562 1.00 59.09 1579 ARG A N 1
ATOM 12723 C CA . ARG A 1 1579 ? -16.863 -51.546 25.907 1.00 59.09 1579 ARG A CA 1
ATOM 12724 C C . ARG A 1 1579 ? -16.206 -50.220 26.306 1.00 59.09 1579 ARG A C 1
ATOM 12726 O O . ARG A 1 1579 ? -16.109 -49.320 25.482 1.00 59.09 1579 ARG A O 1
ATOM 12733 N N . LEU A 1 1580 ? -15.684 -50.105 27.530 1.00 57.94 1580 LEU A N 1
ATOM 12734 C CA . LEU A 1 1580 ? -15.022 -48.887 28.021 1.00 57.94 1580 LEU A CA 1
ATOM 12735 C C . LEU A 1 1580 ? -13.589 -48.708 27.500 1.00 57.94 1580 LEU A C 1
ATOM 12737 O O . LEU A 1 1580 ? -13.051 -47.602 27.540 1.00 57.94 1580 LEU A O 1
ATOM 12741 N N . THR A 1 1581 ? -12.951 -49.785 27.036 1.00 54.66 1581 THR A N 1
ATOM 12742 C CA . THR A 1 1581 ? -11.609 -49.746 26.425 1.00 54.66 1581 THR A CA 1
ATOM 12743 C C . THR A 1 1581 ? -11.659 -49.811 24.901 1.00 54.66 1581 THR A C 1
ATOM 12745 O O . THR A 1 1581 ? -10.763 -49.290 24.233 1.00 54.66 1581 THR A O 1
ATOM 12748 N N . ALA A 1 1582 ? -12.727 -50.385 24.351 1.00 52.00 1582 ALA A N 1
ATOM 12749 C CA . ALA A 1 1582 ? -13.084 -50.383 22.945 1.00 52.00 1582 ALA A CA 1
ATOM 12750 C C . ALA A 1 1582 ? -13.707 -49.039 22.531 1.00 52.00 1582 ALA A C 1
ATOM 12752 O O . ALA A 1 1582 ? -14.839 -48.985 22.054 1.00 52.00 1582 ALA A O 1
ATOM 12753 N N . ASP A 1 1583 ? -12.919 -47.963 22.609 1.00 48.88 1583 ASP A N 1
ATOM 12754 C CA . ASP A 1 1583 ? -13.090 -46.778 21.753 1.00 48.88 1583 ASP A CA 1
ATOM 12755 C C . ASP A 1 1583 ? -12.789 -47.186 20.295 1.00 48.88 1583 ASP A C 1
ATOM 12757 O O . ASP A 1 1583 ? -11.799 -46.803 19.667 1.00 48.88 1583 ASP A O 1
ATOM 12761 N N . ILE A 1 1584 ? -13.642 -48.058 19.763 1.00 49.38 1584 ILE A N 1
ATOM 12762 C CA . ILE A 1 1584 ? -13.741 -48.315 18.343 1.00 49.38 1584 ILE A CA 1
ATOM 12763 C C . ILE A 1 1584 ? -14.436 -47.076 17.803 1.00 49.38 1584 ILE A C 1
ATOM 12765 O O . ILE A 1 1584 ? -15.615 -46.839 18.074 1.00 49.38 1584 ILE A O 1
ATOM 12769 N N . ASP A 1 1585 ? -13.690 -46.294 17.028 1.00 52.38 1585 ASP A N 1
ATOM 12770 C CA . ASP A 1 1585 ? -14.158 -45.132 16.276 1.00 52.38 1585 ASP A CA 1
ATOM 12771 C C . ASP A 1 1585 ? -15.090 -45.560 15.121 1.00 52.38 1585 ASP A C 1
ATOM 12773 O O . ASP A 1 1585 ? -14.911 -45.247 13.945 1.00 52.38 1585 ASP A O 1
ATOM 12777 N N . ASP A 1 1586 ? -16.126 -46.321 15.466 1.00 54.34 1586 ASP A N 1
ATOM 12778 C CA . ASP A 1 1586 ? -16.952 -47.123 14.571 1.00 54.34 1586 ASP A CA 1
ATOM 12779 C C . ASP A 1 1586 ? -17.880 -46.261 13.696 1.00 54.34 1586 ASP A C 1
ATOM 12781 O O . ASP A 1 1586 ? -18.458 -46.739 12.715 1.00 54.34 1586 ASP A O 1
ATOM 12785 N N . LEU A 1 1587 ? -17.966 -44.965 14.029 1.00 53.19 1587 LEU A N 1
ATOM 12786 C CA . LEU A 1 1587 ? -18.574 -43.898 13.238 1.00 53.19 1587 LEU A CA 1
ATOM 12787 C C . LEU A 1 1587 ? -17.661 -43.362 12.115 1.00 53.19 1587 LEU A C 1
ATOM 12789 O O . LEU A 1 1587 ? -18.188 -42.837 11.141 1.00 53.19 1587 LEU A O 1
ATOM 12793 N N . VAL A 1 1588 ? -16.331 -43.547 12.162 1.00 53.41 1588 VAL A N 1
ATOM 12794 C CA . VAL A 1 1588 ? -15.442 -43.286 11.000 1.00 53.41 1588 VAL A CA 1
ATOM 12795 C C . VAL A 1 1588 ? -15.803 -44.217 9.841 1.00 53.41 1588 VAL A C 1
ATOM 12797 O O . VAL A 1 1588 ? -15.762 -43.823 8.677 1.00 53.41 1588 VAL A O 1
ATOM 12800 N N . GLY A 1 1589 ? -16.210 -45.450 10.161 1.00 55.38 1589 GLY A N 1
ATOM 12801 C CA . GLY A 1 1589 ? -16.726 -46.415 9.193 1.00 55.38 1589 GLY A CA 1
ATOM 12802 C C . GLY A 1 1589 ? -18.131 -46.097 8.666 1.00 55.38 1589 GLY A C 1
ATOM 12803 O O . GLY A 1 1589 ? -18.553 -46.715 7.691 1.00 55.38 1589 GLY A O 1
ATOM 12804 N N . VAL A 1 1590 ? -18.857 -45.143 9.264 1.00 65.19 1590 VAL A N 1
ATOM 12805 C CA . VAL A 1 1590 ? -20.205 -44.726 8.831 1.00 65.19 1590 VAL A CA 1
ATOM 12806 C C . VAL A 1 1590 ? -20.084 -43.660 7.750 1.00 65.19 1590 VAL A C 1
ATOM 12808 O O . VAL A 1 1590 ? -20.467 -42.501 7.906 1.00 65.19 1590 VAL A O 1
ATOM 12811 N N . GLN A 1 1591 ? -19.513 -44.094 6.631 1.00 73.31 1591 GLN A N 1
ATOM 12812 C CA . GLN A 1 1591 ? -19.506 -43.346 5.389 1.00 73.31 1591 GLN A CA 1
ATOM 12813 C C . GLN A 1 1591 ? -19.919 -44.243 4.224 1.00 73.31 1591 GLN A C 1
ATOM 12815 O O . GLN A 1 1591 ? -19.373 -45.330 4.029 1.00 73.31 1591 GLN A O 1
ATOM 12820 N N . VAL A 1 1592 ? -20.858 -43.765 3.411 1.00 80.25 1592 VAL A N 1
ATOM 12821 C CA . VAL A 1 1592 ? -21.030 -44.287 2.052 1.00 80.25 1592 VAL A CA 1
ATOM 12822 C C . VAL A 1 1592 ? -20.109 -43.470 1.160 1.00 80.25 1592 VAL A C 1
ATOM 12824 O O . VAL A 1 1592 ? -20.102 -42.243 1.228 1.00 80.25 1592 VAL A O 1
ATOM 12827 N N . ASN A 1 1593 ? -19.326 -44.139 0.325 1.00 85.56 1593 ASN A N 1
ATOM 12828 C CA . ASN A 1 1593 ? -18.527 -43.498 -0.707 1.00 85.56 1593 ASN A CA 1
ATOM 12829 C C . ASN A 1 1593 ? -18.570 -44.392 -1.946 1.00 85.56 1593 ASN A C 1
ATOM 12831 O O . ASN A 1 1593 ? -18.067 -45.516 -1.902 1.00 85.56 1593 ASN A O 1
ATOM 12835 N N . LYS A 1 1594 ? -19.197 -43.920 -3.027 1.00 87.25 1594 LYS A N 1
ATOM 12836 C CA . LYS A 1 1594 ? -19.267 -44.612 -4.319 1.00 87.25 1594 LYS A CA 1
ATOM 12837 C C . LYS A 1 1594 ? -18.488 -43.800 -5.366 1.00 87.25 1594 LYS A C 1
ATOM 12839 O O . LYS A 1 1594 ? -19.077 -42.926 -6.007 1.00 87.25 1594 LYS A O 1
ATOM 12844 N N . PRO A 1 1595 ? -17.174 -44.061 -5.530 1.00 85.50 1595 PRO A N 1
ATOM 12845 C CA . PRO A 1 1595 ? -16.363 -43.416 -6.554 1.00 85.50 1595 PRO A CA 1
ATOM 12846 C C . PRO A 1 1595 ? -16.888 -43.763 -7.947 1.00 85.50 1595 PRO A C 1
ATOM 12848 O O . PRO A 1 1595 ? -16.917 -44.938 -8.323 1.00 85.50 1595 PRO A O 1
ATOM 12851 N N . ALA A 1 1596 ? -17.332 -42.752 -8.683 1.00 87.81 1596 ALA A N 1
ATOM 12852 C CA . ALA A 1 1596 ? -17.852 -42.875 -10.039 1.00 87.81 1596 ALA A CA 1
ATOM 12853 C C . ALA A 1 1596 ? -17.950 -41.489 -10.690 1.00 87.81 1596 ALA A C 1
ATOM 12855 O O . ALA A 1 1596 ? -17.913 -40.457 -10.010 1.00 87.81 1596 ALA A O 1
ATOM 12856 N N . PHE A 1 1597 ? -18.120 -41.470 -12.011 1.00 90.19 1597 PHE A N 1
ATOM 12857 C CA . PHE A 1 1597 ? -18.571 -40.273 -12.708 1.00 90.19 1597 PHE A CA 1
ATOM 12858 C C . PHE A 1 1597 ? -20.100 -40.256 -12.805 1.00 90.19 1597 PHE A C 1
ATOM 12860 O O . PHE A 1 1597 ? -20.692 -40.997 -13.589 1.00 90.19 1597 PHE A O 1
ATOM 12867 N N . TRP A 1 1598 ? -20.733 -39.413 -11.994 1.00 88.81 1598 TRP A N 1
ATOM 12868 C CA . TRP A 1 1598 ? -22.181 -39.251 -11.943 1.00 88.81 1598 TRP A CA 1
ATOM 12869 C C . TRP A 1 1598 ? -22.622 -38.238 -13.000 1.00 88.81 1598 TRP A C 1
ATOM 12871 O O . TRP A 1 1598 ? -22.288 -37.053 -12.922 1.00 88.81 1598 TRP A O 1
ATOM 12881 N N . LYS A 1 1599 ? -23.327 -38.741 -14.015 1.00 84.94 1599 LYS A N 1
ATOM 12882 C CA . LYS A 1 1599 ? -23.777 -37.992 -15.201 1.00 84.94 1599 LYS A CA 1
ATOM 12883 C C . LYS A 1 1599 ? -25.178 -37.375 -15.030 1.00 84.94 1599 LYS A C 1
ATOM 12885 O O . LYS A 1 1599 ? -25.521 -36.441 -15.746 1.00 84.94 1599 LYS A O 1
ATOM 12890 N N . ASP A 1 1600 ? -25.937 -37.864 -14.049 1.00 84.56 1600 ASP A N 1
ATOM 12891 C CA . ASP A 1 1600 ? -27.224 -37.320 -13.598 1.00 84.56 1600 ASP A CA 1
ATOM 12892 C C . ASP A 1 1600 ? -27.063 -36.167 -12.595 1.00 84.56 1600 ASP A C 1
ATOM 12894 O O . ASP A 1 1600 ? -26.004 -35.989 -11.986 1.00 84.56 1600 ASP A O 1
ATOM 12898 N N . VAL A 1 1601 ? -28.160 -35.448 -12.326 1.00 87.44 1601 VAL A N 1
ATOM 12899 C CA . VAL A 1 1601 ? -28.185 -34.407 -11.290 1.00 87.44 1601 VAL A CA 1
ATOM 12900 C C . VAL A 1 1601 ? -28.030 -35.025 -9.894 1.00 87.44 1601 VAL A C 1
ATOM 12902 O O . VAL A 1 1601 ? -28.860 -35.832 -9.453 1.00 87.44 1601 VAL A O 1
ATOM 12905 N N . CYS A 1 1602 ? -27.004 -34.588 -9.165 1.00 91.06 1602 CYS A N 1
ATOM 12906 C CA . CYS A 1 1602 ? -26.760 -34.926 -7.764 1.00 91.06 1602 CYS A CA 1
ATOM 12907 C C . CYS A 1 1602 ? -27.133 -33.757 -6.836 1.00 91.06 1602 CYS A C 1
ATOM 12909 O O . CYS A 1 1602 ? -26.866 -32.600 -7.148 1.00 91.06 1602 CYS A O 1
ATOM 12911 N N . ILE A 1 1603 ? -27.713 -34.045 -5.672 1.00 88.75 1603 ILE A N 1
ATOM 12912 C CA . ILE A 1 1603 ? -28.115 -33.061 -4.657 1.00 88.75 1603 ILE A CA 1
ATOM 12913 C C . ILE A 1 1603 ? -27.279 -33.260 -3.395 1.00 88.75 1603 ILE A C 1
ATOM 12915 O O . ILE A 1 1603 ? -27.144 -34.385 -2.918 1.00 88.75 1603 ILE A O 1
ATOM 12919 N N . GLU A 1 1604 ? -26.752 -32.169 -2.844 1.00 90.88 1604 GLU A N 1
ATOM 12920 C CA . GLU A 1 1604 ? -26.035 -32.122 -1.572 1.00 90.88 1604 GLU A CA 1
ATOM 12921 C C . GLU A 1 1604 ? -26.948 -31.604 -0.450 1.00 90.88 1604 GLU A C 1
ATOM 12923 O O . GLU A 1 1604 ? -27.442 -30.475 -0.495 1.00 90.88 1604 GLU A O 1
ATOM 12928 N N . LEU A 1 1605 ? -27.141 -32.444 0.565 1.00 87.25 1605 LEU A N 1
ATOM 12929 C CA . LEU A 1 1605 ? -27.973 -32.224 1.742 1.00 87.25 1605 LEU A CA 1
ATOM 12930 C C . LEU A 1 1605 ? -27.097 -32.048 2.992 1.00 87.25 1605 LEU A C 1
ATOM 12932 O O . LEU A 1 1605 ? -26.262 -32.908 3.284 1.00 87.25 1605 LEU A O 1
ATOM 12936 N N . GLU A 1 1606 ? -27.332 -30.987 3.763 1.00 84.88 1606 GLU A N 1
ATOM 12937 C CA . GLU A 1 1606 ? -26.954 -30.919 5.177 1.00 84.88 1606 GLU A CA 1
ATOM 12938 C C . GLU A 1 1606 ? -27.860 -31.852 5.975 1.00 84.88 1606 GLU A C 1
ATOM 12940 O O . GLU A 1 1606 ? -29.070 -31.894 5.731 1.00 84.88 1606 GLU A O 1
ATOM 12945 N N . VAL A 1 1607 ? -27.291 -32.551 6.957 1.00 83.56 1607 VAL A N 1
ATOM 12946 C CA . VAL A 1 1607 ? -28.062 -33.351 7.908 1.00 83.56 1607 VAL A CA 1
ATOM 12947 C C . VAL A 1 1607 ? -27.871 -32.811 9.317 1.00 83.56 1607 VAL A C 1
ATOM 12949 O O . VAL A 1 1607 ? -26.759 -32.776 9.842 1.00 83.56 1607 VAL A O 1
ATOM 12952 N N . CYS A 1 1608 ? -28.976 -32.415 9.939 1.00 81.06 1608 CYS A N 1
ATOM 12953 C CA . CYS A 1 1608 ? -29.025 -31.852 11.282 1.00 81.06 1608 CYS A CA 1
ATOM 12954 C C . CYS A 1 1608 ? -29.734 -32.804 12.257 1.00 81.06 1608 CYS A C 1
ATOM 12956 O O . CYS A 1 1608 ? -30.637 -33.552 11.883 1.00 81.06 1608 CYS A O 1
ATOM 12958 N N . SER A 1 1609 ? -29.358 -32.726 13.537 1.00 79.44 1609 SER A N 1
ATOM 12959 C CA . SER A 1 1609 ? -30.052 -33.379 14.663 1.00 79.44 1609 SER A CA 1
ATOM 12960 C C . SER A 1 1609 ? -30.050 -34.918 14.698 1.00 79.44 1609 SER A C 1
ATOM 12962 O O . SER A 1 1609 ? -30.768 -35.499 15.511 1.00 79.44 1609 SER A O 1
ATOM 12964 N N . PHE A 1 1610 ? -29.186 -35.589 13.925 1.00 83.88 1610 PHE A N 1
ATOM 12965 C CA . PHE A 1 1610 ? -29.012 -37.056 13.935 1.00 83.88 1610 PHE A CA 1
ATOM 12966 C C . PHE A 1 1610 ? -28.982 -37.694 15.345 1.00 83.88 1610 PHE A C 1
ATOM 12968 O O . PHE A 1 1610 ? -29.711 -38.662 15.562 1.00 83.88 1610 PHE A O 1
ATOM 12975 N N . PRO A 1 1611 ? -28.205 -37.183 16.328 1.00 85.38 1611 PRO A N 1
ATOM 12976 C CA . PRO A 1 1611 ? -28.163 -37.776 17.668 1.00 85.38 1611 PRO A CA 1
ATOM 12977 C C . PRO A 1 1611 ? -29.458 -37.616 18.469 1.00 85.38 1611 PRO A C 1
ATOM 12979 O O . PRO A 1 1611 ? -29.813 -38.505 19.238 1.00 85.38 1611 PRO A O 1
ATOM 12982 N N . LEU A 1 1612 ? -30.171 -36.499 18.289 1.00 87.81 1612 LEU A N 1
ATOM 12983 C CA . LEU A 1 1612 ? -31.459 -36.254 18.943 1.00 87.81 1612 LEU A CA 1
ATOM 12984 C C . LEU A 1 1612 ? -32.540 -37.156 18.336 1.00 87.81 1612 LEU A C 1
ATOM 12986 O O . LEU A 1 1612 ? -33.275 -37.811 19.072 1.00 87.81 1612 LEU A O 1
ATOM 12990 N N . ALA A 1 1613 ? -32.577 -37.259 17.003 1.00 88.50 1613 ALA A N 1
ATOM 12991 C CA . ALA A 1 1613 ? -33.473 -38.162 16.288 1.00 88.50 1613 ALA A CA 1
ATOM 12992 C C . ALA A 1 1613 ? -33.228 -39.630 16.681 1.00 88.50 1613 ALA A C 1
ATOM 12994 O O . ALA A 1 1613 ? -34.174 -40.326 17.033 1.00 88.50 1613 ALA A O 1
ATOM 12995 N N . ALA A 1 1614 ? -31.969 -40.082 16.724 1.00 89.62 1614 ALA A N 1
ATOM 12996 C CA . ALA A 1 1614 ? -31.622 -41.452 17.108 1.00 89.62 1614 ALA A CA 1
ATOM 12997 C C . ALA A 1 1614 ? -31.996 -41.802 18.561 1.00 89.62 1614 ALA A C 1
ATOM 12999 O O . ALA A 1 1614 ? -32.434 -42.919 18.830 1.00 89.62 1614 ALA A O 1
ATOM 13000 N N . LEU A 1 1615 ? -31.868 -40.857 19.500 1.00 91.44 1615 LEU A N 1
ATOM 13001 C CA . LEU A 1 1615 ? -32.300 -41.062 20.885 1.00 91.44 1615 LEU A CA 1
ATOM 13002 C C . LEU A 1 1615 ? -33.831 -41.110 20.998 1.00 91.44 1615 LEU A C 1
ATOM 13004 O O . LEU A 1 1615 ? -34.384 -42.013 21.629 1.00 91.44 1615 LEU A O 1
ATOM 13008 N N . LEU A 1 1616 ? -34.526 -40.143 20.398 1.00 90.62 1616 LEU A N 1
ATOM 13009 C CA . LEU A 1 1616 ? -35.976 -39.993 20.531 1.00 90.62 1616 LEU A CA 1
ATOM 13010 C C . LEU A 1 1616 ? -36.741 -41.068 19.740 1.00 90.62 1616 LEU A C 1
ATOM 13012 O O . LEU A 1 1616 ? -37.707 -41.626 20.259 1.00 90.62 1616 LEU A O 1
ATOM 13016 N N . GLN A 1 1617 ? -36.246 -41.463 18.565 1.00 87.88 1617 GLN A N 1
ATOM 13017 C CA . GLN A 1 1617 ? -36.810 -42.537 17.735 1.00 87.88 1617 GLN A CA 1
ATOM 13018 C C . GLN A 1 1617 ? -36.176 -43.918 17.982 1.00 87.88 1617 GLN A C 1
ATOM 13020 O O . GLN A 1 1617 ? -36.428 -44.858 17.234 1.00 87.88 1617 GLN A O 1
ATOM 13025 N N . SER A 1 1618 ? -35.400 -44.069 19.062 1.00 86.62 1618 SER A N 1
ATOM 13026 C CA . SER A 1 1618 ? -34.737 -45.322 19.477 1.00 86.62 1618 SER A CA 1
ATOM 13027 C C . SER A 1 1618 ? -35.614 -46.578 19.409 1.00 86.62 1618 SER A C 1
ATOM 13029 O O . SER A 1 1618 ? -35.132 -47.611 18.963 1.00 86.62 1618 SER A O 1
ATOM 13031 N N . SER A 1 1619 ? -36.893 -46.490 19.789 1.00 82.75 1619 SER A N 1
ATOM 13032 C CA . SER A 1 1619 ? -37.857 -47.597 19.691 1.00 82.75 1619 SER A CA 1
ATOM 13033 C C . SER A 1 1619 ? -38.044 -48.055 18.242 1.00 82.75 1619 SER A C 1
ATOM 13035 O O . SER A 1 1619 ? -37.758 -49.201 17.921 1.00 82.75 1619 SER A O 1
ATOM 13037 N N . HIS A 1 1620 ? -38.373 -47.130 17.336 1.00 80.62 1620 HIS A N 1
ATOM 13038 C CA . HIS A 1 1620 ? -38.548 -47.425 15.909 1.00 80.62 1620 HIS A CA 1
ATOM 13039 C C . HIS A 1 1620 ? -37.268 -47.945 15.231 1.00 80.62 1620 HIS A C 1
ATOM 13041 O O . HIS A 1 1620 ? -37.350 -48.686 14.257 1.00 80.62 1620 HIS A O 1
ATOM 13047 N N . ILE A 1 1621 ? -36.087 -47.567 15.734 1.00 81.88 1621 ILE A N 1
ATOM 13048 C CA . ILE A 1 1621 ? -34.787 -48.028 15.216 1.00 81.88 1621 ILE A CA 1
ATOM 13049 C C . ILE A 1 1621 ? -34.465 -49.458 15.683 1.00 81.88 1621 ILE A C 1
ATOM 13051 O O . ILE A 1 1621 ? -33.830 -50.208 14.945 1.00 81.88 1621 ILE A O 1
ATOM 13055 N N . VAL A 1 1622 ? -34.877 -49.838 16.898 1.00 76.69 1622 VAL A N 1
ATOM 13056 C CA . VAL A 1 1622 ? -34.689 -51.198 17.437 1.00 76.69 1622 VAL A CA 1
ATOM 13057 C C . VAL A 1 1622 ? -35.713 -52.170 16.845 1.00 76.69 1622 VAL A C 1
ATOM 13059 O O . VAL A 1 1622 ? -35.336 -53.268 16.443 1.00 76.69 1622 VAL A O 1
ATOM 13062 N N . ASP A 1 1623 ? -36.973 -51.751 16.699 1.00 69.12 1623 ASP A N 1
ATOM 13063 C CA . ASP A 1 1623 ? -38.053 -52.592 16.160 1.00 69.12 1623 ASP A CA 1
ATOM 13064 C C . ASP A 1 1623 ? -37.828 -52.997 14.686 1.00 69.12 1623 ASP A C 1
ATOM 13066 O O . ASP A 1 1623 ? -38.353 -54.010 14.228 1.00 69.12 1623 ASP A O 1
ATOM 13070 N N . GLN A 1 1624 ? -37.025 -52.240 13.926 1.00 64.88 1624 GLN A N 1
ATOM 13071 C CA . GLN A 1 1624 ? -36.700 -52.517 12.516 1.00 64.88 1624 GLN A CA 1
ATOM 13072 C C . GLN A 1 1624 ? -35.457 -53.421 12.330 1.00 64.88 1624 GLN A C 1
ATOM 13074 O O . GLN A 1 1624 ? -34.746 -53.307 11.328 1.00 64.88 1624 GLN A O 1
ATOM 13079 N N . ASN A 1 1625 ? -35.203 -54.339 13.271 1.00 54.94 1625 ASN A N 1
ATOM 13080 C CA . ASN A 1 1625 ? -34.101 -55.319 13.267 1.00 54.94 1625 ASN A CA 1
ATOM 13081 C C . ASN A 1 1625 ? -34.276 -56.463 12.228 1.00 54.94 1625 ASN A C 1
ATOM 13083 O O . ASN A 1 1625 ? -34.125 -57.640 12.547 1.00 54.94 1625 ASN A O 1
ATOM 13087 N N . ASP A 1 1626 ? -34.555 -56.132 10.963 1.00 54.72 1626 ASP A N 1
ATOM 13088 C CA . ASP A 1 1626 ? -34.433 -57.073 9.839 1.00 54.72 1626 ASP A CA 1
ATOM 13089 C C . ASP A 1 1626 ? -32.972 -57.084 9.329 1.00 54.72 1626 ASP A C 1
ATOM 13091 O O . ASP A 1 1626 ? -32.530 -56.099 8.720 1.00 54.72 1626 ASP A O 1
ATOM 13095 N N . PRO A 1 1627 ? -32.190 -58.161 9.561 1.00 51.66 1627 PRO A N 1
ATOM 13096 C CA . PRO A 1 1627 ? -30.799 -58.230 9.119 1.00 51.66 1627 PRO A CA 1
ATOM 13097 C C . PRO A 1 1627 ? -30.653 -58.283 7.589 1.00 51.66 1627 PRO A C 1
ATOM 13099 O O . PRO A 1 1627 ? -29.610 -57.870 7.070 1.00 51.66 1627 PRO A O 1
ATOM 13102 N N . ASP A 1 1628 ? -31.679 -58.737 6.860 1.00 51.06 1628 ASP A N 1
ATOM 13103 C CA . ASP A 1 1628 ? -31.641 -58.862 5.402 1.00 51.06 1628 ASP A CA 1
ATOM 13104 C C . ASP A 1 1628 ? -31.923 -57.524 4.698 1.00 51.06 1628 ASP A C 1
ATOM 13106 O O . ASP A 1 1628 ? -31.380 -57.267 3.616 1.00 51.06 1628 ASP A O 1
ATOM 13110 N N . ARG A 1 1629 ? -32.661 -56.600 5.336 1.00 52.91 1629 ARG A N 1
ATOM 13111 C CA . ARG A 1 1629 ? -32.970 -55.261 4.787 1.00 52.91 1629 ARG A CA 1
ATOM 13112 C C . ARG A 1 1629 ? -31.725 -54.450 4.402 1.00 52.91 1629 ARG A C 1
ATOM 13114 O O . ARG A 1 1629 ? -31.786 -53.635 3.482 1.00 52.91 1629 ARG A O 1
ATOM 13121 N N . PHE A 1 1630 ? -30.585 -54.690 5.052 1.00 53.56 1630 PHE A N 1
ATOM 13122 C CA . PHE A 1 1630 ? -29.321 -53.983 4.794 1.00 53.56 1630 PHE A CA 1
ATOM 13123 C C . PHE A 1 1630 ? -28.417 -54.652 3.735 1.00 53.56 1630 PHE A C 1
ATOM 13125 O O . PHE A 1 1630 ? -27.345 -54.127 3.415 1.00 53.56 1630 PHE A O 1
ATOM 13132 N N . LEU A 1 1631 ? -28.817 -55.793 3.157 1.00 48.62 1631 LEU A N 1
ATOM 13133 C CA . LEU A 1 1631 ? -28.035 -56.505 2.135 1.00 48.62 1631 LEU A CA 1
ATOM 13134 C C . LEU A 1 1631 ? -27.745 -55.712 0.839 1.00 48.62 1631 LEU A C 1
ATOM 13136 O O . LEU A 1 1631 ? -26.615 -55.837 0.352 1.00 48.62 1631 LEU A O 1
ATOM 13140 N N . PRO A 1 1632 ? -28.653 -54.878 0.277 1.00 43.38 1632 PRO A N 1
ATOM 13141 C CA . PRO A 1 1632 ? -28.429 -54.220 -1.021 1.00 43.38 1632 PRO A CA 1
ATOM 13142 C C . PRO A 1 1632 ? -27.222 -53.271 -1.073 1.00 43.38 1632 PRO A C 1
ATOM 13144 O O . PRO A 1 1632 ? -26.699 -52.988 -2.149 1.00 43.38 1632 PRO A O 1
ATOM 13147 N N . PHE A 1 1633 ? -26.745 -52.784 0.078 1.00 43.19 1633 PHE A N 1
ATOM 13148 C CA . PHE A 1 1633 ? -25.596 -51.874 0.156 1.00 43.19 1633 PHE A CA 1
ATOM 13149 C C . PHE A 1 1633 ? -24.226 -52.567 0.113 1.00 43.19 1633 PHE A C 1
ATOM 13151 O O . PHE A 1 1633 ? -23.191 -51.896 0.095 1.00 43.19 1633 PHE A O 1
ATOM 13158 N N . ARG A 1 1634 ? -24.184 -53.904 0.065 1.00 37.06 1634 ARG A N 1
ATOM 13159 C CA . ARG A 1 1634 ? -22.936 -54.669 -0.032 1.00 37.06 1634 ARG A CA 1
ATOM 13160 C C . ARG A 1 1634 ? -22.662 -55.081 -1.478 1.00 37.06 1634 ARG A C 1
ATOM 13162 O O . ARG A 1 1634 ? -23.194 -56.077 -1.959 1.00 37.06 1634 ARG A O 1
ATOM 13169 N N . ALA A 1 1635 ? -21.734 -54.372 -2.130 1.00 38.00 1635 ALA A N 1
ATOM 13170 C CA . ALA A 1 1635 ? -21.027 -54.895 -3.305 1.00 38.00 1635 ALA A CA 1
ATOM 13171 C C . ALA A 1 1635 ? -20.524 -56.329 -3.019 1.00 38.00 1635 ALA A C 1
ATOM 13173 O O . ALA A 1 1635 ? -20.183 -56.599 -1.864 1.00 38.00 1635 ALA A O 1
ATOM 13174 N N . PRO A 1 1636 ? -20.460 -57.243 -4.009 1.00 35.28 1636 PRO A N 1
ATOM 13175 C CA . PRO A 1 1636 ? -20.204 -58.666 -3.775 1.00 35.28 1636 PRO A CA 1
ATOM 13176 C C . PRO A 1 1636 ? -18.829 -58.905 -3.131 1.00 35.28 1636 PRO A C 1
ATOM 13178 O O . PRO A 1 1636 ? -17.800 -59.044 -3.792 1.00 35.28 1636 PRO A O 1
ATOM 13181 N N . LEU A 1 1637 ? -18.818 -58.937 -1.797 1.00 36.38 1637 LEU A N 1
ATOM 13182 C CA . LEU A 1 1637 ? -17.630 -59.171 -0.994 1.00 36.38 1637 LEU A CA 1
ATOM 13183 C C . LEU A 1 1637 ? -17.195 -60.623 -1.193 1.00 36.38 1637 LEU A C 1
ATOM 13185 O O . LEU A 1 1637 ? -17.928 -61.554 -0.851 1.00 36.38 1637 LEU A O 1
ATOM 13189 N N . THR A 1 1638 ? -15.971 -60.816 -1.685 1.00 39.41 1638 THR A N 1
ATOM 13190 C CA . THR A 1 1638 ? -15.306 -62.125 -1.667 1.00 39.41 1638 THR A CA 1
ATOM 13191 C C . THR A 1 1638 ? -15.354 -62.716 -0.251 1.00 39.41 1638 THR A C 1
ATOM 13193 O O . THR A 1 1638 ? -15.305 -61.962 0.726 1.00 39.41 1638 THR A O 1
ATOM 13196 N N . LYS A 1 1639 ? -15.435 -64.055 -0.113 1.00 41.78 1639 LYS A N 1
ATOM 13197 C CA . LYS A 1 1639 ? -15.559 -64.752 1.195 1.00 41.78 1639 LYS A CA 1
ATOM 13198 C C . LYS A 1 1639 ? -14.637 -64.153 2.279 1.00 41.78 1639 LYS A C 1
ATOM 13200 O O . LYS A 1 1639 ? -15.110 -63.849 3.373 1.00 41.78 1639 LYS A O 1
ATOM 13205 N N . LYS A 1 1640 ? -13.387 -63.838 1.906 1.00 41.56 1640 LYS A N 1
ATOM 13206 C CA . LYS A 1 1640 ? -12.366 -63.103 2.685 1.00 41.56 1640 LYS A CA 1
ATOM 13207 C C . LYS A 1 1640 ? -12.852 -61.855 3.437 1.00 41.56 1640 LYS A C 1
ATOM 13209 O O . LYS A 1 1640 ? -12.424 -61.627 4.563 1.00 41.56 1640 LYS A O 1
ATOM 13214 N N . LYS A 1 1641 ? -13.709 -61.016 2.842 1.00 40.84 1641 LYS A N 1
ATOM 13215 C CA . LYS A 1 1641 ? -14.252 -59.818 3.516 1.00 40.84 1641 LYS A CA 1
ATOM 13216 C C . LYS A 1 1641 ? -15.560 -60.089 4.261 1.00 40.84 1641 LYS A C 1
ATOM 13218 O O . LYS A 1 1641 ? -15.853 -59.366 5.212 1.00 40.84 1641 LYS A O 1
ATOM 13223 N N . ARG A 1 1642 ? -16.328 -61.122 3.890 1.00 34.34 1642 ARG A N 1
ATOM 13224 C CA . ARG A 1 1642 ? -17.592 -61.467 4.570 1.00 34.34 1642 ARG A CA 1
ATOM 13225 C C . ARG A 1 1642 ? -17.347 -61.858 6.034 1.00 34.34 1642 ARG A C 1
ATOM 13227 O O . ARG A 1 1642 ? -18.008 -61.305 6.902 1.00 34.34 1642 ARG A O 1
ATOM 13234 N N . ILE A 1 1643 ? -16.340 -62.697 6.300 1.00 36.94 1643 ILE A N 1
ATOM 13235 C CA . ILE A 1 1643 ? -15.981 -63.168 7.655 1.00 36.94 1643 ILE A CA 1
ATOM 13236 C C . ILE A 1 1643 ? -15.553 -62.000 8.562 1.00 36.94 1643 ILE A C 1
ATOM 13238 O O . ILE A 1 1643 ? -16.178 -61.775 9.594 1.00 36.94 1643 ILE A O 1
ATOM 13242 N N . LYS A 1 1644 ? -14.591 -61.167 8.130 1.00 40.72 1644 LYS A N 1
ATOM 13243 C CA . LYS A 1 1644 ? -14.183 -59.957 8.879 1.00 40.72 1644 LYS A CA 1
ATOM 13244 C C . LYS A 1 1644 ? -15.333 -58.980 9.156 1.00 40.72 1644 LYS A C 1
ATOM 13246 O O . LYS A 1 1644 ? -15.334 -58.322 10.187 1.00 40.72 1644 LYS A O 1
ATOM 13251 N N . THR A 1 1645 ? -16.308 -58.867 8.251 1.00 38.34 1645 THR A N 1
ATOM 13252 C CA . THR A 1 1645 ? -17.456 -57.965 8.466 1.00 38.34 1645 THR A CA 1
ATOM 13253 C C . THR A 1 1645 ? -18.507 -58.578 9.400 1.00 38.34 1645 THR A C 1
ATOM 13255 O O . THR A 1 1645 ? -19.204 -57.835 10.079 1.00 38.34 1645 THR A O 1
ATOM 13258 N N . LEU A 1 1646 ? -18.615 -59.911 9.458 1.00 34.31 1646 LEU A N 1
ATOM 13259 C CA . LEU A 1 1646 ? -19.468 -60.622 10.417 1.00 34.31 1646 LEU A CA 1
ATOM 13260 C C . LEU A 1 1646 ? -18.891 -60.574 11.838 1.00 34.31 1646 LEU A C 1
ATOM 13262 O O . LEU A 1 1646 ? -19.634 -60.332 12.777 1.00 34.31 1646 LEU A O 1
ATOM 13266 N N . GLN A 1 1647 ? -17.573 -60.703 12.005 1.00 39.59 1647 GLN A N 1
ATOM 13267 C CA . GLN A 1 1647 ? -16.935 -60.587 13.324 1.00 39.59 1647 GLN A CA 1
ATOM 13268 C C . GLN A 1 1647 ? -17.100 -59.188 13.931 1.00 39.59 1647 GLN A C 1
ATOM 13270 O O . GLN A 1 1647 ? -17.500 -59.073 15.085 1.00 39.59 1647 GLN A O 1
ATOM 13275 N N . ASN A 1 1648 ? -16.932 -58.130 13.130 1.00 42.66 1648 ASN A N 1
ATOM 13276 C CA . ASN A 1 1648 ? -17.263 -56.765 13.553 1.00 42.66 1648 ASN A CA 1
ATOM 13277 C C . ASN A 1 1648 ? -18.771 -56.535 13.792 1.00 42.66 1648 ASN A C 1
ATOM 13279 O O . ASN A 1 1648 ? -19.119 -55.501 14.345 1.00 42.66 1648 ASN A O 1
ATOM 13283 N N . LEU A 1 1649 ? -19.666 -57.429 13.350 1.00 34.12 1649 LEU A N 1
ATOM 13284 C CA . LEU A 1 1649 ? -21.108 -57.332 13.610 1.00 34.12 1649 LEU A CA 1
ATOM 13285 C C . LEU A 1 1649 ? -21.545 -58.131 14.840 1.00 34.12 1649 LEU A C 1
ATOM 13287 O O . LEU A 1 1649 ? -22.419 -57.669 15.561 1.00 34.12 1649 LEU A O 1
ATOM 13291 N N . ASN A 1 1650 ? -20.913 -59.263 15.151 1.00 37.66 1650 ASN A N 1
ATOM 13292 C CA . ASN A 1 1650 ? -21.244 -60.027 16.360 1.00 37.66 1650 ASN A CA 1
ATOM 13293 C C . ASN A 1 1650 ? -20.887 -59.275 17.660 1.00 37.66 1650 ASN A C 1
ATOM 13295 O O . ASN A 1 1650 ? -21.419 -59.597 18.716 1.00 37.66 1650 ASN A O 1
ATOM 13299 N N . SER A 1 1651 ? -20.056 -58.228 17.599 1.00 42.81 1651 SER A N 1
ATOM 13300 C CA . SER A 1 1651 ? -19.839 -57.298 18.717 1.00 42.81 1651 SER A CA 1
ATOM 13301 C C . SER A 1 1651 ? -20.972 -56.274 18.926 1.00 42.81 1651 SER A C 1
ATOM 13303 O O . SER A 1 1651 ? -20.847 -55.416 19.794 1.00 42.81 1651 SER A O 1
ATOM 13305 N N . TYR A 1 1652 ? -22.060 -56.304 18.142 1.00 41.59 1652 TYR A N 1
ATOM 13306 C CA . TYR A 1 1652 ? -23.190 -55.372 18.302 1.00 41.59 1652 TYR A CA 1
ATOM 13307 C C . TYR A 1 1652 ? -24.191 -55.808 19.377 1.00 41.59 1652 TYR A C 1
ATOM 13309 O O . TYR A 1 1652 ? -24.811 -54.941 19.997 1.00 41.59 1652 TYR A O 1
ATOM 13317 N N . ASP A 1 1653 ? -24.312 -57.113 19.641 1.00 44.34 1653 ASP A N 1
ATOM 13318 C CA . ASP A 1 1653 ? -25.273 -57.676 20.608 1.00 44.34 1653 ASP A CA 1
ATOM 13319 C C . ASP A 1 1653 ? -25.101 -57.074 22.017 1.00 44.34 1653 ASP A C 1
ATOM 13321 O O . ASP A 1 1653 ? -26.069 -56.813 22.733 1.00 44.34 1653 ASP A O 1
ATOM 13325 N N . SER A 1 1654 ? -23.864 -56.741 22.409 1.00 50.56 1654 SER A N 1
ATOM 13326 C CA . SER A 1 1654 ? -23.579 -56.136 23.715 1.00 50.56 1654 SER A CA 1
ATOM 13327 C C . SER A 1 1654 ? -24.107 -54.706 23.881 1.00 50.56 1654 SER A C 1
ATOM 13329 O O . SER A 1 1654 ? -24.258 -54.254 25.019 1.00 50.56 1654 SER A O 1
ATOM 13331 N N . ASN A 1 1655 ? -24.388 -53.984 22.790 1.00 59.12 1655 ASN A N 1
ATOM 13332 C CA . ASN A 1 1655 ? -24.844 -52.590 22.844 1.00 59.12 1655 ASN A CA 1
ATOM 13333 C C . ASN A 1 1655 ? -26.371 -52.455 22.884 1.00 59.12 1655 ASN A C 1
ATOM 13335 O O . ASN A 1 1655 ? -26.867 -51.476 23.443 1.00 59.12 1655 ASN A O 1
ATOM 13339 N N . GLU A 1 1656 ? -27.125 -53.425 22.353 1.00 61.88 1656 GLU A N 1
ATOM 13340 C CA . GLU A 1 1656 ? -28.595 -53.401 22.427 1.00 61.88 1656 GLU A CA 1
ATOM 13341 C C . GLU A 1 1656 ? -29.086 -53.490 23.877 1.00 61.88 1656 GLU A C 1
ATOM 13343 O O . GLU A 1 1656 ? -30.010 -52.769 24.257 1.00 61.88 1656 GLU A O 1
ATOM 13348 N N . THR A 1 1657 ? -28.389 -54.265 24.719 1.00 68.75 1657 THR A N 1
ATOM 13349 C CA . THR A 1 1657 ? -28.675 -54.347 26.162 1.00 68.75 1657 THR A CA 1
ATOM 13350 C C . THR A 1 1657 ? -28.753 -52.962 26.810 1.00 68.75 1657 THR A C 1
ATOM 13352 O O . THR A 1 1657 ? -29.725 -52.673 27.504 1.00 68.75 1657 THR A O 1
ATOM 13355 N N . ILE A 1 1658 ? -27.809 -52.061 26.509 1.00 75.75 1658 ILE A N 1
ATOM 13356 C CA . ILE A 1 1658 ? -27.740 -50.701 27.070 1.00 75.75 1658 ILE A CA 1
ATOM 13357 C C . ILE A 1 1658 ? -28.964 -49.868 26.670 1.00 75.75 1658 ILE A C 1
ATOM 13359 O O . ILE A 1 1658 ? -29.503 -49.145 27.509 1.00 75.75 1658 ILE A O 1
ATOM 13363 N N . VAL A 1 1659 ? -29.435 -49.987 25.423 1.00 76.75 1659 VAL A N 1
ATOM 13364 C CA . VAL A 1 1659 ? -30.606 -49.244 24.915 1.00 76.75 1659 VAL A CA 1
ATOM 13365 C C . VAL A 1 1659 ? -31.877 -49.605 25.695 1.00 76.75 1659 VAL A C 1
ATOM 13367 O O . VAL A 1 1659 ? -32.733 -48.746 25.899 1.00 76.75 1659 VAL A O 1
ATOM 13370 N N . THR A 1 1660 ? -31.972 -50.843 26.194 1.00 73.44 1660 THR A N 1
ATOM 13371 C CA . THR A 1 1660 ? -33.090 -51.302 27.039 1.00 73.44 1660 THR A CA 1
ATOM 13372 C C . THR A 1 1660 ? -32.976 -50.900 28.515 1.00 73.44 1660 THR A C 1
ATOM 13374 O O . THR A 1 1660 ? -33.926 -51.092 29.272 1.00 73.44 1660 THR A O 1
ATOM 13377 N N . THR A 1 1661 ? -31.845 -50.330 28.952 1.00 84.25 1661 THR A N 1
ATOM 13378 C CA . THR A 1 1661 ? -31.631 -49.996 30.370 1.00 84.25 1661 THR A CA 1
ATOM 13379 C C . THR A 1 1661 ? -32.412 -48.761 30.817 1.00 84.25 1661 THR A C 1
ATOM 13381 O O . THR A 1 1661 ? -32.589 -47.793 30.074 1.00 84.25 1661 THR A O 1
ATOM 13384 N N . GLU A 1 1662 ? -32.810 -48.758 32.090 1.00 87.44 1662 GLU A N 1
ATOM 13385 C CA . GLU A 1 1662 ? -33.532 -47.642 32.709 1.00 87.44 1662 GLU A CA 1
ATOM 13386 C C . GLU A 1 1662 ? -32.784 -46.290 32.597 1.00 87.44 1662 GLU A C 1
ATOM 13388 O O . GLU A 1 1662 ? -33.413 -45.308 32.199 1.00 87.44 1662 GLU A O 1
ATOM 13393 N N . PRO A 1 1663 ? -31.452 -46.195 32.814 1.00 90.62 1663 PRO A N 1
ATOM 13394 C CA . PRO A 1 1663 ? -30.672 -45.006 32.464 1.00 90.62 1663 PRO A CA 1
ATOM 13395 C C . PRO A 1 1663 ? -30.895 -44.480 31.038 1.00 90.62 1663 PRO A C 1
ATOM 13397 O O . PRO A 1 1663 ? -31.189 -43.298 30.860 1.00 90.62 1663 PRO A O 1
ATOM 13400 N N . PHE A 1 1664 ? -30.822 -45.341 30.016 1.00 91.75 1664 PHE A N 1
ATOM 13401 C CA . PHE A 1 1664 ? -31.012 -44.922 28.622 1.00 91.75 1664 PHE A CA 1
ATOM 13402 C C . PHE A 1 1664 ? -32.450 -44.438 28.363 1.00 91.75 1664 PHE A C 1
ATOM 13404 O O . PHE A 1 1664 ? -32.667 -43.436 27.672 1.00 91.75 1664 PHE A O 1
ATOM 13411 N N . ARG A 1 1665 ? -33.446 -45.076 28.993 1.00 92.31 1665 ARG A N 1
ATOM 13412 C CA . ARG A 1 1665 ? -34.842 -44.613 28.980 1.00 92.31 1665 ARG A CA 1
ATOM 13413 C C . ARG A 1 1665 ? -34.986 -43.217 29.600 1.00 92.31 1665 ARG A C 1
ATOM 13415 O O . ARG A 1 1665 ? -35.676 -42.366 29.041 1.00 92.31 1665 ARG A O 1
ATOM 13422 N N . LEU A 1 1666 ? -34.321 -42.953 30.724 1.00 92.88 1666 LEU A N 1
ATOM 13423 C CA . LEU A 1 1666 ? -34.354 -41.656 31.410 1.00 92.88 1666 LEU A CA 1
ATOM 13424 C C . LEU A 1 1666 ? -33.624 -40.556 30.628 1.00 92.88 1666 LEU A C 1
ATOM 13426 O O . LEU A 1 1666 ? -34.100 -39.421 30.590 1.00 92.88 1666 LEU A O 1
ATOM 13430 N N . LEU A 1 1667 ? -32.534 -40.896 29.935 1.00 94.00 1667 LEU A N 1
ATOM 13431 C CA . LEU A 1 1667 ? -31.838 -40.007 29.001 1.00 94.00 1667 LEU A CA 1
ATOM 13432 C C . LEU A 1 1667 ? -32.785 -39.528 27.886 1.00 94.00 1667 LEU A C 1
ATOM 13434 O O . LEU A 1 1667 ? -32.863 -38.332 27.599 1.00 94.00 1667 LEU A O 1
ATOM 13438 N N . LYS A 1 1668 ? -33.565 -40.454 27.308 1.00 93.62 1668 LYS A N 1
ATOM 13439 C CA . LYS A 1 1668 ? -34.606 -40.164 26.309 1.00 93.62 1668 LYS A CA 1
ATOM 13440 C C . LYS A 1 1668 ? -35.711 -39.256 26.863 1.00 93.62 1668 LYS A C 1
ATOM 13442 O O . LYS A 1 1668 ? -36.100 -38.309 26.182 1.00 93.62 1668 LYS A O 1
ATOM 13447 N N . VAL A 1 1669 ? -36.189 -39.507 28.087 1.00 93.38 1669 VAL A N 1
ATOM 13448 C CA . VAL A 1 1669 ? -37.206 -38.667 28.756 1.00 93.38 1669 VAL A CA 1
ATOM 13449 C C . VAL A 1 1669 ? -36.694 -37.241 28.979 1.00 93.38 1669 VAL A C 1
ATOM 13451 O O . VAL A 1 1669 ? -37.382 -36.290 28.621 1.00 93.38 1669 VAL A O 1
ATOM 13454 N N . MET A 1 1670 ? -35.470 -37.074 29.490 1.00 94.12 1670 MET A N 1
ATOM 13455 C CA . MET A 1 1670 ? -34.881 -35.752 29.732 1.00 94.12 1670 MET A CA 1
ATOM 13456 C C . MET A 1 1670 ? -34.792 -34.911 28.447 1.00 94.12 1670 MET A C 1
ATOM 13458 O O . MET A 1 1670 ? -35.199 -33.750 28.438 1.00 94.12 1670 MET A O 1
ATOM 13462 N N . VAL A 1 1671 ? -34.306 -35.501 27.350 1.00 93.19 1671 VAL A N 1
ATOM 13463 C CA . VAL A 1 1671 ? -34.193 -34.812 26.051 1.00 93.19 1671 VAL A CA 1
ATOM 13464 C C . VAL A 1 1671 ? -35.568 -34.514 25.442 1.00 93.19 1671 VAL A C 1
ATOM 13466 O O . VAL A 1 1671 ? -35.761 -33.449 24.856 1.00 93.19 1671 VAL A O 1
ATOM 13469 N N . HIS A 1 1672 ? -36.544 -35.409 25.615 1.00 92.19 1672 HIS A N 1
ATOM 13470 C CA . HIS A 1 1672 ? -37.930 -35.157 25.218 1.00 92.19 1672 HIS A CA 1
ATOM 13471 C C . HIS A 1 1672 ? -38.532 -33.963 25.977 1.00 92.19 1672 HIS A C 1
ATOM 13473 O O . HIS A 1 1672 ? -39.186 -33.115 25.372 1.00 92.19 1672 HIS A O 1
ATOM 13479 N N . ASP A 1 1673 ? -38.285 -33.854 27.282 1.00 90.81 1673 ASP A N 1
ATOM 13480 C CA . ASP A 1 1673 ? -38.814 -32.758 28.094 1.00 90.81 1673 ASP A CA 1
ATOM 13481 C C . ASP A 1 1673 ? -38.139 -31.413 27.782 1.00 90.81 1673 ASP A C 1
ATOM 13483 O O . ASP A 1 1673 ? -38.816 -30.382 27.781 1.00 90.81 1673 ASP A O 1
ATOM 13487 N N . TRP A 1 1674 ? -36.856 -31.406 27.398 1.00 91.88 1674 TRP A N 1
ATOM 13488 C CA . TRP A 1 1674 ? -36.227 -30.222 26.802 1.00 91.88 1674 TRP A CA 1
ATOM 13489 C C . TRP A 1 1674 ? -36.883 -29.839 25.468 1.00 91.88 1674 TRP A C 1
ATOM 13491 O O . TRP A 1 1674 ? -37.285 -28.689 25.302 1.00 91.88 1674 TRP A O 1
ATOM 13501 N N . LEU A 1 1675 ? -37.089 -30.787 24.545 1.00 87.69 1675 LEU A N 1
ATOM 13502 C CA . LEU A 1 1675 ? -37.783 -30.530 23.273 1.00 87.69 1675 LEU A CA 1
ATOM 13503 C C . LEU A 1 1675 ? -39.207 -29.993 23.487 1.00 87.69 1675 LEU A C 1
ATOM 13505 O O . LEU A 1 1675 ? -39.650 -29.081 22.784 1.00 87.69 1675 LEU A O 1
ATOM 13509 N N . LYS A 1 1676 ? -39.909 -30.497 24.504 1.00 86.75 1676 LYS A N 1
ATOM 13510 C CA . LYS A 1 1676 ? -41.221 -30.002 24.926 1.00 86.75 1676 LYS A CA 1
ATOM 13511 C C . LYS A 1 1676 ? -41.155 -28.572 25.473 1.00 86.75 1676 LYS A C 1
ATOM 13513 O O . LYS A 1 1676 ? -42.018 -27.764 25.142 1.00 86.75 1676 LYS A O 1
ATOM 13518 N N . ALA A 1 1677 ? -40.134 -28.224 26.256 1.00 79.62 1677 ALA A N 1
ATOM 13519 C CA . ALA A 1 1677 ? -39.938 -26.861 26.754 1.00 79.62 1677 ALA A CA 1
ATOM 13520 C C . ALA A 1 1677 ? -39.593 -25.861 25.627 1.00 79.62 1677 ALA A C 1
ATOM 13522 O O . ALA A 1 1677 ? -40.103 -24.737 25.615 1.00 79.62 1677 ALA A O 1
ATOM 13523 N N . VAL A 1 1678 ? -38.812 -26.270 24.624 1.00 82.00 1678 VAL A N 1
ATOM 13524 C CA . VAL A 1 1678 ? -38.555 -25.445 23.429 1.00 82.00 1678 VAL A CA 1
ATOM 13525 C C . VAL A 1 1678 ? -39.833 -25.238 22.619 1.00 82.00 1678 VAL A C 1
ATOM 13527 O O . VAL A 1 1678 ? -40.193 -24.108 22.300 1.00 82.00 1678 VAL A O 1
ATOM 13530 N N . THR A 1 1679 ? -40.560 -26.313 22.316 1.00 81.44 1679 THR A N 1
ATOM 13531 C CA . THR A 1 1679 ? -41.742 -26.250 21.439 1.00 81.44 1679 THR A CA 1
ATOM 13532 C C . THR A 1 1679 ? -42.964 -25.603 22.095 1.00 81.44 1679 THR A C 1
ATOM 13534 O O . THR A 1 1679 ? -43.668 -24.847 21.431 1.00 81.44 1679 THR A O 1
ATOM 13537 N N . MET A 1 1680 ? -43.224 -25.858 23.384 1.00 81.56 1680 MET A N 1
ATOM 13538 C CA . MET A 1 1680 ? -44.411 -25.339 24.082 1.00 81.56 1680 MET A CA 1
ATOM 13539 C C . MET A 1 1680 ? -44.184 -23.997 24.781 1.00 81.56 1680 MET A C 1
ATOM 13541 O O . MET A 1 1680 ? -45.113 -23.195 24.859 1.00 81.56 1680 MET A O 1
ATOM 13545 N N . THR A 1 1681 ? -42.988 -23.757 25.326 1.00 73.44 1681 THR A N 1
ATOM 13546 C CA . THR A 1 1681 ? -42.689 -22.560 26.137 1.00 73.44 1681 THR A CA 1
ATOM 13547 C C . THR A 1 1681 ? -41.631 -21.640 25.530 1.00 73.44 1681 THR A C 1
ATOM 13549 O O . THR A 1 1681 ? -41.353 -20.601 26.119 1.00 73.44 1681 THR A O 1
ATOM 13552 N N . GLN A 1 1682 ? -41.073 -21.978 24.357 1.00 75.94 1682 GLN A N 1
ATOM 13553 C CA . GLN A 1 1682 ? -39.956 -21.250 23.731 1.00 75.94 1682 GLN A CA 1
ATOM 13554 C C . GLN A 1 1682 ? -38.768 -21.081 24.693 1.00 75.94 1682 GLN A C 1
ATOM 13556 O O . GLN A 1 1682 ? -38.115 -20.038 24.735 1.00 75.94 1682 GLN A O 1
ATOM 13561 N N . ASP A 1 1683 ? -38.506 -22.116 25.500 1.00 77.12 1683 ASP A N 1
ATOM 13562 C CA . ASP A 1 1683 ? -37.471 -22.079 26.527 1.00 77.12 1683 ASP A CA 1
ATOM 13563 C C . ASP A 1 1683 ? -36.071 -22.122 25.895 1.00 77.12 1683 ASP A C 1
ATOM 13565 O O . ASP A 1 1683 ? -35.594 -23.151 25.411 1.00 77.12 1683 ASP A O 1
ATOM 13569 N N . VAL A 1 1684 ? -35.410 -20.966 25.911 1.00 76.94 1684 VAL A N 1
ATOM 13570 C CA . VAL A 1 1684 ? -34.089 -20.757 25.309 1.00 76.94 1684 VAL A CA 1
ATOM 13571 C C . VAL A 1 1684 ? -32.995 -21.550 26.035 1.00 76.94 1684 VAL A C 1
ATOM 13573 O O . VAL A 1 1684 ? -31.983 -21.894 25.426 1.00 76.94 1684 VAL A O 1
ATOM 13576 N N . TYR A 1 1685 ? -33.159 -21.877 27.320 1.00 79.00 1685 TYR A N 1
ATOM 13577 C CA . TYR A 1 1685 ? -32.183 -22.693 28.045 1.00 79.00 1685 TYR A CA 1
ATOM 13578 C C . TYR A 1 1685 ? -32.303 -24.166 27.656 1.00 79.00 1685 TYR A C 1
ATOM 13580 O O . TYR A 1 1685 ? -31.282 -24.818 27.429 1.00 79.00 1685 TYR A O 1
ATOM 13588 N N . ALA A 1 1686 ? -33.533 -24.662 27.493 1.00 78.69 1686 ALA A N 1
ATOM 13589 C CA . ALA A 1 1686 ? -33.785 -26.001 26.968 1.00 78.69 1686 ALA A CA 1
ATOM 13590 C C . ALA A 1 1686 ? -33.276 -26.163 25.523 1.00 78.69 1686 ALA A C 1
ATOM 13592 O O . ALA A 1 1686 ? -32.687 -27.193 25.201 1.00 78.69 1686 ALA A O 1
ATOM 13593 N N . ASP A 1 1687 ? -33.415 -25.136 24.675 1.00 82.56 1687 ASP A N 1
ATOM 13594 C CA . ASP A 1 1687 ? -32.891 -25.153 23.299 1.00 82.56 1687 ASP A CA 1
ATOM 13595 C C . ASP A 1 1687 ? -31.364 -25.272 23.288 1.00 82.56 1687 ASP A C 1
ATOM 13597 O O . ASP A 1 1687 ? -30.794 -26.159 22.652 1.00 82.56 1687 ASP A O 1
ATOM 13601 N N . ASN A 1 1688 ? -30.682 -24.475 24.115 1.00 78.75 1688 ASN A N 1
ATOM 13602 C CA . ASN A 1 1688 ? -29.238 -24.609 24.285 1.00 78.75 1688 ASN A CA 1
ATOM 13603 C C . ASN A 1 1688 ? -28.832 -25.995 24.827 1.00 78.75 1688 ASN A C 1
ATOM 13605 O O . ASN A 1 1688 ? -27.814 -26.529 24.386 1.00 78.75 1688 ASN A O 1
ATOM 13609 N N . GLN A 1 1689 ? -29.621 -26.625 25.707 1.00 84.38 1689 GLN A N 1
ATOM 13610 C CA . GLN A 1 1689 ? -29.348 -28.003 26.139 1.00 84.38 1689 GLN A CA 1
ATOM 13611 C C . GLN A 1 1689 ? -29.481 -29.020 24.996 1.00 84.38 1689 GLN A C 1
ATOM 13613 O O . GLN A 1 1689 ? -28.617 -29.885 24.855 1.00 84.38 1689 GLN A O 1
ATOM 13618 N N . LEU A 1 1690 ? -30.487 -28.897 24.124 1.00 84.56 1690 LEU A N 1
ATOM 13619 C CA . LEU A 1 1690 ? -30.622 -29.759 22.940 1.00 84.56 1690 LEU A CA 1
ATOM 13620 C C . LEU A 1 1690 ? -29.433 -29.606 21.982 1.00 84.56 1690 LEU A C 1
ATOM 13622 O O . LEU A 1 1690 ? -28.882 -30.606 21.520 1.00 84.56 1690 LEU A O 1
ATOM 13626 N N . ILE A 1 1691 ? -28.994 -28.369 21.725 1.00 82.75 1691 ILE A N 1
ATOM 13627 C CA . ILE A 1 1691 ? -27.857 -28.078 20.836 1.00 82.75 1691 ILE A CA 1
ATOM 13628 C C . ILE A 1 1691 ? -26.541 -28.620 21.433 1.00 82.75 1691 ILE A C 1
ATOM 13630 O O . ILE A 1 1691 ? -25.664 -29.062 20.687 1.00 82.75 1691 ILE A O 1
ATOM 13634 N N . HIS A 1 1692 ? -26.378 -28.615 22.763 1.00 85.19 1692 HIS A N 1
ATOM 13635 C CA . HIS A 1 1692 ? -25.180 -29.118 23.456 1.00 85.19 1692 HIS A CA 1
ATOM 13636 C C . HIS A 1 1692 ? -25.243 -30.604 23.873 1.00 85.19 1692 HIS A C 1
ATOM 13638 O O . HIS A 1 1692 ? -24.203 -31.166 24.226 1.00 85.19 1692 HIS A O 1
ATOM 13644 N N . PHE A 1 1693 ? -26.396 -31.277 23.781 1.00 89.12 1693 PHE A N 1
ATOM 13645 C CA . PHE A 1 1693 ? -26.618 -32.654 24.256 1.00 89.12 1693 PHE A CA 1
ATOM 13646 C C . PHE A 1 1693 ? -25.532 -33.652 23.813 1.00 89.12 1693 PHE A C 1
ATOM 13648 O O . PHE A 1 1693 ? -24.935 -34.348 24.636 1.00 89.12 1693 PHE A O 1
ATOM 13655 N N . TYR A 1 1694 ? -25.227 -33.699 22.512 1.00 86.94 1694 TYR A N 1
ATOM 13656 C CA . TYR A 1 1694 ? -24.250 -34.648 21.964 1.00 86.94 1694 TYR A CA 1
ATOM 13657 C C . TYR A 1 1694 ? -22.804 -34.332 22.386 1.00 86.94 1694 TYR A C 1
ATOM 13659 O O . TYR A 1 1694 ? -21.967 -35.234 22.453 1.00 86.94 1694 TYR A O 1
ATOM 13667 N N . ARG A 1 1695 ? -22.515 -33.058 22.701 1.00 86.19 1695 ARG A N 1
ATOM 13668 C CA . ARG A 1 1695 ? -21.230 -32.615 23.257 1.00 86.19 1695 ARG A CA 1
ATOM 13669 C C . ARG A 1 1695 ? -21.084 -33.073 24.702 1.00 86.19 1695 ARG A C 1
ATOM 13671 O O . ARG A 1 1695 ? -20.037 -33.617 25.030 1.00 86.19 1695 ARG A O 1
ATOM 13678 N N . TRP A 1 1696 ? -22.116 -32.889 25.527 1.00 90.50 1696 TRP A N 1
ATOM 13679 C CA . TRP A 1 1696 ? -22.145 -33.350 26.919 1.00 90.50 1696 TRP A CA 1
ATOM 13680 C C . TRP A 1 1696 ? -21.947 -34.870 27.010 1.00 90.50 1696 TRP A C 1
ATOM 13682 O O . TRP A 1 1696 ? -20.965 -35.308 27.603 1.00 90.50 1696 TRP A O 1
ATOM 13692 N N . LEU A 1 1697 ? -22.774 -35.664 26.316 1.00 87.94 1697 LEU A N 1
ATOM 13693 C CA . LEU A 1 1697 ? -22.696 -37.135 26.349 1.00 87.94 1697 LEU A CA 1
ATOM 13694 C C . LEU A 1 1697 ? -21.327 -37.683 25.889 1.00 87.94 1697 LEU A C 1
ATOM 13696 O O . LEU A 1 1697 ? -20.948 -38.791 26.251 1.00 87.94 1697 LEU A O 1
ATOM 13700 N N . GLY A 1 1698 ? -20.593 -36.930 25.060 1.00 82.06 1698 GLY A N 1
ATOM 13701 C CA . GLY A 1 1698 ? -19.270 -37.296 24.541 1.00 82.06 1698 GLY A CA 1
ATOM 13702 C C . GLY A 1 1698 ? -18.079 -36.592 25.197 1.00 82.06 1698 GLY A C 1
ATOM 13703 O O . GLY A 1 1698 ? -16.981 -36.679 24.651 1.00 82.06 1698 GLY A O 1
ATOM 13704 N N . SER A 1 1699 ? -18.275 -35.857 26.295 1.00 83.00 1699 SER A N 1
ATOM 13705 C CA . SER A 1 1699 ? -17.203 -35.119 26.973 1.00 83.00 1699 SER A CA 1
ATOM 13706 C C . SER A 1 1699 ? -16.739 -35.861 28.223 1.00 83.00 1699 SER A C 1
ATOM 13708 O O . SER A 1 1699 ? -17.430 -35.870 29.234 1.00 83.00 1699 SER A O 1
ATOM 13710 N N . SER A 1 1700 ? -15.530 -36.425 28.177 1.00 78.62 1700 SER A N 1
ATOM 13711 C CA . SER A 1 1700 ? -14.928 -37.211 29.268 1.00 78.62 1700 SER A CA 1
ATOM 13712 C C . SER A 1 1700 ? -14.536 -36.411 30.517 1.00 78.62 1700 SER A C 1
ATOM 13714 O O . SER A 1 1700 ? -13.946 -36.968 31.434 1.00 78.62 1700 SER A O 1
ATOM 13716 N N . SER A 1 1701 ? -14.808 -35.105 30.535 1.00 79.06 1701 SER A N 1
ATOM 13717 C CA . SER A 1 1701 ? -14.694 -34.231 31.708 1.00 79.06 1701 SER A CA 1
ATOM 13718 C C . SER A 1 1701 ? -16.020 -34.048 32.457 1.00 79.06 1701 SER A C 1
ATOM 13720 O O . SER A 1 1701 ? -16.047 -33.363 33.477 1.00 79.06 1701 SER A O 1
ATOM 13722 N N . MET A 1 1702 ? -17.121 -34.602 31.938 1.00 88.81 1702 MET A N 1
ATOM 13723 C CA . MET A 1 1702 ? -18.438 -34.565 32.575 1.00 88.81 1702 MET A CA 1
ATOM 13724 C C . MET A 1 1702 ? -18.559 -35.697 33.587 1.00 88.81 1702 MET A C 1
ATOM 13726 O O . MET A 1 1702 ? -18.105 -36.811 33.332 1.00 88.81 1702 MET A O 1
ATOM 13730 N N . LEU A 1 1703 ? -19.203 -35.424 34.720 1.00 89.50 1703 LEU A N 1
ATOM 13731 C CA . LEU A 1 1703 ? -19.263 -36.357 35.838 1.00 89.50 1703 LEU A CA 1
ATOM 13732 C C . LEU A 1 1703 ? -19.993 -37.645 35.452 1.00 89.50 1703 LEU A C 1
ATOM 13734 O O . LEU A 1 1703 ? -19.531 -38.720 35.816 1.00 89.50 1703 LEU A O 1
ATOM 13738 N N . LEU A 1 1704 ? -21.098 -37.558 34.702 1.00 91.50 1704 LEU A N 1
ATOM 13739 C CA . LEU A 1 1704 ? -21.868 -38.726 34.252 1.00 91.50 1704 LEU A CA 1
ATOM 13740 C C . LEU A 1 1704 ? -21.431 -39.265 32.881 1.00 91.50 1704 LEU A C 1
ATOM 13742 O O . LEU A 1 1704 ? -22.201 -39.983 32.235 1.00 91.50 1704 LEU A O 1
ATOM 13746 N N . TYR A 1 1705 ? -20.208 -38.962 32.433 1.00 89.31 1705 TYR A N 1
ATOM 13747 C CA . TYR A 1 1705 ? -19.664 -39.524 31.199 1.00 89.31 1705 TYR A CA 1
ATOM 13748 C C . TYR A 1 1705 ? -19.652 -41.059 31.238 1.00 89.31 1705 TYR A C 1
ATOM 13750 O O . TYR A 1 1705 ? -18.988 -41.671 32.073 1.00 89.31 1705 TYR A O 1
ATOM 13758 N N . ASP A 1 1706 ? -20.370 -41.679 30.301 1.00 86.62 1706 ASP A N 1
ATOM 13759 C CA . ASP A 1 1706 ? -20.392 -43.127 30.106 1.00 86.62 1706 ASP A CA 1
ATOM 13760 C C . ASP A 1 1706 ? -20.147 -43.458 28.621 1.00 86.62 1706 ASP A C 1
ATOM 13762 O O . ASP A 1 1706 ? -21.038 -43.242 27.783 1.00 86.62 1706 ASP A O 1
ATOM 13766 N N . PRO A 1 1707 ? -18.964 -44.007 28.274 1.00 79.50 1707 PRO A N 1
ATOM 13767 C CA . PRO A 1 1707 ? -18.671 -44.507 26.935 1.00 79.50 1707 PRO A CA 1
ATOM 13768 C C . PRO A 1 1707 ? -19.716 -45.504 26.425 1.00 79.50 1707 PRO A C 1
ATOM 13770 O O . PRO A 1 1707 ? -19.998 -45.526 25.231 1.00 79.50 1707 PRO A O 1
ATOM 13773 N N . ALA A 1 1708 ? -20.343 -46.289 27.304 1.00 78.81 1708 ALA A N 1
ATOM 13774 C CA . ALA A 1 1708 ? -21.323 -47.298 26.929 1.00 78.81 1708 ALA A CA 1
ATOM 13775 C C . ALA A 1 1708 ? -22.656 -46.658 26.484 1.00 78.81 1708 ALA A C 1
ATOM 13777 O O . ALA A 1 1708 ? -23.168 -46.995 25.415 1.00 78.81 1708 ALA A O 1
ATOM 13778 N N . LEU A 1 1709 ? -23.180 -45.655 27.208 1.00 86.12 1709 LEU A N 1
ATOM 13779 C CA . LEU A 1 1709 ? -24.327 -44.848 26.742 1.00 86.12 1709 LEU A CA 1
ATOM 13780 C C . LEU A 1 1709 ? -24.005 -44.126 25.424 1.00 86.12 1709 LEU A C 1
ATOM 13782 O O . LEU A 1 1709 ? -24.837 -44.072 24.512 1.00 86.12 1709 LEU A O 1
ATOM 13786 N N . LYS A 1 1710 ? -22.779 -43.600 25.297 1.00 84.56 1710 LYS A N 1
ATOM 13787 C CA . LYS A 1 1710 ? -22.299 -42.954 24.071 1.00 84.56 1710 LYS A CA 1
ATOM 13788 C C . LYS A 1 1710 ? -22.253 -43.933 22.893 1.00 84.56 1710 LYS A C 1
ATOM 13790 O O . LYS A 1 1710 ? -22.691 -43.573 21.800 1.00 84.56 1710 LYS A O 1
ATOM 13795 N N . GLN A 1 1711 ? -21.763 -45.155 23.099 1.00 78.12 1711 GLN A N 1
ATOM 13796 C CA . GLN A 1 1711 ? -21.694 -46.221 22.095 1.00 78.12 1711 GLN A CA 1
ATOM 13797 C C . GLN A 1 1711 ? -23.072 -46.772 21.726 1.00 78.12 1711 GLN A C 1
ATOM 13799 O O . GLN A 1 1711 ? -23.325 -47.001 20.543 1.00 78.12 1711 GLN A O 1
ATOM 13804 N N . ALA A 1 1712 ? -23.986 -46.914 22.686 1.00 81.56 1712 ALA A N 1
ATOM 13805 C CA . ALA A 1 1712 ? -25.376 -47.280 22.428 1.00 81.56 1712 ALA A CA 1
ATOM 13806 C C . ALA A 1 1712 ? -26.048 -46.249 21.506 1.00 81.56 1712 ALA A C 1
ATOM 13808 O O . ALA A 1 1712 ? -26.594 -46.609 20.460 1.00 81.56 1712 ALA A O 1
ATOM 13809 N N . LEU A 1 1713 ? -25.901 -44.949 21.802 1.00 86.88 1713 LEU A N 1
ATOM 13810 C CA . LEU A 1 1713 ? -26.399 -43.898 20.913 1.00 86.88 1713 LEU A CA 1
ATOM 13811 C C . LEU A 1 1713 ? -25.672 -43.883 19.557 1.00 86.88 1713 LEU A C 1
ATOM 13813 O O . LEU A 1 1713 ? -26.327 -43.737 18.530 1.00 86.88 1713 LEU A O 1
ATOM 13817 N N . ASN A 1 1714 ? -24.349 -44.075 19.513 1.00 83.06 1714 ASN A N 1
ATOM 13818 C CA . ASN A 1 1714 ? -23.602 -44.189 18.251 1.00 83.06 1714 ASN A CA 1
ATOM 13819 C C . ASN A 1 1714 ? -24.104 -45.365 17.394 1.00 83.06 1714 ASN A C 1
ATOM 13821 O O . ASN A 1 1714 ? -24.193 -45.236 16.174 1.00 83.06 1714 ASN A O 1
ATOM 13825 N N . SER A 1 1715 ? -24.462 -46.486 18.025 1.00 78.31 1715 SER A N 1
ATOM 13826 C CA . SER A 1 1715 ? -25.010 -47.674 17.363 1.00 78.31 1715 SER A CA 1
ATOM 13827 C C . SER A 1 1715 ? -26.389 -47.377 16.767 1.00 78.31 1715 SER A C 1
ATOM 13829 O O . SER A 1 1715 ? -26.639 -47.711 15.610 1.00 78.31 1715 SER A O 1
ATOM 13831 N N . LEU A 1 1716 ? -27.253 -46.658 17.494 1.00 85.12 1716 LEU A N 1
ATOM 13832 C CA . LEU A 1 1716 ? -28.542 -46.181 16.976 1.00 85.12 1716 LEU A CA 1
ATOM 13833 C C . LEU A 1 1716 ? -28.379 -45.152 15.847 1.00 85.12 1716 LEU A C 1
ATOM 13835 O O . LEU A 1 1716 ? -29.077 -45.248 14.844 1.00 85.12 1716 LEU A O 1
ATOM 13839 N N . ILE A 1 1717 ? -27.430 -44.213 15.954 1.00 86.06 1717 ILE A N 1
ATOM 13840 C CA . ILE A 1 1717 ? -27.089 -43.265 14.876 1.00 86.06 1717 ILE A CA 1
ATOM 13841 C C . ILE A 1 1717 ? -26.640 -44.029 13.621 1.00 86.06 1717 ILE A C 1
ATOM 13843 O O . ILE A 1 1717 ? -27.080 -43.713 12.517 1.00 86.06 1717 ILE A O 1
ATOM 13847 N N . LYS A 1 1718 ? -25.804 -45.063 13.781 1.00 79.00 1718 LYS A N 1
ATOM 13848 C CA . LYS A 1 1718 ? -25.328 -45.928 12.692 1.00 79.00 1718 LYS A CA 1
ATOM 13849 C C . LYS A 1 1718 ? -26.467 -46.717 12.044 1.00 79.00 1718 LYS A C 1
ATOM 13851 O O . LYS A 1 1718 ? -26.555 -46.722 10.818 1.00 79.00 1718 LYS A O 1
ATOM 13856 N N . LYS A 1 1719 ? -27.371 -47.310 12.835 1.00 81.69 1719 LYS A N 1
ATOM 13857 C CA . LYS A 1 1719 ? -28.594 -47.955 12.325 1.00 81.69 1719 LYS A CA 1
ATOM 13858 C C . LYS A 1 1719 ? -29.478 -46.961 11.568 1.00 81.69 1719 LYS A C 1
ATOM 13860 O O . LYS A 1 1719 ? -29.798 -47.213 10.414 1.00 81.69 1719 LYS A O 1
ATOM 13865 N N . LEU A 1 1720 ? -29.780 -45.801 12.152 1.00 86.12 1720 LEU A N 1
ATOM 13866 C CA . LEU A 1 1720 ? -30.613 -44.760 11.537 1.00 86.12 1720 LEU A CA 1
ATOM 13867 C C . LEU A 1 1720 ? -30.014 -44.224 10.225 1.00 86.12 1720 LEU A C 1
ATOM 13869 O O . LEU A 1 1720 ? -30.734 -43.986 9.259 1.00 86.12 1720 LEU A O 1
ATOM 13873 N N . PHE A 1 1721 ? -28.688 -44.089 10.154 1.00 86.00 1721 PHE A N 1
ATOM 13874 C CA . PHE A 1 1721 ? -27.970 -43.733 8.930 1.00 86.00 1721 PHE A CA 1
ATOM 13875 C C . PHE A 1 1721 ? -28.077 -44.825 7.851 1.00 86.00 1721 PHE A C 1
ATOM 13877 O O . PHE A 1 1721 ? -28.321 -44.521 6.680 1.00 86.00 1721 PHE A O 1
ATOM 13884 N N . LEU A 1 1722 ? -27.929 -46.100 8.226 1.00 81.88 1722 LEU A N 1
ATOM 13885 C CA . LEU A 1 1722 ? -28.099 -47.231 7.307 1.00 81.88 1722 LEU A CA 1
ATOM 13886 C C . LEU A 1 1722 ? -29.554 -47.366 6.833 1.00 81.88 1722 LEU A C 1
ATOM 13888 O O . LEU A 1 1722 ? -29.788 -47.620 5.653 1.00 81.88 1722 LEU A O 1
ATOM 13892 N N . MET A 1 1723 ? -30.530 -47.118 7.710 1.00 84.00 1723 MET A N 1
ATOM 13893 C CA . MET A 1 1723 ? -31.953 -47.045 7.364 1.00 84.00 1723 MET A CA 1
ATOM 13894 C C . MET A 1 1723 ? -32.208 -45.916 6.363 1.00 84.00 1723 MET A C 1
ATOM 13896 O O . MET A 1 1723 ? -32.747 -46.172 5.294 1.00 84.00 1723 MET A O 1
ATOM 13900 N N . MET A 1 1724 ? -31.751 -44.688 6.639 1.00 87.75 1724 MET A N 1
ATOM 13901 C CA . MET A 1 1724 ? -31.961 -43.553 5.733 1.00 87.75 1724 MET A CA 1
ATOM 13902 C C . MET A 1 1724 ? -31.277 -43.754 4.373 1.00 87.75 1724 MET A C 1
ATOM 13904 O O . MET A 1 1724 ? -31.864 -43.435 3.346 1.00 87.75 1724 MET A O 1
ATOM 13908 N N . THR A 1 1725 ? -30.062 -44.308 4.325 1.00 84.12 1725 THR A N 1
ATOM 13909 C CA . THR A 1 1725 ? -29.377 -44.593 3.046 1.00 84.12 1725 THR A CA 1
ATOM 13910 C C . THR A 1 1725 ? -30.044 -45.726 2.253 1.00 84.12 1725 THR A C 1
ATOM 13912 O O . THR A 1 1725 ? -30.104 -45.657 1.020 1.00 84.12 1725 THR A O 1
ATOM 13915 N N . THR A 1 1726 ? -30.619 -46.716 2.943 1.00 80.94 1726 THR A N 1
ATOM 13916 C CA . THR A 1 1726 ? -31.460 -47.765 2.340 1.00 80.94 1726 THR A CA 1
ATOM 13917 C C . THR A 1 1726 ? -32.750 -47.176 1.774 1.00 80.94 1726 THR A C 1
ATOM 13919 O O . THR A 1 1726 ? -33.051 -47.376 0.599 1.00 80.94 1726 THR A O 1
ATOM 13922 N N . ASP A 1 1727 ? -33.464 -46.375 2.560 1.00 84.94 1727 ASP A N 1
ATOM 13923 C CA . ASP A 1 1727 ? -34.730 -45.754 2.172 1.00 84.94 1727 ASP A CA 1
ATOM 13924 C C . ASP A 1 1727 ? -34.560 -44.718 1.051 1.00 84.94 1727 ASP A C 1
ATOM 13926 O O . ASP A 1 1727 ? -35.378 -44.676 0.137 1.00 84.94 1727 ASP A O 1
ATOM 13930 N N . LEU A 1 1728 ? -33.463 -43.950 1.040 1.00 86.19 1728 LEU A N 1
ATOM 13931 C CA . LEU A 1 1728 ? -33.073 -43.104 -0.097 1.00 86.19 1728 LEU A CA 1
ATOM 13932 C C . LEU A 1 1728 ? -32.974 -43.920 -1.394 1.00 86.19 1728 LEU A C 1
ATOM 13934 O O . LEU A 1 1728 ? -33.492 -43.503 -2.429 1.00 86.19 1728 LEU A O 1
ATOM 13938 N N . SER A 1 1729 ? -32.380 -45.114 -1.320 1.00 80.50 1729 SER A N 1
ATOM 13939 C CA . SER A 1 1729 ? -32.252 -46.011 -2.474 1.00 80.50 1729 SER A CA 1
ATOM 13940 C C . SER A 1 1729 ? -33.596 -46.618 -2.891 1.00 80.50 1729 SER A C 1
ATOM 13942 O O . SER A 1 1729 ? -33.854 -46.751 -4.085 1.00 80.50 1729 SER A O 1
ATOM 13944 N N . GLN A 1 1730 ? -34.484 -46.923 -1.938 1.00 81.06 1730 GLN A N 1
ATOM 13945 C CA . GLN A 1 1730 ? -35.857 -47.372 -2.219 1.00 81.06 1730 GLN A CA 1
ATOM 13946 C C . GLN A 1 1730 ? -36.730 -46.265 -2.838 1.00 81.06 1730 GLN A C 1
ATOM 13948 O O . GLN A 1 1730 ? -37.569 -46.553 -3.686 1.00 81.06 1730 GLN A O 1
ATOM 13953 N N . LEU A 1 1731 ? -36.493 -44.995 -2.486 1.00 85.12 1731 LEU A N 1
ATOM 13954 C CA . LEU A 1 1731 ? -37.107 -43.811 -3.110 1.00 85.12 1731 LEU A CA 1
ATOM 13955 C C . LEU A 1 1731 ? -36.506 -43.471 -4.496 1.00 85.12 1731 LEU A C 1
ATOM 13957 O O . LEU A 1 1731 ? -36.823 -42.431 -5.082 1.00 85.12 1731 LEU A O 1
ATOM 13961 N N . GLY A 1 1732 ? -35.642 -44.341 -5.031 1.00 77.75 1732 GLY A N 1
ATOM 13962 C CA . GLY A 1 1732 ? -35.035 -44.211 -6.355 1.00 77.75 1732 GLY A CA 1
ATOM 13963 C C . GLY A 1 1732 ? -33.842 -43.255 -6.427 1.00 77.75 1732 GLY A C 1
ATOM 13964 O O . GLY A 1 1732 ? -33.468 -42.868 -7.528 1.00 77.75 1732 GLY A O 1
ATOM 13965 N N . ALA A 1 1733 ? -33.251 -42.858 -5.294 1.00 84.50 1733 ALA A N 1
ATOM 13966 C CA . ALA A 1 1733 ? -32.090 -41.971 -5.249 1.00 84.50 1733 ALA A CA 1
ATOM 13967 C C . ALA A 1 1733 ? -30.807 -42.736 -4.897 1.00 84.50 1733 ALA A C 1
ATOM 13969 O O . ALA A 1 1733 ? -30.704 -43.379 -3.851 1.00 84.50 1733 ALA A O 1
ATOM 13970 N N . GLN A 1 1734 ? -29.784 -42.647 -5.743 1.00 84.94 1734 GLN A N 1
ATOM 13971 C CA . GLN A 1 1734 ? -28.534 -43.368 -5.519 1.00 84.94 1734 GLN A CA 1
ATOM 13972 C C . GLN A 1 1734 ? -27.597 -42.559 -4.617 1.00 84.94 1734 GLN A C 1
ATOM 13974 O O . GLN A 1 1734 ? -27.101 -41.501 -4.997 1.00 84.94 1734 GLN A O 1
ATOM 13979 N N . VAL A 1 1735 ? -27.313 -43.064 -3.414 1.00 89.38 1735 VAL A N 1
ATOM 13980 C CA . VAL A 1 1735 ? -26.369 -42.417 -2.485 1.00 89.38 1735 VAL A CA 1
ATOM 13981 C C . VAL A 1 1735 ? -24.947 -42.447 -3.064 1.00 89.38 1735 VAL A C 1
ATOM 13983 O O . VAL A 1 1735 ? -24.341 -43.518 -3.154 1.00 89.38 1735 VAL A O 1
ATOM 13986 N N . VAL A 1 1736 ? -24.428 -41.269 -3.430 1.00 90.44 1736 VAL A N 1
ATOM 13987 C CA . VAL A 1 1736 ? -23.071 -41.032 -3.959 1.00 90.44 1736 VAL A CA 1
ATOM 13988 C C . VAL A 1 1736 ? -22.064 -41.025 -2.817 1.00 90.44 1736 VAL A C 1
ATOM 13990 O O . VAL A 1 1736 ? -21.104 -41.797 -2.788 1.00 90.44 1736 VAL A O 1
ATOM 13993 N N . HIS A 1 1737 ? -22.333 -40.168 -1.837 1.00 90.19 1737 HIS A N 1
ATOM 13994 C CA . HIS A 1 1737 ? -21.552 -40.019 -0.624 1.00 90.19 1737 HIS A CA 1
ATOM 13995 C C . HIS A 1 1737 ? -22.498 -39.741 0.538 1.00 90.19 1737 HIS A C 1
ATOM 13997 O O . HIS A 1 1737 ? -23.474 -39.018 0.376 1.00 90.19 1737 HIS A O 1
ATOM 14003 N N . ALA A 1 1738 ? -22.239 -40.296 1.713 1.00 86.19 1738 ALA A N 1
ATOM 14004 C CA . ALA A 1 1738 ? -23.017 -39.976 2.901 1.00 86.19 1738 ALA A CA 1
ATOM 14005 C C . ALA A 1 1738 ? -22.140 -40.057 4.142 1.00 86.19 1738 ALA A C 1
ATOM 14007 O O . ALA A 1 1738 ? -21.347 -40.983 4.280 1.00 86.19 1738 ALA A O 1
ATOM 14008 N N . THR A 1 1739 ? -22.327 -39.099 5.041 1.00 83.44 1739 THR A N 1
ATOM 14009 C CA . THR A 1 1739 ? -21.740 -39.001 6.381 1.00 83.44 1739 THR A CA 1
ATOM 14010 C C . THR A 1 1739 ? -22.824 -38.523 7.350 1.00 83.44 1739 THR A C 1
ATOM 14012 O O . THR A 1 1739 ? -23.925 -38.169 6.926 1.00 83.44 1739 THR A O 1
ATOM 14015 N N . LEU A 1 1740 ? -22.519 -38.447 8.646 1.00 78.19 1740 LEU A N 1
ATOM 14016 C CA . LEU A 1 1740 ? -23.479 -38.002 9.664 1.00 78.19 1740 LEU A CA 1
ATOM 14017 C C . LEU A 1 1740 ? -23.949 -36.540 9.526 1.00 78.19 1740 LEU A C 1
ATOM 14019 O O . LEU A 1 1740 ? -24.925 -36.182 10.169 1.00 78.19 1740 LEU A O 1
ATOM 14023 N N . ASN A 1 1741 ? -23.292 -35.702 8.715 1.00 79.94 1741 ASN A N 1
ATOM 14024 C CA . ASN A 1 1741 ? -23.652 -34.280 8.572 1.00 79.94 1741 ASN A CA 1
ATOM 14025 C C . ASN A 1 1741 ? -23.914 -33.844 7.121 1.00 79.94 1741 ASN A C 1
ATOM 14027 O O . ASN A 1 1741 ? -24.405 -32.742 6.891 1.00 79.94 1741 ASN A O 1
ATOM 14031 N N . LYS A 1 1742 ? -23.535 -34.669 6.138 1.00 85.50 1742 LYS A N 1
ATOM 14032 C CA . LYS A 1 1742 ? -23.601 -34.348 4.706 1.00 85.50 1742 LYS A CA 1
ATOM 14033 C C . LYS A 1 1742 ? -23.923 -35.598 3.901 1.00 85.50 1742 LYS A C 1
ATOM 14035 O O . LYS A 1 1742 ? -23.234 -36.611 4.041 1.00 85.50 1742 LYS A O 1
ATOM 14040 N N . ILE A 1 1743 ? -24.925 -35.506 3.031 1.00 89.12 1743 ILE A N 1
ATOM 14041 C CA . ILE A 1 1743 ? -25.339 -36.568 2.108 1.00 89.12 1743 ILE A CA 1
ATOM 14042 C C . ILE A 1 1743 ? -25.396 -36.004 0.690 1.00 89.12 1743 ILE A C 1
ATOM 14044 O O . ILE A 1 1743 ? -25.984 -34.957 0.461 1.00 89.12 1743 ILE A O 1
ATOM 14048 N N . ILE A 1 1744 ? -24.801 -36.710 -0.265 1.00 92.44 1744 ILE A N 1
ATOM 14049 C CA . ILE A 1 1744 ? -24.909 -36.451 -1.697 1.00 92.44 1744 ILE A CA 1
ATOM 14050 C C . ILE A 1 1744 ? -25.673 -37.616 -2.327 1.00 92.44 1744 ILE A C 1
ATOM 14052 O O . ILE A 1 1744 ? -25.239 -38.770 -2.249 1.00 92.44 1744 ILE A O 1
ATOM 14056 N N . VAL A 1 1745 ? -26.801 -37.314 -2.964 1.00 90.44 1745 VAL A N 1
ATOM 14057 C CA . VAL A 1 1745 ? -27.644 -38.285 -3.673 1.00 90.44 1745 VAL A CA 1
ATOM 14058 C C . VAL A 1 1745 ? -27.762 -37.928 -5.143 1.00 90.44 1745 VAL A C 1
ATOM 14060 O O . VAL A 1 1745 ? -28.084 -36.800 -5.493 1.00 90.44 1745 VAL A O 1
ATOM 14063 N N . CYS A 1 1746 ? -27.535 -38.906 -6.006 1.00 90.25 1746 CYS A N 1
ATOM 14064 C CA . CYS A 1 1746 ? -27.896 -38.856 -7.410 1.00 90.25 1746 CYS A CA 1
ATOM 14065 C C . CYS A 1 1746 ? -29.409 -39.085 -7.527 1.00 90.25 1746 CYS A C 1
ATOM 14067 O O . CYS A 1 1746 ? -29.934 -40.069 -7.005 1.00 90.25 1746 CYS A O 1
ATOM 14069 N N . SER A 1 1747 ? -30.109 -38.173 -8.201 1.00 84.50 1747 SER A N 1
ATOM 14070 C CA . SER A 1 1747 ? -31.555 -38.281 -8.455 1.00 84.50 1747 SER A CA 1
ATOM 14071 C C . SER A 1 1747 ? -31.917 -39.357 -9.487 1.00 84.50 1747 SER A C 1
ATOM 14073 O O . SER A 1 1747 ? -33.083 -39.721 -9.613 1.00 84.50 1747 SER A O 1
ATOM 14075 N N . SER A 1 1748 ? -30.936 -39.838 -10.262 1.00 81.38 1748 SER A N 1
ATOM 14076 C CA . SER A 1 1748 ? -31.159 -40.601 -11.498 1.00 81.38 1748 SER A CA 1
ATOM 14077 C C . SER A 1 1748 ? -32.130 -39.897 -12.462 1.00 81.38 1748 SER A C 1
ATOM 14079 O O . SER A 1 1748 ? -32.906 -40.534 -13.174 1.00 81.38 1748 SER A O 1
ATOM 14081 N N . ARG A 1 1749 ? -32.097 -38.554 -12.456 1.00 81.12 1749 ARG A N 1
ATOM 14082 C CA . ARG A 1 1749 ? -32.788 -37.669 -13.395 1.00 81.12 1749 ARG A CA 1
ATOM 14083 C C . ARG A 1 1749 ? -31.762 -36.792 -14.100 1.00 81.12 1749 ARG A C 1
ATOM 14085 O O . ARG A 1 1749 ? -30.967 -36.095 -13.461 1.00 81.12 1749 ARG A O 1
ATOM 14092 N N . LEU A 1 1750 ? -31.819 -36.802 -15.429 1.00 76.38 1750 LEU A N 1
ATOM 14093 C CA . LEU A 1 1750 ? -31.062 -35.878 -16.268 1.00 76.38 1750 LEU A CA 1
ATOM 14094 C C . LEU A 1 1750 ? -31.703 -34.483 -16.264 1.00 76.38 1750 LEU A C 1
ATOM 14096 O O . LEU A 1 1750 ? -30.973 -33.489 -16.269 1.00 76.38 1750 LEU A O 1
ATOM 14100 N N . ASP A 1 1751 ? -33.036 -34.381 -16.215 1.00 72.62 1751 ASP A N 1
ATOM 14101 C CA . ASP A 1 1751 ? -33.735 -33.093 -16.144 1.00 72.62 1751 ASP A CA 1
ATOM 14102 C C . ASP A 1 1751 ? -33.645 -32.444 -14.750 1.00 72.62 1751 ASP A C 1
ATOM 14104 O O . ASP A 1 1751 ? -33.741 -33.100 -13.712 1.00 72.62 1751 ASP A O 1
ATOM 14108 N N . LEU A 1 1752 ? -33.469 -31.119 -14.728 1.00 77.00 1752 LEU A N 1
ATOM 14109 C CA . LEU A 1 1752 ? -33.278 -30.357 -13.494 1.00 77.00 1752 LEU A CA 1
ATOM 14110 C C . LEU A 1 1752 ? -34.586 -30.122 -12.722 1.00 77.00 1752 LEU A C 1
ATOM 14112 O O . LEU A 1 1752 ? -34.570 -30.122 -11.491 1.00 77.00 1752 LEU A O 1
ATOM 14116 N N . LYS A 1 1753 ? -35.716 -29.919 -13.410 1.00 76.31 1753 LYS A N 1
ATOM 14117 C CA . LYS A 1 1753 ? -37.019 -29.731 -12.755 1.00 76.31 1753 LYS A CA 1
ATOM 14118 C C . LYS A 1 1753 ? -37.496 -31.051 -12.159 1.00 76.31 1753 LYS A C 1
ATOM 14120 O O . LYS A 1 1753 ? -37.958 -31.059 -11.020 1.00 76.31 1753 LYS A O 1
ATOM 14125 N N . GLU A 1 1754 ? -37.314 -32.160 -12.876 1.00 78.06 1754 GLU A N 1
ATOM 14126 C CA . GLU A 1 1754 ? -37.524 -33.506 -12.344 1.00 78.06 1754 GLU A CA 1
ATOM 14127 C C . GLU A 1 1754 ? -36.622 -33.776 -11.139 1.00 78.06 1754 GLU A C 1
ATOM 14129 O O . GLU A 1 1754 ? -37.129 -34.208 -10.108 1.00 78.06 1754 GLU A O 1
ATOM 14134 N N . ALA A 1 1755 ? -35.322 -33.462 -11.211 1.00 80.75 1755 ALA A N 1
ATOM 14135 C CA . ALA A 1 1755 ? -34.395 -33.662 -10.097 1.00 80.75 1755 ALA A CA 1
ATOM 14136 C C . ALA A 1 1755 ? -34.767 -32.844 -8.845 1.00 80.75 1755 ALA A C 1
ATOM 14138 O O . ALA A 1 1755 ? -34.732 -33.381 -7.740 1.00 80.75 1755 ALA A O 1
ATOM 14139 N N . ILE A 1 1756 ? -35.166 -31.574 -8.995 1.00 81.25 1756 ILE A N 1
ATOM 14140 C CA . ILE A 1 1756 ? -35.611 -30.721 -7.875 1.00 81.25 1756 ILE A CA 1
ATOM 14141 C C . ILE A 1 1756 ? -36.974 -31.178 -7.332 1.00 81.25 1756 ILE A C 1
ATOM 14143 O O . ILE A 1 1756 ? -37.211 -31.147 -6.122 1.00 81.25 1756 ILE A O 1
ATOM 14147 N N . SER A 1 1757 ? -37.890 -31.616 -8.198 1.00 80.06 1757 SER A N 1
ATOM 14148 C CA . SER A 1 1757 ? -39.173 -32.189 -7.774 1.00 80.06 1757 SER A CA 1
ATOM 14149 C C . SER A 1 1757 ? -38.950 -33.488 -6.992 1.00 80.06 1757 SER A C 1
ATOM 14151 O O . SER A 1 1757 ? -39.461 -33.642 -5.882 1.00 80.06 1757 SER A O 1
ATOM 14153 N N . HIS A 1 1758 ? -38.090 -34.373 -7.506 1.00 81.81 1758 HIS A N 1
ATOM 14154 C CA . HIS A 1 1758 ? -37.691 -35.629 -6.874 1.00 81.81 1758 HIS A CA 1
ATOM 14155 C C . HIS A 1 1758 ? -36.947 -35.396 -5.558 1.00 81.81 1758 HIS A C 1
ATOM 14157 O O . HIS A 1 1758 ? -37.278 -36.049 -4.576 1.00 81.81 1758 HIS A O 1
ATOM 14163 N N . SER A 1 1759 ? -36.037 -34.419 -5.466 1.00 81.75 1759 SER A N 1
ATOM 14164 C CA . SER A 1 1759 ? -35.341 -34.097 -4.211 1.00 81.75 1759 SER A CA 1
ATOM 14165 C C . SER A 1 1759 ? -36.295 -33.567 -3.138 1.00 81.75 1759 SER A C 1
ATOM 14167 O O . SER A 1 1759 ? -36.226 -33.994 -1.987 1.00 81.75 1759 SER A O 1
ATOM 14169 N N . ASN A 1 1760 ? -37.234 -32.690 -3.504 1.00 85.56 1760 ASN A N 1
ATOM 14170 C CA . ASN A 1 1760 ? -38.272 -32.214 -2.587 1.00 85.56 1760 ASN A CA 1
ATOM 14171 C C . ASN A 1 1760 ? -39.243 -33.334 -2.182 1.00 85.56 1760 ASN A C 1
ATOM 14173 O O . ASN A 1 1760 ? -39.665 -33.391 -1.026 1.00 85.56 1760 ASN A O 1
ATOM 14177 N N . PHE A 1 1761 ? -39.579 -34.239 -3.105 1.00 87.25 1761 PHE A N 1
ATOM 14178 C CA . PHE A 1 1761 ? -40.352 -35.444 -2.816 1.00 87.25 1761 PHE A CA 1
ATOM 14179 C C . PHE A 1 1761 ? -39.607 -36.373 -1.849 1.00 87.25 1761 PHE A C 1
ATOM 14181 O O . PHE A 1 1761 ? -40.215 -36.829 -0.886 1.00 87.25 1761 PHE A O 1
ATOM 14188 N N . ILE A 1 1762 ? -38.305 -36.603 -2.039 1.00 85.25 1762 ILE A N 1
ATOM 14189 C CA . ILE A 1 1762 ? -37.460 -37.409 -1.146 1.00 85.25 1762 ILE A CA 1
ATOM 14190 C C . ILE A 1 1762 ? -37.429 -36.807 0.259 1.00 85.25 1762 ILE A C 1
ATOM 14192 O O . ILE A 1 1762 ? -37.727 -37.512 1.219 1.00 85.25 1762 ILE A O 1
ATOM 14196 N N . VAL A 1 1763 ? -37.119 -35.511 0.390 1.00 87.44 1763 VAL A N 1
ATOM 14197 C CA . VAL A 1 1763 ? -37.043 -34.835 1.698 1.00 87.44 1763 VAL A CA 1
ATOM 14198 C C . VAL A 1 1763 ? -38.383 -34.929 2.431 1.00 87.44 1763 VAL A C 1
ATOM 14200 O O . VAL A 1 1763 ? -38.413 -35.367 3.580 1.00 87.44 1763 VAL A O 1
ATOM 14203 N N . LYS A 1 1764 ? -39.502 -34.629 1.755 1.00 87.69 1764 LYS A N 1
ATOM 14204 C CA . LYS A 1 1764 ? -40.848 -34.761 2.339 1.00 87.69 1764 LYS A CA 1
ATOM 14205 C C . LYS A 1 1764 ? -41.210 -36.210 2.679 1.00 87.69 1764 LYS A C 1
ATOM 14207 O O . LYS A 1 1764 ? -41.804 -36.447 3.724 1.00 87.69 1764 LYS A O 1
ATOM 14212 N N . SER A 1 1765 ? -40.847 -37.174 1.832 1.00 89.56 1765 SER A N 1
ATOM 14213 C CA . SER A 1 1765 ? -41.148 -38.599 2.041 1.00 89.56 1765 SER A CA 1
ATOM 14214 C C . SER A 1 1765 ? -40.353 -39.200 3.195 1.00 89.56 1765 SER A C 1
ATOM 14216 O O . SER A 1 1765 ? -40.885 -40.034 3.920 1.00 89.56 1765 SER A O 1
ATOM 14218 N N . LEU A 1 1766 ? -39.104 -38.767 3.398 1.00 86.44 1766 LEU A N 1
ATOM 14219 C CA . LEU A 1 1766 ? -38.324 -39.126 4.581 1.00 86.44 1766 LEU A CA 1
ATOM 14220 C C . LEU A 1 1766 ? -38.916 -38.467 5.831 1.00 86.44 1766 LEU A C 1
ATOM 14222 O O . LEU A 1 1766 ? -39.227 -39.171 6.782 1.00 86.44 1766 LEU A O 1
ATOM 14226 N N . GLN A 1 1767 ? -39.158 -37.152 5.814 1.00 85.44 1767 GLN A N 1
ATOM 14227 C CA . GLN A 1 1767 ? -39.716 -36.418 6.962 1.00 85.44 1767 GLN A CA 1
ATOM 14228 C C . GLN A 1 1767 ? -41.122 -36.885 7.380 1.00 85.44 1767 GLN A C 1
ATOM 14230 O O . GLN A 1 1767 ? -41.499 -36.715 8.538 1.00 85.44 1767 GLN A O 1
ATOM 14235 N N . ALA A 1 1768 ? -41.886 -37.497 6.470 1.00 86.44 1768 ALA A N 1
ATOM 14236 C CA . ALA A 1 1768 ? -43.172 -38.124 6.771 1.00 86.44 1768 ALA A CA 1
ATOM 14237 C C . ALA A 1 1768 ? -43.055 -39.447 7.558 1.00 86.44 1768 ALA A C 1
ATOM 14239 O O . ALA A 1 1768 ? -44.040 -39.876 8.159 1.00 86.44 1768 ALA A O 1
ATOM 14240 N N . LYS A 1 1769 ? -41.883 -40.099 7.577 1.00 85.81 1769 LYS A N 1
ATOM 14241 C CA . LYS A 1 1769 ? -41.633 -41.301 8.389 1.00 85.81 1769 LYS A CA 1
ATOM 14242 C C . LYS A 1 1769 ? -41.249 -40.910 9.815 1.00 85.81 1769 LYS A C 1
ATOM 14244 O O . LYS A 1 1769 ? -40.437 -40.008 10.020 1.00 85.81 1769 LYS A O 1
ATOM 14249 N N . ALA A 1 1770 ? -41.806 -41.606 10.805 1.00 78.75 1770 ALA A N 1
ATOM 14250 C CA . ALA A 1 1770 ? -41.616 -41.278 12.219 1.00 78.75 1770 ALA A CA 1
ATOM 14251 C C . ALA A 1 1770 ? -40.132 -41.309 12.628 1.00 78.75 1770 ALA A C 1
ATOM 14253 O O . ALA A 1 1770 ? -39.659 -40.411 13.320 1.00 78.75 1770 ALA A O 1
ATOM 14254 N N . GLU A 1 1771 ? -39.381 -42.290 12.130 1.00 81.94 1771 GLU A N 1
ATOM 14255 C CA . GLU A 1 1771 ? -37.951 -42.477 12.382 1.00 81.94 1771 GLU A CA 1
ATOM 14256 C C . GLU A 1 1771 ? -37.062 -41.319 11.887 1.00 81.94 1771 GLU A C 1
ATOM 14258 O O . GLU A 1 1771 ? -36.017 -41.064 12.487 1.00 81.94 1771 GLU A O 1
ATOM 14263 N N . PHE A 1 1772 ? -37.476 -40.572 10.855 1.00 88.38 1772 PHE A N 1
ATOM 14264 C CA . PHE A 1 1772 ? -36.697 -39.457 10.293 1.00 88.38 1772 PHE A CA 1
ATOM 14265 C C . PHE A 1 1772 ? -37.325 -38.073 10.527 1.00 88.38 1772 PHE A C 1
ATOM 14267 O O . PHE A 1 1772 ? -36.703 -37.070 10.183 1.00 88.38 1772 PHE A O 1
ATOM 14274 N N . SER A 1 1773 ? -38.513 -37.977 11.136 1.00 82.50 1773 SER A N 1
ATOM 14275 C CA . SER A 1 1773 ? -39.263 -36.713 11.278 1.00 82.50 1773 SER A CA 1
ATOM 14276 C C . SER A 1 1773 ? -38.524 -35.608 12.049 1.00 82.50 1773 SER A C 1
ATOM 14278 O O . SER A 1 1773 ? -38.795 -34.424 11.857 1.00 82.50 1773 SER A O 1
ATOM 14280 N N . LEU A 1 1774 ? -37.569 -35.988 12.905 1.00 83.75 1774 LEU A N 1
ATOM 14281 C CA . LEU A 1 1774 ? -36.726 -35.085 13.700 1.00 83.75 1774 LEU A CA 1
ATOM 14282 C C . LEU A 1 1774 ? -35.380 -34.745 13.028 1.00 83.75 1774 LEU A C 1
ATOM 14284 O O . LEU A 1 1774 ? -34.589 -33.989 13.595 1.00 83.75 1774 LEU A O 1
ATOM 14288 N N . ILE A 1 1775 ? -35.093 -35.306 11.849 1.00 86.31 1775 ILE A N 1
ATOM 14289 C CA . ILE A 1 1775 ? -33.874 -35.030 11.083 1.00 86.31 1775 ILE A CA 1
ATOM 14290 C C . ILE A 1 1775 ? -34.113 -33.817 10.178 1.00 86.31 1775 ILE A C 1
ATOM 14292 O O . ILE A 1 1775 ? -34.975 -33.822 9.296 1.00 86.31 1775 ILE A O 1
ATOM 14296 N N . GLY A 1 1776 ? -33.303 -32.773 10.360 1.00 82.75 1776 GLY A N 1
ATOM 14297 C CA . GLY A 1 1776 ? -33.266 -31.652 9.423 1.00 82.75 1776 GLY A CA 1
ATOM 14298 C C . GLY A 1 1776 ? -32.487 -32.047 8.172 1.00 82.75 1776 GLY A C 1
ATOM 14299 O O . GLY A 1 1776 ? -31.315 -32.395 8.287 1.00 82.75 1776 GLY A O 1
ATOM 14300 N N . LEU A 1 1777 ? -33.122 -31.991 6.999 1.00 85.38 1777 LEU A N 1
ATOM 14301 C CA . LEU A 1 1777 ? -32.498 -32.244 5.696 1.00 85.38 1777 LEU A CA 1
ATOM 14302 C C . LEU A 1 1777 ? -32.567 -30.966 4.855 1.00 85.38 1777 LEU A C 1
ATOM 14304 O O . LEU A 1 1777 ? -33.611 -30.652 4.283 1.00 85.38 1777 LEU A O 1
ATOM 14308 N N . ASN A 1 1778 ? -31.460 -30.224 4.791 1.00 82.75 1778 ASN A N 1
ATOM 14309 C CA . ASN A 1 1778 ? -31.395 -28.934 4.099 1.00 82.75 1778 ASN A CA 1
ATOM 14310 C C . ASN A 1 1778 ? -30.629 -29.087 2.781 1.00 82.75 1778 ASN A C 1
ATOM 14312 O O . ASN A 1 1778 ? -29.474 -29.498 2.801 1.00 82.75 1778 ASN A O 1
ATOM 14316 N N . ILE A 1 1779 ? -31.213 -28.722 1.639 1.00 81.12 1779 ILE A N 1
ATOM 14317 C CA . ILE A 1 1779 ? -30.469 -28.687 0.368 1.00 81.12 1779 ILE A CA 1
ATOM 14318 C C . ILE A 1 1779 ? -29.471 -27.521 0.417 1.00 81.12 1779 ILE A C 1
ATOM 14320 O O . ILE A 1 1779 ? -29.889 -26.370 0.522 1.00 81.12 1779 ILE A O 1
ATOM 14324 N N . ILE A 1 1780 ? -28.168 -27.815 0.329 1.00 81.50 1780 ILE A N 1
ATOM 14325 C CA . ILE A 1 1780 ? -27.108 -26.793 0.265 1.00 81.50 1780 ILE A CA 1
ATOM 14326 C C . ILE A 1 1780 ? -26.710 -26.520 -1.191 1.00 81.50 1780 ILE A C 1
ATOM 14328 O O . ILE A 1 1780 ? -26.560 -25.362 -1.574 1.00 81.50 1780 ILE A O 1
ATOM 14332 N N . ARG A 1 1781 ? -26.507 -27.573 -1.999 1.00 85.38 1781 ARG A N 1
ATOM 14333 C CA . ARG A 1 1781 ? -25.985 -27.473 -3.378 1.00 85.38 1781 ARG A CA 1
ATOM 14334 C C . ARG A 1 1781 ? -26.627 -28.495 -4.310 1.00 85.38 1781 ARG A C 1
ATOM 14336 O O . ARG A 1 1781 ? -27.077 -29.552 -3.869 1.00 85.38 1781 ARG A O 1
ATOM 14343 N N . LEU A 1 1782 ? -26.610 -28.208 -5.608 1.00 83.00 1782 LEU A N 1
ATOM 14344 C CA . LEU A 1 1782 ? -26.941 -29.160 -6.670 1.00 83.00 1782 LEU A CA 1
ATOM 14345 C C . LEU A 1 1782 ? -25.781 -29.237 -7.668 1.00 83.00 1782 LEU A C 1
ATOM 14347 O O . LEU A 1 1782 ? -25.141 -28.234 -7.965 1.00 83.00 1782 LEU A O 1
ATOM 14351 N N . TRP A 1 1783 ? -25.529 -30.420 -8.214 1.00 88.81 1783 TRP A N 1
ATOM 14352 C CA . TRP A 1 1783 ? -24.452 -30.717 -9.154 1.00 88.81 1783 TRP A CA 1
ATOM 14353 C C . TRP A 1 1783 ? -25.058 -31.312 -10.426 1.00 88.81 1783 TRP A C 1
ATOM 14355 O O . TRP A 1 1783 ? -25.750 -32.323 -10.352 1.00 88.81 1783 TRP A O 1
ATOM 14365 N N . LYS A 1 1784 ? -24.823 -30.705 -11.595 1.00 84.19 1784 LYS A N 1
ATOM 14366 C CA . LYS A 1 1784 ? -25.379 -31.183 -12.877 1.00 84.19 1784 LYS A CA 1
ATOM 14367 C C . LYS A 1 1784 ? -24.655 -32.420 -13.408 1.00 84.19 1784 LYS A C 1
ATOM 14369 O O . LYS A 1 1784 ? -25.284 -33.269 -14.021 1.00 84.19 1784 LYS A O 1
ATOM 14374 N N . VAL A 1 1785 ? -23.348 -32.480 -13.165 1.00 87.81 1785 VAL A N 1
ATOM 14375 C CA . VAL A 1 1785 ? -22.478 -33.654 -13.305 1.00 87.81 1785 VAL A CA 1
ATOM 14376 C C . VAL A 1 1785 ? -21.456 -33.614 -12.170 1.00 87.81 1785 VAL A C 1
ATOM 14378 O O . VAL A 1 1785 ? -21.029 -32.526 -11.765 1.00 87.81 1785 VAL A O 1
ATOM 14381 N N . LEU A 1 1786 ? -21.063 -34.776 -11.651 1.00 91.44 1786 LEU A N 1
ATOM 14382 C CA . LEU A 1 1786 ? -20.165 -34.893 -10.502 1.00 91.44 1786 LEU A CA 1
ATOM 14383 C C . LEU A 1 1786 ? -19.209 -36.081 -10.666 1.00 91.44 1786 LEU A C 1
ATOM 14385 O O . LEU A 1 1786 ? -19.599 -37.242 -10.547 1.00 91.44 1786 LEU A O 1
ATOM 14389 N N . LEU A 1 1787 ? -17.932 -35.793 -10.899 1.00 90.56 1787 LEU A N 1
ATOM 14390 C CA . LEU A 1 1787 ? -16.852 -36.767 -10.808 1.00 90.56 1787 LEU A CA 1
ATOM 14391 C C . LEU A 1 1787 ? -16.407 -36.862 -9.347 1.00 90.56 1787 LEU A C 1
ATOM 14393 O O . LEU A 1 1787 ? -15.796 -35.939 -8.807 1.00 90.56 1787 LEU A O 1
ATOM 14397 N N . TRP A 1 1788 ? -16.736 -37.975 -8.700 1.00 91.56 1788 TRP A N 1
ATOM 14398 C CA . TRP A 1 1788 ? -16.519 -38.162 -7.270 1.00 91.56 1788 TRP A CA 1
ATOM 14399 C C . TRP A 1 1788 ? -15.504 -39.278 -7.016 1.00 91.56 1788 TRP A C 1
ATOM 14401 O O . TRP A 1 1788 ? -15.697 -40.396 -7.498 1.00 91.56 1788 TRP A O 1
ATOM 14411 N N . VAL A 1 1789 ? -14.453 -39.001 -6.234 1.00 85.31 1789 VAL A N 1
ATOM 14412 C CA . VAL A 1 1789 ? -13.513 -40.022 -5.734 1.00 85.31 1789 VAL A CA 1
ATOM 14413 C C . VAL A 1 1789 ? -13.647 -40.166 -4.218 1.00 85.31 1789 VAL A C 1
ATOM 14415 O O . VAL A 1 1789 ? -13.949 -41.256 -3.730 1.00 85.31 1789 VAL A O 1
ATOM 14418 N N . ASP A 1 1790 ? -13.476 -39.078 -3.466 1.00 83.06 1790 ASP A N 1
ATOM 14419 C CA . ASP A 1 1790 ? -13.761 -39.004 -2.028 1.00 83.06 1790 ASP A CA 1
ATOM 14420 C C . ASP A 1 1790 ? -14.113 -37.565 -1.599 1.00 83.06 1790 ASP A C 1
ATOM 14422 O O . ASP A 1 1790 ? -14.179 -36.663 -2.432 1.00 83.06 1790 ASP A O 1
ATOM 14426 N N . SER A 1 1791 ? -14.344 -37.340 -0.299 1.00 79.00 1791 SER A N 1
ATOM 14427 C CA . SER A 1 1791 ? -14.754 -36.037 0.257 1.00 79.00 1791 SER A CA 1
ATOM 14428 C C . SER A 1 1791 ? -13.775 -34.887 0.015 1.00 79.00 1791 SER A C 1
ATOM 14430 O O . SER A 1 1791 ? -14.153 -33.735 0.212 1.00 79.00 1791 SER A O 1
ATOM 14432 N N . ASN A 1 1792 ? -12.533 -35.194 -0.366 1.00 79.81 1792 ASN A N 1
ATOM 14433 C CA . ASN A 1 1792 ? -11.456 -34.227 -0.558 1.00 79.81 1792 ASN A CA 1
ATOM 14434 C C . ASN A 1 1792 ? -10.991 -34.190 -2.028 1.00 79.81 1792 ASN A C 1
ATOM 14436 O O . ASN A 1 1792 ? -10.283 -33.271 -2.421 1.00 79.81 1792 ASN A O 1
ATOM 14440 N N . ASN A 1 1793 ? -11.386 -35.185 -2.832 1.00 81.88 1793 ASN A N 1
ATOM 14441 C CA . ASN A 1 1793 ? -11.024 -35.355 -4.236 1.00 81.88 1793 ASN A CA 1
ATOM 14442 C C . ASN A 1 1793 ? -12.305 -35.546 -5.065 1.00 81.88 1793 ASN A C 1
ATOM 14444 O O . ASN A 1 1793 ? -12.738 -36.670 -5.339 1.00 81.88 1793 ASN A O 1
ATOM 14448 N N . PHE A 1 1794 ? -12.930 -34.439 -5.457 1.00 87.81 1794 PHE A N 1
ATOM 14449 C CA . PHE A 1 1794 ? -14.099 -34.429 -6.332 1.00 87.81 1794 PHE A CA 1
ATOM 14450 C C . PHE A 1 1794 ? -14.099 -33.175 -7.210 1.00 87.81 1794 PHE A C 1
ATOM 14452 O O . PHE A 1 1794 ? -13.529 -32.150 -6.847 1.00 87.81 1794 PHE A O 1
ATOM 14459 N N . GLY A 1 1795 ? -14.755 -33.256 -8.364 1.00 85.38 1795 GLY A N 1
ATOM 14460 C CA . GLY A 1 1795 ? -14.924 -32.140 -9.288 1.00 85.38 1795 GLY A CA 1
ATOM 14461 C C . GLY A 1 1795 ? -16.243 -32.273 -10.033 1.00 85.38 1795 GLY A C 1
ATOM 14462 O O . GLY A 1 1795 ? -16.660 -33.372 -10.389 1.00 85.38 1795 GLY A O 1
ATOM 14463 N N . GLY A 1 1796 ? -16.938 -31.169 -10.263 1.00 86.06 1796 GLY A N 1
ATOM 14464 C CA . GLY A 1 1796 ? -18.266 -31.202 -10.861 1.00 86.06 1796 GLY A CA 1
ATOM 14465 C C . GLY A 1 1796 ? -18.748 -29.818 -11.253 1.00 86.06 1796 GLY A C 1
ATOM 14466 O O . GLY A 1 1796 ? -18.073 -28.818 -11.019 1.00 86.06 1796 GLY A O 1
ATOM 14467 N N . ILE A 1 1797 ? -19.931 -29.768 -11.854 1.00 84.06 1797 ILE A N 1
ATOM 14468 C CA . ILE A 1 1797 ? -20.543 -28.516 -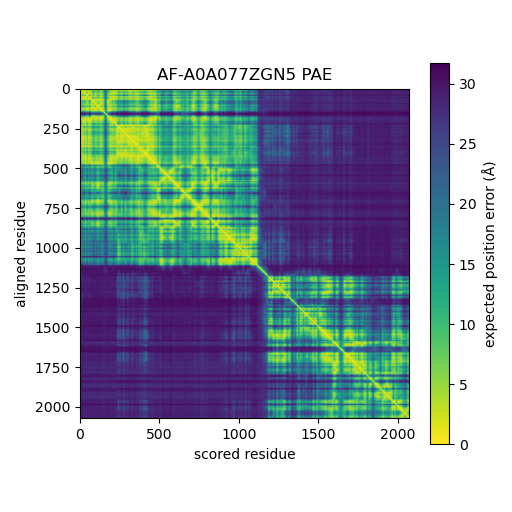12.302 1.00 84.06 1797 ILE A CA 1
ATOM 14469 C C . ILE A 1 1797 ? -21.694 -28.185 -11.359 1.00 84.06 1797 ILE A C 1
ATOM 14471 O O . ILE A 1 1797 ? -22.775 -28.767 -11.452 1.00 84.06 1797 ILE A O 1
ATOM 14475 N N . GLU A 1 1798 ? -21.433 -27.271 -10.425 1.00 82.00 1798 GLU A N 1
ATOM 14476 C CA . GLU A 1 1798 ? -22.425 -26.779 -9.468 1.00 82.00 1798 GLU A CA 1
ATOM 14477 C C . GLU A 1 1798 ? -23.493 -25.925 -10.174 1.00 82.00 1798 GLU A C 1
ATOM 14479 O O . GLU A 1 1798 ? -23.196 -25.026 -10.971 1.00 82.00 1798 GLU A O 1
ATOM 14484 N N . ILE A 1 1799 ? -24.752 -26.220 -9.861 1.00 72.12 1799 ILE A N 1
ATOM 14485 C CA . ILE A 1 1799 ? -25.935 -25.460 -10.249 1.00 72.12 1799 ILE A CA 1
ATOM 14486 C C . ILE A 1 1799 ? -26.181 -24.451 -9.126 1.00 72.12 1799 ILE A C 1
ATOM 14488 O O . ILE A 1 1799 ? -26.780 -24.774 -8.100 1.00 72.12 1799 ILE A O 1
ATOM 14492 N N . ALA A 1 1800 ? -25.685 -23.230 -9.307 1.00 57.53 1800 ALA A N 1
ATOM 14493 C CA . ALA A 1 1800 ? -25.884 -22.165 -8.334 1.00 57.53 1800 ALA A CA 1
ATOM 14494 C C . ALA A 1 1800 ? -27.367 -21.761 -8.282 1.00 57.53 1800 ALA A C 1
ATOM 14496 O O . ALA A 1 1800 ? -27.896 -21.197 -9.240 1.00 57.53 1800 ALA A O 1
ATOM 14497 N N . CYS A 1 1801 ? -28.023 -21.992 -7.143 1.00 43.38 1801 CYS A N 1
ATOM 14498 C CA . CYS A 1 1801 ? -29.340 -21.429 -6.836 1.00 43.38 1801 CYS A CA 1
ATOM 14499 C C . CYS A 1 1801 ? -29.227 -19.935 -6.475 1.00 43.38 1801 CYS A C 1
ATOM 14501 O O . CYS A 1 1801 ? -29.575 -19.528 -5.366 1.00 43.38 1801 CYS A O 1
ATOM 14503 N N . SER A 1 1802 ? -28.725 -19.107 -7.398 1.00 35.91 1802 SER A N 1
ATOM 14504 C CA . SER A 1 1802 ? -28.901 -17.656 -7.310 1.00 35.91 1802 SER A CA 1
ATOM 14505 C C . SER A 1 1802 ? -30.327 -17.284 -7.730 1.00 35.91 1802 SER A C 1
ATOM 14507 O O . SER A 1 1802 ? -30.951 -17.983 -8.528 1.00 35.91 1802 SER A O 1
ATOM 14509 N N . SER A 1 1803 ? -30.846 -16.165 -7.219 1.00 44.91 1803 SER A N 1
ATOM 14510 C CA . SER A 1 1803 ? -32.195 -15.648 -7.520 1.00 44.91 1803 SER A CA 1
ATOM 14511 C C . SER A 1 1803 ? -32.458 -15.354 -9.003 1.00 44.91 1803 SER A C 1
ATOM 14513 O O . SER A 1 1803 ? -33.593 -15.072 -9.373 1.00 44.91 1803 SER A O 1
ATOM 14515 N N . ASP A 1 1804 ? -31.422 -15.411 -9.841 1.00 39.06 1804 ASP A N 1
ATOM 14516 C CA . ASP A 1 1804 ? -31.413 -14.851 -11.189 1.00 39.06 1804 ASP A CA 1
ATOM 14517 C C . ASP A 1 1804 ? -30.853 -15.807 -12.272 1.00 39.06 1804 ASP A C 1
ATOM 14519 O O . ASP A 1 1804 ? -30.955 -15.494 -13.463 1.00 39.06 1804 ASP A O 1
ATOM 14523 N N . GLY A 1 1805 ? -30.325 -16.983 -11.892 1.00 36.28 1805 GLY A N 1
ATOM 14524 C CA . GLY A 1 1805 ? -30.278 -18.174 -12.762 1.00 36.28 1805 GLY A CA 1
ATOM 14525 C C . GLY A 1 1805 ? -29.029 -18.443 -13.619 1.00 36.28 1805 GLY A C 1
ATOM 14526 O O . GLY A 1 1805 ? -29.043 -19.387 -14.405 1.00 36.28 1805 GLY A O 1
ATOM 14527 N N . THR A 1 1806 ? -27.944 -17.682 -13.484 1.00 29.44 1806 THR A N 1
ATOM 14528 C CA . THR A 1 1806 ? -26.675 -17.923 -14.217 1.00 29.44 1806 THR A CA 1
ATOM 14529 C C . THR A 1 1806 ? -25.558 -18.358 -13.251 1.00 29.44 1806 THR A C 1
ATOM 14531 O O . THR A 1 1806 ? -25.264 -17.584 -12.340 1.00 29.44 1806 THR A O 1
ATOM 14534 N N . PRO A 1 1807 ? -24.919 -19.540 -13.405 1.00 29.19 1807 PRO A N 1
ATOM 14535 C CA . PRO A 1 1807 ? -23.920 -20.056 -12.445 1.00 29.19 1807 PRO A CA 1
ATOM 14536 C C . PRO A 1 1807 ? -22.498 -19.484 -12.684 1.00 29.19 1807 PRO A C 1
ATOM 14538 O O . PRO A 1 1807 ? -22.299 -18.900 -13.736 1.00 29.19 1807 PRO A O 1
ATOM 14541 N N . GLN A 1 1808 ? -21.469 -19.722 -11.828 1.00 35.28 1808 GLN A N 1
ATOM 14542 C CA . GLN A 1 1808 ? -20.112 -19.097 -11.987 1.00 35.28 1808 GLN A CA 1
ATOM 14543 C C . GLN A 1 1808 ? -18.897 -19.937 -12.483 1.00 35.28 1808 GLN A C 1
ATOM 14545 O O . GLN A 1 1808 ? -18.209 -19.453 -13.367 1.00 35.28 1808 GLN A O 1
ATOM 14550 N N . LEU A 1 1809 ? -18.656 -21.193 -12.055 1.00 35.03 1809 LEU A N 1
ATOM 14551 C CA . LEU A 1 1809 ? -17.465 -22.000 -12.464 1.00 35.03 1809 LEU A CA 1
ATOM 14552 C C . LEU A 1 1809 ? -16.154 -21.236 -12.237 1.00 35.03 1809 LEU A C 1
ATOM 14554 O O . LEU A 1 1809 ? -15.532 -20.692 -13.149 1.00 35.03 1809 LEU A O 1
ATOM 14558 N N . GLU A 1 1810 ? -15.690 -21.309 -11.006 1.00 37.88 1810 GLU A N 1
ATOM 14559 C CA . GLU A 1 1810 ? -14.272 -21.167 -10.733 1.00 37.88 1810 GLU A CA 1
ATOM 14560 C C . GLU A 1 1810 ? -13.568 -22.395 -11.335 1.00 37.88 1810 GLU A C 1
ATOM 14562 O O . GLU A 1 1810 ? -13.658 -23.501 -10.805 1.00 37.88 1810 GLU A O 1
ATOM 14567 N N . LEU A 1 1811 ? -12.949 -22.224 -12.505 1.00 38.28 1811 LEU A N 1
ATOM 14568 C CA . LEU A 1 1811 ? -12.067 -23.222 -13.107 1.00 38.28 1811 LEU A CA 1
ATOM 14569 C C . LEU A 1 1811 ? -10.647 -22.950 -12.611 1.00 38.28 1811 LEU A C 1
ATOM 14571 O O . LEU A 1 1811 ? -9.961 -22.088 -13.153 1.00 38.28 1811 LEU A O 1
ATOM 14575 N N . GLU A 1 1812 ? -10.225 -23.665 -11.569 1.00 38.91 1812 GLU A N 1
ATOM 14576 C CA . GLU A 1 1812 ? -8.810 -23.736 -11.191 1.00 38.91 1812 GLU A CA 1
ATOM 14577 C C . GLU A 1 1812 ? -8.051 -24.639 -12.190 1.00 38.91 1812 GLU A C 1
ATOM 14579 O O . GLU A 1 1812 ? -8.628 -25.566 -12.765 1.00 38.91 1812 GLU A O 1
ATOM 14584 N N . ASP A 1 1813 ? -6.776 -24.326 -12.448 1.00 41.59 1813 ASP A N 1
ATOM 14585 C CA . ASP A 1 1813 ? -6.044 -24.585 -13.709 1.00 41.59 1813 ASP A CA 1
ATOM 14586 C C . ASP A 1 1813 ? -5.691 -26.062 -14.068 1.00 41.59 1813 ASP A C 1
ATOM 14588 O O . ASP A 1 1813 ? -4.737 -26.335 -14.802 1.00 41.59 1813 ASP A O 1
ATOM 14592 N N . GLU A 1 1814 ? -6.459 -27.059 -13.621 1.00 51.53 1814 GLU A N 1
ATOM 14593 C CA . GLU A 1 1814 ? -6.220 -28.486 -13.906 1.00 51.53 1814 GLU A CA 1
ATOM 14594 C C . GLU A 1 1814 ? -7.000 -28.990 -15.138 1.00 51.53 1814 GLU A C 1
ATOM 14596 O O . GLU A 1 1814 ? -7.970 -29.752 -15.063 1.00 51.53 1814 GLU A O 1
ATOM 14601 N N . VAL A 1 1815 ? -6.550 -28.549 -16.318 1.00 64.62 1815 VAL A N 1
ATOM 14602 C CA . VAL A 1 1815 ? -7.279 -28.598 -17.608 1.00 64.62 1815 VAL A CA 1
ATOM 14603 C C . VAL A 1 1815 ? -7.697 -30.002 -18.098 1.00 64.62 1815 VAL A C 1
ATOM 14605 O O . VAL A 1 1815 ? -8.601 -30.117 -18.921 1.00 64.62 1815 VAL A O 1
ATOM 14608 N N . ILE A 1 1816 ? -7.068 -31.090 -17.635 1.00 78.31 1816 ILE A N 1
ATOM 14609 C CA . ILE A 1 1816 ? -7.318 -32.445 -18.176 1.00 78.31 1816 ILE A CA 1
ATOM 14610 C C . ILE A 1 1816 ? -8.628 -33.035 -17.640 1.00 78.31 1816 ILE A C 1
ATOM 14612 O O . ILE A 1 1816 ? -9.506 -33.416 -18.413 1.00 78.31 1816 ILE A O 1
ATOM 14616 N N . ILE A 1 1817 ? -8.766 -33.115 -16.314 1.00 81.62 1817 ILE A N 1
ATOM 14617 C CA . ILE A 1 1817 ? -9.949 -33.709 -15.677 1.00 81.62 1817 ILE A CA 1
ATOM 14618 C C . ILE A 1 1817 ? -11.142 -32.753 -15.773 1.00 81.62 1817 ILE A C 1
ATOM 14620 O O . ILE A 1 1817 ? -12.241 -33.181 -16.122 1.00 81.62 1817 ILE A O 1
ATOM 14624 N N . SER A 1 1818 ? -10.916 -31.452 -15.560 1.00 79.50 1818 SER A N 1
ATOM 14625 C CA . SER A 1 1818 ? -11.936 -30.420 -15.786 1.00 79.50 1818 SER A CA 1
ATOM 14626 C C . SER A 1 1818 ? -12.428 -30.411 -17.240 1.00 79.50 1818 SER A C 1
ATOM 14628 O O . SER A 1 1818 ? -13.635 -30.353 -17.469 1.00 79.50 1818 SER A O 1
ATOM 14630 N N . GLY A 1 1819 ? -11.522 -30.568 -18.215 1.00 81.62 1819 GLY A N 1
ATOM 14631 C CA . GLY A 1 1819 ? -11.849 -30.702 -19.636 1.00 81.62 1819 GLY A CA 1
ATOM 14632 C C . GLY A 1 1819 ? -12.739 -31.909 -19.942 1.00 81.62 1819 GLY A C 1
ATOM 14633 O O . GLY A 1 1819 ? -13.748 -31.753 -20.623 1.00 81.62 1819 GLY A O 1
ATOM 14634 N N . TYR A 1 1820 ? -12.439 -33.088 -19.380 1.00 84.75 1820 TYR A N 1
ATOM 14635 C CA . TYR A 1 1820 ? -13.286 -34.279 -19.545 1.00 84.75 1820 TYR A CA 1
ATOM 14636 C C . TYR A 1 1820 ? -14.698 -34.078 -18.964 1.00 84.75 1820 TYR A C 1
ATOM 14638 O O . TYR A 1 1820 ? -15.692 -34.377 -19.629 1.00 84.75 1820 TYR A O 1
ATOM 14646 N N . ILE A 1 1821 ? -14.803 -33.514 -17.752 1.00 86.69 1821 ILE A N 1
ATOM 14647 C CA . ILE A 1 1821 ? -16.095 -33.210 -17.108 1.00 86.69 1821 ILE A CA 1
ATOM 14648 C C . ILE A 1 1821 ? -16.905 -32.215 -17.956 1.00 86.69 1821 ILE A C 1
ATOM 14650 O O . ILE A 1 1821 ? -18.103 -32.415 -18.168 1.00 86.69 1821 ILE A O 1
ATOM 14654 N N . LEU A 1 1822 ? -16.255 -31.163 -18.468 1.00 83.81 1822 LEU A N 1
ATOM 14655 C CA . LEU A 1 1822 ? -16.871 -30.155 -19.334 1.00 83.81 1822 LEU A CA 1
ATOM 14656 C C . LEU A 1 1822 ? -17.352 -30.744 -20.664 1.00 83.81 1822 LEU A C 1
ATOM 14658 O O . LEU A 1 1822 ? -18.481 -30.466 -21.060 1.00 83.81 1822 LEU A O 1
ATOM 14662 N N . ALA A 1 1823 ? -16.540 -31.565 -21.332 1.00 83.81 1823 ALA A N 1
ATOM 14663 C CA . ALA A 1 1823 ? -16.893 -32.181 -22.610 1.00 83.81 1823 ALA A CA 1
ATOM 14664 C C . ALA A 1 1823 ? -18.120 -33.100 -22.481 1.00 83.81 1823 ALA A C 1
ATOM 14666 O O . ALA A 1 1823 ? -19.055 -33.009 -23.276 1.00 83.81 1823 ALA A O 1
ATOM 14667 N N . VAL A 1 1824 ? -18.170 -33.925 -21.430 1.00 84.56 1824 VAL A N 1
ATOM 14668 C CA . VAL A 1 1824 ? -19.333 -34.781 -21.150 1.00 84.56 1824 VAL A CA 1
ATOM 14669 C C . VAL A 1 1824 ? -20.570 -33.963 -20.785 1.00 84.56 1824 VAL A C 1
ATOM 14671 O O . VAL A 1 1824 ? -21.663 -34.265 -21.259 1.00 84.56 1824 VAL A O 1
ATOM 14674 N N . HIS A 1 1825 ? -20.421 -32.888 -20.008 1.00 82.69 1825 HIS A N 1
ATOM 14675 C CA . HIS A 1 1825 ? -21.540 -31.989 -19.733 1.00 82.69 1825 HIS A CA 1
ATOM 14676 C C . HIS A 1 1825 ? -22.078 -31.316 -21.004 1.00 82.69 1825 HIS A C 1
ATOM 14678 O O . HIS A 1 1825 ? -23.291 -31.204 -21.162 1.00 82.69 1825 HIS A O 1
ATOM 14684 N N . GLN A 1 1826 ? -21.200 -30.895 -21.917 1.00 82.75 1826 GLN A N 1
ATOM 14685 C CA . GLN A 1 1826 ? -21.590 -30.275 -23.185 1.00 82.75 1826 GLN A CA 1
ATOM 14686 C C . GLN A 1 1826 ? -22.334 -31.253 -24.101 1.00 82.75 1826 GLN A C 1
ATOM 14688 O O . GLN A 1 1826 ? -23.359 -30.866 -24.655 1.00 82.75 1826 GLN A O 1
ATOM 14693 N N . PHE A 1 1827 ? -21.894 -32.513 -24.189 1.00 81.38 1827 PHE A N 1
ATOM 14694 C CA . PHE A 1 1827 ? -22.617 -33.567 -24.911 1.00 81.38 1827 PHE A CA 1
ATOM 14695 C C . PHE A 1 1827 ? -24.022 -33.802 -24.325 1.00 81.38 1827 PHE A C 1
ATOM 14697 O O . PHE A 1 1827 ? -25.022 -33.820 -25.040 1.00 81.38 1827 PHE A O 1
ATOM 14704 N N . LEU A 1 1828 ? -24.124 -33.899 -22.994 1.00 78.94 1828 LEU A N 1
ATOM 14705 C CA . LEU A 1 1828 ? -25.412 -34.023 -22.305 1.00 78.94 1828 LEU A CA 1
ATOM 14706 C C . LEU A 1 1828 ? -26.313 -32.793 -22.506 1.00 78.94 1828 LEU A C 1
ATOM 14708 O O . LEU A 1 1828 ? -27.533 -32.920 -22.448 1.00 78.94 1828 LEU A O 1
ATOM 14712 N N . LEU A 1 1829 ? -25.754 -31.601 -22.734 1.00 74.75 1829 LEU A N 1
ATOM 14713 C CA . LEU A 1 1829 ? -26.540 -30.416 -23.082 1.00 74.75 1829 LEU A CA 1
ATOM 14714 C C . LEU A 1 1829 ? -27.045 -30.454 -24.531 1.00 74.75 1829 LEU A C 1
ATOM 14716 O O . LEU A 1 1829 ? -28.192 -30.076 -24.747 1.00 74.75 1829 LEU A O 1
ATOM 14720 N N . SER A 1 1830 ? -26.247 -30.904 -25.509 1.00 73.12 1830 SER A N 1
ATOM 14721 C CA . SER A 1 1830 ? -26.682 -30.949 -26.915 1.00 73.12 1830 SER A CA 1
ATOM 14722 C C . SER A 1 1830 ? -27.806 -31.957 -27.155 1.00 73.12 1830 SER A C 1
ATOM 14724 O O . SER A 1 1830 ? -28.796 -31.611 -27.793 1.00 73.12 1830 SER A O 1
ATOM 14726 N N . GLU A 1 1831 ? -27.708 -33.158 -26.583 1.00 67.75 1831 GLU A N 1
ATOM 14727 C CA . GLU A 1 1831 ? -28.722 -34.208 -26.773 1.00 67.75 1831 GLU A CA 1
ATOM 14728 C C . GLU A 1 1831 ? -30.071 -33.874 -26.118 1.00 67.75 1831 GLU A C 1
ATOM 14730 O O . GLU A 1 1831 ? -31.132 -34.202 -26.649 1.00 67.75 1831 GLU A O 1
ATOM 14735 N N . ASN A 1 1832 ? -30.063 -33.162 -24.984 1.00 63.72 1832 ASN A N 1
ATOM 14736 C CA . ASN A 1 1832 ? -31.309 -32.688 -24.372 1.00 63.72 1832 ASN A CA 1
ATOM 14737 C C . ASN A 1 1832 ? -32.015 -31.620 -25.228 1.00 63.72 1832 ASN A C 1
ATOM 14739 O O . ASN A 1 1832 ? -33.241 -31.559 -25.200 1.00 63.72 1832 ASN A O 1
ATOM 14743 N N . VAL A 1 1833 ? -31.270 -30.808 -25.992 1.00 56.81 1833 VAL A N 1
ATOM 14744 C CA . VAL A 1 1833 ? -31.849 -29.810 -26.912 1.00 56.81 1833 VAL A CA 1
ATOM 14745 C C . VAL A 1 1833 ? -32.420 -30.481 -28.164 1.00 56.81 1833 VAL A C 1
ATOM 14747 O O . VAL A 1 1833 ? -33.554 -30.190 -28.533 1.00 56.81 1833 VAL A O 1
ATOM 14750 N N . ALA A 1 1834 ? -31.702 -31.438 -28.763 1.00 54.62 1834 ALA A N 1
ATOM 14751 C CA . ALA A 1 1834 ? -32.206 -32.190 -29.917 1.00 54.62 1834 ALA A CA 1
ATOM 14752 C C . ALA A 1 1834 ? -33.541 -32.899 -29.606 1.00 54.62 1834 ALA A C 1
ATOM 14754 O O . ALA A 1 1834 ? -34.479 -32.866 -30.399 1.00 54.62 1834 ALA A O 1
ATOM 14755 N N . ARG A 1 1835 ? -33.671 -33.460 -28.395 1.00 52.06 1835 ARG A N 1
ATOM 14756 C CA . ARG A 1 1835 ? -34.914 -34.104 -27.941 1.00 52.06 1835 ARG A CA 1
ATOM 14757 C C . ARG A 1 1835 ? -36.074 -33.144 -27.730 1.00 52.06 1835 ARG A C 1
ATOM 14759 O O . ARG A 1 1835 ? -37.205 -33.548 -27.972 1.00 52.06 1835 ARG A O 1
ATOM 14766 N N . SER A 1 1836 ? -35.838 -31.909 -27.279 1.00 49.66 1836 SER A N 1
ATOM 14767 C CA . SER A 1 1836 ? -36.935 -30.943 -27.129 1.00 49.66 1836 SER A CA 1
ATOM 14768 C C . SER A 1 1836 ? -37.560 -30.528 -28.462 1.00 49.66 1836 SER A C 1
ATOM 14770 O O . SER A 1 1836 ? -38.732 -30.161 -28.465 1.00 49.66 1836 SER A O 1
ATOM 14772 N N . ASP A 1 1837 ? -36.822 -30.641 -29.570 1.00 46.53 1837 ASP A N 1
ATOM 14773 C CA . ASP A 1 1837 ? -37.314 -30.282 -30.903 1.00 46.53 1837 ASP A CA 1
ATOM 14774 C C . ASP A 1 1837 ? -38.082 -31.438 -31.580 1.00 46.53 1837 ASP A C 1
ATOM 14776 O O . ASP A 1 1837 ? -39.090 -31.193 -32.242 1.00 46.53 1837 ASP A O 1
ATOM 14780 N N . GLU A 1 1838 ? -37.684 -32.702 -31.371 1.00 49.41 1838 GLU A N 1
ATOM 14781 C CA . GLU A 1 1838 ? -38.395 -33.868 -31.935 1.00 49.41 1838 GLU A CA 1
ATOM 14782 C C . GLU A 1 1838 ? -39.691 -34.236 -31.183 1.00 49.41 1838 GLU A C 1
ATOM 14784 O O . GLU A 1 1838 ? -40.614 -34.793 -31.775 1.00 49.41 1838 GLU A O 1
ATOM 14789 N N . MET A 1 1839 ? -39.811 -33.921 -29.886 1.00 39.62 1839 MET A N 1
ATOM 14790 C CA . MET A 1 1839 ? -40.920 -34.412 -29.043 1.00 39.62 1839 MET A CA 1
ATOM 14791 C C . MET A 1 1839 ? -42.271 -33.692 -29.224 1.00 39.62 1839 MET A C 1
ATOM 14793 O O . MET A 1 1839 ? -43.178 -33.887 -28.412 1.00 39.62 1839 MET A O 1
ATOM 14797 N N . ASN A 1 1840 ? -42.423 -32.875 -30.271 1.00 48.81 1840 ASN A N 1
ATOM 14798 C CA . ASN A 1 1840 ? -43.692 -32.230 -30.624 1.00 48.81 1840 ASN A CA 1
ATOM 14799 C C . ASN A 1 1840 ? -44.610 -33.098 -31.506 1.00 48.81 1840 ASN A C 1
ATOM 14801 O O . ASN A 1 1840 ? -45.766 -32.722 -31.692 1.00 48.81 1840 ASN A O 1
ATOM 14805 N N . ASP A 1 1841 ? -44.147 -34.256 -31.993 1.00 37.78 1841 ASP A N 1
ATOM 14806 C CA . ASP A 1 1841 ? -44.984 -35.224 -32.712 1.00 37.78 1841 ASP A CA 1
ATOM 14807 C C . ASP A 1 1841 ? -45.077 -36.586 -31.998 1.00 37.78 1841 ASP A C 1
ATOM 14809 O O . ASP A 1 1841 ? -44.084 -37.217 -31.645 1.00 37.78 1841 ASP A O 1
ATOM 14813 N N . ASN A 1 1842 ? -46.319 -37.058 -31.861 1.00 36.50 1842 ASN A N 1
ATOM 14814 C CA . ASN A 1 1842 ? -46.760 -38.380 -31.395 1.00 36.50 1842 ASN A CA 1
ATOM 14815 C C . ASN A 1 1842 ? -46.386 -38.844 -29.969 1.00 36.50 1842 ASN A C 1
ATOM 14817 O O . ASN A 1 1842 ? -45.300 -39.319 -29.647 1.00 36.50 1842 ASN A O 1
ATOM 14821 N N . SER A 1 1843 ? -47.421 -38.887 -29.129 1.00 36.19 1843 SER A N 1
ATOM 14822 C CA . SER A 1 1843 ? -47.441 -39.592 -27.848 1.00 36.19 1843 SER A CA 1
ATOM 14823 C C . SER A 1 1843 ? -47.214 -41.111 -27.971 1.00 36.19 1843 SER A C 1
ATOM 14825 O O . SER A 1 1843 ? -47.778 -41.737 -28.867 1.00 36.19 1843 SER A O 1
ATOM 14827 N N . SER A 1 1844 ? -46.574 -41.703 -26.945 1.00 35.59 1844 SER A N 1
ATOM 14828 C CA . SER A 1 1844 ? -46.590 -43.138 -26.546 1.00 35.59 1844 SER A CA 1
ATOM 14829 C C . SER A 1 1844 ? -45.389 -44.077 -26.837 1.00 35.59 1844 SER A C 1
ATOM 14831 O O . SER A 1 1844 ? -45.592 -45.265 -27.070 1.00 35.59 1844 SER A O 1
ATOM 14833 N N . SER A 1 1845 ? -44.126 -43.648 -26.647 1.00 35.03 1845 SER A N 1
ATOM 14834 C CA . SER A 1 1845 ? -42.990 -44.611 -26.550 1.00 35.03 1845 SER A CA 1
ATOM 14835 C C . SER A 1 1845 ? -41.772 -44.188 -25.690 1.00 35.03 1845 SER A C 1
ATOM 14837 O O . SER A 1 1845 ? -40.621 -44.367 -26.086 1.00 35.03 1845 SER A O 1
ATOM 14839 N N . HIS A 1 1846 ? -41.979 -43.685 -24.465 1.00 40.25 1846 HIS A N 1
ATOM 14840 C CA . HIS A 1 1846 ? -40.907 -43.082 -23.639 1.00 40.25 1846 HIS A CA 1
ATOM 14841 C C . HIS A 1 1846 ? -39.753 -43.985 -23.137 1.00 40.25 1846 HIS A C 1
ATOM 14843 O O . HIS A 1 1846 ? -38.801 -43.452 -22.573 1.00 40.25 1846 HIS A O 1
ATOM 14849 N N . LYS A 1 1847 ? -39.782 -45.318 -23.299 1.00 42.28 1847 LYS A N 1
ATOM 14850 C CA . LYS A 1 1847 ? -38.703 -46.191 -22.773 1.00 42.28 1847 LYS A CA 1
ATOM 14851 C C . LYS A 1 1847 ? -37.539 -46.460 -23.732 1.00 42.28 1847 LYS A C 1
ATOM 14853 O O . LYS A 1 1847 ? -36.459 -46.779 -23.251 1.00 42.28 1847 LYS A O 1
ATOM 14858 N N . ILE A 1 1848 ? -37.722 -46.310 -25.045 1.00 39.84 1848 ILE A N 1
ATOM 14859 C CA . ILE A 1 1848 ? -36.688 -46.683 -26.033 1.00 39.84 1848 ILE A CA 1
ATOM 14860 C C . ILE A 1 1848 ? -35.557 -45.635 -26.096 1.00 39.84 1848 ILE A C 1
ATOM 14862 O O . ILE A 1 1848 ? -34.403 -45.975 -26.330 1.00 39.84 1848 ILE A O 1
ATOM 14866 N N . GLY A 1 1849 ? -35.845 -44.363 -25.794 1.00 47.19 1849 GLY A N 1
ATOM 14867 C CA . GLY A 1 1849 ? -34.855 -43.284 -25.897 1.00 47.19 1849 GLY A CA 1
ATOM 14868 C C . GLY A 1 1849 ? -33.733 -43.286 -24.845 1.00 47.19 1849 GLY A C 1
ATOM 14869 O O . GLY A 1 1849 ? -32.734 -42.597 -25.043 1.00 47.19 1849 GLY A O 1
ATOM 14870 N N . SER A 1 1850 ? -33.855 -43.999 -23.719 1.00 55.84 1850 SER A N 1
ATOM 14871 C CA . SER A 1 1850 ? -32.828 -43.934 -22.659 1.00 55.84 1850 SER A CA 1
ATOM 14872 C C . SER A 1 1850 ? -31.541 -44.666 -23.044 1.00 55.84 1850 SER A C 1
ATOM 14874 O O . SER A 1 1850 ? -30.459 -44.111 -22.881 1.00 55.84 1850 SER A O 1
ATOM 14876 N N . GLU A 1 1851 ? -31.652 -45.886 -23.579 1.00 58.41 1851 GLU A N 1
ATOM 14877 C CA . GLU A 1 1851 ? -30.485 -46.707 -23.937 1.00 58.41 1851 GLU A CA 1
ATOM 14878 C C . GLU A 1 1851 ? -29.702 -46.114 -25.114 1.00 58.41 1851 GLU A C 1
ATOM 14880 O O . GLU A 1 1851 ? -28.475 -46.184 -25.135 1.00 58.41 1851 GLU A O 1
ATOM 14885 N N . GLU A 1 1852 ? -30.389 -45.475 -26.064 1.00 69.81 1852 GLU A N 1
ATOM 14886 C CA . GLU A 1 1852 ? -29.735 -44.827 -27.204 1.00 69.81 1852 GLU A CA 1
ATOM 14887 C C . GLU A 1 1852 ? -28.846 -43.654 -26.760 1.00 69.81 1852 GLU A C 1
ATOM 14889 O O . GLU A 1 1852 ? -27.702 -43.554 -27.200 1.00 69.81 1852 GLU A O 1
ATOM 14894 N N . LEU A 1 1853 ? -29.306 -42.827 -25.809 1.00 70.19 1853 LEU A N 1
ATOM 14895 C CA . LEU A 1 1853 ? -28.489 -41.735 -25.265 1.00 70.19 1853 LEU A CA 1
ATOM 14896 C C . LEU A 1 1853 ? -27.247 -42.261 -24.537 1.00 70.19 1853 LEU A C 1
ATOM 14898 O O . LEU A 1 1853 ? -26.159 -41.721 -24.719 1.00 70.19 1853 LEU A O 1
ATOM 14902 N N . ASP A 1 1854 ? -27.390 -43.321 -23.738 1.00 69.50 1854 ASP A N 1
ATOM 14903 C CA . ASP A 1 1854 ? -26.259 -43.939 -23.040 1.00 69.50 1854 ASP A CA 1
ATOM 14904 C C . ASP A 1 1854 ? -25.253 -44.568 -24.018 1.00 69.50 1854 ASP A C 1
ATOM 14906 O O . ASP A 1 1854 ? -24.040 -44.451 -23.818 1.00 69.50 1854 ASP A O 1
ATOM 14910 N N . ASN A 1 1855 ? -25.725 -45.181 -25.109 1.00 75.12 1855 ASN A N 1
ATOM 14911 C CA . ASN A 1 1855 ? -24.870 -45.720 -26.168 1.00 75.12 1855 ASN A CA 1
ATOM 14912 C C . ASN A 1 1855 ? -24.110 -44.614 -26.915 1.00 75.12 1855 ASN A C 1
ATOM 14914 O O . ASN A 1 1855 ? -22.896 -44.728 -27.116 1.00 75.12 1855 ASN A O 1
ATOM 14918 N N . GLN A 1 1856 ? -24.788 -43.524 -27.280 1.00 80.94 1856 GLN A N 1
ATOM 14919 C CA . GLN A 1 1856 ? -24.173 -42.372 -27.940 1.00 80.94 1856 GLN A CA 1
ATOM 14920 C C . GLN A 1 1856 ? -23.177 -41.658 -27.018 1.00 80.94 1856 GLN A C 1
ATOM 14922 O O . GLN A 1 1856 ? -22.045 -41.393 -27.425 1.00 80.94 1856 GLN A O 1
ATOM 14927 N N . LEU A 1 1857 ? -23.537 -41.438 -25.750 1.00 82.19 1857 LEU A N 1
ATOM 14928 C CA . LEU A 1 1857 ? -22.659 -40.852 -24.737 1.00 82.19 1857 LEU A CA 1
ATOM 14929 C C . LEU A 1 1857 ? -21.425 -41.724 -24.485 1.00 82.19 1857 LEU A C 1
ATOM 14931 O O . LEU A 1 1857 ? -20.311 -41.211 -24.419 1.00 82.19 1857 LEU A O 1
ATOM 14935 N N . LYS A 1 1858 ? -21.591 -43.047 -24.388 1.00 81.44 1858 LYS A N 1
ATOM 14936 C CA . LYS A 1 1858 ? -20.471 -43.992 -24.292 1.00 81.44 1858 LYS A CA 1
ATOM 14937 C C . LYS A 1 1858 ? -19.558 -43.900 -25.515 1.00 81.44 1858 LYS A C 1
ATOM 14939 O O . LYS A 1 1858 ? -18.342 -43.822 -25.350 1.00 81.44 1858 LYS A O 1
ATOM 14944 N N . SER A 1 1859 ? -20.129 -43.869 -26.721 1.00 83.56 1859 SER A N 1
ATOM 14945 C CA . SER A 1 1859 ? -19.383 -43.708 -27.975 1.00 83.56 1859 SER A CA 1
ATOM 14946 C C . SER A 1 1859 ? -18.580 -42.399 -27.987 1.00 83.56 1859 SER A C 1
ATOM 14948 O O . SER A 1 1859 ? -17.374 -42.413 -28.246 1.00 83.56 1859 SER A O 1
ATOM 14950 N N . PHE A 1 1860 ? -19.209 -41.286 -27.595 1.00 87.38 1860 PHE A N 1
ATOM 14951 C CA . PHE A 1 1860 ? -18.571 -39.978 -27.444 1.00 87.38 1860 PHE A CA 1
ATOM 14952 C C . PHE A 1 1860 ? -17.422 -40.003 -26.428 1.00 87.38 1860 PHE A C 1
ATOM 14954 O O . PHE A 1 1860 ? -16.308 -39.596 -26.755 1.00 87.38 1860 PHE A O 1
ATOM 14961 N N . CYS A 1 1861 ? -17.650 -40.525 -25.220 1.00 87.75 1861 CYS A N 1
ATOM 14962 C CA . CYS A 1 1861 ? -16.622 -40.610 -24.185 1.00 87.75 1861 CYS A CA 1
ATOM 14963 C C . CYS A 1 1861 ? -15.437 -41.493 -24.628 1.00 87.75 1861 CYS A C 1
ATOM 14965 O O . CYS A 1 1861 ? -14.283 -41.107 -24.436 1.00 87.75 1861 CYS A O 1
ATOM 14967 N N . CYS A 1 1862 ? -15.691 -42.645 -25.265 1.00 87.38 1862 CYS A N 1
ATOM 14968 C CA . CYS A 1 1862 ? -14.640 -43.506 -25.820 1.00 87.38 1862 CYS A CA 1
ATOM 14969 C C . CYS A 1 1862 ? -13.821 -42.775 -26.892 1.00 87.38 1862 CYS A C 1
ATOM 14971 O O . CYS A 1 1862 ? -12.590 -42.811 -26.857 1.00 87.38 1862 CYS A O 1
ATOM 14973 N N . LYS A 1 1863 ? -14.497 -42.068 -27.806 1.00 85.31 1863 LYS A N 1
ATOM 14974 C CA . LYS A 1 1863 ? -13.863 -41.255 -28.848 1.00 85.31 1863 LYS A CA 1
ATOM 14975 C C . LYS A 1 1863 ? -12.979 -40.157 -28.248 1.00 85.31 1863 LYS A C 1
ATOM 14977 O O . LYS A 1 1863 ? -11.816 -40.049 -28.623 1.00 85.31 1863 LYS A O 1
ATOM 14982 N N . LEU A 1 1864 ? -13.494 -39.411 -27.268 1.00 85.75 1864 LEU A N 1
ATOM 14983 C CA . LEU A 1 1864 ? -12.785 -38.337 -26.564 1.00 85.75 1864 LEU A CA 1
ATOM 14984 C C . LEU A 1 1864 ? -11.493 -38.833 -25.892 1.00 85.75 1864 LEU A C 1
ATOM 14986 O O . LEU A 1 1864 ? -10.451 -38.181 -25.979 1.00 85.75 1864 LEU A O 1
ATOM 14990 N N . VAL A 1 1865 ? -11.529 -40.013 -25.261 1.00 85.12 1865 VAL A N 1
ATOM 14991 C CA . VAL A 1 1865 ? -10.321 -40.630 -24.694 1.00 85.12 1865 VAL A CA 1
ATOM 14992 C C . VAL A 1 1865 ? -9.335 -41.001 -25.798 1.00 85.12 1865 VAL A C 1
ATOM 14994 O O . VAL A 1 1865 ? -8.174 -40.597 -25.736 1.00 85.12 1865 VAL A O 1
ATOM 14997 N N . ARG A 1 1866 ? -9.798 -41.763 -26.796 1.00 81.50 1866 ARG A N 1
ATOM 14998 C CA . ARG A 1 1866 ? -8.965 -42.363 -27.845 1.00 81.50 1866 ARG A CA 1
ATOM 14999 C C . ARG A 1 1866 ? -8.287 -41.330 -28.746 1.00 81.50 1866 ARG A C 1
ATOM 15001 O O . ARG A 1 1866 ? -7.145 -41.545 -29.140 1.00 81.50 1866 ARG A O 1
ATOM 15008 N N . GLU A 1 1867 ? -8.993 -40.256 -29.087 1.00 80.75 1867 GLU A N 1
ATOM 15009 C CA . GLU A 1 1867 ? -8.561 -39.282 -30.096 1.00 80.75 1867 GLU A CA 1
ATOM 15010 C C . GLU A 1 1867 ? -7.945 -38.021 -29.474 1.00 80.75 1867 GLU A C 1
ATOM 15012 O O . GLU A 1 1867 ? -6.924 -37.562 -29.971 1.00 80.75 1867 GLU A O 1
ATOM 15017 N N . GLU A 1 1868 ? -8.481 -37.494 -28.365 1.00 80.12 1868 GLU A N 1
ATOM 15018 C CA . GLU A 1 1868 ? -7.991 -36.231 -27.781 1.00 80.12 1868 GLU A CA 1
ATOM 15019 C C . GLU A 1 1868 ? -7.086 -36.446 -26.555 1.00 80.12 1868 GLU A C 1
ATOM 15021 O O . GLU A 1 1868 ? -5.956 -35.944 -26.494 1.00 80.12 1868 GLU A O 1
ATOM 15026 N N . LEU A 1 1869 ? -7.549 -37.210 -25.556 1.00 82.62 1869 LEU A N 1
ATOM 15027 C CA . LEU A 1 1869 ? -6.801 -37.363 -24.302 1.00 82.62 1869 LEU A CA 1
ATOM 15028 C C . LEU A 1 1869 ? -5.513 -38.176 -24.478 1.00 82.62 1869 LEU A C 1
ATOM 15030 O O . LEU A 1 1869 ? -4.510 -37.835 -23.849 1.00 82.62 1869 LEU A O 1
ATOM 15034 N N . VAL A 1 1870 ? -5.502 -39.208 -25.333 1.00 81.88 1870 VAL A N 1
ATOM 15035 C CA . VAL A 1 1870 ? -4.291 -39.998 -25.633 1.00 81.88 1870 VAL A CA 1
ATOM 15036 C C . VAL A 1 1870 ? -3.151 -39.101 -26.111 1.00 81.88 1870 VAL A C 1
ATOM 15038 O O . VAL A 1 1870 ? -2.080 -39.119 -25.500 1.00 81.88 1870 VAL A O 1
ATOM 15041 N N . GLU A 1 1871 ? -3.362 -38.289 -27.149 1.00 79.44 1871 GLU A N 1
ATOM 15042 C CA . GLU A 1 1871 ? -2.300 -37.447 -27.711 1.00 79.44 1871 GLU A CA 1
ATOM 15043 C C . GLU A 1 1871 ? -1.812 -36.402 -26.696 1.00 79.44 1871 GLU A C 1
ATOM 15045 O O . GLU A 1 1871 ? -0.606 -36.245 -26.462 1.00 79.44 1871 GLU A O 1
ATOM 15050 N N . ARG A 1 1872 ? -2.752 -35.729 -26.021 1.00 82.00 1872 ARG A N 1
ATOM 15051 C CA . ARG A 1 1872 ? -2.441 -34.693 -25.031 1.00 82.00 1872 ARG A CA 1
ATOM 15052 C C . ARG A 1 1872 ? -1.627 -35.246 -23.858 1.00 82.00 1872 ARG A C 1
ATOM 15054 O O . ARG A 1 1872 ? -0.640 -34.629 -23.449 1.00 82.00 1872 ARG A O 1
ATOM 15061 N N . LEU A 1 1873 ? -1.989 -36.425 -23.348 1.00 85.69 1873 LEU A N 1
ATOM 15062 C CA . LEU A 1 1873 ? -1.262 -37.094 -22.267 1.00 85.69 1873 LEU A CA 1
ATOM 15063 C C . LEU A 1 1873 ? 0.119 -37.575 -22.716 1.00 85.69 1873 LEU A C 1
ATOM 15065 O O . LEU A 1 1873 ? 1.089 -37.367 -21.988 1.00 85.69 1873 LEU A O 1
ATOM 15069 N N . PHE A 1 1874 ? 0.240 -38.132 -23.923 1.00 84.69 1874 PHE A N 1
ATOM 15070 C CA . PHE A 1 1874 ? 1.528 -38.517 -24.510 1.00 84.69 1874 PHE A CA 1
ATOM 15071 C C . PHE A 1 1874 ? 2.513 -37.341 -24.556 1.00 84.69 1874 PHE A C 1
ATOM 15073 O O . PHE A 1 1874 ? 3.675 -37.481 -24.157 1.00 84.69 1874 PHE A O 1
ATOM 15080 N N . ASN A 1 1875 ? 2.048 -36.168 -24.987 1.00 84.38 1875 ASN A N 1
ATOM 15081 C CA . ASN A 1 1875 ? 2.868 -34.962 -25.077 1.00 84.38 1875 ASN A CA 1
ATOM 15082 C C . ASN A 1 1875 ? 3.280 -34.423 -23.695 1.00 84.38 1875 ASN A C 1
ATOM 15084 O O . ASN A 1 1875 ? 4.452 -34.091 -23.490 1.00 84.38 1875 ASN A O 1
ATOM 15088 N N . ILE A 1 1876 ? 2.366 -34.400 -22.718 1.00 86.75 1876 ILE A N 1
ATOM 15089 C CA . ILE A 1 1876 ? 2.672 -33.982 -21.338 1.00 86.75 1876 ILE A CA 1
ATOM 15090 C C . ILE A 1 1876 ? 3.681 -34.939 -20.685 1.00 86.75 1876 ILE A C 1
ATOM 15092 O O . ILE A 1 1876 ? 4.675 -34.492 -20.111 1.00 86.75 1876 ILE A O 1
ATOM 15096 N N . VAL A 1 1877 ? 3.480 -36.250 -20.825 1.00 86.38 1877 VAL A N 1
ATOM 15097 C CA . VAL A 1 1877 ? 4.350 -37.286 -20.251 1.00 86.38 1877 VAL A CA 1
ATOM 15098 C C . VAL A 1 1877 ? 5.754 -37.238 -20.860 1.00 86.38 1877 VAL A C 1
ATOM 15100 O O . VAL A 1 1877 ? 6.732 -37.202 -20.110 1.00 86.38 1877 VAL A O 1
ATOM 15103 N N . ARG A 1 1878 ? 5.880 -37.094 -22.190 1.00 83.00 1878 ARG A N 1
ATOM 15104 C CA . ARG A 1 1878 ? 7.173 -36.847 -22.863 1.00 83.00 1878 ARG A CA 1
ATOM 15105 C C . ARG A 1 1878 ? 7.865 -35.580 -22.352 1.00 83.00 1878 ARG A C 1
ATOM 15107 O O . ARG A 1 1878 ? 9.069 -35.607 -22.093 1.00 83.00 1878 ARG A O 1
ATOM 15114 N N . LYS A 1 1879 ? 7.127 -34.475 -22.185 1.00 83.88 1879 LYS A N 1
ATOM 15115 C CA . LYS A 1 1879 ? 7.666 -33.194 -21.692 1.00 83.88 1879 LYS A CA 1
ATOM 15116 C C . LYS A 1 1879 ? 8.179 -33.314 -20.255 1.00 83.88 1879 LYS A C 1
ATOM 15118 O O . LYS A 1 1879 ? 9.269 -32.828 -19.959 1.00 83.88 1879 LYS A O 1
ATOM 15123 N N . ILE A 1 1880 ? 7.443 -34.002 -19.380 1.00 83.31 1880 ILE A N 1
ATOM 15124 C CA . ILE A 1 1880 ? 7.868 -34.275 -17.999 1.00 83.31 1880 ILE A CA 1
ATOM 15125 C C . ILE A 1 1880 ? 9.109 -35.166 -17.982 1.00 83.31 1880 ILE A C 1
ATOM 15127 O O . ILE A 1 1880 ? 10.063 -34.836 -17.284 1.00 83.31 1880 ILE A O 1
ATOM 15131 N N . GLN A 1 1881 ? 9.140 -36.244 -18.769 1.00 76.56 1881 GLN A N 1
ATOM 15132 C CA . GLN A 1 1881 ? 10.286 -37.153 -18.833 1.00 76.56 1881 GLN A CA 1
ATOM 15133 C C . GLN A 1 1881 ? 11.551 -36.418 -19.309 1.00 76.56 1881 GLN A C 1
ATOM 15135 O O . GLN A 1 1881 ? 12.572 -36.473 -18.627 1.00 76.56 1881 GLN A O 1
ATOM 15140 N N . ARG A 1 1882 ? 11.456 -35.617 -20.384 1.00 76.12 1882 ARG A N 1
ATOM 15141 C CA . ARG A 1 1882 ? 12.551 -34.759 -20.881 1.00 76.12 1882 ARG A CA 1
ATOM 15142 C C . ARG A 1 1882 ? 13.039 -33.764 -19.820 1.00 76.12 1882 ARG A C 1
ATOM 15144 O O . ARG A 1 1882 ? 14.241 -33.638 -19.606 1.00 76.12 1882 ARG A O 1
ATOM 15151 N N . ASN A 1 1883 ? 12.126 -33.075 -19.134 1.00 76.12 1883 ASN A N 1
ATOM 15152 C CA . ASN A 1 1883 ? 12.480 -32.067 -18.128 1.00 76.12 1883 ASN A CA 1
ATOM 15153 C C . ASN A 1 1883 ? 13.045 -32.679 -16.837 1.00 76.12 1883 ASN A C 1
ATOM 15155 O O . ASN A 1 1883 ? 13.939 -32.099 -16.219 1.00 76.12 1883 ASN A O 1
ATOM 15159 N N . ALA A 1 1884 ? 12.547 -33.847 -16.428 1.00 66.19 1884 ALA A N 1
ATOM 15160 C CA . ALA A 1 1884 ? 13.061 -34.569 -15.274 1.00 66.19 1884 ALA A CA 1
ATOM 15161 C C . ALA A 1 1884 ? 14.497 -35.046 -15.538 1.00 66.19 1884 ALA A C 1
ATOM 15163 O O . ALA A 1 1884 ? 15.364 -34.796 -14.704 1.00 66.19 1884 ALA A O 1
ATOM 15164 N N . SER A 1 1885 ? 14.786 -35.602 -16.725 1.00 61.25 1885 SER A N 1
ATOM 15165 C CA . SER A 1 1885 ? 16.154 -35.956 -17.141 1.00 61.25 1885 SER A CA 1
ATOM 15166 C C . SER A 1 1885 ? 17.142 -34.790 -17.002 1.00 61.25 1885 SER A C 1
ATOM 15168 O O . SER A 1 1885 ? 18.257 -34.996 -16.534 1.00 61.25 1885 SER A O 1
ATOM 15170 N N . VAL A 1 1886 ? 16.728 -33.563 -17.344 1.00 56.72 1886 VAL A N 1
ATOM 15171 C CA . VAL A 1 1886 ? 17.572 -32.357 -17.228 1.00 56.72 1886 VAL A CA 1
ATOM 15172 C C . VAL A 1 1886 ? 17.809 -31.945 -15.766 1.00 56.72 1886 VAL A C 1
ATOM 15174 O O . VAL A 1 1886 ? 18.919 -31.554 -15.414 1.00 56.72 1886 VAL A O 1
ATOM 15177 N N . LYS A 1 1887 ? 16.799 -32.040 -14.888 1.00 51.38 1887 LYS A N 1
ATOM 15178 C CA . LYS A 1 1887 ? 16.911 -31.599 -13.480 1.00 51.38 1887 LYS A CA 1
ATOM 15179 C C . LYS A 1 1887 ? 17.597 -32.602 -12.542 1.00 51.38 1887 LYS A C 1
ATOM 15181 O O . LYS A 1 1887 ? 18.076 -32.208 -11.481 1.00 51.38 1887 LYS A O 1
ATOM 15186 N N . VAL A 1 1888 ? 17.664 -33.885 -12.902 1.00 48.06 1888 VAL A N 1
ATOM 15187 C CA . VAL A 1 1888 ? 18.197 -34.950 -12.024 1.00 48.06 1888 VAL A CA 1
ATOM 15188 C C . VAL A 1 1888 ? 19.667 -34.754 -11.644 1.00 48.06 1888 VAL A C 1
ATOM 15190 O O . VAL A 1 1888 ? 20.050 -35.144 -10.539 1.00 48.06 1888 VAL A O 1
ATOM 15193 N N . GLY A 1 1889 ? 20.456 -34.077 -12.486 1.00 52.66 1889 GLY A N 1
ATOM 15194 C CA . GLY A 1 1889 ? 21.884 -33.821 -12.263 1.00 52.66 1889 GLY A CA 1
ATOM 15195 C C . GLY A 1 1889 ? 22.247 -32.997 -11.016 1.00 52.66 1889 GLY A C 1
ATOM 15196 O O . GLY A 1 1889 ? 23.433 -32.852 -10.741 1.00 52.66 1889 GLY A O 1
ATOM 15197 N N . GLN A 1 1890 ? 21.277 -32.459 -10.261 1.00 45.06 1890 GLN A N 1
ATOM 15198 C CA . GLN A 1 1890 ? 21.538 -31.619 -9.078 1.00 45.06 1890 GLN A CA 1
ATOM 15199 C C . GLN A 1 1890 ? 20.848 -32.064 -7.772 1.00 45.06 1890 GLN A C 1
ATOM 15201 O O . GLN A 1 1890 ? 20.950 -31.353 -6.774 1.00 45.06 1890 GLN A O 1
ATOM 15206 N N . GLY A 1 1891 ? 20.175 -33.224 -7.715 1.00 46.78 1891 GLY A N 1
ATOM 15207 C CA . GLY A 1 1891 ? 19.563 -33.655 -6.440 1.00 46.78 1891 GLY A CA 1
ATOM 15208 C C . GLY A 1 1891 ? 18.766 -34.963 -6.396 1.00 46.78 1891 GLY A C 1
ATOM 15209 O O . GLY A 1 1891 ? 18.262 -35.315 -5.330 1.00 46.78 1891 GLY A O 1
ATOM 15210 N N . GLY A 1 1892 ? 18.635 -35.695 -7.509 1.00 52.06 1892 GLY A N 1
ATOM 15211 C CA . GLY A 1 1892 ? 17.837 -36.927 -7.566 1.00 52.06 1892 GLY A CA 1
ATOM 15212 C C . GLY A 1 1892 ? 16.315 -36.696 -7.518 1.00 52.06 1892 GLY A C 1
ATOM 15213 O O . GLY A 1 1892 ? 15.815 -35.734 -6.934 1.00 52.06 1892 GLY A O 1
ATOM 15214 N N . PHE A 1 1893 ? 15.552 -37.591 -8.153 1.00 57.75 1893 PHE A N 1
ATOM 15215 C CA . PHE A 1 1893 ? 14.124 -37.379 -8.438 1.00 57.75 1893 PHE A CA 1
ATOM 15216 C C . PHE A 1 1893 ? 13.235 -37.141 -7.206 1.00 57.75 1893 PHE A C 1
ATOM 15218 O O . PHE A 1 1893 ? 12.271 -36.384 -7.288 1.00 57.75 1893 PHE A O 1
ATOM 15225 N N . SER A 1 1894 ? 13.551 -37.750 -6.060 1.00 55.97 1894 SER A N 1
ATOM 15226 C CA . SER A 1 1894 ? 12.759 -37.637 -4.826 1.00 55.97 1894 SER A CA 1
ATOM 15227 C C . SER A 1 1894 ? 12.743 -36.229 -4.210 1.00 55.97 1894 SER A C 1
ATOM 15229 O O . SER A 1 1894 ? 11.966 -35.984 -3.294 1.00 55.97 1894 SER A O 1
ATOM 15231 N N . SER A 1 1895 ? 13.587 -35.309 -4.693 1.00 64.00 1895 SER A N 1
ATOM 15232 C CA . SER A 1 1895 ? 13.568 -33.888 -4.309 1.00 64.00 1895 SER A CA 1
ATOM 15233 C C . SER A 1 1895 ? 12.465 -33.073 -5.004 1.00 64.00 1895 SER A C 1
ATOM 15235 O O . SER A 1 1895 ? 12.163 -31.966 -4.567 1.00 64.00 1895 SER A O 1
ATOM 15237 N N . LEU A 1 1896 ? 11.851 -33.608 -6.070 1.00 66.75 1896 LEU A N 1
ATOM 15238 C CA . LEU A 1 1896 ? 10.855 -32.904 -6.889 1.00 66.75 1896 LEU A CA 1
ATOM 15239 C C . LEU A 1 1896 ? 9.426 -32.981 -6.327 1.00 66.75 1896 LEU A C 1
ATOM 15241 O O . LEU A 1 1896 ? 8.567 -32.223 -6.771 1.00 66.75 1896 LEU A O 1
ATOM 15245 N N . PHE A 1 1897 ? 9.159 -33.886 -5.381 1.00 68.75 1897 PHE A N 1
ATOM 15246 C CA . PHE A 1 1897 ? 7.839 -34.062 -4.772 1.00 68.75 1897 PHE A CA 1
ATOM 15247 C C . PHE A 1 1897 ? 7.783 -33.413 -3.377 1.00 68.75 1897 PHE A C 1
ATOM 15249 O O . PHE A 1 1897 ? 8.608 -33.753 -2.522 1.00 68.75 1897 PHE A O 1
ATOM 15256 N N . PRO A 1 1898 ? 6.804 -32.533 -3.092 1.00 69.94 1898 PRO A N 1
ATOM 15257 C CA . PRO A 1 1898 ? 6.583 -32.025 -1.740 1.00 69.94 1898 PRO A CA 1
ATOM 15258 C C . PRO A 1 1898 ? 6.170 -33.160 -0.788 1.00 69.94 1898 PRO A C 1
ATOM 15260 O O . PRO A 1 1898 ? 5.331 -33.998 -1.117 1.00 69.94 1898 PRO A O 1
ATOM 15263 N N . ARG A 1 1899 ? 6.751 -33.187 0.419 1.00 65.00 1899 ARG A N 1
ATOM 15264 C CA . ARG A 1 1899 ? 6.375 -34.133 1.485 1.00 65.00 1899 ARG A CA 1
ATOM 15265 C C . ARG A 1 1899 ? 5.343 -33.515 2.422 1.00 65.00 1899 ARG A C 1
ATOM 15267 O O . ARG A 1 1899 ? 5.714 -32.901 3.422 1.00 65.00 1899 ARG A O 1
ATOM 15274 N N . TYR A 1 1900 ? 4.071 -33.734 2.116 1.00 73.00 1900 TYR A N 1
ATOM 15275 C CA . TYR A 1 1900 ? 2.954 -33.401 3.001 1.00 73.00 1900 TYR A CA 1
ATOM 15276 C C . TYR A 1 1900 ? 2.757 -34.452 4.105 1.00 73.00 1900 TYR A C 1
ATOM 15278 O O . TYR A 1 1900 ? 3.233 -35.590 3.994 1.00 73.00 1900 TYR A O 1
ATOM 15286 N N . ILE A 1 1901 ? 2.021 -34.083 5.156 1.00 71.88 1901 ILE A N 1
ATOM 15287 C CA . ILE A 1 1901 ? 1.587 -34.999 6.219 1.00 71.88 1901 ILE A CA 1
ATOM 15288 C C . ILE A 1 1901 ? 0.830 -36.176 5.582 1.00 71.88 1901 ILE A C 1
ATOM 15290 O O . ILE A 1 1901 ? 0.010 -35.986 4.691 1.00 71.88 1901 ILE A O 1
ATOM 15294 N N . GLY A 1 1902 ? 1.148 -37.408 5.988 1.00 75.25 1902 GLY A N 1
ATOM 15295 C CA . GLY A 1 1902 ? 0.562 -38.619 5.399 1.00 75.25 1902 GLY A CA 1
ATOM 15296 C C . GLY A 1 1902 ? 1.268 -39.160 4.146 1.00 75.25 1902 GLY A C 1
ATOM 15297 O O . GLY A 1 1902 ? 0.926 -40.257 3.706 1.00 75.25 1902 GLY A O 1
ATOM 15298 N N . THR A 1 1903 ? 2.276 -38.476 3.586 1.00 78.06 1903 THR A N 1
ATOM 15299 C CA . THR A 1 1903 ? 3.033 -38.983 2.421 1.00 78.06 1903 THR A CA 1
ATOM 15300 C C . THR A 1 1903 ? 3.862 -40.219 2.795 1.00 78.06 1903 THR A C 1
ATOM 15302 O O . THR A 1 1903 ? 4.886 -40.104 3.467 1.00 78.06 1903 THR A O 1
ATOM 15305 N N . TYR A 1 1904 ? 3.450 -41.403 2.329 1.00 75.94 1904 TYR A N 1
ATOM 15306 C CA . TYR A 1 1904 ? 4.108 -42.689 2.634 1.00 75.94 1904 TYR A CA 1
ATOM 15307 C C . TYR A 1 1904 ? 4.718 -43.387 1.407 1.00 75.94 1904 TYR A C 1
ATOM 15309 O O . TYR A 1 1904 ? 5.598 -44.237 1.556 1.00 75.94 1904 TYR A O 1
ATOM 15317 N N . LEU A 1 1905 ? 4.279 -43.034 0.193 1.00 77.25 1905 LEU A N 1
ATOM 15318 C CA . LEU A 1 1905 ? 4.850 -43.559 -1.047 1.00 77.25 1905 LEU A CA 1
ATOM 15319 C C . LEU A 1 1905 ? 6.152 -42.826 -1.397 1.00 77.25 1905 LEU A C 1
ATOM 15321 O O . LEU A 1 1905 ? 6.225 -41.597 -1.373 1.00 77.25 1905 LEU A O 1
ATOM 15325 N N . LYS A 1 1906 ? 7.188 -43.587 -1.767 1.00 74.19 1906 LYS A N 1
ATOM 15326 C CA . LYS A 1 1906 ? 8.462 -43.047 -2.269 1.00 74.19 1906 LYS A CA 1
ATOM 15327 C C . LYS A 1 1906 ? 8.322 -42.689 -3.752 1.00 74.19 1906 LYS A C 1
ATOM 15329 O O . LYS A 1 1906 ? 8.743 -43.444 -4.623 1.00 74.19 1906 LYS A O 1
ATOM 15334 N N . MET A 1 1907 ? 7.679 -41.557 -4.020 1.00 77.25 1907 MET A N 1
ATOM 15335 C CA . MET A 1 1907 ? 7.451 -41.058 -5.375 1.00 77.25 1907 MET A CA 1
ATOM 15336 C C . MET A 1 1907 ? 8.766 -40.565 -5.995 1.00 77.25 1907 MET A C 1
ATOM 15338 O O . MET A 1 1907 ? 9.339 -39.568 -5.559 1.00 77.25 1907 MET A O 1
ATOM 15342 N N . ASN A 1 1908 ? 9.242 -41.285 -7.015 1.00 76.94 1908 ASN A N 1
ATOM 15343 C CA . ASN A 1 1908 ? 10.536 -41.047 -7.667 1.00 76.94 1908 ASN A CA 1
ATOM 15344 C C . ASN A 1 1908 ? 10.416 -40.785 -9.181 1.00 76.94 1908 ASN A C 1
ATOM 15346 O O . ASN A 1 1908 ? 11.427 -40.583 -9.842 1.00 76.94 1908 ASN A O 1
ATOM 15350 N N . ASN A 1 1909 ? 9.212 -40.805 -9.758 1.00 82.94 1909 ASN A N 1
ATOM 15351 C CA . ASN A 1 1909 ? 9.016 -40.588 -11.191 1.00 82.94 1909 ASN A CA 1
ATOM 15352 C C . ASN A 1 1909 ? 7.748 -39.740 -11.427 1.00 82.94 1909 ASN A C 1
ATOM 15354 O O . ASN A 1 1909 ? 6.645 -40.288 -11.446 1.00 82.94 1909 ASN A O 1
ATOM 15358 N N . PRO A 1 1910 ? 7.884 -38.409 -11.616 1.00 85.88 1910 PRO A N 1
ATOM 15359 C CA . PRO A 1 1910 ? 6.754 -37.506 -11.860 1.00 85.88 1910 PRO A CA 1
ATOM 15360 C C . PRO A 1 1910 ? 5.870 -37.907 -13.045 1.00 85.88 1910 PRO A C 1
ATOM 15362 O O . PRO A 1 1910 ? 4.657 -37.722 -12.989 1.00 85.88 1910 PRO A O 1
ATOM 15365 N N . ALA A 1 1911 ? 6.448 -38.502 -14.094 1.00 87.31 1911 ALA A N 1
ATOM 15366 C CA . ALA A 1 1911 ? 5.685 -38.973 -15.243 1.00 87.31 1911 ALA A CA 1
ATOM 15367 C C . ALA A 1 1911 ? 4.827 -40.201 -14.884 1.00 87.31 1911 ALA A C 1
ATOM 15369 O O . ALA A 1 1911 ? 3.642 -40.232 -15.214 1.00 87.31 1911 ALA A O 1
ATOM 15370 N N . LEU A 1 1912 ? 5.389 -41.174 -14.155 1.00 87.88 1912 LEU A N 1
ATOM 15371 C CA . LEU A 1 1912 ? 4.667 -42.364 -13.687 1.00 87.88 1912 LEU A CA 1
ATOM 15372 C C . LEU A 1 1912 ? 3.518 -42.006 -12.733 1.00 87.88 1912 LEU A C 1
ATOM 15374 O O . LEU A 1 1912 ? 2.408 -42.507 -12.905 1.00 87.88 1912 LEU A O 1
ATOM 15378 N N . GLU A 1 1913 ? 3.755 -41.138 -11.745 1.00 87.38 1913 GLU A N 1
ATOM 15379 C CA . GLU A 1 1913 ? 2.710 -40.756 -10.780 1.00 87.38 1913 GLU A CA 1
ATOM 15380 C C . GLU A 1 1913 ? 1.561 -39.977 -11.439 1.00 87.38 1913 GLU A C 1
ATOM 15382 O O . GLU A 1 1913 ? 0.393 -40.217 -11.112 1.00 87.38 1913 GLU A O 1
ATOM 15387 N N . LEU A 1 1914 ? 1.862 -39.126 -12.430 1.00 88.62 1914 LEU A N 1
ATOM 15388 C CA . LEU A 1 1914 ? 0.842 -38.453 -13.237 1.00 88.62 1914 LEU A CA 1
ATOM 15389 C C . LEU A 1 1914 ? 0.025 -39.457 -14.067 1.00 88.62 1914 LEU A C 1
ATOM 15391 O O . LEU A 1 1914 ? -1.205 -39.422 -14.025 1.00 88.62 1914 LEU A O 1
ATOM 15395 N N . CYS A 1 1915 ? 0.691 -40.383 -14.773 1.00 87.62 1915 CYS A N 1
ATOM 15396 C CA . CYS A 1 1915 ? 0.024 -41.415 -15.577 1.00 87.62 1915 CYS A CA 1
ATOM 15397 C C . CYS A 1 1915 ? -0.956 -42.233 -14.731 1.00 87.62 1915 CYS A C 1
ATOM 15399 O O . CYS A 1 1915 ? -2.117 -42.397 -15.106 1.00 87.62 1915 CYS A O 1
ATOM 15401 N N . LYS A 1 1916 ? -0.500 -42.720 -13.571 1.00 88.88 1916 LYS A N 1
ATOM 15402 C CA . LYS A 1 1916 ? -1.321 -43.526 -12.661 1.00 88.88 1916 LYS A CA 1
ATOM 15403 C C . LYS A 1 1916 ? -2.524 -42.747 -12.146 1.00 88.88 1916 LYS A C 1
ATOM 15405 O O . LYS A 1 1916 ? -3.626 -43.284 -12.156 1.00 88.88 1916 LYS A O 1
ATOM 15410 N N . SER A 1 1917 ? -2.319 -41.502 -11.719 1.00 88.50 1917 SER A N 1
ATOM 15411 C CA . SER A 1 1917 ? -3.374 -40.690 -11.103 1.00 88.50 1917 SER A CA 1
ATOM 15412 C C . SER A 1 1917 ? -4.449 -40.288 -12.109 1.00 88.50 1917 SER A C 1
ATOM 15414 O O . SER A 1 1917 ? -5.630 -40.496 -11.844 1.00 88.50 1917 SER A O 1
ATOM 15416 N N . LEU A 1 1918 ? -4.066 -39.820 -13.301 1.00 87.88 1918 LEU A N 1
ATOM 15417 C CA . LEU A 1 1918 ? -5.032 -39.447 -14.339 1.00 87.88 1918 LEU A CA 1
ATOM 15418 C C . LEU A 1 1918 ? -5.790 -40.664 -14.887 1.00 87.88 1918 LEU A C 1
ATOM 15420 O O . LEU A 1 1918 ? -7.010 -40.602 -15.017 1.00 87.88 1918 LEU A O 1
ATOM 15424 N N . CYS A 1 1919 ? -5.115 -41.796 -15.129 1.00 88.88 1919 CYS A N 1
ATOM 15425 C CA . CYS A 1 1919 ? -5.807 -43.023 -15.543 1.00 88.88 1919 CYS A CA 1
ATOM 15426 C C . CYS A 1 1919 ? -6.750 -43.541 -14.445 1.00 88.88 1919 CYS A C 1
ATOM 15428 O O . CYS A 1 1919 ? -7.839 -44.019 -14.754 1.00 88.88 1919 CYS A O 1
ATOM 15430 N N . HIS A 1 1920 ? -6.378 -43.424 -13.164 1.00 88.44 1920 HIS A N 1
ATOM 15431 C CA . HIS A 1 1920 ? -7.264 -43.800 -12.062 1.00 88.44 1920 HIS A CA 1
ATOM 15432 C C . HIS A 1 1920 ? -8.530 -42.934 -12.037 1.00 88.44 1920 HIS A C 1
ATOM 15434 O O . HIS A 1 1920 ? -9.631 -43.483 -12.030 1.00 88.44 1920 HIS A O 1
ATOM 15440 N N . VAL A 1 1921 ? -8.390 -41.608 -12.107 1.00 88.06 1921 VAL A N 1
ATOM 15441 C CA . VAL A 1 1921 ? -9.527 -40.674 -12.107 1.00 88.06 1921 VAL A CA 1
ATOM 15442 C C . VAL A 1 1921 ? -10.427 -40.872 -13.336 1.00 88.06 1921 VAL A C 1
ATOM 15444 O O . VAL A 1 1921 ? -11.643 -40.949 -13.183 1.00 88.06 1921 VAL A O 1
ATOM 15447 N N . LEU A 1 1922 ? -9.866 -41.061 -14.537 1.00 87.69 1922 LEU A N 1
ATOM 15448 C CA . LEU A 1 1922 ? -10.657 -41.358 -15.743 1.00 87.69 1922 LEU A CA 1
ATOM 15449 C C . LEU A 1 1922 ? -11.385 -42.713 -15.652 1.00 87.69 1922 LEU A C 1
ATOM 15451 O O . LEU A 1 1922 ? -12.524 -42.829 -16.094 1.00 87.69 1922 LEU A O 1
ATOM 15455 N N . SER A 1 1923 ? -10.792 -43.724 -15.001 1.00 88.44 1923 SER A N 1
ATOM 15456 C CA . SER A 1 1923 ? -11.430 -45.038 -14.788 1.00 88.44 1923 SER A CA 1
ATOM 15457 C C . SER A 1 1923 ? -12.645 -45.019 -13.842 1.00 88.44 1923 SER A C 1
ATOM 15459 O O . SER A 1 1923 ? -13.297 -46.054 -13.653 1.00 88.44 1923 SER A O 1
ATOM 15461 N N . MET A 1 1924 ? -12.970 -43.870 -13.236 1.00 87.38 1924 MET A N 1
ATOM 15462 C CA . MET A 1 1924 ? -14.231 -43.669 -12.511 1.00 87.38 1924 MET A CA 1
ATOM 15463 C C . MET A 1 1924 ? -15.438 -43.635 -13.457 1.00 87.38 1924 MET A C 1
ATOM 15465 O O . MET A 1 1924 ? -16.541 -43.992 -13.044 1.00 87.38 1924 MET A O 1
ATOM 15469 N N . ASP A 1 1925 ? -15.241 -43.279 -14.730 1.00 88.19 1925 ASP A N 1
ATOM 15470 C CA . ASP A 1 1925 ? -16.249 -43.470 -15.766 1.00 88.19 1925 ASP A CA 1
ATOM 15471 C C . ASP A 1 1925 ? -16.140 -44.889 -16.348 1.00 88.19 1925 ASP A C 1
ATOM 15473 O O . ASP A 1 1925 ? -15.221 -45.237 -17.095 1.00 88.19 1925 ASP A O 1
ATOM 15477 N N . LYS A 1 1926 ? -17.103 -45.744 -15.992 1.00 83.19 1926 LYS A N 1
ATOM 15478 C CA . LYS A 1 1926 ? -17.115 -47.144 -16.435 1.00 83.19 1926 LYS A CA 1
ATOM 15479 C C . LYS A 1 1926 ? -17.405 -47.310 -17.923 1.00 83.19 1926 LYS A C 1
ATOM 15481 O O . LYS A 1 1926 ? -17.006 -48.325 -18.488 1.00 83.19 1926 LYS A O 1
ATOM 15486 N N . SER A 1 1927 ? -17.997 -46.310 -18.580 1.00 82.12 1927 SER A N 1
ATOM 15487 C CA . SER A 1 1927 ? -18.290 -46.376 -20.017 1.00 82.12 1927 SER A CA 1
ATOM 15488 C C . SER A 1 1927 ? -17.023 -46.444 -20.886 1.00 82.12 1927 SER A C 1
ATOM 15490 O O . SER A 1 1927 ? -17.048 -47.095 -21.929 1.00 82.12 1927 SER A O 1
ATOM 15492 N N . ILE A 1 1928 ? -15.902 -45.882 -20.408 1.00 88.12 1928 ILE A N 1
ATOM 15493 C CA . ILE A 1 1928 ? -14.618 -45.769 -21.128 1.00 88.12 1928 ILE A CA 1
ATOM 15494 C C . ILE A 1 1928 ? -13.505 -46.691 -20.617 1.00 88.12 1928 ILE A C 1
ATOM 15496 O O . ILE A 1 1928 ? -12.354 -46.539 -21.025 1.00 88.12 1928 ILE A O 1
ATOM 15500 N N . SER A 1 1929 ? -13.801 -47.642 -19.724 1.00 85.12 1929 SER A N 1
ATOM 15501 C CA . SER A 1 1929 ? -12.752 -48.404 -19.017 1.00 85.12 1929 SER A CA 1
ATOM 15502 C C . SER A 1 1929 ? -11.751 -49.095 -19.955 1.00 85.12 1929 SER A C 1
ATOM 15504 O O . SER A 1 1929 ? -10.552 -49.028 -19.697 1.00 85.12 1929 SER A O 1
ATOM 15506 N N . GLN A 1 1930 ? -12.201 -49.653 -21.087 1.00 85.50 1930 GLN A N 1
ATOM 15507 C CA . GLN A 1 1930 ? -11.306 -50.294 -22.059 1.00 85.50 1930 GLN A CA 1
ATOM 15508 C C . GLN A 1 1930 ? -10.326 -49.311 -22.721 1.00 85.50 1930 GLN A C 1
ATOM 15510 O O . GLN A 1 1930 ? -9.159 -49.650 -22.924 1.00 85.50 1930 GLN A O 1
ATOM 15515 N N . GLU A 1 1931 ? -10.773 -48.090 -23.028 1.00 88.56 1931 GLU A N 1
ATOM 15516 C CA . GLU A 1 1931 ? -9.916 -47.063 -23.632 1.00 88.56 1931 GLU A CA 1
ATOM 15517 C C . GLU A 1 1931 ? -8.951 -46.458 -22.611 1.00 88.56 1931 GLU A C 1
ATOM 15519 O O . GLU A 1 1931 ? -7.805 -46.165 -22.943 1.00 88.56 1931 GLU A O 1
ATOM 15524 N N . VAL A 1 1932 ? -9.362 -46.354 -21.343 1.00 89.75 1932 VAL A N 1
ATOM 15525 C CA . VAL A 1 1932 ? -8.468 -45.962 -20.243 1.00 89.75 1932 VAL A CA 1
ATOM 15526 C C . VAL A 1 1932 ? -7.402 -47.035 -19.981 1.00 89.75 1932 VAL A C 1
ATOM 15528 O O . VAL A 1 1932 ? -6.255 -46.692 -19.699 1.00 89.75 1932 VAL A O 1
ATOM 15531 N N . GLU A 1 1933 ? -7.720 -48.324 -20.125 1.00 87.69 1933 GLU A N 1
ATOM 15532 C CA . GLU A 1 1933 ? -6.725 -49.407 -20.073 1.00 87.69 1933 GLU A CA 1
ATOM 15533 C C . GLU A 1 1933 ? -5.747 -49.360 -21.256 1.00 87.69 1933 GLU A C 1
ATOM 15535 O O . GLU A 1 1933 ? -4.534 -49.446 -21.046 1.00 87.69 1933 GLU A O 1
ATOM 15540 N N . ASN A 1 1934 ? -6.245 -49.148 -22.481 1.00 88.25 1934 ASN A N 1
ATOM 15541 C CA . ASN A 1 1934 ? -5.412 -48.957 -23.674 1.00 88.25 1934 ASN A CA 1
ATOM 15542 C C . ASN A 1 1934 ? -4.463 -47.760 -23.499 1.00 88.25 1934 ASN A C 1
ATOM 15544 O O . ASN A 1 1934 ? -3.253 -47.880 -23.705 1.00 88.25 1934 ASN A O 1
ATOM 15548 N N . LEU A 1 1935 ? -4.999 -46.619 -23.054 1.00 89.25 1935 LEU A N 1
ATOM 15549 C CA . LEU A 1 1935 ? -4.253 -45.413 -22.701 1.00 89.25 1935 LEU A CA 1
ATOM 15550 C C . LEU A 1 1935 ? -3.191 -45.703 -21.632 1.00 89.25 1935 LEU A C 1
ATOM 15552 O O . LEU A 1 1935 ? -2.030 -45.340 -21.818 1.00 89.25 1935 LEU A O 1
ATOM 15556 N N . LYS A 1 1936 ? -3.553 -46.395 -20.544 1.00 90.38 1936 LYS A N 1
ATOM 15557 C CA . LYS A 1 1936 ? -2.625 -46.755 -19.465 1.00 90.38 1936 LYS A CA 1
ATOM 15558 C C . LYS A 1 1936 ? -1.476 -47.620 -19.988 1.00 90.38 1936 LYS A C 1
ATOM 15560 O O . LYS A 1 1936 ? -0.321 -47.282 -19.737 1.00 90.38 1936 LYS A O 1
ATOM 15565 N N . ARG A 1 1937 ? -1.758 -48.686 -20.748 1.00 86.31 1937 ARG A N 1
ATOM 15566 C CA . ARG A 1 1937 ? -0.737 -49.539 -21.393 1.00 86.31 1937 ARG A CA 1
ATOM 15567 C C . ARG A 1 1937 ? 0.207 -48.708 -22.263 1.00 86.31 1937 ARG A C 1
ATOM 15569 O O . ARG A 1 1937 ? 1.426 -48.836 -22.161 1.00 86.31 1937 ARG A O 1
ATOM 15576 N N . ASN A 1 1938 ? -0.360 -47.833 -23.088 1.00 88.75 1938 ASN A N 1
ATOM 15577 C CA . ASN A 1 1938 ? 0.370 -46.985 -24.023 1.00 88.75 1938 ASN A CA 1
ATOM 15578 C C . ASN A 1 1938 ? 1.274 -45.959 -23.306 1.00 88.75 1938 ASN A C 1
ATOM 15580 O O . ASN A 1 1938 ? 2.443 -45.817 -23.671 1.00 88.75 1938 ASN A O 1
ATOM 15584 N N . LEU A 1 1939 ? 0.784 -45.310 -22.245 1.00 91.31 1939 LEU A N 1
ATOM 15585 C CA . LEU A 1 1939 ? 1.563 -44.382 -21.417 1.00 91.31 1939 LEU A CA 1
ATOM 15586 C C . LEU A 1 1939 ? 2.657 -45.084 -20.601 1.00 91.31 1939 LEU A C 1
ATOM 15588 O O . LEU A 1 1939 ? 3.771 -44.575 -20.513 1.00 91.31 1939 LEU A O 1
ATOM 15592 N N . LEU A 1 1940 ? 2.379 -46.262 -20.036 1.00 90.12 1940 LEU A N 1
ATOM 15593 C CA . LEU A 1 1940 ? 3.374 -47.044 -19.294 1.00 90.12 1940 LEU A CA 1
ATOM 15594 C C . LEU A 1 1940 ? 4.508 -47.527 -20.207 1.00 90.12 1940 LEU A C 1
ATOM 15596 O O . LEU A 1 1940 ? 5.681 -47.377 -19.861 1.00 90.12 1940 LEU A O 1
ATOM 15600 N N . LYS A 1 1941 ? 4.175 -47.997 -21.417 1.00 86.06 1941 LYS A N 1
ATOM 15601 C CA . LYS A 1 1941 ? 5.156 -48.359 -22.451 1.00 86.06 1941 LYS A CA 1
ATOM 15602 C C . LYS A 1 1941 ? 6.031 -47.167 -22.857 1.00 86.06 1941 LYS A C 1
ATOM 15604 O O . LYS A 1 1941 ? 7.235 -47.337 -23.023 1.00 86.06 1941 LYS A O 1
ATOM 15609 N N . LEU A 1 1942 ? 5.451 -45.969 -22.977 1.00 85.31 1942 LEU A N 1
ATOM 15610 C CA . LEU A 1 1942 ? 6.172 -44.728 -23.292 1.00 85.31 1942 LEU A CA 1
ATOM 15611 C C . LEU A 1 1942 ? 7.233 -44.370 -22.231 1.00 85.31 1942 LEU A C 1
ATOM 15613 O O . LEU A 1 1942 ? 8.314 -43.909 -22.592 1.00 85.31 1942 LEU A O 1
ATOM 15617 N N . ILE A 1 1943 ? 6.954 -44.614 -20.945 1.00 87.06 1943 ILE A N 1
ATOM 15618 C CA . ILE A 1 1943 ? 7.900 -44.364 -19.839 1.00 87.06 1943 ILE A CA 1
ATOM 15619 C C . ILE A 1 1943 ? 8.763 -45.584 -19.463 1.00 87.06 1943 ILE A C 1
ATOM 15621 O O . ILE A 1 1943 ? 9.553 -45.493 -18.526 1.00 87.06 1943 ILE A O 1
ATOM 15625 N N . GLY A 1 1944 ? 8.638 -46.708 -20.180 1.00 83.38 1944 GLY A N 1
ATOM 15626 C CA . GLY A 1 1944 ? 9.439 -47.921 -19.969 1.00 83.38 1944 GLY A CA 1
ATOM 15627 C C . GLY A 1 1944 ? 9.019 -48.798 -18.781 1.00 83.38 1944 GLY A C 1
ATOM 15628 O O . GLY A 1 1944 ? 9.817 -49.609 -18.321 1.00 83.38 1944 GLY A O 1
ATOM 15629 N N . VAL A 1 1945 ? 7.789 -48.655 -18.277 1.00 86.31 1945 VAL A N 1
ATOM 15630 C CA . VAL A 1 1945 ? 7.264 -49.431 -17.140 1.00 86.31 1945 VAL A CA 1
ATOM 15631 C C . VAL A 1 1945 ? 6.341 -50.544 -17.648 1.00 86.31 1945 VAL A C 1
ATOM 15633 O O . VAL A 1 1945 ? 5.456 -50.303 -18.467 1.00 86.31 1945 VAL A O 1
ATOM 15636 N N . GLY A 1 1946 ? 6.527 -51.777 -17.166 1.00 82.69 1946 GLY A N 1
ATOM 15637 C CA . GLY A 1 1946 ? 5.670 -52.912 -17.532 1.00 82.69 1946 GLY A CA 1
ATOM 15638 C C . GLY A 1 1946 ? 4.236 -52.758 -17.008 1.00 82.69 1946 GLY A C 1
ATOM 15639 O O . GLY A 1 1946 ? 4.033 -52.353 -15.861 1.00 82.69 1946 GLY A O 1
ATOM 15640 N N . GLU A 1 1947 ? 3.236 -53.107 -17.826 1.00 78.50 1947 GLU A N 1
ATOM 15641 C CA . GLU A 1 1947 ? 1.813 -52.856 -17.519 1.00 78.50 1947 GLU A CA 1
ATOM 15642 C C . GLU A 1 1947 ? 1.306 -53.597 -16.268 1.00 78.50 1947 GLU A C 1
ATOM 15644 O O . GLU A 1 1947 ? 0.467 -53.070 -15.538 1.00 78.50 1947 GLU A O 1
ATOM 15649 N N . PHE A 1 1948 ? 1.883 -54.772 -15.989 1.00 81.94 1948 PHE A N 1
ATOM 15650 C CA . PHE A 1 1948 ? 1.603 -55.616 -14.822 1.00 81.94 1948 PHE A CA 1
ATOM 15651 C C . PHE A 1 1948 ? 2.620 -55.443 -13.679 1.00 81.94 1948 PHE A C 1
ATOM 15653 O O . PHE A 1 1948 ? 2.693 -56.288 -12.792 1.00 81.94 1948 PHE A O 1
ATOM 15660 N N . SER A 1 1949 ? 3.447 -54.394 -13.700 1.00 81.31 1949 SER A N 1
ATOM 15661 C CA . SER A 1 1949 ? 4.392 -54.139 -12.606 1.00 81.31 1949 SER A CA 1
ATOM 15662 C C . SER A 1 1949 ? 3.685 -53.569 -11.369 1.00 81.31 1949 SER A C 1
ATOM 15664 O O . SER A 1 1949 ? 2.769 -52.753 -11.487 1.00 81.31 1949 SER A O 1
ATOM 15666 N N . ASP A 1 1950 ? 4.160 -53.919 -10.169 1.00 76.62 1950 ASP A N 1
ATOM 15667 C CA . ASP A 1 1950 ? 3.633 -53.383 -8.899 1.00 76.62 1950 ASP A CA 1
ATOM 15668 C C . ASP A 1 1950 ? 3.740 -51.845 -8.799 1.00 76.62 1950 ASP A C 1
ATOM 15670 O O . ASP A 1 1950 ? 3.015 -51.207 -8.023 1.00 76.62 1950 ASP A O 1
ATOM 15674 N N . GLU A 1 1951 ? 4.641 -51.248 -9.589 1.00 80.56 1951 GLU A N 1
ATOM 15675 C CA . GLU A 1 1951 ? 4.852 -49.802 -9.712 1.00 80.56 1951 GLU A CA 1
ATOM 15676 C C . GLU A 1 1951 ? 3.790 -49.106 -10.575 1.00 80.56 1951 GLU A C 1
ATOM 15678 O O . GLU A 1 1951 ? 3.533 -47.918 -10.362 1.00 80.56 1951 GLU A O 1
ATOM 15683 N N . ALA A 1 1952 ? 3.170 -49.830 -11.518 1.00 83.94 1952 ALA A N 1
ATOM 15684 C CA . ALA A 1 1952 ? 2.117 -49.362 -12.425 1.00 83.94 1952 ALA A CA 1
ATOM 15685 C C . ALA A 1 1952 ? 0.708 -49.365 -11.798 1.00 83.94 1952 ALA A C 1
ATOM 15687 O O . ALA A 1 1952 ? -0.250 -48.839 -12.380 1.00 83.94 1952 ALA A O 1
ATOM 15688 N N . GLU A 1 1953 ? 0.548 -49.963 -10.619 1.00 82.50 1953 GLU A N 1
ATOM 15689 C CA . GLU A 1 1953 ? -0.684 -49.899 -9.837 1.00 82.50 1953 GLU A CA 1
ATOM 15690 C C . GLU A 1 1953 ? -0.826 -48.513 -9.183 1.00 82.50 1953 GLU A C 1
ATOM 15692 O O . GLU A 1 1953 ? 0.076 -48.050 -8.479 1.00 82.50 1953 GLU A O 1
ATOM 15697 N N . TRP A 1 1954 ? -1.961 -47.833 -9.396 1.00 86.81 1954 TRP A N 1
ATOM 15698 C CA . TRP A 1 1954 ? -2.237 -46.594 -8.666 1.00 86.81 1954 TRP A CA 1
ATOM 15699 C C . TRP A 1 1954 ? -2.529 -46.914 -7.202 1.00 86.81 1954 TRP A C 1
ATOM 15701 O O . TRP A 1 1954 ? -3.375 -47.749 -6.887 1.00 86.81 1954 TRP A O 1
ATOM 15711 N N . LYS A 1 1955 ? -1.837 -46.210 -6.311 1.00 80.62 1955 LYS A N 1
ATOM 15712 C CA . LYS A 1 1955 ? -1.988 -46.293 -4.861 1.00 80.62 1955 LYS A CA 1
ATOM 15713 C C . LYS A 1 1955 ? -2.195 -44.866 -4.372 1.00 80.62 1955 LYS A C 1
ATOM 15715 O O . LYS A 1 1955 ? -1.430 -43.986 -4.759 1.00 80.62 1955 LYS A O 1
ATOM 15720 N N . ASN A 1 1956 ? -3.218 -44.633 -3.545 1.00 78.75 1956 ASN A N 1
ATOM 15721 C CA . ASN A 1 1956 ? -3.467 -43.309 -2.968 1.00 78.75 1956 ASN A CA 1
ATOM 15722 C C . ASN A 1 1956 ? -2.183 -42.828 -2.269 1.00 78.75 1956 ASN A C 1
ATOM 15724 O O . ASN A 1 1956 ? -1.610 -43.580 -1.479 1.00 78.75 1956 ASN A O 1
ATOM 15728 N N . THR A 1 1957 ? -1.706 -41.631 -2.613 1.00 76.69 1957 THR A N 1
ATOM 15729 C CA . THR A 1 1957 ? -0.382 -41.106 -2.238 1.00 76.69 1957 THR A CA 1
ATOM 15730 C C . THR A 1 1957 ? -0.323 -40.582 -0.806 1.00 76.69 1957 THR A C 1
ATOM 15732 O O . THR A 1 1957 ? 0.745 -40.619 -0.187 1.00 76.69 1957 THR A O 1
ATOM 15735 N N . SER A 1 1958 ? -1.467 -40.156 -0.263 1.00 78.00 1958 SER A N 1
ATOM 15736 C CA . SER A 1 1958 ? -1.601 -39.680 1.111 1.00 78.00 1958 SER A CA 1
ATOM 15737 C C . SER A 1 1958 ? -2.315 -40.716 1.978 1.00 78.00 1958 SER A C 1
ATOM 15739 O O . SER A 1 1958 ? -3.345 -41.284 1.602 1.00 78.00 1958 SER A O 1
ATOM 15741 N N . LEU A 1 1959 ? -1.791 -40.954 3.179 1.00 80.00 1959 LEU A N 1
ATOM 15742 C CA . LEU A 1 1959 ? -2.548 -41.588 4.253 1.00 80.00 1959 LEU A CA 1
ATOM 15743 C C . LEU A 1 1959 ? -3.692 -40.660 4.711 1.00 80.00 1959 LEU A C 1
ATOM 15745 O O . LEU A 1 1959 ? -3.967 -39.612 4.131 1.00 80.00 1959 LEU A O 1
ATOM 15749 N N . SER A 1 1960 ? -4.430 -41.098 5.717 1.00 76.94 1960 SER A N 1
ATOM 15750 C CA . SER A 1 1960 ? -5.494 -40.325 6.345 1.00 76.94 1960 SER A CA 1
ATOM 15751 C C . SER A 1 1960 ? -5.411 -40.615 7.835 1.00 76.94 1960 SER A C 1
ATOM 15753 O O . SER A 1 1960 ? -5.240 -41.776 8.222 1.00 76.94 1960 SER A O 1
ATOM 15755 N N . LEU A 1 1961 ? -5.475 -39.570 8.657 1.00 81.19 1961 LEU A N 1
ATOM 15756 C CA . LEU A 1 1961 ? -5.574 -39.701 10.106 1.00 81.19 1961 LEU A CA 1
ATOM 15757 C C . LEU A 1 1961 ? -6.758 -38.859 10.554 1.00 81.19 1961 LEU A C 1
ATOM 15759 O O . LEU A 1 1961 ? -6.649 -37.647 10.734 1.00 81.19 1961 LEU A O 1
ATOM 15763 N N . ILE A 1 1962 ? -7.898 -39.531 10.673 1.00 77.19 1962 ILE A N 1
ATOM 15764 C CA . ILE A 1 1962 ? -9.173 -38.906 10.992 1.00 77.19 1962 ILE A CA 1
ATOM 15765 C C . ILE A 1 1962 ? -9.358 -38.895 12.507 1.00 77.19 1962 ILE A C 1
ATOM 15767 O O . ILE A 1 1962 ? -9.383 -39.955 13.122 1.00 77.19 1962 ILE A O 1
ATOM 15771 N N . LEU A 1 1963 ? -9.553 -37.712 13.090 1.00 77.88 1963 LEU A N 1
ATOM 15772 C CA . LEU A 1 1963 ? -10.170 -37.566 14.407 1.00 77.88 1963 LEU A CA 1
ATOM 15773 C C . LEU A 1 1963 ? -11.692 -37.446 14.210 1.00 77.88 1963 LEU A C 1
ATOM 15775 O O . LEU A 1 1963 ? -12.151 -36.417 13.700 1.00 77.88 1963 LEU A O 1
ATOM 15779 N N . PRO A 1 1964 ? -12.497 -38.467 14.552 1.00 68.25 1964 PRO A N 1
ATOM 15780 C CA . PRO A 1 1964 ? -13.937 -38.426 14.322 1.00 68.25 1964 PRO A CA 1
ATOM 15781 C C . PRO A 1 1964 ? -14.674 -37.478 15.256 1.00 68.25 1964 PRO A C 1
ATOM 15783 O O . PRO A 1 1964 ? -14.273 -37.277 16.403 1.00 68.25 1964 PRO A O 1
ATOM 15786 N N . ASN A 1 1965 ? -15.815 -36.964 14.784 1.00 69.81 1965 ASN A N 1
ATOM 15787 C CA . ASN A 1 1965 ? -16.781 -36.204 15.585 1.00 69.81 1965 ASN A CA 1
ATOM 15788 C C . ASN A 1 1965 ? -16.113 -35.196 16.540 1.00 69.81 1965 ASN A C 1
ATOM 15790 O O . ASN A 1 1965 ? -16.383 -35.164 17.747 1.00 69.81 1965 ASN A O 1
ATOM 15794 N N . PHE A 1 1966 ? -15.189 -34.394 16.016 1.00 77.00 1966 PHE A N 1
ATOM 15795 C CA . PHE A 1 1966 ? -14.616 -33.277 16.745 1.00 77.00 1966 PHE A CA 1
ATOM 15796 C C . PHE A 1 1966 ? -15.648 -32.149 16.779 1.00 77.00 1966 PHE A C 1
ATOM 15798 O O . PHE A 1 1966 ? -16.071 -31.646 15.736 1.00 77.00 1966 PHE A O 1
ATOM 15805 N N . ILE A 1 1967 ? -16.111 -31.797 17.978 1.00 76.81 1967 ILE A N 1
ATOM 15806 C CA . ILE A 1 1967 ? -17.208 -30.845 18.176 1.00 76.81 1967 ILE A CA 1
ATOM 15807 C C . ILE A 1 1967 ? -16.617 -29.465 18.443 1.00 76.81 1967 ILE A C 1
ATOM 15809 O O . ILE A 1 1967 ? -15.872 -29.271 19.402 1.00 76.81 1967 ILE A O 1
ATOM 15813 N N . CYS A 1 1968 ? -16.967 -28.479 17.618 1.00 75.31 1968 CYS A N 1
ATOM 15814 C CA . CYS A 1 1968 ? -16.590 -27.099 17.894 1.00 75.31 1968 CYS A CA 1
ATOM 15815 C C . CYS A 1 1968 ? -17.277 -26.601 19.177 1.00 75.31 1968 CYS A C 1
ATOM 15817 O O . CYS A 1 1968 ? -18.498 -26.463 19.189 1.00 75.31 1968 CYS A O 1
ATOM 15819 N N . LYS A 1 1969 ? -16.504 -26.249 20.217 1.00 70.94 1969 LYS A N 1
ATOM 15820 C CA . LYS A 1 1969 ? -17.032 -25.746 21.504 1.00 70.94 1969 LYS A CA 1
ATOM 15821 C C . LYS A 1 1969 ? -17.970 -24.526 21.370 1.00 70.94 1969 LYS A C 1
ATOM 15823 O O . LYS A 1 1969 ? -18.798 -24.324 22.249 1.00 70.94 1969 LYS A O 1
ATOM 15828 N N . GLN A 1 1970 ? -17.867 -23.752 20.279 1.00 63.94 1970 GLN A N 1
ATOM 15829 C CA . GLN A 1 1970 ? -18.624 -22.510 20.055 1.00 63.94 1970 GLN A CA 1
ATOM 15830 C C . GLN A 1 1970 ? -19.928 -22.667 19.247 1.00 63.94 1970 GLN A C 1
ATOM 15832 O O . GLN A 1 1970 ? -20.884 -21.947 19.516 1.00 63.94 1970 GLN A O 1
ATOM 15837 N N . CYS A 1 1971 ? -19.972 -23.540 18.232 1.00 64.75 1971 CYS A N 1
ATOM 15838 C CA . CYS A 1 1971 ? -21.151 -23.706 17.354 1.00 64.75 1971 CYS A CA 1
ATOM 15839 C C . CYS A 1 1971 ? -21.712 -25.136 17.330 1.00 64.75 1971 CYS A C 1
ATOM 15841 O O . CYS A 1 1971 ? -22.602 -25.428 16.538 1.00 64.75 1971 CYS A O 1
ATOM 15843 N N . ASN A 1 1972 ? -21.147 -26.040 18.136 1.00 71.88 1972 ASN A N 1
ATOM 15844 C CA . ASN A 1 1972 ? -21.458 -27.471 18.228 1.00 71.88 1972 ASN A CA 1
ATOM 15845 C C . ASN A 1 1972 ? -21.470 -28.266 16.914 1.00 71.88 1972 ASN A C 1
ATOM 15847 O O . ASN A 1 1972 ? -21.822 -29.444 16.921 1.00 71.88 1972 ASN A O 1
ATOM 15851 N N . MET A 1 1973 ? -21.000 -27.688 15.804 1.00 71.75 1973 MET A N 1
ATOM 15852 C CA . MET A 1 1973 ? -20.750 -28.441 14.583 1.00 71.75 1973 MET A CA 1
ATOM 15853 C C . MET A 1 1973 ? -19.730 -29.544 14.883 1.00 71.75 1973 MET A C 1
ATOM 15855 O O . MET A 1 1973 ? -18.562 -29.269 15.177 1.00 71.75 1973 MET A O 1
ATOM 15859 N N . SER A 1 1974 ? -20.203 -30.788 14.836 1.00 71.56 1974 SER A N 1
ATOM 15860 C CA . SER A 1 1974 ? -19.376 -31.985 14.902 1.00 71.56 1974 SER A CA 1
ATOM 15861 C C . SER A 1 1974 ? -18.864 -32.290 13.504 1.00 71.56 1974 SER A C 1
ATOM 15863 O O . SER A 1 1974 ? -19.652 -32.304 12.562 1.00 71.56 1974 SER A O 1
ATOM 15865 N N . ARG A 1 1975 ? -17.565 -32.532 13.333 1.00 74.12 1975 ARG A N 1
ATOM 15866 C CA . ARG A 1 1975 ? -17.020 -33.009 12.056 1.00 74.12 1975 ARG A CA 1
ATOM 15867 C C . ARG A 1 1975 ? -15.835 -33.933 12.266 1.00 74.12 1975 ARG A C 1
ATOM 15869 O O . ARG A 1 1975 ? -15.149 -33.858 13.280 1.00 74.12 1975 ARG A O 1
ATOM 15876 N N . ASN A 1 1976 ? -15.564 -34.757 11.269 1.00 76.06 1976 ASN A N 1
ATOM 15877 C CA . ASN A 1 1976 ? -14.318 -35.504 11.194 1.00 76.06 1976 ASN A CA 1
ATOM 15878 C C . ASN A 1 1976 ? -13.188 -34.539 10.768 1.00 76.06 1976 ASN A C 1
ATOM 15880 O O . ASN A 1 1976 ? -13.383 -33.741 9.847 1.00 76.06 1976 ASN A O 1
ATOM 15884 N N . LEU A 1 1977 ? -12.037 -34.581 11.446 1.00 79.06 1977 LEU A N 1
ATOM 15885 C CA . LEU A 1 1977 ? -10.829 -33.826 11.080 1.00 79.06 1977 LEU A CA 1
ATOM 15886 C C . LEU A 1 1977 ? -9.819 -34.790 10.448 1.00 79.06 1977 LEU A C 1
ATOM 15888 O O . LEU A 1 1977 ? -9.256 -35.608 11.169 1.00 79.06 1977 LEU A O 1
ATOM 15892 N N . ASP A 1 1978 ? -9.581 -34.719 9.135 1.00 81.38 1978 ASP A N 1
ATOM 15893 C CA . ASP A 1 1978 ? -8.495 -35.483 8.500 1.00 81.38 1978 ASP A CA 1
ATOM 15894 C C . ASP A 1 1978 ? -7.199 -34.669 8.521 1.00 81.38 1978 ASP A C 1
ATOM 15896 O O . ASP A 1 1978 ? -6.965 -33.818 7.663 1.00 81.38 1978 ASP A O 1
ATOM 15900 N N . LEU A 1 1979 ? -6.331 -34.956 9.488 1.00 82.00 1979 LEU A N 1
ATOM 15901 C CA . LEU A 1 1979 ? -5.093 -34.203 9.708 1.00 82.00 1979 LEU A CA 1
ATOM 15902 C C . LEU A 1 1979 ? -4.053 -34.367 8.581 1.00 82.00 1979 LEU A C 1
ATOM 15904 O O . LEU A 1 1979 ? -3.035 -33.680 8.588 1.00 82.00 1979 LEU A O 1
ATOM 15908 N N . CYS A 1 1980 ? -4.281 -35.272 7.622 1.00 79.38 1980 CYS A N 1
ATOM 15909 C CA . CYS A 1 1980 ? -3.408 -35.469 6.458 1.00 79.38 1980 CYS A CA 1
ATOM 15910 C C . CYS A 1 1980 ? -3.941 -34.811 5.175 1.00 79.38 1980 CYS A C 1
ATOM 15912 O O . CYS A 1 1980 ? -3.207 -34.734 4.190 1.00 79.38 1980 CYS A O 1
ATOM 15914 N N . ARG A 1 1981 ? -5.224 -34.416 5.140 1.00 76.44 1981 ARG A N 1
ATOM 15915 C CA . ARG A 1 1981 ? -5.918 -34.045 3.892 1.00 76.44 1981 ARG A CA 1
ATOM 15916 C C . ARG A 1 1981 ? -6.845 -32.830 3.992 1.00 76.44 1981 ARG A C 1
ATOM 15918 O O . ARG A 1 1981 ? -7.256 -32.319 2.956 1.00 76.44 1981 ARG A O 1
ATOM 15925 N N . ASP A 1 1982 ? -7.199 -32.379 5.193 1.00 73.56 1982 ASP A N 1
ATOM 15926 C CA . ASP A 1 1982 ? -8.047 -31.201 5.387 1.00 73.56 1982 ASP A CA 1
ATOM 15927 C C . ASP A 1 1982 ? -7.270 -29.910 5.081 1.00 73.56 1982 ASP A C 1
ATOM 15929 O O . ASP A 1 1982 ? -6.366 -29.502 5.817 1.00 73.56 1982 ASP A O 1
ATOM 15933 N N . PHE A 1 1983 ? -7.651 -29.259 3.982 1.00 66.31 1983 PHE A N 1
ATOM 15934 C CA . PHE A 1 1983 ? -7.014 -28.052 3.459 1.00 66.31 1983 PHE A CA 1
ATOM 15935 C C . PHE A 1 1983 ? -7.015 -26.877 4.453 1.00 66.31 1983 PHE A C 1
ATOM 15937 O O . PHE A 1 1983 ? -6.068 -26.086 4.463 1.00 66.31 1983 PHE A O 1
ATOM 15944 N N . GLU A 1 1984 ? -8.032 -26.753 5.320 1.00 64.25 1984 GLU A N 1
ATOM 15945 C CA . GLU A 1 1984 ? -8.058 -25.679 6.329 1.00 64.25 1984 GLU A CA 1
ATOM 15946 C C . GLU A 1 1984 ? -7.016 -25.885 7.445 1.00 64.25 1984 GLU A C 1
ATOM 15948 O O . GLU A 1 1984 ? -6.706 -24.931 8.163 1.00 64.25 1984 GLU A O 1
ATOM 15953 N N . LEU A 1 1985 ? -6.452 -27.094 7.572 1.00 66.06 1985 LEU A N 1
ATOM 15954 C CA . LEU A 1 1985 ? -5.411 -27.436 8.547 1.00 66.06 1985 LEU A CA 1
ATOM 15955 C C . LEU A 1 1985 ? -3.996 -27.424 7.941 1.00 66.06 1985 LEU A C 1
ATOM 15957 O O . LEU A 1 1985 ? -3.030 -27.185 8.662 1.00 66.06 1985 LEU A O 1
ATOM 15961 N N . SER A 1 1986 ? -3.851 -27.690 6.637 1.00 57.31 1986 SER A N 1
ATOM 15962 C CA . SER A 1 1986 ? -2.551 -28.029 6.035 1.00 57.31 1986 SER A CA 1
ATOM 15963 C C . SER A 1 1986 ? -1.747 -26.857 5.463 1.00 57.31 1986 SER A C 1
ATOM 15965 O O . SER A 1 1986 ? -0.523 -26.945 5.386 1.00 57.31 1986 SER A O 1
ATOM 15967 N N . ASN A 1 1987 ? -2.406 -25.795 4.985 1.00 46.56 1987 ASN A N 1
ATOM 15968 C CA . ASN A 1 1987 ? -1.838 -24.997 3.887 1.00 46.56 1987 ASN A CA 1
ATOM 15969 C C . ASN A 1 1987 ? -1.153 -23.671 4.261 1.00 46.56 1987 ASN A C 1
ATOM 15971 O O . ASN A 1 1987 ? -0.824 -22.884 3.375 1.00 46.56 1987 ASN A O 1
ATOM 15975 N N . ASP A 1 1988 ? -0.933 -23.391 5.546 1.00 44.12 1988 ASP A N 1
ATOM 15976 C CA . ASP A 1 1988 ? -0.352 -22.115 5.971 1.00 44.12 1988 ASP A CA 1
ATOM 15977 C C . ASP A 1 1988 ? 0.496 -22.271 7.242 1.00 44.12 1988 ASP A C 1
ATOM 15979 O O . ASP A 1 1988 ? 0.004 -22.151 8.363 1.00 44.12 1988 ASP A O 1
ATOM 15983 N N . SER A 1 1989 ? 1.807 -22.479 7.074 1.00 44.97 1989 SER A N 1
ATOM 15984 C CA . SER A 1 1989 ? 2.776 -22.561 8.181 1.00 44.97 1989 SER A CA 1
ATOM 15985 C C . SER A 1 1989 ? 2.933 -21.247 8.969 1.00 44.97 1989 SER A C 1
ATOM 15987 O O . SER A 1 1989 ? 3.785 -21.157 9.853 1.00 44.97 1989 SER A O 1
ATOM 15989 N N . THR A 1 1990 ? 2.165 -20.202 8.633 1.00 43.00 1990 THR A N 1
ATOM 15990 C CA . THR A 1 1990 ? 2.065 -18.959 9.410 1.00 43.00 1990 THR A CA 1
ATOM 15991 C C . THR A 1 1990 ? 0.849 -18.917 10.345 1.00 43.00 1990 THR A C 1
ATOM 15993 O O . THR A 1 1990 ? 0.772 -18.014 11.183 1.00 43.00 1990 THR A O 1
ATOM 15996 N N . ARG A 1 1991 ? -0.083 -19.879 10.245 1.00 45.91 1991 ARG A N 1
ATOM 15997 C CA . ARG A 1 1991 ? -1.255 -19.995 11.126 1.00 45.91 1991 ARG A CA 1
ATOM 15998 C C . ARG A 1 1991 ? -0.948 -20.896 12.311 1.00 45.91 1991 ARG A C 1
ATOM 16000 O O . ARG A 1 1991 ? -0.814 -22.104 12.183 1.00 45.91 1991 ARG A O 1
ATOM 16007 N N . GLU A 1 1992 ? -0.896 -20.288 13.487 1.00 53.47 1992 GLU A N 1
ATOM 16008 C CA . GLU A 1 1992 ? -0.616 -20.971 14.756 1.00 53.47 1992 GLU A CA 1
ATOM 16009 C C . GLU A 1 1992 ? -1.881 -21.578 15.398 1.00 53.47 1992 GLU A C 1
ATOM 16011 O O . GLU A 1 1992 ? -1.831 -22.047 16.531 1.00 53.47 1992 GLU A O 1
ATOM 16016 N N . THR A 1 1993 ? -3.024 -21.538 14.704 1.00 60.97 1993 THR A N 1
ATOM 16017 C CA . THR A 1 1993 ? -4.341 -21.958 15.203 1.00 60.97 1993 THR A CA 1
ATOM 16018 C C . THR A 1 1993 ? -5.196 -22.578 14.096 1.00 60.97 1993 THR A C 1
ATOM 16020 O O . THR A 1 1993 ? -5.210 -22.107 12.957 1.00 60.97 1993 THR A O 1
ATOM 16023 N N . TRP A 1 1994 ? -5.926 -23.642 14.442 1.00 73.94 1994 TRP A N 1
ATOM 16024 C CA . TRP A 1 1994 ? -6.860 -24.348 13.558 1.00 73.94 1994 TRP A CA 1
ATOM 16025 C C . TRP A 1 1994 ? -8.297 -23.920 13.849 1.00 73.94 1994 TRP A C 1
ATOM 16027 O O . TRP A 1 1994 ? -8.677 -23.792 15.012 1.00 73.94 1994 TRP A O 1
ATOM 16037 N N . PHE A 1 1995 ? -9.118 -23.735 12.815 1.00 74.88 1995 PHE A N 1
ATOM 16038 C CA . PHE A 1 1995 ? -10.437 -23.111 12.954 1.00 74.88 1995 PHE A CA 1
ATOM 16039 C C . PHE A 1 1995 ? -11.595 -24.029 12.559 1.00 74.88 1995 PHE A C 1
ATOM 16041 O O . PHE A 1 1995 ? -11.485 -24.890 11.688 1.00 74.88 1995 PHE A O 1
ATOM 16048 N N . CYS A 1 1996 ? -12.755 -23.788 13.167 1.00 72.31 1996 CYS A N 1
ATOM 16049 C CA . CYS A 1 1996 ? -14.019 -24.334 12.691 1.00 72.31 1996 CYS A CA 1
ATOM 16050 C C . CYS A 1 1996 ? -14.449 -23.637 11.383 1.00 72.31 1996 CYS A C 1
ATOM 16052 O O . CYS A 1 1996 ? -14.579 -22.409 11.391 1.00 72.31 1996 CYS A O 1
ATOM 16054 N N . PRO A 1 1997 ? -14.749 -24.365 10.287 1.00 68.25 1997 PRO A N 1
ATOM 16055 C CA . PRO A 1 1997 ? -15.088 -23.736 9.008 1.00 68.25 1997 PRO A CA 1
ATOM 16056 C C . PRO A 1 1997 ? -16.432 -22.985 9.026 1.00 68.25 1997 PRO A C 1
ATOM 16058 O O . PRO A 1 1997 ? -16.610 -22.059 8.241 1.00 68.25 1997 PRO A O 1
ATOM 16061 N N . ARG A 1 1998 ? -17.350 -23.319 9.952 1.00 67.44 1998 ARG A N 1
ATOM 16062 C CA . ARG A 1 1998 ? -18.635 -22.616 10.139 1.00 67.44 1998 ARG A CA 1
ATOM 16063 C C . ARG A 1 1998 ? -18.457 -21.301 10.909 1.00 67.44 1998 ARG A C 1
ATOM 16065 O O . ARG A 1 1998 ? -18.660 -20.230 10.352 1.00 67.44 1998 ARG A O 1
ATOM 16072 N N . CYS A 1 1999 ? -18.026 -21.358 12.173 1.00 62.56 1999 CYS A N 1
ATOM 16073 C CA . CYS A 1 1999 ? -18.003 -20.176 13.051 1.00 62.56 1999 CYS A CA 1
ATOM 16074 C C . CYS A 1 1999 ? -16.633 -19.481 13.191 1.00 62.56 1999 CYS A C 1
ATOM 16076 O O . CYS A 1 1999 ? -16.521 -18.511 13.940 1.00 62.56 1999 CYS A O 1
ATOM 16078 N N . ARG A 1 2000 ? -15.575 -19.994 12.543 1.00 73.62 2000 ARG A N 1
ATOM 16079 C CA . ARG A 1 2000 ? -14.178 -19.509 12.625 1.00 73.62 2000 ARG A CA 1
ATOM 16080 C C . ARG A 1 2000 ? -13.583 -19.424 14.043 1.00 73.62 2000 ARG A C 1
ATOM 16082 O O . ARG A 1 2000 ? -12.543 -18.802 14.233 1.00 73.62 2000 ARG A O 1
ATOM 16089 N N . ASN A 1 2001 ? -14.189 -20.080 15.036 1.00 68.44 2001 ASN A N 1
ATOM 16090 C CA . ASN A 1 2001 ? -13.589 -20.220 16.367 1.00 68.44 2001 ASN A CA 1
ATOM 16091 C C . ASN A 1 2001 ? -12.377 -21.153 16.293 1.00 68.44 2001 ASN A C 1
ATOM 16093 O O . ASN A 1 2001 ? -12.440 -22.160 15.582 1.00 68.44 2001 ASN A O 1
ATOM 16097 N N . SER A 1 2002 ? -11.313 -20.852 17.042 1.00 70.25 2002 SER A N 1
ATOM 16098 C CA . SER A 1 2002 ? -10.188 -21.783 17.182 1.00 70.25 2002 SER A CA 1
ATOM 16099 C C . SER A 1 2002 ? -10.672 -23.071 17.846 1.00 70.25 2002 SER A C 1
ATOM 16101 O O . SER A 1 2002 ? -11.473 -23.032 18.784 1.00 70.25 2002 SER A O 1
ATOM 16103 N N . TYR A 1 2003 ? -10.184 -24.215 17.390 1.00 74.44 2003 TYR A N 1
ATOM 16104 C CA . TYR A 1 2003 ? -10.161 -25.398 18.238 1.00 74.44 2003 TYR A CA 1
ATOM 16105 C C . TYR A 1 2003 ? -9.095 -25.192 19.327 1.00 74.44 2003 TYR A C 1
ATOM 16107 O O . TYR A 1 2003 ? -8.109 -24.486 19.094 1.00 74.44 2003 TYR A O 1
ATOM 16115 N N . ALA A 1 2004 ? -9.315 -25.752 20.518 1.00 68.50 2004 ALA A N 1
ATOM 16116 C CA . ALA A 1 2004 ? -8.274 -25.823 21.539 1.00 68.50 2004 ALA A CA 1
ATOM 16117 C C . ALA A 1 2004 ? -7.309 -26.943 21.132 1.00 68.50 2004 ALA A C 1
ATOM 16119 O O . ALA A 1 2004 ? -7.755 -28.047 20.806 1.00 68.50 2004 ALA A O 1
ATOM 16120 N N . LEU A 1 2005 ? -6.013 -26.643 21.073 1.00 74.00 2005 LEU A N 1
ATOM 16121 C CA . LEU A 1 2005 ? -5.011 -27.601 20.598 1.00 74.00 2005 LEU A CA 1
ATOM 16122 C C . LEU A 1 2005 ? -4.830 -28.734 21.615 1.00 74.00 2005 LEU A C 1
ATOM 16124 O O . LEU A 1 2005 ? -4.667 -29.882 21.225 1.00 74.00 2005 LEU A O 1
ATOM 16128 N N . GLU A 1 2006 ? -5.012 -28.434 22.897 1.00 72.62 2006 GLU A N 1
ATOM 16129 C CA . GLU A 1 2006 ? -4.952 -29.366 24.021 1.00 72.62 2006 GLU A CA 1
ATOM 16130 C C . GLU A 1 2006 ? -5.998 -30.492 23.892 1.00 72.62 2006 GLU A C 1
ATOM 16132 O O . GLU A 1 2006 ? -5.690 -31.660 24.125 1.00 72.62 2006 GLU A O 1
ATOM 16137 N N . ASP A 1 2007 ? -7.225 -30.173 23.446 1.00 71.00 2007 ASP A N 1
ATOM 16138 C CA . ASP A 1 2007 ? -8.275 -31.175 23.183 1.00 71.00 2007 ASP A CA 1
ATOM 16139 C C . ASP A 1 2007 ? -7.867 -32.133 22.042 1.00 71.00 2007 ASP A C 1
ATOM 16141 O O . ASP A 1 2007 ? -8.217 -33.317 22.040 1.00 71.00 2007 ASP A O 1
ATOM 16145 N N . ILE A 1 2008 ? -7.170 -31.603 21.030 1.00 78.94 2008 ILE A N 1
ATOM 16146 C CA . ILE A 1 2008 ? -6.733 -32.340 19.839 1.00 78.94 2008 ILE A CA 1
ATOM 16147 C C . ILE A 1 2008 ? -5.536 -33.223 20.184 1.00 78.94 2008 ILE A C 1
ATOM 16149 O O . ILE A 1 2008 ? -5.537 -34.400 19.830 1.00 78.94 2008 ILE A O 1
ATOM 16153 N N . GLU A 1 2009 ? -4.550 -32.687 20.901 1.00 79.75 2009 GLU A N 1
ATOM 16154 C CA . GLU A 1 2009 ? -3.401 -33.426 21.428 1.00 79.75 2009 GLU A CA 1
ATOM 16155 C C . GLU A 1 2009 ? -3.863 -34.583 22.320 1.00 79.75 2009 GLU A C 1
ATOM 16157 O O . GLU A 1 2009 ? -3.460 -35.727 22.101 1.00 79.75 2009 GLU A O 1
ATOM 16162 N N . PHE A 1 2010 ? -4.788 -34.326 23.252 1.00 75.69 2010 PHE A N 1
ATOM 16163 C CA . PHE A 1 2010 ? -5.364 -35.363 24.107 1.00 75.69 2010 PHE A CA 1
ATOM 16164 C C . PHE A 1 2010 ? -6.064 -36.458 23.286 1.00 75.69 2010 PHE A C 1
ATOM 16166 O O . PHE A 1 2010 ? -5.780 -37.645 23.470 1.00 75.69 2010 PHE A O 1
ATOM 16173 N N . ARG A 1 2011 ? -6.914 -36.086 22.315 1.00 76.00 2011 ARG A N 1
ATOM 16174 C CA . ARG A 1 2011 ? -7.557 -37.061 21.415 1.00 76.00 2011 ARG A CA 1
ATOM 16175 C C . ARG A 1 2011 ? -6.560 -37.821 20.538 1.00 76.00 2011 ARG A C 1
ATOM 16177 O O . ARG A 1 2011 ? -6.782 -38.999 20.277 1.00 76.00 2011 ARG A O 1
ATOM 16184 N N . LEU A 1 2012 ? -5.467 -37.198 20.096 1.00 81.50 2012 LEU A N 1
ATOM 16185 C CA . LEU A 1 2012 ? -4.414 -37.870 19.329 1.00 81.50 2012 LEU A CA 1
ATOM 16186 C C . LEU A 1 2012 ? -3.690 -38.924 20.167 1.00 81.50 2012 LEU A C 1
ATOM 16188 O O . LEU A 1 2012 ? -3.479 -40.035 19.681 1.00 81.50 2012 LEU A O 1
ATOM 16192 N N . VAL A 1 2013 ? -3.364 -38.606 21.423 1.00 80.31 2013 VAL A N 1
ATOM 16193 C CA . VAL A 1 2013 ? -2.767 -39.553 22.376 1.00 80.31 2013 VAL A CA 1
ATOM 16194 C C . VAL A 1 2013 ? -3.735 -40.699 22.688 1.00 80.31 2013 VAL A C 1
ATOM 16196 O O . VAL A 1 2013 ? -3.330 -41.861 22.669 1.00 80.31 2013 VAL A O 1
ATOM 16199 N N . GLN A 1 2014 ? -5.023 -40.412 22.899 1.00 72.94 2014 GLN A N 1
ATOM 16200 C CA . GLN A 1 2014 ? -6.060 -41.430 23.111 1.00 72.94 2014 GLN A CA 1
ATOM 16201 C C . GLN A 1 2014 ? -6.214 -42.352 21.890 1.00 72.94 2014 GLN A C 1
ATOM 16203 O O . GLN A 1 2014 ? -6.113 -43.570 22.027 1.00 72.94 2014 GLN A O 1
ATOM 16208 N N . HIS A 1 2015 ? -6.347 -41.791 20.685 1.00 75.69 2015 HIS A N 1
ATOM 16209 C CA . HIS A 1 2015 ? -6.456 -42.556 19.439 1.00 75.69 2015 HIS A CA 1
ATOM 16210 C C . HIS A 1 2015 ? -5.192 -43.402 19.175 1.00 75.69 2015 HIS A C 1
ATOM 16212 O O . HIS A 1 2015 ? -5.299 -44.557 18.767 1.00 75.69 2015 HIS A O 1
ATOM 16218 N N . LEU A 1 2016 ? -3.993 -42.889 19.488 1.00 78.44 2016 LEU A N 1
ATOM 16219 C CA . LEU A 1 2016 ? -2.734 -43.644 19.413 1.00 78.44 2016 LEU A CA 1
ATOM 16220 C C . LEU A 1 2016 ? -2.679 -44.809 20.420 1.00 78.44 2016 LEU A C 1
ATOM 16222 O O . LEU A 1 2016 ? -2.257 -45.914 20.063 1.00 78.44 2016 LEU A O 1
ATOM 16226 N N . ASN A 1 2017 ? -3.119 -44.589 21.661 1.00 72.62 2017 ASN A N 1
ATOM 16227 C CA . ASN A 1 2017 ? -3.181 -45.627 22.694 1.00 72.62 2017 ASN A CA 1
ATOM 16228 C C . ASN A 1 2017 ? -4.176 -46.734 22.315 1.00 72.62 2017 ASN A C 1
ATOM 16230 O O . ASN A 1 2017 ? -3.853 -47.918 22.428 1.00 72.62 2017 ASN A O 1
ATOM 16234 N N . ASN A 1 2018 ? -5.348 -46.363 21.796 1.00 68.94 2018 ASN A N 1
ATOM 16235 C CA . ASN A 1 2018 ? -6.371 -47.302 21.338 1.00 68.94 2018 ASN A CA 1
ATOM 16236 C C . ASN A 1 2018 ? -5.892 -48.096 20.113 1.00 68.94 2018 ASN A C 1
ATOM 16238 O O . ASN A 1 2018 ? -5.981 -49.322 20.100 1.00 68.94 2018 ASN A O 1
ATOM 16242 N N . PHE A 1 2019 ? -5.275 -47.431 19.130 1.00 71.88 2019 PHE A N 1
ATOM 16243 C CA . PHE A 1 2019 ? -4.651 -48.087 17.976 1.00 71.88 2019 PHE A CA 1
ATOM 16244 C C . PHE A 1 2019 ? -3.535 -49.066 18.381 1.00 71.88 2019 PHE A C 1
ATOM 16246 O O . PHE A 1 2019 ? -3.427 -50.156 17.818 1.00 71.88 2019 PHE A O 1
ATOM 16253 N N . SER A 1 2020 ? -2.739 -48.713 19.394 1.00 71.19 2020 SER A N 1
ATOM 16254 C CA . SER A 1 2020 ? -1.700 -49.593 19.942 1.00 71.19 2020 SER A CA 1
ATOM 16255 C C . SER A 1 2020 ? -2.309 -50.817 20.631 1.00 71.19 2020 SER A C 1
ATOM 16257 O O . SER A 1 2020 ? -1.898 -51.939 20.340 1.00 71.19 2020 SER A O 1
ATOM 16259 N N . ARG A 1 2021 ? -3.333 -50.633 21.479 1.00 68.19 2021 ARG A N 1
ATOM 16260 C CA . ARG A 1 2021 ? -4.078 -51.735 22.117 1.00 68.19 2021 ARG A CA 1
ATOM 16261 C C . ARG A 1 2021 ? -4.659 -52.693 21.077 1.00 68.19 2021 ARG A C 1
ATOM 16263 O O . ARG A 1 2021 ? -4.365 -53.881 21.148 1.00 68.19 2021 ARG A O 1
ATOM 16270 N N . LEU A 1 2022 ? -5.360 -52.172 20.065 1.00 68.19 2022 LEU A N 1
ATOM 16271 C CA . LEU A 1 2022 ? -5.926 -52.951 18.954 1.00 68.19 2022 LEU A CA 1
ATOM 16272 C C . LEU A 1 2022 ? -4.877 -53.788 18.204 1.00 68.19 2022 LEU A C 1
ATOM 16274 O O . LEU A 1 2022 ? -5.192 -54.873 17.724 1.00 68.19 2022 LEU A O 1
ATOM 16278 N N . TYR A 1 2023 ? -3.631 -53.317 18.094 1.00 72.56 2023 TYR A N 1
ATOM 16279 C CA . TYR A 1 2023 ? -2.552 -54.099 17.487 1.00 72.56 2023 TYR A CA 1
ATOM 16280 C C . TYR A 1 2023 ? -2.029 -55.225 18.392 1.00 72.56 2023 TYR A C 1
ATOM 16282 O O . TYR A 1 2023 ? -1.591 -56.253 17.875 1.00 72.56 2023 TYR A O 1
ATOM 16290 N N . PHE A 1 2024 ? -2.071 -55.070 19.716 1.00 74.19 2024 PHE A N 1
ATOM 16291 C CA . PHE A 1 2024 ? -1.645 -56.115 20.654 1.00 74.19 2024 PHE A CA 1
ATOM 16292 C C . PHE A 1 2024 ? -2.752 -57.133 20.971 1.00 74.19 2024 PHE A C 1
ATOM 16294 O O . PHE A 1 2024 ? -2.440 -58.300 21.182 1.00 74.19 2024 PHE A O 1
ATOM 16301 N N . SER A 1 2025 ? -4.026 -56.727 20.954 1.00 66.62 2025 SER A N 1
ATOM 16302 C CA . SER A 1 2025 ? -5.190 -57.573 21.270 1.00 66.62 2025 SER A CA 1
ATOM 16303 C C . SER A 1 2025 ? -5.882 -58.186 20.043 1.00 66.62 2025 SER A C 1
ATOM 16305 O O . SER A 1 2025 ? -7.042 -58.581 20.122 1.00 66.62 2025 SER A O 1
ATOM 16307 N N . GLN A 1 2026 ? -5.225 -58.194 18.884 1.00 68.88 2026 GLN A N 1
ATOM 16308 C CA . GLN A 1 2026 ? -5.814 -58.661 17.627 1.00 68.88 2026 GLN A CA 1
ATOM 16309 C C . GLN A 1 2026 ? -5.889 -60.190 17.506 1.00 68.88 2026 GLN A C 1
ATOM 16311 O O . GLN A 1 2026 ? -4.976 -60.909 17.917 1.00 68.88 2026 GLN A O 1
ATOM 16316 N N . ASP A 1 2027 ? -6.900 -60.669 16.784 1.00 74.50 2027 ASP A N 1
ATOM 16317 C CA . ASP A 1 2027 ? -6.989 -62.071 16.385 1.00 74.50 2027 ASP A CA 1
ATOM 16318 C C . ASP A 1 2027 ? -5.888 -62.491 15.403 1.00 74.50 2027 ASP A C 1
ATOM 16320 O O . ASP A 1 2027 ? -5.384 -61.704 14.586 1.00 74.50 2027 ASP A O 1
ATOM 16324 N N . LEU A 1 2028 ? -5.584 -63.788 15.419 1.00 79.06 2028 LEU A N 1
ATOM 16325 C CA . LEU A 1 2028 ? -4.770 -64.451 14.406 1.00 79.06 2028 LEU A CA 1
ATOM 16326 C C . LEU A 1 2028 ? -5.679 -65.134 13.380 1.00 79.06 2028 LEU A C 1
ATOM 16328 O O . LEU A 1 2028 ? -6.475 -65.992 13.740 1.00 79.06 2028 LEU A O 1
ATOM 16332 N N . ILE A 1 2029 ? -5.522 -64.800 12.100 1.00 81.12 2029 ILE A N 1
ATOM 16333 C CA . ILE A 1 2029 ? -6.262 -65.410 10.983 1.00 81.12 2029 ILE A CA 1
ATOM 16334 C C . ILE A 1 2029 ? -5.378 -66.364 10.185 1.00 81.12 2029 ILE A C 1
ATOM 16336 O O . ILE A 1 2029 ? -4.182 -66.120 9.998 1.00 81.12 2029 ILE A O 1
ATOM 16340 N N . CYS A 1 2030 ? -5.956 -67.439 9.662 1.00 80.31 2030 CYS A N 1
ATOM 16341 C CA . CYS A 1 2030 ? -5.261 -68.329 8.743 1.00 80.31 2030 CYS A CA 1
ATOM 16342 C C . CYS A 1 2030 ? -4.945 -67.636 7.408 1.00 80.31 2030 CYS A C 1
ATOM 16344 O O . CYS A 1 2030 ? -5.764 -66.918 6.846 1.00 80.31 2030 CYS A O 1
ATOM 16346 N N . VAL A 1 2031 ? -3.758 -67.870 6.847 1.00 80.56 2031 VAL A N 1
ATOM 16347 C CA . VAL A 1 2031 ? -3.393 -67.394 5.501 1.00 80.56 2031 VAL A CA 1
ATOM 16348 C C . VAL A 1 2031 ? -4.151 -68.142 4.391 1.00 80.56 2031 VAL A C 1
ATOM 16350 O O . VAL A 1 2031 ? -4.318 -67.577 3.311 1.00 80.56 2031 VAL A O 1
ATOM 16353 N N . ALA A 1 2032 ? -4.589 -69.381 4.645 1.00 77.44 2032 ALA A N 1
ATOM 16354 C CA . ALA A 1 2032 ? -5.192 -70.266 3.645 1.00 77.44 2032 ALA A CA 1
ATOM 16355 C C . ALA A 1 2032 ? -6.732 -70.203 3.607 1.00 77.44 2032 ALA A C 1
ATOM 16357 O O . ALA A 1 2032 ? -7.281 -69.978 2.531 1.00 77.44 2032 ALA A O 1
ATOM 16358 N N . CYS A 1 2033 ? -7.424 -70.370 4.745 1.00 78.12 2033 CYS A N 1
ATOM 16359 C CA . CYS A 1 2033 ? -8.896 -70.297 4.813 1.00 78.12 2033 CYS A CA 1
ATOM 16360 C C . CYS A 1 2033 ? -9.456 -68.940 5.293 1.00 78.12 2033 CYS A C 1
ATOM 16362 O O . CYS A 1 2033 ? -10.657 -68.713 5.180 1.00 78.12 2033 CYS A O 1
ATOM 16364 N N . ASP A 1 2034 ? -8.607 -68.047 5.821 1.00 73.88 2034 ASP A N 1
ATOM 16365 C CA . ASP A 1 2034 ? -8.971 -66.773 6.479 1.00 73.88 2034 ASP A CA 1
ATOM 16366 C C . ASP A 1 2034 ? -9.929 -66.885 7.682 1.00 73.88 2034 ASP A C 1
ATOM 16368 O O . ASP A 1 2034 ? -10.437 -65.869 8.159 1.00 73.88 2034 ASP A O 1
ATOM 16372 N N . GLU A 1 2035 ? -10.119 -68.085 8.231 1.00 71.19 2035 GLU A N 1
ATOM 16373 C CA . GLU A 1 2035 ? -10.775 -68.275 9.527 1.00 71.19 2035 GLU A CA 1
ATOM 16374 C C . GLU A 1 2035 ? -9.871 -67.770 10.660 1.00 71.19 2035 GLU A C 1
ATOM 16376 O O . GLU A 1 2035 ? -8.635 -67.833 10.577 1.00 71.19 2035 GLU A O 1
ATOM 16381 N N . VAL A 1 2036 ? -10.490 -67.242 11.719 1.00 74.44 2036 VAL A N 1
ATOM 16382 C CA . VAL A 1 2036 ? -9.785 -66.901 12.959 1.00 74.44 2036 VAL A CA 1
ATOM 16383 C C . VAL A 1 2036 ? -9.364 -68.186 13.667 1.00 74.44 2036 VAL A C 1
ATOM 16385 O O . VAL A 1 2036 ? -10.053 -69.200 13.624 1.00 74.44 2036 VAL A O 1
ATOM 16388 N N . LYS A 1 2037 ? -8.198 -68.135 14.306 1.00 75.50 2037 LYS A N 1
ATOM 16389 C CA . LYS A 1 2037 ? -7.662 -69.181 15.170 1.00 75.50 2037 LYS A CA 1
ATOM 16390 C C . LYS A 1 2037 ? -8.647 -69.473 16.310 1.00 75.50 2037 LYS A C 1
ATOM 16392 O O . LYS A 1 2037 ? -8.688 -68.719 17.274 1.00 75.50 2037 LYS A O 1
ATOM 16397 N N . GLU A 1 2038 ? -9.379 -70.579 16.206 1.00 70.25 2038 GLU A N 1
ATOM 16398 C CA . GLU A 1 2038 ? -10.371 -71.001 17.209 1.00 70.25 2038 GLU A CA 1
ATOM 16399 C C . GLU A 1 2038 ? -9.755 -71.284 18.588 1.00 70.25 2038 GLU A C 1
ATOM 16401 O O . GLU A 1 2038 ? -10.371 -71.002 19.609 1.00 70.25 2038 GLU A O 1
ATOM 16406 N N . ASP A 1 2039 ? -8.536 -71.833 18.623 1.00 69.81 2039 ASP A N 1
ATOM 16407 C CA . ASP A 1 2039 ? -7.958 -72.422 19.832 1.00 69.81 2039 ASP A CA 1
ATOM 16408 C C . ASP A 1 2039 ? -6.526 -71.919 20.085 1.00 69.81 2039 ASP A C 1
ATOM 16410 O O . ASP A 1 2039 ? -5.635 -72.057 19.237 1.00 69.81 2039 ASP A O 1
ATOM 16414 N N . HIS A 1 2040 ? -6.292 -71.317 21.258 1.00 72.12 2040 HIS A N 1
ATOM 16415 C CA . HIS A 1 2040 ? -5.080 -70.566 21.607 1.00 72.12 2040 HIS A CA 1
ATOM 16416 C C . HIS A 1 2040 ? -3.771 -71.361 21.455 1.00 72.12 2040 HIS A C 1
ATOM 16418 O O . HIS A 1 2040 ? -2.739 -70.765 21.121 1.00 72.12 2040 HIS A O 1
ATOM 16424 N N . PHE A 1 2041 ? -3.784 -72.685 21.621 1.00 75.00 2041 PHE A N 1
ATOM 16425 C CA . PHE A 1 2041 ? -2.563 -73.502 21.594 1.00 75.00 2041 PHE A CA 1
ATOM 16426 C C . PHE A 1 2041 ? -2.116 -73.940 20.193 1.00 75.00 2041 PHE A C 1
ATOM 16428 O O . PHE A 1 2041 ? -0.931 -74.219 19.984 1.00 75.00 2041 PHE A O 1
ATOM 16435 N N . VAL A 1 2042 ? -3.012 -73.959 19.202 1.00 74.56 2042 VAL A N 1
ATOM 16436 C CA . VAL A 1 2042 ? -2.693 -74.537 17.888 1.00 74.56 2042 VAL A CA 1
ATOM 16437 C C . VAL A 1 2042 ? -1.814 -73.578 17.065 1.00 74.56 2042 VAL A C 1
ATOM 16439 O O . VAL A 1 2042 ? -2.085 -72.379 16.940 1.00 74.56 2042 VAL A O 1
ATOM 16442 N N . LYS A 1 2043 ? -0.695 -74.085 16.527 1.00 78.56 2043 LYS A N 1
ATOM 16443 C CA . LYS A 1 2043 ? 0.309 -73.285 15.782 1.00 78.56 2043 LYS A CA 1
ATOM 16444 C C . LYS A 1 2043 ? -0.018 -73.096 14.294 1.00 78.56 2043 LYS A C 1
ATOM 16446 O O . LYS A 1 2043 ? 0.557 -72.224 13.645 1.00 78.56 2043 LYS A O 1
ATOM 16451 N N . THR A 1 2044 ? -0.916 -73.911 13.757 1.00 79.38 2044 THR A N 1
ATOM 16452 C CA . THR A 1 2044 ? -1.416 -73.870 12.375 1.00 79.38 2044 THR A CA 1
ATOM 16453 C C . THR A 1 2044 ? -2.934 -74.018 12.402 1.00 79.38 2044 THR A C 1
ATOM 16455 O O . THR A 1 2044 ? -3.488 -74.468 13.399 1.00 79.38 2044 THR A O 1
ATOM 16458 N N . CYS A 1 2045 ? -3.626 -73.584 11.354 1.00 80.06 2045 CYS A N 1
ATOM 16459 C CA . CYS A 1 2045 ? -5.061 -73.833 11.231 1.00 80.06 2045 CYS A CA 1
ATOM 16460 C C . CYS A 1 2045 ? -5.332 -75.318 10.917 1.00 80.06 2045 CYS A C 1
ATOM 16462 O O . CYS A 1 2045 ? -4.451 -76.005 10.400 1.00 80.06 2045 CYS A O 1
ATOM 16464 N N . SER A 1 2046 ? -6.558 -75.789 11.154 1.00 77.81 2046 SER A N 1
ATOM 16465 C CA . SER A 1 2046 ? -7.057 -77.116 10.754 1.00 77.81 2046 SER A CA 1
ATOM 16466 C C . SER A 1 2046 ? -6.831 -77.426 9.265 1.00 77.81 2046 SER A C 1
ATOM 16468 O O . SER A 1 2046 ? -6.511 -78.556 8.912 1.00 77.81 2046 SER A O 1
ATOM 16470 N N . CYS A 1 2047 ? -6.882 -76.415 8.388 1.00 80.19 2047 CYS A N 1
ATOM 16471 C CA . CYS A 1 2047 ? -6.536 -76.539 6.964 1.00 80.19 2047 CYS A CA 1
ATOM 16472 C C . CYS A 1 2047 ? -5.017 -76.593 6.661 1.00 80.19 2047 CYS A C 1
ATOM 16474 O O . CYS A 1 2047 ? -4.611 -76.477 5.506 1.00 80.19 2047 CYS A O 1
ATOM 16476 N N . GLY A 1 2048 ? -4.154 -76.678 7.680 1.00 80.62 2048 GLY A N 1
ATOM 16477 C CA . GLY A 1 2048 ? -2.688 -76.644 7.569 1.00 80.62 2048 GLY A CA 1
ATOM 16478 C C . GLY A 1 2048 ? -2.083 -75.252 7.333 1.00 80.62 2048 GLY A C 1
ATOM 16479 O O . GLY A 1 2048 ? -0.865 -75.076 7.408 1.00 80.62 2048 GLY A O 1
ATOM 16480 N N . GLY A 1 2049 ? -2.901 -74.228 7.071 1.00 81.81 2049 GLY A N 1
ATOM 16481 C CA . GLY A 1 2049 ? -2.415 -72.883 6.771 1.00 81.81 2049 GLY A CA 1
ATOM 16482 C C . GLY A 1 2049 ? -1.783 -72.169 7.975 1.00 81.81 2049 GLY A C 1
ATOM 16483 O O . GLY A 1 2049 ? -2.319 -72.176 9.088 1.00 81.81 2049 GLY A O 1
ATOM 16484 N N . ARG A 1 2050 ? -0.650 -71.491 7.736 1.00 84.81 2050 ARG A N 1
ATOM 16485 C CA . ARG A 1 2050 ? 0.034 -70.633 8.722 1.00 84.81 2050 ARG A CA 1
ATOM 16486 C C . ARG A 1 2050 ? -0.887 -69.495 9.181 1.00 84.81 2050 ARG A C 1
ATOM 16488 O O . ARG A 1 2050 ? -1.609 -68.915 8.374 1.00 84.81 2050 ARG A O 1
ATOM 16495 N N . LEU A 1 2051 ? -0.825 -69.155 10.464 1.00 82.25 2051 LEU A N 1
ATOM 16496 C CA . LEU A 1 2051 ? -1.586 -68.064 11.078 1.00 82.25 2051 LEU A CA 1
ATOM 16497 C C . LEU A 1 2051 ? -0.817 -66.727 10.977 1.00 82.25 2051 LEU A C 1
ATOM 16499 O O . LEU A 1 2051 ? 0.414 -66.716 11.031 1.00 82.25 2051 LEU A O 1
ATOM 16503 N N . LYS A 1 2052 ? -1.528 -65.602 10.829 1.00 83.50 2052 LYS A N 1
ATOM 16504 C CA . LYS A 1 2052 ? -0.979 -64.232 10.752 1.00 83.50 2052 LYS A CA 1
ATOM 16505 C C . LYS A 1 2052 ? -1.819 -63.242 11.566 1.00 83.50 2052 LYS A C 1
ATOM 16507 O O . LYS A 1 2052 ? -3.018 -63.436 11.737 1.00 83.50 2052 LYS A O 1
ATOM 16512 N N . CYS A 1 2053 ? -1.201 -62.138 11.972 1.00 78.62 2053 CYS A N 1
ATOM 16513 C CA . CYS A 1 2053 ? -1.875 -60.961 12.518 1.00 78.62 2053 CYS A CA 1
ATOM 16514 C C . CYS A 1 2053 ? -2.957 -60.411 11.562 1.00 78.62 2053 CYS A C 1
ATOM 16516 O O . CYS A 1 2053 ? -2.715 -60.232 10.364 1.00 78.62 2053 CYS A O 1
ATOM 16518 N N . THR A 1 2054 ? -4.133 -60.105 12.108 1.00 70.94 2054 THR A N 1
ATOM 16519 C CA . THR A 1 2054 ? -5.277 -59.455 11.446 1.00 70.94 2054 THR A CA 1
ATOM 16520 C C . THR A 1 2054 ? -4.984 -58.026 10.955 1.00 70.94 2054 THR A C 1
ATOM 16522 O O . THR A 1 2054 ? -5.493 -57.627 9.898 1.00 70.94 2054 THR A O 1
ATOM 16525 N N . LEU A 1 2055 ? -4.151 -57.295 11.702 1.00 70.81 2055 LEU A N 1
ATOM 16526 C CA . LEU A 1 2055 ? -3.509 -56.006 11.437 1.00 70.81 2055 LEU A CA 1
ATOM 16527 C C . LEU A 1 2055 ? -1.996 -56.242 11.289 1.00 70.81 2055 LEU A C 1
ATOM 16529 O O . LEU A 1 2055 ? -1.310 -56.600 12.246 1.00 70.81 2055 LEU A O 1
ATOM 16533 N N . SER A 1 2056 ? -1.441 -56.031 10.096 1.00 75.44 2056 SER A N 1
ATOM 16534 C CA . SER A 1 2056 ? -0.005 -56.229 9.853 1.00 75.44 2056 SER A CA 1
ATOM 16535 C C . SER A 1 2056 ? 0.848 -55.137 10.510 1.00 75.44 2056 SER A C 1
ATOM 16537 O O . SER A 1 2056 ? 0.572 -53.951 10.312 1.00 75.44 2056 SER A O 1
ATOM 16539 N N . GLY A 1 2057 ? 1.951 -55.512 11.169 1.00 76.44 2057 GLY A N 1
ATOM 16540 C CA . GLY A 1 2057 ? 2.880 -54.561 11.802 1.00 76.44 2057 GLY A CA 1
ATOM 16541 C C . GLY A 1 2057 ? 3.456 -53.499 10.853 1.00 76.44 2057 GLY A C 1
ATOM 16542 O O . GLY A 1 2057 ? 3.694 -52.368 11.264 1.00 76.44 2057 GLY A O 1
ATOM 16543 N N . SER A 1 2058 ? 3.575 -53.804 9.556 1.00 75.25 2058 SER A N 1
ATOM 16544 C CA . SER A 1 2058 ? 3.938 -52.826 8.517 1.00 75.25 2058 SER A CA 1
ATOM 16545 C C . SER A 1 2058 ? 2.932 -51.675 8.392 1.00 75.25 2058 SER A C 1
ATOM 16547 O O . SER A 1 2058 ? 3.333 -50.530 8.193 1.00 75.25 2058 SER A O 1
ATOM 16549 N N . LYS A 1 2059 ? 1.630 -51.950 8.548 1.00 69.81 2059 LYS A N 1
ATOM 16550 C CA . LYS A 1 2059 ? 0.576 -50.927 8.491 1.00 69.81 2059 LYS A CA 1
ATOM 16551 C C . LYS A 1 2059 ? 0.539 -50.081 9.762 1.00 69.81 2059 LYS A C 1
ATOM 16553 O O . LYS A 1 2059 ? 0.328 -48.875 9.682 1.00 69.81 2059 LYS A O 1
ATOM 16558 N N . VAL A 1 2060 ? 0.818 -50.697 10.910 1.00 74.00 2060 VAL A N 1
ATOM 16559 C CA . VAL A 1 2060 ? 0.988 -49.985 12.184 1.00 74.00 2060 VAL A CA 1
ATOM 16560 C C . VAL A 1 2060 ? 2.184 -49.041 12.123 1.00 74.00 2060 VAL A C 1
ATOM 16562 O O . VAL A 1 2060 ? 2.031 -47.863 12.423 1.00 74.00 2060 VAL A O 1
ATOM 16565 N N . HIS A 1 2061 ? 3.334 -49.502 11.627 1.00 78.75 2061 HIS A N 1
ATOM 16566 C CA . HIS A 1 2061 ? 4.518 -48.656 11.460 1.00 78.75 2061 HIS A CA 1
ATOM 16567 C C . HIS A 1 2061 ? 4.271 -47.458 10.520 1.00 78.75 2061 HIS A C 1
ATOM 16569 O O . HIS A 1 2061 ? 4.678 -46.343 10.838 1.00 78.75 2061 HIS A O 1
ATOM 16575 N N . GLN A 1 2062 ? 3.541 -47.653 9.412 1.00 77.12 2062 GLN A N 1
ATOM 16576 C CA . GLN A 1 2062 ? 3.121 -46.550 8.532 1.00 77.12 2062 GLN A CA 1
ATOM 16577 C C . GLN A 1 2062 ? 2.278 -45.500 9.267 1.00 77.12 2062 GLN A C 1
ATOM 16579 O O . GLN A 1 2062 ? 2.543 -44.310 9.128 1.00 77.12 2062 GLN A O 1
ATOM 16584 N N . ASN A 1 2063 ? 1.284 -45.924 10.054 1.00 76.44 2063 ASN A N 1
ATOM 16585 C CA . ASN A 1 2063 ? 0.449 -44.998 10.819 1.00 76.44 2063 ASN A CA 1
ATOM 16586 C C . ASN A 1 2063 ? 1.269 -44.262 11.897 1.00 76.44 2063 ASN A C 1
ATOM 16588 O O . ASN A 1 2063 ? 1.118 -43.054 12.054 1.00 76.44 2063 ASN A O 1
ATOM 16592 N N . LEU A 1 2064 ? 2.180 -44.951 12.596 1.00 81.75 2064 LEU A N 1
ATOM 16593 C CA . LEU A 1 2064 ? 3.050 -44.351 13.619 1.00 81.75 2064 LEU A CA 1
ATOM 16594 C C . LEU A 1 2064 ? 3.963 -43.245 13.062 1.00 81.75 2064 LEU A C 1
ATOM 16596 O O . LEU A 1 2064 ? 4.154 -42.230 13.729 1.00 81.75 2064 LEU A O 1
ATOM 16600 N N . GLU A 1 2065 ? 4.479 -43.379 11.837 1.00 80.00 2065 GLU A N 1
ATOM 16601 C CA . GLU A 1 2065 ? 5.242 -42.297 11.193 1.00 80.00 2065 GLU A CA 1
ATOM 16602 C C . GLU A 1 2065 ? 4.372 -41.068 10.856 1.00 80.00 2065 GLU A C 1
ATOM 16604 O O . GLU A 1 2065 ? 4.884 -39.949 10.872 1.00 80.00 2065 GLU A O 1
ATOM 16609 N N . VAL A 1 2066 ? 3.056 -41.224 10.645 1.00 81.62 2066 VAL A N 1
ATOM 16610 C CA . VAL A 1 2066 ? 2.127 -40.082 10.503 1.00 81.62 2066 VAL A CA 1
ATOM 16611 C C . VAL A 1 2066 ? 1.957 -39.344 11.829 1.00 81.62 2066 VAL A C 1
ATOM 16613 O O . VAL A 1 2066 ? 2.139 -38.129 11.860 1.00 81.62 2066 VAL A O 1
ATOM 16616 N N . TYR A 1 2067 ? 1.699 -40.055 12.935 1.00 81.88 2067 TYR A N 1
ATOM 16617 C CA . TYR A 1 2067 ? 1.670 -39.443 14.275 1.00 81.88 2067 TYR A CA 1
ATOM 16618 C C . TYR A 1 2067 ? 2.985 -38.721 14.591 1.00 81.88 2067 TYR A C 1
ATOM 16620 O O . TYR A 1 2067 ? 2.979 -37.592 15.074 1.00 81.88 2067 TYR A O 1
ATOM 16628 N N . ARG A 1 2068 ? 4.122 -39.342 14.257 1.00 79.12 2068 ARG A N 1
ATOM 16629 C CA . ARG A 1 2068 ? 5.460 -38.763 14.433 1.00 79.12 2068 ARG A CA 1
ATOM 16630 C C . ARG A 1 2068 ? 5.704 -37.519 13.575 1.00 79.12 2068 ARG A C 1
ATOM 16632 O O . ARG A 1 2068 ? 6.588 -36.735 13.911 1.00 79.12 2068 ARG A O 1
ATOM 16639 N N . TYR A 1 2069 ? 4.999 -37.359 12.456 1.00 75.62 2069 TYR A N 1
ATOM 16640 C CA . TYR A 1 2069 ? 5.047 -36.133 11.659 1.00 75.62 2069 TYR A CA 1
ATOM 16641 C C . TYR A 1 2069 ? 4.139 -35.058 12.265 1.00 75.62 2069 TYR A C 1
ATOM 16643 O O . TYR A 1 2069 ? 4.574 -33.927 12.385 1.00 75.62 2069 TYR A O 1
ATOM 16651 N N . ILE A 1 2070 ? 2.921 -35.405 12.692 1.00 75.94 2070 ILE A N 1
ATOM 16652 C CA . ILE A 1 2070 ? 1.970 -34.456 13.306 1.00 75.94 2070 ILE A CA 1
ATOM 16653 C C . ILE A 1 2070 ? 2.490 -33.906 14.645 1.00 75.94 2070 ILE A C 1
ATOM 16655 O O . ILE A 1 2070 ? 2.202 -32.769 14.995 1.00 75.94 2070 ILE A O 1
ATOM 16659 N N . ALA A 1 2071 ? 3.291 -34.686 15.374 1.00 71.25 2071 ALA A N 1
ATOM 16660 C CA . ALA A 1 2071 ? 3.958 -34.264 16.606 1.00 71.25 2071 ALA A CA 1
ATOM 16661 C C . ALA A 1 2071 ? 5.248 -33.427 16.394 1.00 71.25 2071 ALA A C 1
ATOM 16663 O O . ALA A 1 2071 ? 5.993 -33.228 17.355 1.00 71.25 2071 ALA A O 1
ATOM 16664 N N . LYS A 1 2072 ? 5.564 -32.998 15.161 1.00 64.50 2072 LYS A N 1
ATOM 16665 C CA . LYS A 1 2072 ? 6.745 -32.184 14.806 1.00 64.50 2072 LYS A CA 1
ATOM 16666 C C . LYS A 1 2072 ? 6.356 -30.849 14.183 1.00 64.50 2072 LYS A C 1
ATOM 16668 O O . LYS A 1 2072 ? 7.122 -29.895 14.440 1.00 64.50 2072 LYS A O 1
#

pLDDT: mean 77.05, std 18.06, range [21.66, 98.19]

Organism: Trichuris trichiura (NCBI:txid36087)

Nearest PDB structures (foldseek):
  8b6k-assembly2_B  TM=9.083E-01  e=0.000E+00  Saccharomyces cerevisiae
  8b77-assembly1_A  TM=9.122E-01  e=0.000E+00  Saccharomyces cerevisiae
  5oki-assembly1_A  TM=9.117E-01  e=5.030E-42  Saccharomyces cerevisiae S288C
  6s1c-assembly1_A  TM=9.363E-01  e=8.273E-40  Saccharomyces cerevisiae S288C
  6s1c-assembly2_E  TM=9.207E-01  e=6.816E-37  Saccharomyces cerevisiae S288C

Mean predicted aligned error: 21.11 Å

Solvent-accessible surface area (backbone atoms only — not comparable to full-atom values): 116600 Å² total; per-residue (Å²): 130,80,82,77,49,71,68,55,53,52,53,47,51,54,42,29,46,59,50,41,41,38,69,49,70,53,80,46,76,50,65,29,31,28,67,34,61,44,70,47,77,49,67,50,98,86,70,45,60,29,27,27,34,40,40,35,35,39,28,90,85,69,50,53,31,26,39,35,36,77,52,68,41,61,36,36,33,28,49,46,78,93,47,42,68,62,45,61,75,36,46,64,70,67,40,57,92,40,57,69,49,76,46,84,43,75,30,41,32,77,86,43,73,29,29,90,75,67,54,53,46,65,27,40,36,45,27,17,43,22,64,66,36,46,51,54,54,47,56,53,52,51,56,48,54,53,52,55,56,54,52,68,63,46,73,81,57,76,85,84,88,80,94,76,92,76,97,63,95,72,64,92,57,60,68,60,62,73,44,52,77,48,75,34,60,75,85,60,56,68,50,37,49,51,17,46,78,66,71,56,43,25,59,39,34,28,43,37,34,29,48,63,26,31,56,76,45,79,44,79,42,83,86,57,78,76,78,78,86,72,44,36,34,15,40,42,73,43,60,36,54,60,86,93,52,76,63,47,47,92,77,39,48,61,36,35,43,15,29,26,49,80,62,46,28,35,35,36,31,12,51,74,62,31,64,72,85,63,75,68,51,75,57,55,90,40,100,89,45,65,28,49,29,52,49,43,77,23,71,29,54,67,48,32,52,47,52,49,54,53,50,49,46,76,62,29,42,43,31,39,33,25,72,46,23,54,77,43,53,51,59,36,50,46,44,41,32,49,76,71,76,40,56,50,42,79,68,73,45,39,45,72,47,98,89,54,41,54,41,38,79,79,28,41,48,47,39,47,44,51,50,53,75,65,40,85,82,57,37,72,60,36,68,48,71,59,50,32,32,37,74,72,75,66,46,86,58,66,82,77,60,82,76,48,50,64,59,30,21,55,77,40,40,69,59,47,51,56,33,49,42,36,50,8,53,46,46,39,52,48,33,66,75,53,44,52,47,33,45,39,40,37,14,64,64,25,46,44,33,55,55,52,62,51,70,53,55,53,43,60,50,41,51,44,36,51,51,40,56,34,50,78,67,49,33,58,60,60,58,55,42,65,89,68,77,86,47,58,48,98,92,31,29,38,50,77,46,75,51,50,52,67,62,81,63,67,54,91,70,36,32,79,47,42,37,84,37,69,45,83,44,75,42,36,41,70,62,38,47,53,48,59,73,44,36,68,60,30,52,54,49,43,43,51,72,75,70,48,58,76,88,77,47,90,56,55,64,62,58,48,51,56,51,42,55,51,44,49,53,44,38,79,47,27,71,43,74,46,62,47,70,41,66,48,82,44,55,52,64,45,62,57,20,49,28,54,27,64,53,53,44,54,78,17,62,49,51,70,77,43,44,74,58,24,89,68,64,50,100,83,48,68,36,68,43,76,44,60,22,32,43,33,35,37,26,32,83,46,36,58,64,60,48,50,51,51,51,56,51,47,54,74,37,69,42,80,47,97,49,93,85,51,74,66,33,40,41,83,74,45,54,74,66,59,41,52,51,56,48,54,51,51,51,34,50,48,19,34,71,47,46,56,36,57,56,44,83,49,76,44,82,45,76,47,36,34,34,29,71,50,86,51,67,65,40,50,49,52,48,53,46,54,49,52,25,50,50,24,52,50,51,24,54,52,25,47,53,50,24,54,53,22,57,75,68,67,40,62,67,53,29,54,54,22,50,50,45,27,52,50,27,47,20,40,23,49,32,34,50,52,40,59,72,22,54,59,66,26,21,52,36,63,70,28,47,64,49,26,58,64,58,33,13,29,44,25,33,51,52,37,50,51,54,50,53,53,47,58,51,50,69,33,55,66,79,72,79,47,66,53,78,58,81,97,57,96,67,77,52,50,50,54,44,24,48,53,30,46,52,40,50,78,73,62,50,23,73,46,38,45,44,80,76,38,84,87,81,65,43,67,52,72,41,72,33,68,60,58,38,55,43,75,48,70,74,29,37,32,41,40,26,54,44,52,91,52,85,94,52,64,46,61,66,48,39,39,32,22,35,82,87,70,46,76,73,42,81,37,74,50,66,70,52,41,63,46,54,38,41,47,56,28,52,50,49,60,53,37,58,64,23,63,74,40,62,82,42,74,68,42,18,45,49,43,33,27,52,51,50,47,53,61,45,45,45,54,77,59,52,40,72,93,50,57,71,68,61,49,47,54,31,61,28,29,47,41,64,40,91,46,32,54,68,82,49,71,89,63,86,38,36,54,52,42,17,46,50,56,46,21,74,76,76,36,70,71,57,39,72,40,57,53,52,72,33,44,28,35,54,32,46,36,22,27,84,57,58,70,28,74,17,26,43,41,53,68,45,80,74,40,57,70,66,59,26,30,54,53,47,29,60,58,34,40,40,88,80,60,77,65,80,71,64,69,69,75,48,45,27,55,67,61,55,48,52,57,46,39,54,50,45,37,20,63,44,35,52,13,37,43,71,69,71,38,73,63,63,47,71,93,53,77,77,54,66,70,57,54,52,50,49,59,47,60,75,59,50,92,77,67,78,60,74,69,70,76,65,62,85,79,80,82,83,88,80,90,76,90,79,80,88,81,89,82,84,83,82,88,77,88,88,87,86,81,89,83,90,87,87,88,89,86,85,85,90,82,94,76,82,85,77,75,79,84,69,85,75,67,82,52,56,27,30,72,41,82,51,95,51,70,39,34,27,40,37,33,39,36,59,84,76,43,65,49,73,38,37,33,39,38,60,44,56,33,34,42,29,21,78,58,75,66,98,59,66,58,59,97,48,34,33,60,54,91,54,44,39,69,87,64,47,85,68,74,36,28,29,44,32,52,41,55,33,62,59,48,64,77,38,46,70,56,54,61,57,49,64,71,38,94,49,47,73,31,54,28,29,75,55,47,52,64,67,60,55,46,49,53,54,26,37,21,44,64,45,68,37,78,94,49,64,87,57,75,88,59,73,62,39,50,54,87,49,46,34,44,60,62,66,74,77,58,51,83,78,68,78,88,69,89,73,88,75,91,82,68,80,93,69,68,84,43,92,88,62,92,75,83,89,81,87,92,80,94,71,95,70,93,72,79,66,71,52,43,58,36,42,38,37,44,52,66,63,94,76,65,103,80,57,83,51,34,43,38,39,36,42,35,76,85,84,32,41,31,40,43,33,66,50,54,98,84,71,91,86,82,80,75,68,54,40,63,51,50,42,49,55,51,53,54,46,44,70,76,40,72,82,60,83,67,81,82,68,84,38,49,60,48,80,57,94,53,72,40,56,55,45,41,49,53,58,73,68,62,77,63,26,53,42,36,39,29,39,51,93,66,55,73,74,63,56,43,72,70,30,74,36,52,73,78,40,58,63,23,67,56,89,70,92,73,81,86,58,71,60,64,84,82,48,59,71,61,51,54,48,46,47,45,66,64,46,68,63,36,46,72,61,50,48,55,55,50,49,53,47,23,64,73,69,34,39,22,70,44,66,62,61,96,55,50,68,49,52,46,49,42,45,50,49,50,43,53,36,52,75,70,37,35,55,59,33,25,16,90,47,80,53,43,40,58,15,83,45,50,85,76,36,61,64,71,68,53,78,65,67,65,67,70,69,51,53,52,74,53,60,28,51,41,72,31,27,28,40,33,28,41,42,37,50,50,69,60,24,29,51,71,29,37,64,64,62,58,75,62,73,56,80,69,79,64,50,87,80,56,71,90,62,56,71,80,52,47,55,62,55,47,58,70,47,68,67,48,66,74,38,55,59,46,61,74,22,69,70,47,51,49,53,36,49,54,55,49,53,28,53,46,34,30,73,76,68,64,31,65,68,34,44,53,45,63,65,41,43,72,57,40,53,69,30,53,85,37,41,69,27,37,62,57,64,42,48,28,50,49,50,37,36,51,48,50,51,52,49,51,56,48,50,39,43,74,75,55,24,49,72,38,33,33,45,82,48,41,36,31,32,27,43,78,24,79,50,66,68,59,27,54,53,49,50,53,48,49,54,52,59,44,44,71,34,79,66,37,50,60,43,45,75,44,82,76,48,35,26,53,29,37,42,38,62,51,101,85,47,63,53,64,45,65,54,51,88,37,100,71,69,26,33,72,80,89,78,71,92,55,64,67,66,55,44,53,56,51,54,53,51,50,52,58,51,51,55,57,53,58,49,67,70,58,68,80,62,83,91,90,68,87,74,67,63,57,62,53,52,53,51,51,50,31,51,48,52,34,47,47,44,65,66,51,49,43,56,56,50,53,53,51,40,52,51,43,49,58,52,49,66,67,57,38,86,79,70,45,54,59,72,77,54,86,84,54,61,30,57,75,65,87,64,58,48,75,43,58,56,49,53,31,51,54,41,53,62,57,48,32,34,71,74,32,39,71,54,40,48,52,45,46,46,53,54,30,56,74,75,72,43,58,75,89,37,83,83,56,53,72,67,85,56,56,50,77,50,68,47,64,66,46,56,38,93,79,73,52,56,57,39,67,44,34,78,33,69,40,66,87,75,69,79,51,99,84,60,93,69,45,59,38,91,86,80,63,47,68,59,64,63,66,64,51,53,51,50,50,53,50,52,50,51,42,54,50,48,54,66,73,73,52,60,40,25,22,74,69,82,58,48,66,67,89,52,93,82,61,81,46,40,96,88,67,22,53,60,38,66,73,68,53,68,71,60,52,53,56,52,50,54,36,55,60,53,77,77,104

Secondary structure (DSSP, 8-state):
-----HHHHHHHHHHHHHTT--B--SEEEEEEEEEEEEEEEEE-TTS-EEEEEEEEEEETTS-EEEEEEE---EEEEEE-GGGHHHHHHHHHHHTTTTEEEEEEEEEB-TTSTTGGGT-PEEEEEEEESSHHHHHHHHHHHHHHHHHHHHHHHHTTS--------------TTSGGGGGEEEEESTTS-HHHHHHHHHT--TT-EEEEEEETTEEEEEEE-TT--PPP---EEEEEEEE---TTSPP-TTTPPEEEEEEEETTEEEEEEETTTSSSPPPPEE--SBTTB--EEEEEEESSHHHHHHHHHHHHHHH--SEEEESSTTTTHHHHHHHHHHHTT--HHHHH--EE-TTS-EE-SSSEEEEHHHHHHH-SSS-GGG-SHHHHHHHHT-S------TTTHHHHHHH-HHHHHHHHHHHHHHHHHHIIIIIHHHHHHHHTTSSS-HHHHHHS-HHHHHHHHHHHHHHHTTBPPPPPP-S-S--B-TTSEEEEEEEE-------S--EEEETTS-EEEE--HHHHHHHHHTHHHHHHHHHHHTT--GGG-TTHHHHHHHHHHHHHHHHHS-EEEE---EEEEEETTHHHHHHHHTT--GGGEE-HHHHHH-TT--TT-TTEEEEEEEEEEEEEEEEHHHHHHHHHHHHH-EE--SSTTSPPEEGGGS-HHHHHHHHHHHHHHHHHHHHSSS-EEEEEEEEEEEETTS--HHHHHHHHHHHHHHHHHHHHHHHHHHHHHHHHHT-HHHHHHHHHHHHHHHHHHHHHHHHHTTHHHHTTSTT-TT--HHHHHHHHHHHHHHHHHHHHHHHHH-----EE--SS-S--EEHHHHHHHHHHHHHH-EEEEEEEEETTTTEEEEEEE----EEEEEEESEEEE---SSTT-PPSS-EEEE-TTS-EEEEES-GGG-TT--HHHHHHHHHHHHHTT--SSHHHHHHHHHHHHHHHHHHHHTTTTTS-HHHHHHHH-EEEE-SS-SGGGTT---HHHHHHHHHHHHH-THHHH-TT-EEEEEEBS-STTS-TTTTEEETHHHHS-HHHHHHHHHHHH--TT--S---HHHHB-HHHHHHHHHHHHIIIIIHHHHHTT---S-TTSPPPHHHHHHHHHHTTGGG---GGGGGS------------------------------------------------PPPP--EEEE-SSTTEEEEEEEETTEEEEEEEE--EEEEEEESS--SSSB-SSEEE---BPGGG---SEEEEEEE-HHHHHHHHHHHHHHTTSTTEEEEESTT--HHHHHHHHH-SSEEE-GGGTTS---SEEEGGGEEEPPHHHHGGGS-S--------GGG-S-TT-------S---------SSEEEEEEEEE--SSTT---EEEEEEETTTTEEEEEEE-TT--S----HHHHHHHHHHHHHHH-TTSPPPPS--EEE--S-HHHHHHHHHHTT-SSEEEEEE-SS-HHHHHTT-GGGGGS-EEE-----------TT-HHHHHHHIIIIIITTHHHHHHHHHHHHHHHT--GGG--SSHHHHHHHHHHHHHHHHTTBPP---SSSS---TTTTTT-HHHH----TTTT--EE--EEE-SPEEEEEEE-HHHHHHHTHHHHHHT--SSTTGGG-----HHHHHHHHHHHHTTHHHHHHHTSHHHHHHHHHHHHHHHHHHHH--HHHHHHHHHHHHHHT-TTSTT--HHHHHHHHHHHHHHHHHHHHHHHHTT-EEEEE-SSEEEEE-S-SSHHHHHHHHHHHHHHHHTSTTTTT-EEEEEEEEEEEEEEETTEEEEEEE---TT--------S-HHHHHHHHHHHHHHHHHHHHHHHHTTS--S-TTTHHHHHHHHHHHHHHHIIIIIIHHHHHHHHHHHHHHHHHHGGGT-GGGSS---TTB-S----HHHHHHHHHHHHHTTSGGGHHHHHHHHHHHHHHTT--TTSTTSS---SB---EEEEEEPTTT--EEEEETTT-HHHHS-TT--S-B-TTT-PBPPHHHHHHHHHHHHHHHHHHHHSPPEEETTT--B-SSTT-SB-TTSPBEEESS-HHHHHHHHHHHHHHT-

Foldseek 3Di:
DPDQDPVNVVLQQVLCVLLQAEQDAFKDKAKWAFAFKDKDWDADPVRDIAIWMKTWTAHLVRHTYIFIETDWDKWKWAFQPVCVVVLQVCVCVVLPPLFPHKDKDWFQALPDQQCLVVHTGIIIITTGRDLVSLVVVVVVLVVLLVVVVVVVVPVVDDDDDDDDDDDDDDDPSVVSSVRTNDIFPSPDDPLLVCCLVVVDFHLFIWTFIDHGRYTPDIGTDPVPNDDHDFWEKEKDWDWDDDFPDDDDLVPIATAKMWMDTSLEIEMEGACVQFPDADQWDWDQQDPVLTYTYDYHDADHRLRSLVVVLVVCSVSSGQEYFYACCLPPVVVSSCSNCVVVVHHPCSRNVWDQDPVSGIQHRSYGYHHVLLVLVQDPVAFPQLSDLQSVCCVPVVGGFDDDDSNCLRVCSYVPVNSNRSNNNSSNSSRVCSCVQPVVLQLSLLRSQFSRRSNCSSNDALLVSLLRNLSSLCVVVSHTFFAFFDPDDQDADPQFFTFPDKFFDFFDFFDPAFFKAFLQAWDKFAFFLVLLVVCLVCVLVLVVVQCVVVVHDPVNCPCSVVVSVVLNVVSVVCSVCVTDIHRFFAWDKDKVLQLLQLCLQQVFFLSQFDDPVSLVSHPQNDPPRLQWDKFKFKMKTWTQPDGNVSLVVLVVVQQPDWADDPDPPDDTHRLVPDDPVVNVVVSLLSSQVVSCVQQVGSTDMDMDIDMTIGGLLRDRSVSVSLVVLSVLLVVLVVQLVVLVVQLVVCVVVVPVVSNVVSVSSNSNSVSNSVSSVSNSVCSLVSLCDSRRSRHDSVSNRRSRVVSNVLVVQLVVSCSNHHHDFDWPDDPPDDDIDTSVQSVSFVVCLVPSKDQANWDQDDPVVRDIDTHIDGDIGIDMDDRFRMKGGWAAQDPPDGDGWAMWTHHPVRDTPDGTDDPLSHAFAFVLLNVLVVLLSSLCNDDSHSQSSLLSNLVSLVVSLVCLVVLVPVHPPVVVLSRAWTKDWAQAALVVCPPDQAQVSLQLVLSCVQVHDVSRHDHGDIFTWAAWCAPPPDDSSLSIHGPSLVVDDLVSSQVSCCVSRVPVVRPSPDPPSVTGPSVVVSVSSLSSCQRRRQLNCLSVVHHRSNVVRDRDVVSVVVSVVVVVVPPDDDPVVVPDDDDDDDDDDDDDDDDDDDDDDDDDDDDDDDYDDDDDDDDDDDDDPDDDQDDWFWDWADDPDAQWTWIWTDDRQAIDTAIEGFWQKKKWQWQDEDPDQDDDFKHFDDFQAPLRDDRRGMIIGTGGPVVCVVCVVVVVVCLVPPGTPFMFSNAPGSVLVLCLFAFGHKDFPPVCVPPDDDRYDYSVRMGHDDCVVVVVPPPPDPDPDDDDPVPPLDPQDPDDDDDDDPDDDPDDPSEWEKEWEKDDQPDDDPGPWIKIWIATLVVLEIEIETPDPPDDDDDDQLLVLLLVLQVVVCVVCVPADFRDSPHHYHYDHAPLVVLVVVVVVCSGHYAYEYEDPDDPVVVPVSDVSSVVHHYAYLQRDDDPSDSDPPPNSVVSNCCSNPPNGCPVVSVVVLVVLSSVLSGRRRPQDNCNLLQSVLSLLSSLQVVNRHGAQFHQFLFGRSRPCRVVDVLNLPPPVCQVVLKDAQFFKFQFKKFKKFKPLLLLLLLQCVVVLVVPPDPVLLVVSDDPDDPLVVQVVVVVVVVCVVLVSSCPDPSSVSLNVLLVVLVVCCVPVVDPSSVSSSLCVLVSQPDSSRRRNDSSSNVSSVVSSSSLSSVLQSVCVVLVWHFNMDHNTMTMTGNPHLDPVSSVVSVVVSVVVQCPDSSCVSMDIGTDWMFNIKRGDDPQDIDTHTQDPDPNGRDRDPDDDPCQLVVLRVQLNSLSVVVVVVVVVPPPDDDDDPPPPPVVSVVVSLVSSQCCLQPPVLVVLLVVLVVQVVVQVVPCVPPAQQVVDDDAQQQDDSDRRPSLLVLQVSLVSSVSHVSNVVSSLVSLCVSCVSVPHHCPDPSNHDDPRGDWDWDFQDADPSRRDTGIDTCRRDPQNTPDPSDPFGADPVSRDTDDVVVVVVSLVSVLVSLVVCQVPFFKAFPPSRDTDPDPPDQHDPVRGGIDTPDDVVVVVSVVVSSVVVVD

Sequence (2072 aa):
MSKETPQLKTLRANIEHRFGYDLLKGSVQKTAWLINCHATALTNSDGRSVSAVEYYFIEGNGGKFKLLRIFKPYFYIAVQSEYMDEFASSVPKIFSGLVESSEVVWKNDLELANHLSGAKRCYMKLNFLSVSDLVSVRDEIIRKLESMSEHKFSDANSGINTNAGNIRFSNGYQEYMDYITHIREYDIPYHVRVAIDTKVFVGMWYNVTALDGKILEICLMKDMLSRPEPSILAFDIECTKAALKFPDPSFDNIMMISYMVNGQGYLIINRAVVSEDIENFEYTPKPQFEGHFTVFNEADELALLGRFFDHFQGVAPDIVVTYNGDAFDWPFIDARASALGLDLYAALGFRRDKMGEYKSRQCSHMDVYRWVKRDSYLPMGSHNLKACTRMKLGYDPVDLDPEDLVPMAREKPQTVASYSVSDAVATYYLYMTYVHPFIFSLCTIIPMEPDEVLRKGSGTLCEALLMVEAFSHDIVFPNKKGFETKQFTTDGHLIMSETYVGGHVEALECGVFKADIPNEFHLNSATLQSLIDELSETVQYACRSEGISFEEIENFSEACDDIRLKLINLRDNPDRSDKPLIYHLDVGAMYPNIILTNRLQPSAVVNESICAKCIYNRPDAKCQKMMEWVWRGEILPANKSEYRNILHQLSSERFASSSVVAPKRYFHALSNEEKQEYENRRLKNYCRKAYGRSHDYRTEIRKTTICQREHSFYVDTIRAFRDRRYEYKCLQKKAKRELEGATANGDFERVKMARSKVILFESLQIAHKCILNSFYGYVMRRGSRWHSMEMAGIVCHTGAQIIKKARMLVEDIGEAILKLKNGAGQVGLSYPAAVLNAMVRKNFTNDVYHVLENPVAKTYTIKSENTIAFEIDGPYQAMVLPSAKEEGRKLKKRYAVYNFDGSLAELKGFEVKRRGELQLIKLFQTSVFGGFLKGSSLGDVYSSVSSIANYWLDVLYSKGVDLPDSELFELISENRSLSRSLEDYSNQRSAPIVAAKRLAEFLGDEMIKQSGLNCRIVILQEPKGEATSERAVPLAIFKADRFVRRHFLRRWLKRPDFSGDFEIREVLDWAYYIDRLSSAVLKLVCIPAVLQGIPNPVPRVPLPDWVKNKVASMGKSRSQKKLTDMFKCTMSNQIETSLKDFDGAHSSAARCEQKSDLNDTRNSKKVKIPLISETEAPNPRNNVSPTAERGLFTLWFMILNDLQSVKLRVPRTFYVNQRVPKAVDSGEFYKKVNRILPHSRAAQFLYEYKVPDATFEHHIEGLNSEMSGLDIEGIYETNVPPLFRVLMQLGNVCQVKQNFQQIKIPDEFSSDMLEAVAGDELKYRITDRRLSLNYNIAQLERWSYFFRVKRKLGIAMTYSLPIALLGLYAKTKALGHRDDRSIWGFINPVTKIGAVWIVDRSSLVNHPNMSKLYSQERNDRIKAYPTRIFPEDNYSFEVYSALNVALGKYHSEKHGPTIVYFVAPYETEFVHMFGPSFALFPLVKLRVVEKCLFAVLLMLPTISLVFFREEAFSVLDWQRTFESFCDHMRIPIGNVPDEPILFAADLTYARYLHRNGCILWCSSTNQPDLGGKVNDDVRLTADIDDLVGVQVNKPAFWKDVCIELEVCSFPLAALLQSSHIVDQNDPDRFLPFRAPLTKKKRIKTLQNLNSYDSNETIVTTEPFRLLKVMVHDWLKAVTMTQDVYADNQLIHFYRWLGSSSMLLYDPALKQALNSLIKKLFLMMTTDLSQLGAQVVHATLNKIIVCSSRLDLKEAISHSNFIVKSLQAKAEFSLIGLNIIRLWKVLLWVDSNNFGGIEIACSSDGTPQLELEDEVIISGYILAVHQFLLSENVARSDEMNDNSSSHKIGSEELDNQLKSFCCKLVREELVERLFNIVRKIQRNASVKVGQGGFSSLFPRYIGTYLKMNNPALELCKSLCHVLSMDKSISQEVENLKRNLLKLIGVGEFSDEAEWKNTSLSLILPNFICKQCNMSRNLDLCRDFELSNDSTRETWFCPRCRNSYALEDIEFRLVQHLNNFSRLYFSQDLICVACDEVKEDHFVKTCSCGGRLKCTLSGSKVHQNLEVYRYIAK